Protein AF-0000000073454567 (afdb_homodimer)

Structure (mmCIF, N/CA/C/O backbone):
data_AF-0000000073454567-model_v1
#
loop_
_entity.id
_entity.type
_entity.pdbx_description
1 polymer KLLA0A03399p
#
loop_
_atom_site.group_PDB
_atom_site.id
_atom_site.type_symbol
_atom_site.label_atom_id
_atom_site.label_alt_id
_atom_site.label_comp_id
_atom_site.label_asym_id
_atom_site.label_entity_id
_atom_site.label_seq_id
_atom_site.pdbx_PDB_ins_code
_atom_site.Cartn_x
_atom_site.Cartn_y
_atom_site.Cartn_z
_atom_site.occupancy
_atom_site.B_iso_or_equiv
_atom_site.auth_seq_id
_atom_site.auth_comp_id
_atom_site.auth_asym_id
_atom_site.auth_atom_id
_atom_site.pdbx_PDB_model_num
ATOM 1 N N . MET A 1 1 ? 55.312 -44.562 -22.438 1 25.16 1 MET A N 1
ATOM 2 C CA . MET A 1 1 ? 54.781 -45.375 -21.344 1 25.16 1 MET A CA 1
ATOM 3 C C . MET A 1 1 ? 53.375 -44.906 -20.938 1 25.16 1 MET A C 1
ATOM 5 O O . MET A 1 1 ? 52.719 -45.562 -20.141 1 25.16 1 MET A O 1
ATOM 9 N N . GLY A 1 2 ? 53.156 -43.531 -21.141 1 28.42 2 GLY A N 1
ATOM 10 C CA . GLY A 1 2 ? 52.062 -42.75 -20.641 1 28.42 2 GLY A CA 1
ATOM 11 C C . GLY A 1 2 ? 50.719 -43.156 -21.25 1 28.42 2 GLY A C 1
ATOM 12 O O . GLY A 1 2 ? 49.656 -42.719 -20.781 1 28.42 2 GLY A O 1
ATOM 13 N N . THR A 1 3 ? 50.688 -43.844 -22.375 1 37.31 3 THR A N 1
ATOM 14 C CA . THR A 1 3 ? 49.625 -44.312 -23.266 1 37.31 3 THR A CA 1
ATOM 15 C C . THR A 1 3 ? 48.875 -45.5 -22.656 1 37.31 3 THR A C 1
ATOM 17 O O . THR A 1 3 ? 47.656 -45.625 -22.797 1 37.31 3 THR A O 1
ATOM 20 N N . ASN A 1 4 ? 49.625 -46.344 -21.984 1 39.38 4 ASN A N 1
ATOM 21 C CA . ASN A 1 4 ? 49.156 -47.656 -21.562 1 39.38 4 ASN A CA 1
ATOM 22 C C . ASN A 1 4 ? 48.188 -47.562 -20.375 1 39.38 4 ASN A C 1
ATOM 24 O O . ASN A 1 4 ? 47.25 -48.344 -20.25 1 39.38 4 ASN A O 1
ATOM 28 N N . ALA A 1 5 ? 48.5 -46.594 -19.5 1 36.59 5 ALA A N 1
ATOM 29 C CA . ALA A 1 5 ? 47.75 -46.5 -18.266 1 36.59 5 ALA A CA 1
ATOM 30 C C . ALA A 1 5 ? 46.312 -46 -18.531 1 36.59 5 ALA A C 1
ATOM 32 O O . ALA A 1 5 ? 45.375 -46.469 -17.938 1 36.59 5 ALA A O 1
ATOM 33 N N . THR A 1 6 ? 46.281 -45.219 -19.547 1 39.22 6 THR A N 1
ATOM 34 C CA . THR A 1 6 ? 44.969 -44.688 -19.984 1 39.22 6 THR A CA 1
ATOM 35 C C . THR A 1 6 ? 44.094 -45.812 -20.531 1 39.22 6 THR A C 1
ATOM 37 O O . THR A 1 6 ? 42.875 -45.844 -20.266 1 39.22 6 THR A O 1
ATOM 40 N N . LEU A 1 7 ? 44.719 -46.812 -21.141 1 42.38 7 LEU A N 1
ATOM 41 C CA . LEU A 1 7 ? 44 -47.906 -21.781 1 42.38 7 LEU A CA 1
ATOM 42 C C . LEU A 1 7 ? 43.438 -48.844 -20.719 1 42.38 7 LEU A C 1
ATOM 44 O O . LEU A 1 7 ? 42.281 -49.312 -20.844 1 42.38 7 LEU A O 1
ATOM 48 N N . LYS A 1 8 ? 44.219 -49.031 -19.672 1 42.22 8 LYS A N 1
ATOM 49 C CA . LYS A 1 8 ? 43.781 -50 -18.656 1 42.22 8 LYS A CA 1
ATOM 50 C C . LYS A 1 8 ? 42.625 -49.438 -17.859 1 42.22 8 LYS A C 1
ATOM 52 O O . LYS A 1 8 ? 41.688 -50.188 -17.516 1 42.22 8 LYS A O 1
ATOM 57 N N . GLU A 1 9 ? 42.781 -48.156 -17.734 1 39.66 9 GLU A N 1
ATOM 58 C CA . GLU A 1 9 ? 41.719 -47.531 -16.969 1 39.66 9 GLU A CA 1
ATOM 59 C C . GLU A 1 9 ? 40.406 -47.5 -17.766 1 39.66 9 GLU A C 1
ATOM 61 O O . GLU A 1 9 ? 39.344 -47.781 -17.219 1 39.66 9 GLU A O 1
ATOM 66 N N . LEU A 1 10 ? 40.531 -47.5 -19.047 1 43.06 10 LEU A N 1
ATOM 67 C CA . LEU A 1 10 ? 39.406 -47.562 -19.953 1 43.06 10 LEU A CA 1
ATOM 68 C C . LEU A 1 10 ? 38.812 -48.969 -19.984 1 43.06 10 LEU A C 1
ATOM 70 O O . LEU A 1 10 ? 37.594 -49.156 -20.016 1 43.06 10 LEU A O 1
ATOM 74 N N . GLU A 1 11 ? 39.656 -50 -19.844 1 47.84 11 GLU A N 1
ATOM 75 C CA . GLU A 1 11 ? 39.219 -51.406 -19.875 1 47.84 11 GLU A CA 1
ATOM 76 C C . GLU A 1 11 ? 38.375 -51.75 -18.641 1 47.84 11 GLU A C 1
ATOM 78 O O . GLU A 1 11 ? 37.344 -52.406 -18.734 1 47.84 11 GLU A O 1
ATOM 83 N N . LYS A 1 12 ? 38.906 -51.188 -17.531 1 43.94 12 LYS A N 1
ATOM 84 C CA . LYS A 1 12 ? 38.188 -51.438 -16.297 1 43.94 12 LYS A CA 1
ATOM 85 C C . LYS A 1 12 ? 36.844 -50.75 -16.312 1 43.94 12 LYS A C 1
ATOM 87 O O . LYS A 1 12 ? 35.844 -51.312 -15.859 1 43.94 12 LYS A O 1
ATOM 92 N N . GLU A 1 13 ? 36.875 -49.688 -16.938 1 41.12 13 GLU A N 1
ATOM 93 C CA . GLU A 1 13 ? 35.656 -48.906 -17.062 1 41.12 13 GLU A CA 1
ATOM 94 C C . GLU A 1 13 ? 34.625 -49.625 -17.953 1 41.12 13 GLU A C 1
ATOM 96 O O . GLU A 1 13 ? 33.469 -49.688 -17.625 1 41.12 13 GLU A O 1
ATOM 101 N N . VAL A 1 14 ? 35.062 -50.281 -19.016 1 44.72 14 VAL A N 1
ATOM 102 C CA . VAL A 1 14 ? 34.219 -51.031 -19.922 1 44.72 14 VAL A CA 1
ATOM 103 C C . VAL A 1 14 ? 33.656 -52.25 -19.203 1 44.72 14 VAL A C 1
ATOM 105 O O . VAL A 1 14 ? 32.469 -52.562 -19.328 1 44.72 14 VAL A O 1
ATOM 108 N N . GLU A 1 15 ? 34.469 -52.906 -18.375 1 42.09 15 GLU A N 1
ATOM 109 C CA . GLU A 1 15 ? 33.969 -54.094 -17.672 1 42.09 15 GLU A CA 1
ATOM 110 C C . GLU A 1 15 ? 32.875 -53.719 -16.672 1 42.09 15 GLU A C 1
ATOM 112 O O . GLU A 1 15 ? 31.875 -54.438 -16.578 1 42.09 15 GLU A O 1
ATOM 117 N N . TYR A 1 16 ? 33.062 -52.625 -16.047 1 37.62 16 TYR A N 1
ATOM 118 C CA . TYR A 1 16 ? 32.094 -52.219 -15.055 1 37.62 16 TYR A CA 1
ATOM 119 C C . TYR A 1 16 ? 30.75 -51.906 -15.727 1 37.62 16 TYR A C 1
ATOM 121 O O . TYR A 1 16 ? 29.719 -52.469 -15.328 1 37.62 16 TYR A O 1
ATOM 129 N N . TRP A 1 17 ? 30.75 -51.25 -16.859 1 40.72 17 TRP A N 1
ATOM 130 C CA . TRP A 1 17 ? 29.5 -50.906 -17.547 1 40.72 17 TRP A CA 1
ATOM 131 C C . TRP A 1 17 ? 28.875 -52.125 -18.172 1 40.72 17 TRP A C 1
ATOM 133 O O . TRP A 1 17 ? 27.641 -52.281 -18.172 1 40.72 17 TRP A O 1
ATOM 143 N N . ARG A 1 18 ? 29.625 -53 -18.578 1 38.25 18 ARG A N 1
ATOM 144 C CA . ARG A 1 18 ? 29.141 -54.281 -19.109 1 38.25 18 ARG A CA 1
ATOM 145 C C . ARG A 1 18 ? 28.391 -55.062 -18.047 1 38.25 18 ARG A C 1
ATOM 147 O O . ARG A 1 18 ? 27.312 -55.594 -18.297 1 38.25 18 ARG A O 1
ATOM 154 N N . ASN A 1 19 ? 28.938 -55.031 -16.922 1 36.62 19 ASN A N 1
ATOM 155 C CA . ASN A 1 19 ? 28.234 -55.812 -15.906 1 36.62 19 ASN A CA 1
ATOM 156 C C . ASN A 1 19 ? 26.906 -55.156 -15.531 1 36.62 19 ASN A C 1
ATOM 158 O O . ASN A 1 19 ? 25.891 -55.844 -15.344 1 36.62 19 ASN A O 1
ATOM 162 N N . LEU A 1 20 ? 27.016 -53.875 -15.43 1 37.53 20 LEU A N 1
ATOM 163 C CA . LEU A 1 20 ? 25.781 -53.156 -15.086 1 37.53 20 LEU A CA 1
ATOM 164 C C . LEU A 1 20 ? 24.734 -53.344 -16.172 1 37.53 20 LEU A C 1
ATOM 166 O O . LEU A 1 20 ? 23.547 -53.562 -15.875 1 37.53 20 LEU A O 1
ATOM 170 N N . ALA A 1 21 ? 25.156 -53.219 -17.422 1 32.41 21 ALA A N 1
ATOM 171 C CA . ALA A 1 21 ? 24.266 -53.469 -18.547 1 32.41 21 ALA A CA 1
ATOM 172 C C . ALA A 1 21 ? 23.75 -54.906 -18.547 1 32.41 21 ALA A C 1
ATOM 174 O O . ALA A 1 21 ? 22.625 -55.188 -18.984 1 32.41 21 ALA A O 1
ATOM 175 N N . LEU A 1 22 ? 24.641 -55.781 -18.219 1 33.44 22 LEU A N 1
ATOM 176 C CA . LEU A 1 22 ? 24.25 -57.188 -18.281 1 33.44 22 LEU A CA 1
ATOM 177 C C . LEU A 1 22 ? 23.297 -57.531 -17.141 1 33.44 22 LEU A C 1
ATOM 179 O O . LEU A 1 22 ? 22.844 -58.688 -17.047 1 33.44 22 LEU A O 1
ATOM 183 N N . GLY A 1 23 ? 22.297 -56.812 -16.766 1 31.05 23 GLY A N 1
ATOM 184 C CA . GLY A 1 23 ? 21.125 -57.031 -15.945 1 31.05 23 GLY A CA 1
ATOM 185 C C . GLY A 1 23 ? 21.375 -58.031 -14.82 1 31.05 23 GLY A C 1
ATOM 186 O O . GLY A 1 23 ? 20.453 -58.75 -14.391 1 31.05 23 GLY A O 1
ATOM 187 N N . ILE A 1 24 ? 22.406 -58.375 -14.516 1 30.14 24 ILE A N 1
ATOM 188 C CA . ILE A 1 24 ? 22.438 -59.438 -13.516 1 30.14 24 ILE A CA 1
ATOM 189 C C . ILE A 1 24 ? 21.719 -59 -12.25 1 30.14 24 ILE A C 1
ATOM 191 O O . ILE A 1 24 ? 22.266 -58.188 -11.477 1 30.14 24 ILE A O 1
ATOM 195 N N . GLU A 1 25 ? 20.375 -58.562 -12.406 1 29.84 25 GLU A N 1
ATOM 196 C CA . GLU A 1 25 ? 19.359 -58.406 -11.375 1 29.84 25 GLU A CA 1
ATOM 197 C C . GLU A 1 25 ? 19.219 -59.656 -10.523 1 29.84 25 GLU A C 1
ATOM 199 O O . GLU A 1 25 ? 19.016 -60.75 -11.055 1 29.84 25 GLU A O 1
ATOM 204 N N . PRO A 1 26 ? 19.906 -59.906 -9.484 1 26.77 26 PRO A N 1
ATOM 205 C CA . PRO A 1 26 ? 19.266 -61.062 -8.852 1 26.77 26 PRO A CA 1
ATOM 206 C C . PRO A 1 26 ? 17.766 -60.844 -8.641 1 26.77 26 PRO A C 1
ATOM 208 O O . PRO A 1 26 ? 17.312 -59.719 -8.539 1 26.77 26 PRO A O 1
ATOM 211 N N . GLU A 1 27 ? 16.812 -61.719 -8.969 1 28.06 27 GLU A N 1
ATOM 212 C CA . GLU A 1 27 ? 15.367 -61.906 -8.891 1 28.06 27 GLU A CA 1
ATOM 213 C C . GLU A 1 27 ? 14.852 -61.594 -7.488 1 28.06 27 GLU A C 1
ATOM 215 O O . GLU A 1 27 ? 14.867 -62.469 -6.613 1 28.06 27 GLU A O 1
ATOM 220 N N . GLN A 1 28 ? 15.352 -60.594 -6.711 1 27.02 28 GLN A N 1
ATOM 221 C CA . GLN A 1 28 ? 14.742 -60.656 -5.391 1 27.02 28 GLN A CA 1
ATOM 222 C C . GLN A 1 28 ? 13.242 -60.406 -5.465 1 27.02 28 GLN A C 1
ATOM 224 O O . GL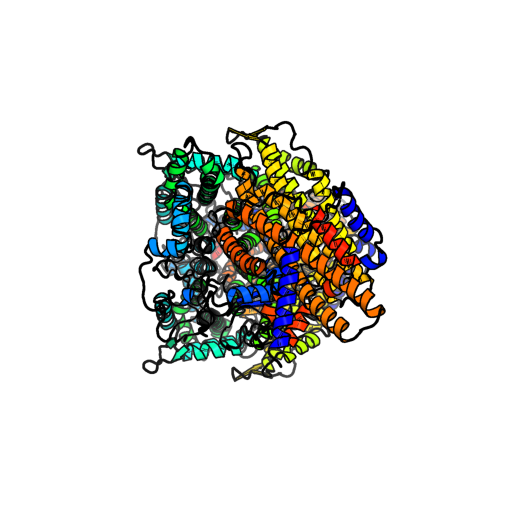N A 1 28 ? 12.773 -59.75 -6.398 1 27.02 28 GLN A O 1
ATOM 229 N N . ASP A 1 29 ? 12.414 -61.094 -4.547 1 26.06 29 ASP A N 1
ATOM 230 C CA . ASP A 1 29 ? 10.992 -61.312 -4.301 1 26.06 29 ASP A CA 1
ATOM 231 C C . ASP A 1 29 ? 10.25 -59.969 -4.203 1 26.06 29 ASP A C 1
ATOM 233 O O . ASP A 1 29 ? 10.852 -58.938 -3.885 1 26.06 29 ASP A O 1
ATOM 237 N N . PRO A 1 30 ? 8.914 -59.938 -4.547 1 27.61 30 PRO A N 1
ATOM 238 C CA . PRO A 1 30 ? 7.863 -58.938 -4.668 1 27.61 30 PRO A CA 1
ATOM 239 C C . PRO A 1 30 ? 7.715 -58.094 -3.414 1 27.61 30 PRO A C 1
ATOM 241 O O . PRO A 1 30 ? 7.562 -58.625 -2.312 1 27.61 30 PRO A O 1
ATOM 244 N N . VAL A 1 31 ? 8.398 -56.969 -3.336 1 28.8 31 VAL A N 1
ATOM 245 C CA . VAL A 1 31 ? 8.438 -56 -2.248 1 28.8 31 VAL A CA 1
ATOM 246 C C . VAL A 1 31 ? 7.012 -55.656 -1.802 1 28.8 31 VAL A C 1
ATOM 248 O O . VAL A 1 31 ? 6.195 -55.219 -2.605 1 28.8 31 VAL A O 1
ATOM 251 N N . SER A 1 32 ? 6.531 -56.312 -0.725 1 27.83 32 SER A N 1
ATOM 252 C CA . SER A 1 32 ? 5.289 -56.188 0.027 1 27.83 32 SER A CA 1
ATOM 253 C C . SER A 1 32 ? 4.926 -54.719 0.209 1 27.83 32 SER A C 1
ATOM 255 O O . SER A 1 32 ? 5.75 -53.812 -0.027 1 27.83 32 SER A O 1
ATOM 257 N N . ASN A 1 33 ? 3.867 -54.438 1.12 1 30.48 33 ASN A N 1
ATOM 258 C CA . ASN A 1 33 ? 2.932 -53.344 1.397 1 30.48 33 ASN A CA 1
ATOM 259 C C . ASN A 1 33 ? 3.65 -52.125 1.938 1 30.48 33 ASN A C 1
ATOM 261 O O . ASN A 1 33 ? 3.773 -51.938 3.152 1 30.48 33 ASN A O 1
ATOM 265 N N . VAL A 1 34 ? 4.504 -51.594 1.343 1 30.73 34 VAL A N 1
ATOM 266 C CA . VAL A 1 34 ? 5.547 -50.594 1.573 1 30.73 34 VAL A CA 1
ATOM 267 C C . VAL A 1 34 ? 4.914 -49.25 1.955 1 30.73 34 VAL A C 1
ATOM 269 O O . VAL A 1 34 ? 5.578 -48.375 2.518 1 30.73 34 VAL A O 1
ATOM 272 N N . SER A 1 35 ? 3.705 -49.062 1.564 1 34.19 35 SER A N 1
ATOM 273 C CA . SER A 1 35 ? 3.137 -47.75 1.808 1 34.19 35 SER A CA 1
ATOM 274 C C . SER A 1 35 ? 2.955 -47.5 3.301 1 34.19 35 SER A C 1
ATOM 276 O O . SER A 1 35 ? 3.191 -46.375 3.777 1 34.19 35 SER A O 1
ATOM 278 N N . THR A 1 36 ? 2.455 -48.5 4.086 1 34.78 36 THR A N 1
ATOM 279 C CA . THR A 1 36 ? 2.176 -48.375 5.512 1 34.78 36 THR A CA 1
ATOM 280 C C . THR A 1 36 ? 3.469 -48.188 6.301 1 34.78 36 THR A C 1
ATOM 282 O O . THR A 1 36 ? 3.457 -47.625 7.398 1 34.78 36 THR A O 1
ATOM 285 N N . THR A 1 37 ? 4.547 -48.75 5.84 1 32.75 37 THR A N 1
ATOM 286 C CA . THR A 1 37 ? 5.793 -48.781 6.598 1 32.75 37 THR A CA 1
ATOM 287 C C . THR A 1 37 ? 6.473 -47.406 6.582 1 32.75 37 THR A C 1
ATOM 289 O O . THR A 1 37 ? 7.203 -47.062 7.512 1 32.75 37 THR A O 1
ATOM 292 N N . ILE A 1 38 ? 6.426 -46.719 5.551 1 35.09 38 ILE A N 1
ATOM 293 C CA . ILE A 1 38 ? 7.094 -45.406 5.41 1 35.09 38 ILE A CA 1
ATOM 294 C C . ILE A 1 38 ? 6.449 -44.406 6.34 1 35.09 38 ILE A C 1
ATOM 296 O O . ILE A 1 38 ? 7.145 -43.625 6.992 1 35.09 38 ILE A O 1
ATOM 300 N N . ARG A 1 39 ? 5.105 -44.281 6.348 1 39.91 39 ARG A N 1
ATOM 301 C CA . ARG A 1 39 ? 4.406 -43.406 7.293 1 39.91 39 ARG A CA 1
ATOM 302 C C . ARG A 1 39 ? 4.793 -43.75 8.734 1 39.91 39 ARG A C 1
ATOM 304 O O . ARG A 1 39 ? 4.895 -42.875 9.578 1 39.91 39 ARG A O 1
ATOM 311 N N . THR A 1 40 ? 5.129 -44.969 8.953 1 41.34 40 THR A N 1
ATOM 312 C CA . THR A 1 40 ? 5.512 -45.438 10.289 1 41.34 40 THR A CA 1
ATOM 313 C C . THR A 1 40 ? 6.926 -44.969 10.633 1 41.34 40 THR A C 1
ATOM 315 O O . THR A 1 40 ? 7.219 -44.656 11.789 1 41.34 40 THR A O 1
ATOM 318 N N . SER A 1 41 ? 7.852 -45 9.711 1 41.12 41 SER A N 1
ATOM 319 C CA . SER A 1 41 ? 9.227 -44.625 10.023 1 41.12 41 SER A CA 1
ATOM 320 C C . SER A 1 41 ? 9.352 -43.125 10.242 1 41.12 41 SER A C 1
ATOM 322 O O . SER A 1 41 ? 10.086 -42.688 11.125 1 41.12 41 SER A O 1
ATOM 324 N N . VAL A 1 42 ? 8.867 -42.25 9.398 1 46.31 42 VAL A N 1
ATOM 325 C CA . VAL A 1 42 ? 8.773 -40.844 9.68 1 46.31 42 VAL A CA 1
ATOM 326 C C . VAL A 1 42 ? 8.133 -40.625 11.055 1 46.31 42 VAL A C 1
ATOM 328 O O . VAL A 1 42 ? 8.586 -39.781 11.828 1 46.31 42 VAL A O 1
ATOM 331 N N . ALA A 1 43 ? 7.145 -41.469 11.32 1 44.41 43 ALA A N 1
ATOM 332 C CA . ALA A 1 43 ? 6.484 -41.469 12.617 1 44.41 43 ALA A CA 1
ATOM 333 C C . ALA A 1 43 ? 7.465 -41.844 13.727 1 44.41 43 ALA A C 1
ATOM 335 O O . ALA A 1 43 ? 7.379 -41.344 14.844 1 44.41 43 ALA A O 1
ATOM 336 N N . ARG A 1 44 ? 8.281 -42.812 13.492 1 45.62 44 ARG A N 1
ATOM 337 C CA . ARG A 1 44 ? 9.242 -43.219 14.5 1 45.62 44 ARG A CA 1
ATOM 338 C C . ARG A 1 44 ? 10.227 -42.094 14.828 1 45.62 44 ARG A C 1
ATOM 340 O O . ARG A 1 44 ? 10.539 -41.875 15.992 1 45.62 44 ARG A O 1
ATOM 347 N N . LEU A 1 45 ? 10.828 -41.531 13.812 1 47.47 45 LEU A N 1
ATOM 348 C CA . LEU A 1 45 ? 11.742 -40.438 14.078 1 47.47 45 LEU A CA 1
ATOM 349 C C . LEU A 1 45 ? 11.016 -39.25 14.711 1 47.47 45 LEU A C 1
ATOM 351 O O . LEU A 1 45 ? 11.578 -38.531 15.547 1 47.47 45 LEU A O 1
ATOM 355 N N . SER A 1 46 ? 9.758 -39.062 14.297 1 49.34 46 SER A N 1
ATOM 356 C CA . SER A 1 46 ? 8.914 -38 14.875 1 49.34 46 SER A CA 1
ATOM 357 C C . SER A 1 46 ? 8.5 -38.375 16.297 1 49.34 46 SER A C 1
ATOM 359 O O . SER A 1 46 ? 8.117 -37.5 17.078 1 49.34 46 SER A O 1
ATOM 361 N N . ALA A 1 47 ? 8.297 -39.688 16.609 1 48.31 47 ALA A N 1
ATOM 362 C CA . ALA A 1 47 ? 7.801 -40.188 17.891 1 48.31 47 ALA A CA 1
ATOM 363 C C . ALA A 1 47 ? 8.758 -39.844 19.031 1 48.31 47 ALA A C 1
ATOM 365 O O . ALA A 1 47 ? 8.344 -39.75 20.188 1 48.31 47 ALA A O 1
ATOM 366 N N . THR A 1 48 ? 10.055 -39.875 18.766 1 51.94 48 THR A N 1
ATOM 367 C CA . THR A 1 48 ? 10.906 -39.594 19.922 1 51.94 48 THR A CA 1
ATOM 368 C C . THR A 1 48 ? 11.109 -38.094 20.078 1 51.94 48 THR A C 1
ATOM 370 O O . THR A 1 48 ? 12.219 -37.562 19.906 1 51.94 48 THR A O 1
ATOM 373 N N . LYS A 1 49 ? 10 -37.438 19.969 1 58.84 49 LYS A N 1
ATOM 374 C CA . LYS A 1 49 ? 10.07 -35.969 20.031 1 58.84 49 LYS A CA 1
ATOM 375 C C . LYS A 1 49 ? 10.359 -35.5 21.453 1 58.84 49 LYS A C 1
ATOM 377 O O . LYS A 1 49 ? 9.625 -35.844 22.391 1 58.84 49 LYS A O 1
ATOM 382 N N . ASP A 1 50 ? 11.555 -35.188 21.641 1 67.25 50 ASP A N 1
ATOM 383 C CA . ASP A 1 50 ? 11.883 -34.438 22.859 1 67.25 50 ASP A CA 1
ATOM 384 C C . ASP A 1 50 ? 11.258 -33.031 22.844 1 67.25 50 ASP A C 1
ATOM 386 O O . ASP A 1 50 ? 11.844 -32.094 22.328 1 67.25 50 ASP A O 1
ATOM 390 N N . LEU A 1 51 ? 10.031 -33.062 23.312 1 69.5 51 LEU A N 1
ATOM 391 C CA . LEU A 1 51 ? 9.211 -31.859 23.281 1 69.5 51 LEU A CA 1
ATOM 392 C C . LEU A 1 51 ? 9.93 -30.688 23.938 1 69.5 51 LEU A C 1
ATOM 394 O O . LEU A 1 51 ? 9.781 -29.531 23.516 1 69.5 51 LEU A O 1
ATOM 398 N N . ALA A 1 52 ? 10.672 -31 24.859 1 69.5 52 ALA A N 1
ATOM 399 C CA . ALA A 1 52 ? 11.375 -29.938 25.578 1 69.5 52 ALA A CA 1
ATOM 400 C C . ALA A 1 52 ? 12.406 -29.266 24.688 1 69.5 52 ALA A C 1
ATOM 402 O O . ALA A 1 52 ? 12.547 -28.047 24.719 1 69.5 52 ALA A O 1
ATOM 403 N N . LYS A 1 53 ? 13.016 -30.062 23.875 1 79.06 53 LYS A N 1
ATOM 404 C CA . LYS A 1 53 ? 14.047 -29.5 23.016 1 79.06 53 LYS A CA 1
ATOM 405 C C . LYS A 1 53 ? 13.43 -28.734 21.844 1 79.06 53 LYS A C 1
ATOM 407 O O . LYS A 1 53 ? 13.922 -27.672 21.469 1 79.06 53 LYS A O 1
ATOM 412 N N . THR A 1 54 ? 12.367 -29.312 21.438 1 85.88 54 THR A N 1
ATOM 413 C CA . THR A 1 54 ? 11.734 -28.672 20.281 1 85.88 54 THR A CA 1
ATOM 414 C C . THR A 1 54 ? 11.102 -27.344 20.688 1 85.88 54 THR A C 1
ATOM 416 O O . THR A 1 54 ? 11.07 -26.406 19.891 1 85.88 54 THR A O 1
ATOM 419 N N . ASP A 1 55 ? 10.656 -27.234 21.922 1 86.81 55 ASP A N 1
ATOM 420 C CA . ASP A 1 55 ? 10.07 -25.984 22.406 1 86.81 55 ASP A CA 1
ATOM 421 C C . ASP A 1 55 ? 11.156 -24.938 22.656 1 86.81 55 ASP A C 1
ATOM 423 O O . ASP A 1 55 ? 10.867 -23.734 22.688 1 86.81 55 ASP A O 1
ATOM 427 N N . GLY A 1 56 ? 12.32 -25.406 22.812 1 85.69 56 GLY A N 1
ATOM 428 C CA . GLY A 1 56 ? 13.422 -24.5 23.078 1 85.69 56 GLY A CA 1
ATOM 429 C C . GLY A 1 56 ? 13.984 -23.859 21.828 1 85.69 56 GLY A C 1
ATOM 430 O O . GLY A 1 56 ? 14.648 -22.828 21.891 1 85.69 56 GLY A O 1
ATOM 431 N N . ILE A 1 57 ? 13.703 -24.484 20.688 1 90.81 57 ILE A N 1
ATOM 432 C CA . ILE A 1 57 ? 14.227 -23.969 19.438 1 90.81 57 ILE A CA 1
ATOM 433 C C . ILE A 1 57 ? 13.266 -22.922 18.859 1 90.81 57 ILE A C 1
ATOM 435 O O . ILE A 1 57 ? 12.125 -23.234 18.531 1 90.81 57 ILE A O 1
ATOM 439 N N . ARG A 1 58 ? 13.727 -21.672 18.859 1 91.81 58 ARG A N 1
ATOM 440 C CA . ARG A 1 58 ? 12.938 -20.578 18.297 1 91.81 58 ARG A CA 1
ATOM 441 C C . ARG A 1 58 ? 13.359 -20.297 16.859 1 91.81 58 ARG A C 1
ATOM 443 O O . ARG A 1 58 ? 14.547 -20.188 16.562 1 91.81 58 ARG A O 1
ATOM 450 N N . LEU A 1 59 ? 12.352 -20.266 16.031 1 93.81 59 LEU A N 1
ATOM 451 C CA . LEU A 1 59 ? 12.625 -20.109 14.609 1 93.81 59 LEU A CA 1
ATOM 452 C C . LEU A 1 59 ? 12.125 -18.766 14.109 1 93.81 59 LEU A C 1
ATOM 454 O O . LEU A 1 59 ? 11.047 -18.312 14.492 1 93.81 59 LEU A O 1
ATOM 458 N N . ASN A 1 60 ? 12.914 -18.016 13.344 1 92.06 60 ASN A N 1
ATOM 459 C CA . ASN A 1 60 ? 12.617 -16.797 12.586 1 92.06 60 ASN A CA 1
ATOM 460 C C . ASN A 1 60 ? 13.359 -16.781 11.258 1 92.06 60 ASN A C 1
ATOM 462 O O . ASN A 1 60 ? 14.531 -16.375 11.203 1 92.06 60 ASN A O 1
ATOM 466 N N . PHE A 1 61 ? 12.664 -17.094 10.25 1 90.12 61 PHE A N 1
ATOM 467 C CA . PHE A 1 61 ? 13.32 -17.25 8.953 1 90.12 61 PHE A CA 1
ATOM 468 C C . PHE A 1 61 ? 13.609 -15.898 8.32 1 90.12 61 PHE A C 1
ATOM 470 O O . PHE A 1 61 ? 14.461 -15.797 7.43 1 90.12 61 PHE A O 1
ATOM 477 N N . TYR A 1 62 ? 12.867 -14.898 8.766 1 83.69 62 TYR A N 1
ATOM 478 C CA . TYR A 1 62 ? 13.141 -13.547 8.281 1 83.69 62 TYR A CA 1
ATOM 479 C C . TYR A 1 62 ? 14.523 -13.078 8.727 1 83.69 62 TYR A C 1
ATOM 481 O O . TYR A 1 62 ? 15.25 -12.461 7.949 1 83.69 62 TYR A O 1
ATOM 489 N N . GLU A 1 63 ? 14.898 -13.344 9.867 1 82.94 63 GLU A N 1
ATOM 490 C CA . GLU A 1 63 ? 16.188 -12.953 10.43 1 82.94 63 GLU A CA 1
ATOM 491 C C . GLU A 1 63 ? 17.297 -13.891 9.969 1 82.94 63 GLU A C 1
ATOM 493 O O . GLU A 1 63 ? 18.422 -13.445 9.688 1 82.94 63 GLU A O 1
ATOM 498 N N . SER A 1 64 ? 16.984 -15.125 9.836 1 82 64 SER A N 1
ATOM 499 C CA . SER A 1 64 ? 18 -16.141 9.594 1 82 64 SER A CA 1
ATOM 500 C C . SER A 1 64 ? 18.406 -16.188 8.125 1 82 64 SER A C 1
ATOM 502 O O . SER A 1 64 ? 19.547 -16.531 7.801 1 82 64 SER A O 1
ATOM 504 N N . PHE A 1 65 ? 17.438 -15.812 7.316 1 82.25 65 PHE A N 1
ATOM 505 C CA . PHE A 1 65 ? 17.719 -16.062 5.906 1 82.25 65 PHE A CA 1
ATOM 506 C C . PHE A 1 65 ? 17.484 -14.797 5.082 1 82.25 65 PHE A C 1
ATOM 508 O O . PHE A 1 65 ? 16.719 -14.812 4.125 1 82.25 65 PHE A O 1
ATOM 515 N N . PRO A 1 66 ? 18.219 -13.758 5.445 1 80.94 66 PRO A N 1
ATOM 516 C CA . PRO A 1 66 ? 18.094 -12.57 4.59 1 80.94 66 PRO A CA 1
ATOM 517 C C . PRO A 1 66 ? 18.812 -12.734 3.252 1 80.94 66 PRO A C 1
ATOM 519 O O . PRO A 1 66 ? 19.906 -13.289 3.199 1 80.94 66 PRO A O 1
ATOM 522 N N . HIS A 1 67 ? 18.141 -12.352 2.182 1 78.19 67 HIS A N 1
ATOM 523 C CA . HIS A 1 67 ? 18.766 -12.477 0.87 1 78.19 67 HIS A CA 1
ATOM 524 C C . HIS A 1 67 ? 18.375 -11.312 -0.037 1 78.19 67 HIS A C 1
ATOM 526 O O . HIS A 1 67 ? 17.234 -11.211 -0.475 1 78.19 67 HIS A O 1
ATOM 532 N N . LEU A 1 68 ? 19.453 -10.492 -0.348 1 78.19 68 LEU A N 1
ATOM 533 C CA . LEU A 1 68 ? 19.25 -9.367 -1.254 1 78.19 68 LEU A CA 1
ATOM 534 C C . LEU A 1 68 ? 19.844 -9.664 -2.629 1 78.19 68 LEU A C 1
ATOM 536 O O . LEU A 1 68 ? 21.047 -9.945 -2.75 1 78.19 68 LEU A O 1
ATOM 540 N N . VAL A 1 69 ? 19 -9.75 -3.615 1 74.06 69 VAL A N 1
ATOM 541 C CA . VAL A 1 69 ? 19.438 -9.977 -4.988 1 74.06 69 VAL A CA 1
ATOM 542 C C . VAL A 1 69 ? 19.656 -8.633 -5.684 1 74.06 69 VAL A C 1
ATOM 544 O O . VAL A 1 69 ? 18.828 -7.723 -5.566 1 74.06 69 VAL A O 1
ATOM 547 N N . THR A 1 70 ? 20.859 -8.406 -6.203 1 69.75 70 THR A N 1
ATOM 548 C CA . THR A 1 70 ? 21.172 -7.168 -6.914 1 69.75 70 THR A CA 1
ATOM 549 C C . THR A 1 70 ? 21.406 -7.441 -8.398 1 69.75 70 THR A C 1
ATOM 551 O O . THR A 1 70 ? 22.109 -8.383 -8.766 1 69.75 70 THR A O 1
ATOM 554 N N . LYS A 1 71 ? 20.609 -6.914 -9.219 1 60.03 71 LYS A N 1
ATOM 555 C CA . LYS A 1 71 ? 20.812 -6.973 -10.664 1 60.03 71 LYS A CA 1
ATOM 556 C C . LYS A 1 71 ? 20.922 -5.574 -11.266 1 60.03 71 LYS A C 1
ATOM 558 O O . LYS A 1 71 ? 19.922 -4.867 -11.391 1 60.03 71 LYS A O 1
ATOM 563 N N . GLY A 1 72 ? 22.031 -5.297 -11.742 1 58.72 72 GLY A N 1
ATOM 564 C CA . GLY A 1 72 ? 22.203 -3.934 -12.211 1 58.72 72 GLY A CA 1
ATOM 565 C C . GLY A 1 72 ? 21.875 -2.891 -11.164 1 58.72 72 GLY A C 1
ATOM 566 O O . GLY A 1 72 ? 22.453 -2.887 -10.078 1 58.72 72 GLY A O 1
ATOM 567 N N . ILE A 1 73 ? 20.781 -2.287 -11.508 1 61.28 73 ILE A N 1
ATOM 568 C CA . ILE A 1 73 ? 20.406 -1.21 -10.594 1 61.28 73 ILE A CA 1
ATOM 569 C C . ILE A 1 73 ? 19.25 -1.667 -9.703 1 61.28 73 ILE A C 1
ATOM 571 O O . ILE A 1 73 ? 18.906 -0.989 -8.734 1 61.28 73 ILE A O 1
ATOM 575 N N . ILE A 1 74 ? 18.859 -2.908 -10.016 1 65.31 74 ILE A N 1
ATOM 576 C CA . ILE A 1 74 ? 17.672 -3.383 -9.297 1 65.31 74 ILE A CA 1
ATOM 577 C C . ILE A 1 74 ? 18.094 -4.207 -8.086 1 65.31 74 ILE A C 1
ATOM 579 O O . ILE A 1 74 ? 19.031 -5 -8.164 1 65.31 74 ILE A O 1
ATOM 583 N N . ARG A 1 75 ? 17.531 -3.859 -7.023 1 75.06 75 ARG A N 1
ATOM 584 C CA . ARG A 1 75 ? 17.734 -4.637 -5.805 1 75.06 75 ARG A CA 1
ATOM 585 C C . ARG A 1 75 ? 16.406 -5.145 -5.258 1 75.06 75 ARG A C 1
ATOM 587 O O . ARG A 1 75 ? 15.398 -4.43 -5.297 1 75.06 75 ARG A O 1
ATOM 594 N N . GLU A 1 76 ? 16.406 -6.457 -4.844 1 76.5 76 GLU A N 1
ATOM 595 C CA . GLU A 1 76 ? 15.18 -7.043 -4.305 1 76.5 76 GLU A CA 1
ATOM 596 C C . GLU A 1 76 ? 15.477 -7.98 -3.141 1 76.5 76 GLU A C 1
ATOM 598 O O . GLU A 1 76 ? 16.375 -8.82 -3.23 1 76.5 76 GLU A O 1
ATOM 603 N N . ASP A 1 77 ? 14.734 -7.707 -2.076 1 79.25 77 ASP A N 1
ATOM 604 C CA . ASP A 1 77 ? 14.773 -8.641 -0.953 1 79.25 77 ASP A CA 1
ATOM 605 C C . ASP A 1 77 ? 13.812 -9.812 -1.178 1 79.25 77 ASP A C 1
ATOM 607 O O . ASP A 1 77 ? 12.602 -9.617 -1.271 1 79.25 77 ASP A O 1
ATOM 611 N N . ILE A 1 78 ? 14.352 -10.992 -1.259 1 79.38 78 ILE A N 1
ATOM 612 C CA . ILE A 1 78 ? 13.539 -12.164 -1.546 1 79.38 78 ILE A CA 1
ATOM 613 C C . ILE A 1 78 ? 13.086 -12.812 -0.239 1 79.38 78 ILE A C 1
ATOM 615 O O . ILE A 1 78 ? 13.914 -13.133 0.62 1 79.38 78 ILE A O 1
ATOM 619 N N . GLY A 1 79 ? 11.766 -13.031 -0.112 1 80.44 79 GLY A N 1
ATOM 620 C CA . GLY A 1 79 ? 11.242 -13.719 1.057 1 80.44 79 GLY A CA 1
ATOM 621 C C . GLY A 1 79 ? 11.523 -15.211 1.052 1 80.44 79 GLY A C 1
ATOM 622 O O . GLY A 1 79 ? 11.562 -15.836 -0.01 1 80.44 79 GLY A O 1
ATOM 623 N N . PRO A 1 80 ? 11.633 -15.789 2.154 1 85.06 80 PRO A N 1
ATOM 624 C CA . PRO A 1 80 ? 11.992 -17.203 2.256 1 85.06 80 PRO A CA 1
ATOM 625 C C . PRO A 1 80 ? 10.938 -18.125 1.647 1 85.06 80 PRO A C 1
ATOM 627 O O . PRO A 1 80 ? 11.25 -19.25 1.237 1 85.06 80 PRO A O 1
ATOM 630 N N . PHE A 1 81 ? 9.711 -17.719 1.56 1 87.75 81 PHE A N 1
ATOM 631 C CA . PHE A 1 81 ? 8.648 -18.578 1.042 1 87.75 81 PHE A CA 1
ATOM 632 C C . PHE A 1 81 ? 8.523 -18.438 -0.469 1 87.75 81 PHE A C 1
ATOM 634 O O . PHE A 1 81 ? 7.77 -19.172 -1.11 1 87.75 81 PHE A O 1
ATOM 641 N N . ALA A 1 82 ? 9.312 -17.547 -1.027 1 83.94 82 ALA A N 1
ATOM 642 C CA . ALA A 1 82 ? 9.25 -17.344 -2.473 1 83.94 82 ALA A CA 1
ATOM 643 C C . ALA A 1 82 ? 10 -18.438 -3.219 1 83.94 82 ALA A C 1
ATOM 645 O O . ALA A 1 82 ? 10.984 -18.984 -2.707 1 83.94 82 ALA A O 1
ATOM 646 N N . VAL A 1 83 ? 9.562 -18.719 -4.414 1 83.31 83 VAL A N 1
ATOM 647 C CA . VAL A 1 83 ? 10.219 -19.734 -5.234 1 83.31 83 VAL A CA 1
ATOM 648 C C . VAL A 1 83 ? 11.648 -19.281 -5.562 1 83.31 83 VAL A C 1
ATOM 650 O O . VAL A 1 83 ? 12.562 -20.109 -5.629 1 83.31 83 VAL A O 1
ATOM 653 N N . ASN A 1 84 ? 11.844 -18.016 -5.609 1 77.62 84 ASN A N 1
ATOM 654 C CA . ASN A 1 84 ? 13.148 -17.453 -5.945 1 77.62 84 ASN A CA 1
ATOM 655 C C . ASN A 1 84 ? 14.164 -17.688 -4.828 1 77.62 84 ASN A C 1
ATOM 657 O O . ASN A 1 84 ? 15.375 -17.656 -5.059 1 77.62 84 ASN A O 1
ATOM 661 N N . TYR A 1 85 ? 13.672 -17.969 -3.732 1 82.94 85 TYR A N 1
ATOM 662 C CA . TYR A 1 85 ? 14.578 -18.234 -2.623 1 82.94 85 TYR A CA 1
ATOM 663 C C . TYR A 1 85 ? 15.266 -19.578 -2.791 1 82.94 85 TYR A C 1
ATOM 665 O O . TYR A 1 85 ? 16.359 -19.797 -2.27 1 82.94 85 TYR A O 1
ATOM 673 N N . MET A 1 86 ? 14.617 -20.406 -3.492 1 80.56 86 MET A N 1
ATOM 674 C CA . MET A 1 86 ? 15.234 -21.703 -3.781 1 80.56 86 MET A CA 1
ATOM 675 C C . MET A 1 86 ? 16.266 -21.578 -4.891 1 80.56 86 MET A C 1
ATOM 677 O O . MET A 1 86 ? 17.266 -22.297 -4.906 1 80.56 86 MET A O 1
ATOM 681 N N . LEU A 1 87 ? 16.094 -20.641 -5.66 1 76.38 87 LEU A N 1
ATOM 682 C CA . LEU A 1 87 ? 16.922 -20.5 -6.855 1 76.38 87 LEU A CA 1
ATOM 683 C C . LEU A 1 87 ? 18.234 -19.812 -6.527 1 76.38 87 LEU A C 1
ATOM 685 O O . LEU A 1 87 ? 19.297 -20.203 -7.031 1 76.38 87 LEU A O 1
ATOM 689 N N . PHE A 1 88 ? 18.203 -18.922 -5.586 1 73.88 88 PHE A N 1
ATOM 690 C CA . PHE A 1 88 ? 19.375 -18.047 -5.52 1 73.88 88 PHE A CA 1
ATOM 691 C C . PHE A 1 88 ? 20.25 -18.391 -4.316 1 73.88 88 PHE A C 1
ATOM 693 O O . PHE A 1 88 ? 21.469 -18.5 -4.438 1 73.88 88 PHE A O 1
ATOM 700 N N . PRO A 1 89 ? 19.656 -18.625 -3.25 1 74.38 89 PRO A N 1
ATOM 701 C CA . PRO A 1 89 ? 20.516 -18.828 -2.084 1 74.38 89 PRO A CA 1
ATOM 702 C C . PRO A 1 89 ? 21.188 -20.203 -2.068 1 74.38 89 PRO A C 1
ATOM 704 O O . PRO A 1 89 ? 22.25 -20.375 -1.479 1 74.38 89 PRO A O 1
ATOM 707 N N . ASP A 1 90 ? 20.609 -21.156 -2.709 1 81 90 ASP A N 1
ATOM 708 C CA . ASP A 1 90 ? 21.203 -22.5 -2.713 1 81 90 ASP A CA 1
ATOM 709 C C . ASP A 1 90 ? 22.359 -22.578 -3.717 1 81 90 ASP A C 1
ATOM 711 O O . ASP A 1 90 ? 22.156 -22.344 -4.91 1 81 90 ASP A O 1
ATOM 715 N N . PRO A 1 91 ? 23.484 -22.922 -3.221 1 81.75 91 PRO A N 1
ATOM 716 C CA . PRO A 1 91 ? 24.641 -22.891 -4.109 1 81.75 91 PRO A CA 1
ATOM 717 C C . PRO A 1 91 ? 24.578 -23.953 -5.207 1 81.75 91 PRO A C 1
ATOM 719 O O . PRO A 1 91 ? 25.125 -23.75 -6.297 1 81.75 91 PRO A O 1
ATOM 722 N N . TYR A 1 92 ? 23.938 -25.078 -5 1 86.25 92 TYR A N 1
ATOM 723 C CA . TYR A 1 92 ? 23.875 -26.125 -6.004 1 86.25 92 TYR A CA 1
ATOM 724 C C . TYR A 1 92 ? 23.047 -25.688 -7.211 1 86.25 92 TYR A C 1
ATOM 726 O O . TYR A 1 92 ? 23.484 -25.812 -8.352 1 86.25 92 TYR A O 1
ATOM 734 N N . ILE A 1 93 ? 21.938 -25.125 -6.879 1 83.94 93 ILE A N 1
ATOM 735 C CA . ILE A 1 93 ? 21.062 -24.703 -7.965 1 83.94 93 ILE A CA 1
ATOM 736 C C . ILE A 1 93 ? 21.641 -23.469 -8.648 1 83.94 93 ILE A C 1
ATOM 738 O O . ILE A 1 93 ? 21.562 -23.328 -9.867 1 83.94 93 ILE A O 1
ATOM 742 N N . SER A 1 94 ? 22.172 -22.641 -7.867 1 75.69 94 SER A N 1
ATOM 743 C CA . SER A 1 94 ? 22.719 -21.406 -8.422 1 75.69 94 SER A CA 1
ATOM 744 C C . SER A 1 94 ? 23.859 -21.688 -9.383 1 75.69 94 SER A C 1
ATOM 746 O O . SER A 1 94 ? 23.922 -21.125 -10.477 1 75.69 94 SER A O 1
ATOM 748 N N . ILE A 1 95 ? 24.734 -22.625 -9.008 1 76 95 ILE A N 1
ATOM 749 C CA . ILE A 1 95 ? 25.875 -22.953 -9.844 1 76 95 ILE A CA 1
ATOM 750 C C . ILE A 1 95 ? 25.422 -23.766 -11.055 1 76 95 ILE A C 1
ATOM 752 O O . ILE A 1 95 ? 25.969 -23.625 -12.148 1 76 95 ILE A O 1
ATOM 756 N N . PHE A 1 96 ? 24.5 -24.578 -10.805 1 79.69 96 PHE A N 1
ATOM 757 C CA . PHE A 1 96 ? 23.984 -25.422 -11.875 1 79.69 96 PHE A CA 1
ATOM 758 C C . PHE A 1 96 ? 23.312 -24.578 -12.961 1 79.69 96 PHE A C 1
ATOM 760 O O . PHE A 1 96 ? 23.562 -24.781 -14.148 1 79.69 96 PHE A O 1
ATOM 767 N N . ILE A 1 97 ? 22.516 -23.641 -12.531 1 71.56 97 ILE A N 1
ATOM 768 C CA . ILE A 1 97 ? 21.812 -22.781 -13.492 1 71.56 97 ILE A CA 1
ATOM 769 C C . ILE A 1 97 ? 22.828 -21.938 -14.258 1 71.56 97 ILE A C 1
ATOM 771 O O . ILE A 1 97 ? 22.688 -21.75 -15.469 1 71.56 97 ILE A O 1
ATOM 775 N N . LYS A 1 98 ? 23.781 -21.547 -13.594 1 66.88 98 LYS A N 1
ATOM 776 C CA . LYS A 1 98 ? 24.828 -20.797 -14.273 1 66.88 98 LYS A CA 1
ATOM 777 C C . LYS A 1 98 ? 25.578 -21.672 -15.273 1 66.88 98 LYS A C 1
ATOM 779 O O . LYS A 1 98 ? 25.922 -21.219 -16.359 1 66.88 98 LYS A O 1
ATOM 784 N N . PHE A 1 99 ? 25.859 -22.844 -14.789 1 69.75 99 PHE A N 1
ATOM 785 C CA . PHE A 1 99 ? 26.531 -23.812 -15.641 1 69.75 99 PHE A CA 1
ATOM 786 C C . PHE A 1 99 ? 25.719 -24.109 -16.891 1 69.75 99 PHE A C 1
ATOM 788 O O . PHE A 1 99 ? 26.25 -24.141 -18 1 69.75 99 PHE A O 1
ATOM 795 N N . VAL A 1 100 ? 24.516 -24.281 -16.672 1 64.12 100 VAL A N 1
ATOM 796 C CA . VAL A 1 100 ? 23.609 -24.625 -17.766 1 64.12 100 VAL A CA 1
ATOM 797 C C . VAL A 1 100 ? 23.516 -23.453 -18.75 1 64.12 100 VAL A C 1
ATOM 799 O O . VAL A 1 100 ? 23.5 -23.656 -19.969 1 64.12 100 VAL A O 1
ATOM 802 N N . PHE A 1 101 ? 23.672 -22.297 -18.203 1 54.34 101 PHE A N 1
ATOM 803 C CA . PHE A 1 101 ? 23.453 -21.156 -19.078 1 54.34 101 PHE A CA 1
ATOM 804 C C . PHE A 1 101 ? 24.766 -20.641 -19.641 1 54.34 101 PHE A C 1
ATOM 806 O O . PHE A 1 101 ? 24.781 -19.891 -20.625 1 54.34 101 PHE A O 1
ATOM 813 N N . GLN A 1 102 ? 25.953 -20.969 -19.016 1 50.06 102 GLN A N 1
ATOM 814 C CA . GLN A 1 102 ? 27.234 -20.531 -19.531 1 50.06 102 GLN A CA 1
ATOM 815 C C . GLN A 1 102 ? 27.812 -21.547 -20.5 1 50.06 102 GLN A C 1
ATOM 817 O O . GLN A 1 102 ? 28.766 -21.25 -21.234 1 50.06 102 GLN A O 1
ATOM 822 N N . THR A 1 103 ? 27.672 -22.828 -20.359 1 43.91 103 THR A N 1
ATOM 823 C CA . THR A 1 103 ? 28.203 -23.844 -21.281 1 43.91 103 THR A CA 1
ATOM 824 C C . THR A 1 103 ? 27.844 -23.5 -22.719 1 43.91 103 THR A C 1
ATOM 826 O O . THR A 1 103 ? 26.812 -22.891 -22.984 1 43.91 103 THR A O 1
ATOM 829 N N . PRO A 1 104 ? 28.844 -23.484 -23.734 1 36.78 104 PRO A N 1
ATOM 830 C CA . PRO A 1 104 ? 28.781 -23.125 -25.156 1 36.78 104 PRO A CA 1
ATOM 831 C C . PRO A 1 104 ? 27.469 -23.516 -25.812 1 36.78 104 PRO A C 1
ATOM 833 O O . PRO A 1 104 ? 27.328 -23.469 -27.031 1 36.78 104 PRO A O 1
ATOM 836 N N . TYR A 1 105 ? 26.781 -24.109 -25.328 1 35.25 105 TYR A N 1
ATOM 837 C CA . TYR A 1 105 ? 25.453 -24.141 -25.938 1 35.25 105 TYR A CA 1
ATOM 838 C C . TYR A 1 105 ? 24.938 -22.734 -26.203 1 35.25 105 TYR A C 1
ATOM 840 O O . TYR A 1 105 ? 23.828 -22.547 -26.688 1 35.25 105 TYR A O 1
ATOM 848 N N . ARG A 1 106 ? 25.734 -21.797 -25.938 1 37.06 106 ARG A N 1
ATOM 849 C CA . ARG A 1 106 ? 25.688 -20.344 -25.906 1 37.06 106 ARG A CA 1
ATOM 850 C C . ARG A 1 106 ? 25.703 -19.766 -27.312 1 37.06 106 ARG A C 1
ATOM 852 O O . ARG A 1 106 ? 25.109 -18.703 -27.562 1 37.06 106 ARG A O 1
ATOM 859 N N . LYS A 1 107 ? 26.625 -20.297 -28.109 1 33.12 107 LYS A N 1
ATOM 860 C CA . LYS A 1 107 ? 26.906 -19.734 -29.422 1 33.12 107 LYS A CA 1
ATOM 861 C C . LYS A 1 107 ? 25.625 -19.609 -30.25 1 33.12 107 LYS A C 1
ATOM 863 O O . LYS A 1 107 ? 25.453 -18.625 -30.969 1 33.12 107 LYS A O 1
ATOM 868 N N . THR A 1 108 ? 25.031 -20.656 -30.359 1 30.89 108 THR A N 1
ATOM 869 C CA . THR A 1 108 ? 23.828 -20.688 -31.188 1 30.89 108 THR A CA 1
ATOM 870 C C . THR A 1 108 ? 22.75 -19.781 -30.625 1 30.89 108 THR A C 1
ATOM 872 O O . THR A 1 108 ? 22.016 -19.141 -31.375 1 30.89 108 THR A O 1
ATOM 875 N N . LEU A 1 109 ? 22.734 -19.719 -29.375 1 32.78 109 LEU A N 1
ATOM 876 C CA . LEU A 1 109 ? 21.734 -18.828 -28.812 1 32.78 109 LEU A CA 1
ATOM 877 C C . LEU A 1 109 ? 22.188 -17.375 -28.891 1 32.78 109 LEU A C 1
ATOM 879 O O . LEU A 1 109 ? 21.375 -16.469 -29.094 1 32.78 109 LEU A O 1
ATOM 883 N N . ASN A 1 110 ? 23.453 -17.047 -28.938 1 31.14 110 ASN A N 1
ATOM 884 C CA . ASN A 1 110 ? 24.062 -15.742 -29.094 1 31.14 110 ASN A CA 1
ATOM 885 C C . ASN A 1 110 ? 24.016 -15.273 -30.547 1 31.14 110 ASN A C 1
ATOM 887 O O . ASN A 1 110 ? 23.844 -14.086 -30.812 1 31.14 110 ASN A O 1
ATOM 891 N N . THR A 1 111 ? 24.531 -15.969 -31.656 1 30.47 111 THR A N 1
ATOM 892 C CA . THR A 1 111 ? 24.438 -15.594 -33.062 1 30.47 111 THR A CA 1
ATOM 893 C C . THR A 1 111 ? 23.016 -15.141 -33.406 1 30.47 111 THR A C 1
ATOM 895 O O . THR A 1 111 ? 22.812 -14.406 -34.375 1 30.47 111 THR A O 1
ATOM 898 N N . TYR A 1 112 ? 22.078 -15.75 -32.906 1 29.06 112 TYR A N 1
ATOM 899 C CA . TYR A 1 112 ? 20.688 -15.391 -33.156 1 29.06 112 TYR A CA 1
ATOM 900 C C . TYR A 1 112 ? 20.297 -14.148 -32.375 1 29.06 112 TYR A C 1
ATOM 902 O O . TYR A 1 112 ? 19.25 -13.547 -32.625 1 29.06 112 TYR A O 1
ATOM 910 N N . LEU A 1 113 ? 21 -13.828 -31.391 1 30.56 113 LEU A N 1
ATOM 911 C CA . LEU A 1 113 ? 20.812 -12.578 -30.656 1 30.56 113 LEU A CA 1
ATOM 912 C C . LEU A 1 113 ? 21.484 -11.422 -31.375 1 30.56 113 LEU A C 1
ATOM 914 O O . LEU A 1 113 ? 22.688 -11.469 -31.641 1 30.56 113 LEU A O 1
ATOM 918 N N . GLY A 1 114 ? 20.891 -10.938 -32.438 1 26.55 114 GLY A N 1
ATOM 919 C CA . GLY A 1 114 ? 21.375 -9.852 -33.281 1 26.55 114 GLY A CA 1
ATOM 920 C C . GLY A 1 114 ? 22.188 -8.82 -32.5 1 26.55 114 GLY A C 1
ATOM 921 O O . GLY A 1 114 ? 22.109 -8.758 -31.281 1 26.55 114 GLY A O 1
ATOM 922 N N . THR A 1 115 ? 23.172 -8.5 -33.031 1 26.34 115 THR A N 1
ATOM 923 C CA . THR A 1 115 ? 23.703 -7.168 -32.781 1 26.34 115 THR A CA 1
ATOM 924 C C . THR A 1 115 ? 22.594 -6.129 -32.719 1 26.34 115 THR A C 1
ATOM 926 O O . THR A 1 115 ? 21.625 -6.215 -33.5 1 26.34 115 THR A O 1
ATOM 929 N N . PRO A 1 116 ? 22.312 -5.367 -31.641 1 27.86 116 PRO A N 1
ATOM 930 C CA . PRO A 1 116 ? 21.328 -4.281 -31.672 1 27.86 116 PRO A CA 1
ATOM 931 C C . PRO A 1 116 ? 21.219 -3.641 -33.062 1 27.86 116 PRO A C 1
ATOM 933 O O . PRO A 1 116 ? 20.391 -2.748 -33.25 1 27.86 116 PRO A O 1
ATOM 936 N N . ASP A 1 117 ? 22.125 -3.613 -34.062 1 26 117 ASP A N 1
ATOM 937 C CA . ASP A 1 117 ? 22 -2.766 -35.25 1 26 117 ASP A CA 1
ATOM 938 C C . ASP A 1 117 ? 20.891 -3.275 -36.156 1 26 117 ASP A C 1
ATOM 940 O O . ASP A 1 117 ? 20.266 -2.496 -36.906 1 26 117 ASP A O 1
ATOM 944 N N . SER A 1 118 ? 20.906 -4.496 -36.844 1 25.89 118 SER A N 1
ATOM 945 C CA . SER A 1 118 ? 20.188 -4.742 -38.062 1 25.89 118 SER A CA 1
ATOM 946 C C . SER A 1 118 ? 18.766 -5.215 -37.812 1 25.89 118 SER A C 1
ATOM 948 O O . SER A 1 118 ? 18.547 -6.148 -37.031 1 25.89 118 SER A O 1
ATOM 950 N N . TYR A 1 119 ? 17.562 -4.527 -38.125 1 27.09 119 TYR A N 1
ATOM 951 C CA . TYR A 1 119 ? 16.141 -4.648 -38.438 1 27.09 119 TYR A CA 1
ATOM 952 C C . TYR A 1 119 ? 15.844 -5.969 -39.156 1 27.09 119 TYR A C 1
ATOM 954 O O . TYR A 1 119 ? 15.75 -6.016 -40.375 1 27.09 119 TYR A O 1
ATOM 962 N N . GLN A 1 120 ? 16.516 -7.039 -39.156 1 28.77 120 GLN A N 1
ATOM 963 C CA . GLN A 1 120 ? 16.141 -8.078 -40.125 1 28.77 120 GLN A CA 1
ATOM 964 C C . GLN A 1 120 ? 14.758 -8.633 -39.812 1 28.77 120 GLN A C 1
ATOM 966 O O . GLN A 1 120 ? 14.398 -8.828 -38.656 1 28.77 120 GLN A O 1
ATOM 971 N N . GLU A 1 121 ? 13.789 -8.805 -40.875 1 30.31 121 GLU A N 1
ATOM 972 C CA . GLU A 1 121 ? 12.477 -9.359 -41.156 1 30.31 121 GLU A CA 1
ATOM 973 C C . GLU A 1 121 ? 12.344 -10.781 -40.594 1 30.31 121 GLU A C 1
ATOM 975 O O . GLU A 1 121 ? 13.148 -11.656 -40.938 1 30.31 121 GLU A O 1
ATOM 980 N N . PHE A 1 122 ? 11.828 -10.953 -39.469 1 30.78 122 PHE A N 1
ATOM 981 C CA . PHE A 1 122 ? 11.508 -12.242 -38.875 1 30.78 122 PHE A CA 1
ATOM 982 C C . PHE A 1 122 ? 10.648 -13.086 -39.812 1 30.78 122 PHE A C 1
ATOM 984 O O . PHE A 1 122 ? 9.508 -12.727 -40.094 1 30.78 122 PHE A O 1
ATOM 991 N N . ASN A 1 123 ? 11.125 -13.883 -40.75 1 32.25 123 ASN A N 1
ATOM 992 C CA . ASN A 1 123 ? 10.297 -14.852 -41.438 1 32.25 123 ASN A CA 1
ATOM 993 C C . ASN A 1 123 ? 9.898 -16.016 -40.531 1 32.25 123 ASN A C 1
ATOM 995 O O . ASN A 1 123 ? 10.664 -16.422 -39.656 1 32.25 123 ASN A O 1
ATOM 999 N N . VAL A 1 124 ? 8.68 -16.453 -40.531 1 36.56 124 VAL A N 1
ATOM 1000 C CA . VAL A 1 124 ? 7.98 -17.562 -39.875 1 36.56 124 VAL A CA 1
ATOM 1001 C C . VAL A 1 124 ? 8.906 -18.766 -39.781 1 36.56 124 VAL A C 1
ATOM 1003 O O . VAL A 1 124 ? 8.961 -19.438 -38.75 1 36.56 124 VAL A O 1
ATOM 1006 N N . SER A 1 125 ? 9.656 -18.938 -40.75 1 36.25 125 SER A N 1
ATOM 1007 C CA . SER A 1 125 ? 10.453 -20.156 -40.844 1 36.25 125 SER A CA 1
ATOM 1008 C C . SER A 1 125 ? 11.578 -20.156 -39.812 1 36.25 125 SER A C 1
ATOM 1010 O O . SER A 1 125 ? 11.922 -21.219 -39.281 1 36.25 125 SER A O 1
ATOM 1012 N N . SER A 1 126 ? 12.062 -19 -39.406 1 38.69 126 SER A N 1
ATOM 1013 C CA . SER A 1 126 ? 13.203 -18.906 -38.5 1 38.69 126 SER A CA 1
ATOM 1014 C C . SER A 1 126 ? 12.797 -19.125 -37.062 1 38.69 126 SER A C 1
ATOM 1016 O O . SER A 1 126 ? 13.523 -19.766 -36.281 1 38.69 126 SER A O 1
ATOM 1018 N N . ILE A 1 127 ? 11.594 -18.688 -36.688 1 41.38 127 ILE A N 1
ATOM 1019 C CA . ILE A 1 127 ? 11.031 -18.953 -35.375 1 41.38 127 ILE A CA 1
ATOM 1020 C C . ILE A 1 127 ? 10.812 -20.453 -35.188 1 41.38 127 ILE A C 1
ATOM 1022 O O . ILE A 1 127 ? 11.094 -21 -34.125 1 41.38 127 ILE A O 1
ATOM 1026 N N . LEU A 1 128 ? 10.242 -21.062 -36.281 1 42.34 128 LEU A N 1
ATOM 1027 C CA . LEU A 1 128 ? 10.047 -22.5 -36.219 1 42.34 128 LEU A CA 1
ATOM 1028 C C . LEU A 1 128 ? 11.367 -23.219 -35.969 1 42.34 128 LEU A C 1
ATOM 1030 O O . LEU A 1 128 ? 11.406 -24.25 -35.312 1 42.34 128 LEU A O 1
ATOM 1034 N N . LYS A 1 129 ? 12.367 -22.703 -36.438 1 40.03 129 LYS A N 1
ATOM 1035 C CA . LYS A 1 129 ? 13.68 -23.328 -36.25 1 40.03 129 LYS A CA 1
ATOM 1036 C C . LYS A 1 129 ? 14.141 -23.172 -34.812 1 40.03 129 LYS A C 1
ATOM 1038 O O . LYS A 1 129 ? 14.75 -24.094 -34.25 1 40.03 129 LYS A O 1
ATOM 1043 N N . ILE A 1 130 ? 13.828 -22.031 -34.406 1 39.19 130 ILE A N 1
ATOM 1044 C CA . ILE A 1 130 ? 14.133 -21.734 -33.031 1 39.19 130 ILE A CA 1
ATOM 1045 C C . ILE A 1 130 ? 13.336 -22.656 -32.094 1 39.19 130 ILE A C 1
ATOM 1047 O O . ILE A 1 130 ? 13.852 -23.141 -31.094 1 39.19 130 ILE A O 1
ATOM 1051 N N . LEU A 1 131 ? 12.008 -22.516 -32.469 1 42.56 131 LEU A N 1
ATOM 1052 C CA . LEU A 1 131 ? 11.156 -23.531 -31.859 1 42.56 131 LEU A CA 1
ATOM 1053 C C . LEU A 1 131 ? 11.531 -24.922 -32.344 1 42.56 131 LEU A C 1
ATOM 1055 O O . LEU A 1 131 ? 11.43 -25.203 -33.562 1 42.56 131 LEU A O 1
ATOM 1059 N N . LYS A 1 132 ? 12.797 -25.203 -32.438 1 40.88 132 LYS A N 1
ATOM 1060 C CA . LYS A 1 132 ? 13.305 -26.438 -33.031 1 40.88 132 LYS A CA 1
ATOM 1061 C C . LYS A 1 132 ? 12.195 -27.469 -33.219 1 40.88 132 LYS A C 1
ATOM 1063 O O . LYS A 1 132 ? 12.352 -28.641 -32.875 1 40.88 132 LYS A O 1
ATOM 1068 N N . LEU A 1 133 ? 11.039 -27.109 -33.312 1 42.47 133 LEU A N 1
ATOM 1069 C CA . LEU A 1 133 ? 10.164 -28.172 -33.812 1 42.47 133 LEU A CA 1
ATOM 1070 C C . LEU A 1 133 ? 10.672 -28.719 -35.125 1 42.47 133 LEU A C 1
ATOM 1072 O O . LEU A 1 133 ? 10.992 -27.953 -36.031 1 42.47 133 LEU A O 1
ATOM 1076 N N . ASN A 1 134 ? 11.508 -29.828 -34.969 1 39.78 134 ASN A N 1
ATOM 1077 C CA . ASN A 1 134 ? 11.758 -30.531 -36.25 1 39.78 134 ASN A CA 1
ATOM 1078 C C . ASN A 1 134 ? 10.672 -30.25 -37.25 1 39.78 134 ASN A C 1
ATOM 1080 O O . ASN A 1 134 ? 9.484 -30.469 -37 1 39.78 134 ASN A O 1
ATOM 1084 N N . PRO A 1 135 ? 11.125 -29.344 -38.125 1 44.5 135 PRO A N 1
ATOM 1085 C CA . PRO A 1 135 ? 10.086 -29.188 -39.125 1 44.5 135 PRO A CA 1
ATOM 1086 C C . PRO A 1 135 ? 9.312 -30.469 -39.406 1 44.5 135 PRO A C 1
ATOM 1088 O O . PRO A 1 135 ? 8.102 -30.438 -39.625 1 44.5 135 PRO A O 1
ATOM 1091 N N . SER A 1 136 ? 10.172 -31.469 -39.312 1 46.09 136 SER A N 1
ATOM 1092 C CA . SER A 1 136 ? 9.492 -32.75 -39.531 1 46.09 136 SER A CA 1
ATOM 1093 C C . SER A 1 136 ? 8.516 -33.031 -38.375 1 46.09 136 SER A C 1
ATOM 1095 O O . SER A 1 136 ? 7.422 -33.562 -38.625 1 46.09 136 SER A O 1
ATOM 1097 N N . ALA A 1 137 ? 9.055 -32.625 -37.125 1 46.72 137 ALA A N 1
ATOM 1098 C CA . ALA A 1 137 ? 8.164 -32.875 -36 1 46.72 137 ALA A CA 1
ATOM 1099 C C . ALA A 1 137 ? 6.953 -31.953 -36.031 1 46.72 137 ALA A C 1
ATOM 1101 O O . ALA A 1 137 ? 5.836 -32.375 -35.719 1 46.72 137 ALA A O 1
ATOM 1102 N N . PHE A 1 138 ? 7.301 -30.75 -36.469 1 57.53 138 PHE A N 1
ATOM 1103 C CA . PHE A 1 138 ? 6.188 -29.812 -36.594 1 57.53 138 PHE A CA 1
ATOM 1104 C C . PHE A 1 138 ? 5.18 -30.328 -37.625 1 57.53 138 PHE A C 1
ATOM 1106 O O . PHE A 1 138 ? 3.969 -30.203 -37.438 1 57.53 138 PHE A O 1
ATOM 1113 N N . GLU A 1 139 ? 5.832 -30.938 -38.75 1 54.59 139 GLU A N 1
ATOM 1114 C CA . GLU A 1 139 ? 4.957 -31.422 -39.812 1 54.59 139 GLU A CA 1
ATOM 1115 C C . GLU A 1 139 ? 4.145 -32.625 -39.344 1 54.59 139 GLU A C 1
ATOM 1117 O O . GLU A 1 139 ? 3.041 -32.844 -39.844 1 54.59 139 GLU A O 1
ATOM 1122 N N . LYS A 1 140 ? 4.766 -33.219 -38.25 1 50.72 140 LYS A N 1
ATOM 1123 C CA . LYS A 1 140 ? 4.09 -34.406 -37.75 1 50.72 140 LYS A CA 1
ATOM 1124 C C . LYS A 1 140 ? 3.039 -34.062 -36.719 1 50.72 140 LYS A C 1
ATOM 1126 O O . LYS A 1 140 ? 2.289 -34.938 -36.25 1 50.72 140 LYS A O 1
ATOM 1131 N N . LEU A 1 141 ? 3.111 -32.844 -36.375 1 58.97 141 LEU A N 1
ATOM 1132 C CA . LEU A 1 141 ? 2.113 -32.438 -35.375 1 58.97 141 LEU A CA 1
ATOM 1133 C C . LEU A 1 141 ? 0.714 -32.469 -36 1 58.97 141 LEU A C 1
ATOM 1135 O O . LEU A 1 141 ? 0.553 -32.25 -37.188 1 58.97 141 LEU A O 1
ATOM 1139 N N . ASN A 1 142 ? -0.106 -32.875 -35.188 1 59.06 142 ASN A N 1
ATOM 1140 C CA . ASN A 1 142 ? -1.485 -32.719 -35.656 1 59.06 142 ASN A CA 1
ATOM 1141 C C . ASN A 1 142 ? -1.805 -31.297 -36.031 1 59.06 142 ASN A C 1
ATOM 1143 O O . ASN A 1 142 ? -1.199 -30.359 -35.531 1 59.06 142 ASN A O 1
ATOM 1147 N N . PRO A 1 143 ? -2.461 -31.172 -37.094 1 60.38 143 PRO A N 1
ATOM 1148 C CA . PRO A 1 143 ? -2.758 -29.844 -37.656 1 60.38 143 PRO A CA 1
ATOM 1149 C C . PRO A 1 143 ? -3.225 -28.859 -36.594 1 60.38 143 PRO A C 1
ATOM 1151 O O . PRO A 1 143 ? -2.889 -27.672 -36.656 1 60.38 143 PRO A O 1
ATOM 1154 N N . LEU A 1 144 ? -3.848 -29.391 -35.688 1 60.25 144 LEU A N 1
ATOM 1155 C CA . LEU A 1 144 ? -4.352 -28.5 -34.656 1 60.25 144 LEU A CA 1
ATOM 1156 C C . LEU A 1 144 ? -3.213 -27.984 -33.781 1 60.25 144 LEU A C 1
ATOM 1158 O O . LEU A 1 144 ? -3.182 -26.797 -33.438 1 60.25 144 LEU A O 1
ATOM 1162 N N . LYS A 1 145 ? -2.361 -28.859 -33.469 1 61.47 145 LYS A N 1
ATOM 1163 C CA . LYS A 1 145 ? -1.188 -28.469 -32.688 1 61.47 145 LYS A CA 1
ATOM 1164 C C . LYS A 1 145 ? -0.298 -27.516 -33.5 1 61.47 145 LYS A C 1
ATOM 1166 O O . LYS A 1 145 ? 0.288 -26.594 -32.906 1 61.47 145 LYS A O 1
ATOM 1171 N N . LYS A 1 146 ? -0.44 -27.875 -34.719 1 64.94 146 LYS A N 1
ATOM 1172 C CA . LYS A 1 146 ? 0.345 -27 -35.594 1 64.94 146 LYS A CA 1
ATOM 1173 C C . LYS A 1 146 ? -0.173 -25.562 -35.531 1 64.94 146 LYS A C 1
ATOM 1175 O O . LYS A 1 146 ? 0.612 -24.609 -35.469 1 64.94 146 LYS A O 1
ATOM 1180 N N . LYS A 1 147 ? -1.396 -25.547 -35.469 1 66 147 LYS A N 1
ATOM 1181 C CA . LYS A 1 147 ? -1.995 -24.219 -35.438 1 66 147 LYS A CA 1
ATOM 1182 C C . LYS A 1 147 ? -1.702 -23.531 -34.094 1 66 147 LYS A C 1
ATOM 1184 O O . LYS A 1 147 ? -1.414 -22.344 -34.062 1 66 147 LYS A O 1
ATOM 1189 N N . LYS A 1 148 ? -1.713 -24.312 -33.094 1 65.38 148 LYS A N 1
ATOM 1190 C CA . LYS A 1 148 ? -1.462 -23.766 -31.781 1 65.38 148 LYS A CA 1
ATOM 1191 C C . LYS A 1 148 ? -0.024 -23.266 -31.641 1 65.38 148 LYS A C 1
ATOM 1193 O O . LYS A 1 148 ? 0.219 -22.172 -31.125 1 65.38 148 LYS A O 1
ATOM 1198 N N . VAL A 1 149 ? 0.762 -24.125 -32.125 1 64.12 149 VAL A N 1
ATOM 1199 C CA . VAL A 1 149 ? 2.178 -23.781 -32.031 1 64.12 149 VAL A CA 1
ATOM 1200 C C . VAL A 1 149 ? 2.463 -22.547 -32.906 1 64.12 149 VAL A C 1
ATOM 1202 O O . VAL A 1 149 ? 3.217 -21.656 -32.5 1 64.12 149 VAL A O 1
ATOM 1205 N N . SER A 1 150 ? 1.699 -22.562 -33.969 1 62.84 150 SER A N 1
ATOM 1206 C CA . SER A 1 150 ? 1.891 -21.406 -34.844 1 62.84 150 SER A CA 1
ATOM 1207 C C . SER A 1 150 ? 1.374 -20.125 -34.219 1 62.84 150 SER A C 1
ATOM 1209 O O . SER A 1 150 ? 2.02 -19.078 -34.281 1 62.84 150 SER A O 1
ATOM 1211 N N . ALA A 1 151 ? 0.271 -20.312 -33.531 1 62.53 151 ALA A N 1
ATOM 1212 C CA . ALA A 1 151 ? -0.301 -19.156 -32.844 1 62.53 151 ALA A CA 1
ATOM 1213 C C . ALA A 1 151 ? 0.604 -18.703 -31.703 1 62.53 151 ALA A C 1
ATOM 1215 O O . ALA A 1 151 ? 0.758 -17.5 -31.469 1 62.53 151 ALA A O 1
ATOM 1216 N N . PHE A 1 152 ? 1.128 -19.625 -31.031 1 62.38 152 PHE A N 1
ATOM 1217 C CA . PHE A 1 152 ? 2.021 -19.328 -29.922 1 62.38 152 PHE A CA 1
ATOM 1218 C C . PHE A 1 152 ? 3.283 -18.625 -30.422 1 62.38 152 PHE A C 1
ATOM 1220 O O . PHE A 1 152 ? 3.762 -17.672 -29.797 1 62.38 152 PHE A O 1
ATOM 1227 N N . ILE A 1 153 ? 3.715 -19.062 -31.531 1 61 153 ILE A N 1
ATOM 1228 C CA . ILE A 1 153 ? 4.906 -18.469 -32.125 1 61 153 ILE A CA 1
ATOM 1229 C C . ILE A 1 153 ? 4.609 -17.031 -32.531 1 61 153 ILE A C 1
ATOM 1231 O O . ILE A 1 153 ? 5.438 -16.125 -32.344 1 61 153 ILE A O 1
ATOM 1235 N N . GLU A 1 154 ? 3.416 -16.859 -32.969 1 58.38 154 GLU A N 1
ATOM 1236 C CA . GLU A 1 154 ? 3.008 -15.5 -33.312 1 58.38 154 GLU A CA 1
ATOM 1237 C C . GLU A 1 154 ? 2.936 -14.602 -32.094 1 58.38 154 GLU A C 1
ATOM 1239 O O . GLU A 1 154 ? 3.279 -13.422 -32.156 1 58.38 154 GLU A O 1
ATOM 1244 N N . GLN A 1 155 ? 2.57 -15.234 -31.078 1 60.06 155 GLN A N 1
ATOM 1245 C CA . GLN A 1 155 ? 2.504 -14.492 -29.812 1 60.06 155 GLN A CA 1
ATOM 1246 C C . GLN A 1 155 ? 3.895 -14.062 -29.359 1 60.06 155 GLN A C 1
ATOM 1248 O O . GLN A 1 155 ? 4.082 -12.93 -28.906 1 60.06 155 GLN A O 1
ATOM 1253 N N . ILE A 1 156 ? 4.793 -14.875 -29.438 1 55.81 156 ILE A N 1
ATOM 1254 C CA . ILE A 1 156 ? 6.168 -14.594 -29.047 1 55.81 156 ILE A CA 1
ATOM 1255 C C . ILE A 1 156 ? 6.75 -13.508 -29.953 1 55.81 156 ILE A C 1
ATOM 1257 O O . ILE A 1 156 ? 7.438 -12.602 -29.469 1 55.81 156 ILE A O 1
ATOM 1261 N N . LEU A 1 157 ? 6.344 -13.523 -31.234 1 52.84 157 LEU A N 1
ATOM 1262 C CA . LEU A 1 157 ? 6.832 -12.562 -32.219 1 52.84 157 LEU A CA 1
ATOM 1263 C C . LEU A 1 157 ? 6.234 -11.18 -31.953 1 52.84 157 LEU A C 1
ATOM 1265 O O . LEU A 1 157 ? 6.926 -10.164 -32.094 1 52.84 157 LEU A O 1
ATOM 1269 N N . ALA A 1 158 ? 5.012 -11.188 -31.672 1 50.53 158 ALA A N 1
ATOM 1270 C CA . ALA A 1 158 ? 4.328 -9.93 -31.391 1 50.53 158 ALA A CA 1
ATOM 1271 C C . ALA A 1 158 ? 4.934 -9.234 -30.172 1 50.53 158 ALA A C 1
ATOM 1273 O O . ALA A 1 158 ? 4.969 -8.008 -30.109 1 50.53 158 ALA A O 1
ATOM 1274 N N . GLN A 1 159 ? 5.309 -9.93 -29.219 1 45.06 159 GLN A N 1
ATOM 1275 C CA . GLN A 1 159 ? 5.918 -9.359 -28.016 1 45.06 159 GLN A CA 1
ATOM 1276 C C . GLN A 1 159 ? 7.258 -8.703 -28.328 1 45.06 159 GLN A C 1
ATOM 1278 O O . GLN A 1 159 ? 7.664 -7.75 -27.672 1 45.06 159 GLN A O 1
ATOM 1283 N N . ASN A 1 160 ? 8.008 -9.227 -29.234 1 39.69 160 ASN A N 1
ATOM 1284 C CA . ASN A 1 160 ? 9.32 -8.711 -29.594 1 39.69 160 ASN A CA 1
ATOM 1285 C C . ASN A 1 160 ? 9.211 -7.562 -30.594 1 39.69 160 ASN A C 1
ATOM 1287 O O . ASN A 1 160 ? 10.227 -6.996 -31.016 1 39.69 160 ASN A O 1
ATOM 1291 N N . GLN A 1 161 ? 8.172 -7.297 -31.281 1 37.94 161 GLN A N 1
ATOM 1292 C CA . GLN A 1 161 ? 8.07 -6.07 -32.062 1 37.94 161 GLN A CA 1
ATOM 1293 C C . GLN A 1 161 ? 8.172 -4.836 -31.172 1 37.94 161 GLN A C 1
ATOM 1295 O O . GLN A 1 161 ? 7.688 -4.84 -30.047 1 37.94 161 GLN A O 1
ATOM 1300 N N . PRO A 1 162 ? 9.273 -3.945 -31.484 1 34.97 162 PRO A N 1
ATOM 1301 C CA . PRO A 1 162 ? 9.531 -2.77 -30.641 1 34.97 162 PRO A CA 1
ATOM 1302 C C . PRO A 1 162 ? 8.273 -2.238 -29.969 1 34.97 162 PRO A C 1
ATOM 1304 O O . PRO A 1 162 ? 8.336 -1.784 -28.812 1 34.97 162 PRO A O 1
ATOM 1307 N N . ALA A 1 163 ? 7.523 -1.449 -30.719 1 32.25 163 ALA A N 1
ATOM 1308 C CA . ALA A 1 163 ? 6.629 -0.434 -30.172 1 32.25 163 ALA A CA 1
ATOM 1309 C C . ALA A 1 163 ? 5.668 -1.042 -29.156 1 32.25 163 ALA A C 1
ATOM 1311 O O . ALA A 1 163 ? 4.855 -0.331 -28.547 1 32.25 163 ALA A O 1
ATOM 1312 N N . SER A 1 164 ? 5.113 -2.211 -29.438 1 31.69 164 SER A N 1
ATOM 1313 C CA . SER A 1 164 ? 3.814 -2.512 -28.844 1 31.69 164 SER A CA 1
ATOM 1314 C C . SER A 1 164 ? 3.939 -2.797 -27.344 1 31.69 164 SER A C 1
ATOM 1316 O O . SER A 1 164 ? 4.902 -3.428 -26.906 1 31.69 164 SER A O 1
ATOM 1318 N N . GLU A 1 165 ? 3.262 -2.064 -26.5 1 36.25 165 GLU A N 1
ATOM 1319 C CA . GLU A 1 165 ? 2.922 -1.796 -25.109 1 36.25 165 GLU A CA 1
ATOM 1320 C C . GLU A 1 165 ? 2.775 -3.092 -24.312 1 36.25 165 GLU A C 1
ATOM 1322 O O . GLU A 1 165 ? 1.904 -3.912 -24.609 1 36.25 165 GLU A O 1
ATOM 1327 N N . ASN A 1 166 ? 3.662 -3.746 -24.156 1 35.56 166 ASN A N 1
ATOM 1328 C CA . ASN A 1 166 ? 3.529 -4.965 -23.375 1 35.56 166 ASN A CA 1
ATOM 1329 C C . ASN A 1 166 ? 2.459 -4.816 -22.297 1 35.56 166 ASN A C 1
ATOM 1331 O O . ASN A 1 166 ? 2.453 -3.836 -21.547 1 35.56 166 ASN A O 1
ATOM 1335 N N . SER A 1 167 ? 1.542 -5.621 -22.469 1 39.09 167 SER A N 1
ATOM 1336 C CA . SER A 1 167 ? 0.142 -5.555 -22.047 1 39.09 167 SER A CA 1
ATOM 1337 C C . SER A 1 167 ? 0.014 -5.441 -20.547 1 39.09 167 SER A C 1
ATOM 1339 O O . SER A 1 167 ? -0.744 -4.609 -20.031 1 39.09 167 SER A O 1
ATOM 1341 N N . ASN A 1 168 ? 0.638 -6.488 -19.953 1 41.19 168 ASN A N 1
ATOM 1342 C CA . ASN A 1 168 ? 0.198 -6.637 -18.578 1 41.19 168 ASN A CA 1
ATOM 1343 C C . ASN A 1 168 ? 0.712 -5.496 -17.703 1 41.19 168 ASN A C 1
ATOM 1345 O O . ASN A 1 168 ? -0.038 -4.934 -16.891 1 41.19 168 ASN A O 1
ATOM 1349 N N . SER A 1 169 ? 2.094 -5.453 -17.719 1 41.84 169 SER A N 1
ATOM 1350 C CA . SER A 1 169 ? 2.668 -4.332 -16.984 1 41.84 169 SER A CA 1
ATOM 1351 C C . SER A 1 169 ? 2.09 -3.004 -17.453 1 41.84 169 SER A C 1
ATOM 1353 O O . SER A 1 169 ? 1.928 -2.072 -16.672 1 41.84 169 SER A O 1
ATOM 1355 N N . GLU A 1 170 ? 1.574 -3.248 -18.688 1 43.72 170 GLU A N 1
ATOM 1356 C CA . GLU A 1 170 ? 0.938 -2.121 -19.359 1 43.72 170 GLU A CA 1
ATOM 1357 C C . GLU A 1 170 ? -0.418 -1.799 -18.75 1 43.72 170 GLU A C 1
ATOM 1359 O O . GLU A 1 170 ? -0.787 -0.629 -18.609 1 43.72 170 GLU A O 1
ATOM 1364 N N . LEU A 1 171 ? -0.871 -3.033 -18.453 1 46.41 171 LEU A N 1
ATOM 1365 C CA . LEU A 1 171 ? -2.203 -2.82 -17.906 1 46.41 171 LEU A CA 1
ATOM 1366 C C . LEU A 1 171 ? -2.137 -1.989 -16.625 1 46.41 171 LEU A C 1
ATOM 1368 O O . LEU A 1 171 ? -2.92 -1.055 -16.453 1 46.41 171 LEU A O 1
ATOM 1372 N N . PHE A 1 172 ? -1.218 -2.557 -15.75 1 47.84 172 PHE A N 1
ATOM 1373 C CA . PHE A 1 172 ? -1.106 -1.831 -14.492 1 47.84 172 PHE A CA 1
ATOM 1374 C C . PHE A 1 172 ? -0.61 -0.41 -14.727 1 47.84 172 PHE A C 1
ATOM 1376 O O . PHE A 1 172 ? -1.154 0.544 -14.172 1 47.84 172 PHE A O 1
ATOM 1383 N N . LEU A 1 173 ? 0.185 -0.408 -15.641 1 47.12 173 LEU A N 1
ATOM 1384 C CA . LEU A 1 173 ? 0.708 0.911 -15.977 1 47.12 173 LEU A CA 1
ATOM 1385 C C . LEU A 1 173 ? -0.372 1.773 -16.625 1 47.12 173 LEU A C 1
ATOM 1387 O O . LEU A 1 173 ? -0.49 2.961 -16.312 1 47.12 173 LEU A O 1
ATOM 1391 N N . ALA A 1 174 ? -1.185 1.072 -17.422 1 46.62 174 ALA A N 1
ATOM 1392 C CA . ALA A 1 174 ? -2.316 1.759 -18.047 1 46.62 174 ALA A CA 1
ATOM 1393 C C . ALA A 1 174 ? -3.312 2.232 -16.984 1 46.62 174 ALA A C 1
ATOM 1395 O O . ALA A 1 174 ? -3.793 3.367 -17.047 1 46.62 174 ALA A O 1
ATOM 1396 N N . THR A 1 175 ? -3.512 1.345 -16.125 1 49.19 175 THR A N 1
ATOM 1397 C CA . THR A 1 175 ? -4.457 1.68 -15.07 1 49.19 175 THR A CA 1
ATOM 1398 C C . THR A 1 175 ? -3.934 2.842 -14.227 1 49.19 175 THR A C 1
ATOM 1400 O O . THR A 1 175 ? -4.676 3.781 -13.93 1 49.19 175 THR A O 1
ATOM 1403 N N . LEU A 1 176 ? -2.701 2.697 -13.977 1 48.31 176 LEU A N 1
ATOM 1404 C CA . LEU A 1 176 ? -2.104 3.764 -13.18 1 48.31 176 LEU A CA 1
ATOM 1405 C C . LEU A 1 176 ? -2.1 5.078 -13.953 1 48.31 176 LEU A C 1
ATOM 1407 O O . LEU A 1 176 ? -2.371 6.137 -13.383 1 48.31 176 LEU A O 1
ATOM 1411 N N . ASN A 1 177 ? -2.031 4.809 -15.25 1 44.97 177 ASN A N 1
ATOM 1412 C CA . ASN A 1 177 ? -2.012 5.949 -16.172 1 44.97 177 ASN A CA 1
ATOM 1413 C C . ASN A 1 177 ? -3.344 6.695 -16.156 1 44.97 177 ASN A C 1
ATOM 1415 O O . ASN A 1 177 ? -3.369 7.93 -16.188 1 44.97 177 ASN A O 1
ATOM 1419 N N . THR A 1 178 ? -4.293 5.996 -16.203 1 46.22 178 THR A N 1
ATOM 1420 C CA . THR A 1 178 ? -5.645 6.551 -16.266 1 46.22 178 THR A CA 1
ATOM 1421 C C . THR A 1 178 ? -6.004 7.23 -14.945 1 46.22 178 THR A C 1
ATOM 1423 O O . THR A 1 178 ? -6.77 8.203 -14.93 1 46.22 178 THR A O 1
ATOM 1426 N N . MET A 1 179 ? -5.539 6.73 -13.984 1 46.56 179 MET A N 1
ATOM 1427 C CA . MET A 1 179 ? -5.871 7.277 -12.672 1 46.56 179 MET A CA 1
ATOM 1428 C C . MET A 1 179 ? -5.242 8.656 -12.477 1 46.56 179 MET A C 1
ATOM 1430 O O . MET A 1 179 ? -5.773 9.484 -11.734 1 46.56 179 MET A O 1
ATOM 1434 N N . THR A 1 180 ? -4.078 8.914 -13.156 1 41.78 180 THR A N 1
ATOM 1435 C CA . THR A 1 180 ? -3.258 10.102 -12.922 1 41.78 180 THR A CA 1
ATOM 1436 C C . THR A 1 180 ? -3.785 11.289 -13.719 1 41.78 180 THR A C 1
ATOM 1438 O O . THR A 1 180 ? -3.439 12.438 -13.438 1 41.78 180 THR A O 1
ATOM 1441 N N . ALA A 1 181 ? -4.469 11.086 -14.914 1 40.56 181 ALA A N 1
ATOM 1442 C CA . ALA A 1 181 ? -5.102 12.141 -15.703 1 40.56 181 ALA A CA 1
ATOM 1443 C C . ALA A 1 181 ? -6.621 12.086 -15.578 1 40.56 181 ALA A C 1
ATOM 1445 O O . ALA A 1 181 ? -7.316 11.789 -16.562 1 40.56 181 ALA A O 1
ATOM 1446 N N . PRO A 1 182 ? -6.973 12.406 -14.336 1 45.56 182 PRO A N 1
ATOM 1447 C CA . PRO A 1 182 ? -8.422 12.234 -14.273 1 45.56 182 PRO A CA 1
ATOM 1448 C C . PRO A 1 182 ? -9.18 13.352 -15 1 45.56 182 PRO A C 1
ATOM 1450 O O . PRO A 1 182 ? -8.75 14.508 -14.977 1 45.56 182 PRO A O 1
ATOM 1453 N N . ARG A 1 183 ? -9.695 13.07 -16.156 1 52.09 183 ARG A N 1
ATOM 1454 C CA . ARG A 1 183 ? -10.727 13.938 -16.703 1 52.09 183 ARG A CA 1
ATOM 1455 C C . ARG A 1 183 ? -12.023 13.82 -15.914 1 52.09 183 ARG A C 1
ATOM 1457 O O . ARG A 1 183 ? -12.469 12.719 -15.594 1 52.09 183 ARG A O 1
ATOM 1464 N N . PHE A 1 184 ? -12.172 14.922 -15.227 1 53.34 184 PHE A N 1
ATOM 1465 C CA . PHE A 1 184 ? -13.328 14.82 -14.344 1 53.34 184 PHE A CA 1
ATOM 1466 C C . PHE A 1 184 ? -14.625 14.969 -15.133 1 53.34 184 PHE A C 1
ATOM 1468 O O . PHE A 1 184 ? -14.695 15.766 -16.078 1 53.34 184 PHE A O 1
ATOM 1475 N N . ILE A 1 185 ? -15.281 13.938 -14.945 1 69 185 ILE A N 1
ATOM 1476 C CA . ILE A 1 185 ? -16.609 13.969 -15.539 1 69 185 ILE A CA 1
ATOM 1477 C C . ILE A 1 185 ? -17.641 14.312 -14.477 1 69 185 ILE A C 1
ATOM 1479 O O . ILE A 1 185 ? -17.375 14.164 -13.273 1 69 185 ILE A O 1
ATOM 1483 N N . GLU A 1 186 ? -18.672 14.883 -14.93 1 69.94 186 GLU A N 1
ATOM 1484 C CA . GLU A 1 186 ? -19.781 15.234 -14.047 1 69.94 186 GLU A CA 1
ATOM 1485 C C . GLU A 1 186 ? -20.469 13.984 -13.508 1 69.94 186 GLU A C 1
ATOM 1487 O O . GLU A 1 186 ? -20.453 12.93 -14.156 1 69.94 186 GLU A O 1
ATOM 1492 N N . ASP A 1 187 ? -20.953 14.062 -12.352 1 73.81 187 ASP A N 1
ATOM 1493 C CA . ASP A 1 187 ? -21.734 12.969 -11.789 1 73.81 187 ASP A CA 1
ATOM 1494 C C . ASP A 1 187 ? -23.234 13.219 -11.992 1 73.81 187 ASP A C 1
ATOM 1496 O O . ASP A 1 187 ? -24.047 12.289 -11.891 1 73.81 187 ASP A O 1
ATOM 1500 N N . LYS A 1 188 ? -23.562 14.516 -12.164 1 75.31 188 LYS A N 1
ATOM 1501 C CA . LYS A 1 188 ? -24.938 14.922 -12.43 1 75.31 188 LYS A CA 1
ATOM 1502 C C . LYS A 1 188 ? -25 15.953 -13.555 1 75.31 188 LYS A C 1
ATOM 1504 O O . LYS A 1 188 ? -24.109 16.797 -13.672 1 75.31 188 LYS A O 1
ATOM 1509 N N . CYS A 1 189 ? -25.875 15.648 -14.461 1 73.25 189 CYS A N 1
ATOM 1510 C CA . CYS A 1 189 ? -26.062 16.625 -15.531 1 73.25 189 CYS A CA 1
ATOM 1511 C C . CYS A 1 189 ? -27.531 16.75 -15.906 1 73.25 189 CYS A C 1
ATOM 1513 O O . CYS A 1 189 ? -28.359 15.914 -15.492 1 73.25 189 CYS A O 1
ATOM 1515 N N . LEU A 1 190 ? -27.828 17.953 -16.453 1 71.12 190 LEU A N 1
ATOM 1516 C CA . LEU A 1 190 ? -29.172 18.094 -17 1 71.12 190 LEU A CA 1
ATOM 1517 C C . LEU A 1 190 ? -29.344 17.219 -18.25 1 71.12 190 LEU A C 1
ATOM 1519 O O . LEU A 1 190 ? -28.359 16.922 -18.938 1 71.12 190 LEU A O 1
ATOM 1523 N N . TYR A 1 191 ? -30.531 16.766 -18.391 1 67.25 191 TYR A N 1
ATOM 1524 C CA . TYR A 1 191 ? -30.812 15.844 -19.484 1 67.25 191 TYR A CA 1
ATOM 1525 C C . TYR A 1 191 ? -30.297 16.391 -20.812 1 67.25 191 TYR A C 1
ATOM 1527 O O . TYR A 1 191 ? -30.625 17.516 -21.188 1 67.25 191 TYR A O 1
ATOM 1535 N N . GLY A 1 192 ? -29.516 15.688 -21.359 1 63.53 192 GLY A N 1
ATOM 1536 C CA . GLY A 1 192 ? -29.016 16.016 -22.688 1 63.53 192 GLY A CA 1
ATOM 1537 C C . GLY A 1 192 ? -27.812 16.938 -22.656 1 63.53 192 GLY A C 1
ATOM 1538 O O . GLY A 1 192 ? -27.266 17.266 -23.719 1 63.53 192 GLY A O 1
ATOM 1539 N N . GLN A 1 193 ? -27.359 17.297 -21.484 1 77.31 193 GLN A N 1
ATOM 1540 C CA . GLN A 1 193 ? -26.266 18.266 -21.406 1 77.31 193 GLN A CA 1
ATOM 1541 C C . GLN A 1 193 ? -24.984 17.625 -20.859 1 77.31 193 GLN A C 1
ATOM 1543 O O . GLN A 1 193 ? -24.391 18.125 -19.922 1 77.31 193 GLN A O 1
ATOM 1548 N N . TYR A 1 194 ? -24.641 16.562 -21.594 1 81.5 194 TYR A N 1
ATOM 1549 C CA . TYR A 1 194 ? -23.375 15.93 -21.203 1 81.5 194 TYR A CA 1
ATOM 1550 C C . TYR A 1 194 ? -22.188 16.781 -21.609 1 81.5 194 TYR A C 1
ATOM 1552 O O . TYR A 1 194 ? -22.219 17.453 -22.656 1 81.5 194 TYR A O 1
ATOM 1560 N N . SER A 1 195 ? -21.188 16.781 -20.812 1 75.69 195 SER A N 1
ATOM 1561 C CA . SER A 1 195 ? -19.938 17.422 -21.172 1 75.69 195 SER A CA 1
ATOM 1562 C C . SER A 1 195 ? -19.312 16.797 -22.406 1 75.69 195 SER A C 1
ATOM 1564 O O . SER A 1 195 ? -19.562 15.617 -22.703 1 75.69 195 SER A O 1
ATOM 1566 N N . PRO A 1 196 ? -18.5 17.5 -23.188 1 75.12 196 PRO A N 1
ATOM 1567 C CA . PRO A 1 196 ? -17.859 16.953 -24.391 1 75.12 196 PRO A CA 1
ATOM 1568 C C . PRO A 1 196 ? -16.984 15.734 -24.078 1 75.12 196 PRO A C 1
ATOM 1570 O O . PRO A 1 196 ? -16.891 14.812 -24.891 1 75.12 196 PRO A O 1
ATOM 1573 N N . ILE A 1 197 ? -16.391 15.766 -22.953 1 75.62 197 ILE A N 1
ATOM 1574 C CA . ILE A 1 197 ? -15.539 14.648 -22.578 1 75.62 197 ILE A CA 1
ATOM 1575 C C . ILE A 1 197 ? -16.391 13.391 -22.375 1 75.62 197 ILE A C 1
ATOM 1577 O O . ILE A 1 197 ? -16.031 12.305 -22.828 1 75.62 197 ILE A O 1
ATOM 1581 N N . LEU A 1 198 ? -17.5 13.586 -21.734 1 83.5 198 LEU A N 1
ATOM 1582 C CA . LEU A 1 198 ? -18.391 12.445 -21.5 1 83.5 198 LEU A CA 1
ATOM 1583 C C . LEU A 1 198 ? -18.953 11.922 -22.812 1 83.5 198 LEU A C 1
ATOM 1585 O O . LEU A 1 198 ? -19.062 10.711 -23.016 1 83.5 198 LEU A O 1
ATOM 1589 N N . LEU A 1 199 ? -19.203 12.852 -23.719 1 86.06 199 LEU A N 1
ATOM 1590 C CA . LEU A 1 199 ? -19.734 12.445 -25.016 1 86.06 199 LEU A CA 1
ATOM 1591 C C . LEU A 1 199 ? -18.703 11.656 -25.812 1 86.06 199 LEU A C 1
ATOM 1593 O O . LEU A 1 199 ? -19.031 10.68 -26.469 1 86.06 199 LEU A O 1
ATOM 1597 N N . ALA A 1 200 ? -17.5 12.078 -25.688 1 84 200 ALA A N 1
ATOM 1598 C CA . ALA A 1 200 ? -16.422 11.375 -26.375 1 84 200 ALA A CA 1
ATOM 1599 C C . ALA A 1 200 ? -16.266 9.961 -25.844 1 84 200 ALA A C 1
ATOM 1601 O O . ALA A 1 200 ? -16.047 9.016 -26.609 1 84 200 ALA A O 1
ATOM 1602 N N . TYR A 1 201 ? -16.406 9.828 -24.594 1 85 201 TYR A N 1
ATOM 1603 C CA . TYR A 1 201 ? -16.25 8.508 -24 1 85 201 TYR A CA 1
ATOM 1604 C C . TYR A 1 201 ? -17.438 7.621 -24.312 1 85 201 TYR A C 1
ATOM 1606 O O . TYR A 1 201 ? -17.297 6.414 -24.516 1 85 201 TYR A O 1
ATOM 1614 N N . ILE A 1 202 ? -18.578 8.242 -24.297 1 90.5 202 ILE A N 1
ATOM 1615 C CA . ILE A 1 202 ? -19.766 7.48 -24.688 1 90.5 202 ILE A CA 1
ATOM 1616 C C . ILE A 1 202 ? -19.594 6.945 -26.109 1 90.5 202 ILE A C 1
ATOM 1618 O O . ILE A 1 202 ? -19.875 5.777 -26.375 1 90.5 202 ILE A O 1
ATOM 1622 N N . GLY A 1 203 ? -19.062 7.777 -26.938 1 89.62 203 GLY A N 1
ATOM 1623 C CA . GLY A 1 203 ? -18.797 7.348 -28.297 1 89.62 203 GLY A CA 1
ATOM 1624 C C . GLY A 1 203 ? -17.781 6.227 -28.391 1 89.62 203 GLY A C 1
ATOM 1625 O O . GLY A 1 203 ? -17.969 5.273 -29.141 1 89.62 203 GLY A O 1
ATOM 1626 N N . ARG A 1 204 ? -16.797 6.285 -27.656 1 88.44 204 ARG A N 1
ATOM 1627 C CA . ARG A 1 204 ? -15.75 5.27 -27.656 1 88.44 204 ARG A CA 1
ATOM 1628 C C . ARG A 1 204 ? -16.266 3.941 -27.125 1 88.44 204 ARG A C 1
ATOM 1630 O O . ARG A 1 204 ? -15.953 2.881 -27.672 1 88.44 204 ARG A O 1
ATOM 1637 N N . ILE A 1 205 ? -17.016 3.959 -26.047 1 92.94 205 ILE A N 1
ATOM 1638 C CA . ILE A 1 205 ? -17.594 2.754 -25.453 1 92.94 205 ILE A CA 1
ATOM 1639 C C . ILE A 1 205 ? -18.484 2.055 -26.484 1 92.94 205 ILE A C 1
ATOM 1641 O O . ILE A 1 205 ? -18.406 0.834 -26.641 1 92.94 205 ILE A O 1
ATOM 1645 N N . GLN A 1 206 ? -19.219 2.867 -27.203 1 93.5 206 GLN A N 1
ATOM 1646 C CA . GLN A 1 206 ? -20.141 2.328 -28.188 1 93.5 206 GLN A CA 1
ATOM 1647 C C . GLN A 1 206 ? -19.391 1.683 -29.344 1 93.5 206 GLN A C 1
ATOM 1649 O O . GLN A 1 206 ? -19.859 0.708 -29.938 1 93.5 206 GLN A O 1
ATOM 1654 N N . ASN A 1 207 ? -18.219 2.172 -29.531 1 88.62 207 ASN A N 1
ATOM 1655 C CA . ASN A 1 207 ? -17.422 1.639 -30.625 1 88.62 207 ASN A CA 1
ATOM 1656 C C . ASN A 1 207 ? -16.609 0.422 -30.188 1 88.62 207 ASN A C 1
ATOM 1658 O O . ASN A 1 207 ? -16.297 -0.444 -31.016 1 88.62 207 ASN A O 1
ATOM 1662 N N . ASP A 1 208 ? -16.188 0.375 -28.984 1 89.06 208 ASP A N 1
ATOM 1663 C CA . ASP A 1 208 ? -15.281 -0.664 -28.5 1 89.06 208 ASP A CA 1
ATOM 1664 C C . ASP A 1 208 ? -16.047 -1.937 -28.141 1 89.06 208 ASP A C 1
ATOM 1666 O O . ASP A 1 208 ? -15.57 -3.045 -28.391 1 89.06 208 ASP A O 1
ATOM 1670 N N . LEU A 1 209 ? -17.203 -1.794 -27.547 1 93.31 209 LEU A N 1
ATOM 1671 C CA . LEU A 1 209 ? -17.906 -2.957 -27.031 1 93.31 209 LEU A CA 1
ATOM 1672 C C . LEU A 1 209 ? -18.625 -3.697 -28.156 1 93.31 209 LEU A C 1
ATOM 1674 O O . LEU A 1 209 ? -19.109 -3.078 -29.109 1 93.31 209 LEU A O 1
ATOM 1678 N N . PRO A 1 210 ? -18.609 -4.953 -28.078 1 93.94 210 PRO A N 1
ATOM 1679 C CA . PRO A 1 210 ? -19.328 -5.738 -29.078 1 93.94 210 PRO A CA 1
ATOM 1680 C C . PRO A 1 210 ? -20.844 -5.594 -28.969 1 93.94 210 PRO A C 1
ATOM 1682 O O . PRO A 1 210 ? -21.328 -4.793 -28.156 1 93.94 210 PRO A O 1
ATOM 1685 N N . SER A 1 211 ? -21.562 -6.418 -29.844 1 93.88 211 SER A N 1
ATOM 1686 C CA . SER A 1 211 ? -23.016 -6.391 -29.844 1 93.88 211 SER A CA 1
ATOM 1687 C C . SER A 1 211 ? -23.562 -6.863 -28.5 1 93.88 211 SER A C 1
ATOM 1689 O O . SER A 1 211 ? -22.891 -7.582 -27.766 1 93.88 211 SER A O 1
ATOM 1691 N N . LEU A 1 212 ? -24.75 -6.441 -28.156 1 94.94 212 LEU A N 1
ATOM 1692 C CA . LEU A 1 212 ? -25.344 -6.746 -26.844 1 94.94 212 LEU A CA 1
ATOM 1693 C C . LEU A 1 212 ? -25.484 -8.258 -26.656 1 94.94 212 LEU A C 1
ATOM 1695 O O . LEU A 1 212 ? -25.219 -8.773 -25.578 1 94.94 212 LEU A O 1
ATOM 1699 N N . PRO A 1 213 ? -25.859 -9 -27.688 1 94 213 PRO A N 1
ATOM 1700 C CA . PRO A 1 213 ? -25.922 -10.453 -27.484 1 94 213 PRO A CA 1
ATOM 1701 C C . PRO A 1 213 ? -24.562 -11.062 -27.172 1 94 213 PRO A C 1
ATOM 1703 O O . PRO A 1 213 ? -24.469 -11.984 -26.359 1 94 213 PRO A O 1
ATOM 1706 N N . ASN A 1 214 ? -23.562 -10.562 -27.812 1 95 214 ASN A N 1
ATOM 1707 C CA . ASN A 1 214 ? -22.219 -11.055 -27.531 1 95 214 ASN A CA 1
ATOM 1708 C C . ASN A 1 214 ? -21.781 -10.695 -26.109 1 95 214 ASN A C 1
ATOM 1710 O O . ASN A 1 214 ? -21.125 -11.492 -25.438 1 95 214 ASN A O 1
ATOM 1714 N N . ILE A 1 215 ? -22.141 -9.516 -25.672 1 95.94 215 ILE A N 1
ATOM 1715 C CA . ILE A 1 215 ? -21.828 -9.109 -24.297 1 95.94 215 ILE A CA 1
ATOM 1716 C C . ILE A 1 215 ? -22.516 -10.039 -23.312 1 95.94 215 ILE A C 1
ATOM 1718 O O . ILE A 1 215 ? -21.906 -10.484 -22.344 1 95.94 215 ILE A O 1
ATOM 1722 N N . ARG A 1 216 ? -23.719 -10.344 -23.609 1 95.44 216 ARG A N 1
ATOM 1723 C CA . ARG A 1 216 ? -24.5 -11.188 -22.703 1 95.44 216 ARG A CA 1
ATOM 1724 C C . ARG A 1 216 ? -23.922 -12.602 -22.641 1 95.44 216 ARG A C 1
ATOM 1726 O O . ARG A 1 216 ? -23.875 -13.211 -21.578 1 95.44 216 ARG A O 1
ATOM 1733 N N . LEU A 1 217 ? -23.516 -13.055 -23.75 1 94.62 217 LEU A N 1
ATOM 1734 C CA . LEU A 1 217 ? -22.922 -14.383 -23.781 1 94.62 217 LEU A CA 1
ATOM 1735 C C . LEU A 1 217 ? -21.625 -14.422 -22.953 1 94.62 217 LEU A C 1
ATOM 1737 O O . LEU A 1 217 ? -21.391 -15.375 -22.219 1 94.62 217 LEU A O 1
ATOM 1741 N N . LEU A 1 218 ? -20.828 -13.461 -23.125 1 94.69 218 LEU A N 1
ATOM 1742 C CA . LEU A 1 218 ? -19.578 -13.391 -22.375 1 94.69 218 LEU A CA 1
ATOM 1743 C C . LEU A 1 218 ? -19.844 -13.164 -20.891 1 94.69 218 LEU A C 1
ATOM 1745 O O . LEU A 1 218 ? -19.141 -13.727 -20.047 1 94.69 218 LEU A O 1
ATOM 1749 N N . LEU A 1 219 ? -20.812 -12.375 -20.594 1 95.75 219 LEU A N 1
ATOM 1750 C CA . LEU A 1 219 ? -21.188 -12.133 -19.203 1 95.75 219 LEU A CA 1
ATOM 1751 C C . LEU A 1 219 ? -21.688 -13.414 -18.547 1 95.75 219 LEU A C 1
ATOM 1753 O O . LEU A 1 219 ? -21.344 -13.711 -17.406 1 95.75 219 LEU A O 1
ATOM 1757 N N . ASP A 1 220 ? -22.453 -14.141 -19.266 1 93.12 220 ASP A N 1
ATOM 1758 C CA . ASP A 1 220 ? -22.969 -15.406 -18.75 1 93.12 220 ASP A CA 1
ATOM 1759 C C . ASP A 1 220 ? -21.828 -16.391 -18.469 1 93.12 220 ASP A C 1
ATOM 1761 O O . ASP A 1 220 ? -21.859 -17.109 -17.484 1 93.12 220 ASP A O 1
ATOM 1765 N N . ASN A 1 221 ? -20.922 -16.375 -19.375 1 90.38 221 ASN A N 1
ATOM 1766 C CA . ASN A 1 221 ? -19.766 -17.234 -19.141 1 90.38 221 ASN A CA 1
ATOM 1767 C C . ASN A 1 221 ? -19.031 -16.844 -17.859 1 90.38 221 ASN A C 1
ATOM 1769 O O . ASN A 1 221 ? -18.594 -17.719 -17.094 1 90.38 221 ASN A O 1
ATOM 1773 N N . PHE A 1 222 ? -18.891 -15.648 -17.609 1 93.12 222 PHE A N 1
ATOM 1774 C CA . PHE A 1 222 ? -18.25 -15.172 -16.391 1 93.12 222 PHE A CA 1
ATOM 1775 C C . PHE A 1 222 ? -19.047 -15.586 -15.164 1 93.12 222 PHE A C 1
ATOM 1777 O O . PHE A 1 222 ? -18.484 -16.094 -14.195 1 93.12 222 PHE A O 1
ATOM 1784 N N . TYR A 1 223 ? -20.359 -15.352 -15.258 1 93.31 223 TYR A N 1
ATOM 1785 C CA . TYR A 1 223 ? -21.219 -15.672 -14.133 1 93.31 223 TYR A CA 1
ATOM 1786 C C . TYR A 1 223 ? -21.172 -17.156 -13.82 1 93.31 223 TYR A C 1
ATOM 1788 O O . TYR A 1 223 ? -21.203 -17.562 -12.656 1 93.31 223 TYR A O 1
ATOM 1796 N N . HIS A 1 224 ? -21.016 -17.906 -14.82 1 88.69 224 HIS A N 1
ATOM 1797 C CA . HIS A 1 224 ? -21.172 -19.344 -14.664 1 88.69 224 HIS A CA 1
ATOM 1798 C C . HIS A 1 224 ? -19.875 -20 -14.188 1 88.69 224 HIS A C 1
ATOM 1800 O O . HIS A 1 224 ? -19.906 -20.984 -13.445 1 88.69 224 HIS A O 1
ATOM 1806 N N . HIS A 1 225 ? -18.781 -19.344 -14.586 1 85.25 225 HIS A N 1
ATOM 1807 C CA . HIS A 1 225 ? -17.562 -20.125 -14.43 1 85.25 225 HIS A CA 1
ATOM 1808 C C . HIS A 1 225 ? -16.531 -19.391 -13.578 1 85.25 225 HIS A C 1
ATOM 1810 O O . HIS A 1 225 ? -15.656 -20 -12.969 1 85.25 225 HIS A O 1
ATOM 1816 N N . ILE A 1 226 ? -16.547 -18.156 -13.586 1 89 226 ILE A N 1
ATOM 1817 C CA . ILE A 1 226 ? -15.508 -17.406 -12.898 1 89 226 ILE A CA 1
ATOM 1818 C C . ILE A 1 226 ? -16.062 -16.844 -11.594 1 89 226 ILE A C 1
ATOM 1820 O O . ILE A 1 226 ? -15.414 -16.938 -10.547 1 89 226 ILE A O 1
ATOM 1824 N N . TYR A 1 227 ? -17.234 -16.391 -11.594 1 92.38 227 TYR A N 1
ATOM 1825 C CA . TYR A 1 227 ? -17.844 -15.727 -10.453 1 92.38 227 TYR A CA 1
ATOM 1826 C C . TYR A 1 227 ? -17.922 -16.656 -9.25 1 92.38 227 TYR A C 1
ATOM 1828 O O . TYR A 1 227 ? -17.688 -16.25 -8.117 1 92.38 227 TYR A O 1
ATOM 1836 N N . PRO A 1 228 ? -18.234 -17.891 -9.445 1 90.81 228 PRO A N 1
ATOM 1837 C CA . PRO A 1 228 ? -18.359 -18.766 -8.273 1 90.81 228 PRO A CA 1
ATOM 1838 C C . PRO A 1 228 ? -17.047 -18.922 -7.508 1 90.81 228 PRO A C 1
ATOM 1840 O O . PRO A 1 228 ? -17.062 -19.172 -6.301 1 90.81 228 PRO A O 1
ATOM 1843 N N . ILE A 1 229 ? -16 -18.719 -8.234 1 90 229 ILE A N 1
ATOM 1844 C CA . ILE A 1 229 ? -14.688 -18.891 -7.605 1 90 229 ILE A CA 1
ATOM 1845 C C . ILE A 1 229 ? -14.188 -17.531 -7.102 1 90 229 ILE A C 1
ATOM 1847 O O . ILE A 1 229 ? -13.438 -17.469 -6.125 1 90 229 ILE A O 1
ATOM 1851 N N . TRP A 1 230 ? -14.68 -16.531 -7.809 1 91.19 230 TRP A N 1
ATOM 1852 C CA . TRP A 1 230 ? -14.234 -15.188 -7.477 1 91.19 230 TRP A CA 1
ATOM 1853 C C . TRP A 1 230 ? -15.414 -14.227 -7.406 1 91.19 230 TRP A C 1
ATOM 1855 O O . TRP A 1 230 ? -15.562 -13.352 -8.266 1 91.19 230 TRP A O 1
ATOM 1865 N N . PRO A 1 231 ? -16.062 -14.336 -6.301 1 93.94 231 PRO A N 1
ATOM 1866 C CA . PRO A 1 231 ? -17.281 -13.531 -6.203 1 93.94 231 PRO A CA 1
ATOM 1867 C C . PRO A 1 231 ? -17.016 -12.102 -5.742 1 93.94 231 PRO A C 1
ATOM 1869 O O . PRO A 1 231 ? -17.531 -11.672 -4.703 1 93.94 231 PRO A O 1
ATOM 1872 N N . CYS A 1 232 ? -16.422 -11.25 -6.523 1 95.44 232 CYS A N 1
ATOM 1873 C CA . CYS A 1 232 ? -16.016 -9.922 -6.074 1 95.44 232 CYS A CA 1
ATOM 1874 C C . CYS A 1 232 ? -16.969 -8.852 -6.602 1 95.44 232 CYS A C 1
ATOM 1876 O O . CYS A 1 232 ? -16.688 -7.656 -6.504 1 95.44 232 CYS A O 1
ATOM 1878 N N . ILE A 1 233 ? -18.109 -9.266 -7.219 1 96.38 233 ILE A N 1
ATOM 1879 C CA . ILE A 1 233 ? -19.094 -8.297 -7.668 1 96.38 233 ILE A CA 1
ATOM 1880 C C . ILE A 1 233 ? -20.469 -8.672 -7.105 1 96.38 233 ILE A C 1
ATOM 1882 O O . ILE A 1 233 ? -20.719 -9.836 -6.797 1 96.38 233 ILE A O 1
ATOM 1886 N N . ASP A 1 234 ? -21.25 -7.668 -6.895 1 94.56 234 ASP A N 1
ATOM 1887 C CA . ASP A 1 234 ? -22.672 -7.91 -6.633 1 94.56 234 ASP A CA 1
ATOM 1888 C C . ASP A 1 234 ? -23.469 -7.977 -7.93 1 94.56 234 ASP A C 1
ATOM 1890 O O . ASP A 1 234 ? -23.703 -6.949 -8.578 1 94.56 234 ASP A O 1
ATOM 1894 N N . ILE A 1 235 ? -23.938 -9.156 -8.219 1 95.38 235 ILE A N 1
ATOM 1895 C CA . ILE A 1 235 ? -24.547 -9.414 -9.523 1 95.38 235 ILE A CA 1
ATOM 1896 C C . ILE A 1 235 ? -25.797 -8.57 -9.68 1 95.38 235 ILE A C 1
ATOM 1898 O O . ILE A 1 235 ? -26.062 -8.016 -10.758 1 95.38 235 ILE A O 1
ATOM 1902 N N . ASP A 1 236 ? -26.562 -8.398 -8.648 1 93.25 236 ASP A N 1
ATOM 1903 C CA . ASP A 1 236 ? -27.812 -7.652 -8.734 1 93.25 236 ASP A CA 1
ATOM 1904 C C . ASP A 1 236 ? -27.562 -6.18 -9.047 1 93.25 236 ASP A C 1
ATOM 1906 O O . ASP A 1 236 ? -28.156 -5.625 -9.977 1 93.25 236 ASP A O 1
ATOM 1910 N N . LEU A 1 237 ? -26.703 -5.602 -8.297 1 93.19 237 LEU A N 1
ATOM 1911 C CA . LEU A 1 237 ? -26.391 -4.191 -8.492 1 93.19 237 LEU A CA 1
ATOM 1912 C C . LEU A 1 237 ? -25.75 -3.965 -9.859 1 93.19 237 LEU A C 1
ATOM 1914 O O . LEU A 1 237 ? -26.062 -2.977 -10.531 1 93.19 237 LEU A O 1
ATOM 1918 N N . PHE A 1 238 ? -24.922 -4.859 -10.25 1 95.81 238 PHE A N 1
ATOM 1919 C CA . PHE A 1 238 ? -24.203 -4.742 -11.516 1 95.81 238 PHE A CA 1
ATOM 1920 C C . PHE A 1 238 ? -25.172 -4.859 -12.695 1 95.81 238 PHE A C 1
ATOM 1922 O O . PHE A 1 238 ? -25.109 -4.059 -13.633 1 95.81 238 PHE A O 1
ATOM 1929 N N . GLU A 1 239 ? -26.047 -5.836 -12.648 1 95.25 239 GLU A N 1
ATOM 1930 C CA . GLU A 1 239 ? -27.016 -6.043 -13.727 1 95.25 239 GLU A CA 1
ATOM 1931 C C . GLU A 1 239 ? -28 -4.879 -13.812 1 95.25 239 GLU A C 1
ATOM 1933 O O . GLU A 1 239 ? -28.406 -4.488 -14.906 1 95.25 239 GLU A O 1
ATOM 1938 N N . GLU A 1 240 ? -28.391 -4.398 -12.688 1 94 240 GLU A N 1
ATOM 1939 C CA . GLU A 1 240 ? -29.281 -3.242 -12.672 1 94 240 GLU A CA 1
ATOM 1940 C C . GLU A 1 240 ? -28.641 -2.043 -13.359 1 94 240 GLU A C 1
ATOM 1942 O O . GLU A 1 240 ? -29.297 -1.368 -14.164 1 94 240 GLU A O 1
ATOM 1947 N N . ASN A 1 241 ? -27.438 -1.827 -13.055 1 93.88 241 ASN A N 1
ATOM 1948 C CA . ASN A 1 241 ? -26.719 -0.713 -13.656 1 93.88 241 ASN A CA 1
ATOM 1949 C C . ASN A 1 241 ? -26.516 -0.919 -15.156 1 93.88 241 ASN A C 1
ATOM 1951 O O . ASN A 1 241 ? -26.688 0.015 -15.945 1 93.88 241 ASN A O 1
ATOM 1955 N N . LEU A 1 242 ? -26.109 -2.109 -15.539 1 95.62 242 LEU A N 1
ATOM 1956 C CA . LEU A 1 242 ? -25.859 -2.398 -16.953 1 95.62 242 LEU A CA 1
ATOM 1957 C C . LEU A 1 242 ? -27.141 -2.24 -17.766 1 95.62 242 LEU A C 1
ATOM 1959 O O . LEU A 1 242 ? -27.109 -1.684 -18.859 1 95.62 242 LEU A O 1
ATOM 1963 N N . ASN A 1 243 ? -28.234 -2.693 -17.203 1 94.06 243 ASN A N 1
ATOM 1964 C CA . ASN A 1 243 ? -29.516 -2.627 -17.906 1 94.06 243 ASN A CA 1
ATOM 1965 C C . ASN A 1 243 ? -29.984 -1.188 -18.062 1 94.06 243 ASN A C 1
ATOM 1967 O O . ASN A 1 243 ? -30.703 -0.867 -19.016 1 94.06 243 ASN A O 1
ATOM 1971 N N . GLU A 1 244 ? -29.594 -0.427 -17.141 1 94.56 244 GLU A N 1
ATOM 1972 C CA . GLU A 1 244 ? -29.984 0.98 -17.203 1 94.56 244 GLU A CA 1
ATOM 1973 C C . GLU A 1 244 ? -29.156 1.731 -18.25 1 94.56 244 GLU A C 1
ATOM 1975 O O . GLU A 1 244 ? -29.641 2.668 -18.875 1 94.56 244 GLU A O 1
ATOM 1980 N N . VAL A 1 245 ? -27.953 1.38 -18.516 1 95.5 245 VAL A N 1
ATOM 1981 C CA . VAL A 1 245 ? -27 2.219 -19.25 1 95.5 245 VAL A CA 1
ATOM 1982 C C . VAL A 1 245 ? -26.859 1.705 -20.672 1 95.5 245 VAL A C 1
ATOM 1984 O O . VAL A 1 245 ? -26.688 2.492 -21.609 1 95.5 245 VAL A O 1
ATOM 1987 N N . ILE A 1 246 ? -26.828 0.382 -20.891 1 96 246 ILE A N 1
ATOM 1988 C CA . ILE A 1 246 ? -26.547 -0.194 -22.188 1 96 246 ILE A CA 1
ATOM 1989 C C . ILE A 1 246 ? -27.828 -0.74 -22.812 1 96 246 ILE A C 1
ATOM 1991 O O . ILE A 1 246 ? -28.516 -1.552 -22.203 1 96 246 ILE A O 1
ATOM 1995 N N . HIS A 1 247 ? -28.047 -0.338 -24.062 1 93.94 247 HIS A N 1
ATOM 1996 C CA . HIS A 1 247 ? -29.219 -0.782 -24.812 1 93.94 247 HIS A CA 1
ATOM 1997 C C . HIS A 1 247 ? -28.859 -1.158 -26.234 1 93.94 247 HIS A C 1
ATOM 1999 O O . HIS A 1 247 ? -27.828 -0.728 -26.75 1 93.94 247 HIS A O 1
ATOM 2005 N N . MET A 1 248 ? -29.672 -1.989 -26.734 1 92.69 248 MET A N 1
ATOM 2006 C CA . MET A 1 248 ? -29.516 -2.354 -28.141 1 92.69 248 MET A CA 1
ATOM 2007 C C . MET A 1 248 ? -29.984 -1.231 -29.047 1 92.69 248 MET A C 1
ATOM 2009 O O . MET A 1 248 ? -31.016 -0.607 -28.781 1 92.69 248 MET A O 1
ATOM 2013 N N . ASP A 1 249 ? -29.141 -0.968 -30 1 88.88 249 ASP A N 1
ATOM 2014 C CA . ASP A 1 249 ? -29.562 0.023 -30.984 1 88.88 249 ASP A CA 1
ATOM 2015 C C . ASP A 1 249 ? -30.719 -0.503 -31.844 1 88.88 249 ASP A C 1
ATOM 2017 O O . ASP A 1 249 ? -30.609 -1.558 -32.469 1 88.88 249 ASP A O 1
ATOM 2021 N N . SER A 1 250 ? -31.828 0.171 -31.938 1 86.19 250 SER A N 1
ATOM 2022 C CA . SER A 1 250 ? -33.031 -0.252 -32.656 1 86.19 250 SER A CA 1
ATOM 2023 C C . SER A 1 250 ? -32.75 -0.305 -34.156 1 86.19 250 SER A C 1
ATOM 2025 O O . SER A 1 250 ? -33.344 -1.112 -34.875 1 86.19 250 SER A O 1
ATOM 2027 N N . HIS A 1 251 ? -31.797 0.471 -34.656 1 88.62 251 HIS A N 1
ATOM 2028 C CA . HIS A 1 251 ? -31.531 0.56 -36.094 1 88.62 251 HIS A CA 1
ATOM 2029 C C . HIS A 1 251 ? -30.469 -0.448 -36.5 1 88.62 251 HIS A C 1
ATOM 2031 O O . HIS A 1 251 ? -30.406 -0.846 -37.688 1 88.62 251 HIS A O 1
ATOM 2037 N N . ASN A 1 252 ? -29.531 -0.715 -35.625 1 89.38 252 ASN A N 1
ATOM 2038 C CA . ASN A 1 252 ? -28.453 -1.651 -35.906 1 89.38 252 ASN A CA 1
ATOM 2039 C C . ASN A 1 252 ? -28.172 -2.57 -34.719 1 89.38 252 ASN A C 1
ATOM 2041 O O . ASN A 1 252 ? -27.359 -2.24 -33.844 1 89.38 252 ASN A O 1
ATOM 2045 N N . PRO A 1 253 ? -28.656 -3.734 -34.844 1 85.94 253 PRO A N 1
ATOM 2046 C CA . PRO A 1 253 ? -28.531 -4.66 -33.688 1 85.94 253 PRO A CA 1
ATOM 2047 C C . PRO A 1 253 ? -27.078 -5.027 -33.406 1 85.94 253 PRO A C 1
ATOM 2049 O O . PRO A 1 253 ? -26.781 -5.566 -32.344 1 85.94 253 PRO A O 1
ATOM 2052 N N . GLU A 1 254 ? -26.203 -4.734 -34.281 1 87.44 254 GLU A N 1
ATOM 2053 C CA . GLU A 1 254 ? -24.797 -5.066 -34.062 1 87.44 254 GLU A CA 1
ATOM 2054 C C . GLU A 1 254 ? -24.109 -3.998 -33.219 1 87.44 254 GLU A C 1
ATOM 2056 O O . GLU A 1 254 ? -23 -4.215 -32.719 1 87.44 254 GLU A O 1
ATOM 2061 N N . ARG A 1 255 ? -24.891 -2.967 -32.969 1 90.81 255 ARG A N 1
ATOM 2062 C CA . ARG A 1 255 ? -24.297 -1.869 -32.219 1 90.81 255 ARG A CA 1
ATOM 2063 C C . ARG A 1 255 ? -25.031 -1.648 -30.906 1 90.81 255 ARG A C 1
ATOM 2065 O O . ARG A 1 255 ? -26.172 -2.107 -30.734 1 90.81 255 ARG A O 1
ATOM 2072 N N . ILE A 1 256 ? -24.328 -1.021 -29.938 1 94.12 256 ILE A N 1
ATOM 2073 C CA . ILE A 1 256 ? -24.938 -0.734 -28.641 1 94.12 256 ILE A CA 1
ATOM 2074 C C . ILE A 1 256 ? -25.062 0.776 -28.453 1 94.12 256 ILE A C 1
ATOM 2076 O O . ILE A 1 256 ? -24.344 1.55 -29.078 1 94.12 256 ILE A O 1
ATOM 2080 N N . ILE A 1 257 ? -26.047 1.158 -27.703 1 93.5 257 ILE A N 1
ATOM 2081 C CA . ILE A 1 257 ? -26.234 2.545 -27.297 1 93.5 257 ILE A CA 1
ATOM 2082 C C . ILE A 1 257 ? -26 2.676 -25.781 1 93.5 257 ILE A C 1
ATOM 2084 O O . ILE A 1 257 ? -26.531 1.882 -25 1 93.5 257 ILE A O 1
ATOM 2088 N N . VAL A 1 258 ? -25.188 3.607 -25.453 1 94.06 258 VAL A N 1
ATOM 2089 C CA . VAL A 1 258 ? -24.859 3.854 -24.047 1 94.06 258 VAL A CA 1
ATOM 2090 C C . VAL A 1 258 ? -25.516 5.152 -23.594 1 94.06 258 VAL A C 1
ATOM 2092 O O . VAL A 1 258 ? -25.281 6.215 -24.156 1 94.06 258 VAL A O 1
ATOM 2095 N N . ASN A 1 259 ? -26.375 5.008 -22.562 1 91.62 259 ASN A N 1
ATOM 2096 C CA . ASN A 1 259 ? -27.047 6.16 -21.969 1 91.62 259 ASN A CA 1
ATOM 2097 C C . ASN A 1 259 ? -26.891 6.188 -20.453 1 91.62 259 ASN A C 1
ATOM 2099 O O . ASN A 1 259 ? -27.688 5.598 -19.719 1 91.62 259 ASN A O 1
ATOM 2103 N N . PRO A 1 260 ? -26 7.016 -19.984 1 90.44 260 PRO A N 1
ATOM 2104 C CA . PRO A 1 260 ? -25.75 7.051 -18.547 1 90.44 260 PRO A CA 1
ATOM 2105 C C . PRO A 1 260 ? -26.828 7.812 -17.781 1 90.44 260 PRO A C 1
ATOM 2107 O O . PRO A 1 260 ? -26.891 7.738 -16.547 1 90.44 260 PRO A O 1
ATOM 2110 N N . GLY A 1 261 ? -27.719 8.43 -18.484 1 88.38 261 GLY A N 1
ATOM 2111 C CA . GLY A 1 261 ? -28.75 9.195 -17.781 1 88.38 261 GLY A CA 1
ATOM 2112 C C . GLY A 1 261 ? -28.219 10.492 -17.188 1 88.38 261 GLY A C 1
ATOM 2113 O O . GLY A 1 261 ? -27.281 11.078 -17.719 1 88.38 261 GLY A O 1
ATOM 2114 N N . THR A 1 262 ? -28.844 10.969 -16 1 84.38 262 THR A N 1
ATOM 2115 C CA . THR A 1 262 ? -28.5 12.297 -15.508 1 84.38 262 THR A CA 1
ATOM 2116 C C . THR A 1 262 ? -27.906 12.219 -14.102 1 84.38 262 THR A C 1
ATOM 2118 O O . THR A 1 262 ? -27.344 13.195 -13.602 1 84.38 262 THR A O 1
ATOM 2121 N N . THR A 1 263 ? -28.078 11.039 -13.531 1 81.69 263 THR A N 1
ATOM 2122 C CA . THR A 1 263 ? -27.594 10.93 -12.156 1 81.69 263 THR A CA 1
ATOM 2123 C C . THR A 1 263 ? -26.641 9.758 -12.016 1 81.69 263 THR A C 1
ATOM 2125 O O . THR A 1 263 ? -26.688 8.797 -12.797 1 81.69 263 THR A O 1
ATOM 2128 N N . ASN A 1 264 ? -25.734 9.836 -11.078 1 81.44 264 ASN A N 1
ATOM 2129 C CA . ASN A 1 264 ? -24.781 8.773 -10.742 1 81.44 264 ASN A CA 1
ATOM 2130 C C . ASN A 1 264 ? -24.016 8.305 -11.969 1 81.44 264 ASN A C 1
ATOM 2132 O O . ASN A 1 264 ? -23.875 7.105 -12.203 1 81.44 264 ASN A O 1
ATOM 2136 N N . ILE A 1 265 ? -23.625 9.227 -12.719 1 85.06 265 ILE A N 1
ATOM 2137 C CA . ILE A 1 265 ? -22.984 8.93 -13.992 1 85.06 265 ILE A CA 1
ATOM 2138 C C . ILE A 1 265 ? -21.641 8.25 -13.75 1 85.06 265 ILE A C 1
ATOM 2140 O O . ILE A 1 265 ? -21.281 7.297 -14.453 1 85.06 265 ILE A O 1
ATOM 2144 N N . LYS A 1 266 ? -20.969 8.672 -12.703 1 80.75 266 LYS A N 1
ATOM 2145 C CA . LYS A 1 266 ? -19.641 8.117 -12.406 1 80.75 266 LYS A CA 1
ATOM 2146 C C . LYS A 1 266 ? -19.75 6.641 -12.023 1 80.75 266 LYS A C 1
ATOM 2148 O O . LYS A 1 266 ? -18.969 5.816 -12.5 1 80.75 266 LYS A O 1
ATOM 2153 N N . MET A 1 267 ? -20.734 6.332 -11.211 1 86.06 267 MET A N 1
ATOM 2154 C CA . MET A 1 267 ? -20.922 4.945 -10.789 1 86.06 267 MET A CA 1
ATOM 2155 C C . MET A 1 267 ? -21.281 4.062 -11.984 1 86.06 267 MET A C 1
ATOM 2157 O O . MET A 1 267 ? -20.812 2.926 -12.078 1 86.06 267 MET A O 1
ATOM 2161 N N . LYS A 1 268 ? -22 4.617 -12.812 1 91.38 268 LYS A N 1
ATOM 2162 C CA . LYS A 1 268 ? -22.406 3.875 -14 1 91.38 268 LYS A CA 1
ATOM 2163 C C . LYS A 1 268 ? -21.219 3.631 -14.93 1 91.38 268 LYS A C 1
ATOM 2165 O O . LYS A 1 268 ? -21.078 2.543 -15.5 1 91.38 268 LYS A O 1
ATOM 2170 N N . LEU A 1 269 ? -20.375 4.551 -15.023 1 88.62 269 LEU A N 1
ATOM 2171 C CA . LEU A 1 269 ? -19.203 4.398 -15.867 1 88.62 269 LEU A CA 1
ATOM 2172 C C . LEU A 1 269 ? -18.203 3.422 -15.25 1 88.62 269 LEU A C 1
ATOM 2174 O O . LEU A 1 269 ? -17.516 2.693 -15.961 1 88.62 269 LEU A O 1
ATOM 2178 N N . VAL A 1 270 ? -18.125 3.424 -13.898 1 89.25 270 VAL A N 1
ATOM 2179 C CA . VAL A 1 270 ? -17.25 2.453 -13.234 1 89.25 270 VAL A CA 1
ATOM 2180 C C . VAL A 1 270 ? -17.75 1.038 -13.531 1 89.25 270 VAL A C 1
ATOM 2182 O O . VAL A 1 270 ? -16.953 0.131 -13.766 1 89.25 270 VAL A O 1
ATOM 2185 N N . ASN A 1 271 ? -18.969 0.866 -13.555 1 93.62 271 ASN A N 1
ATOM 2186 C CA . ASN A 1 271 ? -19.516 -0.451 -13.844 1 93.62 271 ASN A CA 1
ATOM 2187 C C . ASN A 1 271 ? -19.25 -0.868 -15.281 1 93.62 271 ASN A C 1
ATOM 2189 O O . ASN A 1 271 ? -19.062 -2.053 -15.57 1 93.62 271 ASN A O 1
ATOM 2193 N N . ILE A 1 272 ? -19.219 0.115 -16.141 1 94.56 272 ILE A N 1
ATOM 2194 C CA . ILE A 1 272 ? -18.844 -0.198 -17.516 1 94.56 272 ILE A CA 1
ATOM 2195 C C . ILE A 1 272 ? -17.375 -0.621 -17.562 1 94.56 272 ILE A C 1
ATOM 2197 O O . ILE A 1 272 ? -17 -1.526 -18.312 1 94.56 272 ILE A O 1
ATOM 2201 N N . SER A 1 273 ? -16.594 0.062 -16.828 1 90.94 273 SER A N 1
ATOM 2202 C CA . SER A 1 273 ? -15.195 -0.326 -16.75 1 90.94 273 SER A CA 1
ATOM 2203 C C . SER A 1 273 ? -15.047 -1.75 -16.219 1 90.94 273 SER A C 1
ATOM 2205 O O . SER A 1 273 ? -14.195 -2.506 -16.688 1 90.94 273 SER A O 1
ATOM 2207 N N . ILE A 1 274 ? -15.797 -2.105 -15.219 1 95.44 274 ILE A N 1
ATOM 2208 C CA . ILE A 1 274 ? -15.82 -3.461 -14.68 1 95.44 274 ILE A CA 1
ATOM 2209 C C . ILE A 1 274 ? -16.234 -4.445 -15.773 1 95.44 274 ILE A C 1
ATOM 2211 O O . ILE A 1 274 ? -15.664 -5.535 -15.883 1 95.44 274 ILE A O 1
ATOM 2215 N N . LEU A 1 275 ? -17.188 -4.004 -16.562 1 97.25 275 LEU A N 1
ATOM 2216 C CA . LEU A 1 275 ? -17.625 -4.852 -17.672 1 97.25 275 LEU A CA 1
ATOM 2217 C C . LEU A 1 275 ? -16.453 -5.172 -18.594 1 97.25 275 LEU A C 1
ATOM 2219 O O . LEU A 1 275 ? -16.297 -6.316 -19.031 1 97.25 275 LEU A O 1
ATOM 2223 N N . TYR A 1 276 ? -15.656 -4.223 -18.875 1 93.25 276 TYR A N 1
ATOM 2224 C CA . TYR A 1 276 ? -14.492 -4.441 -19.734 1 93.25 276 TYR A CA 1
ATOM 2225 C C . TYR A 1 276 ? -13.609 -5.555 -19.172 1 93.25 276 TYR A C 1
ATOM 2227 O O . TYR A 1 276 ? -13.164 -6.434 -19.906 1 93.25 276 TYR A O 1
ATOM 2235 N N . LEU A 1 277 ? -13.383 -5.527 -17.891 1 92 277 LEU A N 1
ATOM 2236 C CA . LEU A 1 277 ? -12.516 -6.52 -17.266 1 92 277 LEU A CA 1
ATOM 2237 C C . LEU A 1 277 ? -13.18 -7.891 -17.266 1 92 277 LEU A C 1
ATOM 2239 O O . LEU A 1 277 ? -12.508 -8.914 -17.438 1 92 277 LEU A O 1
ATOM 2243 N N . ILE A 1 278 ? -14.461 -7.871 -17.016 1 96.12 278 ILE A N 1
ATOM 2244 C CA . ILE A 1 278 ? -15.211 -9.125 -17.016 1 96.12 278 ILE A CA 1
ATOM 2245 C C . ILE A 1 278 ? -15.141 -9.766 -18.406 1 96.12 278 ILE A C 1
ATOM 2247 O O . ILE A 1 278 ? -14.969 -10.977 -18.516 1 96.12 278 ILE A O 1
ATOM 2251 N N . LEU A 1 279 ? -15.281 -8.93 -19.406 1 95.75 279 LEU A N 1
ATOM 2252 C CA . LEU A 1 279 ? -15.195 -9.453 -20.766 1 95.75 279 LEU A CA 1
ATOM 2253 C C . LEU A 1 279 ? -13.805 -10.031 -21.031 1 95.75 279 LEU A C 1
ATOM 2255 O O . LEU A 1 279 ? -13.68 -11.086 -21.656 1 95.75 279 LEU A O 1
ATOM 2259 N N . GLN A 1 280 ? -12.82 -9.406 -20.547 1 89 280 GLN A N 1
ATOM 2260 C CA . GLN A 1 280 ? -11.461 -9.906 -20.703 1 89 280 GLN A CA 1
ATOM 2261 C C . GLN A 1 280 ? -11.297 -11.273 -20.031 1 89 280 GLN A C 1
ATOM 2263 O O . GLN A 1 280 ? -10.719 -12.188 -20.625 1 89 280 GLN A O 1
ATOM 2268 N N . LEU A 1 281 ? -11.766 -11.414 -18.844 1 88.5 281 LEU A N 1
ATOM 2269 C CA . LEU A 1 281 ? -11.68 -12.672 -18.094 1 88.5 281 LEU A CA 1
ATOM 2270 C C . LEU A 1 281 ? -12.461 -13.773 -18.797 1 88.5 281 LEU A C 1
ATOM 2272 O O . LEU A 1 281 ? -12.008 -14.922 -18.859 1 88.5 281 LEU A O 1
ATOM 2276 N N . SER A 1 282 ? -13.586 -13.367 -19.297 1 90.31 282 SER A N 1
ATOM 2277 C CA . SER A 1 282 ? -14.438 -14.336 -19.969 1 90.31 282 SER A CA 1
ATOM 2278 C C . SER A 1 282 ? -13.781 -14.844 -21.25 1 90.31 282 SER A C 1
ATOM 2280 O O . SER A 1 282 ? -13.82 -16.047 -21.547 1 90.31 282 SER A O 1
ATOM 2282 N N . ILE A 1 283 ? -13.258 -13.961 -22 1 87.56 283 ILE A N 1
ATOM 2283 C CA . ILE A 1 283 ? -12.586 -14.344 -23.234 1 87.56 283 ILE A CA 1
ATOM 2284 C C . ILE A 1 283 ? -11.398 -15.242 -22.906 1 87.56 283 ILE A C 1
ATOM 2286 O O . ILE A 1 283 ? -11.188 -16.266 -23.578 1 87.56 283 ILE A O 1
ATOM 2290 N N . SER A 1 284 ? -10.664 -14.906 -21.922 1 80.38 284 SER A N 1
ATOM 2291 C CA . SER A 1 284 ? -9.516 -15.719 -21.5 1 80.38 284 SER A CA 1
ATOM 2292 C C . SER A 1 284 ? -9.953 -17.109 -21.078 1 80.38 284 SER A C 1
ATOM 2294 O O . SER A 1 284 ? -9.273 -18.094 -21.375 1 80.38 284 SER A O 1
ATOM 2296 N N . HIS A 1 285 ? -10.992 -17.219 -20.391 1 82.69 285 HIS A N 1
ATOM 2297 C CA . HIS A 1 285 ? -11.508 -18.516 -19.953 1 82.69 285 HIS A CA 1
ATOM 2298 C C . HIS A 1 285 ? -11.938 -19.375 -21.141 1 82.69 285 HIS A C 1
ATOM 2300 O O . HIS A 1 285 ? -11.656 -20.562 -21.188 1 82.69 285 HIS A O 1
ATOM 2306 N N . TRP A 1 286 ? -12.609 -18.703 -22.078 1 82.56 286 TRP A N 1
ATOM 2307 C CA . TRP A 1 286 ? -13.031 -19.406 -23.281 1 82.56 286 TRP A CA 1
ATOM 2308 C C . TRP A 1 286 ? -11.828 -19.953 -24.047 1 82.56 286 TRP A C 1
ATOM 2310 O O . TRP A 1 286 ? -11.867 -21.078 -24.562 1 82.56 286 TRP A O 1
ATOM 2320 N N . LYS A 1 287 ? -10.922 -19.188 -24.109 1 76.88 287 LYS A N 1
ATOM 2321 C CA . LYS A 1 287 ? -9.719 -19.609 -24.812 1 76.88 287 LYS A CA 1
ATOM 2322 C C . LYS A 1 287 ? -9.078 -20.812 -24.141 1 76.88 287 LYS A C 1
ATOM 2324 O O . LYS A 1 287 ? -8.625 -21.75 -24.812 1 76.88 287 LYS A O 1
ATOM 2329 N N . LEU A 1 288 ? -9.07 -20.797 -22.875 1 74.69 288 LEU A N 1
ATOM 2330 C CA . LEU A 1 288 ? -8.492 -21.891 -22.109 1 74.69 288 LEU A CA 1
ATOM 2331 C C . LEU A 1 288 ? -9.305 -23.172 -22.297 1 74.69 288 LEU A C 1
ATOM 2333 O O . LEU A 1 288 ? -8.742 -24.266 -22.391 1 74.69 288 LEU A O 1
ATOM 2337 N N . ARG A 1 289 ? -10.531 -22.984 -22.391 1 74 289 ARG A N 1
ATOM 2338 C CA . ARG A 1 289 ? -11.422 -24.141 -22.516 1 74 289 ARG A CA 1
ATOM 2339 C C . ARG A 1 289 ? -11.375 -24.734 -23.906 1 74 289 ARG A C 1
ATOM 2341 O O . ARG A 1 289 ? -11.352 -25.953 -24.078 1 74 289 ARG A O 1
ATOM 2348 N N . LEU A 1 290 ? -11.352 -23.891 -24.875 1 74.75 290 LEU A N 1
ATOM 2349 C CA . LEU A 1 290 ? -11.562 -24.344 -26.25 1 74.75 290 LEU A CA 1
ATOM 2350 C C . LEU A 1 290 ? -10.234 -24.703 -26.906 1 74.75 290 LEU A C 1
ATOM 2352 O O . LEU A 1 290 ? -10.203 -25.484 -27.859 1 74.75 290 LEU A O 1
ATOM 2356 N N . PHE A 1 291 ? -9.25 -24.156 -26.406 1 66 291 PHE A N 1
ATOM 2357 C CA . PHE A 1 291 ? -7.992 -24.344 -27.125 1 66 291 PHE A CA 1
ATOM 2358 C C . PHE A 1 291 ? -7.035 -25.219 -26.328 1 66 291 PHE A C 1
ATOM 2360 O O . PHE A 1 291 ? -5.844 -25.297 -26.625 1 66 291 PHE A O 1
ATOM 2367 N N . ASP A 1 292 ? -7.613 -25.797 -25.266 1 63.47 292 ASP A N 1
ATOM 2368 C CA . ASP A 1 292 ? -6.84 -26.812 -24.562 1 63.47 292 ASP A CA 1
ATOM 2369 C C . ASP A 1 292 ? -6.551 -28.016 -25.469 1 63.47 292 ASP A C 1
ATOM 2371 O O . ASP A 1 292 ? -7.422 -28.453 -26.219 1 63.47 292 ASP A O 1
ATOM 2375 N N . GLN A 1 293 ? -5.324 -28.438 -25.5 1 59.5 293 GLN A N 1
ATOM 2376 C CA . GLN A 1 293 ? -4.875 -29.469 -26.438 1 59.5 293 GLN A CA 1
ATOM 2377 C C . GLN A 1 293 ? -5.742 -30.719 -26.344 1 59.5 293 GLN A C 1
ATOM 2379 O O . GLN A 1 293 ? -6.145 -31.281 -27.359 1 59.5 293 GLN A O 1
ATOM 2384 N N . ARG A 1 294 ? -5.922 -31.141 -25.203 1 61.12 294 ARG A N 1
ATOM 2385 C CA . ARG A 1 294 ? -6.656 -32.406 -25.031 1 61.12 294 ARG A CA 1
ATOM 2386 C C . ARG A 1 294 ? -8.102 -32.25 -25.484 1 61.12 294 ARG A C 1
ATOM 2388 O O . ARG A 1 294 ? -8.672 -33.156 -26.078 1 61.12 294 ARG A O 1
ATOM 2395 N N . ALA A 1 295 ? -8.602 -31.094 -25.172 1 61.91 295 ALA A N 1
ATOM 2396 C CA . ALA A 1 295 ? -9.969 -30.828 -25.625 1 61.91 295 ALA A CA 1
ATOM 2397 C C . ALA A 1 295 ? -10.047 -30.812 -27.141 1 61.91 295 ALA A C 1
ATOM 2399 O O . ALA A 1 295 ? -11.016 -31.312 -27.734 1 61.91 295 ALA A O 1
ATOM 2400 N N . MET A 1 296 ? -9.141 -30.266 -27.734 1 64.44 296 MET A N 1
ATOM 2401 C CA . MET A 1 296 ? -9.117 -30.172 -29.188 1 64.44 296 MET A CA 1
ATOM 2402 C C . MET A 1 296 ? -8.953 -31.547 -29.828 1 64.44 296 MET A C 1
ATOM 2404 O O . MET A 1 296 ? -9.531 -31.828 -30.875 1 64.44 296 MET A O 1
ATOM 2408 N N . GLU A 1 297 ? -8.156 -32.375 -29.125 1 63.22 297 GLU A N 1
ATOM 2409 C CA . GLU A 1 297 ? -7.926 -33.719 -29.641 1 63.22 297 GLU A CA 1
ATOM 2410 C C . GLU A 1 297 ? -9.195 -34.562 -29.562 1 63.22 297 GLU A C 1
ATOM 2412 O O . GLU A 1 297 ? -9.445 -35.406 -30.422 1 63.22 297 GLU A O 1
ATOM 2417 N N . GLN A 1 298 ? -9.859 -34.312 -28.547 1 63.44 298 GLN A N 1
ATOM 2418 C CA . GLN A 1 298 ? -11.055 -35.125 -28.312 1 63.44 298 GLN A CA 1
ATOM 2419 C C . GLN A 1 298 ? -12.219 -34.656 -29.188 1 63.44 298 GLN A C 1
ATOM 2421 O O . GLN A 1 298 ? -13.18 -35.375 -29.406 1 63.44 298 GLN A O 1
ATOM 2426 N N . ASP A 1 299 ? -12.039 -33.375 -29.656 1 68.75 299 ASP A N 1
ATOM 2427 C CA . ASP A 1 299 ? -13.125 -32.812 -30.453 1 68.75 299 ASP A CA 1
ATOM 2428 C C . ASP A 1 299 ? -13.047 -33.281 -31.906 1 68.75 299 ASP A C 1
ATOM 2430 O O . ASP A 1 299 ? -12.922 -32.5 -32.844 1 68.75 299 ASP A O 1
ATOM 2434 N N . VAL A 1 300 ? -13.148 -34.656 -32.094 1 65.44 300 VAL A N 1
ATOM 2435 C CA . VAL A 1 300 ? -13.039 -35.312 -33.375 1 65.44 300 VAL A CA 1
ATOM 2436 C C . VAL A 1 300 ? -14.188 -34.875 -34.281 1 65.44 300 VAL A C 1
ATOM 2438 O O . VAL A 1 300 ? -14.016 -34.75 -35.5 1 65.44 300 VAL A O 1
ATOM 2441 N N . GLN A 1 301 ? -15.273 -34.656 -33.688 1 70.38 301 GLN A N 1
ATOM 2442 C CA . GLN A 1 301 ? -16.469 -34.312 -34.438 1 70.38 301 GLN A CA 1
ATOM 2443 C C . GLN A 1 301 ? -16.516 -32.812 -34.75 1 70.38 301 GLN A C 1
ATOM 2445 O O . GLN A 1 301 ? -17.453 -32.312 -35.375 1 70.38 301 GLN A O 1
ATOM 2450 N N . HIS A 1 302 ? -15.5 -32.031 -34.438 1 75.06 302 HIS A N 1
ATOM 2451 C CA . HIS A 1 302 ? -15.383 -30.594 -34.688 1 75.06 302 HIS A CA 1
ATOM 2452 C C . HIS A 1 302 ? -16.594 -29.828 -34.156 1 75.06 302 HIS A C 1
ATOM 2454 O O . HIS A 1 302 ? -17.141 -28.969 -34.875 1 75.06 302 HIS A O 1
ATOM 2460 N N . LYS A 1 303 ? -17.078 -30.281 -33.031 1 76 303 LYS A N 1
ATOM 2461 C CA . LYS A 1 303 ? -18.266 -29.703 -32.406 1 76 303 LYS A CA 1
ATOM 2462 C C . LYS A 1 303 ? -18.016 -28.25 -32 1 76 303 LYS A C 1
ATOM 2464 O O . LYS A 1 303 ? -18.953 -27.453 -31.969 1 76 303 LYS A O 1
ATOM 2469 N N . TYR A 1 304 ? -16.828 -27.875 -31.75 1 80 304 TYR A N 1
ATOM 2470 C CA . TYR A 1 304 ? -16.547 -26.594 -31.125 1 80 304 TYR A CA 1
ATOM 2471 C C . TYR A 1 304 ? -15.859 -25.656 -32.125 1 80 304 TYR A C 1
ATOM 2473 O O . TYR A 1 304 ? -15.32 -24.609 -31.719 1 80 304 TYR A O 1
ATOM 2481 N N . ASP A 1 305 ? -15.82 -25.953 -33.375 1 80.62 305 ASP A N 1
ATOM 2482 C CA . ASP A 1 305 ? -15.172 -25.109 -34.375 1 80.62 305 ASP A CA 1
ATOM 2483 C C . ASP A 1 305 ? -15.852 -23.734 -34.469 1 80.62 305 ASP A C 1
ATOM 2485 O O . ASP A 1 305 ? -15.188 -22.719 -34.594 1 80.62 305 ASP A O 1
ATOM 2489 N N . GLY A 1 306 ? -17.141 -23.828 -34.406 1 82.56 306 GLY A N 1
ATOM 2490 C CA . GLY A 1 306 ? -17.875 -22.578 -34.438 1 82.56 306 GLY A CA 1
ATOM 2491 C C . GLY A 1 306 ? -17.531 -21.672 -33.25 1 82.56 306 GLY A C 1
ATOM 2492 O O . GLY A 1 306 ? -17.344 -20.469 -33.438 1 82.56 306 GLY A O 1
ATOM 2493 N N . ASP A 1 307 ? -17.484 -22.297 -32.094 1 85.69 307 ASP A N 1
ATOM 2494 C CA . ASP A 1 307 ? -17.156 -21.547 -30.891 1 85.69 307 ASP A CA 1
ATOM 2495 C C . ASP A 1 307 ? -15.742 -20.984 -30.953 1 85.69 307 ASP A C 1
ATOM 2497 O O . ASP A 1 307 ? -15.484 -19.875 -30.516 1 85.69 307 ASP A O 1
ATOM 2501 N N . ARG A 1 308 ? -14.898 -21.781 -31.516 1 83.94 308 ARG A N 1
ATOM 2502 C CA . ARG A 1 308 ? -13.508 -21.344 -31.641 1 83.94 308 ARG A CA 1
ATOM 2503 C C . ARG A 1 308 ? -13.398 -20.156 -32.594 1 83.94 308 ARG A C 1
ATOM 2505 O O . ARG A 1 308 ? -12.688 -19.188 -32.312 1 83.94 308 ARG A O 1
ATOM 2512 N N . ALA A 1 309 ? -14.086 -20.234 -33.625 1 85.69 309 ALA A N 1
ATOM 2513 C CA . ALA A 1 309 ? -14.086 -19.125 -34.594 1 85.69 309 ALA A CA 1
ATOM 2514 C C . ALA A 1 309 ? -14.695 -17.859 -33.969 1 85.69 309 ALA A C 1
ATOM 2516 O O . ALA A 1 309 ? -14.234 -16.75 -34.219 1 85.69 309 ALA A O 1
ATOM 2517 N N . TRP A 1 310 ? -15.641 -18.109 -33.188 1 90.81 310 TRP A N 1
ATOM 2518 C CA . TRP A 1 310 ? -16.328 -17 -32.531 1 90.81 310 TRP A CA 1
ATOM 2519 C C . TRP A 1 310 ? -15.383 -16.281 -31.562 1 90.81 310 TRP A C 1
ATOM 2521 O O . TRP A 1 310 ? -15.305 -15.055 -31.562 1 90.81 310 TRP A O 1
ATOM 2531 N N . ILE A 1 311 ? -14.703 -17 -30.797 1 88.12 311 ILE A N 1
ATOM 2532 C CA . ILE A 1 311 ? -13.805 -16.422 -29.797 1 88.12 311 ILE A CA 1
ATOM 2533 C C . ILE A 1 311 ? -12.625 -15.734 -30.5 1 88.12 311 ILE A C 1
ATOM 2535 O O . ILE A 1 311 ? -12.141 -14.703 -30.031 1 88.12 311 ILE A O 1
ATOM 2539 N N . GLU A 1 312 ? -12.203 -16.312 -31.578 1 84.5 312 GLU A N 1
ATOM 2540 C CA . GLU A 1 312 ? -11.102 -15.711 -32.344 1 84.5 312 GLU A CA 1
ATOM 2541 C C . GLU A 1 312 ? -11.5 -14.367 -32.938 1 84.5 312 GLU A C 1
ATOM 2543 O O . GLU A 1 312 ? -10.648 -13.508 -33.156 1 84.5 312 GLU A O 1
ATOM 2548 N N . GLY A 1 313 ? -12.727 -14.203 -33.062 1 84.56 313 GLY A N 1
ATOM 2549 C CA . GLY A 1 313 ? -13.234 -12.953 -33.594 1 84.56 313 GLY A CA 1
ATOM 2550 C C . GLY A 1 313 ? -13.055 -11.789 -32.625 1 84.56 313 GLY A C 1
ATOM 2551 O O . GLY A 1 313 ? -13.086 -10.625 -33.062 1 84.56 313 GLY A O 1
ATOM 2552 N N . PHE A 1 314 ? -12.773 -12.133 -31.391 1 89.88 314 PHE A N 1
ATOM 2553 C CA . PHE A 1 314 ? -12.617 -11.086 -30.375 1 89.88 314 PHE A CA 1
ATOM 2554 C C . PHE A 1 314 ? -11.148 -10.758 -30.156 1 89.88 314 PHE A C 1
ATOM 2556 O O . PHE A 1 314 ? -10.805 -10.047 -29.219 1 89.88 314 PHE A O 1
ATOM 2563 N N . ALA A 1 315 ? -10.273 -11.188 -30.984 1 77.62 315 ALA A N 1
ATOM 2564 C CA . ALA A 1 315 ? -8.836 -11.039 -30.781 1 77.62 315 ALA A CA 1
ATOM 2565 C C . ALA A 1 315 ? -8.445 -9.562 -30.703 1 77.62 315 ALA A C 1
ATOM 2567 O O . ALA A 1 315 ? -7.648 -9.18 -29.844 1 77.62 315 ALA A O 1
ATOM 2568 N N . GLU A 1 316 ? -8.977 -8.773 -31.5 1 77.62 316 GLU A N 1
ATOM 2569 C CA . GLU A 1 316 ? -8.648 -7.352 -31.484 1 77.62 316 GLU A CA 1
ATOM 2570 C C . GLU A 1 316 ? -9.234 -6.66 -30.266 1 77.62 316 GLU A C 1
ATOM 2572 O O . GLU A 1 316 ? -8.609 -5.758 -29.703 1 77.62 316 GLU A O 1
ATOM 2577 N N . LEU A 1 317 ? -10.375 -7.043 -29.906 1 84.56 317 LEU A N 1
ATOM 2578 C CA . LEU A 1 317 ? -11.031 -6.484 -28.734 1 84.56 317 LEU A CA 1
ATOM 2579 C C . LEU A 1 317 ? -10.258 -6.816 -27.469 1 84.56 317 LEU A C 1
ATOM 2581 O O . LEU A 1 317 ? -10.094 -5.965 -26.594 1 84.56 317 LEU A O 1
ATOM 2585 N N . GLU A 1 318 ? -9.891 -8.031 -27.406 1 81 318 GLU A N 1
ATOM 2586 C CA . GLU A 1 318 ? -9.195 -8.523 -26.219 1 81 318 GLU A CA 1
ATOM 2587 C C . GLU A 1 318 ? -7.98 -7.66 -25.906 1 81 318 GLU A C 1
ATOM 2589 O O . GLU A 1 318 ? -7.695 -7.395 -24.734 1 81 318 GLU A O 1
ATOM 2594 N N . LYS A 1 319 ? -7.406 -7.125 -26.844 1 69.81 319 LYS A N 1
ATOM 2595 C CA . LYS A 1 319 ? -6.191 -6.336 -26.672 1 69.81 319 LYS A CA 1
ATOM 2596 C C . LYS A 1 319 ? -6.504 -4.969 -26.078 1 69.81 319 LYS A C 1
ATOM 2598 O O . LYS A 1 319 ? -5.656 -4.367 -25.406 1 69.81 319 LYS A O 1
ATOM 2603 N N . LYS A 1 320 ? -7.66 -4.582 -26.203 1 75.12 320 LYS A N 1
ATOM 2604 C CA . LYS A 1 320 ? -8.008 -3.213 -25.828 1 75.12 320 LYS A CA 1
ATOM 2605 C C . LYS A 1 320 ? -8.789 -3.188 -24.516 1 75.12 320 LYS A C 1
ATOM 2607 O O . LYS A 1 320 ? -8.883 -2.148 -23.859 1 75.12 320 LYS A O 1
ATOM 2612 N N . LEU A 1 321 ? -9.328 -4.254 -24.141 1 83 321 LEU A N 1
ATOM 2613 C CA . LEU A 1 321 ? -10.297 -4.297 -23.062 1 83 321 LEU A CA 1
ATOM 2614 C C . LEU A 1 321 ? -9.672 -3.785 -21.766 1 83 321 LEU A C 1
ATOM 2616 O O . LEU A 1 321 ? -10.25 -2.922 -21.094 1 83 321 LEU A O 1
ATOM 2620 N N . THR A 1 322 ? -8.547 -4.238 -21.406 1 77.06 322 THR A N 1
ATOM 2621 C CA . THR A 1 322 ? -7.934 -3.85 -20.141 1 77.06 322 THR A CA 1
ATOM 2622 C C . THR A 1 322 ? -7.496 -2.389 -20.172 1 77.06 322 THR A C 1
ATOM 2624 O O . THR A 1 322 ? -7.629 -1.672 -19.188 1 77.06 322 THR A O 1
ATOM 2627 N N . SER A 1 323 ? -7.008 -1.949 -21.312 1 74.12 323 SER A N 1
ATOM 2628 C CA . SER A 1 323 ? -6.578 -0.561 -21.438 1 74.12 323 SER A CA 1
ATOM 2629 C C . SER A 1 323 ? -7.77 0.391 -21.422 1 74.12 323 SER A C 1
ATOM 2631 O O . SER A 1 323 ? -7.695 1.468 -20.812 1 74.12 323 SER A O 1
ATOM 2633 N N . SER A 1 324 ? -8.805 -0.039 -22.031 1 79.94 324 SER A N 1
ATOM 2634 C CA . SER A 1 324 ? -10.008 0.783 -22.031 1 79.94 324 SER A CA 1
ATOM 2635 C C . SER A 1 324 ? -10.609 0.878 -20.641 1 79.94 324 SER A C 1
ATOM 2637 O O . SER A 1 324 ? -11.109 1.933 -20.234 1 79.94 324 SER A O 1
ATOM 2639 N N . ALA A 1 325 ? -10.578 -0.242 -19.969 1 84.44 325 ALA A N 1
ATOM 2640 C CA . ALA A 1 325 ? -11.07 -0.242 -18.594 1 84.44 325 ALA A CA 1
ATOM 2641 C C . ALA A 1 325 ? -10.266 0.716 -17.719 1 84.44 325 ALA A C 1
ATOM 2643 O O . ALA A 1 325 ? -10.836 1.48 -16.938 1 84.44 325 ALA A O 1
ATOM 2644 N N . ALA A 1 326 ? -9 0.681 -17.875 1 73.88 326 ALA A N 1
ATOM 2645 C CA . ALA A 1 326 ? -8.117 1.522 -17.062 1 73.88 326 ALA A CA 1
ATOM 2646 C C . ALA A 1 326 ? -8.312 2.998 -17.406 1 73.88 326 ALA A C 1
ATOM 2648 O O . ALA A 1 326 ? -8.266 3.855 -16.516 1 73.88 326 ALA A O 1
ATOM 2649 N N . GLU A 1 327 ? -8.555 3.273 -18.625 1 71.88 327 GLU A N 1
ATOM 2650 C CA . GLU A 1 327 ? -8.781 4.652 -19.047 1 71.88 327 GLU A CA 1
ATOM 2651 C C . GLU A 1 327 ? -10.078 5.203 -18.453 1 71.88 327 GLU A C 1
ATOM 2653 O O . GLU A 1 327 ? -10.133 6.367 -18.047 1 71.88 327 GLU A O 1
ATOM 2658 N N . LEU A 1 328 ? -11.016 4.418 -18.516 1 77.56 328 LEU A N 1
ATOM 2659 C CA . LEU A 1 328 ? -12.312 4.863 -18.016 1 77.56 328 LEU A CA 1
ATOM 2660 C C . LEU A 1 328 ? -12.266 5.121 -16.516 1 77.56 328 LEU A C 1
ATOM 2662 O O . LEU A 1 328 ? -12.859 6.086 -16.031 1 77.56 328 LEU A O 1
ATOM 2666 N N . VAL A 1 329 ? -11.594 4.316 -15.758 1 74 329 VAL A N 1
ATOM 2667 C CA . VAL A 1 329 ? -11.547 4.477 -14.312 1 74 329 VAL A CA 1
ATOM 2668 C C . VAL A 1 329 ? -10.68 5.684 -13.953 1 74 329 VAL A C 1
ATOM 2670 O O . VAL A 1 329 ? -10.914 6.352 -12.945 1 74 329 VAL A O 1
ATOM 2673 N N . SER A 1 330 ? -9.805 5.973 -14.781 1 62.59 330 SER A N 1
ATOM 2674 C CA . SER A 1 330 ? -8.914 7.102 -14.531 1 62.59 330 SER A CA 1
ATOM 2675 C C . SER A 1 330 ? -9.656 8.43 -14.609 1 62.59 330 SER A C 1
ATOM 2677 O O . SER A 1 330 ? -9.297 9.391 -13.938 1 62.59 330 SER A O 1
ATOM 2679 N N . ILE A 1 331 ? -10.594 8.484 -15.531 1 63.28 331 ILE A N 1
ATOM 2680 C CA . ILE A 1 331 ? -11.359 9.711 -15.711 1 63.28 331 ILE A CA 1
ATOM 2681 C C . ILE A 1 331 ? -12.258 9.938 -14.492 1 63.28 331 ILE A C 1
ATOM 2683 O O . ILE A 1 331 ? -12.641 11.07 -14.195 1 63.28 331 ILE A O 1
ATOM 2687 N N . LEU A 1 332 ? -12.523 8.914 -13.727 1 63.78 332 LEU A N 1
ATOM 2688 C CA . LEU A 1 332 ? -13.422 8.969 -12.586 1 63.78 332 LEU A CA 1
ATOM 2689 C C . LEU A 1 332 ? -12.656 9.266 -11.297 1 63.78 332 LEU A C 1
ATOM 2691 O O . LEU A 1 332 ? -13.25 9.695 -10.305 1 63.78 332 LEU A O 1
ATOM 2695 N N . ASN A 1 333 ? -11.352 9.531 -11.172 1 59.09 333 ASN A N 1
ATOM 2696 C CA . ASN A 1 333 ? -10.469 9.695 -10.023 1 59.09 333 ASN A CA 1
ATOM 2697 C C . ASN A 1 333 ? -10.781 8.672 -8.93 1 59.09 333 ASN A C 1
ATOM 2699 O O . ASN A 1 333 ? -11.594 8.93 -8.047 1 59.09 333 ASN A O 1
ATOM 2703 N N . ILE A 1 334 ? -10.234 7.648 -8.961 1 61.81 334 ILE A N 1
ATOM 2704 C CA . ILE A 1 334 ? -10.539 6.469 -8.156 1 61.81 334 ILE A CA 1
ATOM 2705 C C . ILE A 1 334 ? -10.219 6.75 -6.691 1 61.81 334 ILE A C 1
ATOM 2707 O O . ILE A 1 334 ? -10.898 6.242 -5.793 1 61.81 334 ILE A O 1
ATOM 2711 N N . TYR A 1 335 ? -9.305 7.59 -6.355 1 60.69 335 TYR A N 1
ATOM 2712 C CA . TYR A 1 335 ? -8.938 7.789 -4.957 1 60.69 335 TYR A CA 1
ATOM 2713 C C . TYR A 1 335 ? -9.789 8.883 -4.32 1 60.69 335 TYR A C 1
ATOM 2715 O O . TYR A 1 335 ? -9.859 8.984 -3.094 1 60.69 335 TYR A O 1
ATOM 2723 N N . GLN A 1 336 ? -10.477 9.57 -5.242 1 59.34 336 GLN A N 1
ATOM 2724 C CA . GLN A 1 336 ? -11.406 10.562 -4.699 1 59.34 336 GLN A CA 1
ATOM 2725 C C . GLN A 1 336 ? -12.82 9.992 -4.602 1 59.34 336 GLN A C 1
ATOM 2727 O O . GLN A 1 336 ? -13.641 10.492 -3.826 1 59.34 336 GLN A O 1
ATOM 2732 N N . SER A 1 337 ? -13 9 -5.535 1 64.19 337 SER A N 1
ATOM 2733 C CA . SER A 1 337 ? -14.312 8.367 -5.555 1 64.19 337 SER A CA 1
ATOM 2734 C C . SER A 1 337 ? -14.234 6.922 -5.07 1 64.19 337 SER A C 1
ATOM 2736 O O . SER A 1 337 ? -14.477 5.988 -5.84 1 64.19 337 SER A O 1
ATOM 2738 N N . ARG A 1 338 ? -14.102 6.781 -3.811 1 77.19 338 ARG A N 1
ATOM 2739 C CA . ARG A 1 338 ? -13.945 5.445 -3.24 1 77.19 338 ARG A CA 1
ATOM 2740 C C . ARG A 1 338 ? -15.297 4.754 -3.1 1 77.19 338 ARG A C 1
ATOM 2742 O O . ARG A 1 338 ? -16.172 5.223 -2.363 1 77.19 338 ARG A O 1
ATOM 2749 N N . THR A 1 339 ? -15.414 3.799 -3.906 1 85.88 339 THR A N 1
ATOM 2750 C CA . THR A 1 339 ? -16.641 3.012 -3.865 1 85.88 339 THR A CA 1
ATOM 2751 C C . THR A 1 339 ? -16.328 1.52 -3.854 1 85.88 339 THR A C 1
ATOM 2753 O O . THR A 1 339 ? -15.195 1.115 -4.133 1 85.88 339 THR A O 1
ATOM 2756 N N . GLU A 1 340 ? -17.266 0.746 -3.506 1 91.81 340 GLU A N 1
ATOM 2757 C CA . GLU A 1 340 ? -17.125 -0.707 -3.539 1 91.81 340 GLU A CA 1
ATOM 2758 C C . GLU A 1 340 ? -16.812 -1.198 -4.949 1 91.81 340 GLU A C 1
ATOM 2760 O O . GLU A 1 340 ? -16.016 -2.121 -5.121 1 91.81 340 GLU A O 1
ATOM 2765 N N . GLU A 1 341 ? -17.328 -0.503 -5.93 1 92.19 341 GLU A N 1
ATOM 2766 C CA . GLU A 1 341 ? -17.125 -0.891 -7.32 1 92.19 341 GLU A CA 1
ATOM 2767 C C . GLU A 1 341 ? -15.672 -0.679 -7.75 1 92.19 341 GLU A C 1
ATOM 2769 O O . GLU A 1 341 ? -15.125 -1.462 -8.531 1 92.19 341 GLU A O 1
ATOM 2774 N N . VAL A 1 342 ? -15.109 0.318 -7.242 1 88.62 342 VAL A N 1
ATOM 2775 C CA . VAL A 1 342 ? -13.711 0.583 -7.566 1 88.62 342 VAL A CA 1
ATOM 2776 C C . VAL A 1 342 ? -12.828 -0.528 -7.004 1 88.62 342 VAL A C 1
ATOM 2778 O O . VAL A 1 342 ? -11.852 -0.937 -7.637 1 88.62 342 VAL A O 1
ATOM 2781 N N . ILE A 1 343 ? -13.18 -1.006 -5.848 1 92.31 343 ILE A N 1
ATOM 2782 C CA . ILE A 1 343 ? -12.438 -2.105 -5.254 1 92.31 343 ILE A CA 1
ATOM 2783 C C . ILE A 1 343 ? -12.625 -3.373 -6.086 1 92.31 343 ILE A C 1
ATOM 2785 O O . ILE A 1 343 ? -11.664 -4.105 -6.344 1 92.31 343 ILE A O 1
ATOM 2789 N N . SER A 1 344 ? -13.836 -3.592 -6.504 1 95.19 344 SER A N 1
ATOM 2790 C CA . SER A 1 344 ? -14.102 -4.727 -7.379 1 95.19 344 SER A CA 1
ATOM 2791 C C . SER A 1 344 ? -13.266 -4.652 -8.648 1 95.19 344 SER A C 1
ATOM 2793 O O . SER A 1 344 ? -12.758 -5.672 -9.125 1 95.19 344 SER A O 1
ATOM 2795 N N . TRP A 1 345 ? -13.203 -3.449 -9.141 1 91.38 345 TRP A N 1
ATOM 2796 C CA . TRP A 1 345 ? -12.398 -3.234 -10.344 1 91.38 345 TRP A CA 1
ATOM 2797 C C . TRP A 1 345 ? -10.953 -3.662 -10.117 1 91.38 345 TRP A C 1
ATOM 2799 O O . TRP A 1 345 ? -10.367 -4.352 -10.953 1 91.38 345 TRP A O 1
ATOM 2809 N N . HIS A 1 346 ? -10.383 -3.305 -9.016 1 87.94 346 HIS A N 1
ATOM 2810 C CA . HIS A 1 346 ? -9.008 -3.662 -8.703 1 87.94 346 HIS A CA 1
ATOM 2811 C C . HIS A 1 346 ? -8.859 -5.168 -8.508 1 87.94 346 HIS A C 1
ATOM 2813 O O . HIS A 1 346 ? -7.848 -5.754 -8.906 1 87.94 346 HIS A O 1
ATOM 2819 N N . MET A 1 347 ? -9.805 -5.797 -7.918 1 93.75 347 MET A N 1
ATOM 2820 C CA . MET A 1 347 ? -9.758 -7.234 -7.668 1 93.75 347 MET A CA 1
ATOM 2821 C C . MET A 1 347 ? -9.812 -8.016 -8.977 1 93.75 347 MET A C 1
ATOM 2823 O O . MET A 1 347 ? -9.141 -9.039 -9.125 1 93.75 347 MET A O 1
ATOM 2827 N N . LEU 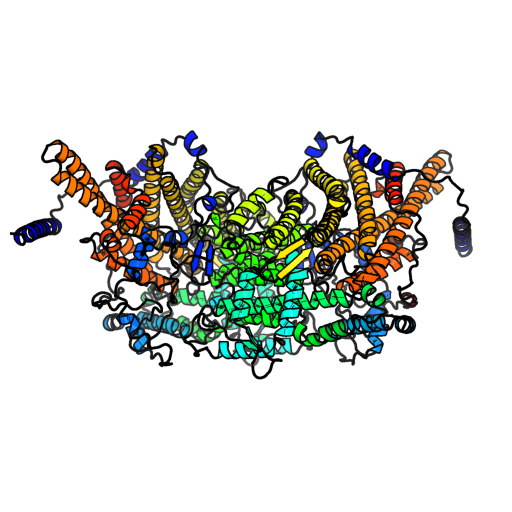A 1 348 ? -10.609 -7.516 -9.812 1 92.12 348 LEU A N 1
ATOM 2828 C CA . LEU A 1 348 ? -10.688 -8.164 -11.117 1 92.12 348 LEU A CA 1
ATOM 2829 C C . LEU A 1 348 ? -9.391 -7.992 -11.891 1 92.12 348 LEU A C 1
ATOM 2831 O O . LEU A 1 348 ? -8.938 -8.922 -12.57 1 92.12 348 LEU A O 1
ATOM 2835 N N . LEU A 1 349 ? -8.852 -6.844 -11.805 1 85.94 349 LEU A N 1
ATOM 2836 C CA . LEU A 1 349 ? -7.559 -6.617 -12.438 1 85.94 349 LEU A CA 1
ATOM 2837 C C . LEU A 1 349 ? -6.496 -7.539 -11.852 1 85.94 349 LEU A C 1
ATOM 2839 O O . LEU A 1 349 ? -5.672 -8.086 -12.594 1 85.94 349 LEU A O 1
ATOM 2843 N N . TRP A 1 350 ? -6.492 -7.656 -10.578 1 86 350 TRP A N 1
ATOM 2844 C CA . TRP A 1 350 ? -5.574 -8.578 -9.914 1 86 350 TRP A CA 1
ATOM 2845 C C . TRP A 1 350 ? -5.754 -10 -10.445 1 86 350 TRP A C 1
ATOM 2847 O O . TRP A 1 350 ? -4.773 -10.711 -10.68 1 86 350 TRP A O 1
ATOM 2857 N N . ASN A 1 351 ? -6.988 -10.367 -10.555 1 86.75 351 ASN A N 1
ATOM 2858 C CA . ASN A 1 351 ? -7.285 -11.711 -11.039 1 86.75 351 ASN A CA 1
ATOM 2859 C C . ASN A 1 351 ? -6.711 -11.93 -12.438 1 86.75 351 ASN A C 1
ATOM 2861 O O . ASN A 1 351 ? -6.219 -13.023 -12.742 1 86.75 351 ASN A O 1
ATOM 2865 N N . ILE A 1 352 ? -6.812 -10.953 -13.227 1 81.56 352 ILE A N 1
ATOM 2866 C CA . ILE A 1 352 ? -6.281 -11.039 -14.586 1 81.56 352 ILE A CA 1
ATOM 2867 C C . ILE A 1 352 ? -4.762 -11.172 -14.539 1 81.56 352 ILE A C 1
ATOM 2869 O O . ILE A 1 352 ? -4.184 -12.031 -15.211 1 81.56 352 ILE A O 1
ATOM 2873 N N . LEU A 1 353 ? -4.156 -10.422 -13.68 1 75.25 353 LEU A N 1
ATOM 2874 C CA . LEU A 1 353 ? -2.699 -10.391 -13.633 1 75.25 353 LEU A CA 1
ATOM 2875 C C . LEU A 1 353 ? -2.154 -11.617 -12.906 1 75.25 353 LEU A C 1
ATOM 2877 O O . LEU A 1 353 ? -1.099 -12.141 -13.273 1 75.25 353 LEU A O 1
ATOM 2881 N N . ALA A 1 354 ? -2.859 -12.016 -11.914 1 73 354 ALA A N 1
ATOM 2882 C CA . ALA A 1 354 ? -2.385 -13.125 -11.086 1 73 354 ALA A CA 1
ATOM 2883 C C . ALA A 1 354 ? -2.639 -14.469 -11.766 1 73 354 ALA A C 1
ATOM 2885 O O . ALA A 1 354 ? -1.875 -15.414 -11.578 1 73 354 ALA A O 1
ATOM 2886 N N . HIS A 1 355 ? -3.682 -14.547 -12.516 1 68.75 355 HIS A N 1
ATOM 2887 C CA . HIS A 1 355 ? -4.09 -15.883 -12.945 1 68.75 355 HIS A CA 1
ATOM 2888 C C . HIS A 1 355 ? -3.941 -16.047 -14.453 1 68.75 355 HIS A C 1
ATOM 2890 O O . HIS A 1 355 ? -4.023 -17.156 -14.969 1 68.75 355 HIS A O 1
ATOM 2896 N N . GLN A 1 356 ? -3.799 -14.938 -15.023 1 61.94 356 GLN A N 1
ATOM 2897 C CA . GLN A 1 356 ? -3.543 -15.117 -16.453 1 61.94 356 GLN A CA 1
ATOM 2898 C C . GLN A 1 356 ? -2.141 -15.664 -16.688 1 61.94 356 GLN A C 1
ATOM 2900 O O . GLN A 1 356 ? -1.147 -14.984 -16.406 1 61.94 356 GLN A O 1
ATOM 2905 N N . PRO A 1 357 ? -2.076 -16.812 -17.062 1 58.19 357 PRO A N 1
ATOM 2906 C CA . PRO A 1 357 ? -0.801 -17.531 -17.156 1 58.19 357 PRO A CA 1
ATOM 2907 C C . PRO A 1 357 ? 0.204 -16.828 -18.062 1 58.19 357 PRO A C 1
ATOM 2909 O O . PRO A 1 357 ? 1.415 -16.969 -17.875 1 58.19 357 PRO A O 1
ATOM 2912 N N . ASP A 1 358 ? -0.381 -16.062 -19.016 1 55.59 358 ASP A N 1
ATOM 2913 C CA . ASP A 1 358 ? 0.546 -15.43 -19.938 1 55.59 358 ASP A CA 1
ATOM 2914 C C . ASP A 1 358 ? 1.257 -14.25 -19.281 1 55.59 358 ASP A C 1
ATOM 2916 O O . ASP A 1 358 ? 2.322 -13.828 -19.734 1 55.59 358 ASP A O 1
ATOM 2920 N N . LEU A 1 359 ? 0.6 -13.883 -18.219 1 55.78 359 LEU A N 1
ATOM 2921 C CA . LEU A 1 359 ? 1.109 -12.664 -17.609 1 55.78 359 LEU A CA 1
ATOM 2922 C C . LEU A 1 359 ? 1.949 -12.984 -16.375 1 55.78 359 LEU A C 1
ATOM 2924 O O . LEU A 1 359 ? 2.697 -12.141 -15.883 1 55.78 359 LEU A O 1
ATOM 2928 N N . CYS A 1 360 ? 1.841 -14.141 -15.977 1 52.09 360 CYS A N 1
ATOM 2929 C CA . CYS A 1 360 ? 2.479 -14.492 -14.719 1 52.09 360 CYS A CA 1
ATOM 2930 C C . CYS A 1 360 ? 3.906 -14.977 -14.945 1 52.09 360 CYS A C 1
ATOM 2932 O O . CYS A 1 360 ? 4.195 -15.625 -15.953 1 52.09 360 CYS A O 1
ATOM 2934 N N . SER A 1 361 ? 4.883 -14.281 -14.367 1 50.5 361 SER A N 1
ATOM 2935 C CA . SER A 1 361 ? 6.254 -14.773 -14.414 1 50.5 361 SER A CA 1
ATOM 2936 C C . SER A 1 361 ? 6.477 -15.883 -13.383 1 50.5 361 SER A C 1
ATOM 2938 O O . SER A 1 361 ? 5.867 -15.867 -12.305 1 50.5 361 SER A O 1
ATOM 2940 N N . ILE A 1 362 ? 6.836 -16.969 -13.859 1 48.81 362 ILE A N 1
ATOM 2941 C CA . ILE A 1 362 ? 7.125 -18.109 -12.977 1 48.81 362 ILE A CA 1
ATOM 2942 C C . ILE A 1 362 ? 7.93 -17.625 -11.773 1 48.81 362 ILE A C 1
ATOM 2944 O O . ILE A 1 362 ? 7.754 -18.141 -10.664 1 48.81 362 ILE A O 1
ATOM 2948 N N . PHE A 1 363 ? 8.758 -16.656 -11.938 1 47.28 363 PHE A N 1
ATOM 2949 C CA . PHE A 1 363 ? 9.703 -16.328 -10.867 1 47.28 363 PHE A CA 1
ATOM 2950 C C . PHE A 1 363 ? 9.328 -15.023 -10.188 1 47.28 363 PHE A C 1
ATOM 2952 O O . PHE A 1 363 ? 9.719 -14.781 -9.039 1 47.28 363 PHE A O 1
ATOM 2959 N N . TYR A 1 364 ? 8.891 -14.062 -10.914 1 50.19 364 TYR A N 1
ATOM 2960 C CA . TYR A 1 364 ? 8.664 -12.781 -10.25 1 50.19 364 TYR A CA 1
ATOM 2961 C C . TYR A 1 364 ? 7.379 -12.125 -10.742 1 50.19 364 TYR A C 1
ATOM 2963 O O . TYR A 1 364 ? 7.273 -11.766 -11.922 1 50.19 364 TYR A O 1
ATOM 2971 N N . ASP A 1 365 ? 6.348 -12.344 -10.062 1 55.06 365 ASP A N 1
ATOM 2972 C CA . ASP A 1 365 ? 5.125 -11.695 -10.531 1 55.06 365 ASP A CA 1
ATOM 2973 C C . ASP A 1 365 ? 4.91 -10.359 -9.836 1 55.06 365 ASP A C 1
ATOM 2975 O O . ASP A 1 365 ? 4.125 -10.258 -8.891 1 55.06 365 ASP A O 1
ATOM 2979 N N . SER A 1 366 ? 5.719 -9.234 -10.094 1 56.41 366 SER A N 1
ATOM 2980 C CA . SER A 1 366 ? 5.699 -7.93 -9.445 1 56.41 366 SER A CA 1
ATOM 2981 C C . SER A 1 366 ? 4.445 -7.148 -9.812 1 56.41 366 SER A C 1
ATOM 2983 O O . SER A 1 366 ? 4.012 -6.273 -9.062 1 56.41 366 SER A O 1
ATOM 2985 N N . THR A 1 367 ? 3.818 -7.543 -10.812 1 62.12 367 THR A N 1
ATOM 2986 C CA . THR A 1 367 ? 2.719 -6.719 -11.305 1 62.12 367 THR A CA 1
ATOM 2987 C C . THR A 1 367 ? 1.512 -6.82 -10.383 1 62.12 367 THR A C 1
ATOM 2989 O O . THR A 1 367 ? 0.831 -5.824 -10.125 1 62.12 367 THR A O 1
ATOM 2992 N N . SER A 1 368 ? 1.329 -7.938 -9.844 1 72.56 368 SER A N 1
ATOM 2993 C CA . SER A 1 368 ? 0.188 -8.078 -8.945 1 72.56 368 SER A CA 1
ATOM 2994 C C . SER A 1 368 ? 0.387 -7.277 -7.66 1 72.56 368 SER A C 1
ATOM 2996 O O . SER A 1 368 ? -0.582 -6.812 -7.059 1 72.56 368 SER A O 1
ATOM 2998 N N . GLU A 1 369 ? 1.609 -7.012 -7.418 1 70.81 369 GLU A N 1
ATOM 2999 C CA . GLU A 1 369 ? 1.917 -6.262 -6.203 1 70.81 369 GLU A CA 1
ATOM 3000 C C . GLU A 1 369 ? 1.517 -4.797 -6.344 1 70.81 369 GLU A C 1
ATOM 3002 O O . GLU A 1 369 ? 1.06 -4.176 -5.379 1 70.81 369 GLU A O 1
ATOM 3007 N N . GLY A 1 370 ? 1.771 -4.34 -7.473 1 70.56 370 GLY A N 1
ATOM 3008 C CA . GLY A 1 370 ? 1.366 -2.967 -7.723 1 70.56 370 GLY A CA 1
ATOM 3009 C C . GLY A 1 370 ? -0.123 -2.74 -7.539 1 70.56 370 GLY A C 1
ATOM 3010 O O . GLY A 1 370 ? -0.538 -1.719 -6.984 1 70.56 370 GLY A O 1
ATOM 3011 N N . VAL A 1 371 ? -0.92 -3.713 -7.922 1 77.5 371 VAL A N 1
ATOM 3012 C CA . VAL A 1 371 ? -2.369 -3.592 -7.809 1 77.5 371 VAL A CA 1
ATOM 3013 C C . VAL A 1 371 ? -2.783 -3.66 -6.34 1 77.5 371 VAL A C 1
ATOM 3015 O O . VAL A 1 371 ? -3.674 -2.928 -5.906 1 77.5 371 VAL A O 1
ATOM 3018 N N . ILE A 1 372 ? -2.117 -4.504 -5.617 1 80.19 372 ILE A N 1
ATOM 3019 C CA . ILE A 1 372 ? -2.438 -4.637 -4.199 1 80.19 372 ILE A CA 1
ATOM 3020 C C . ILE A 1 372 ? -2.078 -3.348 -3.467 1 80.19 372 ILE A C 1
ATOM 3022 O O . ILE A 1 372 ? -2.811 -2.906 -2.576 1 80.19 372 ILE A O 1
ATOM 3026 N N . GLY A 1 373 ? -0.971 -2.777 -3.82 1 75.06 373 GLY A N 1
ATOM 3027 C CA . GLY A 1 373 ? -0.562 -1.512 -3.232 1 75.06 373 GLY A CA 1
ATOM 3028 C C . GLY A 1 373 ? -1.541 -0.385 -3.5 1 75.06 373 GLY A C 1
ATOM 3029 O O . GLY A 1 373 ? -1.765 0.469 -2.639 1 75.06 373 GLY A O 1
ATOM 3030 N N . MET A 1 374 ? -2.176 -0.406 -4.625 1 74.81 374 MET A N 1
ATOM 3031 C CA . MET A 1 374 ? -3.162 0.609 -4.984 1 74.81 374 MET A CA 1
ATOM 3032 C C . MET A 1 374 ? -4.492 0.353 -4.281 1 74.81 374 MET A C 1
ATOM 3034 O O . MET A 1 374 ? -5.203 1.294 -3.928 1 74.81 374 MET A O 1
ATOM 3038 N N . MET A 1 375 ? -4.797 -0.876 -4.164 1 82.31 375 MET A N 1
ATOM 3039 C CA . MET A 1 375 ? -6.086 -1.27 -3.598 1 82.31 375 MET A CA 1
ATOM 3040 C C . MET A 1 375 ? -6.074 -1.129 -2.08 1 82.31 375 MET A C 1
ATOM 3042 O O . MET A 1 375 ? -7.098 -0.804 -1.477 1 82.31 375 MET A O 1
ATOM 3046 N N . GLY A 1 376 ? -4.949 -1.302 -1.452 1 81.25 376 GLY A N 1
ATOM 3047 C CA . GLY A 1 376 ? -4.836 -1.346 -0.004 1 81.25 376 GLY A CA 1
ATOM 3048 C C . GLY A 1 376 ? -5.395 -0.112 0.678 1 81.25 376 GLY A C 1
ATOM 3049 O O . GLY A 1 376 ? -6.305 -0.213 1.505 1 81.25 376 GLY A O 1
ATOM 3050 N N . PRO A 1 377 ? -4.922 1.08 0.315 1 76.44 377 PRO A N 1
ATOM 3051 C CA . PRO A 1 377 ? -5.438 2.303 0.936 1 76.44 377 PRO A CA 1
ATOM 3052 C C . PRO A 1 377 ? -6.938 2.492 0.714 1 76.44 377 PRO A C 1
ATOM 3054 O O . PRO A 1 377 ? -7.633 2.998 1.596 1 76.44 377 PRO A O 1
ATOM 3057 N N . LEU A 1 378 ? -7.48 2.059 -0.442 1 81.31 378 LEU A N 1
ATOM 3058 C CA . LEU A 1 378 ? -8.906 2.199 -0.739 1 81.31 378 LEU A CA 1
ATOM 3059 C C . LEU A 1 378 ? -9.734 1.299 0.166 1 81.31 378 LEU A C 1
ATOM 3061 O O . LEU A 1 378 ? -10.797 1.705 0.643 1 81.31 378 LEU A O 1
ATOM 3065 N N . VAL A 1 379 ? -9.219 0.127 0.367 1 88.31 379 VAL A N 1
ATOM 3066 C CA . VAL A 1 379 ? -9.914 -0.842 1.211 1 88.31 379 VAL A CA 1
ATOM 3067 C C . VAL A 1 379 ? -9.969 -0.328 2.648 1 88.31 379 VAL A C 1
ATOM 3069 O O . VAL A 1 379 ? -11.008 -0.411 3.303 1 88.31 379 VAL A O 1
ATOM 3072 N N . SER A 1 380 ? -8.938 0.245 3.076 1 79.44 380 SER A N 1
ATOM 3073 C CA . SER A 1 380 ? -8.875 0.773 4.434 1 79.44 380 SER A CA 1
ATOM 3074 C C . SER A 1 380 ? -9.758 2.008 4.59 1 79.44 380 SER A C 1
ATOM 3076 O O . SER A 1 380 ? -10.43 2.172 5.609 1 79.44 380 SER A O 1
ATOM 3078 N N . ASP A 1 381 ? -9.742 2.791 3.604 1 77.19 381 ASP A N 1
ATOM 3079 C CA . ASP A 1 381 ? -10.531 4.023 3.648 1 77.19 381 ASP A CA 1
ATOM 3080 C C . ASP A 1 381 ? -12.023 3.717 3.664 1 77.19 381 ASP A C 1
ATOM 3082 O O . ASP A 1 381 ? -12.812 4.457 4.262 1 77.19 381 ASP A O 1
ATOM 3086 N N . LEU A 1 382 ? -12.406 2.66 3.012 1 85.56 382 LEU A N 1
ATOM 3087 C CA . LEU A 1 382 ? -13.812 2.275 2.967 1 85.56 382 LEU A CA 1
ATOM 3088 C C . LEU A 1 382 ? -14.227 1.556 4.246 1 85.56 382 LEU A C 1
ATOM 3090 O O . LEU A 1 382 ? -15.414 1.366 4.504 1 85.56 382 LEU A O 1
ATOM 3094 N N . GLY A 1 383 ? -13.258 1.149 5 1 84.31 383 GLY A N 1
ATOM 3095 C CA . GLY A 1 383 ? -13.547 0.441 6.238 1 84.31 383 GLY A CA 1
ATOM 3096 C C . GLY A 1 383 ? -14.07 -0.966 6.012 1 84.31 383 GLY A C 1
ATOM 3097 O O . GLY A 1 383 ? -14.969 -1.421 6.723 1 84.31 383 GLY A O 1
ATOM 3098 N N . LEU A 1 384 ? -13.523 -1.624 5.016 1 89.44 384 LEU A N 1
ATOM 3099 C CA . LEU A 1 384 ? -14.023 -2.953 4.684 1 89.44 384 LEU A CA 1
ATOM 3100 C C . LEU A 1 384 ? -13.664 -3.957 5.773 1 89.44 384 LEU A C 1
ATOM 3102 O O . LEU A 1 384 ? -14.281 -5.02 5.871 1 89.44 384 LEU A O 1
ATOM 3106 N N . ASP A 1 385 ? -12.727 -3.684 6.512 1 86.31 385 ASP A N 1
ATOM 3107 C CA . ASP A 1 385 ? -12.297 -4.609 7.555 1 86.31 385 ASP A CA 1
ATOM 3108 C C . ASP A 1 385 ? -13.281 -4.609 8.727 1 86.31 385 ASP A C 1
ATOM 3110 O O . ASP A 1 385 ? -13.195 -5.469 9.609 1 86.31 385 ASP A O 1
ATOM 3114 N N . ARG A 1 386 ? -14.164 -3.637 8.664 1 86.88 386 ARG A N 1
ATOM 3115 C CA . ARG A 1 386 ? -15.227 -3.605 9.664 1 86.88 386 ARG A CA 1
ATOM 3116 C C . ARG A 1 386 ? -16.531 -4.16 9.094 1 86.88 386 ARG A C 1
ATOM 3118 O O . ARG A 1 386 ? -16.875 -3.893 7.941 1 86.88 386 ARG A O 1
ATOM 3125 N N . ASP A 1 387 ? -17.094 -4.922 9.945 1 87.38 387 ASP A N 1
ATOM 3126 C CA . ASP A 1 387 ? -18.406 -5.371 9.492 1 87.38 387 ASP A CA 1
ATOM 3127 C C . ASP A 1 387 ? -19.391 -4.199 9.367 1 87.38 387 ASP A C 1
ATOM 3129 O O . ASP A 1 387 ? -19.438 -3.332 10.242 1 87.38 387 ASP A O 1
ATOM 3133 N N . PRO A 1 388 ? -20.109 -4.109 8.297 1 86.44 388 PRO A N 1
ATOM 3134 C CA . PRO A 1 388 ? -21 -2.977 8.062 1 86.44 388 PRO A CA 1
ATOM 3135 C C . PRO A 1 388 ? -22.031 -2.785 9.18 1 86.44 388 PRO A C 1
ATOM 3137 O O . PRO A 1 388 ? -22.516 -1.675 9.383 1 86.44 388 PRO A O 1
ATOM 3140 N N . SER A 1 389 ? -22.328 -3.812 9.898 1 83 389 SER A N 1
ATOM 3141 C CA . SER A 1 389 ? -23.297 -3.721 10.984 1 83 389 SER A CA 1
ATOM 3142 C C . SER A 1 389 ? -22.75 -2.881 12.141 1 83 389 SER A C 1
ATOM 3144 O O . SER A 1 389 ? -23.516 -2.412 12.984 1 83 389 SER A O 1
ATOM 3146 N N . GLN A 1 390 ? -21.531 -2.656 12.125 1 80.12 390 GLN A N 1
ATOM 3147 C CA . GLN A 1 390 ? -20.906 -1.914 13.219 1 80.12 390 GLN A CA 1
ATOM 3148 C C . GLN A 1 390 ? -21.047 -0.409 13 1 80.12 390 GLN A C 1
ATOM 3150 O O . GLN A 1 390 ? -20.859 0.374 13.938 1 80.12 390 GLN A O 1
ATOM 3155 N N . PHE A 1 391 ? -21.312 -0.086 11.719 1 77.44 391 PHE A N 1
ATOM 3156 C CA . PHE A 1 391 ? -21.453 1.335 11.422 1 77.44 391 PHE A CA 1
ATOM 3157 C C . PHE A 1 391 ? -22.859 1.823 11.758 1 77.44 391 PHE A C 1
ATOM 3159 O O . PHE A 1 391 ? -23.828 1.064 11.656 1 77.44 391 PHE A O 1
ATOM 3166 N N . LEU A 1 392 ? -22.859 3.072 12.195 1 69.56 392 LEU A N 1
ATOM 3167 C CA . LEU A 1 392 ? -24.156 3.682 12.414 1 69.56 392 LEU A CA 1
ATOM 3168 C C . LEU A 1 392 ? -24.906 3.857 11.094 1 69.56 392 LEU A C 1
ATOM 3170 O O . LEU A 1 392 ? -24.312 4.266 10.094 1 69.56 392 LEU A O 1
ATOM 3174 N N . GLU A 1 393 ? -26.094 3.209 11.086 1 65.81 393 GLU A N 1
ATOM 3175 C CA . GLU A 1 393 ? -26.859 3.268 9.852 1 65.81 393 GLU A CA 1
ATOM 3176 C C . GLU A 1 393 ? -27.406 4.672 9.602 1 65.81 393 GLU A C 1
ATOM 3178 O O . GLU A 1 393 ? -28.031 5.262 10.484 1 65.81 393 GLU A O 1
ATOM 3183 N N . PRO A 1 394 ? -26.859 5.102 8.469 1 60.09 394 PRO A N 1
ATOM 3184 C CA . PRO A 1 394 ? -27.422 6.418 8.156 1 60.09 394 PRO A CA 1
ATOM 3185 C C . PRO A 1 394 ? -28.938 6.391 8.008 1 60.09 394 PRO A C 1
ATOM 3187 O O . PRO A 1 394 ? -29.516 5.355 7.652 1 60.09 394 PRO A O 1
ATOM 3190 N N . THR A 1 395 ? -29.594 7.281 8.578 1 56.16 395 THR A N 1
ATOM 3191 C CA . THR A 1 395 ? -31.047 7.344 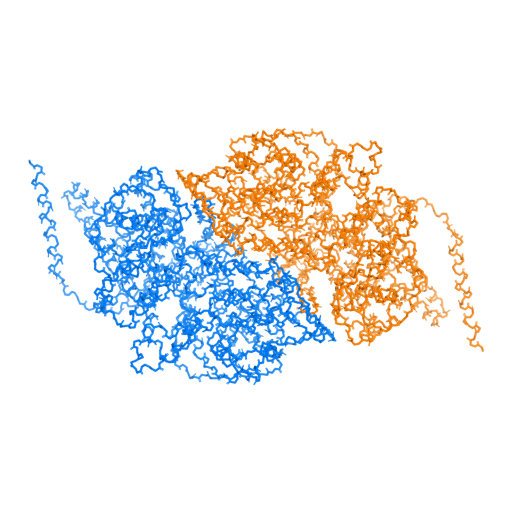8.5 1 56.16 395 THR A CA 1
ATOM 3192 C C . THR A 1 395 ? -31.5 8.312 7.406 1 56.16 395 THR A C 1
ATOM 3194 O O . THR A 1 395 ? -30.703 9.109 6.918 1 56.16 395 THR A O 1
ATOM 3197 N N . GLY A 1 396 ? -32.562 8.094 6.758 1 50.62 396 GLY A N 1
ATOM 3198 C CA . GLY A 1 396 ? -33.188 8.977 5.785 1 50.62 396 GLY A CA 1
ATOM 3199 C C . GLY A 1 396 ? -32.594 8.836 4.391 1 50.62 396 GLY A C 1
ATOM 3200 O O . GLY A 1 396 ? -32.438 7.719 3.889 1 50.62 396 GLY A O 1
ATOM 3201 N N . ASN A 1 397 ? -32.281 9.898 3.686 1 47.66 397 ASN A N 1
ATOM 3202 C CA . ASN A 1 397 ? -31.828 9.953 2.295 1 47.66 397 ASN A CA 1
ATOM 3203 C C . ASN A 1 397 ? -30.391 9.477 2.146 1 47.66 397 ASN A C 1
ATOM 3205 O O . ASN A 1 397 ? -29.906 9.297 1.029 1 47.66 397 ASN A O 1
ATOM 3209 N N . MET A 1 398 ? -29.844 9.195 3.305 1 53.16 398 MET A N 1
ATOM 3210 C CA . MET A 1 398 ? -28.453 8.758 3.246 1 53.16 398 MET A CA 1
ATOM 3211 C C . MET A 1 398 ? -28.344 7.246 3.398 1 53.16 398 MET A C 1
ATOM 3213 O O . MET A 1 398 ? -27.25 6.699 3.48 1 53.16 398 MET A O 1
ATOM 3217 N N . ARG A 1 399 ? -29.609 6.762 3.396 1 62.47 399 ARG A N 1
ATOM 3218 C CA . ARG A 1 399 ? -29.641 5.312 3.545 1 62.47 399 ARG A CA 1
ATOM 3219 C C . ARG A 1 399 ? -28.906 4.629 2.396 1 62.47 399 ARG A C 1
ATOM 3221 O O . ARG A 1 399 ? -29.094 4.988 1.231 1 62.47 399 ARG A O 1
ATOM 3228 N N . ILE A 1 400 ? -28.062 3.918 2.797 1 71.5 400 ILE A N 1
ATOM 3229 C CA . ILE A 1 400 ? -27.312 3.113 1.841 1 71.5 400 ILE A CA 1
ATOM 3230 C C . ILE A 1 400 ? -28.094 1.848 1.502 1 71.5 400 ILE A C 1
ATOM 3232 O O . ILE A 1 400 ? -28.734 1.256 2.371 1 71.5 400 ILE A O 1
ATOM 3236 N N . ASP A 1 401 ? -28.219 1.627 0.184 1 78.44 401 ASP A N 1
ATOM 3237 C CA . ASP A 1 401 ? -28.812 0.365 -0.253 1 78.44 401 ASP A CA 1
ATOM 3238 C C . ASP A 1 401 ? -28.266 -0.804 0.572 1 78.44 401 ASP A C 1
ATOM 3240 O O . ASP A 1 401 ? -27.062 -0.987 0.686 1 78.44 401 ASP A O 1
ATOM 3244 N N . PRO A 1 402 ? -29.188 -1.455 1.264 1 81.75 402 PRO A N 1
ATOM 3245 C CA . PRO A 1 402 ? -28.766 -2.547 2.141 1 81.75 402 PRO A CA 1
ATOM 3246 C C . PRO A 1 402 ? -27.906 -3.58 1.418 1 81.75 402 PRO A C 1
ATOM 3248 O O . PRO A 1 402 ? -27.125 -4.297 2.057 1 81.75 402 PRO A O 1
ATOM 3251 N N . ARG A 1 403 ? -27.984 -3.676 0.167 1 89.5 403 ARG A N 1
ATOM 3252 C CA . ARG A 1 403 ? -27.203 -4.637 -0.604 1 89.5 403 ARG A CA 1
ATOM 3253 C C . ARG A 1 403 ? -25.719 -4.355 -0.479 1 89.5 403 ARG A C 1
ATOM 3255 O O . ARG A 1 403 ? -24.891 -5.258 -0.632 1 89.5 403 ARG A O 1
ATOM 3262 N N . TYR A 1 404 ? -25.422 -3.141 -0.195 1 90.06 404 TYR A N 1
ATOM 3263 C CA . TYR A 1 404 ? -24.016 -2.76 -0.095 1 90.06 404 TYR A CA 1
ATOM 3264 C C . TYR A 1 404 ? -23.391 -3.334 1.166 1 90.06 404 TYR A C 1
ATOM 3266 O O . TYR A 1 404 ? -22.156 -3.475 1.246 1 90.06 404 TYR A O 1
ATOM 3274 N N . LYS A 1 405 ? -24.219 -3.658 2.139 1 90.94 405 LYS A N 1
ATOM 3275 C CA . LYS A 1 405 ? -23.672 -4.293 3.334 1 90.94 405 LYS A CA 1
ATOM 3276 C C . LYS A 1 405 ? -23.031 -5.641 2.998 1 90.94 405 LYS A C 1
ATOM 3278 O O . LYS A 1 405 ? -21.859 -5.879 3.32 1 90.94 405 LYS A O 1
ATOM 3283 N N . ASN A 1 406 ? -23.781 -6.441 2.293 1 93.38 406 ASN A N 1
ATOM 3284 C CA . ASN A 1 406 ? -23.266 -7.746 1.908 1 93.38 406 ASN A CA 1
ATOM 3285 C C . ASN A 1 406 ? -22.188 -7.625 0.83 1 93.38 406 ASN A C 1
ATOM 3287 O O . ASN A 1 406 ? -21.266 -8.445 0.766 1 93.38 406 ASN A O 1
ATOM 3291 N N . TYR A 1 407 ? -22.328 -6.621 -0.027 1 94.69 407 TYR A N 1
ATOM 3292 C CA . TYR A 1 407 ? -21.281 -6.359 -1.013 1 94.69 407 TYR A CA 1
ATOM 3293 C C . TYR A 1 407 ? -19.953 -6.098 -0.335 1 94.69 407 TYR A C 1
ATOM 3295 O O . TYR A 1 407 ? -18.922 -6.641 -0.749 1 94.69 407 TYR A O 1
ATOM 3303 N N . ARG A 1 408 ? -20 -5.359 0.757 1 93.88 408 ARG A N 1
ATOM 3304 C CA . ARG A 1 408 ? -18.797 -5.047 1.522 1 93.88 408 ARG A CA 1
ATOM 3305 C C . ARG A 1 408 ? -18.219 -6.301 2.178 1 93.88 408 ARG A C 1
ATOM 3307 O O . ARG A 1 408 ? -17 -6.5 2.191 1 93.88 408 ARG A O 1
ATOM 3314 N N . ARG A 1 409 ? -19.109 -7.078 2.689 1 95.12 409 ARG A N 1
ATOM 3315 C CA . ARG A 1 409 ? -18.656 -8.328 3.301 1 95.12 409 ARG A CA 1
ATOM 3316 C C . ARG A 1 409 ? -17.938 -9.211 2.283 1 95.12 409 ARG A C 1
ATOM 3318 O O . ARG A 1 409 ? -16.891 -9.773 2.572 1 95.12 409 ARG A O 1
ATOM 3325 N N . ARG A 1 410 ? -18.469 -9.312 1.147 1 95.94 410 ARG A N 1
ATOM 3326 C CA . ARG A 1 410 ? -17.891 -10.125 0.087 1 95.94 410 ARG A CA 1
ATOM 3327 C C . ARG A 1 410 ? -16.516 -9.586 -0.335 1 95.94 410 ARG A C 1
ATOM 3329 O O . ARG A 1 410 ? -15.578 -10.352 -0.54 1 95.94 410 ARG A O 1
ATOM 3336 N N . LEU A 1 411 ? -16.484 -8.297 -0.48 1 96.38 411 LEU A N 1
ATOM 3337 C CA . LEU A 1 411 ? -15.234 -7.68 -0.905 1 96.38 411 LEU A CA 1
ATOM 3338 C C . LEU A 1 411 ? -14.141 -7.902 0.131 1 96.38 411 LEU A C 1
ATOM 3340 O O . LEU A 1 411 ? -12.977 -8.117 -0.224 1 96.38 411 LEU A O 1
ATOM 3344 N N . TRP A 1 412 ? -14.523 -7.828 1.373 1 95.56 412 TRP A N 1
ATOM 3345 C CA . TRP A 1 412 ? -13.523 -8.062 2.412 1 95.56 412 TRP A CA 1
ATOM 3346 C C . TRP A 1 412 ? -13.023 -9.5 2.367 1 95.56 412 TRP A C 1
ATOM 3348 O O . TRP A 1 412 ? -11.82 -9.75 2.514 1 95.56 412 TRP A O 1
ATOM 3358 N N . LEU A 1 413 ? -13.906 -10.438 2.135 1 96.25 413 LEU A N 1
ATOM 3359 C CA . LEU A 1 413 ? -13.5 -11.828 1.991 1 96.25 413 LEU A CA 1
ATOM 3360 C C . LEU A 1 413 ? -12.523 -12 0.83 1 96.25 413 LEU A C 1
ATOM 3362 O O . LEU A 1 413 ? -11.508 -12.68 0.962 1 96.25 413 LEU A O 1
ATOM 3366 N N . CYS A 1 414 ? -12.844 -11.391 -0.237 1 96.44 414 CYS A N 1
ATOM 3367 C CA . CYS A 1 414 ? -12.016 -11.492 -1.432 1 96.44 414 CYS A CA 1
ATOM 3368 C C . CYS A 1 414 ? -10.641 -10.875 -1.194 1 96.44 414 CYS A C 1
ATOM 3370 O O . CYS A 1 414 ? -9.625 -11.43 -1.615 1 96.44 414 CYS A O 1
ATOM 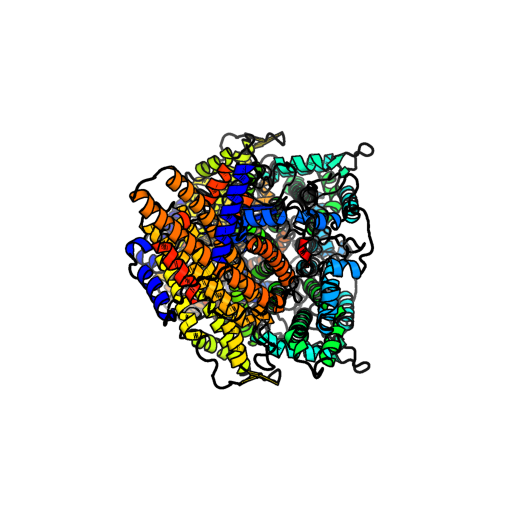3372 N N . TYR A 1 415 ? -10.609 -9.734 -0.538 1 94.94 415 TYR A N 1
ATOM 3373 C CA . TYR A 1 415 ? -9.344 -9.07 -0.258 1 94.94 415 TYR A CA 1
ATOM 3374 C C . TYR A 1 415 ? -8.469 -9.93 0.651 1 94.94 415 TYR A C 1
ATOM 3376 O O . TYR A 1 415 ? -7.25 -10.016 0.456 1 94.94 415 TYR A O 1
ATOM 3384 N N . CYS A 1 416 ? -9.109 -10.508 1.646 1 94.31 416 CYS A N 1
ATOM 3385 C CA . CYS A 1 416 ? -8.383 -11.391 2.553 1 94.31 416 CYS A CA 1
ATOM 3386 C C . CYS A 1 416 ? -7.801 -12.578 1.805 1 94.31 416 CYS A C 1
ATOM 3388 O O . CYS A 1 416 ? -6.676 -13 2.078 1 94.31 416 CYS A O 1
ATOM 3390 N N . LEU A 1 417 ? -8.539 -13.094 0.885 1 94.56 417 LEU A N 1
ATOM 3391 C CA . LEU A 1 417 ? -8.031 -14.219 0.107 1 94.56 417 LEU A CA 1
ATOM 3392 C C . LEU A 1 417 ? -6.859 -13.789 -0.77 1 94.56 417 LEU A C 1
ATOM 3394 O O . LEU A 1 417 ? -5.883 -14.523 -0.916 1 94.56 417 LEU A O 1
ATOM 3398 N N . ILE A 1 418 ? -6.945 -12.617 -1.376 1 92.12 418 ILE A N 1
ATOM 3399 C CA . ILE A 1 418 ? -5.859 -12.086 -2.189 1 92.12 418 ILE A CA 1
ATOM 3400 C C . ILE A 1 418 ? -4.594 -11.961 -1.344 1 92.12 418 ILE A C 1
ATOM 3402 O O . ILE A 1 418 ? -3.512 -12.367 -1.769 1 92.12 418 ILE A O 1
ATOM 3406 N N . SER A 1 419 ? -4.785 -11.398 -0.198 1 90.31 419 SER A N 1
ATOM 3407 C CA . SER A 1 419 ? -3.654 -11.227 0.707 1 90.31 419 SER A CA 1
ATOM 3408 C C . SER A 1 419 ? -3.016 -12.562 1.058 1 90.31 419 SER A C 1
ATOM 3410 O O . SER A 1 419 ? -1.794 -12.711 0.993 1 90.31 419 SER A O 1
ATOM 3412 N N . ARG A 1 420 ? -3.801 -13.516 1.338 1 91.62 420 ARG A N 1
ATOM 3413 C CA . ARG A 1 420 ? -3.293 -14.828 1.711 1 91.62 420 ARG A CA 1
ATOM 3414 C C . ARG A 1 420 ? -2.641 -15.523 0.52 1 91.62 420 ARG A C 1
ATOM 3416 O O . ARG A 1 420 ? -1.637 -16.219 0.674 1 91.62 420 ARG A O 1
ATOM 3423 N N . PHE A 1 421 ? -3.242 -15.375 -0.61 1 89.31 421 PHE A N 1
ATOM 3424 C CA . PHE A 1 421 ? -2.676 -15.961 -1.818 1 89.31 421 PHE A CA 1
ATOM 3425 C C . PHE A 1 421 ? -1.279 -15.414 -2.084 1 89.31 421 PHE A C 1
ATOM 3427 O O . PHE A 1 421 ? -0.356 -16.172 -2.389 1 89.31 421 PHE A O 1
ATOM 3434 N N . GLU A 1 422 ? -1.091 -14.18 -1.926 1 86.44 422 GLU A N 1
ATOM 3435 C CA . GLU A 1 422 ? 0.188 -13.531 -2.201 1 86.44 422 GLU A CA 1
ATOM 3436 C C . GLU A 1 422 ? 1.247 -13.945 -1.184 1 86.44 422 GLU A C 1
ATOM 3438 O O . GLU A 1 422 ? 2.414 -14.133 -1.534 1 86.44 422 GLU A O 1
ATOM 3443 N N . ILE A 1 423 ? 0.837 -14.117 0.036 1 87.31 423 ILE A N 1
ATOM 3444 C CA . ILE A 1 423 ? 1.792 -14.375 1.107 1 87.31 423 ILE A CA 1
ATOM 3445 C C . ILE A 1 423 ? 2.1 -15.867 1.172 1 87.31 423 ILE A C 1
ATOM 3447 O O . ILE A 1 423 ? 3.266 -16.266 1.187 1 87.31 423 ILE A O 1
ATOM 3451 N N . THR A 1 424 ? 1.039 -16.656 1.12 1 87.75 424 THR A N 1
ATOM 3452 C CA . THR A 1 424 ? 1.193 -18.094 1.373 1 87.75 424 THR A CA 1
ATOM 3453 C C . THR A 1 424 ? 1.588 -18.828 0.095 1 87.75 424 THR A C 1
ATOM 3455 O O . THR A 1 424 ? 2.398 -19.75 0.132 1 87.75 424 THR A O 1
ATOM 3458 N N . VAL A 1 425 ? 1.014 -18.406 -0.958 1 86.31 425 VAL A N 1
ATOM 3459 C CA . VAL A 1 425 ? 1.212 -19.172 -2.189 1 86.31 425 VAL A CA 1
ATOM 3460 C C . VAL A 1 425 ? 2.393 -18.594 -2.967 1 86.31 425 VAL A C 1
ATOM 3462 O O . VAL A 1 425 ? 3.32 -19.312 -3.332 1 86.31 425 VAL A O 1
ATOM 3465 N N . LYS A 1 426 ? 2.473 -17.312 -3.131 1 82.12 426 LYS A N 1
ATOM 3466 C CA . LYS A 1 426 ? 3.514 -16.703 -3.945 1 82.12 426 LYS A CA 1
ATOM 3467 C C . LYS A 1 426 ? 4.762 -16.406 -3.115 1 82.12 426 LYS A C 1
ATOM 3469 O O . LYS A 1 426 ? 5.848 -16.219 -3.664 1 82.12 426 LYS A O 1
ATOM 3474 N N . GLY A 1 427 ? 4.555 -16.266 -1.741 1 81.62 427 GLY A N 1
ATOM 3475 C CA . GLY A 1 427 ? 5.707 -16.141 -0.862 1 81.62 427 GLY A CA 1
ATOM 3476 C C . GLY A 1 427 ? 6.102 -14.703 -0.601 1 81.62 427 GLY A C 1
ATOM 3477 O O . GLY A 1 427 ? 7.254 -14.422 -0.265 1 81.62 427 GLY A O 1
ATOM 3478 N N . ARG A 1 428 ? 5.199 -13.828 -0.713 1 79.06 428 ARG A N 1
ATOM 3479 C CA . ARG A 1 428 ? 5.484 -12.445 -0.353 1 79.06 428 ARG A CA 1
ATOM 3480 C C . ARG A 1 428 ? 5.594 -12.281 1.159 1 79.06 428 ARG A C 1
ATOM 3482 O O . ARG A 1 428 ? 4.949 -13.016 1.915 1 79.06 428 ARG A O 1
ATOM 3489 N N . THR A 1 429 ? 6.371 -11.297 1.616 1 75.56 429 THR A N 1
ATOM 3490 C CA . THR A 1 429 ? 6.508 -11.07 3.051 1 75.56 429 THR A CA 1
ATOM 3491 C C . THR A 1 429 ? 5.254 -10.406 3.615 1 75.56 429 THR A C 1
ATOM 3493 O O . THR A 1 429 ? 4.676 -9.523 2.982 1 75.56 429 THR A O 1
ATOM 3496 N N . PRO A 1 430 ? 4.797 -10.867 4.75 1 70 430 PRO A N 1
ATOM 3497 C CA . PRO A 1 430 ? 3.543 -10.391 5.328 1 70 430 PRO A CA 1
ATOM 3498 C C . PRO A 1 430 ? 3.637 -8.945 5.816 1 70 430 PRO A C 1
ATOM 3500 O O . PRO A 1 430 ? 2.621 -8.336 6.168 1 70 430 PRO A O 1
ATOM 3503 N N . GLN A 1 431 ? 4.656 -8.328 5.898 1 63 431 GLN A N 1
ATOM 3504 C CA . GLN A 1 431 ? 4.711 -6.969 6.426 1 63 431 GLN A CA 1
ATOM 3505 C C . GLN A 1 431 ? 3.736 -6.055 5.691 1 63 431 GLN A C 1
ATOM 3507 O O . GLN A 1 431 ? 3.051 -5.238 6.316 1 63 431 GLN A O 1
ATOM 3512 N N . LYS A 1 432 ? 3.662 -6.141 4.344 1 55.19 432 LYS A N 1
ATOM 3513 C CA . LYS A 1 432 ? 3.08 -5.121 3.479 1 55.19 432 LYS A CA 1
ATOM 3514 C C . LYS A 1 432 ? 1.62 -5.438 3.162 1 55.19 432 LYS A C 1
ATOM 3516 O O . LYS A 1 432 ? 0.852 -4.543 2.795 1 55.19 432 LYS A O 1
ATOM 3521 N N . SER A 1 433 ? 1.29 -6.684 3.348 1 57.88 433 SER A N 1
ATOM 3522 C CA . SER A 1 433 ? 0.07 -7.074 2.646 1 57.88 433 SER A CA 1
ATOM 3523 C C . SER A 1 433 ? -0.892 -7.805 3.574 1 57.88 433 SER A C 1
ATOM 3525 O O . SER A 1 433 ? -1.817 -8.477 3.115 1 57.88 433 SER A O 1
ATOM 3527 N N . THR A 1 434 ? -0.694 -7.48 4.711 1 68.12 434 THR A N 1
ATOM 3528 C CA . THR A 1 434 ? -1.487 -8.43 5.488 1 68.12 434 THR A CA 1
ATOM 3529 C C . THR A 1 434 ? -2.836 -7.82 5.867 1 68.12 434 THR A C 1
ATOM 3531 O O . THR A 1 434 ? -2.895 -6.773 6.512 1 68.12 434 THR A O 1
ATOM 3534 N N . ALA A 1 435 ? -3.775 -8.414 5.207 1 78.25 435 ALA A N 1
ATOM 3535 C CA . ALA A 1 435 ? -5.145 -8.133 5.637 1 78.25 435 ALA A CA 1
ATOM 3536 C C . ALA A 1 435 ? -5.453 -8.828 6.961 1 78.25 435 ALA A C 1
ATOM 3538 O O . ALA A 1 435 ? -5 -9.945 7.207 1 78.25 435 ALA A O 1
ATOM 3539 N N . ASN A 1 436 ? -6.145 -8.133 7.812 1 79.62 436 ASN A N 1
ATOM 3540 C CA . ASN A 1 436 ? -6.562 -8.727 9.078 1 79.62 436 ASN A CA 1
ATOM 3541 C C . ASN A 1 436 ? -7.723 -9.703 8.891 1 79.62 436 ASN A C 1
ATOM 3543 O O . ASN A 1 436 ? -8.883 -9.344 9.109 1 79.62 436 ASN A O 1
ATOM 3547 N N . VAL A 1 437 ? -7.438 -10.914 8.578 1 88.25 437 VAL A N 1
ATOM 3548 C CA . VAL A 1 437 ? -8.438 -11.938 8.297 1 88.25 437 VAL A CA 1
ATOM 3549 C C . VAL A 1 437 ? -9.281 -12.195 9.547 1 88.25 437 VAL A C 1
ATOM 3551 O O . VAL A 1 437 ? -10.438 -12.617 9.445 1 88.25 437 VAL A O 1
ATOM 3554 N N . GLN A 1 438 ? -8.766 -11.883 10.664 1 85.25 438 GLN A N 1
ATOM 3555 C CA . GLN A 1 438 ? -9.453 -12.156 11.922 1 85.25 438 GLN A CA 1
ATOM 3556 C C . GLN A 1 438 ? -10.633 -11.203 12.117 1 85.25 438 GLN A C 1
ATOM 3558 O O . GLN A 1 438 ? -11.5 -11.445 12.961 1 85.25 438 GLN A O 1
ATOM 3563 N N . ALA A 1 439 ? -10.672 -10.227 11.336 1 85.62 439 ALA A N 1
ATOM 3564 C CA . ALA A 1 439 ? -11.781 -9.273 11.398 1 85.62 439 ALA A CA 1
ATOM 3565 C C . ALA A 1 439 ? -13.062 -9.891 10.852 1 85.62 439 ALA A C 1
ATOM 3567 O O . ALA A 1 439 ? -14.156 -9.367 11.086 1 85.62 439 ALA A O 1
ATOM 3568 N N . ILE A 1 440 ? -13.008 -10.992 10.133 1 92 440 ILE A N 1
ATOM 3569 C CA . ILE A 1 440 ? -14.18 -11.695 9.625 1 92 440 ILE A CA 1
ATOM 3570 C C . ILE A 1 440 ? -14.859 -12.461 10.758 1 92 440 ILE A C 1
ATOM 3572 O O . ILE A 1 440 ? -14.258 -13.344 11.367 1 92 440 ILE A O 1
ATOM 3576 N N . PRO A 1 441 ? -16.047 -12.141 10.953 1 89.75 441 PRO A N 1
ATOM 3577 C CA . PRO A 1 441 ? -16.719 -12.812 12.062 1 89.75 441 PRO A CA 1
ATOM 3578 C C . PRO A 1 441 ? -16.703 -14.336 11.93 1 89.75 441 PRO A C 1
ATOM 3580 O O . PRO A 1 441 ? -17.078 -14.875 10.875 1 89.75 441 PRO A O 1
ATOM 3583 N N . GLY A 1 442 ? -16.172 -14.992 12.938 1 91.31 442 GLY A N 1
ATOM 3584 C CA . GLY A 1 442 ? -16.25 -16.438 13.047 1 91.31 442 GLY A CA 1
ATOM 3585 C C . GLY A 1 442 ? -15.164 -17.156 12.258 1 91.31 442 GLY A C 1
ATOM 3586 O O . GLY A 1 442 ? -15.109 -18.391 12.25 1 91.31 442 GLY A O 1
ATOM 3587 N N . ILE A 1 443 ? -14.258 -16.547 11.594 1 93.44 443 ILE A N 1
ATOM 3588 C CA . ILE A 1 443 ? -13.352 -17.141 10.625 1 93.44 443 ILE A CA 1
ATOM 3589 C C . ILE A 1 443 ? -12.383 -18.094 11.336 1 93.44 443 ILE A C 1
ATOM 3591 O O . ILE A 1 443 ? -11.898 -19.047 10.742 1 93.44 443 ILE A O 1
ATOM 3595 N N . MET A 1 444 ? -12.086 -17.859 12.617 1 90 444 MET A N 1
ATOM 3596 C CA . MET A 1 444 ? -11.109 -18.672 13.336 1 90 444 MET A CA 1
ATOM 3597 C C . MET A 1 444 ? -11.766 -19.938 13.898 1 90 444 MET A C 1
ATOM 3599 O O . MET A 1 444 ? -11.078 -20.875 14.289 1 90 444 MET A O 1
ATOM 3603 N N . ASP A 1 445 ? -13.102 -19.875 13.898 1 91.38 445 ASP A N 1
ATOM 3604 C CA . ASP A 1 445 ? -13.844 -21.047 14.336 1 91.38 445 ASP A CA 1
ATOM 3605 C C . ASP A 1 445 ? -14.141 -21.984 13.164 1 91.38 445 ASP A C 1
ATOM 3607 O O . ASP A 1 445 ? -15.062 -21.734 12.383 1 91.38 445 ASP A O 1
ATOM 3611 N N . GLN A 1 446 ? -13.539 -23.078 13.047 1 85.19 446 GLN A N 1
ATOM 3612 C CA . GLN A 1 446 ? -13.617 -23.984 11.906 1 85.19 446 GLN A CA 1
ATOM 3613 C C . GLN A 1 446 ? -14.969 -24.703 11.867 1 85.19 446 GLN A C 1
ATOM 3615 O O . GLN A 1 446 ? -15.461 -25.047 10.797 1 85.19 446 GLN A O 1
ATOM 3620 N N . LYS A 1 447 ? -15.516 -24.781 13.008 1 86.19 447 LYS A N 1
ATOM 3621 C CA . LYS A 1 447 ? -16.734 -25.594 13.07 1 86.19 447 LYS A CA 1
ATOM 3622 C C . LYS A 1 447 ? -17.969 -24.719 12.898 1 86.19 447 LYS A C 1
ATOM 3624 O O . LYS A 1 447 ? -18.844 -25.016 12.07 1 86.19 447 LYS A O 1
ATOM 3629 N N . ASN A 1 448 ? -18.016 -23.609 13.586 1 90.19 448 ASN A N 1
ATOM 3630 C CA . ASN A 1 448 ? -19.25 -22.828 13.609 1 90.19 448 ASN A CA 1
ATOM 3631 C C . ASN A 1 448 ? -19.062 -21.469 12.961 1 90.19 448 ASN A C 1
ATOM 3633 O O . ASN A 1 448 ? -20 -20.656 12.945 1 90.19 448 ASN A O 1
ATOM 3637 N N . GLY A 1 449 ? -17.953 -21.297 12.445 1 93.44 449 GLY A N 1
ATOM 3638 C CA . GLY A 1 449 ? -17.672 -19.969 11.922 1 93.44 449 GLY A CA 1
ATOM 3639 C C . GLY A 1 449 ? -18.594 -19.562 10.797 1 93.44 449 GLY A C 1
ATOM 3640 O O . GLY A 1 449 ? -19.094 -18.438 10.766 1 93.44 449 GLY A O 1
ATOM 3641 N N . TRP A 1 450 ? -18.969 -20.5 9.891 1 94.81 450 TRP A N 1
ATOM 3642 C CA . TRP A 1 450 ? -19.828 -20.188 8.75 1 94.81 450 TRP A CA 1
ATOM 3643 C C . TRP A 1 450 ? -21.25 -19.891 9.203 1 94.81 450 TRP A C 1
ATOM 3645 O O . TRP A 1 450 ? -21.906 -19 8.648 1 94.81 450 TRP A O 1
ATOM 3655 N N . GLU A 1 451 ? -21.703 -20.531 10.156 1 94.5 451 GLU A N 1
ATOM 3656 C CA . GLU A 1 451 ? -23.062 -20.297 10.641 1 94.5 451 GLU A CA 1
ATOM 3657 C C . GLU A 1 451 ? -23.219 -18.875 11.188 1 94.5 451 GLU A C 1
ATOM 3659 O O . GLU A 1 451 ? -24.219 -18.219 10.93 1 94.5 451 GLU A O 1
ATOM 3664 N N . GLU A 1 452 ? -22.234 -18.531 11.859 1 93.25 452 GLU A N 1
ATOM 3665 C CA . GLU A 1 452 ? -22.266 -17.172 12.391 1 93.25 452 GLU A CA 1
ATOM 3666 C C . GLU A 1 452 ? -22.25 -16.141 11.266 1 93.25 452 GLU A C 1
ATOM 3668 O O . GLU A 1 452 ? -23.047 -15.195 11.266 1 93.25 452 GLU A O 1
ATOM 3673 N N . TYR A 1 453 ? -21.375 -16.359 10.375 1 94.56 453 TYR A N 1
ATOM 3674 C CA . TYR A 1 453 ? -21.219 -15.414 9.273 1 94.56 453 TYR A CA 1
ATOM 3675 C C . TYR A 1 453 ? -22.453 -15.422 8.367 1 94.56 453 TYR A C 1
ATOM 3677 O O . TYR A 1 453 ? -22.891 -14.367 7.902 1 94.56 453 TYR A O 1
ATOM 3685 N N . SER A 1 454 ? -23.016 -16.609 8.109 1 94.62 454 SER A N 1
ATOM 3686 C CA . SER A 1 454 ? -24.188 -16.734 7.242 1 94.62 454 SER A CA 1
ATOM 3687 C C . SER A 1 454 ? -25.406 -16.047 7.855 1 94.62 454 SER A C 1
ATOM 3689 O O . SER A 1 454 ? -26.25 -15.516 7.137 1 94.62 454 SER A O 1
ATOM 3691 N N . CYS A 1 455 ? -25.453 -16.031 9.133 1 93.44 455 CYS A N 1
ATOM 3692 C CA . CYS A 1 455 ? -26.562 -15.359 9.805 1 93.44 455 CYS A CA 1
ATOM 3693 C C . CYS A 1 455 ? -26.484 -13.852 9.594 1 93.44 455 CYS A C 1
ATOM 3695 O O . CYS A 1 455 ? -27.516 -13.211 9.344 1 93.44 455 CYS A O 1
ATOM 3697 N N . LEU A 1 456 ? -25.359 -13.383 9.727 1 92.06 456 LEU A N 1
ATOM 3698 C CA . LEU A 1 456 ? -25.156 -11.953 9.5 1 92.06 456 LEU A CA 1
ATOM 3699 C C . LEU A 1 456 ? -25.469 -11.586 8.047 1 92.06 456 LEU A C 1
ATOM 3701 O O . LEU A 1 456 ? -26.078 -10.555 7.785 1 92.06 456 LEU A O 1
ATOM 3705 N N . TYR A 1 457 ? -25.062 -12.453 7.156 1 93.88 457 TYR A N 1
ATOM 3706 C CA . TYR A 1 457 ? -25.266 -12.227 5.73 1 93.88 457 TYR A CA 1
ATOM 3707 C C . TYR A 1 457 ? -26.75 -12.281 5.375 1 93.88 457 TYR A C 1
ATOM 3709 O O . TYR A 1 457 ? -27.25 -11.43 4.629 1 93.88 457 TYR A O 1
ATOM 3717 N N . LYS A 1 458 ? -27.484 -13.211 5.938 1 93.69 458 LYS A N 1
ATOM 3718 C CA . LYS A 1 458 ? -28.906 -13.406 5.664 1 93.69 458 LYS A CA 1
ATOM 3719 C C . LYS A 1 458 ? -29.734 -12.234 6.188 1 93.69 458 LYS A C 1
ATOM 3721 O O . LYS A 1 458 ? -30.719 -11.836 5.562 1 93.69 458 LYS A O 1
ATOM 3726 N N . LYS A 1 459 ? -29.312 -11.695 7.227 1 90.19 459 LYS A N 1
ATOM 3727 C CA . LYS A 1 459 ? -30.031 -10.586 7.844 1 90.19 459 LYS A CA 1
ATOM 3728 C C . LYS A 1 459 ? -30.094 -9.375 6.91 1 90.19 459 LYS A C 1
ATOM 3730 O O . LYS A 1 459 ? -31.062 -8.633 6.91 1 90.19 459 LYS A O 1
ATOM 3735 N N . ASP A 1 460 ? -29.109 -9.266 6.078 1 90.12 460 ASP A N 1
ATOM 3736 C CA . ASP A 1 460 ? -29.016 -8.062 5.258 1 90.12 460 ASP A CA 1
ATOM 3737 C C . ASP A 1 460 ? -29.312 -8.367 3.793 1 90.12 460 ASP A C 1
ATOM 3739 O O . ASP A 1 460 ? -29.031 -7.547 2.914 1 90.12 460 ASP A O 1
ATOM 3743 N N . MET A 1 461 ? -29.781 -9.578 3.561 1 90.69 461 MET A N 1
ATOM 3744 C CA . MET A 1 461 ? -30.172 -9.914 2.195 1 90.69 461 MET A CA 1
ATOM 3745 C C . MET A 1 461 ? -31.562 -9.375 1.883 1 90.69 461 MET A C 1
ATOM 3747 O O . MET A 1 461 ? -32.5 -9.531 2.684 1 90.69 461 MET A O 1
ATOM 3751 N N . LEU A 1 462 ? -31.703 -8.68 0.792 1 85.56 462 LEU A N 1
ATOM 3752 C CA . LEU A 1 462 ? -33 -8.172 0.382 1 85.56 462 LEU A CA 1
ATOM 3753 C C . LEU A 1 462 ? -33.906 -9.312 -0.116 1 85.56 462 LEU A C 1
ATOM 3755 O O . LEU A 1 462 ? -35.062 -9.398 0.259 1 85.56 462 LEU A O 1
ATOM 3759 N N . LYS A 1 463 ? -33.281 -10.062 -1.044 1 85.38 463 LYS A N 1
ATOM 3760 C CA . LYS A 1 463 ? -33.969 -11.234 -1.592 1 85.38 463 LYS A CA 1
ATOM 3761 C C . LYS A 1 463 ? -33.188 -12.508 -1.301 1 85.38 463 LYS A C 1
ATOM 3763 O O . LYS A 1 463 ? -31.953 -12.523 -1.386 1 85.38 463 LYS A O 1
ATOM 3768 N N . GLN A 1 464 ? -34 -13.391 -0.904 1 84.31 464 GLN A N 1
ATOM 3769 C CA . GLN A 1 464 ? -33.344 -14.664 -0.63 1 84.31 464 GLN A CA 1
ATOM 3770 C C . GLN A 1 464 ? -32.75 -15.258 -1.901 1 84.31 464 GLN A C 1
ATOM 3772 O O . GLN A 1 464 ? -33.406 -15.336 -2.932 1 84.31 464 GLN A O 1
ATOM 3777 N N . ASN A 1 465 ? -31.484 -15.492 -1.894 1 90.25 465 ASN A N 1
ATOM 3778 C CA . ASN A 1 465 ? -30.734 -16.109 -2.982 1 90.25 465 ASN A CA 1
ATOM 3779 C C . ASN A 1 465 ? -29.859 -17.266 -2.479 1 90.25 465 ASN A C 1
ATOM 3781 O O . ASN A 1 465 ? -28.75 -17.031 -1.989 1 90.25 465 ASN A O 1
ATOM 3785 N N . GLU A 1 466 ? -30.344 -18.391 -2.738 1 88.38 466 GLU A N 1
ATOM 3786 C CA . GLU A 1 466 ? -29.672 -19.594 -2.217 1 88.38 466 GLU A CA 1
ATOM 3787 C C . GLU A 1 466 ? -28.297 -19.766 -2.836 1 88.38 466 GLU A C 1
ATOM 3789 O O . GLU A 1 466 ? -27.344 -20.141 -2.148 1 88.38 466 GLU A O 1
ATOM 3794 N N . ALA A 1 467 ? -28.188 -19.578 -4.125 1 93 467 ALA A N 1
ATOM 3795 C CA . ALA A 1 467 ? -26.922 -19.766 -4.816 1 93 467 ALA A CA 1
ATOM 3796 C C . ALA A 1 467 ? -25.844 -18.828 -4.262 1 93 467 ALA A C 1
ATOM 3798 O O . ALA A 1 467 ? -24.688 -19.219 -4.105 1 93 467 ALA A O 1
ATOM 3799 N N . GLU A 1 468 ? -26.234 -17.656 -3.969 1 92.38 468 GLU A N 1
ATOM 3800 C CA . GLU A 1 468 ? -25.297 -16.688 -3.432 1 92.38 468 GLU A CA 1
ATOM 3801 C C . GLU A 1 468 ? -24.75 -17.125 -2.074 1 92.38 468 GLU A C 1
ATOM 3803 O O . GLU A 1 468 ? -23.547 -17.062 -1.825 1 92.38 468 GLU A O 1
ATOM 3808 N N . LEU A 1 469 ? -25.625 -17.594 -1.264 1 93.44 469 LEU A N 1
ATOM 3809 C CA . LEU A 1 469 ? -25.234 -18.016 0.076 1 93.44 469 LEU A CA 1
ATOM 3810 C C . LEU A 1 469 ? -24.359 -19.266 0.018 1 93.44 469 LEU A C 1
ATOM 3812 O O . LEU A 1 469 ? -23.359 -19.359 0.735 1 93.44 469 LEU A O 1
ATOM 3816 N N . GLU A 1 470 ? -24.75 -20.156 -0.805 1 94 470 GLU A N 1
ATOM 3817 C CA . GLU A 1 470 ? -24 -21.406 -0.899 1 94 470 GLU A CA 1
ATOM 3818 C C . GLU A 1 470 ? -22.609 -21.188 -1.504 1 94 470 GLU A C 1
ATOM 3820 O O . GLU A 1 470 ? -21.625 -21.75 -1.045 1 94 470 GLU A O 1
ATOM 3825 N N . LEU A 1 471 ? -22.562 -20.438 -2.535 1 94.19 471 LEU A N 1
ATOM 3826 C CA . LEU A 1 471 ? -21.281 -20.109 -3.146 1 94.19 471 LEU A CA 1
ATOM 3827 C C . LEU A 1 471 ? -20.375 -19.391 -2.16 1 94.19 471 LEU A C 1
ATOM 3829 O O . LEU A 1 471 ? -19.172 -19.672 -2.088 1 94.19 471 LEU A O 1
ATOM 3833 N N . LEU A 1 472 ? -20.953 -18.5 -1.42 1 95.5 472 LEU A N 1
ATOM 3834 C CA . LEU A 1 472 ? -20.188 -17.766 -0.416 1 95.5 472 LEU A CA 1
ATOM 3835 C C . LEU A 1 472 ? -19.672 -18.703 0.674 1 95.5 472 LEU A C 1
ATOM 3837 O O . LEU A 1 472 ? -18.578 -18.516 1.201 1 95.5 472 LEU A O 1
ATOM 3841 N N . GLY A 1 473 ? -20.547 -19.609 1.007 1 94.94 473 GLY A N 1
ATOM 3842 C CA . GLY A 1 473 ? -20.125 -20.594 1.997 1 94.94 473 GLY A CA 1
ATOM 3843 C C . GLY A 1 473 ? -18.906 -21.391 1.579 1 94.94 473 GLY A C 1
ATOM 3844 O O . GLY A 1 473 ? -18 -21.609 2.389 1 94.94 473 GLY A O 1
ATOM 3845 N N . LEU A 1 474 ? -18.859 -21.781 0.341 1 93.44 474 LEU A N 1
ATOM 3846 C CA . LEU A 1 474 ? -17.703 -22.5 -0.182 1 93.44 474 LEU A CA 1
ATOM 3847 C C . LEU A 1 474 ? -16.469 -21.609 -0.194 1 93.44 474 LEU A C 1
ATOM 3849 O O . LEU A 1 474 ? -15.367 -22.047 0.158 1 93.44 474 LEU A O 1
ATOM 3853 N N . PHE A 1 475 ? -16.688 -20.422 -0.556 1 95.44 475 PHE A N 1
ATOM 3854 C CA . PHE A 1 475 ? -15.602 -19.453 -0.584 1 95.44 475 PHE A CA 1
ATOM 3855 C C . PHE A 1 475 ? -15.062 -19.203 0.82 1 95.44 475 PHE A C 1
ATOM 3857 O O . PHE A 1 475 ? -13.852 -19.156 1.029 1 95.44 475 PHE A O 1
ATOM 3864 N N . TYR A 1 476 ? -15.961 -19.016 1.74 1 96.56 476 TYR A N 1
ATOM 3865 C CA . TYR A 1 476 ? -15.617 -18.797 3.143 1 96.56 476 TYR A CA 1
ATOM 3866 C C . TYR A 1 476 ? -14.805 -19.969 3.689 1 96.56 476 TYR A C 1
ATOM 3868 O O . TYR A 1 476 ? -13.805 -19.766 4.383 1 96.56 476 TYR A O 1
ATOM 3876 N N . ARG A 1 477 ? -15.148 -21.094 3.373 1 93.75 477 ARG A N 1
ATOM 3877 C CA . ARG A 1 477 ? -14.445 -22.281 3.861 1 93.75 477 ARG A CA 1
ATOM 3878 C C . ARG A 1 477 ? -13.047 -22.375 3.258 1 93.75 477 ARG A C 1
ATOM 3880 O O . ARG A 1 477 ? -12.117 -22.828 3.912 1 93.75 477 ARG A O 1
ATOM 3887 N N . HIS A 1 478 ? -12.984 -22.016 2.025 1 93.81 478 HIS A N 1
ATOM 3888 C CA . HIS A 1 478 ? -11.656 -21.969 1.413 1 93.81 478 HIS A CA 1
ATOM 3889 C C . HIS A 1 478 ? -10.758 -20.969 2.127 1 93.81 478 HIS A C 1
ATOM 3891 O O . HIS A 1 478 ? -9.578 -21.25 2.367 1 93.81 478 HIS A O 1
ATOM 3897 N N . LEU A 1 479 ? -11.305 -19.859 2.436 1 95.44 479 LEU A N 1
ATOM 3898 C CA . LEU A 1 479 ? -10.539 -18.859 3.172 1 95.44 479 LEU A CA 1
ATOM 3899 C C . LEU A 1 479 ? -10.18 -19.359 4.566 1 95.44 479 LEU A C 1
ATOM 3901 O O . LEU A 1 479 ? -9.102 -19.078 5.082 1 95.44 479 LEU A O 1
ATOM 3905 N N . GLN A 1 480 ? -11.094 -20.016 5.152 1 93.5 480 GLN A N 1
ATOM 3906 C CA . GLN A 1 480 ? -10.828 -20.609 6.457 1 93.5 480 GLN A CA 1
ATOM 3907 C C . GLN A 1 480 ? -9.641 -21.562 6.395 1 93.5 480 GLN A C 1
ATOM 3909 O O . GLN A 1 480 ? -8.828 -21.609 7.324 1 93.5 480 GLN A O 1
ATOM 3914 N N . PHE A 1 481 ? -9.555 -22.266 5.312 1 92.81 481 PHE A N 1
ATOM 3915 C CA . PHE A 1 481 ? -8.391 -23.125 5.102 1 92.81 481 PHE A CA 1
ATOM 3916 C C . PHE A 1 481 ? -7.113 -22.297 5.043 1 92.81 481 PHE A C 1
ATOM 3918 O O . PHE A 1 481 ? -6.102 -22.656 5.645 1 92.81 481 PHE A O 1
ATOM 3925 N N . MET A 1 482 ? -7.191 -21.234 4.391 1 93.75 482 MET A N 1
ATOM 3926 C CA . MET A 1 482 ? -6.008 -20.391 4.234 1 93.75 482 MET A CA 1
ATOM 3927 C C . MET A 1 482 ? -5.566 -19.812 5.578 1 93.75 482 MET A C 1
ATOM 3929 O O . MET A 1 482 ? -4.398 -19.469 5.754 1 93.75 482 MET A O 1
ATOM 3933 N N . THR A 1 483 ? -6.48 -19.688 6.531 1 91.94 483 THR A N 1
ATOM 3934 C CA . THR A 1 483 ? -6.152 -19.109 7.836 1 91.94 483 THR A CA 1
ATOM 3935 C C . THR A 1 483 ? -5.312 -20.094 8.648 1 91.94 483 THR A C 1
ATOM 3937 O O . THR A 1 483 ? -4.684 -19.703 9.641 1 91.94 483 THR A O 1
ATOM 3940 N N . LEU A 1 484 ? -5.242 -21.297 8.227 1 91.38 484 LEU A N 1
ATOM 3941 C CA . LEU A 1 484 ? -4.418 -22.281 8.922 1 91.38 484 LEU A CA 1
ATOM 3942 C C . LEU A 1 484 ? -2.941 -21.906 8.844 1 91.38 484 LEU A C 1
ATOM 3944 O O . LEU A 1 484 ? -2.145 -22.312 9.688 1 91.38 484 LEU A O 1
ATOM 3948 N N . PHE A 1 485 ? -2.619 -21.125 7.875 1 92.56 485 PHE A N 1
ATOM 3949 C CA . PHE A 1 485 ? -1.225 -20.781 7.637 1 92.56 485 PHE A CA 1
ATOM 3950 C C . PHE A 1 485 ? -0.846 -19.516 8.391 1 92.56 485 PHE A C 1
ATOM 3952 O O . PHE A 1 485 ? 0.323 -19.125 8.414 1 92.56 485 PHE A O 1
ATOM 3959 N N . LEU A 1 486 ? -1.713 -18.859 9.117 1 89.81 486 LEU A N 1
ATOM 3960 C CA . LEU A 1 486 ? -1.512 -17.562 9.742 1 89.81 486 LEU A CA 1
ATOM 3961 C C . LEU A 1 486 ? -0.351 -17.594 10.727 1 89.81 486 LEU A C 1
ATOM 3963 O O . LEU A 1 486 ? 0.451 -16.672 10.797 1 89.81 486 LEU A O 1
ATOM 3967 N N . PRO A 1 487 ? -0.201 -18.656 11.469 1 90.81 487 PRO A N 1
ATOM 3968 C CA . PRO A 1 487 ? 0.922 -18.656 12.406 1 90.81 487 PRO A CA 1
ATOM 3969 C C . PRO A 1 487 ? 2.277 -18.562 11.711 1 90.81 487 PRO A C 1
ATOM 3971 O O . PRO A 1 487 ? 3.223 -18 12.273 1 90.81 487 PRO A O 1
ATOM 3974 N N . TYR A 1 488 ? 2.408 -19.078 10.531 1 92.38 488 TYR A N 1
ATOM 3975 C CA . TYR A 1 488 ? 3.67 -19.047 9.797 1 92.38 488 TYR A CA 1
ATOM 3976 C C . TYR A 1 488 ? 4.055 -17.625 9.438 1 92.38 488 TYR A C 1
ATOM 3978 O O . TYR A 1 488 ? 5.211 -17.344 9.102 1 92.38 488 TYR A O 1
ATOM 3986 N N . ASP A 1 489 ? 3.127 -16.734 9.484 1 88.94 489 ASP A N 1
ATOM 3987 C CA . ASP A 1 489 ? 3.443 -15.336 9.203 1 88.94 489 ASP A CA 1
ATOM 3988 C C . ASP A 1 489 ? 4.48 -14.797 10.188 1 88.94 489 ASP A C 1
ATOM 3990 O O . ASP A 1 489 ? 5.285 -13.93 9.836 1 88.94 489 ASP A O 1
ATOM 3994 N N . LYS A 1 490 ? 4.484 -15.281 11.367 1 88.94 490 LYS A N 1
ATOM 3995 C CA . LYS A 1 490 ? 5.414 -14.836 12.398 1 88.94 490 LYS A CA 1
ATOM 3996 C C . LYS A 1 490 ? 6.852 -15.195 12.039 1 88.94 490 LYS A C 1
ATOM 3998 O O . LYS A 1 490 ? 7.793 -14.562 12.516 1 88.94 490 LYS A O 1
ATOM 4003 N N . LEU A 1 491 ? 7.008 -16.203 11.148 1 91.38 491 LEU A N 1
ATOM 4004 C CA . LEU A 1 491 ? 8.336 -16.641 10.75 1 91.38 491 LEU A CA 1
ATOM 4005 C C . LEU A 1 491 ? 8.922 -15.719 9.688 1 91.38 491 LEU A C 1
ATOM 4007 O O . LEU A 1 491 ? 10.133 -15.719 9.461 1 91.38 491 LEU A O 1
ATOM 4011 N N . LEU A 1 492 ? 7.992 -14.945 9.125 1 86.94 492 LEU A N 1
ATOM 4012 C CA . LEU A 1 492 ? 8.398 -14.312 7.875 1 86.94 492 LEU A CA 1
ATOM 4013 C C . LEU A 1 492 ? 8.219 -12.797 7.957 1 86.94 492 LEU A C 1
ATOM 4015 O O . LEU A 1 492 ? 8.656 -12.07 7.062 1 86.94 492 LEU A O 1
ATOM 4019 N N . LYS A 1 493 ? 7.664 -12.25 8.977 1 76.5 493 LYS A N 1
ATOM 4020 C CA . LYS A 1 493 ? 7.188 -10.875 9.016 1 76.5 493 LYS A CA 1
ATOM 4021 C C . LYS A 1 493 ? 8.289 -9.922 9.461 1 76.5 493 LYS A C 1
ATOM 4023 O O . LYS A 1 493 ? 8.531 -8.898 8.82 1 76.5 493 LYS A O 1
ATOM 4028 N N . ASP A 1 494 ? 8.805 -10.164 10.633 1 73.88 494 ASP A N 1
ATOM 4029 C CA . ASP A 1 494 ? 9.797 -9.258 11.211 1 73.88 494 ASP A CA 1
ATOM 4030 C C . ASP A 1 494 ? 10.766 -10.008 12.117 1 73.88 494 ASP A C 1
ATOM 4032 O O . ASP A 1 494 ? 10.727 -11.234 12.203 1 73.88 494 ASP A O 1
ATOM 4036 N N . ASN A 1 495 ? 11.625 -9.211 12.641 1 74.06 495 ASN A N 1
ATOM 4037 C CA . ASN A 1 495 ? 12.641 -9.789 13.508 1 74.06 495 ASN A CA 1
ATOM 4038 C C . ASN A 1 495 ? 12.148 -9.914 14.945 1 74.06 495 ASN A C 1
ATOM 4040 O O . ASN A 1 495 ? 12.875 -10.391 15.82 1 74.06 495 ASN A O 1
ATOM 4044 N N . LEU A 1 496 ? 10.867 -9.609 15.148 1 75.12 496 LEU A N 1
ATOM 4045 C CA . LEU A 1 496 ? 10.406 -9.523 16.531 1 75.12 496 LEU A CA 1
ATOM 4046 C C . LEU A 1 496 ? 9.633 -10.781 16.922 1 75.12 496 LEU A C 1
ATOM 4048 O O . LEU A 1 496 ? 9.492 -11.078 18.109 1 75.12 496 LEU A O 1
ATOM 4052 N N . ASN A 1 497 ? 9.141 -11.43 15.898 1 82.62 497 ASN A N 1
ATOM 4053 C CA . ASN A 1 497 ? 8.281 -12.578 16.188 1 82.62 497 ASN A CA 1
ATOM 4054 C C . ASN A 1 497 ? 8.953 -13.891 15.805 1 82.62 497 ASN A C 1
ATOM 4056 O O . ASN A 1 497 ? 9.797 -13.93 14.906 1 82.62 497 ASN A O 1
ATOM 4060 N N . SER A 1 498 ? 8.766 -14.867 16.594 1 91.19 498 SER A N 1
ATOM 4061 C CA . SER A 1 498 ? 9.297 -16.203 16.328 1 91.19 498 SER A CA 1
ATOM 4062 C C . SER A 1 498 ? 8.312 -17.281 16.75 1 91.19 498 SER A C 1
ATOM 4064 O O . SER A 1 498 ? 7.328 -17 17.438 1 91.19 498 SER A O 1
ATOM 4066 N N . LEU A 1 499 ? 8.445 -18.438 16.203 1 94.44 499 LEU A N 1
ATOM 4067 C CA . LEU A 1 499 ? 7.699 -19.625 16.594 1 94.44 499 LEU A CA 1
ATOM 4068 C C . LEU A 1 499 ? 8.641 -20.719 17.094 1 94.44 499 LEU A C 1
ATOM 4070 O O . LEU A 1 499 ? 9.797 -20.797 16.672 1 94.44 499 LEU A O 1
ATOM 4074 N N . THR A 1 500 ? 8.086 -21.406 18.016 1 94.19 500 THR A N 1
ATOM 4075 C CA . THR A 1 500 ? 8.852 -22.578 18.438 1 94.19 500 THR A CA 1
ATOM 4076 C C . THR A 1 500 ? 8.742 -23.688 17.391 1 94.19 500 THR A C 1
ATOM 4078 O O . THR A 1 500 ? 7.82 -23.703 16.578 1 94.19 500 THR A O 1
ATOM 4081 N N . LEU A 1 501 ? 9.727 -24.594 17.312 1 93.81 501 LEU A N 1
ATOM 4082 C CA . LEU A 1 501 ? 9.688 -25.719 16.391 1 93.81 501 LEU A CA 1
ATOM 4083 C C . LEU A 1 501 ? 8.422 -26.547 16.609 1 93.81 501 LEU A C 1
ATOM 4085 O O . LEU A 1 501 ? 7.84 -27.062 15.648 1 93.81 501 LEU A O 1
ATOM 4089 N N . THR A 1 502 ? 7.977 -26.562 17.828 1 92.56 502 THR A N 1
ATOM 4090 C CA . THR A 1 502 ? 6.762 -27.297 18.156 1 92.56 502 THR A CA 1
ATOM 4091 C C . THR A 1 502 ? 5.547 -26.672 17.469 1 92.56 502 THR A C 1
ATOM 4093 O O . THR A 1 502 ? 4.695 -27.375 16.922 1 92.56 502 THR A O 1
ATOM 4096 N N . GLU A 1 503 ? 5.516 -25.391 17.562 1 93.5 503 GLU A N 1
ATOM 4097 C CA . GLU A 1 503 ? 4.398 -24.688 16.922 1 93.5 503 GLU A CA 1
ATOM 4098 C C . GLU A 1 503 ? 4.41 -24.875 15.414 1 93.5 503 GLU A C 1
ATOM 4100 O O . GLU A 1 503 ? 3.357 -25.016 14.789 1 93.5 503 GLU A O 1
ATOM 4105 N N . VAL A 1 504 ? 5.598 -24.844 14.812 1 94.69 504 VAL A N 1
ATOM 4106 C CA . VAL A 1 504 ? 5.734 -25.031 13.375 1 94.69 504 VAL A CA 1
ATOM 4107 C C . VAL A 1 504 ? 5.277 -26.422 12.977 1 94.69 504 VAL A C 1
ATOM 4109 O O . VAL A 1 504 ? 4.562 -26.594 11.984 1 94.69 504 VAL A O 1
ATOM 4112 N N . GLU A 1 505 ? 5.582 -27.391 13.766 1 92.5 505 GLU A N 1
ATOM 4113 C CA . GLU A 1 505 ? 5.215 -28.781 13.484 1 92.5 505 GLU A CA 1
ATOM 4114 C C . GLU A 1 505 ? 3.717 -29 13.672 1 92.5 505 GLU A C 1
ATOM 4116 O O . GLU A 1 505 ? 3.107 -29.797 12.961 1 92.5 505 GLU A O 1
ATOM 4121 N N . GLN A 1 506 ? 3.209 -28.25 14.602 1 90.94 506 GLN A N 1
ATOM 4122 C CA . GLN A 1 506 ? 1.771 -28.375 14.812 1 90.94 506 GLN A CA 1
ATOM 4123 C C . GLN A 1 506 ? 0.994 -27.938 13.578 1 90.94 506 GLN A C 1
ATOM 4125 O O . GLN A 1 506 ? 0.009 -28.562 13.195 1 90.94 506 GLN A O 1
ATOM 4130 N N . VAL A 1 507 ? 1.419 -26.922 12.992 1 92.69 507 VAL A N 1
ATOM 4131 C CA . VAL A 1 507 ? 0.762 -26.453 11.781 1 92.69 507 VAL A CA 1
ATOM 4132 C C . VAL A 1 507 ? 0.998 -27.438 10.641 1 92.69 507 VAL A C 1
ATOM 4134 O O . VAL A 1 507 ? 0.078 -27.75 9.883 1 92.69 507 VAL A O 1
ATOM 4137 N N . TYR A 1 508 ? 2.217 -27.938 10.523 1 93.44 508 TYR A N 1
ATOM 4138 C CA . TYR A 1 508 ? 2.568 -28.906 9.492 1 93.44 508 TYR A CA 1
ATOM 4139 C C . TYR A 1 508 ? 1.694 -30.156 9.594 1 93.44 508 TYR A C 1
ATOM 4141 O O . TYR A 1 508 ? 1.135 -30.609 8.594 1 93.44 508 TYR A O 1
ATOM 4149 N N . GLU A 1 509 ? 1.521 -30.609 10.781 1 87.75 509 GLU A N 1
ATOM 4150 C CA . GLU A 1 509 ? 0.714 -31.797 11.008 1 87.75 509 GLU A CA 1
ATOM 4151 C C . GLU A 1 509 ? -0.771 -31.516 10.805 1 87.75 509 GLU A C 1
ATOM 4153 O O . GLU A 1 509 ? -1.517 -32.375 10.344 1 87.75 509 GLU A O 1
ATOM 4158 N N . GLY A 1 510 ? -1.076 -30.344 11.219 1 86.25 510 GLY A N 1
ATOM 4159 C CA . GLY A 1 510 ? -2.457 -29.953 10.977 1 86.25 510 GLY A CA 1
ATOM 4160 C C . GLY A 1 510 ? -2.83 -29.938 9.508 1 86.25 510 GLY A C 1
ATOM 4161 O O . GLY A 1 510 ? -3.943 -30.328 9.148 1 86.25 510 GLY A O 1
ATOM 4162 N N . LEU A 1 511 ? -1.94 -29.609 8.648 1 87.88 511 LEU A N 1
ATOM 4163 C CA . LEU A 1 511 ? -2.17 -29.609 7.207 1 87.88 511 LEU A CA 1
ATOM 4164 C C . LEU A 1 511 ? -2.289 -31.031 6.676 1 87.88 511 LEU A C 1
ATOM 4166 O O . LEU A 1 511 ? -3.111 -31.312 5.801 1 87.88 511 LEU A O 1
ATOM 4170 N N . GLU A 1 512 ? -1.549 -31.859 7.227 1 82.5 512 GLU A N 1
ATOM 4171 C CA . GLU A 1 512 ? -1.594 -33.281 6.82 1 82.5 512 GLU A CA 1
ATOM 4172 C C . GLU A 1 512 ? -2.934 -33.906 7.18 1 82.5 512 GLU A C 1
ATOM 4174 O O . GLU A 1 512 ? -3.518 -34.625 6.375 1 82.5 512 GLU A O 1
ATOM 4179 N N . ARG A 1 513 ? -3.352 -33.531 8.305 1 81.75 513 ARG A N 1
ATOM 4180 C CA . ARG A 1 513 ? -4.641 -34.062 8.75 1 81.75 513 ARG A CA 1
ATOM 4181 C C . ARG A 1 513 ? -5.777 -33.531 7.895 1 81.75 513 ARG A C 1
ATOM 4183 O O . ARG A 1 513 ? -6.738 -34.219 7.598 1 81.75 513 ARG A O 1
ATOM 4190 N N . TYR A 1 514 ? -5.586 -32.312 7.582 1 82.69 514 TYR A N 1
ATOM 4191 C CA . TYR A 1 514 ? -6.609 -31.688 6.754 1 82.69 514 TYR A CA 1
ATOM 4192 C C . TYR A 1 514 ? -6.676 -32.344 5.379 1 82.69 514 TYR A C 1
ATOM 4194 O O . TYR A 1 514 ? -7.762 -32.562 4.844 1 82.69 514 TYR A O 1
ATOM 4202 N N . LEU A 1 515 ? -5.59 -32.656 4.742 1 79.75 515 LEU A N 1
ATOM 4203 C CA . LEU A 1 515 ? -5.52 -33.25 3.416 1 79.75 515 LEU A CA 1
ATOM 4204 C C . LEU A 1 515 ? -6.051 -34.688 3.441 1 79.75 515 LEU A C 1
ATOM 4206 O O . LEU A 1 515 ? -6.695 -35.125 2.488 1 79.75 515 LEU A O 1
ATOM 4210 N N . GLU A 1 516 ? -5.801 -35.312 4.527 1 73.69 516 GLU A N 1
ATOM 4211 C CA . GLU A 1 516 ? -6.25 -36.719 4.633 1 73.69 516 GLU A CA 1
ATOM 4212 C C . GLU A 1 516 ? -7.762 -36.781 4.84 1 73.69 516 GLU A C 1
ATOM 4214 O O . GLU A 1 516 ? -8.438 -37.594 4.23 1 73.69 516 GLU A O 1
ATOM 4219 N N . LYS A 1 517 ? -8.25 -35.969 5.738 1 62.44 517 LYS A N 1
ATOM 4220 C CA . LYS A 1 517 ? -9.672 -36.031 6.09 1 62.44 517 LYS A CA 1
ATOM 4221 C C . LYS A 1 517 ? -10.531 -35.406 4.996 1 62.44 517 LYS A C 1
ATOM 4223 O O . LYS A 1 517 ? -11.508 -36 4.551 1 62.44 517 LYS A O 1
ATOM 4228 N N . ASP A 1 518 ? -10.32 -34.219 4.777 1 56.44 518 ASP A N 1
ATOM 4229 C CA . ASP A 1 518 ? -11.289 -33.406 4.059 1 56.44 518 ASP A CA 1
ATOM 4230 C C . ASP A 1 518 ? -11.125 -33.562 2.549 1 56.44 518 ASP A C 1
ATOM 4232 O O . ASP A 1 518 ? -12.102 -33.438 1.801 1 56.44 518 ASP A O 1
ATOM 4236 N N . VAL A 1 519 ? -9.93 -33.781 2.064 1 55.81 519 VAL A N 1
ATOM 4237 C CA . VAL A 1 519 ? -9.781 -33.656 0.616 1 55.81 519 VAL A CA 1
ATOM 4238 C C . VAL A 1 519 ? -9.852 -35.062 -0.012 1 55.81 519 VAL A C 1
ATOM 4240 O O . VAL A 1 519 ? -10.398 -35.219 -1.104 1 55.81 519 VAL A O 1
ATOM 4243 N N . ASN A 1 520 ? -9.156 -36.125 0.554 1 49.5 520 ASN A N 1
ATOM 4244 C CA . ASN A 1 520 ? -9.18 -37.438 -0.082 1 49.5 520 ASN A CA 1
ATOM 4245 C C . ASN A 1 520 ? -10.555 -38.094 0.017 1 49.5 520 ASN A C 1
ATOM 4247 O O . ASN A 1 520 ? -10.797 -39.125 -0.585 1 49.5 520 ASN A O 1
ATOM 4251 N N . GLY A 1 521 ? -11.469 -37.562 0.789 1 44.5 521 GLY A N 1
ATOM 4252 C CA . GLY A 1 521 ? -12.781 -38.219 0.787 1 44.5 521 GLY A CA 1
ATOM 4253 C C . GLY A 1 521 ? -13.539 -38 -0.513 1 44.5 521 GLY A C 1
ATOM 4254 O O . GLY A 1 521 ? -13.289 -37.031 -1.241 1 44.5 521 GLY A O 1
ATOM 4255 N N . THR A 1 522 ? -14.141 -39.156 -0.989 1 42.75 522 THR A N 1
ATOM 4256 C CA . THR A 1 522 ? -14.836 -39.531 -2.219 1 42.75 522 THR A CA 1
ATOM 4257 C C . THR A 1 522 ? -15.852 -38.438 -2.592 1 42.75 522 THR A C 1
ATOM 4259 O O . THR A 1 522 ? -16.672 -38.062 -1.768 1 42.75 522 THR A O 1
ATOM 4262 N N . PHE A 1 523 ? -15.586 -37.625 -3.568 1 45.44 523 PHE A N 1
ATOM 4263 C CA . PHE A 1 523 ? -16.375 -36.75 -4.418 1 45.44 523 PHE A CA 1
ATOM 4264 C C . PHE A 1 523 ? -17.781 -37.312 -4.617 1 45.44 523 PHE A C 1
ATOM 4266 O O . PHE A 1 523 ? -18.453 -36.969 -5.598 1 45.44 523 PHE A O 1
ATOM 4273 N N . THR A 1 524 ? -18.016 -38.469 -4.09 1 45.91 524 THR A N 1
ATOM 4274 C CA . THR A 1 524 ? -19.25 -39.062 -4.57 1 45.91 524 THR A CA 1
ATOM 4275 C C . THR A 1 524 ? -20.453 -38.344 -3.971 1 45.91 524 THR A C 1
ATOM 4277 O O . THR A 1 524 ? -21.312 -38.969 -3.346 1 45.91 524 THR A O 1
ATOM 4280 N N . HIS A 1 525 ? -20.312 -37.125 -3.617 1 51.88 525 HIS A N 1
ATOM 4281 C CA . HIS A 1 525 ? -21.547 -36.656 -2.998 1 51.88 525 HIS A CA 1
ATOM 4282 C C . HIS A 1 525 ? -22.609 -36.406 -4.047 1 51.88 525 HIS A C 1
ATOM 4284 O O . HIS A 1 525 ? -22.312 -36.219 -5.227 1 51.88 525 HIS A O 1
ATOM 4290 N N . SER A 1 526 ? -23.875 -36.656 -3.695 1 60.41 526 SER A N 1
ATOM 4291 C CA . SER A 1 526 ? -25.047 -36.281 -4.488 1 60.41 526 SER A CA 1
ATOM 4292 C C . SER A 1 526 ? -24.953 -34.875 -5 1 60.41 526 SER A C 1
ATOM 4294 O O . SER A 1 526 ? -24.484 -33.969 -4.281 1 60.41 526 SER A O 1
ATOM 4296 N N . GLN A 1 527 ? -25.156 -34.656 -6.273 1 72.75 527 GLN A N 1
ATOM 4297 C CA . GLN A 1 527 ? -25.109 -33.375 -6.945 1 72.75 527 GLN A CA 1
ATOM 4298 C C . GLN A 1 527 ? -26.078 -32.375 -6.305 1 72.75 527 GLN A C 1
ATOM 4300 O O . GLN A 1 527 ? -27.266 -32.688 -6.137 1 72.75 527 GLN A O 1
ATOM 4305 N N . LYS A 1 528 ? -25.547 -31.375 -5.637 1 84.19 528 LYS A N 1
ATOM 4306 C CA . LYS A 1 528 ? -26.375 -30.297 -5.102 1 84.19 528 LYS A CA 1
ATOM 4307 C C . LYS A 1 528 ? -26.391 -29.094 -6.043 1 84.19 528 LYS A C 1
ATOM 4309 O O . LYS A 1 528 ? -25.328 -28.641 -6.492 1 84.19 528 LYS A O 1
ATOM 4314 N N . TRP A 1 529 ? -27.609 -28.703 -6.383 1 89.88 529 TRP A N 1
ATOM 4315 C CA . TRP A 1 529 ? -27.781 -27.578 -7.289 1 89.88 529 TRP A CA 1
ATOM 4316 C C . TRP A 1 529 ? -28.422 -26.391 -6.57 1 89.88 529 TRP A C 1
ATOM 4318 O O . TRP A 1 529 ? -29.266 -26.578 -5.691 1 89.88 529 TRP A O 1
ATOM 4328 N N . ALA A 1 530 ? -27.938 -25.234 -6.801 1 91.94 530 ALA A N 1
ATOM 4329 C CA . ALA A 1 530 ? -28.516 -24.016 -6.273 1 91.94 530 ALA A CA 1
ATOM 4330 C C . ALA A 1 530 ? -28.766 -23 -7.391 1 91.94 530 ALA A C 1
ATOM 4332 O O . ALA A 1 530 ? -27.875 -22.75 -8.211 1 91.94 530 ALA A O 1
ATOM 4333 N N . ARG A 1 531 ? -29.953 -22.422 -7.379 1 91.94 531 ARG A N 1
ATOM 4334 C CA . ARG A 1 531 ? -30.359 -21.531 -8.453 1 91.94 531 ARG A CA 1
ATOM 4335 C C . ARG A 1 531 ? -30.172 -20.078 -8.055 1 91.94 531 ARG A C 1
ATOM 4337 O O . ARG A 1 531 ? -30.469 -19.688 -6.93 1 91.94 531 ARG A O 1
ATOM 4344 N N . HIS A 1 532 ? -29.547 -19.297 -8.922 1 91.19 532 HIS A N 1
ATOM 4345 C CA . HIS A 1 532 ? -29.453 -17.844 -8.758 1 91.19 532 HIS A CA 1
ATOM 4346 C C . HIS A 1 532 ? -30.625 -17.141 -9.43 1 91.19 532 HIS A C 1
ATOM 4348 O O . HIS A 1 532 ? -30.766 -17.188 -10.656 1 91.19 532 HIS A O 1
ATOM 4354 N N . SER A 1 533 ? -31.328 -16.375 -8.781 1 86.81 533 SER A N 1
ATOM 4355 C CA . SER A 1 533 ? -32.594 -15.82 -9.25 1 86.81 533 SER A CA 1
ATOM 4356 C C . SER A 1 533 ? -32.375 -14.719 -10.281 1 86.81 533 SER A C 1
ATOM 4358 O O . SER A 1 533 ? -33.125 -14.602 -11.242 1 86.81 533 SER A O 1
ATOM 4360 N N . THR A 1 534 ? -31.344 -13.93 -10.125 1 87.12 534 THR A N 1
ATOM 4361 C CA . THR A 1 534 ? -31.156 -12.773 -11 1 87.12 534 THR A CA 1
ATOM 4362 C C . THR A 1 534 ? -30.688 -13.219 -12.383 1 87.12 534 THR A C 1
ATOM 4364 O O . THR A 1 534 ? -31.125 -12.68 -13.398 1 87.12 534 THR A O 1
ATOM 4367 N N . ILE A 1 535 ? -29.812 -14.195 -12.477 1 90.81 535 ILE A N 1
ATOM 4368 C CA . ILE A 1 535 ? -29.25 -14.609 -13.758 1 90.81 535 ILE A CA 1
ATOM 4369 C C . ILE A 1 535 ? -29.938 -15.883 -14.234 1 90.81 535 ILE A C 1
ATOM 4371 O O . ILE A 1 535 ? -29.688 -16.359 -15.344 1 90.81 535 ILE A O 1
ATOM 4375 N N . ASP A 1 536 ? -30.812 -16.453 -13.562 1 88.25 536 ASP A N 1
ATOM 4376 C CA . ASP A 1 536 ? -31.578 -17.641 -13.906 1 88.25 536 ASP A CA 1
ATOM 4377 C C . ASP A 1 536 ? -30.672 -18.781 -14.312 1 88.25 536 ASP A C 1
ATOM 4379 O O . ASP A 1 536 ? -30.812 -19.344 -15.398 1 88.25 536 ASP A O 1
ATOM 4383 N N . TYR A 1 537 ? -29.766 -19.047 -13.477 1 91 537 TYR A N 1
ATOM 4384 C CA . TYR A 1 537 ? -28.797 -20.109 -13.688 1 91 537 TYR A CA 1
ATOM 4385 C C . TYR A 1 537 ? -28.641 -20.953 -12.43 1 91 537 TYR A C 1
ATOM 4387 O O . TYR A 1 537 ? -28.672 -20.438 -11.312 1 91 537 TYR A O 1
ATOM 4395 N N . SER A 1 538 ? -28.469 -22.266 -12.617 1 90.31 538 SER A N 1
ATOM 4396 C CA . SER A 1 538 ? -28.266 -23.188 -11.508 1 90.31 538 SER A CA 1
ATOM 4397 C C . SER A 1 538 ? -26.828 -23.688 -11.461 1 90.31 538 SER A C 1
ATOM 4399 O O . SER A 1 538 ? -26.328 -24.266 -12.43 1 90.31 538 SER A O 1
ATOM 4401 N N . TYR A 1 539 ? -26.234 -23.453 -10.32 1 89.38 539 TYR A N 1
ATOM 4402 C CA . TYR A 1 539 ? -24.859 -23.859 -10.125 1 89.38 539 TYR A CA 1
ATOM 4403 C C . TYR A 1 539 ? -24.766 -25.281 -9.562 1 89.38 539 TYR A C 1
ATOM 4405 O O . TYR A 1 539 ? -25.562 -25.656 -8.695 1 89.38 539 TYR A O 1
ATOM 4413 N N . ASN A 1 540 ? -23.891 -26.047 -10.102 1 86.12 540 ASN A N 1
ATOM 4414 C CA . ASN A 1 540 ? -23.5 -27.297 -9.445 1 86.12 540 ASN A CA 1
ATOM 4415 C C . ASN A 1 540 ? -22.484 -27.062 -8.336 1 86.12 540 ASN A C 1
ATOM 4417 O O . ASN A 1 540 ? -21.281 -26.922 -8.609 1 86.12 540 ASN A O 1
ATOM 4421 N N . LEU A 1 541 ? -22.875 -27.125 -7.129 1 87.25 541 LEU A N 1
ATOM 4422 C CA . LEU A 1 541 ? -22.047 -26.75 -5.992 1 87.25 541 LEU A CA 1
ATOM 4423 C C . LEU A 1 541 ? -20.906 -27.75 -5.797 1 87.25 541 LEU A C 1
ATOM 4425 O O . LEU A 1 541 ? -19.844 -27.406 -5.285 1 87.25 541 LEU A O 1
ATOM 4429 N N . ASN A 1 542 ? -21.141 -28.953 -6.207 1 82.88 542 ASN A N 1
ATOM 4430 C CA . ASN A 1 542 ? -20.078 -29.953 -6.074 1 82.88 542 ASN A CA 1
ATOM 4431 C C . ASN A 1 542 ? -18.906 -29.656 -6.996 1 82.88 542 ASN A C 1
ATOM 4433 O O . ASN A 1 542 ? -17.75 -29.906 -6.633 1 82.88 542 ASN A O 1
ATOM 4437 N N . ASP A 1 543 ? -19.266 -29.172 -8.094 1 81.25 543 ASP A N 1
ATOM 4438 C CA . ASP A 1 543 ? -18.203 -28.812 -9.031 1 81.25 543 ASP A CA 1
ATOM 4439 C C . ASP A 1 543 ? -17.359 -27.656 -8.484 1 81.25 543 ASP A C 1
ATOM 4441 O O . ASP A 1 543 ? -16.125 -27.688 -8.602 1 81.25 543 ASP A O 1
ATOM 4445 N N . VAL A 1 544 ? -17.984 -26.734 -7.941 1 85.56 544 VAL A N 1
ATOM 4446 C CA . VAL A 1 544 ? -17.281 -25.578 -7.379 1 85.56 544 VAL A CA 1
ATOM 4447 C C . VAL A 1 544 ? -16.438 -26.031 -6.188 1 85.56 544 VAL A C 1
ATOM 4449 O O . VAL A 1 544 ? -15.281 -25.609 -6.043 1 85.56 544 VAL A O 1
ATOM 4452 N N . ASP A 1 545 ? -16.969 -26.859 -5.391 1 86.25 545 ASP A N 1
ATOM 4453 C CA . ASP A 1 545 ? -16.25 -27.375 -4.227 1 86.25 545 ASP A CA 1
ATOM 4454 C C . ASP A 1 545 ? -15.023 -28.172 -4.645 1 86.25 545 ASP A C 1
ATOM 4456 O O . ASP A 1 545 ? -13.992 -28.125 -3.971 1 86.25 545 ASP A O 1
ATOM 4460 N N . ASN A 1 546 ? -15.156 -28.891 -5.691 1 82.88 546 ASN A N 1
ATOM 4461 C CA . ASN A 1 546 ? -14.031 -29.672 -6.195 1 82.88 546 ASN A CA 1
ATOM 4462 C C . ASN A 1 546 ? -12.875 -28.781 -6.629 1 82.88 546 ASN A C 1
ATOM 4464 O O . ASN A 1 546 ? -11.711 -29.141 -6.453 1 82.88 546 ASN A O 1
ATOM 4468 N N . VAL A 1 547 ? -13.242 -27.719 -7.246 1 84.12 547 VAL A N 1
ATOM 4469 C CA . VAL A 1 547 ? -12.203 -26.781 -7.668 1 84.12 547 VAL A CA 1
ATOM 4470 C C . VAL A 1 547 ? -11.461 -26.25 -6.441 1 84.12 547 VAL A C 1
ATOM 4472 O O . VAL A 1 547 ? -10.234 -26.172 -6.434 1 84.12 547 VAL A O 1
ATOM 4475 N N . PHE A 1 548 ? -12.195 -25.922 -5.379 1 87.81 548 PHE A N 1
ATOM 4476 C CA . PHE A 1 548 ? -11.57 -25.406 -4.168 1 87.81 548 PHE A CA 1
ATOM 4477 C C . PHE A 1 548 ? -10.75 -26.484 -3.48 1 87.81 548 PHE A C 1
ATOM 4479 O O . PHE A 1 548 ? -9.695 -26.203 -2.916 1 87.81 548 PHE A O 1
ATOM 4486 N N . ASN A 1 549 ? -11.211 -27.641 -3.562 1 85.81 549 ASN A N 1
ATOM 4487 C CA . ASN A 1 549 ? -10.469 -28.734 -2.957 1 85.81 549 ASN A CA 1
ATOM 4488 C C . ASN A 1 549 ? -9.156 -29 -3.688 1 85.81 549 ASN A C 1
ATOM 4490 O O . ASN A 1 549 ? -8.141 -29.312 -3.059 1 85.81 549 ASN A O 1
ATOM 4494 N N . MET A 1 550 ? -9.219 -28.953 -4.988 1 85.69 550 MET A N 1
ATOM 4495 C CA . MET A 1 550 ? -7.988 -29.094 -5.754 1 85.69 550 MET A CA 1
ATOM 4496 C C . MET A 1 550 ? -7 -27.984 -5.395 1 85.69 550 MET A C 1
ATOM 4498 O O . MET A 1 550 ? -5.805 -28.234 -5.254 1 85.69 550 MET A O 1
ATOM 4502 N N . ALA A 1 551 ? -7.535 -26.828 -5.305 1 88.5 551 ALA A N 1
ATOM 4503 C CA . ALA A 1 551 ? -6.684 -25.688 -4.934 1 88.5 551 ALA A CA 1
ATOM 4504 C C . ALA A 1 551 ? -6.062 -25.906 -3.559 1 88.5 551 ALA A C 1
ATOM 4506 O O . ALA A 1 551 ? -4.875 -25.641 -3.359 1 88.5 551 ALA A O 1
ATOM 4507 N N . LYS A 1 552 ? -6.891 -26.391 -2.617 1 90.94 552 LYS A N 1
ATOM 4508 C CA . LYS A 1 552 ? -6.41 -26.641 -1.262 1 90.94 552 LYS A CA 1
ATOM 4509 C C . LYS A 1 552 ? -5.285 -27.672 -1.261 1 90.94 552 LYS A C 1
ATOM 4511 O O . LYS A 1 552 ? -4.289 -27.5 -0.552 1 90.94 552 LYS A O 1
ATOM 4516 N N . GLN A 1 553 ? -5.375 -28.641 -2.08 1 89.5 553 GLN A N 1
ATOM 4517 C CA . GLN A 1 553 ? -4.355 -29.688 -2.176 1 89.5 553 GLN A CA 1
ATOM 4518 C C . GLN A 1 553 ? -3.047 -29.125 -2.725 1 89.5 553 GLN A C 1
ATOM 4520 O O . GLN A 1 553 ? -1.972 -29.391 -2.188 1 89.5 553 GLN A O 1
ATOM 4525 N N . LEU A 1 554 ? -3.219 -28.422 -3.725 1 91.44 554 LEU A N 1
ATOM 4526 C CA . LEU A 1 554 ? -2.031 -27.859 -4.352 1 91.44 554 LEU A CA 1
ATOM 4527 C C . LEU A 1 554 ? -1.317 -26.891 -3.402 1 91.44 554 LEU A C 1
ATOM 4529 O O . LEU A 1 554 ? -0.092 -26.938 -3.275 1 91.44 554 LEU A O 1
ATOM 4533 N N . ILE A 1 555 ? -2.049 -26.109 -2.67 1 93.81 555 ILE A N 1
ATOM 4534 C CA . ILE A 1 555 ? -1.479 -25.109 -1.771 1 93.81 555 ILE A CA 1
ATOM 4535 C C . ILE A 1 555 ? -0.83 -25.797 -0.575 1 93.81 555 ILE A C 1
ATOM 4537 O O . ILE A 1 555 ? 0.302 -25.484 -0.204 1 93.81 555 ILE A O 1
ATOM 4541 N N . ALA A 1 556 ? -1.536 -26.719 0.023 1 93.31 556 ALA A N 1
ATOM 4542 C CA . ALA A 1 556 ? -1.026 -27.406 1.203 1 93.31 556 ALA A CA 1
ATOM 4543 C C . ALA A 1 556 ? 0.288 -28.125 0.896 1 93.31 556 ALA A C 1
ATOM 4545 O O . ALA A 1 556 ? 1.233 -28.062 1.686 1 93.31 556 ALA A O 1
ATOM 4546 N N . ARG A 1 557 ? 0.368 -28.734 -0.21 1 92.88 557 ARG A N 1
ATOM 4547 C CA . ARG A 1 557 ? 1.575 -29.469 -0.593 1 92.88 557 ARG A CA 1
ATOM 4548 C C . ARG A 1 557 ? 2.732 -28.5 -0.85 1 92.88 557 ARG A C 1
ATOM 4550 O O . ARG A 1 557 ? 3.881 -28.812 -0.516 1 92.88 557 ARG A O 1
ATOM 4557 N N . SER A 1 558 ? 2.412 -27.422 -1.468 1 93.75 558 SER A N 1
ATOM 4558 C CA . SER A 1 558 ? 3.436 -26.406 -1.737 1 93.75 558 SER A CA 1
ATOM 4559 C C . SER A 1 558 ? 4.016 -25.844 -0.442 1 93.75 558 SER A C 1
ATOM 4561 O O . SER A 1 558 ? 5.234 -25.734 -0.305 1 93.75 558 SER A O 1
ATOM 4563 N N . VAL A 1 559 ? 3.186 -25.578 0.517 1 94.31 559 VAL A N 1
ATOM 4564 C CA . VAL A 1 559 ? 3.615 -24.969 1.771 1 94.31 559 VAL A CA 1
ATOM 4565 C C . VAL A 1 559 ? 4.383 -26 2.605 1 94.31 559 VAL A C 1
ATOM 4567 O O . VAL A 1 559 ? 5.402 -25.672 3.217 1 94.31 559 VAL A O 1
ATOM 4570 N N . ARG A 1 560 ? 3.918 -27.188 2.594 1 93.94 560 ARG A N 1
ATOM 4571 C CA . ARG A 1 560 ? 4.602 -28.25 3.342 1 93.94 560 ARG A CA 1
ATOM 4572 C C . ARG A 1 560 ? 6.023 -28.453 2.83 1 93.94 560 ARG A C 1
ATOM 4574 O O . ARG A 1 560 ? 6.965 -28.531 3.617 1 93.94 560 ARG A O 1
ATOM 4581 N N . LEU A 1 561 ? 6.145 -28.469 1.565 1 95.12 561 LEU A N 1
ATOM 4582 C CA . LEU A 1 561 ? 7.465 -28.641 0.971 1 95.12 561 LEU A CA 1
ATOM 4583 C C . LEU A 1 561 ? 8.375 -27.469 1.309 1 95.12 561 LEU A C 1
ATOM 4585 O O . LEU A 1 561 ? 9.539 -27.656 1.655 1 95.12 561 LEU A O 1
ATOM 4589 N N . THR A 1 562 ? 7.879 -26.297 1.263 1 94.19 562 THR A N 1
ATOM 4590 C CA . THR A 1 562 ? 8.656 -25.094 1.508 1 94.19 562 THR A CA 1
ATOM 4591 C C . THR A 1 562 ? 9.133 -25.047 2.957 1 94.19 562 THR A C 1
ATOM 4593 O O . THR A 1 562 ? 10.297 -24.719 3.225 1 94.19 562 THR A O 1
ATOM 4596 N N . ILE A 1 563 ? 8.25 -25.422 3.857 1 94.25 563 ILE A N 1
ATOM 4597 C CA . ILE A 1 563 ? 8.602 -25.359 5.273 1 94.25 563 ILE A CA 1
ATOM 4598 C C . ILE A 1 563 ? 9.688 -26.391 5.57 1 94.25 563 ILE A C 1
ATOM 4600 O O . ILE A 1 563 ? 10.617 -26.125 6.332 1 94.25 563 ILE A O 1
ATOM 4604 N N . CYS A 1 564 ? 9.602 -27.516 4.98 1 94.12 564 CYS A N 1
ATOM 4605 C CA . CYS A 1 564 ? 10.617 -28.531 5.191 1 94.12 564 CYS A CA 1
ATOM 4606 C C . CYS A 1 564 ? 11.961 -28.094 4.633 1 94.12 564 CYS A C 1
ATOM 4608 O O . CYS A 1 564 ? 13 -28.281 5.281 1 94.12 564 CYS A O 1
ATOM 4610 N N . ASP A 1 565 ? 11.938 -27.484 3.514 1 93.06 565 ASP A N 1
ATOM 4611 C CA . ASP A 1 565 ? 13.172 -27 2.914 1 93.06 565 ASP A CA 1
ATOM 4612 C C . ASP A 1 565 ? 13.836 -25.953 3.803 1 93.06 565 ASP A C 1
ATOM 4614 O O . ASP A 1 565 ? 15.062 -25.938 3.955 1 93.06 565 ASP A O 1
ATOM 4618 N N . LEU A 1 566 ? 13.078 -25.125 4.383 1 93.12 566 LEU A N 1
ATOM 4619 C CA . LEU A 1 566 ? 13.617 -24.062 5.234 1 93.12 566 LEU A CA 1
ATOM 4620 C C . LEU A 1 566 ? 14.148 -24.641 6.539 1 93.12 566 LEU A C 1
ATOM 4622 O O . LEU A 1 566 ? 15.164 -24.172 7.062 1 93.12 566 LEU A O 1
ATOM 4626 N N . LEU A 1 567 ? 13.453 -25.672 7.023 1 93.12 567 LEU A N 1
ATOM 4627 C CA . LEU A 1 567 ? 13.922 -26.312 8.25 1 93.12 567 LEU A CA 1
ATOM 4628 C C . LEU A 1 567 ? 15.227 -27.062 8.016 1 93.12 567 LEU A C 1
ATOM 4630 O O . LEU A 1 567 ? 16.109 -27.078 8.875 1 93.12 567 LEU A O 1
ATOM 4634 N N . ILE A 1 568 ? 15.359 -27.672 6.855 1 91.94 568 ILE A N 1
ATOM 4635 C CA . ILE A 1 568 ? 16.609 -28.344 6.504 1 91.94 568 ILE A CA 1
ATOM 4636 C C . ILE A 1 568 ? 17.75 -27.312 6.496 1 91.94 568 ILE A C 1
ATOM 4638 O O . ILE A 1 568 ? 18.812 -27.562 7.062 1 91.94 568 ILE A O 1
ATOM 4642 N N . ARG A 1 569 ? 17.5 -26.203 5.914 1 89 569 ARG A N 1
ATOM 4643 C CA . ARG A 1 569 ? 18.516 -25.156 5.844 1 89 569 ARG A CA 1
ATOM 4644 C C . ARG A 1 569 ? 18.859 -24.641 7.23 1 89 569 ARG A C 1
ATOM 4646 O O . ARG A 1 569 ? 20.016 -24.312 7.512 1 89 569 ARG A O 1
ATOM 4653 N N . PHE A 1 570 ? 17.844 -24.5 7.984 1 90.5 570 PHE A N 1
ATOM 4654 C CA . PHE A 1 570 ? 18.047 -24.016 9.344 1 90.5 570 PHE A CA 1
ATOM 4655 C C . PHE A 1 570 ? 18.953 -24.953 10.133 1 90.5 570 PHE A C 1
ATOM 4657 O O . PHE A 1 570 ? 19.938 -24.516 10.742 1 90.5 570 PHE A O 1
ATOM 4664 N N . PHE A 1 571 ? 18.734 -26.219 10.133 1 88.38 571 PHE A N 1
ATOM 4665 C CA . PHE A 1 571 ? 19.5 -27.188 10.914 1 88.38 571 PHE A CA 1
ATOM 4666 C C . PHE A 1 571 ? 20.875 -27.406 10.289 1 88.38 571 PHE A C 1
ATOM 4668 O O . PHE A 1 571 ? 21.844 -27.672 10.992 1 88.38 571 PHE A O 1
ATOM 4675 N N . ASN A 1 572 ? 20.906 -27.234 8.992 1 85.56 572 ASN A N 1
ATOM 4676 C CA . ASN A 1 572 ? 22.203 -27.312 8.336 1 85.56 572 ASN A CA 1
ATOM 4677 C C . ASN A 1 572 ? 23.109 -26.156 8.727 1 85.56 572 ASN A C 1
ATOM 4679 O O . ASN A 1 572 ? 24.328 -26.312 8.789 1 85.56 572 ASN A O 1
ATOM 4683 N N . SER A 1 573 ? 22.578 -24.984 8.875 1 81.75 573 SER A N 1
ATOM 4684 C CA . SER A 1 573 ? 23.359 -23.812 9.227 1 81.75 573 SER A CA 1
ATOM 4685 C C . SER A 1 573 ? 23.922 -23.922 10.641 1 81.75 573 SER A C 1
ATOM 4687 O O . SER A 1 573 ? 24.938 -23.297 10.961 1 81.75 573 SER A O 1
ATOM 4689 N N . ARG A 1 574 ? 23.297 -24.625 11.516 1 77.44 574 ARG A N 1
ATOM 4690 C CA . ARG A 1 574 ? 23.781 -24.812 12.883 1 77.44 574 ARG A CA 1
ATOM 4691 C C . ARG A 1 574 ? 24.906 -25.859 12.93 1 77.44 574 ARG A C 1
ATOM 4693 O O . ARG A 1 574 ? 25.453 -26.141 13.992 1 77.44 574 ARG A O 1
ATOM 4700 N N . LYS A 1 575 ? 25.5 -26.031 11.758 1 63.94 575 LYS A N 1
ATOM 4701 C CA . LYS A 1 575 ? 26.609 -26.969 11.617 1 63.94 575 LYS A CA 1
ATOM 4702 C C . LYS A 1 575 ? 26.328 -28.266 12.375 1 63.94 575 LYS A C 1
ATOM 4704 O O . LYS A 1 575 ? 26.344 -28.281 13.609 1 63.94 575 LYS A O 1
ATOM 4709 N N . VAL A 1 576 ? 25.547 -29.094 12.031 1 63.41 576 VAL A N 1
ATOM 4710 C CA . VAL A 1 576 ? 25.078 -30.375 12.547 1 63.41 576 VAL A CA 1
ATOM 4711 C C . VAL A 1 576 ? 26.125 -30.969 13.484 1 63.41 576 VAL A C 1
ATOM 4713 O O . VAL A 1 576 ? 26.859 -31.891 13.109 1 63.41 576 VAL A O 1
ATOM 4716 N N . HIS A 1 577 ? 26.469 -30.141 14.477 1 59.94 577 HIS A N 1
ATOM 4717 C CA . HIS A 1 577 ? 27.484 -30.672 15.383 1 59.94 577 HIS A CA 1
ATOM 4718 C C . HIS A 1 577 ? 26.859 -31.562 16.453 1 59.94 577 HIS A C 1
ATOM 4720 O O . HIS A 1 577 ? 27.531 -32.406 17.016 1 59.94 577 HIS A O 1
ATOM 4726 N N . ASN A 1 578 ? 25.656 -31.391 16.609 1 70.56 578 ASN A N 1
ATOM 4727 C CA . ASN A 1 578 ? 25.016 -32.156 17.656 1 70.56 578 ASN A CA 1
ATOM 4728 C C . ASN A 1 578 ? 24.109 -33.25 17.078 1 70.56 578 ASN A C 1
ATOM 4730 O O . ASN A 1 578 ? 23.594 -33.094 15.977 1 70.56 578 ASN A O 1
ATOM 4734 N N . SER A 1 579 ? 24.062 -34.344 17.766 1 76.06 579 SER A N 1
ATOM 4735 C CA . SER A 1 579 ? 23.281 -35.5 17.328 1 76.06 579 SER A CA 1
ATOM 4736 C C . SER A 1 579 ? 21.828 -35.125 17.109 1 76.06 579 SER A C 1
ATOM 4738 O O . SER A 1 579 ? 21.188 -35.625 16.188 1 76.06 579 SER A O 1
ATOM 4740 N N . PHE A 1 580 ? 21.344 -34.219 17.844 1 79.19 580 PHE A N 1
ATOM 4741 C CA . PHE A 1 580 ? 19.953 -33.812 17.719 1 79.19 580 PHE A CA 1
ATOM 4742 C C . PHE A 1 580 ? 19.719 -33.094 16.406 1 79.19 580 PHE A C 1
ATOM 4744 O O . PHE A 1 580 ? 18.75 -33.344 15.695 1 79.19 580 PHE A O 1
ATOM 4751 N N . ASP A 1 581 ? 20.609 -32.219 16.141 1 81.94 581 ASP A N 1
ATOM 4752 C CA . ASP A 1 581 ? 20.484 -31.438 14.922 1 81.94 581 ASP A CA 1
ATOM 4753 C C . ASP A 1 581 ? 20.594 -32.312 13.68 1 81.94 581 ASP A C 1
ATOM 4755 O O . ASP A 1 581 ? 19.906 -32.062 12.672 1 81.94 581 ASP A O 1
ATOM 4759 N N . MET A 1 582 ? 21.312 -33.344 13.805 1 82.88 582 MET A N 1
ATOM 4760 C CA . MET A 1 582 ? 21.469 -34.281 12.68 1 82.88 582 MET A CA 1
ATOM 4761 C C . MET A 1 582 ? 20.219 -35.094 12.477 1 82.88 582 MET A C 1
ATOM 4763 O O . MET A 1 582 ? 19.797 -35.344 11.344 1 82.88 582 MET A O 1
ATOM 4767 N N . GLU A 1 583 ? 19.656 -35.5 13.555 1 83.06 583 GLU A N 1
ATOM 4768 C CA . GLU A 1 583 ? 18.438 -36.281 13.477 1 83.06 583 GLU A CA 1
ATOM 4769 C C . GLU A 1 583 ? 17.281 -35.438 12.914 1 83.06 583 GLU A C 1
ATOM 4771 O O . GLU A 1 583 ? 16.484 -35.938 12.125 1 83.06 583 GLU A O 1
ATOM 4776 N N . GLN A 1 584 ? 17.297 -34.156 13.367 1 86.25 584 GLN A N 1
ATOM 4777 C CA . GLN A 1 584 ? 16.25 -33.281 12.852 1 86.25 584 GLN A CA 1
ATOM 4778 C C . GLN A 1 584 ? 16.453 -33 11.367 1 86.25 584 GLN A C 1
ATOM 4780 O O . GLN A 1 584 ? 15.484 -32.969 10.602 1 86.25 584 GLN A O 1
ATOM 4785 N N . SER A 1 585 ? 17.656 -32.844 10.977 1 88.06 585 SER A N 1
ATOM 4786 C CA . SER A 1 585 ? 17.953 -32.625 9.57 1 88.06 585 SER A CA 1
ATOM 4787 C C . SER A 1 585 ? 17.516 -33.812 8.719 1 88.06 585 SER A C 1
ATOM 4789 O O . SER A 1 585 ? 16.922 -33.625 7.648 1 88.06 585 SER A O 1
ATOM 4791 N N . LEU A 1 586 ? 17.812 -35 9.227 1 87.44 586 LEU A N 1
ATOM 4792 C CA . LEU A 1 586 ? 17.422 -36.219 8.508 1 87.44 586 LEU A CA 1
ATOM 4793 C C . LEU A 1 586 ? 15.898 -36.312 8.438 1 87.44 586 LEU A C 1
ATOM 4795 O O . LEU A 1 586 ? 15.352 -36.719 7.402 1 87.44 586 LEU A O 1
ATOM 4799 N N . LEU A 1 587 ? 15.25 -36 9.523 1 88.25 587 LEU A N 1
ATOM 4800 C CA . LEU A 1 587 ? 13.797 -36.062 9.578 1 88.25 587 LEU A CA 1
ATOM 4801 C C . LEU A 1 587 ? 13.172 -35.156 8.531 1 88.25 587 LEU A C 1
ATOM 4803 O O . LEU A 1 587 ? 12.273 -35.562 7.789 1 88.25 587 LEU A O 1
ATOM 4807 N N . TYR A 1 588 ? 13.641 -33.969 8.469 1 92.5 588 TYR A N 1
ATOM 4808 C CA . TYR A 1 588 ? 13.039 -33 7.551 1 92.5 588 TYR A CA 1
ATOM 4809 C C . TYR A 1 588 ? 13.445 -33.281 6.109 1 92.5 588 TYR A C 1
ATOM 4811 O O . TYR A 1 588 ? 12.688 -33 5.176 1 92.5 588 TYR A O 1
ATOM 4819 N N . CYS A 1 589 ? 14.562 -33.875 5.859 1 92.31 589 CYS A N 1
ATOM 4820 C CA . CYS A 1 589 ? 14.906 -34.344 4.52 1 92.31 589 CYS A CA 1
ATOM 4821 C C . CYS A 1 589 ? 13.953 -35.438 4.055 1 92.31 589 CYS A C 1
ATOM 4823 O O . CYS A 1 589 ? 13.523 -35.438 2.9 1 92.31 589 CYS A O 1
ATOM 4825 N N . GLN A 1 590 ? 13.695 -36.281 4.996 1 89.88 590 GLN A N 1
ATOM 4826 C CA . GLN A 1 590 ? 12.75 -37.344 4.68 1 89.88 590 GLN A CA 1
ATOM 4827 C C . GLN A 1 590 ? 11.367 -36.781 4.375 1 89.88 590 GLN A C 1
ATOM 4829 O O . GLN A 1 590 ? 10.734 -37.188 3.395 1 89.88 590 GLN A O 1
ATOM 4834 N N . LYS A 1 591 ? 10.953 -35.875 5.223 1 90.88 591 LYS A N 1
ATOM 4835 C CA . LYS A 1 591 ? 9.648 -35.25 5.016 1 90.88 591 LYS A CA 1
ATOM 4836 C C . LYS A 1 591 ? 9.609 -34.5 3.691 1 90.88 591 LYS A C 1
ATOM 4838 O O . LYS A 1 591 ? 8.609 -34.531 2.975 1 90.88 591 LYS A O 1
ATOM 4843 N N . ALA A 1 592 ? 10.664 -33.781 3.385 1 94.56 592 ALA A N 1
ATOM 4844 C CA . ALA A 1 592 ? 10.719 -33 2.15 1 94.56 592 ALA A CA 1
ATOM 4845 C C . ALA A 1 592 ? 10.648 -33.906 0.925 1 94.56 592 ALA A C 1
ATOM 4847 O O . ALA A 1 592 ? 9.969 -33.594 -0.051 1 94.56 592 ALA A O 1
ATOM 4848 N N . LEU A 1 593 ? 11.344 -35 0.985 1 93.56 593 LEU A N 1
ATOM 4849 C CA . LEU A 1 593 ? 11.328 -35.938 -0.129 1 93.56 593 LEU A CA 1
ATOM 4850 C C . LEU A 1 593 ? 9.945 -36.562 -0.288 1 93.56 593 LEU A C 1
ATOM 4852 O O . LEU A 1 593 ? 9.461 -36.75 -1.409 1 93.56 593 LEU A O 1
ATOM 4856 N N . ALA A 1 594 ? 9.375 -36.906 0.818 1 89.88 594 ALA A N 1
ATOM 4857 C CA . ALA A 1 594 ? 8.031 -37.469 0.777 1 89.88 594 ALA A CA 1
ATOM 4858 C C . ALA A 1 594 ? 7.031 -36.469 0.19 1 89.88 594 ALA A C 1
ATOM 4860 O O . ALA A 1 594 ? 6.242 -36.844 -0.693 1 89.88 594 ALA A O 1
ATOM 4861 N N . ASP A 1 595 ? 7.082 -35.312 0.704 1 92.31 595 ASP A N 1
ATOM 4862 C CA . ASP A 1 595 ? 6.18 -34.281 0.224 1 92.31 595 ASP A CA 1
ATOM 4863 C C . ASP A 1 595 ? 6.426 -33.969 -1.253 1 92.31 595 ASP A C 1
ATOM 4865 O O . ASP A 1 595 ? 5.48 -33.688 -2.002 1 92.31 595 ASP A O 1
ATOM 4869 N N . ASN A 1 596 ? 7.641 -33.938 -1.628 1 95.44 596 ASN A N 1
ATOM 4870 C CA . ASN A 1 596 ? 7.984 -33.688 -3.023 1 95.44 596 ASN A CA 1
ATOM 4871 C C . ASN A 1 596 ? 7.449 -34.781 -3.941 1 95.44 596 ASN A C 1
ATOM 4873 O O . ASN A 1 596 ? 6.852 -34.5 -4.98 1 95.44 596 ASN A O 1
ATOM 4877 N N . CYS A 1 597 ? 7.688 -36 -3.578 1 92.62 597 CYS A N 1
ATOM 4878 C CA . CYS A 1 597 ? 7.215 -37.125 -4.387 1 92.62 597 CYS A CA 1
ATOM 4879 C C . CYS A 1 597 ? 5.691 -37.156 -4.449 1 92.62 597 CYS A C 1
ATOM 4881 O O . CYS A 1 597 ? 5.113 -37.375 -5.512 1 92.62 597 CYS A O 1
ATOM 4883 N N . GLU A 1 598 ? 5.07 -36.875 -3.334 1 88.38 598 GLU A N 1
ATOM 4884 C CA . G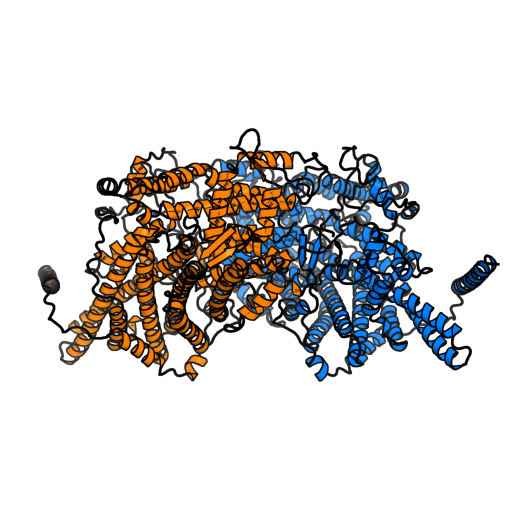LU A 1 598 ? 3.611 -36.781 -3.314 1 88.38 598 GLU A CA 1
ATOM 4885 C C . GLU A 1 598 ? 3.115 -35.625 -4.191 1 88.38 598 GLU A C 1
ATOM 4887 O O . GLU A 1 598 ? 2.104 -35.781 -4.883 1 88.38 598 GLU A O 1
ATOM 4892 N N . GLY A 1 599 ? 3.809 -34.562 -4.035 1 92.88 599 GLY A N 1
ATOM 4893 C CA . GLY A 1 599 ? 3.453 -33.406 -4.863 1 92.88 599 GLY A CA 1
ATOM 4894 C C . GLY A 1 599 ? 3.574 -33.688 -6.352 1 92.88 599 GLY A C 1
ATOM 4895 O O . GLY A 1 599 ? 2.688 -33.344 -7.129 1 92.88 599 GLY A O 1
ATOM 4896 N N . ILE A 1 600 ? 4.578 -34.375 -6.754 1 94.38 600 ILE A N 1
ATOM 4897 C CA . ILE A 1 600 ? 4.793 -34.719 -8.148 1 94.38 600 ILE A CA 1
ATOM 4898 C C . ILE A 1 600 ? 3.699 -35.688 -8.602 1 94.38 600 ILE A C 1
ATOM 4900 O O . ILE A 1 600 ? 3.125 -35.531 -9.68 1 94.38 600 ILE A O 1
ATOM 4904 N N . GLY A 1 601 ? 3.432 -36.688 -7.762 1 87.62 601 GLY A N 1
ATOM 4905 C CA . GLY A 1 601 ? 2.355 -37.625 -8.094 1 87.62 601 GLY A CA 1
ATOM 4906 C C . GLY A 1 601 ? 1.021 -36.938 -8.297 1 87.62 601 GLY A C 1
ATOM 4907 O O . GLY A 1 601 ? 0.286 -37.25 -9.234 1 87.62 601 GLY A O 1
ATOM 4908 N N . TYR A 1 602 ? 0.747 -36.031 -7.48 1 88.69 602 TYR A N 1
ATOM 4909 C CA . TYR A 1 602 ? -0.511 -35.281 -7.59 1 88.69 602 TYR A CA 1
ATOM 4910 C C . TYR A 1 602 ? -0.537 -34.438 -8.852 1 88.69 602 TYR A C 1
ATOM 4912 O O . TYR A 1 602 ? -1.563 -34.344 -9.523 1 88.69 602 TYR A O 1
ATOM 4920 N N . LEU A 1 603 ? 0.557 -33.75 -9.156 1 90.75 603 LEU A N 1
ATOM 4921 C CA . LEU A 1 603 ? 0.639 -32.906 -10.336 1 90.75 603 LEU A CA 1
ATOM 4922 C C . LEU A 1 603 ? 0.463 -33.719 -11.609 1 90.75 603 LEU A C 1
ATOM 4924 O O . LEU A 1 603 ? -0.193 -33.25 -12.555 1 90.75 603 LEU A O 1
ATOM 4928 N N . ILE A 1 604 ? 1.038 -34.844 -11.648 1 87.5 604 ILE A N 1
ATOM 4929 C CA . ILE A 1 604 ? 0.91 -35.688 -12.828 1 87.5 604 ILE A CA 1
ATOM 4930 C C . ILE A 1 604 ? -0.556 -36.062 -13.039 1 87.5 604 ILE A C 1
ATOM 4932 O O . ILE A 1 604 ? -1.061 -36.031 -14.164 1 87.5 604 ILE A O 1
ATOM 4936 N N . LYS A 1 605 ? -1.228 -36.344 -11.961 1 80.81 605 LYS A N 1
ATOM 4937 C CA . LYS A 1 605 ? -2.652 -36.656 -12.047 1 80.81 605 LYS A CA 1
ATOM 4938 C C . LYS A 1 605 ? -3.455 -35.406 -12.438 1 80.81 605 LYS A C 1
ATOM 4940 O O . LYS A 1 605 ? -4.426 -35.5 -13.188 1 80.81 605 LYS A O 1
ATOM 4945 N N . TYR A 1 606 ? -3.033 -34.312 -11.898 1 82.31 606 TYR A N 1
ATOM 4946 C CA . TYR A 1 606 ? -3.711 -33.062 -12.18 1 82.31 606 TYR A CA 1
ATOM 4947 C C . TYR A 1 606 ? -3.613 -32.688 -13.656 1 82.31 606 TYR A C 1
ATOM 4949 O O . TYR A 1 606 ? -4.605 -32.312 -14.273 1 82.31 606 TYR A O 1
ATOM 4957 N N . PHE A 1 607 ? -2.475 -32.844 -14.258 1 79.44 607 PHE A N 1
ATOM 4958 C CA . PHE A 1 607 ? -2.275 -32.438 -15.648 1 79.44 607 PHE A CA 1
ATOM 4959 C C . PHE A 1 607 ? -2.889 -33.469 -16.594 1 79.44 607 PHE A C 1
ATOM 4961 O O . PHE A 1 607 ? -3.137 -33.188 -17.766 1 79.44 607 PHE A O 1
ATOM 4968 N N . ALA A 1 608 ? -3.123 -34.688 -16.078 1 71.06 608 ALA A N 1
ATOM 4969 C CA . ALA A 1 608 ? -3.73 -35.719 -16.906 1 71.06 608 ALA A CA 1
ATOM 4970 C C . ALA A 1 608 ? -5.25 -35.594 -16.922 1 71.06 608 ALA A C 1
ATOM 4972 O O . ALA A 1 608 ? -5.93 -36.25 -17.703 1 71.06 608 ALA A O 1
ATOM 4973 N N . LEU A 1 609 ? -5.672 -34.875 -16.031 1 63.88 609 LEU A N 1
ATOM 4974 C CA . LEU A 1 609 ? -7.117 -34.719 -15.914 1 63.88 609 LEU A CA 1
ATOM 4975 C C . LEU A 1 609 ? -7.707 -34.125 -17.188 1 63.88 609 LEU A C 1
ATOM 4977 O O . LEU A 1 609 ? -7.188 -33.156 -17.734 1 63.88 609 LEU A O 1
ATOM 4981 N N . VAL A 1 610 ? -8.492 -35.156 -17.938 1 55.06 610 VAL A N 1
ATOM 4982 C CA . VAL A 1 610 ? -9.234 -34.719 -19.109 1 55.06 610 VAL A CA 1
ATOM 4983 C C . VAL A 1 610 ? -10.492 -33.969 -18.672 1 55.06 610 VAL A C 1
ATOM 4985 O O . VAL A 1 610 ? -11.266 -34.469 -17.844 1 55.06 610 VAL A O 1
ATOM 4988 N N . TYR A 1 611 ? -10.383 -32.812 -18.688 1 49.16 611 TYR A N 1
ATOM 4989 C CA . TYR A 1 611 ? -11.539 -32.031 -18.266 1 49.16 611 TYR A CA 1
ATOM 4990 C C . TYR A 1 611 ? -12.75 -32.312 -19.141 1 49.16 611 TYR A C 1
ATOM 4992 O O . TYR A 1 611 ? -12.703 -32.188 -20.359 1 49.16 611 TYR A O 1
ATOM 5000 N N . ASN A 1 612 ? -13.492 -33.5 -18.75 1 44.5 612 ASN A N 1
ATOM 5001 C CA . ASN A 1 612 ? -14.781 -33.719 -19.391 1 44.5 612 ASN A CA 1
ATOM 5002 C C . ASN A 1 612 ? -15.695 -32.5 -19.234 1 44.5 612 ASN A C 1
ATOM 5004 O O . ASN A 1 612 ? -15.383 -31.578 -18.5 1 44.5 612 ASN A O 1
ATOM 5008 N N . GLU A 1 613 ? -16.734 -32.594 -20.031 1 45.16 613 GLU A N 1
ATOM 5009 C CA . GLU A 1 613 ? -17.734 -31.547 -20.016 1 45.16 613 GLU A CA 1
ATOM 5010 C C . GLU A 1 613 ? -18.031 -31.078 -18.594 1 45.16 613 GLU A C 1
ATOM 5012 O O . GLU A 1 613 ? -18.281 -29.906 -18.359 1 45.16 613 GLU A O 1
ATOM 5017 N N . ASN A 1 614 ? -18.016 -32.094 -17.656 1 40.44 614 ASN A N 1
ATOM 5018 C CA . ASN A 1 614 ? -18.438 -31.797 -16.297 1 40.44 614 ASN A CA 1
ATOM 5019 C C . ASN A 1 614 ? -17.297 -31.203 -15.469 1 40.44 614 ASN A C 1
ATOM 5021 O O . ASN A 1 614 ? -17.531 -30.453 -14.523 1 40.44 614 ASN A O 1
ATOM 5025 N N . ILE A 1 615 ? -16.297 -32.094 -15.242 1 45.84 615 ILE A N 1
ATOM 5026 C CA . ILE A 1 615 ? -15.172 -31.625 -14.43 1 45.84 615 ILE A CA 1
ATOM 5027 C C . ILE A 1 615 ? -14.625 -30.328 -15.008 1 45.84 615 ILE A C 1
ATOM 5029 O O . ILE A 1 615 ? -13.836 -30.344 -15.953 1 45.84 615 ILE A O 1
ATOM 5033 N N . ARG A 1 616 ? -15.453 -29.719 -15.469 1 44.62 616 ARG A N 1
ATOM 5034 C CA . ARG A 1 616 ? -15.938 -28.609 -16.281 1 44.62 616 ARG A CA 1
ATOM 5035 C C . ARG A 1 616 ? -14.977 -27.438 -16.234 1 44.62 616 ARG A C 1
ATOM 5037 O O . ARG A 1 616 ? -14.148 -27.344 -15.32 1 44.62 616 ARG A O 1
ATOM 5044 N N . THR A 1 617 ? -15.203 -26.438 -17.109 1 49.78 617 THR A N 1
ATOM 5045 C CA . THR A 1 617 ? -14.773 -25.125 -17.594 1 49.78 617 THR A CA 1
ATOM 5046 C C . THR A 1 617 ? -14.289 -24.266 -16.422 1 49.78 617 THR A C 1
ATOM 5048 O O . THR A 1 617 ? -13.703 -23.203 -16.641 1 49.78 617 THR A O 1
ATOM 5051 N N . THR A 1 618 ? -14.859 -24.5 -15.281 1 55.09 618 THR A N 1
ATOM 5052 C CA . THR A 1 618 ? -14.812 -23.297 -14.469 1 55.09 618 THR A CA 1
ATOM 5053 C C . THR A 1 618 ? -13.406 -23.078 -13.898 1 55.09 618 THR A C 1
ATOM 5055 O O . THR A 1 618 ? -12.93 -21.938 -13.812 1 55.09 618 THR A O 1
ATOM 5058 N N . GLY A 1 619 ? -12.703 -24.312 -13.203 1 62.75 619 GLY A N 1
ATOM 5059 C CA . GLY A 1 619 ? -11.789 -23.891 -12.156 1 62.75 619 GLY A CA 1
ATOM 5060 C C . GLY A 1 619 ? -10.328 -23.922 -12.586 1 62.75 619 GLY A C 1
ATOM 5061 O O . GLY A 1 619 ? -9.43 -23.703 -11.773 1 62.75 619 GLY A O 1
ATOM 5062 N N . LYS A 1 620 ? -10.102 -24.203 -14 1 67.12 620 LYS A N 1
ATOM 5063 C CA . LYS A 1 620 ? -8.703 -24.312 -14.406 1 67.12 620 LYS A CA 1
ATOM 5064 C C . LYS A 1 620 ? -8.023 -22.938 -14.359 1 67.12 620 LYS A C 1
ATOM 5066 O O . LYS A 1 620 ? -6.844 -22.844 -14.016 1 67.12 620 LYS A O 1
ATOM 5071 N N . PHE A 1 621 ? -8.883 -22.125 -14.648 1 69.62 621 PHE A N 1
ATOM 5072 C CA . PHE A 1 621 ? -8.336 -20.781 -14.633 1 69.62 621 PHE A CA 1
ATOM 5073 C C . PHE A 1 621 ? -7.77 -20.438 -13.258 1 69.62 621 PHE A C 1
ATOM 5075 O O . PHE A 1 621 ? -6.688 -19.859 -13.156 1 69.62 621 PHE A O 1
ATOM 5082 N N . PHE A 1 622 ? -8.336 -20.953 -12.32 1 75.62 622 PHE A N 1
ATOM 5083 C CA . PHE A 1 622 ? -7.961 -20.625 -10.953 1 75.62 622 PHE A CA 1
ATOM 5084 C C . PHE A 1 622 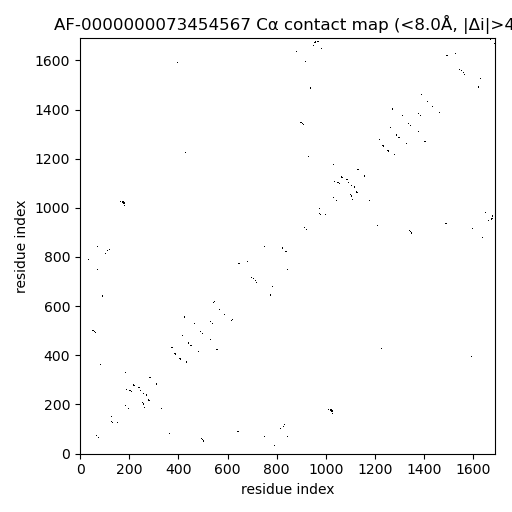? -6.855 -21.562 -10.469 1 75.62 622 PHE A C 1
ATOM 5086 O O . PHE A 1 622 ? -5.887 -21.109 -9.844 1 75.62 622 PHE A O 1
ATOM 5093 N N . THR A 1 623 ? -6.863 -22.766 -10.82 1 80.81 623 THR A N 1
ATOM 5094 C CA . THR A 1 623 ? -5.973 -23.766 -10.242 1 80.81 623 THR A CA 1
ATOM 5095 C C . THR A 1 623 ? -4.672 -23.859 -11.031 1 80.81 623 THR A C 1
ATOM 5097 O O . THR A 1 623 ? -3.652 -24.312 -10.508 1 80.81 623 THR A O 1
ATOM 5100 N N . ASN A 1 624 ? -4.664 -23.438 -12.219 1 78.62 624 ASN A N 1
ATOM 5101 C CA . ASN A 1 624 ? -3.467 -23.547 -13.047 1 78.62 624 ASN A CA 1
ATOM 5102 C C . ASN A 1 624 ? -2.309 -22.734 -12.477 1 78.62 624 ASN A C 1
ATOM 5104 O O . ASN A 1 624 ? -1.161 -23.188 -12.5 1 78.62 624 ASN A O 1
ATOM 5108 N N . ARG A 1 625 ? -2.658 -21.641 -12 1 80.62 625 ARG A N 1
ATOM 5109 C CA . ARG A 1 625 ? -1.592 -20.812 -11.438 1 80.62 625 ARG A CA 1
ATOM 5110 C C . ARG A 1 625 ? -0.987 -21.484 -10.203 1 80.62 625 ARG A C 1
ATOM 5112 O O . ARG A 1 625 ? 0.232 -21.469 -10.023 1 80.62 625 ARG A O 1
ATOM 5119 N N . ILE A 1 626 ? -1.792 -22.031 -9.406 1 85.88 626 ILE A N 1
ATOM 5120 C CA . ILE A 1 626 ? -1.326 -22.672 -8.188 1 85.88 626 ILE A CA 1
ATOM 5121 C C . ILE A 1 626 ? -0.508 -23.906 -8.539 1 85.88 626 ILE A C 1
ATOM 5123 O O . ILE A 1 626 ? 0.516 -24.188 -7.914 1 85.88 626 ILE A O 1
ATOM 5127 N N . SER A 1 627 ? -0.968 -24.547 -9.602 1 86.5 627 SER A N 1
ATOM 5128 C CA . SER A 1 627 ? -0.244 -25.734 -10.031 1 86.5 627 SER A CA 1
ATOM 5129 C C . SER A 1 627 ? 1.138 -25.375 -10.57 1 86.5 627 SER A C 1
ATOM 5131 O O . SER A 1 627 ? 2.094 -26.141 -10.391 1 86.5 627 SER A O 1
ATOM 5133 N N . GLN A 1 628 ? 1.243 -24.281 -11.156 1 84.94 628 GLN A N 1
ATOM 5134 C CA . GLN A 1 628 ? 2.535 -23.859 -11.688 1 84.94 628 GLN A CA 1
ATOM 5135 C C . GLN A 1 628 ? 3.518 -23.547 -10.555 1 84.94 628 GLN A C 1
ATOM 5137 O O . GLN A 1 628 ? 4.715 -23.812 -10.68 1 84.94 628 GLN A O 1
ATOM 5142 N N . ILE A 1 629 ? 3.031 -23.016 -9.531 1 86.62 629 ILE A N 1
ATOM 5143 C CA . ILE A 1 629 ? 3.896 -22.703 -8.398 1 86.62 629 ILE A CA 1
ATOM 5144 C C . ILE A 1 629 ? 4.391 -23.984 -7.75 1 86.62 629 ILE A C 1
ATOM 5146 O O . ILE A 1 629 ? 5.582 -24.125 -7.461 1 86.62 629 ILE A O 1
ATOM 5150 N N . LEU A 1 630 ? 3.471 -24.906 -7.523 1 91.5 630 LEU A N 1
ATOM 5151 C CA . LEU A 1 630 ? 3.887 -26.188 -6.977 1 91.5 630 LEU A CA 1
ATOM 5152 C C . LEU A 1 630 ? 4.84 -26.906 -7.926 1 91.5 630 LEU A C 1
ATOM 5154 O O . LEU A 1 630 ? 5.797 -27.547 -7.488 1 91.5 630 LEU A O 1
ATOM 5158 N N . LEU A 1 631 ? 4.562 -26.781 -9.234 1 91.25 631 LEU A N 1
ATOM 5159 C CA . LEU A 1 631 ? 5.414 -27.391 -10.242 1 91.25 631 LEU A CA 1
ATOM 5160 C C . LEU A 1 631 ? 6.844 -26.875 -10.141 1 91.25 631 LEU A C 1
ATOM 5162 O O . LEU A 1 631 ? 7.797 -27.656 -10.148 1 91.25 631 LEU A O 1
ATOM 5166 N N . SER A 1 632 ? 6.973 -25.625 -10.008 1 87.88 632 SER A N 1
ATOM 5167 C CA . SER A 1 632 ? 8.297 -25.031 -9.898 1 87.88 632 SER A CA 1
ATOM 5168 C C . SER A 1 632 ? 9.008 -25.484 -8.625 1 87.88 632 SER A C 1
ATOM 5170 O O . SER A 1 632 ? 10.203 -25.781 -8.648 1 87.88 632 SER A O 1
ATOM 5172 N N . ARG A 1 633 ? 8.32 -25.609 -7.57 1 91.94 633 ARG A N 1
ATOM 5173 C CA . ARG A 1 633 ? 8.914 -26.016 -6.301 1 91.94 633 ARG A CA 1
ATOM 5174 C C . ARG A 1 633 ? 9.352 -27.469 -6.344 1 91.94 633 ARG A C 1
ATOM 5176 O O . ARG A 1 633 ? 10.445 -27.812 -5.887 1 91.94 633 ARG A O 1
ATOM 5183 N N . CYS A 1 634 ? 8.508 -28.25 -6.91 1 94.12 634 CYS A N 1
ATOM 5184 C CA . CYS A 1 634 ? 8.836 -29.672 -7.008 1 94.12 634 CYS A CA 1
ATOM 5185 C C . CYS A 1 634 ? 10.031 -29.906 -7.926 1 94.12 634 CYS A C 1
ATOM 5187 O O . CYS A 1 634 ? 10.93 -30.672 -7.598 1 94.12 634 CYS A O 1
ATOM 5189 N N . THR A 1 635 ? 10.07 -29.188 -9.008 1 92.25 635 THR A N 1
ATOM 5190 C CA . THR A 1 635 ? 11.156 -29.344 -9.969 1 92.25 635 THR A CA 1
ATOM 5191 C C . THR A 1 635 ? 12.484 -28.875 -9.375 1 92.25 635 THR A C 1
ATOM 5193 O O . THR A 1 635 ? 13.508 -29.547 -9.516 1 92.25 635 THR A O 1
ATOM 5196 N N . LEU A 1 636 ? 12.445 -27.797 -8.719 1 90.94 636 LEU A N 1
ATOM 5197 C CA . LEU A 1 636 ? 13.672 -27.25 -8.141 1 90.94 636 LEU A CA 1
ATOM 5198 C C . LEU A 1 636 ? 14.172 -28.125 -6.996 1 90.94 636 LEU A C 1
ATOM 5200 O O . LEU A 1 636 ? 15.375 -28.359 -6.875 1 90.94 636 LEU A O 1
ATOM 5204 N N . HIS A 1 637 ? 13.242 -28.594 -6.199 1 94.06 637 HIS A N 1
ATOM 5205 C CA . HIS A 1 637 ? 13.641 -29.438 -5.09 1 94.06 637 HIS A CA 1
ATOM 5206 C C . HIS A 1 637 ? 14.234 -30.75 -5.594 1 94.06 637 HIS A C 1
ATOM 5208 O O . HIS A 1 637 ? 15.234 -31.234 -5.055 1 94.06 637 HIS A O 1
ATOM 5214 N N . THR A 1 638 ? 13.625 -31.312 -6.594 1 94.38 638 THR A N 1
ATOM 5215 C CA . THR A 1 638 ? 14.117 -32.562 -7.156 1 94.38 638 THR A CA 1
ATOM 5216 C C . THR A 1 638 ? 15.492 -32.375 -7.793 1 94.38 638 THR A C 1
ATOM 5218 O O . THR A 1 638 ? 16.391 -33.188 -7.582 1 94.38 638 THR A O 1
ATOM 5221 N N . THR A 1 639 ? 15.633 -31.312 -8.508 1 91.88 639 THR A N 1
ATOM 5222 C CA . THR A 1 639 ? 16.922 -31 -9.125 1 91.88 639 THR A CA 1
ATOM 5223 C C . THR A 1 639 ? 18 -30.781 -8.07 1 91.88 639 THR A C 1
ATOM 5225 O O . THR A 1 639 ? 19.109 -31.281 -8.195 1 91.88 639 THR A O 1
ATOM 5228 N N . LEU A 1 640 ? 17.641 -30.141 -7.066 1 92.75 640 LEU A N 1
ATOM 5229 C CA . LEU A 1 640 ? 18.562 -29.859 -5.969 1 92.75 640 LEU A CA 1
ATOM 5230 C C . LEU A 1 640 ? 19.016 -31.141 -5.289 1 92.75 640 LEU A C 1
ATOM 5232 O O . LEU A 1 640 ? 20.203 -31.312 -5.008 1 92.75 640 LEU A O 1
ATOM 5236 N N . THR A 1 641 ? 18.078 -31.969 -5.027 1 93.44 641 THR A N 1
ATOM 5237 C CA . THR A 1 641 ? 18.391 -33.219 -4.375 1 93.44 641 THR A CA 1
ATOM 5238 C C . THR A 1 641 ? 19.281 -34.094 -5.27 1 93.44 641 THR A C 1
ATOM 5240 O O . THR A 1 641 ? 20.219 -34.75 -4.797 1 93.44 641 THR A O 1
ATOM 5243 N N . ILE A 1 642 ? 19 -34.062 -6.551 1 91.56 642 ILE A N 1
ATOM 5244 C CA . ILE A 1 642 ? 19.812 -34.812 -7.504 1 91.56 642 ILE A CA 1
ATOM 5245 C C . ILE A 1 642 ? 21.234 -34.281 -7.516 1 91.56 642 ILE A C 1
ATOM 5247 O O . ILE A 1 642 ? 22.188 -35.062 -7.508 1 91.56 642 ILE A O 1
ATOM 5251 N N . LEU A 1 643 ? 21.391 -33.031 -7.492 1 90.19 643 LEU A N 1
ATOM 5252 C CA . LEU A 1 643 ? 22.719 -32.406 -7.523 1 90.19 643 LEU A CA 1
ATOM 5253 C C . LEU A 1 643 ? 23.484 -32.719 -6.242 1 90.19 643 LEU A C 1
ATOM 5255 O O . LEU A 1 643 ? 24.688 -32.969 -6.281 1 90.19 643 LEU A O 1
ATOM 5259 N N . ARG A 1 644 ? 22.812 -32.719 -5.168 1 91.94 644 ARG A N 1
ATOM 5260 C CA . ARG A 1 644 ? 23.453 -33.031 -3.895 1 91.94 644 ARG A CA 1
ATOM 5261 C C . ARG A 1 644 ? 23.891 -34.469 -3.834 1 91.94 644 ARG A C 1
ATOM 5263 O O . ARG A 1 644 ? 24.969 -34.781 -3.336 1 91.94 644 ARG A O 1
ATOM 5270 N N . VAL A 1 645 ? 23 -35.281 -4.285 1 90 645 VAL A N 1
ATOM 5271 C CA . VAL A 1 645 ? 23.312 -36.688 -4.309 1 90 645 VAL A CA 1
ATOM 5272 C C . VAL A 1 645 ? 24.469 -36.969 -5.281 1 90 645 VAL A C 1
ATOM 5274 O O . VAL A 1 645 ? 25.328 -37.781 -5.016 1 90 645 VAL A O 1
ATOM 5277 N N . ASP A 1 646 ? 24.469 -36.25 -6.391 1 86.38 646 ASP A N 1
ATOM 5278 C CA . ASP A 1 646 ? 25.562 -36.375 -7.355 1 86.38 646 ASP A CA 1
ATOM 5279 C C . ASP A 1 646 ? 26.891 -35.938 -6.742 1 86.38 646 ASP A C 1
ATOM 5281 O O . ASP A 1 646 ? 27.922 -36.531 -7.016 1 86.38 646 ASP A O 1
ATOM 5285 N N . HIS A 1 647 ? 26.828 -34.969 -6.008 1 87.12 647 HIS A N 1
ATOM 5286 C CA . HIS A 1 647 ? 28.016 -34.5 -5.297 1 87.12 647 HIS A CA 1
ATOM 5287 C C . HIS A 1 647 ? 28.516 -35.562 -4.309 1 87.12 647 HIS A C 1
ATOM 5289 O O . HIS A 1 647 ? 29.719 -35.812 -4.203 1 87.12 647 HIS A O 1
ATOM 5295 N N . MET A 1 648 ? 27.578 -36.156 -3.643 1 84.88 648 MET A N 1
ATOM 5296 C CA . MET A 1 648 ? 27.922 -37.219 -2.691 1 84.88 648 MET A CA 1
ATOM 5297 C C . MET A 1 648 ? 28.562 -38.406 -3.404 1 84.88 648 MET A C 1
ATOM 5299 O O . MET A 1 648 ? 29.453 -39.062 -2.859 1 84.88 648 MET A O 1
ATOM 5303 N N . LEU A 1 649 ? 28.125 -38.625 -4.566 1 81.88 649 LEU A N 1
ATO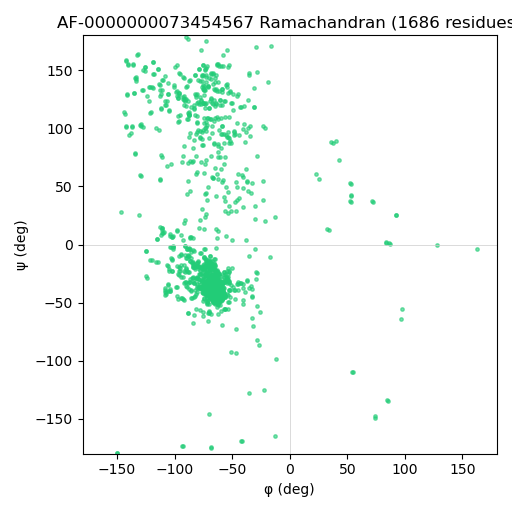M 5304 C CA . LEU A 1 649 ? 28.688 -39.719 -5.359 1 81.88 649 LEU A CA 1
ATOM 5305 C C . LEU A 1 649 ? 30.125 -39.438 -5.727 1 81.88 649 LEU A C 1
ATOM 5307 O O . LEU A 1 649 ? 30.984 -40.312 -5.66 1 81.88 649 LEU A O 1
ATOM 5311 N N . GLY A 1 650 ? 30.391 -38.188 -6.039 1 76.69 650 GLY A N 1
ATOM 5312 C CA . GLY A 1 650 ? 31.75 -37.812 -6.32 1 76.69 650 GLY A CA 1
ATOM 5313 C C . GLY A 1 650 ? 32.656 -37.875 -5.105 1 76.69 650 GLY A C 1
ATOM 5314 O O . GLY A 1 650 ? 33.812 -38.344 -5.199 1 76.69 650 GLY A O 1
ATOM 5315 N N . LEU A 1 651 ? 32.156 -37.562 -4.004 1 78.31 651 LEU A N 1
ATOM 5316 C CA . LEU A 1 651 ? 32.938 -37.594 -2.766 1 78.31 651 LEU A CA 1
ATOM 5317 C C . LEU A 1 651 ? 33.188 -39 -2.305 1 78.31 651 LEU A C 1
ATOM 5319 O O . LEU A 1 651 ? 34.281 -39.344 -1.833 1 78.31 651 LEU A O 1
ATOM 5323 N N . SER A 1 652 ? 32.188 -39.781 -2.395 1 75.5 652 SER A N 1
ATOM 5324 C CA . SER A 1 652 ? 32.344 -41.188 -1.986 1 75.5 652 SER A CA 1
ATOM 5325 C C . SER A 1 652 ? 33.344 -41.906 -2.867 1 75.5 652 SER A C 1
ATOM 5327 O O . SER A 1 652 ? 34.062 -42.781 -2.391 1 75.5 652 SER A O 1
ATOM 5329 N N . LYS A 1 653 ? 33.375 -41.531 -4.094 1 72 653 LYS A N 1
ATOM 5330 C CA . LYS A 1 653 ? 34.375 -42.156 -4.992 1 72 653 LYS A CA 1
ATOM 5331 C C . LYS A 1 653 ? 35.781 -41.75 -4.613 1 72 653 LYS A C 1
ATOM 5333 O O . LYS A 1 653 ? 36.688 -42.562 -4.629 1 72 653 LYS A O 1
ATOM 5338 N N . ARG A 1 654 ? 35.906 -40.625 -4.184 1 71.69 654 ARG A N 1
ATOM 5339 C CA . ARG A 1 654 ? 37.219 -40.125 -3.746 1 71.69 654 ARG A CA 1
ATOM 5340 C C . ARG A 1 654 ? 37.625 -40.812 -2.449 1 71.69 654 ARG A C 1
ATOM 5342 O O . ARG A 1 654 ? 38.812 -41.188 -2.289 1 71.69 654 ARG A O 1
ATOM 5349 N N . ARG A 1 655 ? 36.719 -41 -1.658 1 71.62 655 ARG A N 1
ATOM 5350 C CA . ARG A 1 655 ? 37 -41.656 -0.391 1 71.62 655 ARG A CA 1
ATOM 5351 C C . ARG A 1 655 ? 37.344 -43.125 -0.606 1 71.62 655 ARG A C 1
ATOM 5353 O O . ARG A 1 655 ? 38.219 -43.688 0.061 1 71.62 655 ARG A O 1
ATOM 5360 N N . SER A 1 656 ? 36.625 -43.719 -1.458 1 68.31 656 SER A N 1
ATOM 5361 C CA . SER A 1 656 ? 36.906 -45.125 -1.769 1 68.31 656 SER A CA 1
ATOM 5362 C C . SER A 1 656 ? 38.281 -45.281 -2.383 1 68.31 656 SER A C 1
ATOM 5364 O O . SER A 1 656 ? 39 -46.219 -2.045 1 68.31 656 SER A O 1
ATOM 5366 N N . ASN A 1 657 ? 38.688 -44.312 -3.203 1 63.88 657 ASN A N 1
ATOM 5367 C CA . ASN A 1 657 ? 40 -44.375 -3.822 1 63.88 657 ASN A CA 1
ATOM 5368 C C . ASN A 1 657 ? 41.125 -44.156 -2.795 1 63.88 657 ASN A C 1
ATOM 5370 O O . ASN A 1 657 ? 42.156 -44.812 -2.852 1 63.88 657 ASN A O 1
ATOM 5374 N N . GLN A 1 658 ? 40.844 -43.375 -1.901 1 65.12 658 GLN A N 1
ATOM 5375 C CA . GLN A 1 658 ? 41.844 -43.094 -0.862 1 65.12 658 GLN A CA 1
ATOM 5376 C C . GLN A 1 658 ? 41.969 -44.281 0.092 1 65.12 658 GLN A C 1
ATOM 5378 O O . GLN A 1 658 ? 43.094 -44.656 0.472 1 65.12 658 GLN A O 1
ATOM 5383 N N . GLU A 1 659 ? 40.875 -44.844 0.448 1 62.31 659 GLU A N 1
ATOM 5384 C CA . GLU A 1 659 ? 40.906 -45.969 1.373 1 62.31 659 GLU A CA 1
ATOM 5385 C C . GLU A 1 659 ? 41.531 -47.219 0.718 1 62.31 659 GLU A C 1
ATOM 5387 O O . GLU A 1 659 ? 42.219 -47.969 1.373 1 62.31 659 GLU A O 1
ATOM 5392 N N . SER A 1 660 ? 41.219 -47.375 -0.543 1 60.34 660 SER A N 1
ATOM 5393 C CA . SER A 1 660 ? 41.781 -48.5 -1.268 1 60.34 660 SER A CA 1
ATOM 5394 C C . SER A 1 660 ? 43.312 -48.375 -1.389 1 60.34 660 SER A C 1
ATOM 5396 O O . SER A 1 660 ? 44.031 -49.375 -1.396 1 60.34 660 SER A O 1
ATOM 5398 N N . PHE A 1 661 ? 43.656 -47.125 -1.408 1 53.28 661 PHE A N 1
ATOM 5399 C CA . PHE A 1 661 ? 45.094 -46.875 -1.534 1 53.28 661 PHE A CA 1
ATOM 5400 C C . PHE A 1 661 ? 45.781 -47.062 -0.192 1 53.28 661 PHE A C 1
ATOM 5402 O O . PHE A 1 661 ? 46.906 -47.594 -0.132 1 53.28 661 PHE A O 1
ATOM 5409 N N . LEU A 1 662 ? 45.062 -46.625 0.867 1 51.5 662 LEU A N 1
ATOM 5410 C CA . LEU A 1 662 ? 45.719 -46.562 2.168 1 51.5 662 LEU A CA 1
ATOM 5411 C C . LEU A 1 662 ? 45.688 -47.938 2.865 1 51.5 662 LEU A C 1
ATOM 5413 O O . LEU A 1 662 ? 46.562 -48.25 3.646 1 51.5 662 LEU A O 1
ATOM 5417 N N . TYR A 1 663 ? 44.5 -48.594 2.84 1 53.06 663 TYR A N 1
ATOM 5418 C CA . TYR A 1 663 ? 44.406 -49.75 3.73 1 53.06 663 TYR A CA 1
ATOM 5419 C C . TYR A 1 663 ? 44.281 -51.031 2.939 1 53.06 663 TYR A C 1
ATOM 5421 O O . TYR A 1 663 ? 43.469 -51.125 2.025 1 53.06 663 TYR A O 1
ATOM 5429 N N . GLU A 1 664 ? 45.375 -51.781 2.73 1 51.88 664 GLU A N 1
ATOM 5430 C CA . GLU A 1 664 ? 45.375 -53.125 2.143 1 51.88 664 GLU A CA 1
ATOM 5431 C C . GLU A 1 664 ? 44.656 -54.125 3.035 1 51.88 664 GLU A C 1
ATOM 5433 O O . GLU A 1 664 ? 44.438 -55.25 2.641 1 51.88 664 GLU A O 1
ATOM 5438 N N . ASP A 1 665 ? 44.406 -53.875 4.391 1 50.44 665 ASP A N 1
ATOM 5439 C CA . ASP A 1 665 ? 44 -54.906 5.34 1 50.44 665 ASP A CA 1
ATOM 5440 C C . ASP A 1 665 ? 42.469 -55.031 5.41 1 50.44 665 ASP A C 1
ATOM 5442 O O . ASP A 1 665 ? 41.75 -54.219 4.82 1 50.44 665 ASP A O 1
ATOM 5446 N N . GLN A 1 666 ? 41.969 -56 6.258 1 51.91 666 GLN A N 1
ATOM 5447 C CA . GLN A 1 666 ? 40.594 -56.5 6.469 1 51.91 666 GLN A CA 1
ATOM 5448 C C . GLN A 1 666 ? 39.688 -55.375 6.898 1 51.91 666 GLN A C 1
ATOM 5450 O O . GLN A 1 666 ? 38.5 -55.344 6.543 1 51.91 666 GLN A O 1
ATOM 5455 N N . SER A 1 667 ? 40.188 -54.469 7.762 1 51.97 667 SER A N 1
ATOM 5456 C CA . SER A 1 667 ? 39.375 -53.344 8.266 1 51.97 667 SER A CA 1
ATOM 5457 C C . SER A 1 667 ? 39.031 -52.375 7.145 1 51.97 667 SER A C 1
ATOM 5459 O O . SER A 1 667 ? 37.938 -51.781 7.156 1 51.97 667 SER A O 1
ATOM 5461 N N . ALA A 1 668 ? 39.875 -52.375 6.211 1 56.78 668 ALA A N 1
ATOM 5462 C CA . ALA A 1 668 ? 39.688 -51.531 5.035 1 56.78 668 ALA A CA 1
ATOM 5463 C C . ALA A 1 668 ? 38.5 -52.031 4.203 1 56.78 668 ALA A C 1
ATOM 5465 O O . ALA A 1 668 ? 37.75 -51.219 3.639 1 56.78 668 ALA A O 1
ATOM 5466 N N . PHE A 1 669 ? 38.312 -53.375 4.391 1 60.12 669 PHE A N 1
ATOM 5467 C CA . PHE A 1 669 ? 37.281 -53.969 3.58 1 60.12 669 PHE A CA 1
ATOM 5468 C C . PHE A 1 669 ? 35.906 -53.594 4.105 1 60.12 669 PHE A C 1
ATOM 5470 O O . PHE A 1 669 ? 34.969 -53.344 3.326 1 60.12 669 PHE A O 1
ATOM 5477 N N . SER A 1 670 ? 35.719 -53.531 5.512 1 64.44 670 SER A N 1
ATOM 5478 C CA . SER A 1 670 ? 34.406 -53.188 6.078 1 64.44 670 SER A CA 1
ATOM 5479 C C . SER A 1 670 ? 34.031 -51.75 5.781 1 64.44 670 SER A C 1
ATOM 5481 O O . SER A 1 670 ? 32.875 -51.469 5.492 1 64.44 670 SER A O 1
ATOM 5483 N N . ARG A 1 671 ? 35.062 -50.906 5.742 1 72.56 671 ARG A N 1
ATOM 5484 C CA . ARG A 1 671 ? 34.781 -49.5 5.461 1 72.56 671 ARG A CA 1
ATOM 5485 C C . ARG A 1 671 ? 34.469 -49.281 3.986 1 72.56 671 ARG A C 1
ATOM 5487 O O . ARG A 1 671 ? 33.594 -48.5 3.646 1 72.56 671 ARG A O 1
ATOM 5494 N N . LEU A 1 672 ? 35.156 -50.062 3.271 1 72.69 672 LEU A N 1
ATOM 5495 C CA . LEU A 1 672 ? 34.938 -49.969 1.832 1 72.69 672 LEU A CA 1
ATOM 5496 C C . LEU A 1 672 ? 33.562 -50.5 1.459 1 72.69 672 LEU A C 1
ATOM 5498 O O . LEU A 1 672 ? 32.906 -50 0.545 1 72.69 672 LEU A O 1
ATOM 5502 N N . SER A 1 673 ? 33.125 -51.531 2.262 1 75.75 673 SER A N 1
ATOM 5503 C CA . SER A 1 673 ? 31.797 -52.062 2.008 1 75.75 673 SER A CA 1
ATOM 5504 C C . SER A 1 673 ? 30.703 -51.062 2.373 1 75.75 673 SER A C 1
ATOM 5506 O O . SER A 1 673 ? 29.703 -50.938 1.675 1 75.75 673 SER A O 1
ATOM 5508 N N . GLY A 1 674 ? 30.984 -50.281 3.428 1 77.94 674 GLY A N 1
ATOM 5509 C CA . GLY A 1 674 ? 30.031 -49.25 3.824 1 77.94 674 GLY A CA 1
ATOM 5510 C C . GLY A 1 674 ? 29.953 -48.125 2.83 1 77.94 674 GLY A C 1
ATOM 5511 O O . GLY A 1 674 ? 28.859 -47.625 2.533 1 77.94 674 GLY A O 1
ATOM 5512 N N . ILE A 1 675 ? 31.031 -47.719 2.287 1 77.94 675 ILE A N 1
ATOM 5513 C CA . ILE A 1 675 ? 31.094 -46.625 1.312 1 77.94 675 ILE A CA 1
ATOM 5514 C C . ILE A 1 675 ? 30.422 -47.062 0.01 1 77.94 675 ILE A C 1
ATOM 5516 O O . ILE A 1 675 ? 29.719 -46.281 -0.625 1 77.94 675 ILE A O 1
ATOM 5520 N N . ASN A 1 676 ? 30.609 -48.344 -0.317 1 76.5 676 ASN A N 1
ATOM 5521 C CA . ASN A 1 676 ? 30.016 -48.844 -1.55 1 76.5 676 ASN A CA 1
ATOM 5522 C C . ASN A 1 676 ? 28.5 -48.969 -1.432 1 76.5 676 ASN A C 1
ATOM 5524 O O . ASN A 1 676 ? 27.766 -48.75 -2.404 1 76.5 676 ASN A O 1
ATOM 5528 N N . GLU A 1 677 ? 28.047 -49.375 -0.275 1 81.56 677 GLU A N 1
ATOM 5529 C CA . GLU A 1 677 ? 26.609 -49.438 -0.06 1 81.56 677 GLU A CA 1
ATOM 5530 C C . GLU A 1 677 ? 25.969 -48.031 -0.146 1 81.56 677 GLU A C 1
ATOM 5532 O O . GLU A 1 677 ? 24.906 -47.875 -0.735 1 81.56 677 GLU A O 1
ATOM 5537 N N . GLN A 1 678 ? 26.609 -47.125 0.428 1 82.94 678 GLN A N 1
ATOM 5538 C CA . GLN A 1 678 ? 26.125 -45.75 0.365 1 82.94 678 GLN A CA 1
ATOM 5539 C C . GLN A 1 678 ? 26.094 -45.25 -1.074 1 82.94 678 GLN A C 1
ATOM 5541 O O . GLN A 1 678 ? 25.172 -44.531 -1.472 1 82.94 678 GLN A O 1
ATOM 5546 N N . ARG A 1 679 ? 27.047 -45.562 -1.795 1 82 679 ARG A N 1
ATOM 5547 C CA . ARG A 1 679 ? 27.109 -45.156 -3.193 1 82 679 ARG A CA 1
ATOM 5548 C C . ARG A 1 679 ? 25.969 -45.75 -4.004 1 82 679 ARG A C 1
ATOM 5550 O O . ARG A 1 679 ? 25.359 -45.062 -4.824 1 82 679 ARG A O 1
ATOM 5557 N N . GLN A 1 680 ? 25.688 -47 -3.74 1 81.31 680 GLN A N 1
ATOM 5558 C CA . GLN A 1 680 ? 24.609 -47.656 -4.461 1 81.31 680 GLN A CA 1
ATOM 5559 C C . GLN A 1 680 ? 23.266 -47 -4.125 1 81.31 680 GLN A C 1
ATOM 5561 O O . GLN A 1 680 ? 22.406 -46.844 -5 1 81.31 680 GLN A O 1
ATOM 5566 N N . GLN A 1 681 ? 23.125 -46.75 -2.902 1 85.31 681 GLN A N 1
ATOM 5567 C CA . GLN A 1 681 ? 21.891 -46.062 -2.48 1 85.31 681 GLN A CA 1
ATOM 5568 C C . GLN A 1 681 ? 21.75 -44.719 -3.145 1 85.31 681 GLN A C 1
ATOM 5570 O O . GLN A 1 681 ? 20.656 -44.344 -3.594 1 85.31 681 GLN A O 1
ATOM 5575 N N . CYS A 1 682 ? 22.781 -43.906 -3.236 1 87 682 CYS A N 1
ATOM 5576 C CA . CYS A 1 682 ? 22.766 -42.594 -3.867 1 87 682 CYS A CA 1
ATOM 5577 C C . CYS A 1 682 ? 22.438 -42.719 -5.352 1 87 682 CYS A C 1
ATOM 5579 O O . CYS A 1 682 ? 21.672 -41.906 -5.879 1 87 682 CYS A O 1
ATOM 5581 N N . VAL A 1 683 ? 22.969 -43.719 -5.992 1 82.44 683 VAL A N 1
ATOM 5582 C CA . VAL A 1 683 ? 22.703 -43.906 -7.414 1 82.44 683 VAL A CA 1
ATOM 5583 C C . VAL A 1 683 ? 21.219 -44.219 -7.621 1 82.44 683 VAL A C 1
ATOM 5585 O O . VAL A 1 683 ? 20.594 -43.688 -8.547 1 82.44 683 VAL A O 1
ATOM 5588 N N . ARG A 1 684 ? 20.688 -45.031 -6.75 1 83.06 684 ARG A N 1
ATOM 5589 C CA . ARG A 1 684 ? 19.281 -45.406 -6.871 1 83.06 684 ARG A CA 1
ATOM 5590 C C . ARG A 1 684 ? 18.375 -44.188 -6.621 1 83.06 684 ARG A C 1
ATOM 5592 O O . ARG A 1 684 ? 17.375 -44 -7.316 1 83.06 684 ARG A O 1
ATOM 5599 N N . ILE A 1 685 ? 18.719 -43.438 -5.629 1 89.38 685 ILE A N 1
ATOM 5600 C CA . ILE A 1 685 ? 17.953 -42.25 -5.336 1 89.38 685 ILE A CA 1
ATOM 5601 C C . ILE A 1 685 ? 18 -41.281 -6.535 1 89.38 685 ILE A C 1
ATOM 5603 O O . ILE A 1 685 ? 16.969 -40.75 -6.945 1 89.38 685 ILE A O 1
ATOM 5607 N N . ARG A 1 686 ? 19.156 -41.062 -7.07 1 88.19 686 ARG A N 1
ATOM 5608 C CA . ARG A 1 686 ? 19.328 -40.188 -8.211 1 88.19 686 ARG A CA 1
ATOM 5609 C C . ARG A 1 686 ? 18.5 -40.656 -9.406 1 88.19 686 ARG A C 1
ATOM 5611 O O . ARG A 1 686 ? 17.812 -39.844 -10.039 1 88.19 686 ARG A O 1
ATOM 5618 N N . MET A 1 687 ? 18.531 -41.938 -9.695 1 82.69 687 MET A N 1
ATOM 5619 C CA . MET A 1 687 ? 17.828 -42.5 -10.852 1 82.69 687 MET A CA 1
ATOM 5620 C C . MET A 1 687 ? 16.312 -42.375 -10.68 1 82.69 687 MET A C 1
ATOM 5622 O O . MET A 1 687 ? 15.602 -42 -11.625 1 82.69 687 MET A O 1
ATOM 5626 N N . GLN A 1 688 ? 15.898 -42.688 -9.547 1 86.38 688 GLN A N 1
ATOM 5627 C CA . GLN A 1 688 ? 14.461 -42.625 -9.297 1 86.38 688 GLN A CA 1
ATOM 5628 C C . GLN A 1 688 ? 13.953 -41.188 -9.352 1 86.38 688 GLN A C 1
ATOM 5630 O O . GLN A 1 688 ? 12.898 -40.938 -9.938 1 86.38 688 GLN A O 1
ATOM 5635 N N . LEU A 1 689 ? 14.734 -40.312 -8.711 1 91.44 689 LEU A N 1
ATOM 5636 C CA . LEU A 1 689 ? 14.344 -38.906 -8.727 1 91.44 689 LEU A CA 1
ATOM 5637 C C . LEU A 1 689 ? 14.375 -38.375 -10.148 1 91.44 689 LEU A C 1
ATOM 5639 O O . LEU A 1 689 ? 13.523 -37.562 -10.523 1 91.44 689 LEU A O 1
ATOM 5643 N N . PHE A 1 690 ? 15.273 -38.75 -10.922 1 88.25 690 PHE A N 1
ATOM 5644 C CA . PHE A 1 690 ? 15.359 -38.281 -12.305 1 88.25 690 PHE A CA 1
ATOM 5645 C C . PHE A 1 690 ? 14.172 -38.781 -13.117 1 88.25 690 PHE A C 1
ATOM 5647 O O . PHE A 1 690 ? 13.625 -38.062 -13.938 1 88.25 690 PHE A O 1
ATOM 5654 N N . SER A 1 691 ? 13.812 -40 -12.891 1 84.06 691 SER A N 1
ATOM 5655 C CA . SER A 1 691 ? 12.648 -40.562 -13.578 1 84.06 691 SER A CA 1
ATOM 5656 C C . SER A 1 691 ? 11.383 -39.781 -13.219 1 84.06 691 SER A C 1
ATOM 5658 O O . SER A 1 691 ? 10.547 -39.5 -14.086 1 84.06 691 SER A O 1
ATOM 5660 N N . LEU A 1 692 ? 11.289 -39.531 -11.977 1 89.56 692 LEU A N 1
ATOM 5661 C CA . LEU A 1 692 ? 10.148 -38.75 -11.531 1 89.56 692 LEU A CA 1
ATOM 5662 C C . LEU A 1 692 ? 10.141 -37.375 -12.18 1 89.56 692 LEU A C 1
ATOM 5664 O O . LEU A 1 692 ? 9.094 -36.875 -12.578 1 89.56 692 LEU A O 1
ATOM 5668 N N . LEU A 1 693 ? 11.266 -36.75 -12.234 1 91.12 693 LEU A N 1
ATOM 5669 C CA . LEU A 1 693 ? 11.398 -35.438 -12.836 1 91.12 693 LEU A CA 1
ATOM 5670 C C . LEU A 1 693 ? 11.047 -35.469 -14.32 1 91.12 693 LEU A C 1
ATOM 5672 O O . LEU A 1 693 ? 10.367 -34.562 -14.828 1 91.12 693 LEU A O 1
ATOM 5676 N N . GLU A 1 694 ? 11.445 -36.469 -14.961 1 85 694 GLU A N 1
ATOM 5677 C CA . GLU A 1 694 ? 11.148 -36.625 -16.375 1 85 694 GLU A CA 1
ATOM 5678 C C . GLU A 1 694 ? 9.648 -36.812 -16.609 1 85 694 GLU A C 1
ATOM 5680 O O . GLU A 1 694 ? 9.094 -36.219 -17.547 1 85 694 GLU A O 1
ATOM 5685 N N . ASN A 1 695 ? 9.055 -37.562 -15.812 1 84.81 695 ASN A N 1
ATOM 5686 C CA . ASN A 1 695 ? 7.613 -37.781 -15.914 1 84.81 695 ASN A CA 1
ATOM 5687 C C . ASN A 1 695 ? 6.852 -36.469 -15.656 1 84.81 695 ASN A C 1
ATOM 5689 O O . ASN A 1 695 ? 5.863 -36.188 -16.328 1 84.81 695 ASN A O 1
ATOM 5693 N N . LEU A 1 696 ? 7.32 -35.812 -14.664 1 91.06 696 LEU A N 1
ATOM 5694 C CA . LEU A 1 696 ? 6.68 -34.562 -14.328 1 91.06 696 LEU A CA 1
ATOM 5695 C C . LEU A 1 696 ? 6.816 -33.562 -15.477 1 91.06 696 LEU A C 1
ATOM 5697 O O . LEU A 1 696 ? 5.855 -32.875 -15.828 1 91.06 696 LEU A O 1
ATOM 5701 N N . CYS A 1 697 ? 7.961 -33.438 -16.031 1 85.38 697 CYS A N 1
ATOM 5702 C CA . CYS A 1 697 ? 8.211 -32.5 -17.125 1 85.38 697 CYS A CA 1
ATOM 5703 C C . CYS A 1 697 ? 7.387 -32.875 -18.359 1 85.38 697 CYS A C 1
ATOM 5705 O O . CYS A 1 697 ? 6.867 -32 -19.047 1 85.38 697 CYS A O 1
ATOM 5707 N N . SER A 1 698 ? 7.262 -34.156 -18.578 1 80.69 698 SER A N 1
ATOM 5708 C CA . SER A 1 698 ? 6.461 -34.625 -19.719 1 80.69 698 SER A CA 1
ATOM 5709 C C . SER A 1 698 ? 4.984 -34.281 -19.516 1 80.69 698 SER A C 1
ATOM 5711 O O . SER A 1 698 ? 4.336 -33.75 -20.422 1 80.69 698 SER A O 1
ATOM 5713 N N . ALA A 1 699 ? 4.52 -34.562 -18.375 1 81.62 699 ALA A N 1
ATOM 5714 C CA . ALA A 1 699 ? 3.113 -34.312 -18.078 1 81.62 699 ALA A CA 1
ATOM 5715 C C . ALA A 1 699 ? 2.811 -32.812 -18.109 1 81.62 699 ALA A C 1
ATOM 5717 O O . ALA A 1 699 ? 1.771 -32.375 -18.625 1 81.62 699 ALA A O 1
ATOM 5718 N N . SER A 1 700 ? 3.646 -32.031 -17.547 1 84.56 700 SER A N 1
ATOM 5719 C CA . SER A 1 700 ? 3.422 -30.594 -17.5 1 84.56 700 SER A CA 1
ATOM 5720 C C . SER A 1 700 ? 3.553 -29.953 -18.891 1 84.56 700 SER A C 1
ATOM 5722 O O . SER A 1 700 ? 2.84 -29 -19.203 1 84.56 700 SER A O 1
ATOM 5724 N N . SER A 1 701 ? 4.457 -30.406 -19.641 1 75.31 701 SER A N 1
ATOM 5725 C CA . SER A 1 701 ? 4.688 -29.859 -20.969 1 75.31 701 SER A CA 1
ATOM 5726 C C . SER A 1 701 ? 3.471 -30.062 -21.875 1 75.31 701 SER A C 1
ATOM 5728 O O . SER A 1 701 ? 3.18 -29.219 -22.719 1 75.31 701 SER A O 1
ATOM 5730 N N . GLU A 1 702 ? 2.838 -31.109 -21.719 1 70.06 702 GLU A N 1
ATOM 5731 C CA . GLU A 1 702 ? 1.655 -31.391 -22.531 1 70.06 702 GLU A CA 1
ATOM 5732 C C . GLU A 1 702 ? 0.551 -30.375 -22.266 1 70.06 702 GLU A C 1
ATOM 5734 O O . GLU A 1 702 ? -0.185 -29.984 -23.172 1 70.06 702 GLU A O 1
ATOM 5739 N N . GLU A 1 703 ? 0.567 -29.922 -21.109 1 72.06 703 GLU A N 1
ATOM 5740 C CA . GLU A 1 703 ? -0.523 -29.031 -20.734 1 72.06 703 GLU A CA 1
ATOM 5741 C C . GLU A 1 703 ? -0.099 -27.562 -20.828 1 72.06 703 GLU A C 1
ATOM 5743 O O . GLU A 1 703 ? -0.915 -26.703 -21.156 1 72.06 703 GLU A O 1
ATOM 5748 N N . LEU A 1 704 ? 1.113 -27.219 -20.5 1 75.31 704 LEU A N 1
ATOM 5749 C CA . LEU A 1 704 ? 1.461 -25.828 -20.266 1 75.31 704 LEU A CA 1
ATOM 5750 C C . LEU A 1 704 ? 2.334 -25.281 -21.391 1 75.31 704 LEU A C 1
ATOM 5752 O O . LEU A 1 704 ? 2.295 -24.094 -21.688 1 75.31 704 LEU A O 1
ATOM 5756 N N . ARG A 1 705 ? 3.264 -25.938 -22.016 1 70.06 705 ARG A N 1
ATOM 5757 C CA . ARG A 1 705 ? 4.363 -25.516 -22.859 1 70.06 705 ARG A CA 1
ATOM 5758 C C . ARG A 1 705 ? 3.865 -24.594 -23.984 1 70.06 705 ARG A C 1
ATOM 5760 O O . ARG A 1 705 ? 4.449 -23.547 -24.234 1 70.06 705 ARG A O 1
ATOM 5767 N N . TYR A 1 706 ? 2.703 -24.953 -24.688 1 64.12 706 TYR A N 1
ATOM 5768 C CA . TYR A 1 706 ? 2.299 -24.141 -25.844 1 64.12 706 TYR A CA 1
ATOM 5769 C C . TYR A 1 706 ? 0.998 -23.406 -25.562 1 64.12 706 TYR A C 1
ATOM 5771 O O . TYR A 1 706 ? 0.338 -22.922 -26.484 1 64.12 706 TYR A O 1
ATOM 5779 N N . ASN A 1 707 ? 0.738 -23.422 -24.281 1 65.56 707 ASN A N 1
ATOM 5780 C CA . ASN A 1 707 ? -0.468 -22.688 -23.906 1 65.56 707 ASN A CA 1
ATOM 5781 C C . ASN A 1 707 ? -0.134 -21.359 -23.234 1 65.56 707 ASN A C 1
ATOM 5783 O O . ASN A 1 707 ? -0.883 -20.391 -23.359 1 65.56 707 ASN A O 1
ATOM 5787 N N . TYR A 1 708 ? 0.898 -21.469 -22.562 1 67 708 TYR A N 1
ATOM 5788 C CA . TYR A 1 708 ? 1.265 -20.281 -21.781 1 67 708 TYR A CA 1
ATOM 5789 C C . TYR A 1 708 ? 2.746 -19.969 -21.953 1 67 708 TYR A C 1
ATOM 5791 O O . TYR A 1 708 ? 3.58 -20.875 -22.016 1 67 708 TYR A O 1
ATOM 5799 N N . ILE A 1 709 ? 3.076 -18.719 -21.984 1 63.81 709 ILE A N 1
ATOM 5800 C CA . ILE A 1 709 ? 4.469 -18.297 -22.109 1 63.81 709 ILE A CA 1
ATOM 5801 C C . ILE A 1 709 ? 5.262 -18.766 -20.891 1 63.81 709 ILE A C 1
ATOM 5803 O O . ILE A 1 709 ? 6.414 -19.188 -21.016 1 63.81 709 ILE A O 1
ATOM 5807 N N . SER A 1 710 ? 4.59 -18.688 -19.766 1 67.75 710 SER A N 1
ATOM 5808 C CA . SER A 1 710 ? 5.254 -19.156 -18.547 1 67.75 710 SER A CA 1
ATOM 5809 C C . SER A 1 710 ? 5.523 -20.656 -18.609 1 67.75 710 SER A C 1
ATOM 5811 O O . SER A 1 710 ? 6.582 -21.109 -18.172 1 67.75 710 SER A O 1
ATOM 5813 N N . GLY A 1 711 ? 4.551 -21.359 -19.141 1 70 711 GLY A N 1
ATOM 5814 C CA . GLY A 1 711 ? 4.742 -22.781 -19.312 1 70 711 GLY A CA 1
ATOM 5815 C C . GLY A 1 711 ? 5.84 -23.125 -20.312 1 70 711 GLY A C 1
ATOM 5816 O O . GLY A 1 711 ? 6.598 -24.078 -20.094 1 70 711 GLY A O 1
ATOM 5817 N N . PHE A 1 712 ? 5.941 -22.25 -21.266 1 67.94 712 PHE A N 1
ATOM 5818 C CA . PHE A 1 712 ? 6.969 -22.469 -22.266 1 67.94 712 PHE A CA 1
ATOM 5819 C C . PHE A 1 712 ? 8.352 -22.188 -21.703 1 67.94 712 PHE A C 1
ATOM 5821 O O . PHE A 1 712 ? 9.289 -22.953 -21.922 1 67.94 712 PHE A O 1
ATOM 5828 N N . ARG A 1 713 ? 8.477 -21.172 -20.984 1 66 713 ARG A N 1
ATOM 5829 C CA . ARG A 1 713 ? 9.75 -20.828 -20.359 1 66 713 ARG A CA 1
ATOM 5830 C C . ARG A 1 713 ? 10.188 -21.906 -19.375 1 66 713 ARG A C 1
ATOM 5832 O O . ARG A 1 713 ? 11.359 -22.281 -19.328 1 66 713 ARG A O 1
ATOM 5839 N N . TYR A 1 714 ? 9.258 -22.344 -18.656 1 72.5 714 TYR A N 1
ATOM 5840 C CA . TYR A 1 714 ? 9.523 -23.422 -17.703 1 72.5 714 TYR A CA 1
ATOM 5841 C C . TYR A 1 714 ? 9.992 -24.688 -18.422 1 72.5 714 TYR A C 1
ATOM 5843 O O . TYR A 1 714 ? 10.961 -25.328 -18.016 1 72.5 714 TYR A O 1
ATOM 5851 N N . ALA A 1 715 ? 9.32 -24.953 -19.5 1 70.56 715 ALA A N 1
ATOM 5852 C CA . ALA A 1 715 ? 9.664 -26.172 -20.25 1 70.56 715 ALA A CA 1
ATOM 5853 C C . ALA A 1 715 ? 11.055 -26.047 -20.875 1 70.56 715 ALA A C 1
ATOM 5855 O O . ALA A 1 715 ? 11.805 -27.031 -20.891 1 70.56 715 ALA A O 1
ATOM 5856 N N . LEU A 1 716 ? 11.359 -24.906 -21.219 1 65.69 716 LEU A N 1
ATOM 5857 C CA . LEU A 1 716 ? 12.68 -24.703 -21.812 1 65.69 716 LEU A CA 1
ATOM 5858 C C . LEU A 1 716 ? 13.773 -24.859 -20.766 1 65.69 716 LEU A C 1
ATOM 5860 O O . LEU A 1 716 ? 14.789 -25.516 -21.031 1 65.69 716 LEU A O 1
ATOM 5864 N N . LEU A 1 717 ? 13.547 -24.344 -19.641 1 68.75 717 LEU A N 1
ATOM 5865 C CA . LEU A 1 717 ? 14.523 -24.453 -18.562 1 68.75 717 LEU A CA 1
ATOM 5866 C C . LEU A 1 717 ? 14.68 -25.891 -18.125 1 68.75 717 LEU A C 1
ATOM 5868 O O . LEU A 1 717 ? 15.797 -26.344 -17.859 1 68.75 717 LEU A O 1
ATOM 5872 N N . THR A 1 718 ? 13.617 -26.562 -18.047 1 74.56 718 THR A N 1
ATOM 5873 C CA . THR A 1 718 ? 13.656 -27.938 -17.578 1 74.56 718 THR A CA 1
ATOM 5874 C C . THR A 1 718 ? 14.266 -28.859 -18.641 1 74.56 718 THR A C 1
ATOM 5876 O O . THR A 1 718 ? 14.945 -29.828 -18.312 1 74.56 718 THR A O 1
ATOM 5879 N N . ASP A 1 719 ? 14 -28.469 -19.891 1 68.62 719 ASP A N 1
ATOM 5880 C CA . ASP A 1 719 ? 14.617 -29.25 -20.953 1 68.62 719 ASP A CA 1
ATOM 5881 C C . ASP A 1 719 ? 16.141 -29.125 -20.906 1 68.62 719 ASP A C 1
ATOM 5883 O O . ASP A 1 719 ? 16.859 -30.125 -21.062 1 68.62 719 ASP A O 1
ATOM 5887 N N . CYS A 1 720 ? 16.578 -27.984 -20.672 1 66.12 720 CYS A N 1
ATOM 5888 C CA . CYS A 1 720 ? 18.016 -27.75 -20.594 1 66.12 720 CYS A CA 1
ATOM 5889 C C . CYS A 1 720 ? 18.609 -28.438 -19.359 1 66.12 720 CYS A C 1
ATOM 5891 O O . CYS A 1 720 ? 19.672 -29.062 -19.438 1 66.12 720 CYS A O 1
ATOM 5893 N N . ALA A 1 721 ? 17.922 -28.375 -18.312 1 73.12 721 ALA A N 1
ATOM 5894 C CA . ALA A 1 721 ? 18.406 -28.984 -17.078 1 73.12 721 ALA A CA 1
ATOM 5895 C C . ALA A 1 721 ? 18.438 -30.5 -17.203 1 73.12 721 ALA A C 1
ATOM 5897 O O . ALA A 1 721 ? 19.406 -31.141 -16.766 1 73.12 721 ALA A O 1
ATOM 5898 N N . MET A 1 722 ? 17.438 -31 -17.875 1 74.5 722 MET A N 1
ATOM 5899 C CA . MET A 1 722 ? 17.328 -32.438 -18.016 1 74.5 722 MET A CA 1
ATOM 5900 C C . MET A 1 722 ? 18.453 -33 -18.891 1 74.5 722 MET A C 1
ATOM 5902 O O . MET A 1 722 ? 18.938 -34.094 -18.656 1 74.5 722 MET A O 1
ATOM 5906 N N . HIS A 1 723 ? 18.797 -32.188 -19.781 1 68.88 723 HIS A N 1
ATOM 5907 C CA . HIS A 1 723 ? 19.875 -32.594 -20.656 1 68.88 723 HIS A CA 1
ATOM 5908 C C . HIS A 1 723 ? 21.172 -32.812 -19.891 1 68.88 723 HIS A C 1
ATOM 5910 O O . HIS A 1 723 ? 21.891 -33.781 -20.125 1 68.88 723 HIS A O 1
ATOM 5916 N N . PHE A 1 724 ? 21.438 -32 -19 1 72.88 724 PHE A N 1
ATOM 5917 C CA . PHE A 1 724 ? 22.688 -32.094 -18.219 1 72.88 724 PHE A CA 1
ATOM 5918 C C . PHE A 1 724 ? 22.547 -33.125 -17.109 1 72.88 724 PHE A C 1
ATOM 5920 O O . PHE A 1 724 ? 23.516 -33.812 -16.766 1 72.88 724 PHE A O 1
ATOM 5927 N N . LEU A 1 725 ? 21.328 -33.25 -16.688 1 79.81 725 LEU A N 1
ATOM 5928 C CA . LEU A 1 725 ? 21.125 -34.188 -15.594 1 79.81 725 LEU A CA 1
ATOM 5929 C C . LEU A 1 725 ? 21.156 -35.625 -16.094 1 79.81 725 LEU A C 1
ATOM 5931 O O . LEU A 1 725 ? 21.516 -36.562 -15.359 1 79.81 725 LEU A O 1
ATOM 5935 N N . LYS A 1 726 ? 20.594 -35.719 -17.422 1 70.12 726 LYS A N 1
ATOM 5936 C CA . LYS A 1 726 ? 20.531 -37.062 -18 1 70.12 726 LYS A CA 1
ATOM 5937 C C . LYS A 1 726 ? 21.922 -37.594 -18.359 1 70.12 726 LYS A C 1
ATOM 5939 O O . LYS A 1 726 ? 22.203 -38.781 -18.219 1 70.12 726 LYS A O 1
ATOM 5944 N N . GLN A 1 727 ? 22.562 -36.688 -19.266 1 54.69 727 GLN A N 1
ATOM 5945 C CA . GLN A 1 727 ? 23.844 -37.156 -19.797 1 54.69 727 GLN A CA 1
ATOM 5946 C C . GLN A 1 727 ? 24.672 -37.844 -18.719 1 54.69 727 GLN A C 1
ATOM 5948 O O . GLN A 1 727 ? 25.375 -38.812 -18.984 1 54.69 727 GLN A O 1
ATOM 5953 N N . ASN A 1 728 ? 24.844 -37.125 -17.531 1 47.5 728 ASN A N 1
ATOM 5954 C CA . ASN A 1 728 ? 26.062 -37.469 -16.828 1 47.5 728 ASN A CA 1
ATOM 5955 C C . ASN A 1 728 ? 25.828 -38.594 -15.828 1 47.5 728 ASN A C 1
ATOM 5957 O O . ASN A 1 728 ? 26 -38.406 -14.625 1 47.5 728 ASN A O 1
ATOM 5961 N N . GLY A 1 729 ? 24.875 -39.344 -15.938 1 43.25 729 GLY A N 1
ATOM 5962 C CA . GLY A 1 729 ? 25.031 -40.5 -15.07 1 43.25 729 GLY A CA 1
ATOM 5963 C C . GLY A 1 729 ? 26.453 -41.031 -15.039 1 43.25 729 GLY A C 1
ATOM 5964 O O . GLY A 1 729 ? 26.812 -41.781 -14.117 1 43.25 729 GLY A O 1
ATOM 5965 N N . LYS A 1 730 ? 27.234 -40.969 -16.156 1 41.56 730 LYS A N 1
ATOM 5966 C CA . LYS A 1 730 ? 28.594 -41.469 -16.281 1 41.56 730 LYS A CA 1
ATOM 5967 C C . LYS A 1 730 ? 29.594 -40.469 -15.742 1 41.56 730 LYS A C 1
ATOM 5969 O O . LYS A 1 730 ? 30.766 -40.812 -15.508 1 41.56 730 LYS A O 1
ATOM 5974 N N . ARG A 1 731 ? 29.219 -39.094 -15.633 1 51.53 731 ARG A N 1
ATOM 5975 C CA . ARG A 1 731 ? 30.094 -38 -15.219 1 51.53 731 ARG A CA 1
ATOM 5976 C C . ARG A 1 731 ? 29.531 -37.281 -14.008 1 51.53 731 ARG A C 1
ATOM 5978 O O . ARG A 1 731 ? 28.312 -37.219 -13.82 1 51.53 731 ARG A O 1
ATOM 5985 N N . PHE A 1 732 ? 30.391 -37.312 -13.086 1 62 732 PHE A N 1
ATOM 5986 C CA . PHE A 1 732 ? 30.047 -36.5 -11.914 1 62 732 PHE A CA 1
ATOM 5987 C C . PHE A 1 732 ? 29.781 -35.062 -12.312 1 62 732 PHE A C 1
ATOM 5989 O O . PHE A 1 732 ? 30.719 -34.281 -12.562 1 62 732 PHE A O 1
ATOM 5996 N N . LEU A 1 733 ? 28.516 -34.844 -12.516 1 72.31 733 LEU A N 1
ATOM 5997 C CA . LEU A 1 733 ? 28.094 -33.531 -12.984 1 72.31 733 LEU A CA 1
ATOM 5998 C C . LEU A 1 733 ? 28.656 -32.438 -12.094 1 72.31 733 LEU A C 1
ATOM 6000 O O . LEU A 1 733 ? 29.203 -31.438 -12.594 1 72.31 733 LEU A O 1
ATOM 6004 N N . MET A 1 734 ? 28.641 -32.75 -10.836 1 78.56 734 MET A N 1
ATOM 6005 C CA . MET A 1 734 ? 29.078 -31.688 -9.922 1 78.56 734 MET A CA 1
ATOM 6006 C C . MET A 1 734 ? 30.594 -31.484 -10.016 1 78.56 734 MET A C 1
ATOM 6008 O O . MET A 1 734 ? 31.094 -30.375 -9.836 1 78.56 734 MET A O 1
ATOM 6012 N N . ARG A 1 735 ? 31.219 -32.5 -10.281 1 70.31 735 ARG A N 1
ATOM 6013 C CA . ARG A 1 735 ? 32.656 -32.375 -10.508 1 70.31 735 ARG A CA 1
ATOM 6014 C C . ARG A 1 735 ? 32.938 -31.547 -11.758 1 70.31 735 ARG A C 1
ATOM 6016 O O . ARG A 1 735 ? 33.844 -30.688 -11.758 1 70.31 735 ARG A O 1
ATOM 6023 N N . ASP A 1 736 ? 32.188 -31.797 -12.797 1 68.56 736 ASP A N 1
ATOM 6024 C CA . ASP A 1 736 ? 32.344 -31.047 -14.039 1 68.56 736 ASP A CA 1
ATOM 6025 C C . ASP A 1 736 ? 32.062 -29.562 -13.828 1 68.56 736 ASP A C 1
ATOM 6027 O O . ASP A 1 736 ? 32.719 -28.688 -14.391 1 68.56 736 ASP A O 1
ATOM 6031 N N . ILE A 1 737 ? 31.109 -29.391 -13.047 1 74.94 737 ILE A N 1
ATOM 6032 C CA . ILE A 1 737 ? 30.703 -28.031 -12.766 1 74.94 737 ILE A CA 1
ATOM 6033 C C . ILE A 1 737 ? 31.797 -27.312 -11.977 1 74.94 737 ILE A C 1
ATOM 6035 O O . ILE A 1 737 ? 32.125 -26.156 -12.25 1 74.94 737 ILE A O 1
ATOM 6039 N N . LEU A 1 738 ? 32.312 -28.016 -11.055 1 70.94 738 LEU A N 1
ATOM 6040 C CA . LEU A 1 738 ? 33.344 -27.422 -10.203 1 70.94 738 LEU A CA 1
ATOM 6041 C C . LEU A 1 738 ? 34.625 -27.172 -11 1 70.94 738 LEU A C 1
ATOM 6043 O O . LEU A 1 738 ? 35.375 -26.234 -10.711 1 70.94 738 LEU A O 1
ATOM 6047 N N . MET A 1 739 ? 34.875 -28.016 -11.977 1 61.69 739 MET A N 1
ATOM 6048 C CA . MET A 1 739 ? 36.125 -27.906 -12.75 1 61.69 739 MET A CA 1
ATOM 6049 C C . MET A 1 739 ? 35.938 -26.922 -13.906 1 61.69 739 MET A C 1
ATOM 6051 O O . MET A 1 739 ? 36.938 -26.5 -14.508 1 61.69 739 MET A O 1
ATOM 6055 N N . SER A 1 740 ? 34.688 -26.625 -14.148 1 59.06 740 SER A N 1
ATOM 6056 C CA . SER A 1 740 ? 34.438 -25.734 -15.273 1 59.06 740 SER A CA 1
ATOM 6057 C C . SER A 1 740 ? 34.844 -24.297 -14.945 1 59.06 740 SER A C 1
ATOM 6059 O O . SER A 1 740 ? 34.656 -23.844 -13.812 1 59.06 740 SER A O 1
ATOM 6061 N N . ASN A 1 741 ? 36 -23.719 -15.477 1 47.12 741 ASN A N 1
ATOM 6062 C CA . ASN A 1 741 ? 36.406 -22.328 -15.352 1 47.12 741 ASN A CA 1
ATOM 6063 C C . ASN A 1 741 ? 35.312 -21.359 -15.812 1 47.12 741 ASN A C 1
ATOM 6065 O O . ASN A 1 741 ? 35.5 -20.672 -16.812 1 47.12 741 ASN A O 1
ATOM 6069 N N . ILE A 1 742 ? 34.281 -21.5 -15.5 1 43.12 742 ILE A N 1
ATOM 6070 C CA . ILE A 1 742 ? 33.094 -20.703 -15.852 1 43.12 742 ILE A CA 1
ATOM 6071 C C . ILE A 1 742 ? 33.156 -19.359 -15.125 1 43.12 742 ILE A C 1
ATOM 6073 O O . ILE A 1 742 ? 33.25 -19.328 -13.891 1 43.12 742 ILE A O 1
ATOM 6077 N N . GLY A 1 743 ? 34.094 -18.203 -15.453 1 43.66 743 GLY A N 1
ATOM 6078 C CA . GLY A 1 743 ? 34.062 -16.828 -15.016 1 43.66 743 GLY A CA 1
ATOM 6079 C C . GLY A 1 743 ? 35.375 -16.109 -15.227 1 43.66 743 GLY A C 1
ATOM 6080 O O . GLY A 1 743 ? 35.594 -15.023 -14.68 1 43.66 743 GLY A O 1
ATOM 6081 N N . THR A 1 744 ? 36.469 -16.797 -15.711 1 39.09 744 THR A N 1
ATOM 6082 C CA . THR A 1 744 ? 37.656 -15.938 -15.68 1 39.09 744 THR A CA 1
ATOM 6083 C C . THR A 1 744 ? 37.375 -14.648 -16.469 1 39.09 744 THR A C 1
ATOM 6085 O O . THR A 1 744 ? 38.25 -13.766 -16.5 1 39.09 744 THR A O 1
ATOM 6088 N N . ASN A 1 745 ? 36.5 -14.672 -17.375 1 35.53 745 ASN A N 1
ATOM 6089 C CA . ASN A 1 745 ? 36.5 -13.383 -18.047 1 35.53 745 ASN A CA 1
ATOM 6090 C C . ASN A 1 745 ? 35.656 -12.359 -17.281 1 35.53 745 ASN A C 1
ATOM 6092 O O . ASN A 1 745 ? 34.594 -12.672 -16.781 1 35.53 745 ASN A O 1
ATOM 6096 N N . GLU A 1 746 ? 36.281 -11.188 -16.812 1 37 746 GLU A N 1
ATOM 6097 C CA . GLU A 1 746 ? 36 -9.969 -16.062 1 37 746 GLU A CA 1
ATOM 6098 C C . GLU A 1 746 ? 34.562 -9.484 -16.297 1 37 746 GLU A C 1
ATOM 6100 O O . GLU A 1 746 ? 33.969 -8.82 -15.445 1 37 746 GLU A O 1
ATOM 6105 N N . ASP A 1 747 ? 34 -9.422 -17.5 1 33.62 747 ASP A N 1
ATOM 6106 C CA . ASP A 1 747 ? 33 -8.469 -17.938 1 33.62 747 ASP A CA 1
ATOM 6107 C C . ASP A 1 747 ? 31.578 -8.969 -17.609 1 33.62 747 ASP A C 1
ATOM 6109 O O . ASP A 1 747 ? 30.594 -8.391 -18.047 1 33.62 747 ASP A O 1
ATOM 6113 N N . SER A 1 748 ? 31.359 -10.18 -17.188 1 33.62 748 SER A N 1
ATOM 6114 C CA . SER A 1 748 ? 29.953 -10.539 -17.172 1 33.62 748 SER A CA 1
ATOM 6115 C C . SER A 1 748 ? 29.281 -10.07 -15.891 1 33.62 748 SER A C 1
ATOM 6117 O O . SER A 1 748 ? 29.484 -10.648 -14.82 1 33.62 748 SER A O 1
ATOM 6119 N N . ALA A 1 749 ? 28.828 -8.914 -15.656 1 34.44 749 ALA A N 1
ATOM 6120 C CA . ALA A 1 749 ? 28.141 -8.242 -14.555 1 34.44 749 ALA A CA 1
ATOM 6121 C C . ALA A 1 749 ? 26.859 -8.984 -14.18 1 34.44 749 ALA A C 1
ATOM 6123 O O . ALA A 1 749 ? 25.797 -8.695 -14.734 1 34.44 749 ALA A O 1
ATOM 6124 N N . GLY A 1 750 ? 26.766 -10.289 -14.195 1 33.94 750 GLY A N 1
ATOM 6125 C CA . GLY A 1 750 ? 25.469 -10.914 -13.984 1 33.94 750 GLY A CA 1
ATOM 6126 C C . GLY A 1 750 ? 25 -10.82 -12.547 1 33.94 750 GLY A C 1
ATOM 6127 O O . GLY A 1 750 ? 25.641 -10.195 -11.711 1 33.94 750 GLY A O 1
ATOM 6128 N N . PHE A 1 751 ? 23.672 -11.312 -12.234 1 33.09 751 PHE A N 1
ATOM 6129 C CA . PHE A 1 751 ? 22.828 -11.164 -11.062 1 33.09 751 PHE A CA 1
ATOM 6130 C C . PHE A 1 751 ? 23.5 -11.734 -9.828 1 33.09 751 PHE A C 1
ATOM 6132 O O . PHE A 1 751 ? 22.938 -11.703 -8.727 1 33.09 751 PHE A O 1
ATOM 6139 N N . MET A 1 752 ? 24.359 -12.867 -9.969 1 38.91 752 MET A N 1
ATOM 6140 C CA . MET A 1 752 ? 24.516 -13.664 -8.766 1 38.91 752 MET A CA 1
ATOM 6141 C C . MET A 1 752 ? 25.484 -12.984 -7.789 1 38.91 752 MET A C 1
ATOM 6143 O O . MET A 1 752 ? 26.469 -12.391 -8.203 1 38.91 752 MET A O 1
ATOM 6147 N N . GLU A 1 753 ? 24.906 -12.891 -6.652 1 39.72 753 GLU A N 1
ATOM 6148 C CA . GLU A 1 753 ? 25.656 -12.484 -5.469 1 39.72 753 GLU A CA 1
ATOM 6149 C C . GLU A 1 753 ? 27.109 -12.961 -5.543 1 39.72 753 GLU A C 1
ATOM 6151 O O . GLU A 1 753 ? 28.031 -12.234 -5.16 1 39.72 753 GLU A O 1
ATOM 6156 N N . THR A 1 754 ? 27.25 -14.43 -5.395 1 40.5 754 THR A N 1
ATOM 6157 C CA . THR A 1 754 ? 28.516 -15 -4.93 1 40.5 754 THR A CA 1
ATOM 6158 C C . THR A 1 754 ? 29.469 -15.219 -6.098 1 40.5 754 THR A C 1
ATOM 6160 O O . THR A 1 754 ? 29.078 -15.781 -7.129 1 40.5 754 THR A O 1
ATOM 6163 N N . SER A 1 755 ? 30.234 -14.289 -6.211 1 46.5 755 SER A N 1
ATOM 6164 C CA . SER A 1 755 ? 31.422 -14.492 -7.039 1 46.5 755 SER A CA 1
ATOM 6165 C C . SER A 1 755 ? 31.922 -15.922 -6.941 1 46.5 755 SER A C 1
ATOM 6167 O O . SER A 1 755 ? 33.062 -16.156 -6.527 1 46.5 755 SER A O 1
ATOM 6169 N N . PHE A 1 756 ? 30.922 -16.812 -7.02 1 53.19 756 PHE A N 1
ATOM 6170 C CA . PHE A 1 756 ? 31.344 -18.203 -6.934 1 53.19 756 PHE A CA 1
ATOM 6171 C C . PHE A 1 756 ? 32.375 -18.531 -8.008 1 53.19 756 PHE A C 1
ATOM 6173 O O . PHE A 1 756 ? 33.281 -19.344 -7.793 1 53.19 756 PHE A O 1
ATOM 6180 N N . HIS A 1 757 ? 32.125 -17.734 -9.094 1 51.25 757 HIS A N 1
ATOM 6181 C CA . HIS A 1 757 ? 33.031 -18.062 -10.195 1 51.25 757 HIS A CA 1
ATOM 6182 C C . HIS A 1 757 ? 34.438 -17.562 -9.922 1 51.25 757 HIS A C 1
ATOM 6184 O O . HIS A 1 757 ? 35.406 -18.031 -10.523 1 51.25 757 HIS A O 1
ATOM 6190 N N . LEU A 1 758 ? 34.406 -16.594 -8.953 1 54.22 758 LEU A N 1
ATOM 6191 C CA . LEU A 1 758 ? 35.719 -16.047 -8.625 1 54.22 758 LEU A CA 1
ATOM 6192 C C . LEU A 1 758 ? 36.375 -16.891 -7.543 1 54.22 758 LEU A C 1
ATOM 6194 O O . LEU A 1 758 ? 37.562 -16.703 -7.273 1 54.22 758 LEU A O 1
ATOM 6198 N N . LEU A 1 759 ? 35.625 -17.812 -7.156 1 61.97 759 LEU A N 1
ATOM 6199 C CA . LEU A 1 759 ? 36.156 -18.625 -6.066 1 61.97 759 LEU A CA 1
ATOM 6200 C C . LEU A 1 759 ? 37 -19.766 -6.609 1 61.97 759 LEU A C 1
ATOM 6202 O O . LEU A 1 759 ? 36.812 -20.219 -7.734 1 61.97 759 LEU A O 1
ATOM 6206 N N . SER A 1 760 ? 38.031 -19.984 -5.922 1 61.62 760 SER A N 1
ATOM 6207 C CA . SER A 1 760 ? 38.844 -21.141 -6.246 1 61.62 760 SER A CA 1
ATOM 6208 C C . SER A 1 760 ? 38.031 -22.422 -6.168 1 61.62 760 SER A C 1
ATOM 6210 O O . SER A 1 760 ? 36.969 -22.453 -5.566 1 61.62 760 SER A O 1
ATOM 6212 N N . SER A 1 761 ? 38.438 -23.375 -6.891 1 66.5 761 SER A N 1
ATOM 6213 C CA . SER A 1 761 ? 37.781 -24.672 -6.875 1 66.5 761 SER A CA 1
ATOM 6214 C C . SER A 1 761 ? 37.656 -25.203 -5.457 1 66.5 761 SER A C 1
ATOM 6216 O O . SER A 1 761 ? 36.656 -25.844 -5.113 1 66.5 761 SER A O 1
ATOM 6218 N N . GLU A 1 762 ? 38.594 -24.859 -4.656 1 67.44 762 GLU A N 1
ATOM 6219 C CA . GLU A 1 762 ? 38.594 -25.328 -3.275 1 67.44 762 GLU A CA 1
ATOM 6220 C C . GLU A 1 762 ? 37.531 -24.578 -2.457 1 67.44 762 GLU A C 1
ATOM 6222 O O . GLU A 1 762 ? 36.844 -25.172 -1.634 1 67.44 762 GLU A O 1
ATOM 6227 N N . GLU A 1 763 ? 37.469 -23.391 -2.785 1 69.69 763 GLU A N 1
ATOM 6228 C CA . GLU A 1 763 ? 36.469 -22.594 -2.066 1 69.69 763 GLU A CA 1
ATOM 6229 C C . GLU A 1 763 ? 35.062 -22.984 -2.467 1 69.69 763 GLU A C 1
ATOM 6231 O O . GLU A 1 763 ? 34.156 -23.047 -1.617 1 69.69 763 GLU A O 1
ATOM 6236 N N . LYS A 1 764 ? 34.969 -23.297 -3.713 1 72.81 764 LYS A N 1
ATOM 6237 C CA . LYS A 1 764 ? 33.656 -23.734 -4.211 1 72.81 764 LYS A CA 1
ATOM 6238 C C . LYS A 1 764 ? 33.25 -25.047 -3.57 1 72.81 764 LYS A C 1
ATOM 6240 O O . LYS A 1 764 ? 32.094 -25.234 -3.18 1 72.81 764 LYS A O 1
ATOM 6245 N N . GLU A 1 765 ? 34.219 -25.844 -3.469 1 75.94 765 GLU A N 1
ATOM 6246 C CA . GLU A 1 765 ? 33.938 -27.156 -2.887 1 75.94 765 GLU A CA 1
ATOM 6247 C C . GLU A 1 765 ? 33.562 -27.031 -1.41 1 75.94 765 GLU A C 1
ATOM 6249 O O . GLU A 1 765 ? 32.688 -27.75 -0.921 1 75.94 765 GLU A O 1
ATOM 6254 N N . ASN A 1 766 ? 34.156 -26.109 -0.781 1 75.38 766 ASN A N 1
ATOM 6255 C CA . ASN A 1 766 ? 33.875 -25.922 0.633 1 75.38 766 ASN A CA 1
ATOM 6256 C C . ASN A 1 766 ? 32.469 -25.375 0.836 1 75.38 766 ASN A C 1
ATOM 6258 O O . ASN A 1 766 ? 31.766 -25.75 1.79 1 75.38 766 ASN A O 1
ATOM 6262 N N . ILE A 1 767 ? 32.094 -24.578 -0.074 1 77.31 767 ILE A N 1
ATOM 6263 C CA . ILE A 1 767 ? 30.75 -24.016 0.008 1 77.31 767 ILE A CA 1
ATOM 6264 C C . ILE A 1 767 ? 29.703 -25.094 -0.245 1 77.31 767 ILE A C 1
ATOM 6266 O O . ILE A 1 767 ? 28.688 -25.172 0.45 1 77.31 767 ILE A O 1
ATOM 6270 N N . LEU A 1 768 ? 30.016 -25.922 -1.191 1 82.62 768 LEU A N 1
ATOM 6271 C CA . LEU A 1 768 ? 29.094 -26.984 -1.534 1 82.62 768 LEU A CA 1
ATOM 6272 C C . LEU A 1 768 ? 29.016 -28.016 -0.41 1 82.62 768 LEU A C 1
ATOM 6274 O O . LEU A 1 768 ? 27.922 -28.5 -0.077 1 82.62 768 LEU A O 1
ATOM 6278 N N . LEU A 1 769 ? 30.172 -28.25 0.177 1 82.25 769 LEU A N 1
ATOM 6279 C CA . LEU A 1 769 ? 30.203 -29.219 1.261 1 82.25 769 LEU A CA 1
ATOM 6280 C C . LEU A 1 769 ? 29.422 -28.719 2.471 1 82.25 769 LEU A C 1
ATOM 6282 O O . LEU A 1 769 ? 28.703 -29.484 3.121 1 82.25 769 LEU A O 1
ATOM 6286 N N . SER A 1 770 ? 29.516 -27.469 2.684 1 79.38 770 SER A N 1
ATOM 6287 C CA . SER A 1 770 ? 28.812 -26.891 3.826 1 79.38 770 SER A CA 1
ATOM 6288 C C . SER A 1 770 ? 27.312 -26.844 3.598 1 79.38 770 SER A C 1
ATOM 6290 O O . SER A 1 770 ? 26.531 -26.891 4.551 1 79.38 770 SER A O 1
ATOM 6292 N N . ALA A 1 771 ? 26.938 -26.859 2.352 1 83.5 771 ALA A N 1
ATOM 6293 C CA . ALA A 1 771 ? 25.531 -26.734 2.018 1 83.5 771 ALA A CA 1
ATOM 6294 C C . ALA A 1 771 ? 24.891 -28.109 1.842 1 83.5 771 ALA A C 1
ATOM 6296 O O . ALA A 1 771 ? 23.656 -28.219 1.712 1 83.5 771 ALA A O 1
ATOM 6297 N N . ASN A 1 772 ? 25.656 -29.156 1.829 1 87.06 772 ASN A N 1
ATOM 6298 C CA . ASN A 1 772 ? 25.141 -30.5 1.604 1 87.06 772 ASN A CA 1
ATOM 6299 C C . ASN A 1 772 ? 24.891 -31.234 2.918 1 87.06 772 ASN A C 1
ATOM 6301 O O . ASN A 1 772 ? 25.828 -31.781 3.506 1 87.06 772 ASN A O 1
ATOM 6305 N N . GLU A 1 773 ? 23.719 -31.375 3.264 1 86.06 773 GLU A N 1
ATOM 6306 C CA . GLU A 1 773 ? 23.375 -32.031 4.52 1 86.06 773 GLU A CA 1
ATOM 6307 C C . GLU A 1 773 ? 23.625 -33.531 4.434 1 86.06 773 GLU A C 1
ATOM 6309 O O . GLU A 1 773 ? 23.828 -34.188 5.457 1 86.06 773 GLU A O 1
ATOM 6314 N N . PHE A 1 774 ? 23.734 -34.062 3.277 1 87.62 774 PHE A N 1
ATOM 6315 C CA . PHE A 1 774 ? 23.844 -35.5 3.076 1 87.62 774 PHE A CA 1
ATOM 6316 C C . PHE A 1 774 ? 25.203 -36 3.516 1 87.62 774 PHE A C 1
ATOM 6318 O O . PHE A 1 774 ? 25.375 -37.188 3.785 1 87.62 774 PHE A O 1
ATOM 6325 N N . VAL A 1 775 ? 26.156 -35.062 3.619 1 83.69 775 VAL A N 1
ATOM 6326 C CA . VAL A 1 775 ? 27.516 -35.469 4 1 83.69 775 VAL A CA 1
ATOM 6327 C C . VAL A 1 775 ? 27.531 -35.969 5.434 1 83.69 775 VAL A C 1
ATOM 6329 O O . VAL A 1 775 ? 28.391 -36.781 5.809 1 83.69 775 VAL A O 1
ATOM 6332 N N . HIS A 1 776 ? 26.516 -35.688 6.09 1 80.75 776 HIS A N 1
ATOM 6333 C CA . HIS A 1 776 ? 26.5 -36.031 7.508 1 80.75 776 HIS A CA 1
ATOM 6334 C C . HIS A 1 776 ? 25.688 -37.312 7.754 1 80.75 776 HIS A C 1
ATOM 6336 O O . HIS A 1 776 ? 25.656 -37.812 8.875 1 80.75 776 HIS A O 1
ATOM 6342 N N . PHE A 1 777 ? 25.109 -37.812 6.707 1 85.62 777 PHE A N 1
ATOM 6343 C CA . PHE A 1 777 ? 24.25 -38.969 6.898 1 85.62 777 PHE A CA 1
ATOM 6344 C C . PHE A 1 777 ? 25.031 -40.25 6.711 1 85.62 777 PHE A C 1
ATOM 6346 O O . PHE A 1 777 ? 25.922 -40.344 5.855 1 85.62 777 PHE A O 1
ATOM 6353 N N . ASP A 1 778 ? 24.688 -41.25 7.512 1 79.5 778 ASP A N 1
ATOM 6354 C CA . ASP A 1 778 ? 25.312 -42.562 7.387 1 79.5 778 ASP A CA 1
ATOM 6355 C C . ASP A 1 778 ? 24.484 -43.469 6.48 1 79.5 778 ASP A C 1
ATOM 6357 O O . ASP A 1 778 ? 23.516 -43.031 5.852 1 79.5 778 ASP A O 1
ATOM 6361 N N . GLU A 1 779 ? 24.891 -44.719 6.422 1 81.25 779 GLU A N 1
ATOM 6362 C CA . GLU A 1 779 ? 24.234 -45.688 5.547 1 81.25 779 GLU A CA 1
ATOM 6363 C C . GLU A 1 779 ? 22.766 -45.875 5.949 1 81.25 779 GLU A C 1
ATOM 6365 O O . GLU A 1 779 ? 21.906 -46.031 5.09 1 81.25 779 GLU A O 1
ATOM 6370 N N . ALA A 1 780 ? 22.562 -45.812 7.168 1 81.12 780 ALA A N 1
ATOM 6371 C CA . ALA A 1 780 ? 21.203 -46 7.656 1 81.12 780 ALA A CA 1
ATOM 6372 C C . ALA A 1 780 ? 20.328 -44.812 7.25 1 81.12 780 ALA A C 1
ATOM 6374 O O . ALA A 1 780 ? 19.156 -44.969 6.926 1 81.12 780 ALA A O 1
ATOM 6375 N N . GLY A 1 781 ? 20.906 -43.656 7.305 1 85.69 781 GLY A N 1
ATOM 6376 C CA . GLY A 1 781 ? 20.188 -42.469 6.875 1 85.69 781 GLY A CA 1
ATOM 6377 C C . GLY A 1 781 ? 19.812 -42.5 5.402 1 85.69 781 GLY A C 1
ATOM 6378 O O . GLY A 1 781 ? 18.688 -42.156 5.039 1 85.69 781 GLY A O 1
ATOM 6379 N N . PHE A 1 782 ? 20.672 -42.938 4.594 1 87.56 782 PHE A N 1
ATOM 6380 C CA . PHE A 1 782 ? 20.422 -43 3.158 1 87.56 782 PHE A CA 1
ATOM 6381 C C . PHE A 1 782 ? 19.406 -44.094 2.836 1 87.56 782 PHE A C 1
ATOM 6383 O O . PHE A 1 782 ? 18.609 -43.969 1.907 1 87.56 782 PHE A O 1
ATOM 6390 N N . ARG A 1 783 ? 19.484 -45.125 3.594 1 86.12 783 ARG A N 1
ATOM 6391 C CA . ARG A 1 783 ? 18.5 -46.156 3.398 1 86.12 783 ARG A CA 1
ATOM 6392 C C . ARG A 1 783 ? 17.078 -45.656 3.676 1 86.12 783 ARG A C 1
ATOM 6394 O O . ARG A 1 783 ? 16.156 -45.969 2.939 1 86.12 783 ARG A O 1
ATOM 6401 N N . LEU A 1 784 ? 17 -44.875 4.625 1 86 784 LEU A N 1
ATOM 6402 C CA . LEU A 1 784 ? 15.711 -44.281 4.961 1 86 784 LEU A CA 1
ATOM 6403 C C . LEU A 1 784 ? 15.227 -43.375 3.834 1 86 784 LEU A C 1
ATOM 6405 O O . LEU A 1 784 ? 14.039 -43.375 3.504 1 86 784 LEU A O 1
ATOM 6409 N N . LEU A 1 785 ? 16.109 -42.562 3.307 1 90.38 785 LEU A N 1
ATOM 6410 C CA . LEU A 1 785 ? 15.75 -41.688 2.215 1 90.38 785 LEU A CA 1
ATOM 6411 C C . LEU A 1 785 ? 15.367 -42.469 0.967 1 90.38 785 LEU A C 1
ATOM 6413 O O . LEU A 1 785 ? 14.406 -42.094 0.274 1 90.38 785 LEU A O 1
ATOM 6417 N N . LEU A 1 786 ? 16.078 -43.531 0.699 1 88.25 786 LEU A N 1
ATOM 6418 C CA . LEU A 1 786 ? 15.781 -44.375 -0.448 1 88.25 786 LEU A CA 1
ATOM 6419 C C . LEU A 1 786 ? 14.422 -45.062 -0.294 1 88.25 786 LEU A C 1
ATOM 6421 O O . LEU A 1 786 ? 13.633 -45.094 -1.245 1 88.25 786 LEU A O 1
ATOM 6425 N N . ASP A 1 787 ? 14.156 -45.5 0.846 1 84.06 787 ASP A N 1
ATOM 6426 C CA . ASP A 1 787 ? 12.875 -46.156 1.11 1 84.06 787 ASP A CA 1
ATOM 6427 C C . ASP A 1 787 ? 11.719 -45.156 0.935 1 84.06 787 ASP A C 1
ATOM 6429 O O . ASP A 1 787 ? 10.641 -45.531 0.466 1 84.06 787 ASP A O 1
ATOM 6433 N N . THR A 1 788 ? 11.992 -43.938 1.279 1 86.56 788 THR A N 1
ATOM 6434 C CA . THR A 1 788 ? 10.984 -42.906 1.114 1 86.56 788 THR A CA 1
ATOM 6435 C C . THR A 1 788 ? 10.688 -42.656 -0.364 1 86.56 788 THR A C 1
ATOM 6437 O O . THR A 1 788 ? 9.523 -42.594 -0.768 1 86.56 788 THR A O 1
ATOM 6440 N N . VAL A 1 789 ? 11.688 -42.594 -1.164 1 88.44 789 VAL A N 1
ATOM 6441 C CA . VAL A 1 789 ? 11.508 -42.312 -2.59 1 88.44 789 VAL A CA 1
ATOM 6442 C C . VAL A 1 789 ? 10.859 -43.531 -3.256 1 88.44 789 VAL A C 1
ATOM 6444 O O . VAL A 1 789 ? 10 -43.406 -4.121 1 88.44 789 VAL A O 1
ATOM 6447 N N . ASN A 1 790 ? 11.164 -44.719 -2.812 1 80.75 790 ASN A N 1
ATOM 6448 C CA . ASN A 1 790 ? 10.656 -45.969 -3.385 1 80.75 790 ASN A CA 1
ATOM 6449 C C . ASN A 1 790 ? 9.156 -46.125 -3.15 1 80.75 790 ASN A C 1
ATOM 6451 O O . ASN A 1 790 ? 8.461 -46.75 -3.943 1 80.75 790 ASN A O 1
ATOM 6455 N N . THR A 1 791 ? 8.711 -45.562 -2.186 1 78.69 791 THR A N 1
ATOM 6456 C CA . THR A 1 791 ? 7.285 -45.656 -1.865 1 78.69 791 THR A CA 1
ATOM 6457 C C . THR A 1 791 ? 6.445 -44.938 -2.938 1 78.69 791 THR A C 1
ATOM 6459 O O . THR A 1 791 ? 5.301 -45.344 -3.178 1 78.69 791 THR A O 1
ATOM 6462 N N . PHE A 1 792 ? 6.988 -44.031 -3.533 1 76.25 792 PHE A N 1
ATOM 6463 C CA . PHE A 1 792 ? 6.199 -43.219 -4.461 1 76.25 792 PHE A CA 1
ATOM 6464 C C . PHE A 1 792 ? 6.527 -43.594 -5.902 1 76.25 792 PHE A C 1
ATOM 6466 O O . PHE A 1 792 ? 5.816 -43.188 -6.824 1 76.25 792 PHE A O 1
ATOM 6473 N N . CYS A 1 793 ? 7.605 -44.156 -6.305 1 66.5 793 CYS A N 1
ATOM 6474 C CA . CYS A 1 793 ? 7.996 -44.531 -7.664 1 66.5 793 CYS A CA 1
ATOM 6475 C C . CYS A 1 793 ? 7.48 -45.906 -8.023 1 66.5 793 CYS A C 1
ATOM 6477 O O . CYS A 1 793 ? 7.836 -46.906 -7.383 1 66.5 793 CYS A O 1
ATOM 6479 N N . THR A 1 794 ? 6.094 -46.125 -8.258 1 54.03 794 THR A N 1
ATOM 6480 C CA . THR A 1 794 ? 5.633 -47.438 -8.75 1 54.03 794 THR A CA 1
ATOM 6481 C C . THR A 1 794 ? 6.23 -47.719 -10.125 1 54.03 794 THR A C 1
ATOM 6483 O O . THR A 1 794 ? 6.527 -46.812 -10.891 1 54.03 794 THR A O 1
ATOM 6486 N N . ASN A 1 795 ? 6.676 -49.031 -10.406 1 39.88 795 ASN A N 1
ATOM 6487 C CA . ASN A 1 795 ? 7.207 -49.562 -11.656 1 39.88 795 ASN A CA 1
ATOM 6488 C C . ASN A 1 795 ? 6.348 -49.156 -12.844 1 39.88 795 ASN A C 1
ATOM 6490 O O . ASN A 1 795 ? 5.508 -49.938 -13.305 1 39.88 795 ASN A O 1
ATOM 6494 N N . SER A 1 796 ? 5.699 -48.125 -12.852 1 36.91 796 SER A N 1
ATOM 6495 C CA . SER A 1 796 ? 4.871 -47.875 -14.023 1 36.91 796 SER A CA 1
ATOM 6496 C C . SER A 1 796 ? 5.699 -47.938 -15.305 1 36.91 796 SER A C 1
ATOM 6498 O O . SER A 1 796 ? 6.914 -47.75 -15.273 1 36.91 796 SER A O 1
ATOM 6500 N N . GLY A 1 797 ? 5.125 -48.594 -16.406 1 34.72 797 GLY A N 1
ATOM 6501 C CA . GLY A 1 797 ? 5.598 -48.719 -17.781 1 34.72 797 GLY A CA 1
ATOM 6502 C C . GLY A 1 797 ? 6.316 -47.469 -18.281 1 34.72 797 GLY A C 1
ATOM 6503 O O . GLY A 1 797 ? 6.223 -46.406 -17.656 1 34.72 797 GLY A O 1
ATOM 6504 N N . SER A 1 798 ? 7.293 -47.719 -19.141 1 31.39 798 SER A N 1
ATOM 6505 C CA . SER A 1 798 ? 8.133 -46.719 -19.797 1 31.39 798 SER A CA 1
ATOM 6506 C C . SER A 1 798 ? 7.328 -45.469 -20.172 1 31.39 798 SER A C 1
ATOM 6508 O O . SER A 1 798 ? 6.262 -45.594 -20.781 1 31.39 798 SER A O 1
ATOM 6510 N N . PRO A 1 799 ? 7.383 -44.531 -19.391 1 33.81 799 PRO A N 1
ATOM 6511 C CA . PRO A 1 799 ? 6.668 -43.344 -19.891 1 33.81 799 PRO A CA 1
ATOM 6512 C C . PRO A 1 799 ? 6.754 -43.188 -21.406 1 33.81 799 PRO A C 1
ATOM 6514 O O . PRO A 1 799 ? 7.816 -43.406 -22 1 33.81 799 PRO A O 1
ATOM 6517 N N . ASN A 1 800 ? 5.816 -43.688 -22.172 1 27.34 800 ASN A N 1
ATOM 6518 C CA . ASN A 1 800 ? 5.836 -43.344 -23.578 1 27.34 800 ASN A CA 1
ATOM 6519 C C . ASN A 1 800 ? 6.277 -41.906 -23.812 1 27.34 800 ASN A C 1
ATOM 6521 O O . ASN A 1 800 ? 5.492 -40.969 -23.609 1 27.34 800 ASN A O 1
ATOM 6525 N N . ASN A 1 801 ? 7.352 -41.625 -23.312 1 30 801 ASN A N 1
ATOM 6526 C CA . ASN A 1 801 ? 7.984 -40.344 -23.609 1 30 801 ASN A CA 1
ATOM 6527 C C . ASN A 1 801 ? 7.75 -39.938 -25.062 1 30 801 ASN A C 1
ATOM 6529 O O . ASN A 1 801 ? 8.414 -40.438 -25.969 1 30 801 ASN A O 1
ATOM 6533 N N . ARG A 1 802 ? 6.629 -39.906 -25.438 1 31.84 802 ARG A N 1
ATOM 6534 C CA . ARG A 1 802 ? 6.566 -39.281 -26.75 1 31.84 802 ARG A CA 1
ATOM 6535 C C . ARG A 1 802 ? 7.535 -38.094 -26.844 1 31.84 802 ARG A C 1
ATOM 6537 O O . ARG A 1 802 ? 7.531 -37.219 -26 1 31.84 802 ARG A O 1
ATOM 6544 N N . ASN A 1 803 ? 8.766 -38.375 -27.234 1 29.11 803 ASN A N 1
ATOM 6545 C CA . ASN A 1 803 ? 9.953 -37.594 -27.562 1 29.11 803 ASN A CA 1
ATOM 6546 C C . ASN A 1 803 ? 9.602 -36.156 -27.984 1 29.11 803 ASN A C 1
ATOM 6548 O O . ASN A 1 803 ? 9.438 -35.875 -29.172 1 29.11 803 ASN A O 1
ATOM 6552 N N . THR A 1 804 ? 8.742 -35.75 -27.344 1 27.95 804 THR A N 1
ATOM 6553 C CA . THR A 1 804 ? 8.523 -34.406 -27.875 1 27.95 804 THR A CA 1
ATOM 6554 C C . THR A 1 804 ? 9.742 -33.531 -27.641 1 27.95 804 THR A C 1
ATOM 6556 O O . THR A 1 804 ? 9.664 -32.312 -27.766 1 27.95 804 THR A O 1
ATOM 6559 N N . MET A 1 805 ? 10.789 -34.125 -26.938 1 29.11 805 MET A N 1
ATOM 6560 C CA . MET A 1 805 ? 12.008 -33.344 -26.906 1 29.11 805 MET A CA 1
ATOM 6561 C C . MET A 1 805 ? 12.609 -33.188 -28.297 1 29.11 805 MET A C 1
ATOM 6563 O O . MET A 1 805 ? 12.68 -34.156 -29.047 1 29.11 805 MET A O 1
ATOM 6567 N N . PRO A 1 806 ? 12.742 -32.094 -28.766 1 27.42 806 PRO A N 1
ATOM 6568 C CA . PRO A 1 806 ? 13.414 -32.062 -30.062 1 27.42 806 PRO A CA 1
ATOM 6569 C C . PRO A 1 806 ? 14.766 -32.781 -30.047 1 27.42 806 PRO A C 1
ATOM 6571 O O . PRO A 1 806 ? 15.555 -32.562 -29.125 1 27.42 806 PRO A O 1
ATOM 6574 N N . GLU A 1 807 ? 14.992 -34.062 -30.438 1 27.67 807 GLU A N 1
ATOM 6575 C CA . GLU A 1 807 ? 16.234 -34.812 -30.562 1 27.67 807 GLU A CA 1
ATOM 6576 C C . GLU A 1 807 ? 17.422 -33.906 -30.797 1 27.67 807 GLU A C 1
ATOM 6578 O O . GLU A 1 807 ? 18.516 -34.156 -30.281 1 27.67 807 GLU A O 1
ATOM 6583 N N . GLN A 1 808 ? 17.344 -33.125 -31.891 1 26.67 808 GLN A N 1
ATOM 6584 C CA . GLN A 1 808 ? 18.484 -32.438 -32.469 1 26.67 808 GLN A CA 1
ATOM 6585 C C . GLN A 1 808 ? 18.891 -31.234 -31.609 1 26.67 808 GLN A C 1
ATOM 6587 O O . GLN A 1 808 ? 19.688 -30.391 -32.062 1 26.67 808 GLN A O 1
ATOM 6592 N N . LEU A 1 809 ? 18.422 -31.172 -30.531 1 28.17 809 LEU A N 1
ATOM 6593 C CA . LEU A 1 809 ? 18.891 -30.031 -29.766 1 28.17 809 LEU A CA 1
ATOM 6594 C C . LEU A 1 809 ? 20.406 -30.062 -29.594 1 28.17 809 LEU A C 1
ATOM 6596 O O . LEU A 1 809 ? 21.062 -29.016 -29.516 1 28.17 809 LEU A O 1
ATOM 6600 N N . PHE A 1 810 ? 21.094 -31.297 -29.562 1 27.86 810 PHE A N 1
ATOM 6601 C CA . PHE A 1 810 ? 22.484 -31.344 -29.125 1 27.86 810 PHE A CA 1
ATOM 6602 C C . PHE A 1 810 ? 23.422 -31.203 -30.312 1 27.86 810 PHE A C 1
ATOM 6604 O O . PHE A 1 810 ? 24.641 -31.328 -30.172 1 27.86 810 PHE A O 1
ATOM 6611 N N . GLY A 1 811 ? 23.016 -31.391 -31.531 1 25.52 811 GLY A N 1
ATOM 6612 C CA . GLY A 1 811 ? 24.094 -31.203 -32.5 1 25.52 811 GLY A CA 1
ATOM 6613 C C . GLY A 1 811 ? 24.641 -29.797 -32.5 1 25.52 811 GLY A C 1
ATOM 6614 O O . GLY A 1 811 ? 25.219 -29.344 -33.5 1 25.52 811 GLY A O 1
ATOM 6615 N N . TYR A 1 812 ? 24.219 -29.078 -31.469 1 25.39 812 TYR A N 1
ATOM 6616 C CA . TYR A 1 812 ? 24.641 -27.688 -31.438 1 25.39 812 TYR A CA 1
ATOM 6617 C C . TYR A 1 812 ? 26.109 -27.578 -31 1 25.39 812 TYR A C 1
ATOM 6619 O O . TYR A 1 812 ? 26.531 -28.219 -30.047 1 25.39 812 TYR A O 1
ATOM 6627 N N . THR A 1 813 ? 27.031 -27.594 -32 1 22.02 813 THR A N 1
ATOM 6628 C CA . THR A 1 813 ? 28.453 -27.359 -31.797 1 22.02 813 THR A CA 1
ATOM 6629 C C . THR A 1 813 ? 28.688 -26 -31.172 1 22.02 813 THR A C 1
ATOM 6631 O O . THR A 1 813 ? 28.156 -24.984 -31.641 1 22.02 813 THR A O 1
ATOM 6634 N N . ALA A 1 814 ? 28.953 -25.953 -29.906 1 23.55 814 ALA A N 1
ATOM 6635 C CA . ALA A 1 814 ? 29.234 -24.891 -28.938 1 23.55 814 ALA A CA 1
ATOM 6636 C C . ALA A 1 814 ? 30.484 -24.109 -29.328 1 23.55 814 ALA A C 1
ATOM 6638 O O . ALA A 1 814 ? 31.562 -24.703 -29.5 1 23.55 814 ALA A O 1
ATOM 6639 N N . THR A 1 815 ? 30.531 -23.188 -30.344 1 22.36 815 THR A N 1
ATOM 6640 C CA . THR A 1 815 ? 31.75 -22.406 -30.359 1 22.36 815 THR A CA 1
ATOM 6641 C C . THR A 1 815 ? 31.75 -21.375 -29.234 1 22.36 815 THR A C 1
ATOM 6643 O O . THR A 1 815 ? 30.703 -20.812 -28.906 1 22.36 815 THR A O 1
ATOM 6646 N N . SER A 1 816 ? 32.688 -21.297 -28.25 1 22.58 816 SER A N 1
ATOM 6647 C CA . SER A 1 816 ? 33.125 -20.625 -27.047 1 22.58 816 SER A CA 1
ATOM 6648 C C . SER A 1 816 ? 33.156 -19.109 -27.234 1 22.58 816 SER A C 1
ATOM 6650 O O . SER A 1 816 ? 33.781 -18.391 -26.453 1 22.58 816 SER A O 1
ATOM 6652 N N . SER A 1 817 ? 32.375 -18.328 -28.062 1 22.97 817 SER A N 1
ATOM 6653 C CA . SER A 1 817 ? 32.844 -16.953 -27.984 1 22.97 817 SER A CA 1
ATOM 6654 C C . SER A 1 817 ? 32.375 -16.297 -26.688 1 22.97 817 SER A C 1
ATOM 6656 O O . SER A 1 817 ? 31.344 -16.656 -26.141 1 22.97 817 SER A O 1
ATOM 6658 N N . ASN A 1 818 ? 33.156 -15.523 -25.875 1 22.72 818 ASN A N 1
ATOM 6659 C CA . ASN A 1 818 ? 33.375 -14.844 -24.609 1 22.72 818 ASN A CA 1
ATOM 6660 C C . ASN A 1 818 ? 32.219 -13.914 -24.25 1 22.72 818 ASN A C 1
ATOM 6662 O O . ASN A 1 818 ? 32.312 -13.109 -23.328 1 22.72 818 ASN A O 1
ATOM 6666 N N . VAL A 1 819 ? 31.359 -13.328 -25.188 1 22.95 819 VAL A N 1
ATOM 6667 C CA . VAL A 1 819 ? 30.547 -12.133 -24.938 1 22.95 819 VAL A CA 1
ATOM 6668 C C . VAL A 1 819 ? 29.375 -12.484 -24.031 1 22.95 819 VAL A C 1
ATOM 6670 O O . VAL A 1 819 ? 28.734 -13.523 -24.203 1 22.95 819 VAL A O 1
ATOM 6673 N N . LEU A 1 820 ? 29.281 -11.781 -22.797 1 24.53 820 LEU A N 1
ATOM 6674 C CA . LEU A 1 820 ? 28.344 -11.68 -21.688 1 24.53 820 LEU A CA 1
ATOM 6675 C C . LEU A 1 820 ? 26.906 -11.672 -22.188 1 24.53 820 LEU A C 1
ATOM 6677 O O . LEU A 1 820 ? 26.562 -10.875 -23.062 1 24.53 820 LEU A O 1
ATOM 6681 N N . ILE A 1 821 ? 26.203 -12.633 -22.109 1 26.22 821 ILE A N 1
ATOM 6682 C CA . ILE A 1 821 ? 25.016 -13.086 -22.844 1 26.22 821 ILE A CA 1
ATOM 6683 C C . ILE A 1 821 ? 23.828 -12.203 -22.484 1 26.22 821 ILE A C 1
ATOM 6685 O O . ILE A 1 821 ? 23.266 -12.312 -21.391 1 26.22 821 ILE A O 1
ATOM 6689 N N . ASN A 1 822 ? 23.938 -10.734 -22.531 1 25.39 822 ASN A N 1
ATOM 6690 C CA . ASN A 1 822 ? 22.922 -9.734 -22.203 1 25.39 822 ASN A CA 1
ATOM 6691 C C . ASN A 1 822 ? 21.578 -10.078 -22.844 1 25.39 822 ASN A C 1
ATOM 6693 O O . ASN A 1 822 ? 20.547 -10.055 -22.172 1 25.39 822 ASN A O 1
ATOM 6697 N N . GLN A 1 823 ? 21.5 -9.508 -23.922 1 26.23 823 GLN A N 1
ATOM 6698 C CA . GLN A 1 823 ? 20.328 -9.461 -24.797 1 26.23 823 GLN A CA 1
ATOM 6699 C C . GLN A 1 823 ? 20.156 -10.781 -25.547 1 26.23 823 GLN A C 1
ATOM 6701 O O . GLN A 1 823 ? 21.125 -11.367 -26.016 1 26.23 823 GLN A O 1
ATOM 6706 N N . PHE A 1 824 ? 19.375 -11.578 -25.062 1 27.98 824 PHE A N 1
ATOM 6707 C CA . PHE A 1 824 ? 19.109 -12.812 -25.781 1 27.98 824 PHE A CA 1
ATOM 6708 C C . PHE A 1 824 ? 18.469 -12.516 -27.141 1 27.98 824 PHE A C 1
ATOM 6710 O O . PHE A 1 824 ? 17.484 -11.773 -27.219 1 27.98 824 PHE A O 1
ATOM 6717 N N . SER A 1 825 ? 19.312 -12.078 -27.984 1 27.94 825 SER A N 1
ATOM 6718 C CA . SER A 1 825 ? 18.781 -11.852 -29.312 1 27.94 825 SER A CA 1
ATOM 6719 C C . SER A 1 825 ? 18.641 -13.156 -30.094 1 27.94 825 SER A C 1
ATOM 6721 O O . SER A 1 825 ? 19.578 -13.961 -30.125 1 27.94 825 SER A O 1
ATOM 6723 N N . VAL A 1 826 ? 17.672 -13.797 -30.109 1 28.61 826 VAL A N 1
ATOM 6724 C CA . VAL A 1 826 ? 17.422 -14.969 -30.938 1 28.61 826 VAL A CA 1
ATOM 6725 C C . VAL A 1 826 ? 17.328 -14.555 -32.406 1 28.61 826 VAL A C 1
ATOM 6727 O O . VAL A 1 826 ? 16.641 -13.594 -32.75 1 28.61 826 VAL A O 1
ATOM 6730 N N . ASP A 1 827 ? 18.422 -14.672 -33.125 1 27.47 827 ASP A N 1
ATOM 6731 C CA . ASP A 1 827 ? 18.453 -14.531 -34.594 1 27.47 827 ASP A CA 1
ATOM 6732 C C . ASP A 1 827 ? 17.719 -15.688 -35.25 1 27.47 827 ASP A C 1
ATOM 6734 O O . ASP A 1 827 ? 18.203 -16.828 -35.219 1 27.47 827 ASP A O 1
ATOM 6738 N N . LEU A 1 828 ? 16.453 -15.711 -35.25 1 28.27 828 LEU A N 1
ATOM 6739 C CA . LEU A 1 828 ? 15.656 -16.672 -36 1 28.27 828 LEU A CA 1
ATOM 6740 C C . LEU A 1 828 ? 15.383 -16.156 -37.406 1 28.27 828 LEU A C 1
ATOM 6742 O O . LEU A 1 828 ? 14.75 -15.117 -37.562 1 28.27 828 LEU A O 1
ATOM 6746 N N . ALA A 1 829 ? 15.836 -17.094 -38.5 1 30.14 829 ALA A N 1
ATOM 6747 C CA . ALA A 1 829 ? 15.75 -17.062 -39.938 1 30.14 829 ALA A CA 1
ATOM 6748 C C . ALA A 1 829 ? 15.641 -15.625 -40.469 1 30.14 829 ALA A C 1
ATOM 6750 O O . ALA A 1 829 ? 14.68 -15.273 -41.125 1 30.14 829 ALA A O 1
ATOM 6751 N N . GLY A 1 830 ? 16.453 -14.797 -40.219 1 29.08 830 GLY A N 1
ATOM 6752 C CA . GLY A 1 830 ? 16.609 -13.414 -40.625 1 29.08 830 GLY A CA 1
ATOM 6753 C C . GLY A 1 830 ? 16.078 -12.414 -39.625 1 29.08 830 GLY A C 1
ATOM 6754 O O . GLY A 1 830 ? 16.172 -11.203 -39.844 1 29.08 830 GLY A O 1
ATOM 6755 N N . LEU A 1 831 ? 14.766 -12.758 -39.406 1 26.8 831 LEU A N 1
ATOM 6756 C CA . LEU A 1 831 ? 14.203 -11.828 -38.406 1 26.8 831 LEU A CA 1
ATOM 6757 C C . LEU A 1 831 ? 14.836 -12.039 -37.031 1 26.8 831 LEU A C 1
ATOM 6759 O O . LEU A 1 831 ? 15.008 -13.18 -36.594 1 26.8 831 LEU A O 1
ATOM 6763 N N . SER A 1 832 ? 15.68 -11.203 -36.75 1 28.23 832 SER A N 1
ATOM 6764 C CA . SER A 1 832 ? 16.375 -11.188 -35.469 1 28.23 832 SER A CA 1
ATOM 6765 C C . SER A 1 832 ? 15.422 -10.906 -34.312 1 28.23 832 SER A C 1
ATOM 6767 O O . SER A 1 832 ? 14.656 -9.945 -34.375 1 28.23 832 SER A O 1
ATOM 6769 N N . ALA A 1 833 ? 14.547 -11.883 -34.156 1 28.05 833 ALA A N 1
ATOM 6770 C CA . ALA A 1 833 ? 13.742 -11.555 -32.969 1 28.05 833 ALA A CA 1
ATOM 6771 C C . ALA A 1 833 ? 14.57 -11.641 -31.703 1 28.05 833 ALA A C 1
ATOM 6773 O O . ALA A 1 833 ? 15.375 -12.562 -31.531 1 28.05 833 ALA A O 1
ATOM 6774 N N . ASN A 1 834 ? 14.82 -10.617 -31.219 1 27.61 834 ASN A N 1
ATOM 6775 C CA . ASN A 1 834 ? 15.523 -10.484 -29.953 1 27.61 834 ASN A CA 1
ATOM 6776 C C . ASN A 1 834 ? 14.594 -10.766 -28.766 1 27.61 834 ASN A C 1
ATOM 6778 O O . ASN A 1 834 ? 13.484 -10.234 -28.703 1 27.61 834 ASN A O 1
ATOM 6782 N N . PHE A 1 835 ? 14.312 -11.977 -28.703 1 27.22 835 PHE A N 1
ATOM 6783 C CA . PHE A 1 835 ? 13.633 -12.156 -27.422 1 27.22 835 PHE A CA 1
ATOM 6784 C C . PHE A 1 835 ? 14.523 -11.727 -26.266 1 27.22 835 PHE A C 1
ATOM 6786 O O . PHE A 1 835 ? 15.719 -12.023 -26.25 1 27.22 835 PHE A O 1
ATOM 6793 N N . ASP A 1 836 ? 14.266 -10.742 -25.875 1 26.92 836 ASP A N 1
ATOM 6794 C CA . ASP A 1 836 ? 14.961 -10.375 -24.641 1 26.92 836 ASP A CA 1
ATOM 6795 C C . ASP A 1 836 ? 14.594 -11.312 -23.5 1 26.92 836 ASP A C 1
ATOM 6797 O O . ASP A 1 836 ? 13.406 -11.516 -23.219 1 26.92 836 ASP A O 1
ATOM 6801 N N . PHE A 1 837 ? 14.875 -12.523 -23.672 1 27.22 837 PHE A N 1
ATOM 6802 C CA . PHE A 1 837 ? 14.836 -12.969 -22.281 1 27.22 837 PHE A CA 1
ATOM 6803 C C . PHE A 1 837 ? 15.57 -11.977 -21.391 1 27.22 837 PHE A C 1
ATOM 6805 O O . PHE A 1 837 ? 16.766 -11.719 -21.578 1 27.22 837 PHE A O 1
ATOM 6812 N N . VAL A 1 838 ? 15.062 -10.898 -21.438 1 25.89 838 VAL A N 1
ATOM 6813 C CA . VAL A 1 838 ? 15.781 -9.914 -20.625 1 25.89 838 VAL A CA 1
ATOM 6814 C C . VAL A 1 838 ? 16.203 -10.547 -19.297 1 25.89 838 VAL A C 1
ATOM 6816 O O . VAL A 1 838 ? 15.359 -10.914 -18.484 1 25.89 838 VAL A O 1
ATOM 6819 N N . PHE A 1 839 ? 16.984 -11.57 -19.469 1 24.08 839 PHE A N 1
ATOM 6820 C CA . PHE A 1 839 ? 17.891 -11.547 -18.328 1 24.08 839 PHE A CA 1
ATOM 6821 C C . PHE A 1 839 ? 18.625 -10.219 -18.25 1 24.08 839 PHE A C 1
ATOM 6823 O O . PHE A 1 839 ? 19.625 -10.016 -18.953 1 24.08 839 PHE A O 1
ATOM 6830 N N . ASP A 1 840 ? 18.047 -9.117 -18.734 1 24.08 840 ASP A N 1
ATOM 6831 C CA . ASP A 1 840 ? 18.734 -7.902 -19.156 1 24.08 840 ASP A CA 1
ATOM 6832 C C . ASP A 1 840 ? 20.141 -7.824 -18.578 1 24.08 840 ASP A C 1
ATOM 6834 O O . ASP A 1 840 ? 20.438 -8.477 -17.578 1 24.08 840 ASP A O 1
ATOM 6838 N N . GLY A 1 841 ? 21.156 -7.367 -19.359 1 26.36 841 GLY A N 1
ATOM 6839 C CA . GLY A 1 841 ? 22.422 -7.117 -18.672 1 26.36 841 GLY A CA 1
ATOM 6840 C C . GLY A 1 841 ? 22.297 -7.129 -17.156 1 26.36 841 GLY A C 1
ATOM 6841 O O . GLY A 1 841 ? 22.984 -7.895 -16.484 1 26.36 841 GLY A O 1
ATOM 6842 N N . GLY A 1 842 ? 22.203 -5.98 -16.594 1 24.56 842 GLY A N 1
ATOM 6843 C CA . GLY A 1 842 ? 22.312 -6.16 -15.164 1 24.56 842 GLY A CA 1
ATOM 6844 C C . GLY A 1 842 ? 21.25 -7.086 -14.602 1 24.56 842 GLY A C 1
ATOM 6845 O O . GLY A 1 842 ? 21.516 -7.875 -13.695 1 24.56 842 GLY A O 1
ATOM 6846 N N . ASN A 1 843 ? 19.797 -6.684 -14.562 1 21.91 843 ASN A N 1
ATOM 6847 C CA . ASN A 1 843 ? 18.969 -7.328 -13.547 1 21.91 843 ASN A CA 1
ATOM 6848 C C . ASN A 1 843 ? 18.469 -8.695 -14.016 1 21.91 843 ASN A C 1
ATOM 6850 O O . ASN A 1 843 ? 17.859 -8.805 -15.078 1 21.91 843 ASN A O 1
ATOM 6854 N N . LEU A 1 844 ? 19.125 -9.844 -13.82 1 21.84 844 LEU A N 1
ATOM 6855 C CA . LEU A 1 844 ? 18.922 -11.289 -13.906 1 21.84 844 LEU A CA 1
ATOM 6856 C C . LEU A 1 844 ? 17.453 -11.648 -13.664 1 21.84 844 LEU A C 1
ATOM 6858 O O . LEU A 1 844 ? 16.969 -12.672 -14.156 1 21.84 844 LEU A O 1
ATOM 6862 N N . PRO A 1 845 ? 16.188 -11.891 -13.625 1 22.95 845 PRO A N 1
ATOM 6863 C CA . PRO A 1 845 ? 15.828 -13.312 -13.727 1 22.95 845 PRO A CA 1
ATOM 6864 C C . PRO A 1 845 ? 15.938 -13.844 -15.156 1 22.95 845 PRO A C 1
ATOM 6866 O O . PRO A 1 845 ? 15.773 -13.086 -16.109 1 22.95 845 PRO A O 1
ATOM 6869 N N . MET B 1 1 ? -55.406 42.188 27.938 1 25.44 1 MET B N 1
ATOM 6870 C CA . MET B 1 1 ? -54.562 42 29.141 1 25.44 1 MET B CA 1
ATOM 6871 C C . MET B 1 1 ? -53.219 41.438 28.766 1 25.44 1 MET B C 1
ATOM 6873 O O . MET B 1 1 ? -52.312 41.344 29.609 1 25.44 1 MET B O 1
ATOM 6877 N N . GLY B 1 2 ? -53.219 40.625 27.594 1 28.95 2 GLY B N 1
ATOM 6878 C CA . GLY B 1 2 ? -52.156 39.75 27.156 1 28.95 2 GLY B CA 1
ATOM 6879 C C . GLY B 1 2 ? -50.906 40.5 26.719 1 28.95 2 GLY B C 1
ATOM 6880 O O . GLY B 1 2 ? -49.844 39.906 26.516 1 28.95 2 GLY B O 1
ATOM 6881 N N . THR B 1 3 ? -51 41.812 26.422 1 38.03 3 THR B N 1
ATOM 6882 C CA . THR B 1 3 ? -50.031 42.812 25.906 1 38.03 3 THR B CA 1
ATOM 6883 C C . THR B 1 3 ? -49.062 43.25 27 1 38.03 3 THR B C 1
ATOM 6885 O O . THR B 1 3 ? -47.875 43.469 26.719 1 38.03 3 THR B O 1
ATOM 6888 N N . ASN B 1 4 ? -49.562 43.344 28.219 1 39.81 4 ASN B N 1
ATOM 6889 C CA . ASN B 1 4 ? -48.844 43.969 29.328 1 39.81 4 ASN B CA 1
ATOM 6890 C C . ASN B 1 4 ? -47.719 43.062 29.844 1 39.81 4 ASN B C 1
ATOM 6892 O O . ASN B 1 4 ? -46.688 43.562 30.297 1 39.81 4 ASN B O 1
ATOM 6896 N N . ALA B 1 5 ? -48 41.75 29.859 1 37.84 5 ALA B N 1
ATOM 6897 C CA . ALA B 1 5 ? -47.031 40.812 30.453 1 37.84 5 ALA B CA 1
ATOM 6898 C C . ALA B 1 5 ? -45.781 40.719 29.625 1 37.84 5 ALA B C 1
ATOM 6900 O O . ALA B 1 5 ? -44.656 40.656 30.156 1 37.84 5 ALA B O 1
ATOM 6901 N N . THR B 1 6 ? -46 40.906 28.359 1 39.44 6 THR B N 1
ATOM 6902 C CA . THR B 1 6 ? -44.875 40.844 27.422 1 39.44 6 THR B CA 1
ATOM 6903 C C . THR B 1 6 ? -43.969 42.062 27.625 1 39.44 6 THR B C 1
ATOM 6905 O O . THR B 1 6 ? -42.75 41.938 27.562 1 39.44 6 THR B O 1
ATOM 6908 N N . LEU B 1 7 ? -44.531 43.188 28.016 1 42.84 7 LEU B N 1
ATOM 6909 C CA . LEU B 1 7 ? -43.812 44.438 28.188 1 42.84 7 LEU B CA 1
ATOM 6910 C C . LEU B 1 7 ? -42.938 44.375 29.453 1 42.84 7 LEU B C 1
ATOM 6912 O O . LEU B 1 7 ? -41.812 44.812 29.438 1 42.84 7 LEU B O 1
ATOM 6916 N N . LYS B 1 8 ? -43.5 43.75 30.484 1 42.25 8 LYS B N 1
ATOM 6917 C CA . LYS B 1 8 ? -42.781 43.75 31.75 1 42.25 8 LYS B CA 1
ATOM 6918 C C . LYS B 1 8 ? -41.562 42.812 31.672 1 42.25 8 LYS B C 1
ATOM 6920 O O . LYS B 1 8 ? -40.5 43.125 32.219 1 42.25 8 LYS B O 1
ATOM 6925 N N . GLU B 1 9 ? -41.875 41.781 30.906 1 39.69 9 GLU B N 1
ATOM 6926 C CA . GLU B 1 9 ? -40.75 40.844 30.75 1 39.69 9 GLU B CA 1
ATOM 6927 C C . GLU B 1 9 ? -39.625 41.469 29.938 1 39.69 9 GLU B C 1
ATOM 6929 O O . GLU B 1 9 ? -38.469 41.281 30.266 1 39.69 9 GLU B O 1
ATOM 6934 N N . LEU B 1 10 ? -39.969 42.344 29.062 1 43.31 10 LEU B N 1
ATOM 6935 C CA . LEU B 1 10 ? -39 43.062 28.25 1 43.31 10 LEU B CA 1
ATOM 6936 C C . LEU B 1 10 ? -38.25 44.125 29.078 1 43.31 10 LEU B C 1
ATOM 6938 O O . LEU B 1 10 ? -37.031 44.281 28.922 1 43.31 10 LEU B O 1
ATOM 6942 N N . GLU B 1 11 ? -38.938 44.719 30.078 1 48.25 11 GLU B N 1
ATOM 6943 C CA . GLU B 1 11 ? -38.344 45.719 30.922 1 48.25 11 GLU B CA 1
ATOM 6944 C C . GLU B 1 11 ? -37.281 45.125 31.859 1 48.25 11 GLU B C 1
ATOM 6946 O O . GLU B 1 11 ? -36.188 45.688 32.031 1 48.25 11 GLU B O 1
ATOM 6951 N N . LYS B 1 12 ? -37.688 43.938 32.344 1 43.97 12 LYS B N 1
ATOM 6952 C CA . LYS B 1 12 ? -36.75 43.281 33.219 1 43.97 12 LYS B CA 1
ATOM 6953 C C . LYS B 1 12 ? -35.5 42.844 32.438 1 43.97 12 LYS B C 1
ATOM 6955 O O . LYS B 1 12 ? -34.375 42.938 32.969 1 43.97 12 LYS B O 1
ATOM 6960 N N . GLU B 1 13 ? -35.781 42.531 31.297 1 41.66 13 GLU B N 1
ATOM 6961 C CA . GLU B 1 13 ? -34.688 42.125 30.422 1 41.66 13 GLU B CA 1
ATOM 6962 C C . GLU B 1 13 ? -33.75 43.312 30.109 1 41.66 13 GLU B C 1
ATOM 6964 O O . GLU B 1 13 ? -32.531 43.188 30.156 1 41.66 13 GLU B O 1
ATOM 6969 N N . VAL B 1 14 ? -34.281 44.5 29.938 1 44.75 14 VAL B N 1
ATOM 6970 C CA . VAL B 1 14 ? -33.531 45.719 29.688 1 44.75 14 VAL B CA 1
ATOM 6971 C C . VAL B 1 14 ? -32.719 46.094 30.922 1 44.75 14 VAL B C 1
ATOM 6973 O O . VAL B 1 14 ? -31.547 46.469 30.812 1 44.75 14 VAL B O 1
ATOM 6976 N N . GLU B 1 15 ? -33.312 45.969 32.125 1 43.84 15 GLU B N 1
ATOM 6977 C CA . GLU B 1 15 ? -32.625 46.312 33.344 1 43.84 15 GLU B CA 1
ATOM 6978 C C . GLU B 1 15 ? -31.406 45.438 33.562 1 43.84 15 GLU B C 1
ATOM 6980 O O . GLU B 1 15 ? -30.344 45.906 33.969 1 43.84 15 GLU B O 1
ATOM 6985 N N . TYR B 1 16 ? -31.625 44.188 33.281 1 37.34 16 TYR B N 1
ATOM 6986 C CA . TYR B 1 16 ? -30.531 43.25 33.469 1 37.34 16 TYR B CA 1
ATOM 6987 C C . TYR B 1 16 ? -29.344 43.562 32.562 1 37.34 16 TYR B C 1
ATOM 6989 O O . TYR B 1 16 ? -28.219 43.719 33.062 1 37.34 16 TYR B O 1
ATOM 6997 N N . TRP B 1 17 ? -29.609 43.906 31.344 1 40.72 17 TRP B N 1
ATOM 6998 C CA . TRP B 1 17 ? -28.531 44.219 30.406 1 40.72 17 TRP B CA 1
ATOM 6999 C C . TRP B 1 17 ? -27.891 45.562 30.75 1 40.72 17 TRP B C 1
ATOM 7001 O O . TRP B 1 17 ? -26.672 45.719 30.641 1 40.72 17 TRP B O 1
ATOM 7011 N N . ARG B 1 18 ? -28.609 46.438 31.25 1 38.84 18 ARG B N 1
ATOM 7012 C CA . ARG B 1 18 ? -28.094 47.719 31.688 1 38.84 18 ARG B CA 1
ATOM 7013 C C . ARG B 1 18 ? -27.109 47.562 32.844 1 38.84 18 ARG B C 1
ATOM 7015 O O . ARG B 1 18 ? -26.031 48.156 32.844 1 38.84 18 ARG B O 1
ATOM 7022 N N . ASN B 1 19 ? -27.469 46.719 33.688 1 36.44 19 ASN B N 1
ATOM 7023 C CA . ASN B 1 19 ? -26.547 46.562 34.812 1 36.44 19 ASN B CA 1
ATOM 7024 C C . ASN B 1 19 ? -25.234 45.906 34.375 1 36.44 19 ASN B C 1
ATOM 7026 O O . ASN B 1 19 ? -24.172 46.281 34.844 1 36.44 19 ASN B O 1
ATOM 7030 N N . LEU B 1 20 ? -25.422 44.938 33.562 1 37.5 20 LEU B N 1
ATOM 7031 C CA . LEU B 1 20 ? -24.234 44.25 33.094 1 37.5 20 LEU B CA 1
ATOM 7032 C C . LEU B 1 20 ? -23.344 45.188 32.312 1 37.5 20 LEU B C 1
ATOM 7034 O O . LEU B 1 20 ? -22.109 45.188 32.469 1 37.5 20 LEU B O 1
ATOM 7038 N N . ALA B 1 21 ? -23.969 46.031 31.484 1 32.38 21 ALA B N 1
ATOM 7039 C CA . ALA B 1 21 ? -23.219 47.062 30.734 1 32.38 21 ALA B CA 1
ATOM 7040 C C . ALA B 1 21 ? -22.578 48.062 31.688 1 32.38 21 ALA B C 1
ATOM 7042 O O . ALA B 1 21 ? -21.5 48.562 31.406 1 32.38 21 ALA B O 1
ATOM 7043 N N . LEU B 1 22 ? -23.312 48.406 32.688 1 33.75 22 LEU B N 1
ATOM 7044 C CA . LEU B 1 22 ? -22.797 49.438 33.562 1 33.75 22 LEU B CA 1
ATOM 7045 C C . LEU B 1 22 ? -21.672 48.906 34.438 1 33.75 22 LEU B C 1
ATOM 7047 O O . LEU B 1 22 ? -21.094 49.625 35.25 1 33.75 22 LEU B O 1
ATOM 7051 N N . GLY B 1 23 ? -20.688 48.125 34.031 1 31.06 23 GLY B N 1
ATOM 7052 C CA . GLY B 1 23 ? -19.406 47.719 34.562 1 31.06 23 GLY B CA 1
ATOM 7053 C C . GLY B 1 23 ? -19.422 47.594 36.094 1 31.06 23 GLY B C 1
ATOM 7054 O O . GLY B 1 23 ? -18.406 47.781 36.75 1 31.06 23 GLY B O 1
ATOM 7055 N N . ILE B 1 24 ? -20.391 47.594 36.719 1 30.16 24 ILE B N 1
ATOM 7056 C CA . ILE B 1 24 ? -20.203 47.594 38.156 1 30.16 24 ILE B CA 1
ATOM 7057 C C . ILE B 1 24 ? -19.422 46.375 38.594 1 30.16 24 ILE B C 1
ATOM 7059 O O . ILE B 1 24 ? -19.953 45.25 38.594 1 30.16 24 ILE B O 1
ATOM 7063 N N . GLU B 1 25 ? -18.047 46.281 38.125 1 29.98 25 GLU B N 1
ATOM 7064 C CA . GLU B 1 25 ? -16.953 45.406 38.531 1 29.98 25 GLU B CA 1
ATOM 7065 C C . GLU B 1 25 ? -16.781 45.469 40.062 1 29.98 25 GLU B C 1
ATOM 7067 O O . GLU B 1 25 ? -16.609 46.531 40.625 1 29.98 25 GLU B O 1
ATOM 7072 N N . PRO B 1 26 ? -17.359 44.75 40.906 1 26.7 26 PRO B N 1
ATOM 7073 C CA . PRO B 1 26 ? -16.672 44.969 42.188 1 26.7 26 PRO B CA 1
ATOM 7074 C C . PRO B 1 26 ? -15.164 44.75 42.094 1 26.7 26 PRO B C 1
ATOM 7076 O O . PRO B 1 26 ? -14.711 44 41.219 1 26.7 26 PRO B O 1
ATOM 7079 N N . GLU B 1 27 ? -14.258 45.594 42.531 1 28.02 27 GLU B N 1
ATOM 7080 C CA . GLU B 1 27 ? -12.805 45.719 42.656 1 28.02 27 GLU B CA 1
ATOM 7081 C C . GLU B 1 27 ? -12.188 44.438 43.219 1 28.02 27 GLU B C 1
ATOM 7083 O O . GLU B 1 27 ? -12.148 44.25 44.438 1 28.02 27 GLU B O 1
ATOM 7088 N N . GLN B 1 28 ? -12.625 43.188 42.875 1 27.16 28 GLN B N 1
ATOM 7089 C CA . GLN B 1 28 ? -11.938 42.188 43.688 1 27.16 28 GLN B CA 1
ATOM 7090 C C . GLN B 1 28 ? -10.438 42.188 43.375 1 27.16 28 GLN B C 1
ATOM 7092 O O . GLN B 1 28 ? -10.023 42.562 42.281 1 27.16 28 GLN B O 1
ATOM 7097 N N . ASP B 1 29 ? -9.57 41.969 44.469 1 26.28 29 ASP B N 1
ATOM 7098 C CA . ASP B 1 29 ? -8.125 42 44.688 1 26.28 29 ASP B CA 1
ATOM 7099 C C . ASP B 1 29 ? -7.398 41.125 43.688 1 26.28 29 ASP B C 1
ATOM 7101 O O . ASP B 1 29 ? -7.988 40.188 43.125 1 26.28 29 ASP B O 1
ATOM 7105 N N . PRO B 1 30 ? -6.094 41.406 43.375 1 27.31 30 PRO B N 1
ATOM 7106 C CA . PRO B 1 30 ? -5.082 40.906 42.438 1 27.31 30 PRO B CA 1
ATOM 7107 C C . PRO B 1 30 ? -4.875 39.406 42.531 1 27.31 30 PRO B C 1
ATOM 7109 O O . PRO B 1 30 ? -4.645 38.875 43.625 1 27.31 30 PRO B O 1
ATOM 7112 N N . VAL B 1 31 ? -5.555 38.625 41.75 1 28.61 31 VAL B N 1
ATOM 7113 C CA . VAL B 1 31 ? -5.562 37.188 41.656 1 28.61 31 VAL B CA 1
ATOM 7114 C C . VAL B 1 31 ? -4.129 36.656 41.594 1 28.61 31 VAL B C 1
ATOM 7116 O O . VAL B 1 31 ? -3.385 37 40.656 1 28.61 31 VAL B O 1
ATOM 7119 N N . SER B 1 32 ? -3.547 36.281 42.75 1 27.23 32 SER B N 1
ATOM 7120 C CA . SER B 1 32 ? -2.258 35.656 43 1 27.23 32 SER B CA 1
ATOM 7121 C C . SER B 1 32 ? -1.975 34.531 41.969 1 27.23 32 SER B C 1
ATOM 7123 O O . SER B 1 32 ? -2.867 34.125 41.219 1 27.23 32 SER B O 1
ATOM 7125 N N . ASN B 1 33 ? -0.852 33.688 42.25 1 30.06 33 ASN B N 1
ATOM 7126 C CA . ASN B 1 33 ? 0.027 32.781 41.5 1 30.06 33 ASN B CA 1
ATOM 7127 C C . ASN B 1 33 ? -0.719 31.547 41 1 30.06 33 ASN B C 1
ATOM 7129 O O . ASN B 1 33 ? -0.729 30.516 41.688 1 30.06 33 ASN B O 1
ATOM 7133 N N . VAL B 1 34 ? -1.666 31.609 40.312 1 30.75 34 VAL B N 1
ATOM 7134 C CA . VAL B 1 34 ? -2.729 30.75 39.812 1 30.75 34 VAL B CA 1
ATOM 7135 C C . VAL B 1 34 ? -2.125 29.609 39 1 30.75 34 VAL B C 1
ATOM 7137 O O . VAL B 1 34 ? -2.777 28.594 38.75 1 30.75 34 VAL B O 1
ATOM 7140 N N . SER B 1 35 ? -0.98 29.828 38.469 1 34.06 35 SER B N 1
ATOM 7141 C CA . SER B 1 35 ? -0.444 28.797 37.594 1 34.06 35 SER B CA 1
ATOM 7142 C C . SER B 1 35 ? -0.139 27.516 38.344 1 34.06 35 SER B C 1
ATOM 7144 O O . SER B 1 35 ? -0.375 26.406 37.844 1 34.06 35 SER B O 1
ATOM 7146 N N . THR B 1 36 ? 0.446 27.609 39.594 1 34.56 36 THR B N 1
ATOM 7147 C CA . THR B 1 36 ? 0.848 26.453 40.375 1 34.56 36 THR B CA 1
ATOM 7148 C C . THR B 1 36 ? -0.374 25.688 40.875 1 34.56 36 THR B C 1
ATOM 7150 O O . THR B 1 36 ? -0.286 24.484 41.188 1 34.56 36 THR B O 1
ATOM 7153 N N . THR B 1 37 ? -1.446 26.328 41.094 1 32.41 37 THR B N 1
ATOM 7154 C CA . THR B 1 37 ? -2.609 25.719 41.75 1 32.41 37 THR B CA 1
ATOM 7155 C C . THR B 1 37 ? -3.338 24.797 40.781 1 32.41 37 THR B C 1
ATOM 7157 O O . THR B 1 37 ? -3.996 23.844 41.188 1 32.41 37 THR B O 1
ATOM 7160 N N . ILE B 1 38 ? -3.432 25.125 39.562 1 35.25 38 ILE B N 1
ATOM 7161 C CA . ILE B 1 38 ? -4.168 24.359 38.562 1 35.25 38 ILE B CA 1
ATOM 7162 C C . ILE B 1 38 ? -3.482 23.016 38.344 1 35.25 38 ILE B C 1
ATOM 7164 O O . ILE B 1 38 ? -4.148 21.984 38.219 1 35.25 38 ILE B O 1
ATOM 7168 N N . ARG B 1 39 ? -2.158 22.984 38.125 1 40.72 39 ARG B N 1
ATOM 7169 C CA . ARG B 1 39 ? -1.411 21.734 38.031 1 40.72 39 ARG B CA 1
ATOM 7170 C C . ARG B 1 39 ? -1.641 20.859 39.25 1 40.72 39 ARG B C 1
ATOM 7172 O O . ARG B 1 39 ? -1.672 19.625 39.125 1 40.72 39 ARG B O 1
ATOM 7179 N N . THR B 1 40 ? -1.918 21.469 40.344 1 40.88 40 THR B N 1
ATOM 7180 C CA . THR B 1 40 ? -2.152 20.734 41.562 1 40.88 40 THR B CA 1
ATOM 7181 C C . THR B 1 40 ? -3.541 20.109 41.594 1 40.88 40 THR B C 1
ATOM 7183 O O . THR B 1 40 ? -3.73 19.016 42.125 1 40.88 40 THR B O 1
ATOM 7186 N N . SER B 1 41 ? -4.551 20.766 41.094 1 41.31 41 SER B N 1
ATOM 7187 C CA . SER B 1 41 ? -5.902 20.219 41.125 1 41.31 41 SER B CA 1
ATOM 7188 C C . SER B 1 41 ? -6.066 19.062 40.156 1 41.31 41 SER B C 1
ATOM 7190 O O . SER B 1 41 ? -6.711 18.062 40.469 1 41.31 41 SER B O 1
ATOM 7192 N N . VAL B 1 42 ? -5.684 19.172 38.906 1 46.44 42 VAL B N 1
ATOM 7193 C CA . VAL B 1 42 ? -5.629 18.031 38 1 46.44 42 VAL B CA 1
ATOM 7194 C C . VAL B 1 42 ? -4.875 16.875 38.656 1 46.44 42 VAL B C 1
ATOM 7196 O O . VAL B 1 42 ? -5.289 15.719 38.562 1 46.44 42 VAL B O 1
ATOM 7199 N N . ALA B 1 43 ? -3.844 17.281 39.406 1 44.78 43 ALA B N 1
ATOM 7200 C CA . ALA B 1 43 ? -3.061 16.312 40.156 1 44.78 43 ALA B CA 1
ATOM 7201 C C . ALA B 1 43 ? -3.91 15.672 41.25 1 44.78 43 ALA B C 1
ATOM 7203 O O . ALA B 1 43 ? -3.74 14.492 41.562 1 44.78 43 ALA B O 1
ATOM 7204 N N . ARG B 1 44 ? -4.707 16.422 41.875 1 45.81 44 ARG B N 1
ATOM 7205 C CA . ARG B 1 44 ? -5.551 15.883 42.938 1 45.81 44 ARG B CA 1
ATOM 7206 C C . ARG B 1 44 ? -6.539 14.859 42.406 1 45.81 44 ARG B C 1
ATOM 7208 O O . ARG B 1 44 ? -6.742 13.797 43 1 45.81 44 ARG B O 1
ATOM 7215 N N . LEU B 1 45 ? -7.25 15.227 41.344 1 47.62 45 LEU B N 1
ATOM 7216 C CA . LEU B 1 45 ? -8.18 14.258 40.781 1 47.62 45 LEU B CA 1
ATOM 7217 C C . LEU B 1 45 ? -7.43 13.055 40.219 1 47.62 45 LEU B C 1
ATOM 7219 O O . LEU B 1 45 ? -7.93 11.93 40.25 1 47.62 45 LEU B O 1
ATOM 7223 N N . SER B 1 46 ? -6.23 13.312 39.719 1 50.16 46 SER B N 1
ATOM 7224 C CA . SER B 1 46 ? -5.379 12.242 39.188 1 50.16 46 SER B CA 1
ATOM 7225 C C . SER B 1 46 ? -4.809 11.406 40.344 1 50.16 46 SER B C 1
ATOM 7227 O O . SER B 1 46 ? -4.41 10.258 40.125 1 50.16 46 SER B O 1
ATOM 7229 N N . ALA B 1 47 ? -4.527 12.055 41.531 1 48.88 47 ALA B N 1
ATOM 7230 C CA . ALA B 1 47 ? -3.881 11.438 42.688 1 48.88 47 ALA B CA 1
ATOM 7231 C C . ALA B 1 47 ? -4.738 10.312 43.281 1 48.88 47 ALA B C 1
ATOM 7233 O O . ALA B 1 47 ? -4.219 9.383 43.875 1 48.88 47 ALA B O 1
ATOM 7234 N N . THR B 1 48 ? -6.062 10.453 43.219 1 52.25 48 THR B N 1
ATOM 7235 C CA . THR B 1 48 ? -6.828 9.367 43.844 1 52.25 48 THR B CA 1
ATOM 7236 C C . THR B 1 48 ? -7.094 8.258 42.812 1 52.25 48 THR B C 1
ATOM 7238 O O . THR B 1 48 ? -8.25 7.938 42.531 1 52.25 48 THR B O 1
ATOM 7241 N N . LYS B 1 49 ? -6.035 7.98 42.094 1 59.16 49 LYS B N 1
ATOM 7242 C CA . LYS B 1 49 ? -6.188 6.992 41.031 1 59.16 49 LYS B CA 1
ATOM 7243 C C . LYS B 1 49 ? -6.34 5.586 41.625 1 59.16 49 LYS B C 1
ATOM 7245 O O . LYS B 1 49 ? -5.5 5.137 42.406 1 59.16 49 LYS B O 1
ATOM 7250 N N . ASP B 1 50 ? -7.516 5.164 41.625 1 67.69 50 ASP B N 1
ATOM 7251 C CA . ASP B 1 50 ? -7.754 3.746 41.875 1 67.69 50 ASP B CA 1
ATOM 7252 C C . ASP B 1 50 ? -7.195 2.883 40.75 1 67.69 50 ASP B C 1
ATOM 7254 O O . ASP B 1 50 ? -7.879 2.643 39.75 1 67.69 50 ASP B O 1
ATOM 7258 N N . LEU B 1 51 ? -5.945 2.57 40.938 1 71.12 51 LEU B N 1
ATOM 7259 C CA . LEU B 1 51 ? -5.176 1.856 39.938 1 71.12 51 LEU B CA 1
ATOM 7260 C C . LEU B 1 51 ? -5.883 0.57 39.5 1 71.12 51 LEU B C 1
ATOM 7262 O O . LEU B 1 51 ? -5.832 0.174 38.344 1 71.12 51 LEU B O 1
ATOM 7266 N N . ALA B 1 52 ? -6.527 0.065 40.438 1 70.56 52 ALA B N 1
ATOM 7267 C CA . ALA B 1 52 ? -7.203 -1.197 40.156 1 70.56 52 ALA B CA 1
ATOM 7268 C C . ALA B 1 52 ? -8.344 -0.992 39.156 1 70.56 52 ALA B C 1
ATOM 7270 O O . ALA B 1 52 ? -8.539 -1.804 38.25 1 70.56 52 ALA B O 1
ATOM 7271 N N . LYS B 1 53 ? -8.992 0.108 39.312 1 79.75 53 LYS B N 1
ATOM 7272 C CA . LYS B 1 53 ? -10.133 0.361 38.438 1 79.75 53 LYS B CA 1
ATOM 7273 C C . LYS B 1 53 ? -9.664 0.788 37.031 1 79.75 53 LYS B C 1
ATOM 7275 O O . LYS B 1 53 ? -10.242 0.384 36.031 1 79.75 53 LYS B O 1
ATOM 7280 N N . THR B 1 54 ? -8.625 1.532 37.125 1 86.19 54 THR B N 1
ATOM 7281 C CA . THR B 1 54 ? -8.133 2.029 35.844 1 86.19 54 THR B CA 1
ATOM 7282 C C . THR B 1 54 ? -7.523 0.896 35.031 1 86.19 54 THR B C 1
ATOM 7284 O O . THR B 1 54 ? -7.613 0.898 33.781 1 86.19 54 THR B O 1
ATOM 7287 N N . ASP B 1 55 ? -6.973 -0.105 35.688 1 87.12 55 ASP B N 1
ATOM 7288 C CA . ASP B 1 55 ? -6.402 -1.254 35 1 87.12 55 ASP B CA 1
ATOM 7289 C C . ASP B 1 55 ? -7.5 -2.17 34.469 1 87.12 55 ASP B C 1
ATOM 7291 O O . ASP B 1 55 ? -7.27 -2.945 33.531 1 87.12 55 ASP B O 1
ATOM 7295 N N . GLY B 1 56 ? -8.617 -2.045 35.031 1 86.12 56 GLY B N 1
ATOM 7296 C CA . GLY B 1 56 ? -9.727 -2.885 34.625 1 86.12 56 GLY B CA 1
ATOM 7297 C C . GLY B 1 56 ? -10.445 -2.359 33.375 1 86.12 56 GLY B C 1
ATOM 7298 O O . GLY B 1 56 ? -11.148 -3.105 32.719 1 86.12 56 GLY B O 1
ATOM 7299 N N . ILE B 1 57 ? -10.234 -1.07 33.094 1 90.94 57 ILE B N 1
ATOM 7300 C CA . ILE B 1 57 ? -10.898 -0.472 31.953 1 90.94 57 ILE B CA 1
ATOM 7301 C C . ILE B 1 57 ? -10.039 -0.666 30.703 1 90.94 57 ILE B C 1
ATOM 7303 O O . ILE B 1 57 ? -8.922 -0.16 30.625 1 90.94 57 ILE B O 1
ATOM 7307 N N . ARG B 1 58 ? -10.562 -1.465 29.781 1 91.94 58 ARG B N 1
ATOM 7308 C CA . ARG B 1 58 ? -9.891 -1.704 28.516 1 91.94 58 ARG B CA 1
ATOM 7309 C C . ARG B 1 58 ? -10.453 -0.813 27.406 1 91.94 58 ARG B C 1
ATOM 7311 O O . ARG B 1 58 ? -11.672 -0.709 27.266 1 91.94 58 ARG B O 1
ATOM 7318 N N . LEU B 1 59 ? -9.539 -0.147 26.781 1 93.88 59 LEU B N 1
ATOM 7319 C CA . LEU B 1 59 ? -9.953 0.829 25.781 1 93.88 59 LEU B CA 1
ATOM 7320 C C . LEU B 1 59 ? -9.57 0.36 24.375 1 93.88 59 LEU B C 1
ATOM 7322 O O . LEU B 1 59 ? -8.477 -0.179 24.172 1 93.88 59 LEU B O 1
ATOM 7326 N N . ASN B 1 60 ? -10.469 0.424 23.391 1 92 60 ASN B N 1
ATOM 7327 C CA . ASN B 1 60 ? -10.297 0.238 21.953 1 92 60 ASN B CA 1
ATOM 7328 C C . ASN B 1 60 ? -11.172 1.199 21.156 1 92 60 ASN B C 1
ATOM 7330 O O . ASN B 1 60 ? -12.352 0.933 20.938 1 92 60 ASN B O 1
ATOM 7334 N N . PHE B 1 61 ? -10.57 2.201 20.672 1 90.06 61 PHE B N 1
ATOM 7335 C CA . PHE B 1 61 ? -11.336 3.266 20.047 1 90.06 61 PHE B CA 1
ATOM 7336 C C . PHE B 1 61 ? -11.758 2.861 18.625 1 90.06 61 PHE B C 1
ATOM 7338 O O . PHE B 1 61 ? -12.695 3.436 18.062 1 90.06 61 PHE B O 1
ATOM 7345 N N . TYR B 1 62 ? -11.023 1.91 18.094 1 83.31 62 TYR B N 1
ATOM 7346 C CA . TYR B 1 62 ? -11.414 1.395 16.781 1 83.31 62 TYR B CA 1
ATOM 7347 C C . TYR B 1 62 ? -12.766 0.698 16.844 1 83.31 62 TYR B C 1
ATOM 7349 O O . TYR B 1 62 ? -13.594 0.854 15.945 1 83.31 62 TYR B O 1
ATOM 7357 N N . GLU B 1 63 ? -13.008 -0.021 17.812 1 82.56 63 GLU B N 1
ATOM 7358 C CA . GLU B 1 63 ? -14.25 -0.756 18.016 1 82.56 63 GLU B CA 1
ATOM 7359 C C . GLU B 1 63 ? -15.359 0.157 18.531 1 82.56 63 GLU B C 1
ATOM 7361 O O . GLU B 1 63 ? -16.516 0.038 18.125 1 82.56 63 GLU B O 1
ATOM 7366 N N . SER B 1 64 ? -14.992 1.071 19.359 1 81.69 64 SER B N 1
ATOM 7367 C CA . SER B 1 64 ? -15.977 1.873 20.078 1 81.69 64 SER B CA 1
ATOM 7368 C C . SER B 1 64 ? -16.516 2.998 19.203 1 81.69 64 SER B C 1
ATOM 7370 O O . SER B 1 64 ? -17.656 3.441 19.391 1 81.69 64 SER B O 1
ATOM 7372 N N . PHE B 1 65 ? -15.664 3.404 18.281 1 81.31 65 PHE B N 1
ATOM 7373 C CA . PHE B 1 65 ? -16.078 4.621 17.594 1 81.31 65 PHE B CA 1
ATOM 7374 C C . PHE B 1 65 ? -15.984 4.438 16.078 1 81.31 65 PHE B C 1
ATOM 7376 O O . PHE B 1 65 ? -15.305 5.211 15.391 1 81.31 65 PHE B O 1
ATOM 7383 N N . PRO B 1 66 ? -16.719 3.467 15.594 1 79.38 66 PRO B N 1
ATOM 7384 C CA . PRO B 1 66 ? -16.75 3.355 14.133 1 79.38 66 PRO B CA 1
ATOM 7385 C C . PRO B 1 66 ? -17.594 4.445 13.477 1 79.38 66 PRO B C 1
ATOM 7387 O O . PRO B 1 66 ? -18.672 4.77 13.961 1 79.38 66 PRO B O 1
ATOM 7390 N N . HIS B 1 67 ? -17.047 5.07 12.445 1 77.81 67 HIS B N 1
ATOM 7391 C CA . HIS B 1 67 ? -17.797 6.129 11.773 1 77.81 67 HIS B CA 1
ATOM 7392 C C . HIS B 1 67 ? -17.562 6.098 10.266 1 77.81 67 HIS B C 1
ATOM 7394 O O . HIS B 1 67 ? -16.469 6.438 9.797 1 77.81 67 HIS B O 1
ATOM 7400 N N . LEU B 1 68 ? -18.688 5.742 9.539 1 77.69 68 LEU B N 1
ATOM 7401 C CA . LEU B 1 68 ? -18.625 5.723 8.086 1 77.69 68 LEU B CA 1
ATOM 7402 C C . LEU B 1 68 ? -19.344 6.941 7.5 1 77.69 68 LEU B C 1
ATOM 7404 O O . LEU B 1 68 ? -20.531 7.156 7.754 1 77.69 68 LEU B O 1
ATOM 7408 N N . VAL B 1 69 ? -18.578 7.785 6.848 1 73.62 69 VAL B N 1
ATOM 7409 C CA . VAL B 1 69 ? -19.156 8.961 6.195 1 73.62 69 VAL B CA 1
ATOM 7410 C C . VAL B 1 69 ? -19.484 8.641 4.738 1 73.62 69 VAL B C 1
ATOM 7412 O O . VAL B 1 69 ? -18.688 8 4.043 1 73.62 69 VAL B O 1
ATOM 7415 N N . THR B 1 70 ? -20.719 8.852 4.328 1 68.88 70 THR B N 1
ATOM 7416 C CA . THR B 1 70 ? -21.156 8.609 2.955 1 68.88 70 THR B CA 1
ATOM 7417 C C . THR B 1 70 ? -21.5 9.914 2.25 1 68.88 70 THR B C 1
ATOM 7419 O O . THR B 1 70 ? -22.188 10.773 2.812 1 68.88 70 THR B O 1
ATOM 7422 N N . LYS B 1 71 ? -20.812 10.234 1.236 1 60 71 LYS B N 1
ATOM 7423 C CA . LYS B 1 71 ? -21.141 11.375 0.382 1 60 71 LYS B CA 1
ATOM 7424 C C . LYS B 1 71 ? -21.375 10.938 -1.058 1 60 71 LYS B C 1
ATOM 7426 O O . LYS B 1 71 ? -20.422 10.617 -1.781 1 60 71 LYS B O 1
ATOM 7431 N N . GLY B 1 72 ? -22.562 11.078 -1.473 1 57.91 72 GLY B N 1
ATOM 7432 C CA . GLY B 1 72 ? -22.844 10.562 -2.801 1 57.91 72 GLY B CA 1
ATOM 7433 C C . GLY B 1 72 ? -22.469 9.102 -2.965 1 57.91 72 GLY B C 1
ATOM 7434 O O . GLY B 1 72 ? -22.953 8.242 -2.227 1 57.91 72 GLY B O 1
ATOM 7435 N N . ILE B 1 73 ? -21.453 9.023 -3.748 1 60.72 73 ILE B N 1
ATOM 7436 C CA . ILE B 1 73 ? -21.047 7.652 -4.035 1 60.72 73 ILE B CA 1
ATOM 7437 C C . ILE B 1 73 ? -19.797 7.301 -3.221 1 60.72 73 ILE B C 1
ATOM 7439 O O . ILE B 1 73 ? -19.406 6.133 -3.143 1 60.72 73 ILE B O 1
ATOM 7443 N N . ILE B 1 74 ? -19.359 8.344 -2.48 1 65 74 ILE B N 1
ATOM 7444 C CA . ILE B 1 74 ? -18.109 8.148 -1.777 1 65 74 ILE B CA 1
ATOM 7445 C C . ILE B 1 74 ? -18.375 7.719 -0.338 1 65 74 ILE B C 1
ATOM 7447 O O . ILE B 1 74 ? -19.281 8.242 0.312 1 65 74 ILE B O 1
ATOM 7451 N N . ARG B 1 75 ? -17.734 6.711 0.027 1 74.81 75 ARG B N 1
ATOM 7452 C CA . ARG B 1 75 ? -17.781 6.266 1.417 1 74.81 75 ARG B CA 1
ATOM 7453 C C . ARG B 1 75 ? -16.375 6.23 2.023 1 74.81 75 ARG B C 1
ATOM 7455 O O . ARG B 1 75 ? -15.414 5.855 1.354 1 74.81 75 ARG B O 1
ATOM 7462 N N . GLU B 1 76 ? -16.266 6.758 3.303 1 75.81 76 GLU B N 1
ATOM 7463 C CA . GLU B 1 76 ? -14.977 6.781 3.973 1 75.81 76 GLU B CA 1
ATOM 7464 C C . GLU B 1 76 ? -15.117 6.473 5.461 1 75.81 76 GLU B C 1
ATOM 7466 O O . GLU B 1 76 ? -15.977 7.039 6.137 1 75.81 76 GLU B O 1
ATOM 7471 N N . ASP B 1 77 ? -14.289 5.512 5.855 1 78.94 77 ASP B N 1
ATOM 7472 C CA . ASP B 1 77 ? -14.172 5.246 7.285 1 78.94 77 ASP B CA 1
ATOM 7473 C C . ASP B 1 77 ? -13.195 6.215 7.941 1 78.94 77 ASP B C 1
ATOM 7475 O O . ASP B 1 77 ? -12.008 6.227 7.613 1 78.94 77 ASP B O 1
ATOM 7479 N N . ILE B 1 78 ? -13.68 7.012 8.844 1 79 78 ILE B N 1
ATOM 7480 C CA . ILE B 1 78 ? -12.852 8.023 9.484 1 79 78 ILE B CA 1
ATOM 7481 C C . ILE B 1 78 ? -12.242 7.453 10.766 1 79 78 ILE B C 1
ATOM 7483 O O . ILE B 1 78 ? -12.953 6.941 11.625 1 79 78 ILE B O 1
ATOM 7487 N N . GLY B 1 79 ? -10.914 7.562 10.898 1 80.25 79 GLY B N 1
ATOM 7488 C CA . GLY B 1 79 ? -10.234 7.133 12.109 1 80.25 79 GLY B CA 1
ATOM 7489 C C . GLY B 1 79 ? -10.445 8.078 13.281 1 80.25 79 GLY B C 1
ATOM 7490 O O . GLY B 1 79 ? -10.562 9.289 13.094 1 80.25 79 GLY B O 1
ATOM 7491 N N . PRO B 1 80 ? -10.422 7.605 14.422 1 85.12 80 PRO B N 1
ATOM 7492 C CA . PRO B 1 80 ? -10.703 8.422 15.609 1 85.12 80 PRO B CA 1
ATOM 7493 C C . PRO B 1 80 ? -9.672 9.523 15.82 1 85.12 80 PRO B C 1
ATOM 7495 O O . PRO B 1 80 ? -9.977 10.547 16.438 1 85.12 80 PRO B O 1
ATOM 7498 N N . PHE B 1 81 ? -8.477 9.375 15.328 1 87.69 81 PHE B N 1
ATOM 7499 C CA . PHE B 1 81 ? -7.434 10.367 15.555 1 87.69 81 PHE B CA 1
ATOM 7500 C C . PHE B 1 81 ? -7.461 11.438 14.469 1 87.69 81 PHE B C 1
ATOM 7502 O O . PHE B 1 81 ? -6.746 12.438 14.555 1 87.69 81 PHE B O 1
ATOM 7509 N N . ALA B 1 82 ? -8.336 11.258 13.508 1 83.81 82 ALA B N 1
ATOM 7510 C CA . ALA B 1 82 ? -8.422 12.234 12.422 1 83.81 82 ALA B CA 1
ATOM 7511 C C . ALA B 1 82 ? -9.195 13.469 12.867 1 83.81 82 ALA B C 1
ATOM 7513 O O . ALA B 1 82 ? -10.102 13.383 13.703 1 83.81 82 ALA B O 1
ATOM 7514 N N . VAL B 1 83 ? -8.867 14.602 12.281 1 83.25 83 VAL B N 1
ATOM 7515 C CA . VAL B 1 83 ? -9.555 15.844 12.594 1 83.25 83 VAL B CA 1
ATOM 7516 C C . VAL B 1 83 ? -11.023 15.742 12.18 1 83.25 83 VAL B C 1
ATOM 7518 O O . VAL B 1 83 ? -11.906 16.281 12.859 1 83.25 83 VAL B O 1
ATOM 7521 N N . ASN B 1 84 ? -11.281 14.953 11.203 1 77.12 84 ASN B N 1
ATOM 7522 C CA . ASN B 1 84 ? -12.641 14.789 10.695 1 77.12 84 ASN B CA 1
ATOM 7523 C C . ASN B 1 84 ? -13.531 14.055 11.688 1 77.12 84 ASN B C 1
ATOM 7525 O O . ASN B 1 84 ? -14.758 14.148 11.625 1 77.12 84 ASN B O 1
ATOM 7529 N N . TYR B 1 85 ? -12.938 13.414 12.547 1 82.69 85 TYR B N 1
ATOM 7530 C CA . TYR B 1 85 ? -13.719 12.695 13.547 1 82.69 85 TYR B CA 1
ATOM 7531 C C . TYR B 1 85 ? -14.359 13.672 14.531 1 82.69 85 TYR B C 1
ATOM 7533 O O . TYR B 1 85 ? -15.398 13.367 15.125 1 82.69 85 TYR B O 1
ATOM 7541 N N . MET B 1 86 ? -13.734 14.773 14.656 1 80.19 86 MET B N 1
ATOM 7542 C CA . MET B 1 86 ? -14.32 15.805 15.508 1 80.19 86 MET B CA 1
ATOM 7543 C C . MET B 1 86 ? -15.461 16.531 14.797 1 80.19 86 MET B C 1
ATOM 7545 O O . MET B 1 86 ? -16.422 16.953 15.43 1 80.19 86 MET B O 1
ATOM 7549 N N . LEU B 1 87 ? -15.375 16.5 13.578 1 75.62 87 LEU B N 1
ATOM 7550 C CA . LEU B 1 87 ? -16.312 17.281 12.773 1 75.62 87 LEU B CA 1
ATOM 7551 C C . LEU B 1 87 ? -17.625 16.531 12.586 1 75.62 87 LEU B C 1
ATOM 7553 O O . LEU B 1 87 ? -18.703 17.125 12.664 1 75.62 87 LEU B O 1
ATOM 7557 N N . PHE B 1 88 ? -17.547 15.234 12.516 1 73.56 88 PHE B N 1
ATOM 7558 C CA . PHE B 1 88 ? -18.734 14.57 12 1 73.56 88 PHE B CA 1
ATOM 7559 C C . PHE B 1 88 ? -19.469 13.828 13.117 1 73.56 88 PHE B C 1
ATOM 7561 O O . PHE B 1 88 ? -20.688 13.938 13.25 1 73.56 88 PHE B O 1
ATOM 7568 N N . PRO B 1 89 ? -18.766 13.18 13.914 1 73.44 89 PRO B N 1
ATOM 7569 C CA . PRO B 1 89 ? -19.5 12.375 14.898 1 73.44 89 PRO B CA 1
ATOM 7570 C C . PRO B 1 89 ? -20.094 13.219 16.016 1 73.44 89 PRO B C 1
ATOM 7572 O O . PRO B 1 89 ? -21.094 12.828 16.625 1 73.44 89 PRO B O 1
ATOM 7575 N N . ASP B 1 90 ? -19.562 14.359 16.281 1 80.5 90 ASP B N 1
ATOM 7576 C CA . ASP B 1 90 ? -20.094 15.188 17.359 1 80.5 90 ASP B CA 1
ATOM 7577 C C . ASP B 1 90 ? -21.328 15.953 16.906 1 80.5 90 ASP B C 1
ATOM 7579 O O . ASP B 1 90 ? -21.266 16.719 15.938 1 80.5 90 ASP B O 1
ATOM 7583 N N . PRO B 1 91 ? -22.391 15.734 17.578 1 81.25 91 PRO B N 1
ATOM 7584 C CA . PRO B 1 91 ? -23.625 16.344 17.109 1 81.25 91 PRO B CA 1
ATOM 7585 C C . PRO B 1 91 ? -23.625 17.875 17.219 1 81.25 91 PRO B C 1
ATOM 7587 O O . PRO B 1 91 ? -24.281 18.547 16.422 1 81.25 91 PRO B O 1
ATOM 7590 N N . TYR B 1 92 ? -22.922 18.469 18.156 1 85.94 92 TYR B N 1
ATOM 7591 C CA . TYR B 1 92 ? -22.906 19.922 18.312 1 85.94 92 TYR B CA 1
ATOM 7592 C C . TYR B 1 92 ? -22.234 20.594 17.125 1 85.94 92 TYR B C 1
ATOM 7594 O O . TYR B 1 92 ? -22.781 21.531 16.547 1 85.94 92 TYR B O 1
ATOM 7602 N N . ILE B 1 93 ? -21.125 20.031 16.797 1 83.94 93 ILE B N 1
ATOM 7603 C CA . ILE B 1 93 ? -20.375 20.625 15.695 1 83.94 93 ILE B CA 1
ATOM 7604 C C . ILE B 1 93 ? -21.078 20.328 14.375 1 83.94 93 ILE B C 1
ATOM 7606 O O . ILE B 1 93 ? -21.141 21.188 13.492 1 83.94 93 ILE B O 1
ATOM 7610 N N . SER B 1 94 ? -21.578 19.188 14.289 1 75.19 94 SER B N 1
ATOM 7611 C CA . SER B 1 94 ? -22.234 18.797 13.039 1 75.19 94 SER B CA 1
ATOM 7612 C C . SER B 1 94 ? -23.453 19.656 12.758 1 75.19 94 SER B C 1
ATOM 7614 O O . SER B 1 94 ? -23.641 20.125 11.641 1 75.19 94 SER B O 1
ATOM 7616 N N . ILE B 1 95 ? -24.234 19.922 13.797 1 75.75 95 ILE B N 1
ATOM 7617 C CA . ILE B 1 95 ? -25.438 20.719 13.641 1 75.75 95 ILE B CA 1
ATOM 7618 C C . ILE B 1 95 ? -25.078 22.188 13.453 1 75.75 95 ILE B C 1
ATOM 7620 O O . ILE B 1 95 ? -25.734 22.906 12.695 1 75.75 95 ILE B O 1
ATOM 7624 N N . PHE B 1 96 ? -24.078 22.562 14.148 1 79.56 96 PHE B N 1
ATOM 7625 C CA . PHE B 1 96 ? -23.641 23.953 14.062 1 79.56 96 PHE B CA 1
ATOM 7626 C C . PHE B 1 96 ? -23.141 24.281 12.664 1 79.56 96 PHE B C 1
ATOM 7628 O O . PHE B 1 96 ? -23.484 25.312 12.094 1 79.56 96 PHE B O 1
ATOM 7635 N N . ILE B 1 97 ? -22.328 23.391 12.125 1 71.44 97 ILE B N 1
ATOM 7636 C CA . ILE B 1 97 ? -21.781 23.609 10.797 1 71.44 97 ILE B CA 1
ATOM 7637 C C . ILE B 1 97 ? -22.891 23.625 9.766 1 71.44 97 ILE B C 1
ATOM 7639 O O . ILE B 1 97 ? -22.891 24.422 8.836 1 71.44 97 ILE B O 1
ATOM 7643 N N . LYS B 1 98 ? -23.797 22.812 9.977 1 66.94 98 LYS B N 1
ATOM 7644 C CA . LYS B 1 98 ? -24.938 22.797 9.078 1 66.94 98 LYS B CA 1
ATOM 7645 C C . LYS B 1 98 ? -25.75 24.094 9.195 1 66.94 98 LYS B C 1
ATOM 7647 O O . LYS B 1 98 ? -26.203 24.641 8.195 1 66.94 98 LYS B O 1
ATOM 7652 N N . PHE B 1 99 ? -25.906 24.469 10.414 1 69.75 99 PHE B N 1
ATOM 7653 C CA . PHE B 1 99 ? -26.625 25.703 10.688 1 69.75 99 PHE B CA 1
ATOM 7654 C C . PHE B 1 99 ? -25.922 26.891 10.047 1 69.75 99 PHE B C 1
ATOM 7656 O O . PHE B 1 99 ? -26.562 27.75 9.43 1 69.75 99 PHE B O 1
ATOM 7663 N N . VAL B 1 100 ? -24.719 26.906 10.195 1 64.06 100 VAL B N 1
ATOM 7664 C CA . VAL B 1 100 ? -23.922 28.016 9.688 1 64.06 100 VAL B CA 1
ATOM 7665 C C . VAL B 1 100 ? -23.969 28.031 8.164 1 64.06 100 VAL B C 1
ATOM 7667 O O . VAL B 1 100 ? -24.078 29.094 7.551 1 64.06 100 VAL B O 1
ATOM 7670 N N . PHE B 1 101 ? -24.125 26.906 7.617 1 53.53 101 PHE B N 1
ATOM 7671 C CA . PHE B 1 101 ? -24.047 26.859 6.164 1 53.53 101 PHE B CA 1
ATOM 7672 C C . PHE B 1 101 ? -25.438 26.875 5.543 1 53.53 101 PHE B C 1
ATOM 7674 O O . PHE B 1 101 ? -25.594 27.172 4.355 1 53.53 101 PHE B O 1
ATOM 7681 N N . GLN B 1 102 ? -26.516 26.562 6.273 1 49.41 102 GLN B N 1
ATOM 7682 C CA . GLN B 1 102 ? -27.875 26.625 5.75 1 49.41 102 GLN B CA 1
ATOM 7683 C C . GLN B 1 102 ? -28.5 28 5.973 1 49.41 102 GLN B C 1
ATOM 7685 O O . GLN B 1 102 ? -29.531 28.328 5.379 1 49.41 102 GLN B O 1
ATOM 7690 N N . THR B 1 103 ? -28.25 28.766 6.965 1 43.5 103 THR B N 1
ATOM 7691 C CA . THR B 1 103 ? -28.812 30.094 7.203 1 43.5 103 THR B CA 1
ATOM 7692 C C . THR B 1 103 ? -28.641 30.984 5.973 1 43.5 103 THR B C 1
ATOM 7694 O O . THR B 1 103 ? -27.672 30.828 5.219 1 43.5 103 THR B O 1
ATOM 7697 N N . PRO B 1 104 ? -29.719 31.75 5.402 1 37.09 104 PRO B N 1
ATOM 7698 C CA . PRO B 1 104 ? -29.891 32.594 4.211 1 37.09 104 PRO B CA 1
ATOM 7699 C C . PRO B 1 104 ? -28.641 33.438 3.898 1 37.09 104 PRO B C 1
ATOM 7701 O O . PRO B 1 104 ? -28.734 34.406 3.162 1 37.09 104 PRO B O 1
ATOM 7704 N N . TYR B 1 105 ? -27.781 33.406 4.383 1 35.09 105 TYR B N 1
ATOM 7705 C CA . TYR B 1 105 ? -26.641 34.031 3.703 1 35.09 105 TYR B CA 1
ATOM 7706 C C . TYR B 1 105 ? -26.453 33.438 2.311 1 35.09 105 TYR B C 1
ATOM 7708 O O . TYR B 1 105 ? -25.516 33.812 1.596 1 35.09 105 TYR B O 1
ATOM 7716 N N . ARG B 1 106 ? -27.375 32.594 1.843 1 35.94 106 ARG B N 1
ATOM 7717 C CA . ARG B 1 106 ? -27.5 31.719 0.684 1 35.94 106 ARG B CA 1
ATOM 7718 C C . ARG B 1 106 ? -27.953 32.5 -0.545 1 35.94 106 ARG B C 1
ATOM 7720 O O . ARG B 1 106 ? -27.609 32.156 -1.674 1 35.94 106 ARG B O 1
ATOM 7727 N N . LYS B 1 107 ? -28.922 33.438 -0.471 1 32.44 107 LYS B N 1
ATOM 7728 C CA . LYS B 1 107 ? -29.594 34.062 -1.612 1 32.44 107 LYS B CA 1
ATOM 7729 C C . LYS B 1 107 ? -28.562 34.719 -2.533 1 32.44 107 LYS B C 1
ATOM 7731 O O . LYS B 1 107 ? -28.719 34.688 -3.758 1 32.44 107 LYS B O 1
ATOM 7736 N N . THR B 1 108 ? -27.828 35.531 -2.023 1 30.83 108 THR B N 1
ATOM 7737 C CA . THR B 1 108 ? -26.891 36.281 -2.848 1 30.83 108 THR B CA 1
ATOM 7738 C C . THR B 1 108 ? -25.875 35.344 -3.49 1 30.83 108 THR B C 1
ATOM 7740 O O . THR B 1 108 ? -25.359 35.625 -4.574 1 30.83 108 THR B O 1
ATOM 7743 N N . LEU B 1 109 ? -25.672 34.25 -2.932 1 31.8 109 LEU B N 1
ATOM 7744 C CA . LEU B 1 109 ? -24.688 33.344 -3.518 1 31.8 109 LEU B CA 1
ATOM 7745 C C . LEU B 1 109 ? -25.312 32.531 -4.645 1 31.8 109 LEU B C 1
ATOM 7747 O O . LEU B 1 109 ? -24.641 32.188 -5.613 1 31.8 109 LEU B O 1
ATOM 7751 N N . ASN B 1 110 ? -26.641 32.406 -4.754 1 30.08 110 ASN B N 1
ATOM 7752 C CA . ASN B 1 110 ? -27.375 31.688 -5.793 1 30.08 110 ASN B CA 1
ATOM 7753 C C . ASN B 1 110 ? -27.516 32.531 -7.059 1 30.08 110 ASN B C 1
ATOM 7755 O O . ASN B 1 110 ? -27.484 32 -8.172 1 30.08 110 ASN B O 1
ATOM 7759 N N . THR B 1 111 ? -28.047 33.75 -7.156 1 29.77 111 THR B N 1
ATOM 7760 C CA . THR B 1 111 ? -28.219 34.562 -8.352 1 29.77 111 THR B CA 1
ATOM 7761 C C . THR B 1 111 ? -26.938 34.594 -9.18 1 29.77 111 THR B C 1
ATOM 7763 O O . THR B 1 111 ? -26.969 34.844 -10.383 1 29.77 111 THR B O 1
ATOM 7766 N N . TYR B 1 112 ? -25.891 34.656 -8.57 1 28.36 112 TYR B N 1
ATOM 7767 C CA . TYR B 1 112 ? -24.656 34.75 -9.352 1 28.36 112 TYR B CA 1
ATOM 7768 C C . TYR B 1 112 ? -24.266 33.375 -9.891 1 28.36 112 TYR B C 1
ATOM 7770 O O . TYR B 1 112 ? -23.359 33.25 -10.727 1 28.36 112 TYR B O 1
ATOM 7778 N N . LEU B 1 113 ? -24.781 32.312 -9.336 1 30.38 113 LEU B N 1
ATOM 7779 C CA . LEU B 1 113 ? -24.578 30.984 -9.938 1 30.38 113 LEU B CA 1
ATOM 7780 C C . LEU B 1 113 ? -25.422 30.828 -11.195 1 30.38 113 LEU B C 1
ATOM 7782 O O . LEU B 1 113 ? -26.641 30.922 -11.141 1 30.38 113 LEU B O 1
ATOM 7786 N N . GLY B 1 114 ? -25.078 31.547 -12.242 1 26.72 114 GLY B N 1
ATOM 7787 C CA . GLY B 1 114 ? -25.781 31.328 -13.492 1 26.72 114 GLY B CA 1
ATOM 7788 C C . GLY B 1 114 ? -26.312 29.922 -13.648 1 26.72 114 GLY B C 1
ATOM 7789 O O . GLY B 1 114 ? -25.938 29.016 -12.898 1 26.72 114 GLY B O 1
ATOM 7790 N N . THR B 1 115 ? -27.281 29.828 -14.258 1 26.09 115 THR B N 1
ATOM 7791 C CA . THR B 1 115 ? -27.688 28.594 -14.93 1 26.09 115 THR B CA 1
ATOM 7792 C C . THR B 1 115 ? -26.484 27.859 -15.492 1 26.09 115 THR B C 1
ATOM 7794 O O . THR B 1 115 ? -25.5 28.484 -15.906 1 26.09 115 THR B O 1
ATOM 7797 N N . PRO B 1 116 ? -26.219 26.547 -15.164 1 28.84 116 PRO B N 1
ATOM 7798 C CA . PRO B 1 116 ? -25.156 25.75 -15.781 1 28.84 116 PRO B CA 1
ATOM 7799 C C . PRO B 1 116 ? -24.844 26.188 -17.203 1 28.84 116 PRO B C 1
ATOM 7801 O O . PRO B 1 116 ? -23.953 25.625 -17.844 1 28.84 116 PRO B O 1
ATOM 7804 N N . ASP B 1 117 ? -25.688 26.844 -18.047 1 26.61 117 ASP B N 1
ATOM 7805 C CA . ASP B 1 117 ? -25.531 27.062 -19.484 1 26.61 117 ASP B CA 1
ATOM 7806 C C . ASP B 1 117 ? -24.406 28.062 -19.766 1 26.61 117 ASP B C 1
ATOM 7808 O O . ASP B 1 117 ? -23.828 28.062 -20.859 1 26.61 117 ASP B O 1
ATOM 7812 N N . SER B 1 118 ? -24.375 29.359 -19.281 1 26.09 118 SER B N 1
ATOM 7813 C CA . SER B 1 118 ? -23.562 30.406 -19.906 1 26.09 118 SER B CA 1
ATOM 7814 C C . SER B 1 118 ? -22.156 30.422 -19.359 1 26.09 118 SER B C 1
ATOM 7816 O O . SER B 1 118 ? -21.953 30.453 -18.141 1 26.09 118 SER B O 1
ATOM 7818 N N . TYR B 1 119 ? -21 30.078 -20.094 1 27.3 119 TYR B N 1
ATOM 7819 C CA . TYR B 1 119 ? -19.562 30.328 -20.172 1 27.3 119 TYR B CA 1
ATOM 7820 C C . TYR B 1 119 ? -19.203 31.719 -19.688 1 27.3 119 TYR B C 1
ATOM 7822 O O . TYR B 1 119 ? -19.141 32.656 -20.469 1 27.3 119 TYR B O 1
ATOM 7830 N N . GLN B 1 120 ? -19.781 32.375 -18.781 1 28.81 120 GLN B N 1
ATOM 7831 C CA . GLN B 1 120 ? -19.406 33.781 -18.609 1 28.81 120 GLN B CA 1
ATOM 7832 C C . GLN B 1 120 ? -17.953 33.906 -18.141 1 28.81 120 GLN B C 1
ATOM 7834 O O . GLN B 1 120 ? -17.516 33.156 -17.266 1 28.81 120 GLN B O 1
ATOM 7839 N N . GLU B 1 121 ? -17.047 34.688 -18.875 1 30.97 121 GLU B N 1
ATOM 7840 C CA . GLU B 1 121 ? -15.711 35.25 -18.75 1 30.97 121 GLU B CA 1
ATOM 7841 C C . GLU B 1 121 ? -15.5 35.875 -17.359 1 30.97 121 GLU B C 1
ATOM 7843 O O . GLU B 1 121 ? -16.25 36.781 -16.969 1 30.97 121 GLU B O 1
ATOM 7848 N N . PHE B 1 122 ? -14.977 35.188 -16.453 1 30.42 122 PHE B N 1
ATOM 7849 C CA . PHE B 1 122 ? -14.633 35.688 -15.117 1 30.42 122 PHE B CA 1
ATOM 7850 C C . PHE B 1 122 ? -13.68 36.875 -15.203 1 30.42 122 PHE B C 1
ATOM 7852 O O . PHE B 1 122 ? -12.555 36.75 -15.688 1 30.42 122 PHE B O 1
ATOM 7859 N N . ASN B 1 123 ? -14.078 38.156 -15.336 1 32.28 123 ASN B N 1
ATOM 7860 C CA . ASN B 1 123 ? -13.219 39.344 -15.188 1 32.28 123 ASN B CA 1
ATOM 7861 C C . ASN B 1 123 ? -12.742 39.5 -13.742 1 32.28 123 ASN B C 1
ATOM 7863 O O . ASN B 1 123 ? -13.461 39.156 -12.805 1 32.28 123 ASN B O 1
ATOM 7867 N N . VAL B 1 124 ? -11.492 39.844 -13.469 1 36.09 124 VAL B N 1
ATOM 7868 C CA . VAL B 1 124 ? -10.727 40.125 -12.266 1 36.09 124 VAL B CA 1
ATOM 7869 C C . VAL B 1 124 ? -11.586 40.906 -11.266 1 36.09 124 VAL B C 1
ATOM 7871 O O . VAL B 1 124 ? -11.578 40.594 -10.07 1 36.09 124 VAL B O 1
ATOM 7874 N N . SER B 1 125 ? -12.297 41.781 -11.758 1 35.19 125 SER B N 1
ATOM 7875 C CA . SER B 1 125 ? -13.055 42.719 -10.906 1 35.19 125 SER B CA 1
ATOM 7876 C C . SER B 1 125 ? -14.164 41.969 -10.156 1 35.19 125 SER B C 1
ATOM 7878 O O . SER B 1 125 ? -14.469 42.312 -9.008 1 35.19 125 SER B O 1
ATOM 7880 N N . SER B 1 126 ? -14.672 40.938 -10.711 1 37.28 126 SER B N 1
ATOM 7881 C CA . SER B 1 126 ? -15.812 40.219 -10.164 1 37.28 126 SER B CA 1
ATOM 7882 C C . SER B 1 126 ? -15.391 39.281 -9.031 1 37.28 126 SER B C 1
ATOM 7884 O O . SER B 1 126 ? -16.109 39.156 -8.039 1 37.28 126 SER B O 1
ATOM 7886 N N . ILE B 1 127 ? -14.156 38.812 -9.094 1 39.56 127 ILE B N 1
ATOM 7887 C CA . ILE B 1 127 ? -13.57 37.969 -8.055 1 39.56 127 ILE B CA 1
ATOM 7888 C C . ILE B 1 127 ? -13.273 38.812 -6.812 1 39.56 127 ILE B C 1
ATOM 7890 O O . ILE B 1 127 ? -13.492 38.344 -5.684 1 39.56 127 ILE B O 1
ATOM 7894 N N . LEU B 1 128 ? -12.719 40.094 -7.098 1 41.56 128 LEU B N 1
ATOM 7895 C CA . LEU B 1 128 ? -12.445 41 -5.996 1 41.56 128 LEU B CA 1
ATOM 7896 C C . LEU B 1 128 ? -13.711 41.281 -5.195 1 41.56 128 LEU B C 1
ATOM 7898 O O . LEU B 1 128 ? -13.656 41.438 -3.975 1 41.56 128 LEU B O 1
ATOM 7902 N N . LYS B 1 129 ? -14.734 41.312 -5.734 1 39.09 129 LYS B N 1
ATOM 7903 C CA . LYS B 1 129 ? -16.016 41.562 -5.078 1 39.09 129 LYS B CA 1
ATOM 7904 C C . LYS B 1 129 ? -16.438 40.406 -4.215 1 39.09 129 LYS B C 1
ATOM 7906 O O . LYS B 1 129 ? -17.031 40.594 -3.15 1 39.09 129 LYS B O 1
ATOM 7911 N N . ILE B 1 130 ? -16.078 39.312 -4.789 1 38.06 130 ILE B N 1
ATOM 7912 C CA . ILE B 1 130 ? -16.391 38.031 -4.152 1 38.06 130 ILE B CA 1
ATOM 7913 C C . ILE B 1 130 ? -15.594 37.906 -2.855 1 38.06 130 ILE B C 1
ATOM 7915 O O . ILE B 1 130 ? -16.094 37.375 -1.868 1 38.06 130 ILE B O 1
ATOM 7919 N N . LEU B 1 131 ? -14.266 38.219 -3.076 1 41.88 131 LEU B N 1
ATOM 7920 C CA . LEU B 1 131 ? -13.375 38.375 -1.927 1 41.88 131 LEU B CA 1
ATOM 7921 C C . LEU B 1 131 ? -13.766 39.594 -1.092 1 41.88 131 LEU B C 1
ATOM 7923 O O . LEU B 1 131 ? -13.727 40.719 -1.58 1 41.88 131 LEU B O 1
ATOM 7927 N N . LYS B 1 132 ? -14.945 39.75 -0.564 1 41.44 132 LYS B N 1
ATOM 7928 C CA . LYS B 1 132 ? -15.469 40.906 0.187 1 41.44 132 LYS B CA 1
ATOM 7929 C C . LYS B 1 132 ? -14.344 41.75 0.756 1 41.44 132 LYS B C 1
ATOM 7931 O O . LYS B 1 132 ? -14.156 41.812 1.974 1 41.44 132 LYS B O 1
ATOM 7936 N N . LEU B 1 133 ? -13.18 41.688 0.292 1 41.28 133 LEU B N 1
ATOM 7937 C CA . LEU B 1 133 ? -12.312 42.75 0.817 1 41.28 133 LEU B CA 1
ATOM 7938 C C . LEU B 1 133 ? -12.875 44.125 0.495 1 41.28 133 LEU B C 1
ATOM 7940 O O . LEU B 1 133 ? -13.359 44.375 -0.613 1 41.28 133 LEU B O 1
ATOM 7944 N N . ASN B 1 134 ? -13.641 44.719 1.482 1 39.34 134 ASN B N 1
ATOM 7945 C CA . ASN B 1 134 ? -13.977 46.125 1.285 1 39.34 134 ASN B CA 1
ATOM 7946 C C . ASN B 1 134 ? -13.008 46.812 0.327 1 39.34 134 ASN B C 1
ATOM 7948 O O . ASN B 1 134 ? -11.797 46.812 0.556 1 39.34 134 ASN B O 1
ATOM 7952 N N . PRO B 1 135 ? -13.531 46.906 -0.86 1 43.5 135 PRO B N 1
ATOM 7953 C CA . PRO B 1 135 ? -12.617 47.656 -1.738 1 43.5 135 PRO B CA 1
ATOM 7954 C C . PRO B 1 135 ? -11.828 48.719 -0.999 1 43.5 135 PRO B C 1
ATOM 7956 O O . PRO B 1 135 ? -10.648 48.938 -1.281 1 43.5 135 PRO B O 1
ATOM 7959 N N . SER B 1 136 ? -12.625 49.281 -0.092 1 45.56 136 SER B N 1
ATOM 7960 C CA . SER B 1 136 ? -11.914 50.281 0.683 1 45.56 136 SER B CA 1
ATOM 7961 C C . SER B 1 136 ? -10.805 49.656 1.525 1 45.56 136 SER B C 1
ATOM 7963 O O . SER B 1 136 ? -9.727 50.25 1.665 1 45.56 136 SER B O 1
ATOM 7965 N N . ALA B 1 137 ? -11.219 48.375 2.002 1 46.12 137 ALA B N 1
ATOM 7966 C CA . ALA B 1 137 ? -10.195 47.75 2.82 1 46.12 137 ALA B CA 1
ATOM 7967 C C . ALA B 1 137 ? -9.023 47.25 1.966 1 46.12 137 ALA B C 1
ATOM 7969 O O . ALA B 1 137 ? -7.867 47.344 2.379 1 46.12 137 ALA B O 1
ATOM 7970 N N . PHE B 1 138 ? -9.453 46.781 0.784 1 56.81 138 PHE B N 1
ATOM 7971 C CA . PHE B 1 138 ? -8.391 46.344 -0.125 1 56.81 138 PHE B CA 1
ATOM 7972 C C . PHE B 1 138 ? -7.492 47.531 -0.499 1 56.81 138 PHE B C 1
ATOM 7974 O O . PHE B 1 138 ? -6.273 47.375 -0.583 1 56.81 138 PHE B O 1
ATOM 7981 N N . GLU B 1 139 ? -8.242 48.719 -0.672 1 53.72 139 GLU B N 1
ATOM 7982 C CA . GLU B 1 139 ? -7.477 49.875 -1.067 1 53.72 139 GLU B CA 1
ATOM 7983 C C . GLU B 1 139 ? -6.574 50.344 0.066 1 53.72 139 GLU B C 1
ATOM 7985 O O . GLU B 1 139 ? -5.523 50.938 -0.18 1 53.72 139 GLU B O 1
ATOM 7990 N N . LYS B 1 140 ? -7.051 49.844 1.263 1 50.25 140 LYS B N 1
ATOM 7991 C CA . LYS B 1 140 ? -6.277 50.281 2.42 1 50.25 140 LYS B CA 1
ATOM 7992 C C . LYS B 1 140 ? -5.121 49.344 2.701 1 50.25 140 LYS B C 1
ATOM 7994 O O . LYS B 1 140 ? -4.273 49.625 3.553 1 50.25 140 LYS B O 1
ATOM 7999 N N . LEU B 1 141 ? -5.184 48.281 1.977 1 59.59 141 LEU B N 1
ATOM 8000 C CA . LEU B 1 141 ? -4.098 47.344 2.191 1 59.59 141 LEU B CA 1
ATOM 8001 C C . LEU B 1 141 ? -2.781 47.875 1.647 1 59.59 141 LEU B C 1
ATOM 8003 O O . LEU B 1 141 ? -2.777 48.688 0.705 1 59.59 141 LEU B O 1
ATOM 8007 N N . ASN B 1 142 ? -1.852 47.562 2.352 1 58.81 142 ASN B N 1
ATOM 8008 C CA . ASN B 1 142 ? -0.539 47.875 1.809 1 58.81 142 ASN B CA 1
ATOM 8009 C C . ASN B 1 142 ? -0.338 47.281 0.421 1 58.81 142 ASN B C 1
ATOM 8011 O O . ASN B 1 142 ? -0.921 46.25 0.099 1 58.81 142 ASN B O 1
ATOM 8015 N N . PRO B 1 143 ? 0.192 48.062 -0.449 1 60.28 143 PRO B N 1
ATOM 8016 C CA . PRO B 1 143 ? 0.36 47.625 -1.843 1 60.28 143 PRO B CA 1
ATOM 8017 C C . PRO B 1 143 ? 0.905 46.219 -1.972 1 60.28 143 PRO B C 1
ATOM 8019 O O . PRO B 1 143 ? 0.504 45.469 -2.875 1 60.28 143 PRO B O 1
ATOM 8022 N N . LEU B 1 144 ? 1.678 45.938 -1.086 1 60.78 144 LEU B N 1
ATOM 8023 C CA . LEU B 1 144 ? 2.256 44.594 -1.164 1 60.78 144 LEU B CA 1
ATOM 8024 C C . LEU B 1 144 ? 1.209 43.531 -0.855 1 60.78 144 LEU B C 1
ATOM 8026 O O . LEU B 1 144 ? 1.161 42.5 -1.518 1 60.78 144 LEU B O 1
ATOM 8030 N N . LYS B 1 145 ? 0.447 43.812 0.112 1 61.31 145 LYS B N 1
ATOM 8031 C CA . LYS B 1 145 ? -0.637 42.875 0.446 1 61.31 145 LYS B CA 1
ATOM 8032 C C . LYS B 1 145 ? -1.664 42.812 -0.68 1 61.31 145 LYS B C 1
ATOM 8034 O O . LYS B 1 145 ? -2.221 41.75 -0.954 1 61.31 145 LYS B O 1
ATOM 8039 N N . LYS B 1 146 ? -1.675 44 -1.225 1 63.91 146 LYS B N 1
ATOM 8040 C CA . LYS B 1 146 ? -2.605 44.031 -2.35 1 63.91 146 LYS B CA 1
ATOM 8041 C C . LYS B 1 146 ? -2.154 43.062 -3.459 1 63.91 146 LYS B C 1
ATOM 8043 O O . LYS B 1 146 ? -2.973 42.375 -4.047 1 63.91 146 LYS B O 1
ATOM 8048 N N . LYS B 1 147 ? -0.956 43.094 -3.609 1 65.06 147 LYS B N 1
ATOM 8049 C CA . LYS B 1 147 ? -0.421 42.219 -4.656 1 65.06 147 LYS B CA 1
ATOM 8050 C C . LYS B 1 147 ? -0.587 40.75 -4.285 1 65.06 147 LYS B C 1
ATOM 8052 O O . LYS B 1 147 ? -0.926 39.938 -5.137 1 65.06 147 LYS B O 1
ATOM 8057 N N . LYS B 1 148 ? -0.414 40.531 -3.064 1 65.31 148 LYS B N 1
ATOM 8058 C CA . LYS B 1 148 ? -0.53 39.156 -2.604 1 65.31 148 LYS B CA 1
ATOM 8059 C C . LYS B 1 148 ? -1.966 38.656 -2.727 1 65.31 148 LYS B C 1
ATOM 8061 O O . LYS B 1 148 ? -2.201 37.531 -3.188 1 65.31 148 LYS B O 1
ATOM 8066 N N . VAL B 1 149 ? -2.756 39.531 -2.285 1 63.06 149 VAL B N 1
ATOM 8067 C CA . VAL B 1 149 ? -4.168 39.156 -2.328 1 63.06 149 VAL B CA 1
ATOM 8068 C C . VAL B 1 149 ? -4.617 39 -3.779 1 63.06 149 VAL B C 1
ATOM 8070 O O . VAL B 1 149 ? -5.355 38.062 -4.105 1 63.06 149 VAL B O 1
ATOM 8073 N N . SER B 1 150 ? -4.004 39.875 -4.559 1 62.44 150 SER B N 1
ATOM 8074 C CA . SER B 1 150 ? -4.363 39.781 -5.969 1 62.44 150 SER B CA 1
ATOM 8075 C C . SER B 1 150 ? -3.838 38.469 -6.586 1 62.44 150 SER B C 1
ATOM 8077 O O . SER B 1 150 ? -4.543 37.812 -7.355 1 62.44 150 SER B O 1
ATOM 8079 N N . ALA B 1 151 ? -2.668 38.125 -6.133 1 62.47 151 ALA B N 1
ATOM 8080 C CA . ALA B 1 151 ? -2.076 36.906 -6.633 1 62.47 151 ALA B CA 1
ATOM 8081 C C . ALA B 1 151 ? -2.854 35.688 -6.145 1 62.47 151 ALA B C 1
ATOM 8083 O O . ALA B 1 151 ? -3.037 34.719 -6.887 1 62.47 151 ALA B O 1
ATOM 8084 N N . PHE B 1 152 ? -3.238 35.781 -4.957 1 61.81 152 PHE B N 1
ATOM 8085 C CA . PHE B 1 152 ? -3.998 34.688 -4.371 1 61.81 152 PHE B CA 1
ATOM 8086 C C . PHE B 1 152 ? -5.348 34.531 -5.059 1 61.81 152 PHE B C 1
ATOM 8088 O O . PHE B 1 152 ? -5.797 33.406 -5.32 1 61.81 152 PHE B O 1
ATOM 8095 N N . ILE B 1 153 ? -5.891 35.625 -5.348 1 60 153 ILE B N 1
ATOM 8096 C CA . ILE B 1 153 ? -7.184 35.594 -6.023 1 60 153 ILE B CA 1
ATOM 8097 C C . ILE B 1 153 ? -7.027 35.031 -7.426 1 60 153 ILE B C 1
ATOM 8099 O O . ILE B 1 153 ? -7.871 34.25 -7.875 1 60 153 ILE B O 1
ATOM 8103 N N . GLU B 1 154 ? -5.918 35.312 -7.992 1 58.38 154 GLU B N 1
ATOM 8104 C CA . GLU B 1 154 ? -5.637 34.75 -9.305 1 58.38 154 GLU B CA 1
ATOM 8105 C C . GLU B 1 154 ? -5.465 33.25 -9.219 1 58.38 154 GLU B C 1
ATOM 8107 O O . GLU B 1 154 ? -5.883 32.5 -10.125 1 58.38 154 GLU B O 1
ATOM 8112 N N . GLN B 1 155 ? -4.93 32.906 -8.141 1 59.5 155 GLN B N 1
ATOM 8113 C CA . GLN B 1 155 ? -4.758 31.469 -7.926 1 59.5 155 GLN B CA 1
ATOM 8114 C C . GLN B 1 155 ? -6.105 30.766 -7.797 1 59.5 155 GLN B C 1
ATOM 8116 O O . GLN B 1 155 ? -6.301 29.672 -8.344 1 59.5 155 GLN B O 1
ATOM 8121 N N . ILE B 1 156 ? -6.965 31.312 -7.09 1 54.84 156 ILE B N 1
ATOM 8122 C CA . ILE B 1 156 ? -8.297 30.75 -6.895 1 54.84 156 ILE B CA 1
ATOM 8123 C C . ILE B 1 156 ? -9.031 30.703 -8.227 1 54.84 156 ILE B C 1
ATOM 8125 O O . ILE B 1 156 ? -9.711 29.703 -8.531 1 54.84 156 ILE B O 1
ATOM 8129 N N . LEU B 1 157 ? -8.836 31.688 -9.07 1 51.94 157 LEU B N 1
ATOM 8130 C CA . LEU B 1 157 ? -9.492 31.766 -10.367 1 51.94 157 LEU B CA 1
ATOM 8131 C C . LEU B 1 157 ? -8.938 30.719 -11.32 1 51.94 157 LEU B C 1
ATOM 8133 O O . LEU B 1 157 ? -9.688 30.109 -12.094 1 51.94 157 LEU B O 1
ATOM 8137 N N . ALA B 1 158 ? -7.711 30.578 -11.266 1 49.88 158 ALA B N 1
ATOM 8138 C CA . ALA B 1 158 ? -7.066 29.578 -12.125 1 49.88 158 ALA B CA 1
ATOM 8139 C C . ALA B 1 158 ? -7.559 28.172 -11.797 1 49.88 158 ALA B C 1
ATOM 8141 O O . ALA B 1 158 ? -7.645 27.312 -12.68 1 49.88 158 ALA B O 1
ATOM 8142 N N . GLN B 1 159 ? -7.785 27.891 -10.594 1 44.31 159 GLN B N 1
ATOM 8143 C CA . GLN B 1 159 ? -8.273 26.578 -10.18 1 44.31 159 GLN B CA 1
ATOM 8144 C C . GLN B 1 159 ? -9.672 26.328 -10.727 1 44.31 159 GLN B C 1
ATOM 8146 O O . GLN B 1 159 ? -10.047 25.172 -10.969 1 44.31 159 GLN B O 1
ATOM 8151 N N . ASN B 1 160 ? -10.523 27.297 -10.773 1 39.5 160 ASN B N 1
ATOM 8152 C CA . ASN B 1 160 ? -11.898 27.156 -11.234 1 39.5 160 ASN B CA 1
ATOM 8153 C C . ASN B 1 160 ? -11.984 27.172 -12.758 1 39.5 160 ASN B C 1
ATOM 8155 O O . ASN B 1 160 ? -13.07 27.062 -13.328 1 39.5 160 ASN B O 1
ATOM 8159 N N . GLN B 1 161 ? -11.094 27.609 -13.508 1 37.78 161 GLN B N 1
ATOM 8160 C CA . GLN B 1 161 ? -11.172 27.406 -14.945 1 37.78 161 GLN B CA 1
ATOM 8161 C C . GLN B 1 161 ? -11.227 25.922 -15.297 1 37.78 161 GLN B C 1
ATOM 8163 O O . GLN B 1 161 ? -10.602 25.094 -14.625 1 37.78 161 GLN B O 1
ATOM 8168 N N . PRO B 1 162 ? -12.398 25.516 -16.016 1 34.69 162 PRO B N 1
ATOM 8169 C CA . PRO B 1 162 ? -12.625 24.109 -16.328 1 34.69 162 PRO B CA 1
ATOM 8170 C C . PRO B 1 162 ? -11.328 23.297 -16.422 1 34.69 162 PRO B C 1
ATOM 8172 O O . PRO B 1 162 ? -11.281 22.156 -15.992 1 34.69 162 PRO B O 1
ATOM 8175 N N . ALA B 1 163 ? -10.75 23.328 -17.641 1 32.28 163 ALA B N 1
ATOM 8176 C CA . ALA B 1 163 ? -9.844 22.297 -18.141 1 32.28 163 ALA B CA 1
ATOM 8177 C C . ALA B 1 163 ? -8.703 22.047 -17.156 1 32.28 163 ALA B C 1
ATOM 8179 O O . ALA B 1 163 ? -7.824 21.219 -17.406 1 32.28 163 ALA B O 1
ATOM 8180 N N . SER B 1 164 ? -8.172 23.078 -16.531 1 31.64 164 SER B N 1
ATOM 8181 C CA . SER B 1 164 ? -6.789 22.969 -16.078 1 31.64 164 SER B CA 1
ATOM 8182 C C . SER B 1 164 ? -6.672 22 -14.906 1 31.64 164 SER B C 1
ATOM 8184 O O . SER B 1 164 ? -7.598 21.875 -14.109 1 31.64 164 SER B O 1
ATOM 8186 N N . GLU B 1 165 ? -5.656 21.125 -14.93 1 35.22 165 GLU B N 1
ATOM 8187 C CA . GLU B 1 165 ? -5 19.984 -14.297 1 35.22 165 GLU B CA 1
ATOM 8188 C C . GLU B 1 165 ? -4.867 20.188 -12.789 1 35.22 165 GLU B C 1
ATOM 8190 O O . GLU B 1 165 ? -4.117 21.047 -12.344 1 35.22 165 GLU B O 1
ATOM 8195 N N . ASN B 1 166 ? -5.754 20.422 -12.18 1 34.5 166 ASN B N 1
ATOM 8196 C CA . ASN B 1 166 ? -5.555 20.594 -10.75 1 34.5 166 ASN B CA 1
ATOM 8197 C C . ASN B 1 166 ? -4.402 19.719 -10.242 1 34.5 166 ASN B C 1
ATOM 8199 O O . ASN B 1 166 ? -4.336 18.531 -10.547 1 34.5 166 ASN B O 1
ATOM 8203 N N . SER B 1 167 ? -3.502 20.406 -9.773 1 38.38 167 SER B N 1
ATOM 8204 C CA . SER B 1 167 ? -2.068 20.156 -9.695 1 38.38 167 SER B CA 1
ATOM 8205 C C . SER B 1 167 ? -1.77 18.922 -8.852 1 38.38 167 SER B C 1
ATOM 8207 O O . SER B 1 167 ? -1.001 18.047 -9.273 1 38.38 167 SER B O 1
ATOM 8209 N N . ASN B 1 168 ? -2.246 19.109 -7.613 1 40.03 168 ASN B N 1
ATOM 8210 C CA . ASN B 1 168 ? -1.627 18.156 -6.695 1 40.03 168 ASN B CA 1
ATOM 8211 C C . ASN B 1 168 ? -2.082 16.734 -6.977 1 40.03 168 ASN B C 1
ATOM 8213 O O . ASN B 1 168 ? -1.265 15.805 -7.004 1 40.03 168 ASN B O 1
ATOM 8217 N N . SER B 1 169 ? -3.443 16.641 -6.844 1 40.88 169 SER B N 1
ATOM 8218 C CA . SER B 1 169 ? -3.982 15.336 -7.18 1 40.88 169 SER B CA 1
ATOM 8219 C C . SER B 1 169 ? -3.553 14.898 -8.578 1 40.88 169 SER B C 1
ATOM 8221 O O . SER B 1 169 ? -3.328 13.719 -8.828 1 40.88 169 SER B O 1
ATOM 8223 N N . GLU B 1 170 ? -3.25 16.031 -9.242 1 41.78 170 GLU B N 1
ATOM 8224 C CA . GLU B 1 170 ? -2.766 15.891 -10.609 1 41.78 170 GLU B CA 1
ATOM 8225 C C . GLU B 1 170 ? -1.34 15.352 -10.641 1 41.78 170 GLU B C 1
ATOM 8227 O O . GLU B 1 170 ? -0.996 14.539 -11.5 1 41.78 170 GLU B O 1
ATOM 8232 N N . LEU B 1 171 ? -0.78 16 -9.602 1 44.12 171 LEU B N 1
ATOM 8233 C CA . LEU B 1 171 ? 0.611 15.562 -9.555 1 44.12 171 LEU B CA 1
ATOM 8234 C C . LEU B 1 171 ? 0.701 14.055 -9.344 1 44.12 171 LEU B C 1
ATOM 8236 O O . LEU B 1 171 ? 1.484 13.383 -10.016 1 44.12 171 LEU B O 1
ATOM 8240 N N . PHE B 1 172 ? -0.073 13.688 -8.242 1 45.84 172 PHE B N 1
ATOM 8241 C CA . PHE B 1 172 ? -0.03 12.258 -7.965 1 45.84 172 PHE B CA 1
ATOM 8242 C C . PHE B 1 172 ? -0.586 11.461 -9.141 1 45.84 172 PHE B C 1
ATOM 8244 O O . PHE B 1 172 ? 0.014 10.469 -9.562 1 45.84 172 PHE B O 1
ATOM 8251 N N . LEU B 1 173 ? -1.533 12.055 -9.633 1 45.69 173 LEU B N 1
ATOM 8252 C CA . LEU B 1 173 ? -2.135 11.406 -10.789 1 45.69 173 LEU B CA 1
ATOM 8253 C C . LEU B 1 173 ? -1.189 11.438 -11.992 1 45.69 173 LEU B C 1
ATOM 8255 O O . LEU B 1 173 ? -1.054 10.445 -12.711 1 45.69 173 LEU B O 1
ATOM 8259 N N . ALA B 1 174 ? -0.482 12.57 -12.07 1 44.62 174 ALA B N 1
ATOM 8260 C CA . ALA B 1 174 ? 0.535 12.711 -13.109 1 44.62 174 ALA B CA 1
ATOM 8261 C C . ALA B 1 174 ? 1.665 11.703 -12.914 1 44.62 174 ALA B C 1
ATOM 8263 O O . ALA B 1 174 ? 2.111 11.07 -13.867 1 44.62 174 ALA B O 1
ATOM 8264 N N . THR B 1 175 ? 2.002 11.664 -11.695 1 45.88 175 THR B N 1
ATOM 8265 C CA . THR B 1 175 ? 3.088 10.742 -11.375 1 45.88 175 THR B CA 1
ATOM 8266 C C . THR B 1 175 ? 2.674 9.297 -11.656 1 45.88 175 THR B C 1
ATOM 8268 O O . THR B 1 175 ? 3.434 8.539 -12.258 1 45.88 175 THR B O 1
ATOM 8271 N N . LEU B 1 176 ? 1.499 9.07 -11.242 1 46.69 176 LEU B N 1
ATOM 8272 C CA . LEU B 1 176 ? 1.004 7.719 -11.469 1 46.69 176 LEU B CA 1
ATOM 8273 C C . LEU B 1 176 ? 0.856 7.438 -12.961 1 46.69 176 LEU B C 1
ATOM 8275 O O . LEU B 1 176 ? 1.18 6.344 -13.422 1 46.69 176 LEU B O 1
ATOM 8279 N N . ASN B 1 177 ? 0.59 8.547 -13.617 1 43.19 177 ASN B N 1
ATOM 8280 C CA . ASN B 1 177 ? 0.411 8.508 -15.062 1 43.19 177 ASN B CA 1
ATOM 8281 C C . ASN B 1 177 ? 1.706 8.133 -15.773 1 43.19 177 ASN B C 1
ATOM 8283 O O . ASN B 1 177 ? 1.69 7.355 -16.734 1 43.19 177 ASN B O 1
ATOM 8287 N N . THR B 1 178 ? 2.68 8.734 -15.406 1 42.88 178 THR B N 1
ATOM 8288 C CA . THR B 1 178 ? 3.986 8.539 -16.016 1 42.88 178 THR B CA 1
ATOM 8289 C C . THR B 1 178 ? 4.512 7.133 -15.742 1 42.88 178 THR B C 1
ATOM 8291 O O . THR B 1 178 ? 5.262 6.57 -16.547 1 42.88 178 THR B O 1
ATOM 8294 N N . MET B 1 179 ? 4.145 6.652 -14.688 1 44.47 179 MET B N 1
ATOM 8295 C CA . MET B 1 179 ? 4.648 5.34 -14.305 1 44.47 179 MET B CA 1
ATOM 8296 C C . MET B 1 179 ? 3.998 4.242 -15.141 1 44.47 179 MET B C 1
ATOM 8298 O O . MET B 1 179 ? 4.59 3.18 -15.352 1 44.47 179 MET B O 1
ATOM 8302 N N . THR B 1 180 ? 2.711 4.465 -15.688 1 40.34 180 THR B N 1
ATOM 8303 C CA . THR B 1 180 ? 1.873 3.445 -16.312 1 40.34 180 THR B CA 1
ATOM 8304 C C . THR B 1 180 ? 2.25 3.262 -17.781 1 40.34 180 THR B C 1
ATOM 8306 O O . THR B 1 180 ? 1.858 2.277 -18.406 1 40.34 180 THR B O 1
ATOM 8309 N N . ALA B 1 181 ? 2.793 4.301 -18.531 1 39.56 181 ALA B N 1
ATOM 8310 C CA . ALA B 1 181 ? 3.273 4.195 -19.906 1 39.56 181 ALA B CA 1
ATOM 8311 C C . ALA B 1 181 ? 4.797 4.141 -19.953 1 39.56 181 ALA B C 1
ATOM 8313 O O . ALA B 1 181 ? 5.441 5.082 -20.422 1 39.56 181 ALA B O 1
ATOM 8314 N N . PRO B 1 182 ? 5.164 3.002 -19.453 1 45.03 182 PRO B N 1
ATOM 8315 C CA . PRO B 1 182 ? 6.625 3.074 -19.438 1 45.03 182 PRO B CA 1
ATOM 8316 C C . PRO B 1 182 ? 7.246 2.949 -20.828 1 45.03 182 PRO B C 1
ATOM 8318 O O . PRO B 1 182 ? 6.754 2.184 -21.656 1 45.03 182 PRO B O 1
ATOM 8321 N N . ARG B 1 183 ? 7.578 4.008 -21.453 1 50.81 183 ARG B N 1
ATOM 8322 C CA . ARG B 1 183 ? 8.523 3.902 -22.562 1 50.81 183 ARG B CA 1
ATOM 8323 C C . ARG B 1 183 ? 9.898 3.469 -22.062 1 50.81 183 ARG B C 1
ATOM 8325 O O . ARG B 1 183 ? 10.406 4.008 -21.078 1 50.81 183 ARG B O 1
ATOM 8332 N N . PHE B 1 184 ? 10.047 2.223 -22.422 1 54.81 184 PHE B N 1
ATOM 8333 C CA . PHE B 1 184 ? 11.297 1.729 -21.844 1 54.81 184 PHE B CA 1
ATOM 8334 C C . PHE B 1 184 ? 12.492 2.242 -22.641 1 54.81 184 PHE B C 1
ATOM 8336 O O . PHE B 1 184 ? 12.422 2.393 -23.859 1 54.81 184 PHE B O 1
ATOM 8343 N N . ILE B 1 185 ? 13.211 2.822 -21.844 1 68.81 185 ILE B N 1
ATOM 8344 C CA . ILE B 1 185 ? 14.461 3.297 -22.422 1 68.81 185 ILE B CA 1
ATOM 8345 C C . ILE B 1 185 ? 15.586 2.311 -22.109 1 68.81 185 ILE B C 1
ATOM 8347 O O . ILE B 1 185 ? 15.453 1.48 -21.203 1 68.81 185 ILE B O 1
ATOM 8351 N N . GLU B 1 186 ? 16.516 2.338 -22.938 1 70.44 186 GLU B N 1
ATOM 8352 C CA . GLU B 1 186 ? 17.688 1.497 -22.75 1 70.44 186 GLU B CA 1
ATOM 8353 C C . GLU B 1 186 ? 18.484 1.928 -21.531 1 70.44 186 GLU B C 1
ATOM 8355 O O . GLU B 1 186 ? 18.453 3.098 -21.141 1 70.44 186 GLU B O 1
ATOM 8360 N N . ASP B 1 187 ? 19.062 1.019 -20.891 1 74.38 187 ASP B N 1
ATOM 8361 C CA . ASP B 1 187 ? 19.953 1.331 -19.766 1 74.38 187 ASP B CA 1
ATOM 8362 C C . ASP B 1 187 ? 21.422 1.396 -20.234 1 74.38 187 ASP B C 1
ATOM 8364 O O . ASP B 1 187 ? 22.266 1.946 -19.531 1 74.38 187 ASP B O 1
ATOM 8368 N N . LYS B 1 188 ? 21.656 0.716 -21.359 1 76.5 188 LYS B N 1
ATOM 8369 C CA . LYS B 1 188 ? 22.969 0.724 -21.984 1 76.5 188 LYS B CA 1
ATOM 8370 C C . LYS B 1 188 ? 22.875 0.926 -23.5 1 76.5 188 LYS B C 1
ATOM 8372 O O . LYS B 1 188 ? 21.953 0.424 -24.125 1 76.5 188 LYS B O 1
ATOM 8377 N N . CYS B 1 189 ? 23.656 1.858 -23.938 1 74 189 CYS B N 1
ATOM 8378 C CA . CYS B 1 189 ? 23.688 2.055 -25.375 1 74 189 CYS B CA 1
ATOM 8379 C C . CYS B 1 189 ? 25.109 2.34 -25.859 1 74 189 CYS B C 1
ATOM 8381 O O . CYS B 1 189 ? 26 2.602 -25.047 1 74 189 CYS B O 1
ATOM 8383 N N . LEU B 1 190 ? 25.281 2.006 -27.156 1 72.25 190 LEU B N 1
ATOM 8384 C CA . LEU B 1 190 ? 26.547 2.404 -27.75 1 72.25 190 LEU B CA 1
ATOM 8385 C C . LEU B 1 190 ? 26.641 3.92 -27.891 1 72.25 190 LEU B C 1
ATOM 8387 O O . LEU B 1 190 ? 25.609 4.594 -28 1 72.25 190 LEU B O 1
ATOM 8391 N N . TYR B 1 191 ? 27.828 4.359 -27.75 1 67.88 191 TYR B N 1
ATOM 8392 C CA . TYR B 1 191 ? 28.047 5.801 -27.75 1 67.88 191 TYR B CA 1
ATOM 8393 C C . TYR B 1 191 ? 27.375 6.445 -28.969 1 67.88 191 TYR B C 1
ATOM 8395 O O . TYR B 1 191 ? 27.609 6.035 -30.109 1 67.88 191 TYR B O 1
ATOM 8403 N N . GLY B 1 192 ? 26.562 7.293 -28.703 1 63.97 192 GLY B N 1
ATOM 8404 C CA . GLY B 1 192 ? 25.922 8.078 -29.75 1 63.97 192 GLY B CA 1
ATOM 8405 C C . GLY B 1 192 ? 24.688 7.41 -30.312 1 63.97 192 GLY B C 1
ATOM 8406 O O . GLY B 1 192 ? 24.016 7.98 -31.172 1 63.97 192 GLY B O 1
ATOM 8407 N N . GLN B 1 193 ? 24.344 6.25 -29.797 1 77.75 193 GLN B N 1
ATOM 8408 C CA . GLN B 1 193 ? 23.219 5.527 -30.391 1 77.75 193 GLN B CA 1
ATOM 8409 C C . GLN B 1 193 ? 22.031 5.453 -29.422 1 77.75 193 GLN B C 1
ATOM 8411 O O . GLN B 1 193 ? 21.516 4.371 -29.156 1 77.75 193 GLN B O 1
ATOM 8416 N N . TYR B 1 194 ? 21.656 6.672 -29.031 1 81.62 194 TYR B N 1
ATOM 8417 C CA . TYR B 1 194 ? 20.469 6.711 -28.172 1 81.62 194 TYR B CA 1
ATOM 8418 C C . TYR B 1 194 ? 19.219 6.414 -28.969 1 81.62 194 TYR B C 1
ATOM 8420 O O . TYR B 1 194 ? 19.109 6.773 -30.156 1 81.62 194 TYR B O 1
ATOM 8428 N N . SER B 1 195 ? 18.312 5.766 -28.344 1 77.12 195 SER B N 1
ATOM 8429 C CA . SER B 1 195 ? 17 5.559 -28.953 1 77.12 195 SER B CA 1
ATOM 8430 C C . SER B 1 195 ? 16.281 6.887 -29.188 1 77.12 195 SER B C 1
ATOM 8432 O O . SER B 1 195 ? 16.547 7.875 -28.516 1 77.12 195 SER B O 1
ATOM 8434 N N . PRO B 1 196 ? 15.359 6.992 -30.156 1 75.38 196 PRO B N 1
ATOM 8435 C CA . PRO B 1 196 ? 14.633 8.227 -30.438 1 75.38 196 PRO B CA 1
ATOM 8436 C C . PRO B 1 196 ? 13.844 8.734 -29.234 1 75.38 196 PRO B C 1
ATOM 8438 O O . PRO B 1 196 ? 13.719 9.945 -29.031 1 75.38 196 PRO B O 1
ATOM 8441 N N . ILE B 1 197 ? 13.367 7.812 -28.484 1 75.69 197 ILE B N 1
ATOM 8442 C CA . ILE B 1 197 ? 12.609 8.203 -27.297 1 75.69 197 ILE B CA 1
ATOM 8443 C C . ILE B 1 197 ? 13.539 8.891 -26.297 1 75.69 197 ILE B C 1
ATOM 8445 O O . ILE B 1 197 ? 13.18 9.922 -25.719 1 75.69 197 ILE B O 1
ATOM 8449 N N . LEU B 1 198 ? 14.703 8.328 -26.141 1 83.56 198 LEU B N 1
ATOM 8450 C CA . LEU B 1 198 ? 15.656 8.93 -25.219 1 83.56 198 LEU B CA 1
ATOM 8451 C C . LEU B 1 198 ? 16.109 10.297 -25.703 1 83.56 198 LEU B C 1
ATOM 8453 O O . LEU B 1 198 ? 16.25 11.227 -24.906 1 83.56 198 LEU B O 1
ATOM 8457 N N . LEU B 1 199 ? 16.234 10.406 -27.016 1 86.12 199 LEU B N 1
ATOM 8458 C CA . LEU B 1 199 ? 16.656 11.68 -27.578 1 86.12 199 LEU B CA 1
ATOM 8459 C C . LEU B 1 199 ? 15.57 12.742 -27.391 1 86.12 199 LEU B C 1
ATOM 8461 O O . LEU B 1 199 ? 15.883 13.898 -27.094 1 86.12 199 LEU B O 1
ATOM 8465 N N . ALA B 1 200 ? 14.375 12.312 -27.516 1 84.44 200 ALA B N 1
ATOM 8466 C CA . ALA B 1 200 ? 13.266 13.242 -27.312 1 84.44 200 ALA B CA 1
ATOM 8467 C C . ALA B 1 200 ? 13.227 13.742 -25.875 1 84.44 200 ALA B C 1
ATOM 8469 O O . ALA B 1 200 ? 12.977 14.922 -25.641 1 84.44 200 ALA B O 1
ATOM 8470 N N . TYR B 1 201 ? 13.492 12.891 -24.984 1 84.69 201 TYR B N 1
ATOM 8471 C CA . TYR B 1 201 ? 13.453 13.273 -23.578 1 84.69 201 TYR B CA 1
ATOM 8472 C C . TYR B 1 201 ? 14.656 14.141 -23.219 1 84.69 201 TYR B C 1
ATOM 8474 O O . TYR B 1 201 ? 14.539 15.062 -22.406 1 84.69 201 TYR B O 1
ATOM 8482 N N . ILE B 1 202 ? 15.758 13.781 -23.797 1 90.38 202 ILE B N 1
ATOM 8483 C CA . ILE B 1 202 ? 16.922 14.625 -23.578 1 90.38 202 ILE B CA 1
ATOM 8484 C C . ILE B 1 202 ? 16.641 16.047 -24.062 1 90.38 202 ILE B C 1
ATOM 8486 O O . ILE B 1 202 ? 16.969 17.016 -23.375 1 90.38 202 ILE B O 1
ATOM 8490 N N . GLY B 1 203 ? 16 16.109 -25.172 1 89.5 203 GLY B N 1
ATOM 8491 C CA . GLY B 1 203 ? 15.617 17.422 -25.688 1 89.5 203 GLY B CA 1
ATOM 8492 C C . GLY B 1 203 ? 14.648 18.156 -24.781 1 89.5 203 GLY B C 1
ATOM 8493 O O . GLY B 1 203 ? 14.797 19.359 -24.562 1 89.5 203 GLY B O 1
ATOM 8494 N N . ARG B 1 204 ? 13.742 17.516 -24.266 1 88.25 204 ARG B N 1
ATOM 8495 C CA . ARG B 1 204 ? 12.742 18.125 -23.391 1 88.25 204 ARG B CA 1
ATOM 8496 C C . ARG B 1 204 ? 13.383 18.594 -22.078 1 88.25 204 ARG B C 1
ATOM 8498 O O . ARG B 1 204 ? 13.062 19.672 -21.578 1 88.25 204 ARG B O 1
ATOM 8505 N N . ILE B 1 205 ? 14.242 17.781 -21.5 1 93 205 ILE B N 1
ATOM 8506 C CA . ILE B 1 205 ? 14.938 18.141 -20.266 1 93 205 ILE B CA 1
ATOM 8507 C C . ILE B 1 205 ? 15.75 19.422 -20.469 1 93 205 ILE B C 1
ATOM 8509 O O . ILE B 1 205 ? 15.727 20.312 -19.625 1 93 205 ILE B O 1
ATOM 8513 N N . GLN B 1 206 ? 16.375 19.469 -21.625 1 93.62 206 GLN B N 1
ATOM 8514 C CA . GLN B 1 206 ? 17.219 20.625 -21.938 1 93.62 206 GLN B CA 1
ATOM 8515 C C . GLN B 1 206 ? 16.375 21.891 -22.109 1 93.62 206 GLN B C 1
ATOM 8517 O O . GLN B 1 206 ? 16.828 22.984 -21.781 1 93.62 206 GLN B O 1
ATOM 8522 N N . ASN B 1 207 ? 15.156 21.656 -22.469 1 88.5 207 ASN B N 1
ATOM 8523 C CA . ASN B 1 207 ? 14.281 22.797 -22.672 1 88.5 207 ASN B CA 1
ATOM 8524 C C . ASN B 1 207 ? 13.578 23.219 -21.391 1 88.5 207 ASN B C 1
ATOM 8526 O O . ASN B 1 207 ? 13.227 24.375 -21.219 1 88.5 207 ASN B O 1
ATOM 8530 N N . ASP B 1 208 ? 13.273 22.297 -20.547 1 89.19 208 ASP B N 1
ATOM 8531 C CA . ASP B 1 208 ? 12.484 22.547 -19.344 1 89.19 208 ASP B CA 1
ATOM 8532 C C . ASP B 1 208 ? 13.344 23.141 -18.234 1 89.19 208 ASP B C 1
ATOM 8534 O O . ASP B 1 208 ? 12.898 24.016 -17.484 1 89.19 208 ASP B O 1
ATOM 8538 N N . LEU B 1 209 ? 14.539 22.641 -18.078 1 93.44 209 LEU B N 1
ATOM 8539 C CA . LEU B 1 209 ? 15.359 23.031 -16.938 1 93.44 209 LEU B CA 1
ATOM 8540 C C . LEU B 1 209 ? 15.992 24.406 -17.156 1 93.44 209 LEU B C 1
ATOM 8542 O O . LEU B 1 209 ? 16.344 24.75 -18.281 1 93.44 209 LEU B O 1
ATOM 8546 N N . PRO B 1 210 ? 16.031 25.156 -16.141 1 93.88 210 PRO B N 1
ATOM 8547 C CA . PRO B 1 210 ? 16.688 26.469 -16.266 1 93.88 210 PRO B CA 1
ATOM 8548 C C . PRO B 1 210 ? 18.188 26.359 -16.453 1 93.88 210 PRO B C 1
ATOM 8550 O O . PRO B 1 210 ? 18.719 25.25 -16.594 1 93.88 210 PRO B O 1
ATOM 8553 N N . SER B 1 211 ? 18.859 27.594 -16.453 1 94 211 SER B N 1
ATOM 8554 C CA . SER B 1 211 ? 20.312 27.641 -16.609 1 94 211 SER B CA 1
ATOM 8555 C C . SER B 1 211 ? 21.016 26.938 -15.461 1 94 211 SER B C 1
ATOM 8557 O O . SER B 1 211 ? 20.453 26.797 -14.375 1 94 211 SER B O 1
ATOM 8559 N N . LEU B 1 212 ? 22.203 26.469 -15.68 1 95.06 212 LEU B N 1
ATOM 8560 C CA . LEU B 1 212 ? 22.938 25.703 -14.688 1 95.06 212 LEU B CA 1
ATOM 8561 C C . LEU B 1 212 ? 23.172 26.531 -13.43 1 95.06 212 LEU B C 1
ATOM 8563 O O . LEU B 1 212 ? 23.031 26.016 -12.312 1 95.06 212 LEU B O 1
ATOM 8567 N N . PRO B 1 213 ? 23.484 27.797 -13.539 1 94.06 213 PRO B N 1
ATOM 8568 C CA . PRO B 1 213 ? 23.641 28.594 -12.312 1 94.06 213 PRO B CA 1
ATOM 8569 C C . PRO B 1 213 ? 22.344 28.672 -11.508 1 94.06 213 PRO B C 1
ATOM 8571 O O . PRO B 1 213 ? 22.375 28.641 -10.273 1 94.06 213 PRO B O 1
ATOM 8574 N N . ASN B 1 214 ? 21.25 28.812 -12.203 1 95.12 214 ASN B N 1
ATOM 8575 C CA . ASN B 1 214 ? 19.969 28.844 -11.5 1 95.12 214 ASN B CA 1
ATOM 8576 C C . ASN B 1 214 ? 19.672 27.5 -10.828 1 95.12 214 ASN B C 1
ATOM 8578 O O . ASN B 1 214 ? 19.125 27.469 -9.719 1 95.12 214 ASN B O 1
ATOM 8582 N N . ILE B 1 215 ? 20 26.422 -11.477 1 96.06 215 ILE B N 1
ATOM 8583 C CA . ILE B 1 215 ? 19.812 25.094 -10.883 1 96.06 215 ILE B CA 1
ATOM 8584 C C . ILE B 1 215 ? 20.641 24.984 -9.609 1 96.06 215 ILE B C 1
ATOM 8586 O O . ILE B 1 215 ? 20.172 24.484 -8.586 1 96.06 215 ILE B O 1
ATOM 8590 N N . ARG B 1 216 ? 21.828 25.453 -9.695 1 95.56 216 ARG B N 1
ATOM 8591 C CA . ARG B 1 216 ? 22.734 25.344 -8.547 1 95.56 216 ARG B CA 1
ATOM 8592 C C . ARG B 1 216 ? 22.234 26.188 -7.379 1 95.56 216 ARG B C 1
ATOM 8594 O O . ARG B 1 216 ? 22.312 25.75 -6.223 1 95.56 216 ARG B O 1
ATOM 8601 N N . LEU B 1 217 ? 21.734 27.297 -7.691 1 94.88 217 LEU B N 1
ATOM 8602 C CA . LEU B 1 217 ? 21.203 28.156 -6.633 1 94.88 217 LEU B CA 1
ATOM 8603 C C . LEU B 1 217 ? 20.016 27.484 -5.957 1 94.88 217 LEU B C 1
ATOM 8605 O O . LEU B 1 217 ? 19.891 27.516 -4.73 1 94.88 217 LEU B O 1
ATOM 8609 N N . LEU B 1 218 ? 19.156 26.969 -6.715 1 95 218 LEU B N 1
ATOM 8610 C CA . LEU B 1 218 ? 17.984 26.281 -6.18 1 95 218 LEU B CA 1
ATOM 8611 C C . LEU B 1 218 ? 18.375 25.016 -5.426 1 95 218 LEU B C 1
ATOM 8613 O O . LEU B 1 218 ? 17.797 24.703 -4.383 1 95 218 LEU B O 1
ATOM 8617 N N . LEU B 1 219 ? 19.344 24.328 -5.938 1 96 219 LEU B N 1
ATOM 8618 C CA . LEU B 1 219 ? 19.844 23.125 -5.273 1 96 219 LEU B CA 1
ATOM 8619 C C . LEU B 1 219 ? 20.469 23.469 -3.924 1 96 219 LEU B C 1
ATOM 8621 O O . LEU B 1 219 ? 20.25 22.766 -2.936 1 96 219 LEU B O 1
ATOM 8625 N N . ASP B 1 220 ? 21.188 24.531 -3.9 1 93.62 220 ASP B N 1
ATOM 8626 C CA . ASP B 1 220 ? 21.812 24.984 -2.656 1 93.62 220 ASP B CA 1
ATOM 8627 C C . ASP B 1 220 ? 20.75 25.344 -1.615 1 93.62 220 ASP B C 1
ATOM 8629 O O . ASP B 1 220 ? 20.922 25.047 -0.43 1 93.62 220 ASP B O 1
ATOM 8633 N N . ASN B 1 221 ? 19.75 25.984 -2.104 1 90.94 221 ASN B N 1
ATOM 8634 C CA . ASN B 1 221 ? 18.656 26.297 -1.191 1 90.94 221 ASN B CA 1
ATOM 8635 C C . ASN B 1 221 ? 18.047 25.031 -0.59 1 90.94 221 ASN B C 1
ATOM 8637 O O . ASN B 1 221 ? 17.734 25 0.6 1 90.94 221 ASN B O 1
ATOM 8641 N N . PHE B 1 222 ? 17.891 24.062 -1.324 1 93.44 222 PHE B N 1
ATOM 8642 C CA . PHE B 1 222 ? 17.359 22.797 -0.844 1 93.44 222 PHE B CA 1
ATOM 8643 C C . PHE B 1 222 ? 18.297 22.156 0.177 1 93.44 222 PHE B C 1
ATOM 8645 O O . PHE B 1 222 ? 17.859 21.719 1.241 1 93.44 222 PHE B O 1
ATOM 8652 N N . TYR B 1 223 ? 19.562 22.141 -0.217 1 93.69 223 TYR B N 1
ATOM 8653 C CA . TYR B 1 223 ? 20.547 21.531 0.662 1 93.69 223 TYR B CA 1
ATOM 8654 C C . TYR B 1 223 ? 20.609 22.25 2.006 1 93.69 223 TYR B C 1
ATOM 8656 O O . TYR B 1 223 ? 20.766 21.609 3.051 1 93.69 223 TYR B O 1
ATOM 8664 N N . HIS B 1 224 ? 20.375 23.484 1.968 1 89.38 224 HIS B N 1
ATOM 8665 C CA . HIS B 1 224 ? 20.625 24.312 3.154 1 89.38 224 HIS B CA 1
ATOM 8666 C C . HIS B 1 224 ? 19.406 24.297 4.082 1 89.38 224 HIS B C 1
ATOM 8668 O O . HIS B 1 224 ? 19.547 24.344 5.305 1 89.38 224 HIS B O 1
ATOM 8674 N N . HIS B 1 225 ? 18.234 24.125 3.438 1 85.88 225 HIS B N 1
ATOM 8675 C CA . HIS B 1 225 ? 17.078 24.453 4.262 1 85.88 225 HIS B CA 1
ATOM 8676 C C . HIS B 1 225 ? 16.109 23.281 4.332 1 85.88 225 HIS B C 1
ATOM 8678 O O . HIS B 1 225 ? 15.312 23.188 5.27 1 85.88 225 HIS B O 1
ATOM 8684 N N . ILE B 1 226 ? 16.094 22.484 3.395 1 89.38 226 ILE B N 1
ATOM 8685 C CA . ILE B 1 226 ? 15.094 21.422 3.359 1 89.38 226 ILE B CA 1
ATOM 8686 C C . ILE B 1 226 ? 15.742 20.094 3.697 1 89.38 226 ILE B C 1
ATOM 8688 O O . ILE B 1 226 ? 15.219 19.312 4.504 1 89.38 226 ILE B O 1
ATOM 8692 N N . TYR B 1 227 ? 16.891 19.859 3.229 1 92.75 227 TYR B N 1
ATOM 8693 C CA . TYR B 1 227 ? 17.594 18.578 3.383 1 92.75 227 TYR B CA 1
ATOM 8694 C C . TYR B 1 227 ? 17.828 18.266 4.855 1 92.75 227 TYR B C 1
ATOM 8696 O O . TYR B 1 227 ? 17.703 17.125 5.277 1 92.75 227 TYR B O 1
ATOM 8704 N N . PRO B 1 228 ? 18.188 19.219 5.645 1 91.25 228 PRO B N 1
ATOM 8705 C CA . PRO B 1 228 ? 18.469 18.891 7.043 1 91.25 228 PRO B CA 1
ATOM 8706 C C . PRO B 1 228 ? 17.25 18.344 7.781 1 91.25 228 PRO B C 1
ATOM 8708 O O . PRO B 1 228 ? 17.391 17.578 8.742 1 91.25 228 PRO B O 1
ATOM 8711 N N . ILE B 1 229 ? 16.125 18.734 7.281 1 90.19 229 ILE B N 1
ATOM 8712 C CA . ILE B 1 229 ? 14.898 18.297 7.941 1 90.19 229 ILE B CA 1
ATOM 8713 C C . ILE B 1 229 ? 14.391 17.016 7.285 1 90.19 229 ILE B C 1
ATOM 8715 O O . ILE B 1 229 ? 13.742 16.188 7.934 1 90.19 229 ILE B O 1
ATOM 8719 N N . TRP B 1 230 ? 14.758 16.938 6.02 1 91.44 230 TRP B N 1
ATOM 8720 C CA . TRP B 1 230 ? 14.281 15.789 5.246 1 91.44 230 TRP B CA 1
ATOM 8721 C C . TRP B 1 230 ? 15.414 15.172 4.434 1 91.44 230 TRP B C 1
ATOM 8723 O O . TRP B 1 230 ? 15.43 15.273 3.205 1 91.44 230 TRP B O 1
ATOM 8733 N N . PRO B 1 231 ? 16.188 14.43 5.16 1 94.06 231 PRO B N 1
ATOM 8734 C CA . PRO B 1 231 ? 17.359 13.891 4.48 1 94.06 231 PRO B CA 1
ATOM 8735 C C . PRO B 1 231 ? 17.078 12.609 3.715 1 94.06 231 PRO B C 1
ATOM 8737 O O . PRO B 1 231 ? 17.672 11.562 4.008 1 94.06 231 PRO B O 1
ATOM 8740 N N . CYS B 1 232 ? 16.375 12.617 2.617 1 95.56 232 CYS B N 1
ATOM 8741 C CA . CYS B 1 232 ? 15.961 11.398 1.932 1 95.56 232 CYS B CA 1
ATOM 8742 C C . CYS B 1 232 ? 16.812 11.156 0.688 1 95.56 232 CYS B C 1
ATOM 8744 O O . CYS B 1 232 ? 16.484 10.297 -0.133 1 95.56 232 CYS B O 1
ATOM 8746 N N . ILE B 1 233 ? 17.875 11.961 0.496 1 96.44 233 ILE B N 1
ATOM 8747 C CA . ILE B 1 233 ? 18.781 11.734 -0.63 1 96.44 233 ILE B CA 1
ATOM 8748 C C . ILE B 1 233 ? 20.219 11.609 -0.129 1 96.44 233 ILE B C 1
ATOM 8750 O O . ILE B 1 233 ? 20.562 12.141 0.933 1 96.44 233 ILE B O 1
ATOM 8754 N N . ASP B 1 234 ? 20.953 10.852 -0.837 1 94.56 234 ASP B N 1
ATOM 8755 C CA . ASP B 1 234 ? 22.406 10.875 -0.628 1 94.56 234 ASP B CA 1
ATOM 8756 C C . ASP B 1 234 ? 23.062 11.953 -1.487 1 94.56 234 ASP B C 1
ATOM 8758 O O . ASP B 1 234 ? 23.172 11.805 -2.707 1 94.56 234 ASP B O 1
ATOM 8762 N N . ILE B 1 235 ? 23.547 12.953 -0.817 1 95.44 235 ILE B N 1
ATOM 8763 C CA . ILE B 1 235 ? 24.031 14.141 -1.507 1 95.44 235 ILE B CA 1
ATOM 8764 C C . ILE B 1 235 ? 25.234 13.781 -2.383 1 95.44 235 ILE B C 1
ATOM 8766 O O . ILE B 1 235 ? 25.344 14.258 -3.516 1 95.44 235 ILE B O 1
ATOM 8770 N N . ASP B 1 236 ? 26.094 12.914 -1.923 1 93.44 236 ASP B N 1
ATOM 8771 C CA . ASP B 1 236 ? 27.297 12.555 -2.674 1 93.44 236 ASP B CA 1
ATOM 8772 C C . ASP B 1 236 ? 26.938 11.844 -3.975 1 93.44 236 ASP B C 1
ATOM 8774 O O . ASP B 1 236 ? 27.406 12.227 -5.047 1 93.44 236 ASP B O 1
ATOM 8778 N N . LEU B 1 237 ? 26.141 10.852 -3.871 1 93.25 237 LEU B N 1
ATOM 8779 C CA . LEU B 1 237 ? 25.734 10.078 -5.043 1 93.25 237 LEU B CA 1
ATOM 8780 C C . LEU B 1 237 ? 24.953 10.945 -6.023 1 93.25 237 LEU B C 1
ATOM 8782 O O . LEU B 1 237 ? 25.141 10.844 -7.238 1 93.25 237 LEU B O 1
ATOM 8786 N N . PHE B 1 238 ? 24.125 11.797 -5.5 1 95.88 238 PHE B N 1
ATOM 8787 C CA . PHE B 1 238 ? 23.281 12.656 -6.316 1 95.88 238 PHE B CA 1
ATOM 8788 C C . PHE B 1 238 ? 24.125 13.672 -7.074 1 95.88 238 PHE B C 1
ATOM 8790 O O . PHE B 1 238 ? 23.938 13.867 -8.281 1 95.88 238 PHE B O 1
ATOM 8797 N N . GLU B 1 239 ? 25.047 14.312 -6.379 1 95.31 239 GLU B N 1
ATOM 8798 C CA . GLU B 1 239 ? 25.906 15.312 -7.004 1 95.31 239 GLU B CA 1
ATOM 8799 C C . GLU B 1 239 ? 26.812 14.68 -8.047 1 95.31 239 GLU B C 1
ATOM 8801 O O . GLU B 1 239 ? 27.094 15.281 -9.086 1 95.31 239 GLU B O 1
ATOM 8806 N N . GLU B 1 240 ? 27.312 13.523 -7.746 1 94.06 240 GLU B N 1
ATOM 8807 C CA . GLU B 1 240 ? 28.141 12.812 -8.711 1 94.06 240 GLU B CA 1
ATOM 8808 C C . GLU B 1 240 ? 27.391 12.539 -10 1 94.06 240 GLU B C 1
ATOM 8810 O O . GLU B 1 240 ? 27.906 12.75 -11.094 1 94.06 240 GLU B O 1
ATOM 8815 N N . ASN B 1 241 ? 26.203 12.102 -9.844 1 94 241 ASN B N 1
ATOM 8816 C CA . ASN B 1 241 ? 25.375 11.812 -11.008 1 94 241 ASN B CA 1
ATOM 8817 C C . ASN B 1 241 ? 25.031 13.078 -11.789 1 94 241 ASN B C 1
ATOM 8819 O O . ASN B 1 241 ? 25.078 13.078 -13.016 1 94 241 ASN B O 1
ATOM 8823 N N . LEU B 1 242 ? 24.641 14.125 -11.078 1 95.75 242 LEU B N 1
ATOM 8824 C CA . LEU B 1 242 ? 24.266 15.375 -11.734 1 95.75 242 LEU B CA 1
ATOM 8825 C C . LEU B 1 242 ? 25.438 15.961 -12.508 1 95.75 242 LEU B C 1
ATOM 8827 O O . LEU B 1 242 ? 25.281 16.438 -13.633 1 95.75 242 LEU B O 1
ATOM 8831 N N . ASN B 1 243 ? 26.625 15.883 -11.906 1 94.12 243 ASN B N 1
ATOM 8832 C CA . ASN B 1 243 ? 27.812 16.438 -12.531 1 94.12 243 ASN B CA 1
ATOM 8833 C C . ASN B 1 243 ? 28.219 15.656 -13.781 1 94.12 243 ASN B C 1
ATOM 8835 O O . ASN B 1 243 ? 28.812 16.203 -14.703 1 94.12 243 ASN B O 1
ATOM 8839 N N . GLU B 1 244 ? 27.875 14.438 -13.742 1 94.62 244 GLU B N 1
ATOM 8840 C CA . GLU B 1 244 ? 28.188 13.594 -14.891 1 94.62 244 GLU B CA 1
ATOM 8841 C C . GLU B 1 244 ? 27.234 13.867 -16.047 1 94.62 244 GLU B C 1
ATOM 8843 O O . GLU B 1 244 ? 27.609 13.773 -17.219 1 94.62 244 GLU B O 1
ATOM 8848 N N . VAL B 1 245 ? 26.016 14.227 -15.828 1 95.5 245 VAL B N 1
ATOM 8849 C CA . VAL B 1 245 ? 24.969 14.195 -16.844 1 95.5 245 VAL B CA 1
ATOM 8850 C C . VAL B 1 245 ? 24.688 15.609 -17.344 1 95.5 245 VAL B C 1
ATOM 8852 O O . VAL B 1 245 ? 24.375 15.805 -18.516 1 95.5 245 VAL B O 1
ATOM 8855 N N . ILE B 1 246 ? 24.703 16.625 -16.469 1 96 246 ILE B N 1
ATOM 8856 C CA . ILE B 1 246 ? 24.297 17.969 -16.828 1 96 246 ILE B CA 1
ATOM 8857 C C . ILE B 1 246 ? 25.531 18.875 -16.953 1 96 246 ILE B C 1
ATOM 8859 O O . ILE B 1 246 ? 26.328 18.953 -16.016 1 96 246 ILE B O 1
ATOM 8863 N N . HIS B 1 247 ? 25.625 19.578 -18.062 1 94 247 HIS B N 1
ATOM 8864 C CA . HIS B 1 247 ? 26.734 20.484 -18.328 1 94 247 HIS B CA 1
ATOM 8865 C C . HIS B 1 247 ? 26.234 21.797 -18.906 1 94 247 HIS B C 1
ATOM 8867 O O . HIS B 1 247 ? 25.125 21.859 -19.469 1 94 247 HIS B O 1
ATOM 8873 N N . MET B 1 248 ? 27.031 22.766 -18.688 1 92.44 248 MET B N 1
ATOM 8874 C CA . MET B 1 248 ? 26.734 24.062 -19.281 1 92.44 248 MET B CA 1
ATOM 8875 C C . MET B 1 248 ? 27.062 24.062 -20.766 1 92.44 248 MET B C 1
ATOM 8877 O O . MET B 1 248 ? 28.094 23.5 -21.188 1 92.44 248 MET B O 1
ATOM 8881 N N . ASP B 1 249 ? 26.125 24.578 -21.484 1 88.81 249 ASP B N 1
ATOM 8882 C CA . ASP B 1 249 ? 26.391 24.703 -22.922 1 88.81 249 ASP B CA 1
ATOM 8883 C C . ASP B 1 249 ? 27.469 25.75 -23.172 1 88.81 249 ASP B C 1
ATOM 8885 O O . ASP B 1 249 ? 27.328 26.906 -22.766 1 88.81 249 ASP B O 1
ATOM 8889 N N . SER B 1 250 ? 28.516 25.453 -23.859 1 86.06 250 SER B N 1
ATOM 8890 C CA . SER B 1 250 ? 29.641 26.344 -24.125 1 86.06 250 SER B CA 1
ATOM 8891 C C . SER B 1 250 ? 29.219 27.516 -25.016 1 86.06 250 SER B C 1
ATOM 8893 O O . SER B 1 250 ? 29.766 28.609 -24.922 1 86.06 250 SER B O 1
ATOM 8895 N N . HIS B 1 251 ? 28.172 27.328 -25.844 1 88.69 251 HIS B N 1
ATOM 8896 C CA . HIS B 1 251 ? 27.75 28.359 -26.781 1 88.69 251 HIS B CA 1
ATOM 8897 C C . HIS B 1 251 ? 26.703 29.281 -26.172 1 88.69 251 HIS B C 1
ATOM 8899 O O . HIS B 1 251 ? 26.562 30.422 -26.594 1 88.69 251 HIS B O 1
ATOM 8905 N N . ASN B 1 252 ? 25.891 28.719 -25.312 1 89.25 252 ASN B N 1
ATOM 8906 C CA . ASN B 1 252 ? 24.828 29.484 -24.672 1 89.25 252 ASN B CA 1
ATOM 8907 C C . ASN B 1 252 ? 24.719 29.156 -23.188 1 89.25 252 ASN B C 1
ATOM 8909 O O . ASN B 1 252 ? 24 28.234 -22.797 1 89.25 252 ASN B O 1
ATOM 8913 N N . PRO B 1 253 ? 25.25 30.031 -22.422 1 85.69 253 PRO B N 1
ATOM 8914 C CA . PRO B 1 253 ? 25.297 29.75 -20.969 1 85.69 253 PRO B CA 1
ATOM 8915 C C . PRO B 1 253 ? 23.906 29.688 -20.359 1 85.69 253 PRO B C 1
ATOM 8917 O O . PRO B 1 253 ? 23.75 29.203 -19.234 1 85.69 253 PRO B O 1
ATOM 8920 N N . GLU B 1 254 ? 22.922 30.109 -21.047 1 87.44 254 GLU B N 1
ATOM 8921 C CA . GLU B 1 254 ? 21.562 30.078 -20.5 1 87.44 254 GLU B CA 1
ATOM 8922 C C . GLU B 1 254 ? 20.906 28.719 -20.703 1 87.44 254 GLU B C 1
ATOM 8924 O O . GLU B 1 254 ? 19.875 28.422 -20.109 1 87.44 254 GLU B O 1
ATOM 8929 N N . ARG B 1 255 ? 21.688 27.922 -21.406 1 90.62 255 ARG B N 1
ATOM 8930 C CA . ARG B 1 255 ? 21.125 26.609 -21.719 1 90.62 255 ARG B CA 1
ATOM 8931 C C . ARG B 1 255 ? 21.969 25.484 -21.109 1 90.62 255 ARG B C 1
ATOM 8933 O O . ARG B 1 255 ? 23.141 25.703 -20.766 1 90.62 255 ARG B O 1
ATOM 8940 N N . ILE B 1 256 ? 21.344 24.297 -20.906 1 94.19 256 ILE B N 1
ATOM 8941 C CA . ILE B 1 256 ? 22.062 23.156 -20.359 1 94.19 256 ILE B CA 1
ATOM 8942 C C . ILE B 1 256 ? 22.141 22.047 -21.406 1 94.19 256 ILE B C 1
ATOM 8944 O O . ILE B 1 256 ? 21.312 21.984 -22.312 1 94.19 256 ILE B O 1
ATOM 8948 N N . ILE B 1 257 ? 23.172 21.281 -21.312 1 93.44 257 ILE B N 1
ATOM 8949 C CA . ILE B 1 257 ? 23.344 20.094 -22.125 1 93.44 257 ILE B CA 1
ATOM 8950 C C . ILE B 1 257 ? 23.266 18.844 -21.25 1 93.44 257 ILE B C 1
ATOM 8952 O O . ILE B 1 257 ? 23.891 18.781 -20.188 1 93.44 257 ILE B O 1
ATOM 8956 N N . VAL B 1 258 ? 22.422 17.938 -21.656 1 94.12 258 VAL B N 1
ATOM 8957 C CA . VAL B 1 258 ? 22.234 16.703 -20.922 1 94.12 258 VAL B CA 1
ATOM 8958 C C . VAL B 1 258 ? 22.875 15.547 -21.703 1 94.12 258 VAL B C 1
ATOM 8960 O O . VAL B 1 258 ? 22.516 15.281 -22.844 1 94.12 258 VAL B O 1
ATOM 8963 N N . ASN B 1 259 ? 23.859 14.906 -21.016 1 91.69 259 ASN B N 1
ATOM 8964 C CA . ASN B 1 259 ? 24.531 13.75 -21.594 1 91.69 259 ASN B CA 1
ATOM 8965 C C . ASN B 1 259 ? 24.516 12.562 -20.641 1 91.69 259 ASN B C 1
ATOM 8967 O O . ASN B 1 259 ? 25.406 12.422 -19.797 1 91.69 259 ASN B O 1
ATOM 8971 N N . PRO B 1 260 ? 23.625 11.625 -20.875 1 90.56 260 PRO B N 1
ATOM 8972 C CA . PRO B 1 260 ? 23.516 10.492 -19.953 1 90.56 260 PRO B CA 1
ATOM 8973 C C . PRO B 1 260 ? 24.641 9.461 -20.156 1 90.56 260 PRO B C 1
ATOM 8975 O O . PRO B 1 260 ? 24.812 8.57 -19.328 1 90.56 260 PRO B O 1
ATOM 8978 N N . GLY B 1 261 ? 25.422 9.641 -21.172 1 88.44 261 GLY B N 1
ATOM 8979 C CA . GLY B 1 261 ? 26.484 8.672 -21.422 1 88.44 261 GLY B CA 1
ATOM 8980 C C . GLY B 1 261 ? 25.969 7.359 -21.984 1 88.44 261 GLY B C 1
ATOM 8981 O O . GLY B 1 261 ? 24.938 7.336 -22.672 1 88.44 261 GLY B O 1
ATOM 8982 N N . THR B 1 262 ? 26.672 6.172 -21.625 1 84.69 262 THR B N 1
ATOM 8983 C CA . THR B 1 262 ? 26.312 4.922 -22.297 1 84.69 262 THR B CA 1
ATOM 8984 C C . THR B 1 262 ? 25.875 3.873 -21.281 1 84.69 262 THR B C 1
ATOM 8986 O O . THR B 1 262 ? 25.344 2.83 -21.641 1 84.69 262 THR B O 1
ATOM 8989 N N . THR B 1 263 ? 26.172 4.203 -20.031 1 82.06 263 THR B N 1
ATOM 8990 C CA . THR B 1 263 ? 25.844 3.201 -19.031 1 82.06 263 THR B CA 1
ATOM 8991 C C . THR B 1 263 ? 24.953 3.803 -17.938 1 82.06 263 THR B C 1
ATOM 8993 O O . THR B 1 263 ? 24.969 5.016 -17.719 1 82.06 263 THR B O 1
ATOM 8996 N N . ASN B 1 264 ? 24.156 2.988 -17.312 1 81.69 264 ASN B N 1
ATOM 8997 C CA . ASN B 1 264 ? 23.297 3.367 -16.203 1 81.69 264 ASN B CA 1
ATOM 8998 C C . ASN B 1 264 ? 22.422 4.57 -16.547 1 81.69 264 ASN B C 1
ATOM 9000 O O . ASN B 1 264 ? 22.328 5.516 -15.766 1 81.69 264 ASN B O 1
ATOM 9004 N N . ILE B 1 265 ? 21.938 4.527 -17.703 1 85.25 265 ILE B N 1
ATOM 9005 C CA . ILE B 1 265 ? 21.188 5.66 -18.219 1 85.25 265 ILE B CA 1
ATOM 9006 C C . ILE B 1 265 ? 19.906 5.852 -17.406 1 85.25 265 ILE B C 1
ATOM 9008 O O . ILE B 1 265 ? 19.516 6.98 -17.094 1 85.25 265 ILE B O 1
ATOM 9012 N N . LYS B 1 266 ? 19.312 4.742 -17 1 80.94 266 LYS B N 1
ATOM 9013 C CA . LYS B 1 266 ? 18.062 4.816 -16.25 1 80.94 266 LYS B CA 1
ATOM 9014 C C . LYS B 1 266 ? 18.266 5.477 -14.891 1 80.94 266 LYS B C 1
ATOM 9016 O O . LYS B 1 266 ? 17.469 6.332 -14.484 1 80.94 266 LYS B O 1
ATOM 9021 N N . MET B 1 267 ? 19.344 5.109 -14.227 1 86.19 267 MET B N 1
ATOM 9022 C CA . MET B 1 267 ? 19.641 5.691 -12.922 1 86.19 267 MET B CA 1
ATOM 9023 C C . MET B 1 267 ? 19.922 7.188 -13.047 1 86.19 267 MET B C 1
ATOM 9025 O O . MET B 1 267 ? 19.5 7.969 -12.188 1 86.19 267 MET B O 1
ATOM 9029 N N . LYS B 1 268 ? 20.516 7.496 -14.086 1 91.38 268 LYS B N 1
ATOM 9030 C CA . LYS B 1 268 ? 20.828 8.906 -14.32 1 91.38 268 LYS B CA 1
ATOM 9031 C C . LYS B 1 268 ? 19.562 9.711 -14.602 1 91.38 268 LYS B C 1
ATOM 9033 O O . LYS B 1 268 ? 19.422 10.836 -14.125 1 91.38 268 LYS B O 1
ATOM 9038 N N . LEU B 1 269 ? 18.688 9.141 -15.273 1 88.5 269 LEU B N 1
ATOM 9039 C CA . LEU B 1 269 ? 17.438 9.828 -15.57 1 88.5 269 LEU B CA 1
ATOM 9040 C C . LEU B 1 269 ? 16.562 9.93 -14.328 1 88.5 269 LEU B C 1
ATOM 9042 O O . LEU B 1 269 ? 15.828 10.906 -14.156 1 88.5 269 LEU B O 1
ATOM 9046 N N . VAL B 1 270 ? 16.609 8.898 -13.469 1 89.19 270 VAL B N 1
ATOM 9047 C CA . VAL B 1 270 ? 15.867 8.977 -12.211 1 89.19 270 VAL B CA 1
ATOM 9048 C C . VAL B 1 270 ? 16.391 10.141 -11.367 1 89.19 270 VAL B C 1
ATOM 9050 O O . VAL B 1 270 ? 15.617 10.859 -10.742 1 89.19 270 VAL B O 1
ATOM 9053 N N . ASN B 1 271 ? 17.609 10.32 -11.367 1 93.56 271 ASN B N 1
ATOM 9054 C CA . ASN B 1 271 ? 18.188 11.414 -10.609 1 93.56 271 ASN B CA 1
ATOM 9055 C C . ASN B 1 271 ? 17.797 12.773 -11.18 1 93.56 271 ASN B C 1
ATOM 9057 O O . ASN B 1 271 ? 17.641 13.742 -10.438 1 93.56 271 ASN B O 1
ATOM 9061 N N . ILE B 1 272 ? 17.625 12.805 -12.484 1 94.62 272 ILE B N 1
ATOM 9062 C CA . ILE B 1 272 ? 17.125 14.031 -13.078 1 94.62 272 ILE B CA 1
ATOM 9063 C C . ILE B 1 272 ? 15.68 14.266 -12.633 1 94.62 272 ILE B C 1
ATOM 9065 O O . ILE B 1 272 ? 15.281 15.406 -12.383 1 94.62 272 ILE B O 1
ATOM 9069 N N . SER B 1 273 ? 14.961 13.227 -12.617 1 90.81 273 SER B N 1
ATOM 9070 C CA . SER B 1 273 ? 13.594 13.336 -12.117 1 90.81 273 SER B CA 1
ATOM 9071 C C . SER B 1 273 ? 13.57 13.844 -10.68 1 90.81 273 SER B C 1
ATOM 9073 O O . SER B 1 273 ? 12.711 14.648 -10.312 1 90.81 273 SER B O 1
ATOM 9075 N N . ILE B 1 274 ? 14.438 13.352 -9.852 1 95.44 274 ILE B N 1
ATOM 9076 C CA . ILE B 1 274 ? 14.57 13.812 -8.469 1 95.44 274 ILE B CA 1
ATOM 9077 C C . ILE B 1 274 ? 14.914 15.297 -8.461 1 95.44 274 ILE B C 1
ATOM 9079 O O . ILE B 1 274 ? 14.391 16.047 -7.637 1 95.44 274 ILE B O 1
ATOM 9083 N N . LEU B 1 275 ? 15.766 15.664 -9.398 1 97.31 275 LEU B N 1
ATOM 9084 C CA . LEU B 1 275 ? 16.125 17.078 -9.5 1 97.31 275 LEU B CA 1
ATOM 9085 C C . LEU B 1 275 ? 14.891 17.938 -9.734 1 97.31 275 LEU B C 1
ATOM 9087 O O . LEU B 1 275 ? 14.742 19 -9.117 1 97.31 275 LEU B O 1
ATOM 9091 N N . TYR B 1 276 ? 14.016 17.484 -10.555 1 93.31 276 TYR B N 1
ATOM 9092 C CA . TYR B 1 276 ? 12.781 18.219 -10.812 1 93.31 276 TYR B CA 1
ATOM 9093 C C . TYR B 1 276 ? 12.016 18.469 -9.516 1 93.31 276 TYR B C 1
ATOM 9095 O O . TYR B 1 276 ? 11.539 19.578 -9.273 1 93.31 276 TYR B O 1
ATOM 9103 N N . LEU B 1 277 ? 11.922 17.469 -8.703 1 92.12 277 LEU B N 1
ATOM 9104 C CA . LEU B 1 277 ? 11.172 17.578 -7.457 1 92.12 277 LEU B CA 1
ATOM 9105 C C . LEU B 1 277 ? 11.891 18.5 -6.469 1 92.12 277 LEU B C 1
ATOM 9107 O O . LEU B 1 277 ? 11.258 19.25 -5.734 1 92.12 277 LEU B O 1
ATOM 9111 N N . ILE B 1 278 ? 13.188 18.344 -6.457 1 96.19 278 ILE B N 1
ATOM 9112 C CA . ILE B 1 278 ? 13.992 19.188 -5.574 1 96.19 278 ILE B CA 1
ATOM 9113 C C . ILE B 1 278 ? 13.812 20.656 -5.965 1 96.19 278 ILE B C 1
ATOM 9115 O O . ILE B 1 278 ? 13.688 21.531 -5.094 1 96.19 278 ILE B O 1
ATOM 9119 N N . LEU B 1 279 ? 13.82 20.906 -7.258 1 95.94 279 LEU B N 1
ATOM 9120 C CA . LEU B 1 279 ? 13.617 22.266 -7.711 1 95.94 279 LEU B CA 1
ATOM 9121 C C . LEU B 1 279 ? 12.234 22.781 -7.301 1 95.94 279 LEU B C 1
ATOM 9123 O O . LEU B 1 279 ? 12.094 23.938 -6.887 1 95.94 279 LEU B O 1
ATOM 9127 N N . GLN B 1 280 ? 11.273 21.953 -7.375 1 89.25 280 GLN B N 1
ATOM 9128 C CA . GLN B 1 280 ? 9.922 22.328 -6.953 1 89.25 280 GLN B CA 1
ATOM 9129 C C . GLN B 1 280 ? 9.891 22.688 -5.473 1 89.25 280 GLN B C 1
ATOM 9131 O O . GLN B 1 280 ? 9.297 23.703 -5.086 1 89.25 280 GLN B O 1
ATOM 9136 N N . LEU B 1 281 ? 10.492 21.891 -4.641 1 89 281 LEU B N 1
ATOM 9137 C CA . LEU B 1 281 ? 10.539 22.141 -3.203 1 89 281 LEU B CA 1
ATOM 9138 C C . LEU B 1 281 ? 11.297 23.422 -2.887 1 89 281 LEU B C 1
ATOM 9140 O O . LEU B 1 281 ? 10.883 24.188 -2.012 1 89 281 LEU B O 1
ATOM 9144 N N . SER B 1 282 ? 12.344 23.578 -3.627 1 90.81 282 SER B N 1
ATOM 9145 C CA . SER B 1 282 ? 13.164 24.766 -3.408 1 90.81 282 SER B CA 1
ATOM 9146 C C . SER B 1 282 ? 12.406 26.047 -3.77 1 90.81 282 SER B C 1
ATOM 9148 O O . SER B 1 282 ? 12.469 27.031 -3.043 1 90.81 282 SER B O 1
ATOM 9150 N N . ILE B 1 283 ? 11.766 26.031 -4.867 1 88.06 283 ILE B N 1
ATOM 9151 C CA . ILE B 1 283 ? 10.984 27.188 -5.293 1 88.06 283 ILE B CA 1
ATOM 9152 C C . ILE B 1 283 ? 9.883 27.453 -4.281 1 88.06 283 ILE B C 1
ATOM 9154 O O . ILE B 1 283 ? 9.648 28.609 -3.904 1 88.06 283 ILE B O 1
ATOM 9158 N N . SER B 1 284 ? 9.242 26.453 -3.824 1 80.88 284 SER B N 1
ATOM 9159 C CA . SER B 1 284 ? 8.188 26.594 -2.83 1 80.88 284 SER B CA 1
ATOM 9160 C C . SER B 1 284 ? 8.727 27.203 -1.538 1 80.88 284 SER B C 1
ATOM 9162 O O . SER B 1 284 ? 8.062 28.031 -0.906 1 80.88 284 SER B O 1
ATOM 9164 N N . HIS B 1 285 ? 9.836 26.797 -1.131 1 83.5 285 HIS B N 1
ATOM 9165 C CA . HIS B 1 285 ? 10.445 27.312 0.081 1 83.5 285 HIS B CA 1
ATOM 9166 C C . HIS B 1 285 ? 10.797 28.797 -0.076 1 83.5 285 HIS B C 1
ATOM 9168 O O . HIS B 1 285 ? 10.57 29.594 0.839 1 83.5 285 HIS B O 1
ATOM 9174 N N . TRP B 1 286 ? 11.344 29.109 -1.251 1 83.12 286 TRP B N 1
ATOM 9175 C CA . TRP B 1 286 ? 11.672 30.5 -1.525 1 83.12 286 TRP B CA 1
ATOM 9176 C C . TRP B 1 286 ? 10.422 31.391 -1.475 1 83.12 286 TRP B C 1
ATOM 9178 O O . TRP B 1 286 ? 10.469 32.5 -0.964 1 83.12 286 TRP B O 1
ATOM 9188 N N . LYS B 1 287 ? 9.461 30.891 -1.982 1 77.25 287 LYS B N 1
ATOM 9189 C CA . LYS B 1 287 ? 8.211 31.641 -1.985 1 77.25 287 LYS B CA 1
ATOM 9190 C C . LYS B 1 287 ? 7.703 31.875 -0.564 1 77.25 287 LYS B C 1
ATOM 9192 O O . LYS B 1 287 ? 7.23 32.969 -0.234 1 77.25 287 LYS B O 1
ATOM 9197 N N . LEU B 1 288 ? 7.82 30.875 0.219 1 75.19 288 LEU B N 1
ATOM 9198 C CA . LEU B 1 288 ? 7.383 30.984 1.606 1 75.19 288 LEU B CA 1
ATOM 9199 C C . LEU B 1 288 ? 8.234 32 2.367 1 75.19 288 LEU B C 1
ATOM 9201 O O . LEU B 1 288 ? 7.719 32.75 3.203 1 75.19 288 LEU B O 1
ATOM 9205 N N . ARG B 1 289 ? 9.43 32 2.031 1 74.62 289 ARG B N 1
ATOM 9206 C CA . ARG B 1 289 ? 10.359 32.875 2.732 1 74.62 289 ARG B CA 1
ATOM 9207 C C . ARG B 1 289 ? 10.18 34.344 2.299 1 74.62 289 ARG B C 1
ATOM 9209 O O . ARG B 1 289 ? 10.188 35.25 3.131 1 74.62 289 ARG B O 1
ATOM 9216 N N . LEU B 1 290 ? 10.008 34.531 1.054 1 75.25 290 LEU B N 1
ATOM 9217 C CA . LEU B 1 290 ? 10.086 35.875 0.506 1 75.25 290 LEU B CA 1
ATOM 9218 C C . LEU B 1 290 ? 8.711 36.531 0.469 1 75.25 290 LEU B C 1
ATOM 9220 O O . LEU B 1 290 ? 8.602 37.781 0.462 1 75.25 290 LEU B O 1
ATOM 9224 N N . PHE B 1 291 ? 7.758 35.75 0.472 1 66.56 291 PHE B N 1
ATOM 9225 C CA . PHE B 1 291 ? 6.438 36.344 0.276 1 66.56 291 PHE B CA 1
ATOM 9226 C C . PHE B 1 291 ? 5.602 36.25 1.545 1 66.56 291 PHE B C 1
ATOM 9228 O O . PHE B 1 291 ? 4.391 36.469 1.516 1 66.56 291 PHE B O 1
ATOM 9235 N N . ASP B 1 292 ? 6.289 35.812 2.604 1 64.12 292 ASP B N 1
ATOM 9236 C CA . ASP B 1 292 ? 5.621 35.875 3.9 1 64.12 292 ASP B CA 1
ATOM 9237 C C . ASP B 1 292 ? 5.273 37.312 4.27 1 64.12 292 ASP B C 1
ATOM 9239 O O . ASP B 1 292 ? 6.07 38.25 4.039 1 64.12 292 ASP B O 1
ATOM 9243 N N . GLN B 1 293 ? 4.078 37.562 4.688 1 60.22 293 GLN B N 1
ATOM 9244 C CA . GLN B 1 293 ? 3.568 38.906 4.93 1 60.22 293 GLN B CA 1
ATOM 9245 C C . GLN B 1 293 ? 4.492 39.688 5.863 1 60.22 293 GLN B C 1
ATOM 9247 O O . GLN B 1 293 ? 4.801 40.844 5.609 1 60.22 293 GLN B O 1
ATOM 9252 N N . ARG B 1 294 ? 4.812 39.094 6.891 1 61.69 294 ARG B N 1
ATOM 9253 C CA . ARG B 1 294 ? 5.617 39.812 7.883 1 61.69 294 ARG B CA 1
ATOM 9254 C C . ARG B 1 294 ? 6.996 40.156 7.332 1 61.69 294 ARG B C 1
ATOM 9256 O O . ARG B 1 294 ? 7.539 41.219 7.609 1 61.69 294 ARG B O 1
ATOM 9263 N N . ALA B 1 295 ? 7.484 39.188 6.602 1 62.38 295 ALA B N 1
ATOM 9264 C CA . ALA B 1 295 ? 8.781 39.438 5.969 1 62.38 295 ALA B CA 1
ATOM 9265 C C . ALA B 1 295 ? 8.695 40.594 4.988 1 62.38 295 ALA B C 1
ATOM 9267 O O . ALA B 1 295 ? 9.609 41.438 4.906 1 62.38 295 ALA B O 1
ATOM 9268 N N . MET B 1 296 ? 7.695 40.656 4.285 1 65.19 296 MET B N 1
ATOM 9269 C CA . MET B 1 296 ? 7.508 41.719 3.293 1 65.19 296 MET B CA 1
ATOM 9270 C C . MET B 1 296 ? 7.336 43.094 3.969 1 65.19 296 MET B C 1
ATOM 9272 O O . MET B 1 296 ? 7.805 44.094 3.457 1 65.19 296 MET B O 1
ATOM 9276 N N . GLU B 1 297 ? 6.645 43.031 5.105 1 63.41 297 GLU B N 1
ATOM 9277 C CA . GLU B 1 297 ? 6.414 44.25 5.84 1 63.41 297 GLU B CA 1
ATOM 9278 C C . GLU B 1 297 ? 7.711 44.812 6.422 1 63.41 297 GLU B C 1
ATOM 9280 O O . GLU B 1 297 ? 7.902 46.031 6.496 1 63.41 297 GLU B O 1
ATOM 9285 N N . GLN B 1 298 ? 8.484 43.938 6.801 1 63.88 298 GLN B N 1
ATOM 9286 C CA . GLN B 1 298 ? 9.719 44.344 7.457 1 63.88 298 GLN B CA 1
ATOM 9287 C C . GLN B 1 298 ? 10.773 44.75 6.438 1 63.88 298 GLN B C 1
ATOM 9289 O O . GLN B 1 298 ? 11.734 45.438 6.781 1 63.88 298 GLN B O 1
ATOM 9294 N N . ASP B 1 299 ? 10.5 44.281 5.164 1 69.31 299 ASP B N 1
ATOM 9295 C CA . ASP B 1 299 ? 11.477 44.625 4.125 1 69.31 299 ASP B CA 1
ATOM 9296 C C . ASP B 1 299 ? 11.273 46.031 3.598 1 69.31 299 ASP B C 1
ATOM 9298 O O . ASP B 1 299 ? 11.008 46.219 2.41 1 69.31 299 ASP B O 1
ATOM 9302 N N . VAL B 1 300 ? 11.438 47.062 4.527 1 66.12 300 VAL B N 1
ATOM 9303 C CA . VAL B 1 300 ? 11.219 48.469 4.23 1 66.12 300 VAL B CA 1
ATOM 9304 C C . VAL B 1 300 ? 12.242 48.938 3.203 1 66.12 300 VAL B C 1
ATOM 9306 O O . VAL B 1 300 ? 11.938 49.781 2.35 1 66.12 300 VAL B O 1
ATOM 9309 N N . GLN B 1 301 ? 13.367 48.375 3.279 1 71.31 301 GLN B N 1
ATOM 9310 C CA . GLN B 1 301 ? 14.445 48.812 2.404 1 71.31 301 GLN B CA 1
ATOM 9311 C C . GLN B 1 301 ? 14.398 48.094 1.063 1 71.31 301 GLN B C 1
ATOM 9313 O O . GLN B 1 301 ? 15.25 48.312 0.201 1 71.31 301 GLN B O 1
ATOM 9318 N N . HIS B 1 302 ? 13.406 47.281 0.77 1 76.31 302 HIS B N 1
ATOM 9319 C CA . HIS B 1 302 ? 13.203 46.562 -0.485 1 76.31 302 HIS B CA 1
ATOM 9320 C C . HIS B 1 302 ? 14.438 45.75 -0.86 1 76.31 302 HIS B C 1
ATOM 9322 O O . HIS B 1 302 ? 14.875 45.781 -2.014 1 76.31 302 HIS B O 1
ATOM 9328 N N . LYS B 1 303 ? 15.062 45.219 0.165 1 76.75 303 LYS B N 1
ATOM 9329 C CA . LYS B 1 303 ? 16.281 44.438 -0.001 1 76.75 303 LYS B CA 1
ATOM 9330 C C . LYS B 1 303 ? 16.031 43.188 -0.833 1 76.75 303 LYS B C 1
ATOM 9332 O O . LYS B 1 303 ? 16.938 42.688 -1.525 1 76.75 303 LYS B O 1
ATOM 9337 N N . TYR B 1 304 ? 14.859 42.656 -0.834 1 80.44 304 TYR B N 1
ATOM 9338 C CA . TYR B 1 304 ? 14.609 41.344 -1.407 1 80.44 304 TYR B CA 1
ATOM 9339 C C . TYR B 1 304 ? 13.773 41.438 -2.68 1 80.44 304 TYR B C 1
ATOM 9341 O O . TYR B 1 304 ? 13.25 40.438 -3.17 1 80.44 304 TYR B O 1
ATOM 9349 N N . ASP B 1 305 ? 13.617 42.594 -3.258 1 81.25 305 ASP B N 1
ATOM 9350 C CA . ASP B 1 305 ? 12.836 42.781 -4.477 1 81.25 305 ASP B CA 1
ATOM 9351 C C . ASP B 1 305 ? 13.445 42 -5.641 1 81.25 305 ASP B C 1
ATOM 9353 O O . ASP B 1 305 ? 12.727 41.406 -6.449 1 81.25 305 ASP B O 1
ATOM 9357 N N . GLY B 1 306 ? 14.742 42.094 -5.66 1 83.75 306 GLY B N 1
ATOM 9358 C CA . GLY B 1 306 ? 15.414 41.344 -6.703 1 83.75 306 GLY B CA 1
ATOM 9359 C C . GLY B 1 306 ? 15.172 39.844 -6.605 1 83.75 306 GLY B C 1
ATOM 9360 O O . GLY B 1 306 ? 14.914 39.188 -7.617 1 83.75 306 GLY B O 1
ATOM 9361 N N . ASP B 1 307 ? 15.266 39.344 -5.395 1 86.06 307 ASP B N 1
ATOM 9362 C CA . ASP B 1 307 ? 15.039 37.938 -5.16 1 86.06 307 ASP B CA 1
ATOM 9363 C C . ASP B 1 307 ? 13.594 37.562 -5.484 1 86.06 307 ASP B C 1
ATOM 9365 O O . ASP B 1 307 ? 13.336 36.469 -6.031 1 86.06 307 ASP B O 1
ATOM 9369 N N . ARG B 1 308 ? 12.734 38.438 -5.145 1 84.5 308 ARG B N 1
ATOM 9370 C CA . ARG B 1 308 ? 11.328 38.188 -5.422 1 84.5 308 ARG B CA 1
ATOM 9371 C C . ARG B 1 308 ? 11.062 38.125 -6.922 1 84.5 308 ARG B C 1
ATOM 9373 O O . ARG B 1 308 ? 10.344 37.25 -7.402 1 84.5 308 ARG B O 1
ATOM 9380 N N . ALA B 1 309 ? 11.633 39 -7.609 1 86.06 309 ALA B N 1
ATOM 9381 C CA . ALA B 1 309 ? 11.484 39.031 -9.062 1 86.06 309 ALA B CA 1
ATOM 9382 C C . ALA B 1 309 ? 12.102 37.781 -9.688 1 86.06 309 ALA B C 1
ATOM 9384 O O . ALA B 1 309 ? 11.578 37.219 -10.656 1 86.06 309 ALA B O 1
ATOM 9385 N N . TRP B 1 310 ? 13.156 37.375 -9.094 1 91.12 310 TRP B N 1
ATOM 9386 C CA . TRP B 1 310 ? 13.852 36.188 -9.578 1 91.12 310 TRP B CA 1
ATOM 9387 C C . TRP B 1 310 ? 12.992 34.938 -9.422 1 91.12 310 TRP B C 1
ATOM 9389 O O . TRP B 1 310 ? 12.852 34.156 -10.359 1 91.12 310 TRP B O 1
ATOM 9399 N N . ILE B 1 311 ? 12.422 34.781 -8.312 1 88.5 311 ILE B N 1
ATOM 9400 C CA . ILE B 1 311 ? 11.609 33.594 -8.031 1 88.5 311 ILE B CA 1
ATOM 9401 C C . ILE B 1 311 ? 10.336 33.625 -8.875 1 88.5 311 ILE B C 1
ATOM 9403 O O . ILE B 1 311 ? 9.852 32.594 -9.32 1 88.5 311 ILE B O 1
ATOM 9407 N N . GLU B 1 312 ? 9.82 34.812 -9.102 1 84.5 312 GLU B N 1
ATOM 9408 C CA . GLU B 1 312 ? 8.625 34.938 -9.922 1 84.5 312 GLU B CA 1
ATOM 9409 C C . GLU B 1 312 ? 8.898 34.562 -11.375 1 84.5 312 GLU B C 1
ATOM 9411 O O . GLU B 1 312 ? 7.996 34.125 -12.094 1 84.5 312 GLU B O 1
ATOM 9416 N N . GLY B 1 313 ? 10.094 34.625 -11.695 1 85.25 313 GLY B N 1
ATOM 9417 C CA . GLY B 1 313 ? 10.492 34.219 -13.039 1 85.25 313 GLY B CA 1
ATOM 9418 C C . GLY B 1 313 ? 10.352 32.75 -13.305 1 85.25 313 GLY B C 1
ATOM 9419 O O . GLY B 1 313 ? 10.297 32.312 -14.453 1 85.25 313 GLY B O 1
ATOM 9420 N N . PHE B 1 314 ? 10.219 31.984 -12.203 1 90.19 314 PHE B N 1
ATOM 9421 C CA . PHE B 1 314 ? 10.125 30.547 -12.344 1 90.19 314 PHE B CA 1
ATOM 9422 C C . PHE B 1 314 ? 8.672 30.078 -12.312 1 90.19 314 PHE B C 1
ATOM 9424 O O . PHE B 1 314 ? 8.391 28.891 -12.219 1 90.19 314 PHE B O 1
ATOM 9431 N N . ALA B 1 315 ? 7.738 30.953 -12.406 1 78.25 315 ALA B N 1
ATOM 9432 C CA . ALA B 1 315 ? 6.32 30.625 -12.25 1 78.25 315 ALA B CA 1
ATOM 9433 C C . ALA B 1 315 ? 5.875 29.594 -13.281 1 78.25 315 ALA B C 1
ATOM 9435 O O . ALA B 1 315 ? 5.145 28.656 -12.953 1 78.25 315 ALA B O 1
ATOM 9436 N N . GLU B 1 316 ? 6.281 29.719 -14.453 1 77.94 316 GLU B N 1
ATOM 9437 C CA . GLU B 1 316 ? 5.891 28.781 -15.5 1 77.94 316 GLU B CA 1
ATOM 9438 C C . GLU B 1 316 ? 6.562 27.422 -15.305 1 77.94 316 GLU B C 1
ATOM 9440 O O . GLU B 1 316 ? 5.957 26.375 -15.562 1 77.94 316 GLU B O 1
ATOM 9445 N N . LEU B 1 317 ? 7.754 27.453 -14.898 1 84.88 317 LEU B N 1
ATOM 9446 C CA . LEU B 1 317 ? 8.5 26.234 -14.648 1 84.88 317 LEU B CA 1
ATOM 9447 C C . LEU B 1 317 ? 7.879 25.438 -13.5 1 84.88 317 LEU B C 1
ATOM 9449 O O . LEU B 1 317 ? 7.77 24.219 -13.57 1 84.88 317 LEU B O 1
ATOM 9453 N N . GLU B 1 318 ? 7.578 26.156 -12.5 1 81.31 318 GLU B N 1
ATOM 9454 C CA . GLU B 1 318 ? 7.027 25.547 -11.297 1 81.31 318 GLU B CA 1
ATOM 9455 C C . GLU B 1 318 ? 5.812 24.688 -11.625 1 81.31 318 GLU B C 1
ATOM 9457 O O . GLU B 1 318 ? 5.645 23.609 -11.055 1 81.31 318 GLU B O 1
ATOM 9462 N N . LYS B 1 319 ? 5.121 25.031 -12.578 1 70 319 LYS B N 1
ATOM 9463 C CA . LYS B 1 319 ? 3.896 24.328 -12.945 1 70 319 LYS B CA 1
ATOM 9464 C C . LYS B 1 319 ? 4.207 23.016 -13.641 1 70 319 LYS B C 1
ATOM 9466 O O . LYS B 1 319 ? 3.408 22.078 -13.594 1 70 319 LYS B O 1
ATOM 9471 N N . LYS B 1 320 ? 5.328 22.906 -14.133 1 75.12 320 LYS B N 1
ATOM 9472 C CA . LYS B 1 320 ? 5.652 21.766 -14.977 1 75.12 320 LYS B CA 1
ATOM 9473 C C . LYS B 1 320 ? 6.566 20.781 -14.242 1 75.12 320 LYS B C 1
ATOM 9475 O O . LYS B 1 320 ? 6.676 19.609 -14.625 1 75.12 320 LYS B O 1
ATOM 9480 N N . LEU B 1 321 ? 7.176 21.203 -13.234 1 83 321 LEU B N 1
ATOM 9481 C CA . LEU B 1 321 ? 8.258 20.453 -12.609 1 83 321 LEU B CA 1
ATOM 9482 C C . LEU B 1 321 ? 7.754 19.109 -12.109 1 83 321 LEU B C 1
ATOM 9484 O O . LEU B 1 321 ? 8.352 18.062 -12.398 1 83 321 LEU B O 1
ATOM 9488 N N . THR B 1 322 ? 6.688 19.062 -11.422 1 76.88 322 THR B N 1
ATOM 9489 C CA . THR B 1 322 ? 6.195 17.812 -10.852 1 76.88 322 THR B CA 1
ATOM 9490 C C . THR B 1 322 ? 5.691 16.875 -11.945 1 76.88 322 THR B C 1
ATOM 9492 O O . THR B 1 322 ? 5.898 15.672 -11.875 1 76.88 322 THR B O 1
ATOM 9495 N N . SER B 1 323 ? 5.07 17.453 -12.953 1 73.69 323 SER B N 1
ATOM 9496 C CA . SER B 1 323 ? 4.566 16.641 -14.055 1 73.69 323 SER B CA 1
ATOM 9497 C C . SER B 1 323 ? 5.711 16.062 -14.883 1 73.69 323 SER B C 1
ATOM 9499 O O . SER B 1 323 ? 5.652 14.914 -15.32 1 73.69 323 SER B O 1
ATOM 9501 N N . SER B 1 324 ? 6.688 16.875 -15.07 1 79.44 324 SER B N 1
ATOM 9502 C CA . SER B 1 324 ? 7.848 16.406 -15.82 1 79.44 324 SER B CA 1
ATOM 9503 C C . SER B 1 324 ? 8.586 15.297 -15.062 1 79.44 324 SER B C 1
ATOM 9505 O O . SER B 1 324 ? 9.078 14.344 -15.664 1 79.44 324 SER B O 1
ATOM 9507 N N . ALA B 1 325 ? 8.68 15.5 -13.758 1 84.38 325 ALA B N 1
ATOM 9508 C CA . ALA B 1 325 ? 9.312 14.477 -12.938 1 84.38 325 ALA B CA 1
ATOM 9509 C C . ALA B 1 325 ? 8.555 13.156 -13.031 1 84.38 325 ALA B C 1
ATOM 9511 O O . ALA B 1 325 ? 9.164 12.094 -13.172 1 84.38 325 ALA B O 1
ATOM 9512 N N . ALA B 1 326 ? 7.305 13.227 -12.984 1 73.06 326 ALA B N 1
ATOM 9513 C CA . ALA B 1 326 ? 6.473 12.031 -13.023 1 73.06 326 ALA B CA 1
ATOM 9514 C C . ALA B 1 326 ? 6.562 11.344 -14.391 1 73.06 326 ALA B C 1
ATOM 9516 O O . ALA B 1 326 ? 6.566 10.117 -14.477 1 73.06 326 ALA B O 1
ATOM 9517 N N . GLU B 1 327 ? 6.676 12.125 -15.406 1 71.25 327 GLU B N 1
ATOM 9518 C CA . GLU B 1 327 ? 6.793 11.57 -16.75 1 71.25 327 GLU B CA 1
ATOM 9519 C C . GLU B 1 327 ? 8.117 10.836 -16.922 1 71.25 327 GLU B C 1
ATOM 9521 O O . GLU B 1 327 ? 8.164 9.781 -17.578 1 71.25 327 GLU B O 1
ATOM 9526 N N . LEU B 1 328 ? 9.055 11.414 -16.453 1 77.12 328 LEU B N 1
ATOM 9527 C CA . LEU B 1 328 ? 10.375 10.812 -16.609 1 77.12 328 LEU B CA 1
ATOM 9528 C C . LEU B 1 328 ? 10.469 9.5 -15.836 1 77.12 328 LEU B C 1
ATOM 9530 O O . LEU B 1 328 ? 11.07 8.531 -16.312 1 77.12 328 LEU B O 1
ATOM 9534 N N . VAL B 1 329 ? 9.898 9.406 -14.688 1 73.19 329 VAL B N 1
ATOM 9535 C CA . VAL B 1 329 ? 9.992 8.195 -13.875 1 73.19 329 VAL B CA 1
ATOM 9536 C C . VAL B 1 329 ? 9.117 7.102 -14.484 1 73.19 329 VAL B C 1
ATOM 9538 O O . VAL B 1 329 ? 9.422 5.914 -14.359 1 73.19 329 VAL B O 1
ATOM 9541 N N . SER B 1 330 ? 8.141 7.512 -15.141 1 62.25 330 SER B N 1
ATOM 9542 C CA . SER B 1 330 ? 7.234 6.543 -15.742 1 62.25 330 SER B CA 1
ATOM 9543 C C . SER B 1 330 ? 7.91 5.785 -16.875 1 62.25 330 SER B C 1
ATOM 9545 O O . SER B 1 330 ? 7.559 4.637 -17.156 1 62.25 330 SER B O 1
ATOM 9547 N N . ILE B 1 331 ? 8.758 6.488 -17.594 1 62.91 331 ILE B N 1
ATOM 9548 C CA . ILE B 1 331 ? 9.438 5.855 -18.719 1 62.91 331 ILE B CA 1
ATOM 9549 C C . ILE B 1 331 ? 10.445 4.832 -18.203 1 62.91 331 ILE B C 1
ATOM 9551 O O . ILE B 1 331 ? 10.836 3.914 -18.922 1 62.91 331 ILE B O 1
ATOM 9555 N N . LEU B 1 332 ? 10.797 4.906 -16.938 1 63.16 332 LEU B N 1
ATOM 9556 C CA . LEU B 1 332 ? 11.812 4.043 -16.344 1 63.16 332 LEU B CA 1
ATOM 9557 C C . LEU B 1 332 ? 11.172 2.826 -15.688 1 63.16 332 LEU B C 1
ATOM 9559 O O . LEU B 1 332 ? 11.844 1.828 -15.43 1 63.16 332 LEU B O 1
ATOM 9563 N N . ASN B 1 333 ? 9.898 2.461 -15.766 1 59.34 333 ASN B N 1
ATOM 9564 C CA . ASN B 1 333 ? 9.133 1.424 -15.078 1 59.34 333 ASN B CA 1
ATOM 9565 C C . ASN B 1 333 ? 9.57 1.282 -13.625 1 59.34 333 ASN B C 1
ATOM 9567 O O . ASN B 1 333 ? 10.438 0.463 -13.305 1 59.34 333 ASN B O 1
ATOM 9571 N N . ILE B 1 334 ? 9.102 1.934 -12.812 1 61.69 334 ILE B N 1
ATOM 9572 C CA . ILE B 1 334 ? 9.523 2.109 -11.422 1 61.69 334 ILE B CA 1
ATOM 9573 C C . ILE B 1 334 ? 9.336 0.803 -10.656 1 61.69 334 ILE B C 1
ATOM 9575 O O . ILE B 1 334 ? 10.133 0.477 -9.773 1 61.69 334 ILE B O 1
ATOM 9579 N N . TYR B 1 335 ? 8.43 -0.03 -10.969 1 60.72 335 TYR B N 1
ATOM 9580 C CA . TYR B 1 335 ? 8.188 -1.229 -10.18 1 60.72 335 TYR B CA 1
ATOM 9581 C C . TYR B 1 335 ? 9.039 -2.391 -10.68 1 60.72 335 TYR B C 1
ATOM 9583 O O . TYR B 1 335 ? 9.227 -3.383 -9.969 1 60.72 335 TYR B O 1
ATOM 9591 N N . GLN B 1 336 ? 9.602 -2.1 -11.859 1 59.56 336 GLN B N 1
ATOM 9592 C CA . GLN B 1 336 ? 10.531 -3.117 -12.344 1 59.56 336 GLN B CA 1
ATOM 9593 C C . GLN B 1 336 ? 11.977 -2.756 -12 1 59.56 336 GLN B C 1
ATOM 9595 O O . GLN B 1 336 ? 12.844 -3.627 -11.953 1 59.56 336 GLN B O 1
ATOM 9600 N N . SER B 1 337 ? 12.109 -1.386 -11.852 1 64.56 337 SER B N 1
ATOM 9601 C CA . SER B 1 337 ? 13.445 -0.896 -11.516 1 64.56 337 SER B CA 1
ATOM 9602 C C . SER B 1 337 ? 13.484 -0.322 -10.102 1 64.56 337 SER B C 1
ATOM 9604 O O . SER B 1 337 ? 13.672 0.883 -9.922 1 64.56 337 SER B O 1
ATOM 9606 N N . ARG B 1 338 ? 13.516 -1.185 -9.18 1 77.5 338 ARG B N 1
ATOM 9607 C CA . ARG B 1 338 ? 13.477 -0.758 -7.781 1 77.5 338 ARG B CA 1
ATOM 9608 C C . ARG B 1 338 ? 14.867 -0.344 -7.305 1 77.5 338 ARG B C 1
ATOM 9610 O O . ARG B 1 338 ? 15.789 -1.157 -7.293 1 77.5 338 ARG B O 1
ATOM 9617 N N . THR B 1 339 ? 14.938 0.896 -7.094 1 86.12 339 THR B N 1
ATOM 9618 C CA . THR B 1 339 ? 16.188 1.436 -6.594 1 86.12 339 THR B CA 1
ATOM 9619 C C . THR B 1 339 ? 15.953 2.371 -5.414 1 86.12 339 THR B C 1
ATOM 9621 O O . THR B 1 339 ? 14.812 2.787 -5.168 1 86.12 339 THR B O 1
ATOM 9624 N N . GLU B 1 340 ? 16.953 2.639 -4.703 1 91.88 340 GLU B N 1
ATOM 9625 C CA . GLU B 1 340 ? 16.891 3.592 -3.6 1 91.88 340 GLU B CA 1
ATOM 9626 C C . GLU B 1 340 ? 16.453 4.969 -4.09 1 91.88 340 GLU B C 1
ATOM 9628 O O . GLU B 1 340 ? 15.68 5.66 -3.416 1 91.88 340 GLU B O 1
ATOM 9633 N N . GLU B 1 341 ? 16.828 5.301 -5.297 1 92.19 341 GLU B N 1
ATOM 9634 C CA . GLU B 1 341 ? 16.5 6.605 -5.867 1 92.19 341 GLU B CA 1
ATOM 9635 C C . GLU B 1 341 ? 15.008 6.727 -6.152 1 92.19 341 GLU B C 1
ATOM 9637 O O . GLU B 1 341 ? 14.43 7.805 -6 1 92.19 341 GLU B O 1
ATOM 9642 N N . VAL B 1 342 ? 14.453 5.664 -6.539 1 88.56 342 VAL B N 1
ATOM 9643 C CA . VAL B 1 342 ? 13.023 5.68 -6.805 1 88.56 342 VAL B CA 1
ATOM 9644 C C . VAL B 1 342 ? 12.258 5.926 -5.508 1 88.56 342 VAL B C 1
ATOM 9646 O O . VAL B 1 342 ? 11.242 6.625 -5.5 1 88.56 342 VAL B O 1
ATOM 9649 N N . ILE B 1 343 ? 12.742 5.363 -4.449 1 92.44 343 ILE B N 1
ATOM 9650 C CA . ILE B 1 343 ? 12.109 5.582 -3.15 1 92.44 343 ILE B CA 1
ATOM 9651 C C . ILE B 1 343 ? 12.281 7.043 -2.734 1 92.44 343 ILE B C 1
ATOM 9653 O O . ILE B 1 343 ? 11.336 7.664 -2.24 1 92.44 343 ILE B O 1
ATOM 9657 N N . SER B 1 344 ? 13.453 7.559 -2.951 1 95.19 344 SER B N 1
ATOM 9658 C CA . SER B 1 344 ? 13.68 8.969 -2.67 1 95.19 344 SER B CA 1
ATOM 9659 C C . SER B 1 344 ? 12.719 9.859 -3.453 1 95.19 344 SER B C 1
ATOM 9661 O O . SER B 1 344 ? 12.219 10.859 -2.932 1 95.19 344 SER B O 1
ATOM 9663 N N . TRP B 1 345 ? 12.547 9.453 -4.684 1 91.25 345 TRP B N 1
ATOM 9664 C CA . TRP B 1 345 ? 11.625 10.195 -5.535 1 91.25 345 TRP B CA 1
ATOM 9665 C C . TRP B 1 345 ? 10.234 10.234 -4.922 1 91.25 345 TRP B C 1
ATOM 9667 O O . TRP B 1 345 ? 9.594 11.289 -4.871 1 91.25 345 TRP B O 1
ATOM 9677 N N . HIS B 1 346 ? 9.758 9.133 -4.434 1 87.75 346 HIS B N 1
ATOM 9678 C CA . HIS B 1 346 ? 8.438 9.055 -3.818 1 87.75 346 HIS B CA 1
ATOM 9679 C C . HIS B 1 346 ? 8.375 9.875 -2.531 1 87.75 346 HIS B C 1
ATOM 9681 O O . HIS B 1 346 ? 7.359 10.5 -2.236 1 87.75 346 HIS B O 1
ATOM 9687 N N . MET B 1 347 ? 9.406 9.875 -1.768 1 93.69 347 MET B N 1
ATOM 9688 C CA . MET B 1 347 ? 9.445 10.602 -0.505 1 93.69 347 MET B CA 1
ATOM 9689 C C . MET B 1 347 ? 9.406 12.109 -0.747 1 93.69 347 MET B C 1
ATOM 9691 O O . MET B 1 347 ? 8.766 12.844 0.002 1 93.69 347 MET B O 1
ATOM 9695 N N . LEU B 1 348 ? 10.102 12.469 -1.749 1 92.12 348 LEU B N 1
ATOM 9696 C CA . LEU B 1 348 ? 10.078 13.891 -2.094 1 92.12 348 LEU B CA 1
ATOM 9697 C C . LEU B 1 348 ? 8.695 14.305 -2.588 1 92.12 348 LEU B C 1
ATOM 9699 O O . LEU B 1 348 ? 8.219 15.391 -2.262 1 92.12 348 LEU B O 1
ATOM 9703 N N . LEU B 1 349 ? 8.125 13.461 -3.354 1 85.5 349 LEU B N 1
ATOM 9704 C CA . LEU B 1 349 ? 6.762 13.734 -3.805 1 85.5 349 LEU B CA 1
ATOM 9705 C C . LEU B 1 349 ? 5.809 13.836 -2.621 1 85.5 349 LEU B C 1
ATOM 9707 O O . LEU B 1 349 ? 4.938 14.711 -2.59 1 85.5 349 LEU B O 1
ATOM 9711 N N . TRP B 1 350 ? 5.941 12.93 -1.719 1 85.94 350 TRP B N 1
ATOM 9712 C CA . TRP B 1 350 ? 5.137 12.977 -0.503 1 85.94 350 TRP B CA 1
ATOM 9713 C C . TRP B 1 350 ? 5.328 14.305 0.226 1 85.94 350 TRP B C 1
ATOM 9715 O O . TRP B 1 350 ? 4.363 14.891 0.723 1 85.94 350 TRP B O 1
ATOM 9725 N N . ASN B 1 351 ? 6.566 14.688 0.314 1 86.75 351 ASN B N 1
ATOM 9726 C CA . ASN B 1 351 ? 6.871 15.945 0.995 1 86.75 351 ASN B CA 1
ATOM 9727 C C . ASN B 1 351 ? 6.176 17.125 0.331 1 86.75 351 ASN B C 1
ATOM 9729 O O . ASN B 1 351 ? 5.699 18.031 1.015 1 86.75 351 ASN B O 1
ATOM 9733 N N . ILE B 1 352 ? 6.145 17.109 -0.931 1 81.5 352 ILE B N 1
ATOM 9734 C CA . ILE B 1 352 ? 5.484 18.172 -1.676 1 81.5 352 ILE B CA 1
ATOM 9735 C C . ILE B 1 352 ? 3.984 18.141 -1.395 1 81.5 352 ILE B C 1
ATOM 9737 O O . ILE B 1 352 ? 3.383 19.188 -1.107 1 81.5 352 ILE B O 1
ATOM 9741 N N . LEU B 1 353 ? 3.439 16.984 -1.361 1 74.44 353 LEU B N 1
ATOM 9742 C CA . LEU B 1 353 ? 1.994 16.859 -1.213 1 74.44 353 LEU B CA 1
ATOM 9743 C C . LEU B 1 353 ? 1.575 17.078 0.237 1 74.44 353 LEU B C 1
ATOM 9745 O O . LEU B 1 353 ? 0.511 17.641 0.504 1 74.44 353 LEU B O 1
ATOM 9749 N N . ALA B 1 354 ? 2.391 16.594 1.125 1 72.44 354 ALA B N 1
ATOM 9750 C CA . ALA B 1 354 ? 2.047 16.656 2.543 1 72.44 354 ALA B CA 1
ATOM 9751 C C . ALA B 1 354 ? 2.307 18.047 3.111 1 72.44 354 ALA B C 1
ATOM 9753 O O . ALA B 1 354 ? 1.619 18.484 4.039 1 72.44 354 ALA B O 1
ATOM 9754 N N . HIS B 1 355 ? 3.27 18.734 2.566 1 68.69 355 HIS B N 1
ATOM 9755 C CA . HIS B 1 355 ? 3.701 19.938 3.273 1 68.69 355 HIS B CA 1
ATOM 9756 C C . HIS B 1 355 ? 3.426 21.188 2.447 1 68.69 355 HIS B C 1
ATOM 9758 O O . HIS B 1 355 ? 3.514 22.312 2.961 1 68.69 355 HIS B O 1
ATOM 9764 N N . GLN B 1 356 ? 3.176 20.906 1.236 1 62.12 356 GLN B N 1
ATOM 9765 C CA . GLN B 1 356 ? 2.803 22.109 0.484 1 62.12 356 GLN B CA 1
ATOM 9766 C C . GLN B 1 356 ? 1.421 22.609 0.893 1 62.12 356 GLN B C 1
ATOM 9768 O O . GLN B 1 356 ? 0.421 21.906 0.692 1 62.12 356 GLN B O 1
ATOM 9773 N N . PRO B 1 357 ? 1.423 23.641 1.535 1 58 357 PRO B N 1
ATOM 9774 C CA . PRO B 1 357 ? 0.19 24.141 2.145 1 58 357 PRO B CA 1
ATOM 9775 C C . PRO B 1 357 ? -0.943 24.297 1.136 1 58 357 PRO B C 1
ATOM 9777 O O . PRO B 1 357 ? -2.117 24.172 1.493 1 58 357 PRO B O 1
ATOM 9780 N N . ASP B 1 358 ? -0.527 24.562 -0.122 1 55.69 358 ASP B N 1
ATOM 9781 C CA . ASP B 1 358 ? -1.581 24.797 -1.104 1 55.69 358 ASP B CA 1
ATOM 9782 C C . ASP B 1 358 ? -2.268 23.484 -1.502 1 55.69 358 ASP B C 1
ATOM 9784 O O . ASP B 1 358 ? -3.383 23.5 -2.029 1 55.69 358 ASP B O 1
ATOM 9788 N N . LEU B 1 359 ? -1.531 22.469 -1.143 1 55.62 359 LEU B N 1
ATOM 9789 C CA . LEU B 1 359 ? -2.029 21.188 -1.601 1 55.62 359 LEU B CA 1
ATOM 9790 C C . LEU B 1 359 ? -2.713 20.422 -0.464 1 55.62 359 LEU B C 1
ATOM 9792 O O . LEU B 1 359 ? -3.428 19.453 -0.702 1 55.62 359 LEU B O 1
ATOM 9796 N N . CYS B 1 360 ? -2.535 20.891 0.661 1 52.06 360 CYS B N 1
ATOM 9797 C CA . CYS B 1 360 ? -3.014 20.141 1.818 1 52.06 360 CYS B CA 1
ATOM 9798 C C . CYS B 1 360 ? -4.422 20.562 2.205 1 52.06 360 CYS B C 1
ATOM 9800 O O . CYS B 1 360 ? -4.781 21.734 2.051 1 52.06 360 CYS B O 1
ATOM 9802 N N . SER B 1 361 ? -5.363 19.625 2.176 1 50.62 361 SER B N 1
ATOM 9803 C CA . SER B 1 361 ? -6.695 19.938 2.691 1 50.62 361 SER B CA 1
ATOM 9804 C C . SER B 1 361 ? -6.711 19.922 4.219 1 50.62 361 SER B C 1
ATOM 9806 O O . SER B 1 361 ? -5.973 19.156 4.848 1 50.62 361 SER B O 1
ATOM 9808 N N . ILE B 1 362 ? -7.105 21 4.738 1 49.84 362 ILE B N 1
ATOM 9809 C CA . ILE B 1 362 ? -7.199 21.109 6.191 1 49.84 362 ILE B CA 1
ATOM 9810 C C . ILE B 1 362 ? -7.879 19.875 6.766 1 49.84 362 ILE B C 1
ATOM 9812 O O . ILE B 1 362 ? -7.523 19.406 7.855 1 49.84 362 ILE B O 1
ATOM 9816 N N . PHE B 1 363 ? -8.82 19.297 6.047 1 47.53 363 PHE B N 1
ATOM 9817 C CA . PHE B 1 363 ? -9.617 18.234 6.664 1 47.53 363 PHE B CA 1
ATOM 9818 C C . PHE B 1 363 ? -9.234 16.875 6.109 1 47.53 363 PHE B C 1
ATOM 9820 O O . PHE B 1 363 ? -9.43 15.852 6.77 1 47.53 363 PHE B O 1
ATOM 9827 N N . TYR B 1 364 ? -9.008 16.75 4.84 1 50.62 364 TYR B N 1
ATOM 9828 C CA . TYR B 1 364 ? -8.758 15.406 4.32 1 50.62 364 TYR B CA 1
ATOM 9829 C C . TYR B 1 364 ? -7.617 15.414 3.305 1 50.62 364 TYR B C 1
ATOM 9831 O O . TYR B 1 364 ? -7.715 16.078 2.266 1 50.62 364 TYR B O 1
ATOM 9839 N N . ASP B 1 365 ? -6.461 15.117 3.727 1 53.56 365 ASP B N 1
ATOM 9840 C CA . ASP B 1 365 ? -5.391 15.086 2.734 1 53.56 365 ASP B CA 1
ATOM 9841 C C . ASP B 1 365 ? -5.215 13.688 2.16 1 53.56 365 ASP B C 1
ATOM 9843 O O . ASP B 1 365 ? -4.488 12.867 2.723 1 53.56 365 ASP B O 1
ATOM 9847 N N . SER B 1 366 ? -6.09 13.133 1.224 1 54.97 366 SER B N 1
ATOM 9848 C CA . SER B 1 366 ? -6.066 11.781 0.671 1 54.97 366 SER B CA 1
ATOM 9849 C C . SER B 1 366 ? -4.914 11.609 -0.313 1 54.97 366 SER B C 1
ATOM 9851 O O . SER B 1 366 ? -4.457 10.492 -0.554 1 54.97 366 SER B O 1
ATOM 9853 N N . THR B 1 367 ? -4.363 12.648 -0.739 1 60.97 367 THR B N 1
ATOM 9854 C CA . THR B 1 367 ? -3.404 12.531 -1.833 1 60.97 367 THR B CA 1
ATOM 9855 C C . THR B 1 367 ? -2.094 11.93 -1.34 1 60.97 367 THR B C 1
ATOM 9857 O O . THR B 1 367 ? -1.468 11.125 -2.039 1 60.97 367 THR B O 1
ATOM 9860 N N . SER B 1 368 ? -1.762 12.242 -0.189 1 70.94 368 SER B N 1
ATOM 9861 C CA . SER B 1 368 ? -0.51 11.695 0.327 1 70.94 368 SER B CA 1
ATOM 9862 C C . SER B 1 368 ? -0.612 10.188 0.556 1 70.94 368 SER B C 1
ATOM 9864 O O . SER B 1 368 ? 0.39 9.477 0.486 1 70.94 368 SER B O 1
ATOM 9866 N N . GLU B 1 369 ? -1.798 9.75 0.63 1 69.81 369 GLU B N 1
ATOM 9867 C CA . GLU B 1 369 ? -2.008 8.328 0.88 1 69.81 369 GLU B CA 1
ATOM 9868 C C . GLU B 1 369 ? -1.7 7.496 -0.362 1 69.81 369 GLU B C 1
ATOM 9870 O O . GLU B 1 369 ? -1.182 6.383 -0.258 1 69.81 369 GLU B O 1
ATOM 9875 N N . GLY B 1 370 ? -2.074 8.047 -1.416 1 70.25 370 GLY B N 1
ATOM 9876 C CA . GLY B 1 370 ? -1.769 7.352 -2.656 1 70.25 370 GLY B CA 1
ATOM 9877 C C . GLY B 1 370 ? -0.282 7.129 -2.865 1 70.25 370 GLY B C 1
ATOM 9878 O O . GLY B 1 370 ? 0.134 6.066 -3.332 1 70.25 370 GLY B O 1
ATOM 9879 N N . VAL B 1 371 ? 0.517 8.094 -2.447 1 77.31 371 VAL B N 1
ATOM 9880 C CA . VAL B 1 371 ? 1.964 7.988 -2.613 1 77.31 371 VAL B CA 1
ATOM 9881 C C . VAL B 1 371 ? 2.52 6.934 -1.661 1 77.31 371 VAL B C 1
ATOM 9883 O O . VAL B 1 371 ? 3.41 6.164 -2.029 1 77.31 371 VAL B O 1
ATOM 9886 N N . ILE B 1 372 ? 1.97 6.902 -0.494 1 80.12 372 ILE B N 1
ATOM 9887 C CA . ILE B 1 372 ? 2.434 5.926 0.485 1 80.12 372 ILE B CA 1
ATOM 9888 C C . ILE B 1 372 ? 2.086 4.516 0.013 1 80.12 372 ILE B C 1
ATOM 9890 O O . ILE B 1 372 ? 2.879 3.586 0.173 1 80.12 372 ILE B O 1
ATOM 9894 N N . GLY B 1 373 ? 0.92 4.383 -0.543 1 75.06 373 GLY B N 1
ATOM 9895 C CA . GLY B 1 373 ? 0.512 3.098 -1.09 1 75.06 373 GLY B CA 1
ATOM 9896 C C . GLY B 1 373 ? 1.408 2.615 -2.215 1 75.06 373 GLY B C 1
ATOM 9897 O O . GLY B 1 373 ? 1.677 1.419 -2.332 1 75.06 373 GLY B O 1
ATOM 9898 N N . MET B 1 374 ? 1.918 3.51 -2.986 1 74.69 374 MET B N 1
ATOM 9899 C CA . MET B 1 374 ? 2.812 3.172 -4.09 1 74.69 374 MET B CA 1
ATOM 9900 C C . MET B 1 374 ? 4.219 2.865 -3.578 1 74.69 374 MET B C 1
ATOM 9902 O O . MET B 1 374 ? 4.918 2.02 -4.137 1 74.69 374 MET B O 1
ATOM 9906 N N . MET B 1 375 ? 4.598 3.572 -2.611 1 82.5 375 MET B N 1
ATOM 9907 C CA . MET B 1 375 ? 5.949 3.455 -2.076 1 82.5 375 MET B CA 1
ATOM 9908 C C . MET B 1 375 ? 6.09 2.201 -1.219 1 82.5 375 MET B C 1
ATOM 9910 O O . MET B 1 375 ? 7.156 1.587 -1.179 1 82.5 375 MET B O 1
ATOM 9914 N N . GLY B 1 376 ? 5.031 1.772 -0.584 1 81.12 376 GLY B N 1
ATOM 9915 C CA . GLY B 1 376 ? 5.062 0.685 0.381 1 81.12 376 GLY B CA 1
ATOM 9916 C C . GLY B 1 376 ? 5.637 -0.6 -0.185 1 81.12 376 GLY B C 1
ATOM 9917 O O . GLY B 1 376 ? 6.625 -1.125 0.329 1 81.12 376 GLY B O 1
ATOM 9918 N N . PRO B 1 377 ? 5.082 -1.112 -1.283 1 76.25 377 PRO B N 1
ATOM 9919 C CA . PRO B 1 377 ? 5.602 -2.348 -1.873 1 76.25 377 PRO B CA 1
ATOM 9920 C C . PRO B 1 377 ? 7.062 -2.227 -2.305 1 76.25 377 PRO B C 1
ATOM 9922 O O . PRO B 1 377 ? 7.82 -3.193 -2.203 1 76.25 377 PRO B O 1
ATOM 9925 N N . LEU B 1 378 ? 7.488 -1.031 -2.758 1 81.38 378 LEU B N 1
ATOM 9926 C CA . LEU B 1 378 ? 8.867 -0.824 -3.193 1 81.38 378 LEU B CA 1
ATOM 9927 C C . LEU B 1 378 ? 9.828 -0.898 -2.012 1 81.38 378 LEU B C 1
ATOM 9929 O O . LEU B 1 378 ? 10.914 -1.474 -2.125 1 81.38 378 LEU B O 1
ATOM 9933 N N . VAL B 1 379 ? 9.391 -0.327 -0.934 1 88.56 379 VAL B N 1
ATOM 9934 C CA . VAL B 1 379 ? 10.203 -0.318 0.275 1 88.56 379 VAL B CA 1
ATOM 9935 C C . VAL B 1 379 ? 10.383 -1.744 0.791 1 88.56 379 VAL B C 1
ATOM 9937 O O . VAL B 1 379 ? 11.484 -2.143 1.168 1 88.56 379 VAL B O 1
ATOM 9940 N N . SER B 1 380 ? 9.375 -2.484 0.724 1 79.94 380 SER B N 1
ATOM 9941 C CA . SER B 1 380 ? 9.422 -3.867 1.189 1 79.94 380 SER B CA 1
ATOM 9942 C C . SER B 1 380 ? 10.258 -4.738 0.257 1 79.94 380 SER B C 1
ATOM 9944 O O . SER B 1 380 ? 11.023 -5.59 0.713 1 79.94 380 SER B O 1
ATOM 9946 N N . ASP B 1 381 ? 10.117 -4.496 -0.968 1 77.44 381 ASP B N 1
ATOM 9947 C CA . ASP B 1 381 ? 10.844 -5.281 -1.956 1 77.44 381 ASP B CA 1
ATOM 9948 C C . ASP B 1 381 ? 12.344 -5.023 -1.865 1 77.44 381 ASP B C 1
ATOM 9950 O O . ASP B 1 381 ? 13.156 -5.918 -2.127 1 77.44 381 ASP B O 1
ATOM 9954 N N . LEU B 1 382 ? 12.703 -3.812 -1.517 1 85.81 382 LEU B N 1
ATOM 9955 C CA . LEU B 1 382 ? 14.117 -3.459 -1.392 1 85.81 382 LEU B CA 1
ATOM 9956 C C . LEU B 1 382 ? 14.68 -3.955 -0.066 1 85.81 382 LEU B C 1
ATOM 9958 O O . LEU B 1 382 ? 15.898 -3.971 0.124 1 85.81 382 LEU B O 1
ATOM 9962 N N . GLY B 1 383 ? 13.812 -4.309 0.827 1 84.75 383 GLY B N 1
ATOM 9963 C CA . GLY B 1 383 ? 14.258 -4.785 2.129 1 84.75 383 GLY B CA 1
ATOM 9964 C C . GLY B 1 383 ? 14.82 -3.684 3.008 1 84.75 383 GLY B C 1
ATOM 9965 O O . GLY B 1 383 ? 15.805 -3.891 3.715 1 84.75 383 GLY B O 1
ATOM 9966 N N . LEU B 1 384 ? 14.219 -2.523 2.92 1 89.62 384 LEU B N 1
ATOM 9967 C CA . LEU B 1 384 ? 14.742 -1.39 3.672 1 89.62 384 LEU B CA 1
ATOM 9968 C C . LEU B 1 384 ? 14.547 -1.591 5.172 1 89.62 384 LEU B C 1
ATOM 9970 O O . LEU B 1 384 ? 15.227 -0.955 5.98 1 89.62 384 LEU B O 1
ATOM 9974 N N . ASP B 1 385 ? 13.672 -2.391 5.531 1 86.62 385 ASP B N 1
ATOM 9975 C CA . ASP B 1 385 ? 13.398 -2.613 6.949 1 86.62 385 ASP B CA 1
ATOM 9976 C C . ASP B 1 385 ? 14.5 -3.459 7.594 1 86.62 385 ASP B C 1
ATOM 9978 O O . ASP B 1 385 ? 14.555 -3.584 8.82 1 86.62 385 ASP B O 1
ATOM 9982 N N . ARG B 1 386 ? 15.32 -3.99 6.723 1 87.12 386 ARG B N 1
ATOM 9983 C CA . ARG B 1 386 ? 16.484 -4.723 7.223 1 87.12 386 ARG B CA 1
ATOM 9984 C C . ARG B 1 386 ? 17.75 -3.869 7.152 1 87.12 386 ARG B C 1
ATOM 9986 O O . ARG B 1 386 ? 17.953 -3.148 6.172 1 87.12 386 ARG B O 1
ATOM 9993 N N . ASP B 1 387 ? 18.406 -3.99 8.227 1 87.69 387 ASP B N 1
ATOM 9994 C CA . ASP B 1 387 ? 19.688 -3.291 8.148 1 87.69 387 ASP B CA 1
ATOM 9995 C C . ASP B 1 387 ? 20.578 -3.908 7.078 1 87.69 387 ASP B C 1
ATOM 9997 O O . ASP B 1 387 ? 20.688 -5.133 6.973 1 87.69 387 ASP B O 1
ATOM 10001 N N . PRO B 1 388 ? 21.203 -3.115 6.246 1 86.62 388 PRO B N 1
ATOM 10002 C CA . PRO B 1 388 ? 22.016 -3.623 5.141 1 86.62 388 PRO B CA 1
ATOM 10003 C C . PRO B 1 388 ? 23.125 -4.551 5.605 1 86.62 388 PRO B C 1
ATOM 10005 O O . PRO B 1 388 ? 23.594 -5.402 4.844 1 86.62 388 PRO B O 1
ATOM 10008 N N . SER B 1 389 ? 23.547 -4.43 6.84 1 83.25 389 SER B N 1
ATOM 10009 C CA . SER B 1 389 ? 24.609 -5.273 7.367 1 83.25 389 SER B CA 1
ATOM 10010 C C . SER B 1 389 ? 24.156 -6.719 7.52 1 83.25 389 SER B C 1
ATOM 10012 O O . SER B 1 389 ? 24.984 -7.629 7.629 1 83.25 389 SER B O 1
ATOM 10014 N N . GLN B 1 390 ? 22.938 -6.91 7.453 1 80.88 390 GLN B N 1
ATOM 10015 C CA . GLN B 1 390 ? 22.391 -8.25 7.641 1 80.88 390 GLN B CA 1
ATOM 10016 C C . GLN B 1 390 ? 22.438 -9.047 6.344 1 80.88 390 GLN B C 1
ATOM 10018 O O . GLN B 1 390 ? 22.328 -10.281 6.363 1 80.88 390 GLN B O 1
ATOM 10023 N N . PHE B 1 391 ? 22.562 -8.281 5.242 1 77.88 391 PHE B N 1
ATOM 10024 C CA . PHE B 1 391 ? 22.625 -8.969 3.957 1 77.88 391 PHE B CA 1
ATOM 10025 C C . PHE B 1 391 ? 24.031 -9.461 3.662 1 77.88 391 PHE B C 1
ATOM 10027 O O . PHE B 1 391 ? 25.016 -8.844 4.078 1 77.88 391 PHE B O 1
ATOM 10034 N N . LEU B 1 392 ? 24 -10.602 2.99 1 70.44 392 LEU B N 1
ATOM 10035 C CA . LEU B 1 392 ? 25.312 -11.086 2.535 1 70.44 392 LEU B CA 1
ATOM 10036 C C . LEU B 1 392 ? 25.891 -10.164 1.473 1 70.44 392 LEU B C 1
ATOM 10038 O O . LEU B 1 392 ? 25.172 -9.711 0.573 1 70.44 392 LEU B O 1
ATOM 10042 N N . GLU B 1 393 ? 27.094 -9.664 1.839 1 66.56 393 GLU B N 1
ATOM 10043 C CA . GLU B 1 393 ? 27.734 -8.719 0.923 1 66.56 393 GLU B CA 1
ATOM 10044 C C . GLU B 1 393 ? 28.203 -9.422 -0.346 1 66.56 393 GLU B C 1
ATOM 10046 O O . GLU B 1 393 ? 28.922 -10.422 -0.277 1 66.56 393 GLU B O 1
ATOM 10051 N N . PRO B 1 394 ? 27.531 -8.875 -1.359 1 60.75 394 PRO B N 1
ATOM 10052 C CA . PRO B 1 394 ? 28.031 -9.461 -2.607 1 60.75 394 PRO B CA 1
ATOM 10053 C C . PRO B 1 394 ? 29.516 -9.234 -2.816 1 60.75 394 PRO B C 1
ATOM 10055 O O . PRO B 1 394 ? 30.078 -8.258 -2.314 1 60.75 394 PRO B O 1
ATOM 10058 N N . THR B 1 395 ? 30.203 -10.203 -3.178 1 56.31 395 THR B N 1
ATOM 10059 C CA . THR B 1 395 ? 31.641 -10.094 -3.402 1 56.31 395 THR B CA 1
ATOM 10060 C C . THR B 1 395 ? 31.953 -9.844 -4.879 1 56.31 395 THR B C 1
ATOM 10062 O O . THR B 1 395 ? 31.078 -10.039 -5.734 1 56.31 395 THR B O 1
ATOM 10065 N N . GLY B 1 396 ? 32.938 -9.148 -5.234 1 51.19 396 GLY B N 1
ATOM 10066 C CA . GLY B 1 396 ? 33.438 -8.93 -6.582 1 51.19 396 GLY B CA 1
ATOM 10067 C C . GLY B 1 396 ? 32.719 -7.797 -7.301 1 51.19 396 GLY B C 1
ATOM 10068 O O . GLY B 1 396 ? 32.562 -6.715 -6.738 1 51.19 396 GLY B O 1
ATOM 10069 N N . ASN B 1 397 ? 32.312 -7.949 -8.539 1 48.22 397 ASN B N 1
ATOM 10070 C CA . ASN B 1 397 ? 31.75 -6.941 -9.422 1 48.22 397 ASN B CA 1
ATOM 10071 C C . ASN B 1 397 ? 30.312 -6.602 -9.031 1 48.22 397 ASN B C 1
ATOM 10073 O O . ASN B 1 397 ? 29.719 -5.652 -9.555 1 48.22 397 ASN B O 1
ATOM 10077 N N . MET B 1 398 ? 29.875 -7.352 -8.047 1 53.91 398 MET B N 1
ATOM 10078 C CA . MET B 1 398 ? 28.5 -7.102 -7.641 1 53.91 398 MET B CA 1
ATOM 10079 C C . MET B 1 398 ? 28.453 -6.273 -6.363 1 53.91 398 MET B C 1
ATOM 10081 O O . MET B 1 398 ? 27.375 -6.062 -5.793 1 53.91 398 MET B O 1
ATOM 10085 N N . ARG B 1 399 ? 29.734 -5.902 -6.094 1 62.78 399 ARG B N 1
ATOM 10086 C CA . ARG B 1 399 ? 29.812 -5.098 -4.879 1 62.78 399 ARG B CA 1
ATOM 10087 C C . ARG B 1 399 ? 28.984 -3.816 -5.012 1 62.78 399 ARG B C 1
ATOM 10089 O O . ARG B 1 399 ? 29.062 -3.129 -6.035 1 62.78 399 ARG B O 1
ATOM 10096 N N . ILE B 1 400 ? 28.203 -3.723 -4.148 1 71.5 400 ILE B N 1
ATOM 10097 C CA . ILE B 1 400 ? 27.375 -2.516 -4.074 1 71.5 400 ILE B CA 1
ATOM 10098 C C . ILE B 1 400 ? 28.172 -1.396 -3.406 1 71.5 400 ILE B C 1
ATOM 10100 O O . ILE B 1 400 ? 28.922 -1.639 -2.461 1 71.5 400 ILE B O 1
ATOM 10104 N N . ASP B 1 401 ? 28.188 -0.242 -4.094 1 78.5 401 ASP B N 1
ATOM 10105 C CA . ASP B 1 401 ? 28.781 0.94 -3.473 1 78.5 401 ASP B CA 1
ATOM 10106 C C . ASP B 1 401 ? 28.375 1.046 -2.004 1 78.5 401 ASP B C 1
ATOM 10108 O O . ASP B 1 401 ? 27.188 1.016 -1.674 1 78.5 401 ASP B O 1
ATOM 10112 N N . PRO B 1 402 ? 29.391 0.991 -1.162 1 81.88 402 PRO B N 1
ATOM 10113 C CA . PRO B 1 402 ? 29.094 1.014 0.273 1 81.88 402 PRO B CA 1
ATOM 10114 C C . PRO B 1 402 ? 28.203 2.189 0.675 1 81.88 402 PRO B C 1
ATOM 10116 O O . PRO B 1 402 ? 27.531 2.135 1.707 1 81.88 402 PRO B O 1
ATOM 10119 N N . ARG B 1 403 ? 28.188 3.211 -0.047 1 89.5 403 ARG B N 1
ATOM 10120 C CA . ARG B 1 403 ? 27.375 4.379 0.265 1 89.5 403 ARG B CA 1
ATOM 10121 C C . ARG B 1 403 ? 25.891 4.027 0.272 1 89.5 403 ARG B C 1
ATOM 10123 O O . ARG B 1 403 ? 25.094 4.688 0.939 1 89.5 403 ARG B O 1
ATOM 10130 N N . TYR B 1 404 ? 25.578 3.01 -0.446 1 90.12 404 TYR B N 1
ATOM 10131 C CA . TYR B 1 404 ? 24.172 2.617 -0.537 1 90.12 404 TYR B CA 1
ATOM 10132 C C . TYR B 1 404 ? 23.703 1.992 0.769 1 90.12 404 TYR B C 1
ATOM 10134 O O . TYR B 1 404 ? 22.5 1.968 1.05 1 90.12 404 TYR B O 1
ATOM 10142 N N . LYS B 1 405 ? 24.641 1.498 1.555 1 91 405 LYS B N 1
ATOM 10143 C CA . LYS B 1 405 ? 24.234 0.967 2.854 1 91 405 LYS B CA 1
ATOM 10144 C C . LYS B 1 405 ? 23.641 2.061 3.732 1 91 405 LYS B C 1
ATOM 10146 O O . LYS B 1 405 ? 22.531 1.911 4.246 1 91 405 LYS B O 1
ATOM 10151 N N . ASN B 1 406 ? 24.359 3.156 3.82 1 93.5 406 ASN B N 1
ATOM 10152 C CA . ASN B 1 406 ? 23.859 4.266 4.625 1 93.5 406 ASN B CA 1
ATOM 10153 C C . ASN B 1 406 ? 22.672 4.957 3.955 1 93.5 406 ASN B C 1
ATOM 10155 O O . ASN B 1 406 ? 21.797 5.484 4.637 1 93.5 406 ASN B O 1
ATOM 10159 N N . TYR B 1 407 ? 22.672 4.969 2.637 1 94.75 407 TYR B N 1
ATOM 10160 C CA . TYR B 1 407 ? 21.531 5.504 1.914 1 94.75 407 TYR B CA 1
ATOM 10161 C C . TYR B 1 407 ? 20.25 4.75 2.281 1 94.75 407 TYR B C 1
ATOM 10163 O O . TYR B 1 407 ? 19.219 5.363 2.533 1 94.75 407 TYR B O 1
ATOM 10171 N N . ARG B 1 408 ? 20.391 3.438 2.396 1 93.88 408 ARG B N 1
ATOM 10172 C CA . ARG B 1 408 ? 19.25 2.592 2.768 1 93.88 408 ARG B CA 1
ATOM 10173 C C . ARG B 1 408 ? 18.812 2.873 4.199 1 93.88 408 ARG B C 1
ATOM 10175 O O . ARG B 1 408 ? 17.609 2.932 4.48 1 93.88 408 ARG B O 1
ATOM 10182 N N . ARG B 1 409 ? 19.781 3.035 5.039 1 95.12 409 ARG B N 1
ATOM 10183 C CA . ARG B 1 409 ? 19.453 3.352 6.426 1 95.12 409 ARG B CA 1
ATOM 10184 C C . ARG B 1 409 ? 18.688 4.66 6.523 1 95.12 409 ARG B C 1
ATOM 10186 O O . ARG B 1 409 ? 17.688 4.75 7.242 1 95.12 409 ARG B O 1
ATOM 10193 N N . ARG B 1 410 ? 19.094 5.621 5.82 1 95.94 410 ARG B N 1
ATOM 10194 C CA . ARG B 1 410 ? 18.453 6.93 5.824 1 95.94 410 ARG B CA 1
ATOM 10195 C C . ARG B 1 410 ? 17.031 6.84 5.277 1 95.94 410 ARG B C 1
ATOM 10197 O O . ARG B 1 410 ? 16.109 7.445 5.824 1 95.94 410 ARG B O 1
ATOM 10204 N N . LEU B 1 411 ? 16.906 6.121 4.211 1 96.5 411 LEU B N 1
ATOM 10205 C CA . LEU B 1 411 ? 15.594 5.988 3.592 1 96.5 411 LEU B CA 1
ATOM 10206 C C . LEU B 1 411 ? 14.625 5.285 4.531 1 96.5 411 LEU B C 1
ATOM 10208 O O . LEU B 1 411 ? 13.445 5.641 4.586 1 96.5 411 LEU B O 1
ATOM 10212 N N . TRP B 1 412 ? 15.133 4.305 5.227 1 95.56 412 TRP B N 1
ATOM 10213 C CA . TRP B 1 412 ? 14.258 3.615 6.168 1 95.56 412 TRP B CA 1
ATOM 10214 C C . TRP B 1 412 ? 13.82 4.551 7.289 1 95.56 412 TRP B C 1
ATOM 10216 O O . TRP B 1 412 ? 12.656 4.539 7.691 1 95.56 412 TRP B O 1
ATOM 10226 N N . LEU B 1 413 ? 14.711 5.367 7.766 1 96.31 413 LEU B N 1
ATOM 10227 C CA . LEU B 1 413 ? 14.359 6.359 8.781 1 96.31 413 LEU B CA 1
ATOM 10228 C C . LEU B 1 413 ? 13.289 7.305 8.266 1 96.31 413 LEU B C 1
ATOM 10230 O O . LEU B 1 413 ? 12.312 7.594 8.969 1 96.31 413 LEU B O 1
ATOM 10234 N N . CYS B 1 414 ? 13.469 7.742 7.082 1 96.38 414 CYS B N 1
ATOM 10235 C CA . CYS B 1 414 ? 12.531 8.68 6.484 1 96.38 414 CYS B CA 1
ATOM 10236 C C . CYS B 1 414 ? 11.156 8.039 6.301 1 96.38 414 CYS B C 1
ATOM 10238 O O . CYS B 1 414 ? 10.133 8.672 6.562 1 96.38 414 CYS B O 1
ATOM 10240 N N . TYR B 1 415 ? 11.148 6.812 5.863 1 94.94 415 TYR B N 1
ATOM 10241 C CA . TYR B 1 415 ? 9.883 6.113 5.664 1 94.94 415 TYR B CA 1
ATOM 10242 C C . TYR B 1 415 ? 9.148 5.93 6.984 1 94.94 415 TYR B C 1
ATOM 10244 O O . TYR B 1 415 ? 7.926 6.078 7.047 1 94.94 415 TYR B O 1
ATOM 10252 N N . CYS B 1 416 ? 9.906 5.566 7.992 1 94.31 416 CYS B N 1
ATOM 10253 C CA . CYS B 1 416 ? 9.32 5.406 9.32 1 94.31 416 CYS B CA 1
ATOM 10254 C C . CYS B 1 416 ? 8.719 6.719 9.812 1 94.31 416 CYS B C 1
ATOM 10256 O O . CYS B 1 416 ? 7.652 6.73 10.422 1 94.31 416 CYS B O 1
ATOM 10258 N N . LEU B 1 417 ? 9.391 7.785 9.539 1 94.56 417 LEU B N 1
ATOM 10259 C CA . LEU B 1 417 ? 8.859 9.078 9.953 1 94.56 417 LEU B CA 1
ATOM 10260 C C . LEU B 1 417 ? 7.586 9.414 9.188 1 94.56 417 LEU B C 1
ATOM 10262 O O . LEU B 1 417 ? 6.637 9.961 9.758 1 94.56 417 LEU B O 1
ATOM 10266 N N . ILE B 1 418 ? 7.555 9.125 7.895 1 92 418 ILE B N 1
ATOM 10267 C CA . ILE B 1 418 ? 6.363 9.359 7.082 1 92 418 ILE B CA 1
ATOM 10268 C C . ILE B 1 418 ? 5.188 8.57 7.656 1 92 418 ILE B C 1
ATOM 10270 O O . ILE B 1 418 ? 4.09 9.109 7.809 1 92 418 ILE B O 1
ATOM 10274 N N . SER B 1 419 ? 5.469 7.34 7.938 1 90.25 419 SER B N 1
ATOM 10275 C CA . SER B 1 419 ? 4.43 6.484 8.5 1 90.25 419 SER B CA 1
ATOM 10276 C C . SER B 1 419 ? 3.895 7.051 9.805 1 90.25 419 SER B C 1
ATOM 10278 O O . SER B 1 419 ? 2.682 7.141 10 1 90.25 419 SER B O 1
ATOM 10280 N N . ARG B 1 420 ? 4.754 7.484 10.641 1 91.62 420 ARG B N 1
ATOM 10281 C CA . ARG B 1 420 ? 4.352 8.023 11.938 1 91.62 420 ARG B CA 1
ATOM 10282 C C . ARG B 1 420 ? 3.621 9.352 11.773 1 91.62 420 ARG B C 1
ATOM 10284 O O . ARG B 1 420 ? 2.676 9.641 12.508 1 91.62 420 ARG B O 1
ATOM 10291 N N . PHE B 1 421 ? 4.098 10.148 10.875 1 89.31 421 PHE B N 1
ATOM 10292 C CA . PHE B 1 421 ? 3.443 11.43 10.609 1 89.31 421 PHE B CA 1
ATOM 10293 C C . PHE B 1 421 ? 2.002 11.211 10.164 1 89.31 421 PHE B C 1
ATOM 10295 O O . PHE B 1 421 ? 1.091 11.891 10.641 1 89.31 421 PHE B O 1
ATOM 10302 N N . GLU B 1 422 ? 1.771 10.289 9.344 1 86.5 422 GLU B N 1
ATOM 10303 C CA . GLU B 1 422 ? 0.441 10.023 8.805 1 86.5 422 GLU B CA 1
ATOM 10304 C C . GLU B 1 422 ? -0.49 9.461 9.875 1 86.5 422 GLU B C 1
ATOM 10306 O O . GLU B 1 422 ? -1.677 9.797 9.906 1 86.5 422 GLU B O 1
ATOM 10311 N N . ILE B 1 423 ? 0.041 8.656 10.734 1 87.31 423 ILE B N 1
ATOM 10312 C CA . ILE B 1 423 ? -0.787 7.961 11.719 1 87.31 423 ILE B CA 1
ATOM 10313 C C . ILE B 1 423 ? -1.013 8.859 12.93 1 87.31 423 ILE B C 1
ATOM 10315 O O . ILE B 1 423 ? -2.15 9.047 13.367 1 87.31 423 ILE B O 1
ATOM 10319 N N . THR B 1 424 ? 0.069 9.461 13.383 1 87.94 424 THR B N 1
ATOM 10320 C CA . THR B 1 424 ? 0.014 10.18 14.656 1 87.94 424 THR B CA 1
ATOM 10321 C C . THR B 1 424 ? -0.473 11.609 14.445 1 87.94 424 THR B C 1
ATOM 10323 O O . THR B 1 424 ? -1.234 12.141 15.258 1 87.94 424 THR B O 1
ATOM 10326 N N . VAL B 1 425 ? -0.016 12.18 13.406 1 86.5 425 VAL B N 1
ATOM 10327 C CA . VAL B 1 425 ? -0.301 13.602 13.227 1 86.5 425 VAL B CA 1
ATOM 10328 C C . VAL B 1 425 ? -1.581 13.766 12.414 1 86.5 425 VAL B C 1
ATOM 10330 O O . VAL B 1 425 ? -2.502 14.477 12.828 1 86.5 425 VAL B O 1
ATOM 10333 N N . LYS B 1 426 ? -1.733 13.078 11.336 1 82.19 426 LYS B N 1
ATOM 10334 C CA . LYS B 1 426 ? -2.879 13.25 10.453 1 82.19 426 LYS B CA 1
ATOM 10335 C C . LYS B 1 426 ? -4.047 12.367 10.883 1 82.19 426 LYS B C 1
ATOM 10337 O O . LYS B 1 426 ? -5.195 12.625 10.508 1 82.19 426 LYS B O 1
ATOM 10342 N N . GLY B 1 427 ? -3.713 11.242 11.625 1 81.94 427 GLY B N 1
ATOM 10343 C CA . GLY B 1 427 ? -4.773 10.438 12.195 1 81.94 427 GLY B CA 1
ATOM 10344 C C . GLY B 1 427 ? -5.207 9.289 11.297 1 81.94 427 GLY B C 1
ATOM 10345 O O . GLY B 1 427 ? -6.328 8.797 11.414 1 81.94 427 GLY B O 1
ATOM 10346 N N . ARG B 1 428 ? -4.363 8.859 10.469 1 79.25 428 ARG B N 1
ATOM 10347 C CA . ARG B 1 428 ? -4.676 7.68 9.664 1 79.25 428 ARG B CA 1
ATOM 10348 C C . ARG B 1 428 ? -4.645 6.41 10.516 1 79.25 428 ARG B C 1
ATOM 10350 O O . ARG B 1 428 ? -3.9 6.332 11.492 1 79.25 428 ARG B O 1
ATOM 10357 N N . THR B 1 429 ? -5.391 5.387 10.125 1 76.06 429 THR B N 1
ATOM 10358 C CA . THR B 1 429 ? -5.398 4.141 10.883 1 76.06 429 THR B CA 1
ATOM 10359 C C . THR B 1 429 ? -4.117 3.348 10.633 1 76.06 429 THR B C 1
ATOM 10361 O O . THR B 1 429 ? -3.625 3.295 9.5 1 76.06 429 THR B O 1
ATOM 10364 N N . PRO B 1 430 ? -3.555 2.805 11.688 1 71.19 430 PRO B N 1
ATOM 10365 C CA . PRO B 1 430 ? -2.268 2.115 11.578 1 71.19 430 PRO B CA 1
ATOM 10366 C C . PRO B 1 430 ? -2.352 0.837 10.742 1 71.19 430 PRO B C 1
ATOM 10368 O O . PRO B 1 430 ? -1.322 0.294 10.336 1 71.19 430 PRO B O 1
ATOM 10371 N N . GLN B 1 431 ? -3.418 0.268 10.547 1 63 431 GLN B N 1
ATOM 10372 C CA . GLN B 1 431 ? -3.463 -0.947 9.734 1 63 431 GLN B CA 1
ATOM 10373 C C . GLN B 1 431 ? -2.752 -0.747 8.406 1 63 431 GLN B C 1
ATOM 10375 O O . GLN B 1 431 ? -2.072 -1.652 7.914 1 63 431 GLN B O 1
ATOM 10380 N N . LYS B 1 432 ? -2.875 0.473 7.895 1 54.94 432 LYS B N 1
ATOM 10381 C CA . LYS B 1 432 ? -2.643 0.812 6.492 1 54.94 432 LYS B CA 1
ATOM 10382 C C . LYS B 1 432 ? -1.183 1.179 6.25 1 54.94 432 LYS B C 1
ATOM 10384 O O . LYS B 1 432 ? -0.691 1.078 5.125 1 54.94 432 LYS B O 1
ATOM 10389 N N . SER B 1 433 ? -0.512 1.577 7.293 1 58.88 433 SER B N 1
ATOM 10390 C CA . SER B 1 433 ? 0.694 2.334 6.977 1 58.88 433 SER B CA 1
ATOM 10391 C C . SER B 1 433 ? 1.795 2.074 8 1 58.88 433 SER B C 1
ATOM 10393 O O . SER B 1 433 ? 2.738 2.861 8.117 1 58.88 433 SER B O 1
ATOM 10395 N N . THR B 1 434 ? 1.674 0.984 8.469 1 67.94 434 THR B N 1
ATOM 10396 C CA . THR B 1 434 ? 2.598 0.979 9.594 1 67.94 434 THR B CA 1
ATOM 10397 C C . THR B 1 434 ? 3.936 0.365 9.195 1 67.94 434 THR B C 1
ATOM 10399 O O . THR B 1 434 ? 3.988 -0.775 8.734 1 67.94 434 THR B O 1
ATOM 10402 N N . ALA B 1 435 ? 4.863 1.285 9.195 1 78.06 435 ALA B N 1
ATOM 10403 C CA . ALA B 1 435 ? 6.246 0.828 9.109 1 78.06 435 ALA B CA 1
ATOM 10404 C C . ALA B 1 435 ? 6.727 0.266 10.445 1 78.06 435 ALA B C 1
ATOM 10406 O O . ALA B 1 435 ? 6.355 0.775 11.508 1 78.06 435 ALA B O 1
ATOM 10407 N N . ASN B 1 436 ? 7.469 -0.787 10.398 1 79.62 436 ASN B N 1
ATOM 10408 C CA . ASN B 1 436 ? 8.039 -1.361 11.609 1 79.62 436 ASN B CA 1
ATOM 10409 C C . ASN B 1 436 ? 9.227 -0.541 12.117 1 79.62 436 ASN B C 1
ATOM 10411 O O . ASN B 1 436 ? 10.375 -0.892 11.875 1 79.62 436 ASN B O 1
ATOM 10415 N N . VAL B 1 437 ? 8.961 0.457 12.883 1 88.25 437 VAL B N 1
ATOM 10416 C CA . VAL B 1 437 ? 9.977 1.376 13.391 1 88.25 437 VAL B CA 1
ATOM 10417 C C . VAL B 1 437 ? 10.953 0.624 14.289 1 88.25 437 VAL B C 1
ATOM 10419 O O . VAL B 1 437 ? 12.109 1.026 14.43 1 88.25 437 VAL B O 1
ATOM 10422 N N . GLN B 1 438 ? 10.547 -0.469 14.797 1 85.12 438 GLN B N 1
ATOM 10423 C CA . GLN B 1 438 ? 11.375 -1.229 15.734 1 85.12 438 GLN B CA 1
ATOM 10424 C C . GLN B 1 438 ? 12.516 -1.936 15.008 1 85.12 438 GLN B C 1
ATOM 10426 O O . GLN B 1 438 ? 13.469 -2.389 15.648 1 85.12 438 GLN B O 1
ATOM 10431 N N . ALA B 1 439 ? 12.43 -1.951 13.766 1 85.81 439 ALA B N 1
ATOM 10432 C CA . ALA B 1 439 ? 13.492 -2.555 12.969 1 85.81 439 ALA B CA 1
ATOM 10433 C C . ALA B 1 439 ? 14.742 -1.675 12.961 1 85.81 439 ALA B C 1
ATOM 10435 O O . ALA B 1 439 ? 15.828 -2.129 12.594 1 85.81 439 ALA B O 1
ATOM 10436 N N . ILE B 1 440 ? 14.664 -0.426 13.375 1 92.06 440 ILE B N 1
ATOM 10437 C CA . ILE B 1 440 ? 15.805 0.473 13.477 1 92.06 440 ILE B CA 1
ATOM 10438 C C . ILE B 1 440 ? 16.625 0.131 14.719 1 92.06 440 ILE B C 1
ATOM 10440 O O . ILE B 1 440 ? 16.125 0.206 15.836 1 92.06 440 ILE B O 1
ATOM 10444 N N . PRO B 1 441 ? 17.812 -0.175 14.469 1 89.81 441 PRO B N 1
ATOM 10445 C CA . PRO B 1 441 ? 18.625 -0.555 15.633 1 89.81 441 PRO B CA 1
ATOM 10446 C C . PRO B 1 441 ? 18.656 0.53 16.703 1 89.81 441 PRO B C 1
ATOM 10448 O O . PRO B 1 441 ? 18.922 1.695 16.406 1 89.81 441 PRO B O 1
ATOM 10451 N N . GLY B 1 442 ? 18.25 0.158 17.906 1 91.31 442 GLY B N 1
ATOM 10452 C CA . GLY B 1 442 ? 18.406 1.013 19.078 1 91.31 442 GLY B CA 1
ATOM 10453 C C . GLY B 1 442 ? 17.297 2.023 19.219 1 91.31 442 GLY B C 1
ATOM 10454 O O . GLY B 1 442 ? 17.281 2.82 20.172 1 91.31 442 GLY B O 1
ATOM 10455 N N . ILE B 1 443 ? 16.297 2.1 18.422 1 93.44 443 ILE B N 1
ATOM 10456 C CA . ILE B 1 443 ? 15.312 3.176 18.344 1 93.44 443 ILE B CA 1
ATOM 10457 C C . ILE B 1 443 ? 14.477 3.191 19.625 1 93.44 443 ILE B C 1
ATOM 10459 O O . ILE B 1 443 ? 13.969 4.242 20.031 1 93.44 443 ILE B O 1
ATOM 10463 N N . MET B 1 444 ? 14.305 2.057 20.297 1 90 444 MET B N 1
ATOM 10464 C CA . MET B 1 444 ? 13.445 1.984 21.484 1 90 444 MET B CA 1
ATOM 10465 C C . MET B 1 444 ? 14.211 2.396 22.734 1 90 444 MET B C 1
ATOM 10467 O O . MET B 1 444 ? 13.609 2.672 23.781 1 90 444 MET B O 1
ATOM 10471 N N . ASP B 1 445 ? 15.531 2.412 22.562 1 91.31 445 ASP B N 1
ATOM 10472 C CA . ASP B 1 445 ? 16.375 2.871 23.656 1 91.31 445 ASP B CA 1
ATOM 10473 C C . ASP B 1 445 ? 16.578 4.383 23.594 1 91.31 445 ASP B C 1
ATOM 10475 O O . ASP B 1 445 ? 17.406 4.863 22.812 1 91.31 445 ASP B O 1
ATOM 10479 N N . GLN B 1 446 ? 16.016 5.148 24.422 1 85.12 446 GLN B N 1
ATOM 10480 C CA . GLN B 1 446 ? 16.031 6.605 24.375 1 85.12 446 GLN B CA 1
ATOM 10481 C C . GLN B 1 446 ? 17.391 7.164 24.766 1 85.12 446 GLN B C 1
ATOM 10483 O O . GLN B 1 446 ? 17.797 8.234 24.297 1 85.12 446 GLN B O 1
ATOM 10488 N N . LYS B 1 447 ? 18.062 6.371 25.5 1 86.06 447 LYS B N 1
ATOM 10489 C CA . LYS B 1 447 ? 19.312 6.898 26.031 1 86.06 447 LYS B CA 1
ATOM 10490 C C . LYS B 1 447 ? 20.484 6.527 25.125 1 86.06 447 LYS B C 1
ATOM 10492 O O . LYS B 1 447 ? 21.281 7.391 24.734 1 86.06 447 LYS B O 1
ATOM 10497 N N . ASN B 1 448 ? 20.547 5.285 24.719 1 90.19 448 ASN B N 1
ATOM 10498 C CA . ASN B 1 448 ? 21.734 4.82 24.016 1 90.19 448 ASN B CA 1
ATOM 10499 C C . ASN B 1 448 ? 21.438 4.434 22.578 1 90.19 448 ASN B C 1
ATOM 10501 O O . ASN B 1 448 ? 22.312 3.961 21.859 1 90.19 448 ASN B O 1
ATOM 10505 N N . GLY B 1 449 ? 20.266 4.676 22.234 1 93.38 449 GLY B N 1
ATOM 10506 C CA . GLY B 1 449 ? 19.875 4.203 20.922 1 93.38 449 GLY B CA 1
ATOM 10507 C C . GLY B 1 449 ? 20.656 4.844 19.797 1 93.38 449 GLY B C 1
ATOM 10508 O O . GLY B 1 449 ? 21.094 4.16 18.859 1 93.38 449 GLY B O 1
ATOM 10509 N N . TRP B 1 450 ? 20.969 6.168 19.891 1 94.75 450 TRP B N 1
ATOM 10510 C CA . TRP B 1 450 ? 21.688 6.883 18.844 1 94.75 450 TRP B CA 1
ATOM 10511 C C . TRP B 1 450 ? 23.141 6.406 18.75 1 94.75 450 TRP B C 1
ATOM 10513 O O . TRP B 1 450 ? 23.688 6.289 17.656 1 94.75 450 TRP B O 1
ATOM 10523 N N . GLU B 1 451 ? 23.719 6.102 19.797 1 94.44 451 GLU B N 1
ATOM 10524 C CA . GLU B 1 451 ? 25.094 5.652 19.797 1 94.44 451 GLU B CA 1
ATOM 10525 C C . GLU B 1 451 ? 25.25 4.328 19.047 1 94.44 451 GLU B C 1
ATOM 10527 O O . GLU B 1 451 ? 26.188 4.145 18.266 1 94.44 451 GLU B O 1
ATOM 10532 N N . GLU B 1 452 ? 24.344 3.543 19.312 1 93.19 452 GLU B N 1
ATOM 10533 C CA . GLU B 1 452 ? 24.359 2.264 18.609 1 93.19 452 GLU B CA 1
ATOM 10534 C C . GLU B 1 452 ? 24.172 2.455 17.109 1 93.19 452 GLU B C 1
ATOM 10536 O O . GLU B 1 452 ? 24.922 1.89 16.312 1 93.19 452 GLU B O 1
ATOM 10541 N N . TYR B 1 453 ? 23.219 3.248 16.781 1 94.56 453 TYR B N 1
ATOM 10542 C CA . TYR B 1 453 ? 22.922 3.467 15.375 1 94.56 453 TYR B CA 1
ATOM 10543 C C . TYR B 1 453 ? 24.047 4.227 14.68 1 94.56 453 TYR B C 1
ATOM 10545 O O . TYR B 1 453 ? 24.391 3.926 13.531 1 94.56 453 TYR B O 1
ATOM 10553 N N . SER B 1 454 ? 24.641 5.219 15.375 1 94.5 454 SER B N 1
ATOM 10554 C CA . SER B 1 454 ? 25.719 6.016 14.805 1 94.5 454 SER B CA 1
ATOM 10555 C C . SER B 1 454 ? 26.953 5.168 14.555 1 94.5 454 SER B C 1
ATOM 10557 O O . SER B 1 454 ? 27.703 5.414 13.602 1 94.5 454 SER B O 1
ATOM 10559 N N . CYS B 1 455 ? 27.141 4.172 15.344 1 93.25 455 CYS B N 1
ATOM 10560 C CA . CYS B 1 455 ? 28.281 3.279 15.148 1 93.25 455 CYS B CA 1
ATOM 10561 C C . CYS B 1 455 ? 28.109 2.465 13.867 1 93.25 455 CYS B C 1
ATOM 10563 O O . CYS B 1 455 ? 29.062 2.293 13.109 1 93.25 455 CYS B O 1
ATOM 10565 N N . LEU B 1 456 ? 26.984 2.021 13.695 1 91.94 456 LEU B N 1
ATOM 10566 C CA . LEU B 1 456 ? 26.688 1.266 12.484 1 91.94 456 LEU B CA 1
ATOM 10567 C C . LEU B 1 456 ? 26.828 2.148 11.242 1 91.94 456 LEU B C 1
ATOM 10569 O O . LEU B 1 456 ? 27.375 1.714 10.227 1 91.94 456 LEU B O 1
ATOM 10573 N N . TYR B 1 457 ? 26.375 3.375 11.383 1 93.88 457 TYR B N 1
ATOM 10574 C CA . TYR B 1 457 ? 26.422 4.324 10.281 1 93.88 457 TYR B CA 1
ATOM 10575 C C . TYR B 1 457 ? 27.859 4.699 9.945 1 93.88 457 TYR B C 1
ATOM 10577 O O . TYR B 1 457 ? 28.25 4.75 8.773 1 93.88 457 TYR B O 1
ATOM 10585 N N . LYS B 1 458 ? 28.703 4.906 10.945 1 93.56 458 LYS B N 1
ATOM 10586 C CA . LYS B 1 458 ? 30.094 5.312 10.781 1 93.56 458 LYS B CA 1
ATOM 10587 C C . LYS B 1 458 ? 30.922 4.203 10.141 1 93.56 458 LYS B C 1
ATOM 10589 O O . LYS B 1 458 ? 31.828 4.473 9.352 1 93.56 458 LYS B O 1
ATOM 10594 N N . LYS B 1 459 ? 30.578 3.035 10.43 1 90 459 LYS B N 1
ATOM 10595 C CA . LYS B 1 459 ? 31.312 1.888 9.906 1 90 459 LYS B CA 1
ATOM 10596 C C . LYS B 1 459 ? 31.219 1.828 8.383 1 90 459 LYS B C 1
ATOM 10598 O O . LYS B 1 459 ? 32.156 1.394 7.715 1 90 459 LYS B O 1
ATOM 10603 N N . ASP B 1 460 ? 30.141 2.328 7.867 1 90 460 ASP B N 1
ATOM 10604 C CA . ASP B 1 460 ? 29.922 2.18 6.434 1 90 460 ASP B CA 1
ATOM 10605 C C . ASP B 1 460 ? 30.078 3.516 5.711 1 90 460 ASP B C 1
ATOM 10607 O O . ASP B 1 460 ? 29.688 3.648 4.547 1 90 460 ASP B O 1
ATOM 10611 N N . MET B 1 461 ? 30.594 4.504 6.438 1 90.31 461 MET B N 1
ATOM 10612 C CA . MET B 1 461 ? 30.859 5.789 5.793 1 90.31 461 MET B CA 1
ATOM 10613 C C . MET B 1 461 ? 32.188 5.758 5.043 1 90.31 461 MET B C 1
ATOM 10615 O O . MET B 1 461 ? 33.188 5.297 5.582 1 90.31 461 MET B O 1
ATOM 10619 N N . LEU B 1 462 ? 32.156 6.125 3.791 1 85.12 462 LEU B N 1
ATOM 10620 C CA . LEU B 1 462 ? 33.406 6.188 3.014 1 85.12 462 LEU B CA 1
ATOM 10621 C C . LEU B 1 462 ? 34.281 7.344 3.479 1 85.12 462 LEU B C 1
ATOM 10623 O O . LEU B 1 462 ? 35.469 7.176 3.668 1 85.12 462 LEU B O 1
ATOM 10627 N N . LYS B 1 463 ? 33.625 8.508 3.523 1 85.06 463 LYS B N 1
ATOM 10628 C CA . LYS B 1 463 ? 34.281 9.711 4.004 1 85.06 463 LYS B CA 1
ATOM 10629 C C . LYS B 1 463 ? 33.594 10.273 5.242 1 85.06 463 LYS B C 1
ATOM 10631 O O . LYS B 1 463 ? 32.375 10.281 5.328 1 85.06 463 LYS B O 1
ATOM 10636 N N . GLN B 1 464 ? 34.5 10.57 6.082 1 83.88 464 GLN B N 1
ATOM 10637 C CA . GLN B 1 464 ? 33.938 11.141 7.297 1 83.88 464 GLN B CA 1
ATOM 10638 C C . GLN B 1 464 ? 33.25 12.469 7.004 1 83.88 464 GLN B C 1
ATOM 10640 O O . GLN B 1 464 ? 33.812 13.344 6.348 1 83.88 464 GLN B O 1
ATOM 10645 N N . ASN B 1 465 ? 32 12.555 7.289 1 90 465 ASN B N 1
ATOM 10646 C CA . ASN B 1 465 ? 31.188 13.75 7.148 1 90 465 ASN B CA 1
ATOM 10647 C C . ASN B 1 465 ? 30.422 14.062 8.43 1 90 465 ASN B C 1
ATOM 10649 O O . ASN B 1 465 ? 29.359 13.484 8.68 1 90 465 ASN B O 1
ATOM 10653 N N . GLU B 1 466 ? 30.922 15.008 9.086 1 88.31 466 GLU B N 1
ATOM 10654 C CA . GLU B 1 466 ? 30.375 15.344 10.398 1 88.31 466 GLU B CA 1
ATOM 10655 C C . GLU B 1 466 ? 28.938 15.867 10.281 1 88.31 466 GLU B C 1
ATOM 10657 O O . GLU B 1 466 ? 28.078 15.531 11.102 1 88.31 466 GLU B O 1
ATOM 10662 N N . ALA B 1 467 ? 28.688 16.719 9.32 1 93 467 ALA B N 1
ATOM 10663 C CA . ALA B 1 467 ? 27.359 17.312 9.148 1 93 467 ALA B CA 1
ATOM 10664 C C . ALA B 1 467 ? 26.312 16.234 8.891 1 93 467 ALA B C 1
ATOM 10666 O O . ALA B 1 467 ? 25.203 16.312 9.406 1 93 467 ALA B O 1
ATOM 10667 N N . GLU B 1 468 ? 26.688 15.273 8.141 1 92.38 468 GLU B N 1
ATOM 10668 C CA . GLU B 1 468 ? 25.75 14.195 7.836 1 92.38 468 GLU B CA 1
ATOM 10669 C C . GLU B 1 468 ? 25.375 13.414 9.094 1 92.38 468 GLU B C 1
ATOM 10671 O O . GLU B 1 468 ? 24.188 13.117 9.32 1 92.38 468 GLU B O 1
ATOM 10676 N N . LEU B 1 469 ? 26.344 13.133 9.875 1 93.25 469 LEU B N 1
ATOM 10677 C CA . LEU B 1 469 ? 26.109 12.359 11.094 1 93.25 469 LEU B CA 1
ATOM 10678 C C . LEU B 1 469 ? 25.297 13.164 12.102 1 93.25 469 LEU B C 1
ATOM 10680 O O . LEU B 1 469 ? 24.375 12.633 12.734 1 93.25 469 LEU B O 1
ATOM 10684 N N . GLU B 1 470 ? 25.641 14.391 12.219 1 94.12 470 GLU B N 1
ATOM 10685 C CA . GLU B 1 470 ? 24.938 15.234 13.188 1 94.12 470 GLU B CA 1
ATOM 10686 C C . GLU B 1 470 ? 23.5 15.477 12.766 1 94.12 470 GLU B C 1
ATOM 10688 O O . GLU B 1 470 ? 22.594 15.445 13.602 1 94.12 470 GLU B O 1
ATOM 10693 N N . LEU B 1 471 ? 23.297 15.781 11.539 1 94.5 471 LEU B N 1
ATOM 10694 C CA . LEU B 1 471 ? 21.938 15.977 11.031 1 94.5 471 LEU B CA 1
ATOM 10695 C C . LEU B 1 471 ? 21.109 14.711 11.195 1 94.5 471 LEU B C 1
ATOM 10697 O O . LEU B 1 471 ? 19.938 14.773 11.578 1 94.5 471 LEU B O 1
ATOM 10701 N N . LEU B 1 472 ? 21.734 13.602 10.93 1 95.5 472 LEU B N 1
ATOM 10702 C CA . LEU B 1 472 ? 21.047 12.328 11.094 1 95.5 472 LEU B CA 1
ATOM 10703 C C . LEU B 1 472 ? 20.688 12.078 12.555 1 95.5 472 LEU B C 1
ATOM 10705 O O . LEU B 1 472 ? 19.641 11.508 12.859 1 95.5 472 LEU B O 1
ATOM 10709 N N . GLY B 1 473 ? 21.625 12.445 13.375 1 95 473 GLY B N 1
ATOM 10710 C CA . GLY B 1 473 ? 21.359 12.305 14.797 1 95 473 GLY B CA 1
ATOM 10711 C C . GLY B 1 473 ? 20.125 13.07 15.258 1 95 473 GLY B C 1
ATOM 10712 O O . GLY B 1 473 ? 19.328 12.562 16.047 1 95 473 GLY B O 1
ATOM 10713 N N . LEU B 1 474 ? 19.984 14.273 14.781 1 93.75 474 LEU B N 1
ATOM 10714 C CA . LEU B 1 474 ? 18.812 15.086 15.117 1 93.75 474 LEU B CA 1
ATOM 10715 C C . LEU B 1 474 ? 17.547 14.461 14.555 1 93.75 474 LEU B C 1
ATOM 10717 O O . LEU B 1 474 ? 16.516 14.422 15.227 1 93.75 474 LEU B O 1
ATOM 10721 N N . PHE B 1 475 ? 17.672 13.992 13.398 1 95.5 475 PHE B N 1
ATOM 10722 C CA . PHE B 1 475 ? 16.547 13.336 12.75 1 95.5 475 PHE B CA 1
ATOM 10723 C C . PHE B 1 475 ? 16.156 12.07 13.508 1 95.5 475 PHE B C 1
ATOM 10725 O O . PHE B 1 475 ? 14.961 11.828 13.727 1 95.5 475 PHE B O 1
ATOM 10732 N N . TYR B 1 476 ? 17.109 11.289 13.859 1 96.75 476 TYR B N 1
ATOM 10733 C CA . TYR B 1 476 ? 16.906 10.07 14.625 1 96.75 476 TYR B CA 1
ATOM 10734 C C . TYR B 1 476 ? 16.203 10.359 15.945 1 96.75 476 TYR B C 1
ATOM 10736 O O . TYR B 1 476 ? 15.273 9.656 16.328 1 96.75 476 TYR B O 1
ATOM 10744 N N . ARG B 1 477 ? 16.562 11.336 16.562 1 93.62 477 ARG B N 1
ATOM 10745 C CA . ARG B 1 477 ? 15.969 11.688 17.844 1 93.62 477 ARG B CA 1
ATOM 10746 C C . ARG B 1 477 ? 14.523 12.141 17.672 1 93.62 477 ARG B C 1
ATOM 10748 O O . ARG B 1 477 ? 13.688 11.898 18.547 1 93.62 477 ARG B O 1
ATOM 10755 N N . HIS B 1 478 ? 14.312 12.859 16.625 1 93.88 478 HIS B N 1
ATOM 10756 C CA . HIS B 1 478 ? 12.938 13.234 16.328 1 93.88 478 HIS B CA 1
ATOM 10757 C C . HIS B 1 478 ? 12.062 12 16.109 1 93.88 478 HIS B C 1
ATOM 10759 O O . HIS B 1 478 ? 10.93 11.945 16.609 1 93.88 478 HIS B O 1
ATOM 10765 N N . LEU B 1 479 ? 12.586 11.078 15.406 1 95.38 479 LEU B N 1
ATOM 10766 C CA . LEU B 1 479 ? 11.852 9.836 15.195 1 95.38 479 LEU B CA 1
ATOM 10767 C C . LEU B 1 479 ? 11.664 9.078 16.5 1 95.38 479 LEU B C 1
ATOM 10769 O O . LEU B 1 479 ? 10.625 8.453 16.719 1 95.38 479 LEU B O 1
ATOM 10773 N N . GLN B 1 480 ? 12.672 9.086 17.266 1 93.44 480 GLN B N 1
ATOM 10774 C CA . GLN B 1 480 ? 12.562 8.461 18.578 1 93.44 480 GLN B CA 1
ATOM 10775 C C . GLN B 1 480 ? 11.422 9.062 19.391 1 93.44 480 GLN B C 1
ATOM 10777 O O . GLN B 1 480 ? 10.703 8.344 20.094 1 93.44 480 GLN B O 1
ATOM 10782 N N . PHE B 1 481 ? 11.266 10.336 19.25 1 92.81 481 PHE B N 1
ATOM 10783 C CA . PHE B 1 481 ? 10.133 11 19.891 1 92.81 481 PHE B CA 1
ATOM 10784 C C . PHE B 1 481 ? 8.812 10.453 19.359 1 92.81 481 PHE B C 1
ATOM 10786 O O . PHE B 1 481 ? 7.891 10.18 20.125 1 92.81 481 PHE B O 1
ATOM 10793 N N . MET B 1 482 ? 8.773 10.281 18.125 1 93.75 482 MET B N 1
ATOM 10794 C CA . MET B 1 482 ? 7.539 9.805 17.5 1 93.75 482 MET B CA 1
ATOM 10795 C C . MET B 1 482 ? 7.207 8.391 17.969 1 93.75 482 MET B C 1
ATOM 10797 O O . MET B 1 482 ? 6.047 7.98 17.938 1 93.75 482 MET B O 1
ATOM 10801 N N . THR B 1 483 ? 8.195 7.613 18.359 1 91.94 483 THR B N 1
ATOM 10802 C CA . THR B 1 483 ? 7.98 6.238 18.797 1 91.94 483 THR B CA 1
ATOM 10803 C C . THR B 1 483 ? 7.277 6.199 20.156 1 91.94 483 THR B C 1
ATOM 10805 O O . THR B 1 483 ? 6.734 5.164 20.547 1 91.94 483 THR B O 1
ATOM 10808 N N . LEU B 1 484 ? 7.227 7.289 20.812 1 91.31 484 LEU B N 1
ATOM 10809 C CA . LEU B 1 484 ? 6.527 7.344 22.094 1 91.31 484 LEU B CA 1
ATOM 10810 C C . LEU B 1 484 ? 5.035 7.094 21.906 1 91.31 484 LEU B C 1
ATOM 10812 O O . LEU B 1 484 ? 4.352 6.68 22.844 1 91.31 484 LEU B O 1
ATOM 10816 N N . PHE B 1 485 ? 4.578 7.324 20.734 1 92.56 485 PHE B N 1
ATOM 10817 C CA . PHE B 1 485 ? 3.15 7.219 20.469 1 92.56 485 PHE B CA 1
ATOM 10818 C C . PHE B 1 485 ? 2.789 5.809 20.016 1 92.56 485 PHE B C 1
ATOM 10820 O O . PHE B 1 485 ? 1.612 5.488 19.828 1 92.56 485 PHE B O 1
ATOM 10827 N N . LEU B 1 486 ? 3.689 4.875 19.875 1 89.88 486 LEU B N 1
ATOM 10828 C CA . LEU B 1 486 ? 3.488 3.549 19.297 1 89.88 486 LEU B CA 1
ATOM 10829 C C . LEU B 1 486 ? 2.432 2.773 20.078 1 89.88 486 LEU B C 1
ATOM 10831 O O . LEU B 1 486 ? 1.597 2.084 19.5 1 89.88 486 LEU B O 1
ATOM 10835 N N . PRO B 1 487 ? 2.406 2.885 21.375 1 90.88 487 PRO B N 1
ATOM 10836 C CA . PRO B 1 487 ? 1.382 2.125 22.094 1 90.88 487 PRO B CA 1
ATOM 10837 C C . PRO B 1 487 ? -0.038 2.529 21.703 1 90.88 487 PRO B C 1
ATOM 10839 O O . PRO B 1 487 ? -0.949 1.699 21.734 1 90.88 487 PRO B O 1
ATOM 10842 N N . TYR B 1 488 ? -0.26 3.768 21.359 1 92.38 488 TYR B N 1
ATOM 10843 C CA . TYR B 1 488 ? -1.586 4.246 21 1 92.38 488 TYR B CA 1
ATOM 10844 C C . TYR B 1 488 ? -2.068 3.58 19.719 1 92.38 488 TYR B C 1
ATOM 10846 O O . TYR B 1 488 ? -3.262 3.6 19.406 1 92.38 488 TYR B O 1
ATOM 10854 N N . ASP B 1 489 ? -1.191 3.006 18.984 1 89.19 489 ASP B N 1
ATOM 10855 C CA . ASP B 1 489 ? -1.596 2.305 17.766 1 89.19 489 ASP B CA 1
ATOM 10856 C C . ASP B 1 489 ? -2.551 1.157 18.094 1 89.19 489 ASP B C 1
ATOM 10858 O O . ASP B 1 489 ? -3.424 0.826 17.281 1 89.19 489 ASP B O 1
ATOM 10862 N N . LYS B 1 490 ? -2.393 0.57 19.203 1 88.88 490 LYS B N 1
ATOM 10863 C CA . LYS B 1 490 ? -3.23 -0.553 19.609 1 88.88 490 LYS B CA 1
ATOM 10864 C C . LYS B 1 490 ? -4.68 -0.116 19.797 1 88.88 490 LYS B C 1
ATOM 10866 O O . LYS B 1 490 ? -5.598 -0.935 19.703 1 88.88 490 LYS B O 1
ATOM 10871 N N . LEU B 1 491 ? -4.895 1.198 20.016 1 91.44 491 LEU B N 1
ATOM 10872 C CA . LEU B 1 491 ? -6.238 1.727 20.234 1 91.44 491 LEU B CA 1
ATOM 10873 C C . LEU B 1 491 ? -6.965 1.913 18.906 1 91.44 491 LEU B C 1
ATOM 10875 O O . LEU B 1 491 ? -8.195 2.029 18.875 1 91.44 491 LEU B O 1
ATOM 10879 N N . LEU B 1 492 ? -6.137 1.891 17.859 1 87 492 LEU B N 1
ATOM 10880 C CA . LEU B 1 492 ? -6.691 2.408 16.625 1 87 492 LEU B CA 1
ATOM 10881 C C . LEU B 1 492 ? -6.582 1.375 15.5 1 87 492 LEU B C 1
ATOM 10883 O O . LEU B 1 492 ? -7.133 1.566 14.414 1 87 492 LEU B O 1
ATOM 10887 N N . LYS B 1 493 ? -5.957 0.266 15.688 1 76.69 493 LYS B N 1
ATOM 10888 C CA . LYS B 1 493 ? -5.543 -0.637 14.617 1 76.69 493 LYS B CA 1
ATOM 10889 C C . LYS B 1 493 ? -6.648 -1.639 14.289 1 76.69 493 LYS B C 1
ATOM 10891 O O . LYS B 1 493 ? -6.996 -1.828 13.117 1 76.69 493 LYS B O 1
ATOM 10896 N N . ASP B 1 494 ? -7.039 -2.404 15.273 1 74.12 494 ASP B N 1
ATOM 10897 C CA . ASP B 1 494 ? -8.008 -3.469 15.047 1 74.12 494 ASP B CA 1
ATOM 10898 C C . ASP B 1 494 ? -8.844 -3.725 16.297 1 74.12 494 ASP B C 1
ATOM 10900 O O . ASP B 1 494 ? -8.734 -2.992 17.297 1 74.12 494 ASP B O 1
ATOM 10904 N N . ASN B 1 495 ? -9.695 -4.668 16.125 1 74 495 ASN B N 1
ATOM 10905 C CA . ASN B 1 495 ? -10.586 -5 17.234 1 74 495 ASN B CA 1
ATOM 10906 C C . ASN B 1 495 ? -9.938 -5.992 18.203 1 74 495 ASN B C 1
ATOM 10908 O O . ASN B 1 495 ? -10.547 -6.371 19.203 1 74 495 ASN B O 1
ATOM 10912 N N . LEU B 1 496 ? -8.664 -6.285 17.969 1 75.12 496 LEU B N 1
ATOM 10913 C CA . LEU B 1 496 ? -8.07 -7.371 18.734 1 75.12 496 LEU B CA 1
ATOM 10914 C C . LEU B 1 496 ? -7.199 -6.824 19.859 1 75.12 496 LEU B C 1
ATOM 10916 O O . LEU B 1 496 ? -6.934 -7.523 20.844 1 75.12 496 LEU B O 1
ATOM 10920 N N . ASN B 1 497 ? -6.773 -5.594 19.641 1 82.69 497 ASN B N 1
ATOM 10921 C CA . ASN B 1 497 ? -5.836 -5.035 20.609 1 82.69 497 ASN B CA 1
ATOM 10922 C C . ASN B 1 497 ? -6.484 -3.934 21.438 1 82.69 497 ASN B C 1
ATOM 10924 O O . ASN B 1 497 ? -7.398 -3.252 20.984 1 82.69 497 ASN B O 1
ATOM 10928 N N . SER B 1 498 ? -6.164 -3.895 22.672 1 91.12 498 SER B N 1
ATOM 10929 C CA . SER B 1 498 ? -6.66 -2.865 23.578 1 91.12 498 SER B CA 1
ATOM 10930 C C . SER B 1 498 ? -5.582 -2.438 24.578 1 91.12 498 SER B C 1
ATOM 10932 O O . SER B 1 498 ? -4.559 -3.107 24.719 1 91.12 498 SER B O 1
ATOM 10934 N N . LEU B 1 499 ? -5.715 -1.293 25.109 1 94.38 499 LEU B N 1
ATOM 10935 C CA . LEU B 1 499 ? -4.879 -0.788 26.203 1 94.38 499 LEU B CA 1
ATOM 10936 C C . LEU B 1 499 ? -5.711 -0.514 27.438 1 94.38 499 LEU B C 1
ATOM 10938 O O . LEU B 1 499 ? -6.898 -0.202 27.344 1 94.38 499 LEU B O 1
ATOM 10942 N N . THR B 1 500 ? -5.047 -0.741 28.5 1 94.31 500 THR B N 1
ATOM 10943 C CA . THR B 1 500 ? -5.711 -0.34 29.734 1 94.31 500 THR B CA 1
ATOM 10944 C C . THR B 1 500 ? -5.66 1.175 29.906 1 94.31 500 THR B C 1
ATOM 10946 O O . THR B 1 500 ? -4.824 1.848 29.297 1 94.31 500 THR B O 1
ATOM 10949 N N . LEU B 1 501 ? -6.609 1.771 30.641 1 94 501 LEU B N 1
ATOM 10950 C CA . LEU B 1 501 ? -6.605 3.205 30.906 1 94 501 LEU B CA 1
ATOM 10951 C C . LEU B 1 501 ? -5.289 3.631 31.547 1 94 501 LEU B C 1
ATOM 10953 O O . LEU B 1 501 ? -4.785 4.723 31.281 1 94 501 LEU B O 1
ATOM 10957 N N . THR B 1 502 ? -4.723 2.732 32.312 1 92.81 502 THR B N 1
ATOM 10958 C CA . THR B 1 502 ? -3.449 3.016 32.938 1 92.81 502 THR B CA 1
ATOM 10959 C C . THR B 1 502 ? -2.34 3.184 31.906 1 92.81 502 THR B C 1
ATOM 10961 O O . THR B 1 502 ? -1.513 4.09 32.031 1 92.81 502 THR B O 1
ATOM 10964 N N . GLU B 1 503 ? -2.346 2.295 30.984 1 93.69 503 GLU B N 1
ATOM 10965 C CA . GLU B 1 503 ? -1.328 2.367 29.938 1 93.69 503 GLU B CA 1
ATOM 10966 C C . GLU B 1 503 ? -1.479 3.639 29.109 1 93.69 503 GLU B C 1
ATOM 10968 O O . GLU B 1 503 ? -0.483 4.254 28.719 1 93.69 503 GLU B O 1
ATOM 10973 N N . VAL B 1 504 ? -2.717 4.035 28.844 1 94.69 504 VAL B N 1
ATOM 10974 C CA . VAL B 1 504 ? -2.986 5.242 28.062 1 94.69 504 VAL B CA 1
ATOM 10975 C C . VAL B 1 504 ? -2.504 6.473 28.828 1 94.69 504 VAL B C 1
ATOM 10977 O O . VAL B 1 504 ? -1.883 7.367 28.25 1 94.69 504 VAL B O 1
ATOM 10980 N N . GLU B 1 505 ? -2.709 6.496 30.094 1 92.62 505 GLU B N 1
ATOM 10981 C CA . GLU B 1 505 ? -2.307 7.621 30.938 1 92.62 505 GLU B CA 1
ATOM 10982 C C . GLU B 1 505 ? -0.79 7.688 31.078 1 92.62 505 GLU B C 1
ATOM 10984 O O . GLU B 1 505 ? -0.215 8.773 31.172 1 92.62 505 GLU B O 1
ATOM 10989 N N . GLN B 1 506 ? -0.22 6.512 31.062 1 91.06 506 GLN B N 1
ATOM 10990 C CA . GLN B 1 506 ? 1.236 6.492 31.141 1 91.06 506 GLN B CA 1
ATOM 10991 C C . GLN B 1 506 ? 1.871 7.184 29.938 1 91.06 506 GLN B C 1
ATOM 10993 O O . GLN B 1 506 ? 2.844 7.926 30.094 1 91.06 506 GLN B O 1
ATOM 10998 N N . VAL B 1 507 ? 1.345 6.945 28.844 1 92.69 507 VAL B N 1
ATOM 10999 C CA . VAL B 1 507 ? 1.86 7.59 27.625 1 92.69 507 VAL B CA 1
ATOM 11000 C C . VAL B 1 507 ? 1.565 9.086 27.688 1 92.69 507 VAL B C 1
ATOM 11002 O O . VAL B 1 507 ? 2.422 9.906 27.344 1 92.69 507 VAL B O 1
ATOM 11005 N N . TYR B 1 508 ? 0.361 9.445 28.109 1 93.56 508 TYR B N 1
ATOM 11006 C CA . TYR B 1 508 ? -0.042 10.844 28.219 1 93.56 508 TYR B CA 1
ATOM 11007 C C . TYR B 1 508 ? 0.896 11.609 29.141 1 93.56 508 TYR B C 1
ATOM 11009 O O . TYR B 1 508 ? 1.381 12.688 28.797 1 93.56 508 TYR B O 1
ATOM 11017 N N . GLU B 1 509 ? 1.198 11 30.234 1 88.19 509 GLU B N 1
ATOM 11018 C CA . GLU B 1 509 ? 2.076 11.633 31.219 1 88.19 509 GLU B CA 1
ATOM 11019 C C . GLU B 1 509 ? 3.521 11.664 30.734 1 88.19 509 GLU B C 1
ATOM 11021 O O . GLU B 1 509 ? 4.262 12.602 31.016 1 88.19 509 GLU B O 1
ATOM 11026 N N . GLY B 1 510 ? 3.816 10.586 30.062 1 86.25 510 GLY B N 1
ATOM 11027 C CA . GLY B 1 510 ? 5.148 10.57 29.484 1 86.25 510 GLY B CA 1
ATOM 11028 C C . GLY B 1 510 ? 5.391 11.695 28.5 1 86.25 510 GLY B C 1
ATOM 11029 O O . GLY B 1 510 ? 6.484 12.266 28.453 1 86.25 510 GLY B O 1
ATOM 11030 N N . LEU B 1 511 ? 4.406 12.117 27.781 1 88 511 LEU B N 1
ATOM 11031 C CA . LEU B 1 511 ? 4.504 13.219 26.828 1 88 511 LEU B CA 1
ATOM 11032 C C . LEU B 1 511 ? 4.648 14.555 27.562 1 88 511 LEU B C 1
ATOM 11034 O O . LEU B 1 511 ? 5.402 15.422 27.125 1 88 511 LEU B O 1
ATOM 11038 N N . GLU B 1 512 ? 3.99 14.641 28.609 1 82.88 512 GLU B N 1
ATOM 11039 C CA . GLU B 1 512 ? 4.07 15.859 29.422 1 82.88 512 GLU B CA 1
ATOM 11040 C C . GLU B 1 512 ? 5.469 16.047 30 1 82.88 512 GLU B C 1
ATOM 11042 O O . GLU B 1 512 ? 6.016 17.156 29.969 1 82.88 512 GLU B O 1
ATOM 11047 N N . ARG B 1 513 ? 5.973 14.977 30.422 1 82.25 513 ARG B N 1
ATOM 11048 C CA . ARG B 1 513 ? 7.316 15.031 30.984 1 82.25 513 ARG B CA 1
ATOM 11049 C C . ARG B 1 513 ? 8.344 15.352 29.906 1 82.25 513 ARG B C 1
ATOM 11051 O O . ARG B 1 513 ? 9.32 16.062 30.156 1 82.25 513 ARG B O 1
ATOM 11058 N N . TYR B 1 514 ? 8.078 14.781 28.812 1 82.56 514 TYR B N 1
ATOM 11059 C CA . TYR B 1 514 ? 9 15.016 27.719 1 82.56 514 TYR B CA 1
ATOM 11060 C C . TYR B 1 514 ? 8.984 16.484 27.297 1 82.56 514 TYR B C 1
ATOM 11062 O O . TYR B 1 514 ? 10.039 17.078 27.031 1 82.56 514 TYR B O 1
ATOM 11070 N N . LEU B 1 515 ? 7.855 17.125 27.219 1 79.62 515 LEU B N 1
ATOM 11071 C CA . LEU B 1 515 ? 7.707 18.516 26.812 1 79.62 515 LEU B CA 1
ATOM 11072 C C . LEU B 1 515 ? 8.312 19.453 27.859 1 79.62 515 LEU B C 1
ATOM 11074 O O . LEU B 1 515 ? 8.891 20.484 27.5 1 79.62 515 LEU B O 1
ATOM 11078 N N . GLU B 1 516 ? 8.148 19.078 29.047 1 73.75 516 GLU B N 1
ATOM 11079 C CA . GLU B 1 516 ? 8.672 19.938 30.125 1 73.75 516 GLU B CA 1
ATOM 11080 C C . GLU B 1 516 ? 10.195 19.875 30.172 1 73.75 516 GLU B C 1
ATOM 11082 O O . GLU B 1 516 ? 10.852 20.906 30.344 1 73.75 516 GLU B O 1
ATOM 11087 N N . LYS B 1 517 ? 10.703 18.672 30.094 1 62.62 517 LYS B N 1
ATOM 11088 C CA . LYS B 1 517 ? 12.141 18.5 30.25 1 62.62 517 LYS B CA 1
ATOM 11089 C C . LYS B 1 517 ? 12.883 18.953 28.984 1 62.62 517 LYS B C 1
ATOM 11091 O O . LYS B 1 517 ? 13.859 19.688 29.062 1 62.62 517 LYS B O 1
ATOM 11096 N N . ASP B 1 518 ? 12.562 18.375 27.938 1 57.22 518 ASP B N 1
ATOM 11097 C CA . ASP B 1 518 ? 13.414 18.422 26.766 1 57.22 518 ASP B CA 1
ATOM 11098 C C . ASP B 1 518 ? 13.125 19.656 25.922 1 57.22 518 ASP B C 1
ATOM 11100 O O . ASP B 1 518 ? 14.031 20.203 25.281 1 57.22 518 ASP B O 1
ATOM 11104 N N . VAL B 1 519 ? 11.875 20.141 25.875 1 56.16 519 VAL B N 1
ATOM 11105 C CA . VAL B 1 519 ? 11.578 21.172 24.891 1 56.16 519 VAL B CA 1
ATOM 11106 C C . VAL B 1 519 ? 11.656 22.547 25.547 1 56.16 519 VAL B C 1
ATOM 11108 O O . VAL B 1 519 ? 12.094 23.516 24.922 1 56.16 519 VAL B O 1
ATOM 11111 N N . ASN B 1 520 ? 11.055 22.797 26.734 1 51.19 520 ASN B N 1
ATOM 11112 C CA . ASN B 1 520 ? 11.055 24.125 27.328 1 51.19 520 ASN B CA 1
ATOM 11113 C C . ASN B 1 520 ? 12.469 24.562 27.734 1 51.19 520 ASN B C 1
ATOM 11115 O O . ASN B 1 520 ? 12.695 25.734 28.047 1 51.19 520 ASN B O 1
ATOM 11119 N N . GLY B 1 521 ? 13.328 23.641 27.828 1 43.31 521 GLY B N 1
ATOM 11120 C CA . GLY B 1 521 ? 14.641 24.094 28.266 1 43.31 521 GLY B CA 1
ATOM 11121 C C . GLY B 1 521 ? 15.352 24.922 27.203 1 43.31 521 GLY B C 1
ATOM 11122 O O . GLY B 1 521 ? 14.883 25.031 26.078 1 43.31 521 GLY B O 1
ATOM 11123 N N . THR B 1 522 ? 17.031 24.859 27.031 1 43.09 522 THR B N 1
ATOM 11124 C CA . THR B 1 522 ? 18.188 25.75 26.938 1 43.09 522 THR B CA 1
ATOM 11125 C C . THR B 1 522 ? 18.453 26.156 25.5 1 43.09 522 THR B C 1
ATOM 11127 O O . THR B 1 522 ? 18.984 25.359 24.719 1 43.09 522 THR B O 1
ATOM 11130 N N . PHE B 1 523 ? 17.453 26.719 24.797 1 44.59 523 PHE B N 1
ATOM 11131 C CA . PHE B 1 523 ? 17.828 27.391 23.562 1 44.59 523 PHE B CA 1
ATOM 11132 C C . PHE B 1 523 ? 19.25 27.938 23.641 1 44.59 523 PHE B C 1
ATOM 11134 O O . PHE B 1 523 ? 19.719 28.609 22.719 1 44.59 523 PHE B O 1
ATOM 11141 N N . THR B 1 524 ? 19.562 28.234 24.812 1 46.41 524 THR B N 1
ATOM 11142 C CA . THR B 1 524 ? 20.75 29.062 24.891 1 46.41 524 THR B CA 1
ATOM 11143 C C . THR B 1 524 ? 22 28.234 24.594 1 46.41 524 THR B C 1
ATOM 11145 O O . THR B 1 524 ? 23.031 28.391 25.266 1 46.41 524 THR B O 1
ATOM 11148 N N . HIS B 1 525 ? 21.812 27.172 23.891 1 51.81 525 HIS B N 1
ATOM 11149 C CA . HIS B 1 525 ? 23.094 26.469 23.797 1 51.81 525 HIS B CA 1
ATOM 11150 C C . HIS B 1 525 ? 24.031 27.141 22.797 1 51.81 525 HIS B C 1
ATOM 11152 O O . HIS B 1 525 ? 23.578 27.906 21.938 1 51.81 525 HIS B O 1
ATOM 11158 N N . SER B 1 526 ? 25.312 27.109 23.078 1 60 526 SER B N 1
ATOM 11159 C CA . SER B 1 526 ? 26.375 27.562 22.172 1 60 526 SER B CA 1
ATOM 11160 C C . SER B 1 526 ? 26.141 27.031 20.766 1 60 526 SER B C 1
ATOM 11162 O O . SER B 1 526 ? 25.734 25.891 20.578 1 60 526 SER B O 1
ATOM 11164 N N . GLN B 1 527 ? 26.156 27.891 19.781 1 73.31 527 GLN B N 1
ATOM 11165 C CA . GLN B 1 527 ? 26 27.578 18.375 1 73.31 527 GLN B CA 1
ATOM 11166 C C . GLN B 1 527 ? 26.984 26.5 17.922 1 73.31 527 GLN B C 1
ATOM 11168 O O . GLN B 1 527 ? 28.188 26.625 18.141 1 73.31 527 GLN B O 1
ATOM 11173 N N . LYS B 1 528 ? 26.484 25.344 17.641 1 84.56 528 LYS B N 1
ATOM 11174 C CA . LYS B 1 528 ? 27.312 24.281 17.062 1 84.56 528 LYS B CA 1
ATOM 11175 C C . LYS B 1 528 ? 27.172 24.234 15.547 1 84.56 528 LYS B C 1
ATOM 11177 O O . LYS B 1 528 ? 26.047 24.234 15.031 1 84.56 528 LYS B O 1
ATOM 11182 N N . TRP B 1 529 ? 28.312 24.297 14.898 1 90.19 529 TRP B N 1
ATOM 11183 C CA . TRP B 1 529 ? 28.328 24.266 13.438 1 90.19 529 TRP B CA 1
ATOM 11184 C C . TRP B 1 529 ? 28.984 22.984 12.93 1 90.19 529 TRP B C 1
ATOM 11186 O O . TRP B 1 529 ? 29.922 22.469 13.539 1 90.19 529 TRP B O 1
ATOM 11196 N N . ALA B 1 530 ? 28.422 22.406 11.945 1 92.12 530 ALA B N 1
ATOM 11197 C CA . ALA B 1 530 ? 29 21.25 11.281 1 92.12 530 ALA B CA 1
ATOM 11198 C C . ALA B 1 530 ? 29.078 21.453 9.773 1 92.12 530 ALA B C 1
ATOM 11200 O O . ALA B 1 530 ? 28.109 21.875 9.148 1 92.12 530 ALA B O 1
ATOM 11201 N N . ARG B 1 531 ? 30.234 21.141 9.234 1 92.31 531 ARG B N 1
ATOM 11202 C CA . ARG B 1 531 ? 30.484 21.406 7.82 1 92.31 531 ARG B CA 1
ATOM 11203 C C . ARG B 1 531 ? 30.266 20.156 6.977 1 92.31 531 ARG B C 1
ATOM 11205 O O . ARG B 1 531 ? 30.672 19.062 7.371 1 92.31 531 ARG B O 1
ATOM 11212 N N . HIS B 1 532 ? 29.531 20.281 5.887 1 91.44 532 HIS B N 1
ATOM 11213 C CA . HIS B 1 532 ? 29.391 19.219 4.895 1 91.44 532 HIS B CA 1
ATOM 11214 C C . HIS B 1 532 ? 30.438 19.344 3.799 1 91.44 532 HIS B C 1
ATOM 11216 O O . HIS B 1 532 ? 30.453 20.328 3.049 1 91.44 532 HIS B O 1
ATOM 11222 N N . SER B 1 533 ? 31.172 18.391 3.566 1 87.12 533 SER B N 1
ATOM 11223 C CA . SER B 1 533 ? 32.375 18.469 2.717 1 87.12 533 SER B CA 1
ATOM 11224 C C . SER B 1 533 ? 31.984 18.531 1.241 1 87.12 533 SER B C 1
ATOM 11226 O O . SER B 1 533 ? 32.625 19.234 0.459 1 87.12 533 SER B O 1
ATOM 11228 N N . THR B 1 534 ? 30.938 17.844 0.846 1 87.62 534 THR B N 1
ATOM 11229 C CA . THR B 1 534 ? 30.594 17.75 -0.569 1 87.62 534 THR B CA 1
ATOM 11230 C C . THR B 1 534 ? 30 19.062 -1.069 1 87.62 534 THR B C 1
ATOM 11232 O O . THR B 1 534 ? 30.328 19.516 -2.174 1 87.62 534 THR B O 1
ATOM 11235 N N . ILE B 1 535 ? 29.156 19.719 -0.296 1 91 535 ILE B N 1
ATOM 11236 C CA . ILE B 1 535 ? 28.5 20.938 -0.746 1 91 535 ILE B CA 1
ATOM 11237 C C . ILE B 1 535 ? 29.188 22.156 -0.149 1 91 535 ILE B C 1
ATOM 11239 O O . ILE B 1 535 ? 28.844 23.297 -0.468 1 91 535 ILE B O 1
ATOM 11243 N N . ASP B 1 536 ? 30.156 22.047 0.622 1 88.94 536 ASP B N 1
ATOM 11244 C CA . ASP B 1 536 ? 30.938 23.125 1.227 1 88.94 536 ASP B CA 1
ATOM 11245 C C . ASP B 1 536 ? 30.047 24.125 1.946 1 88.94 536 ASP B C 1
ATOM 11247 O O . ASP B 1 536 ? 30.109 25.328 1.667 1 88.94 536 ASP B O 1
ATOM 11251 N N . TYR B 1 537 ? 29.25 23.609 2.771 1 91.38 537 TYR B N 1
ATOM 11252 C CA . TYR B 1 537 ? 28.312 24.406 3.562 1 91.38 537 TYR B CA 1
ATOM 11253 C C . TYR B 1 537 ? 28.328 23.984 5.023 1 91.38 537 TYR B C 1
ATOM 11255 O O . TYR B 1 537 ? 28.469 22.797 5.328 1 91.38 537 TYR B O 1
ATOM 11263 N N . SER B 1 538 ? 28.234 24.969 5.926 1 90.69 538 SER B N 1
ATOM 11264 C CA . SER B 1 538 ? 28.188 24.688 7.359 1 90.69 538 SER B CA 1
ATOM 11265 C C . SER B 1 538 ? 26.781 24.906 7.922 1 90.69 538 SER B C 1
ATOM 11267 O O . SER B 1 538 ? 26.219 26 7.797 1 90.69 538 SER B O 1
ATOM 11269 N N . TYR B 1 539 ? 26.297 23.859 8.516 1 89.88 539 TYR B N 1
ATOM 11270 C CA . TYR B 1 539 ? 24.969 23.906 9.102 1 89.88 539 TYR B CA 1
ATOM 11271 C C . TYR B 1 539 ? 25.016 24.391 10.547 1 89.88 539 TYR B C 1
ATOM 11273 O O . TYR B 1 539 ? 25.906 24.016 11.297 1 89.88 539 TYR B O 1
ATOM 11281 N N . ASN B 1 540 ? 24.109 25.266 10.891 1 86.75 540 ASN B N 1
ATOM 11282 C CA . ASN B 1 540 ? 23.859 25.547 12.297 1 86.75 540 ASN B CA 1
ATOM 11283 C C . ASN B 1 540 ? 22.953 24.484 12.922 1 86.75 540 ASN B C 1
ATOM 11285 O O . ASN B 1 540 ? 21.734 24.547 12.758 1 86.75 540 ASN B O 1
ATOM 11289 N N . LEU B 1 541 ? 23.453 23.625 13.703 1 87.75 541 LEU B N 1
ATOM 11290 C CA . LEU B 1 541 ? 22.734 22.484 14.227 1 87.75 541 LEU B CA 1
ATOM 11291 C C . LEU B 1 541 ? 21.672 22.922 15.234 1 87.75 541 LEU B C 1
ATOM 11293 O O . LEU B 1 541 ? 20.641 22.25 15.398 1 87.75 541 LEU B O 1
ATOM 11297 N N . ASN B 1 542 ? 21.906 24 15.859 1 83.44 542 ASN B N 1
ATOM 11298 C CA . ASN B 1 542 ? 20.922 24.5 16.812 1 83.44 542 ASN B CA 1
ATOM 11299 C C . ASN B 1 542 ? 19.641 24.953 16.125 1 83.44 542 ASN B C 1
ATOM 11301 O O . ASN B 1 542 ? 18.547 24.781 16.656 1 83.44 542 ASN B O 1
ATOM 11305 N N . ASP B 1 543 ? 19.875 25.5 15 1 82 543 ASP B N 1
ATOM 11306 C CA . ASP B 1 543 ? 18.703 25.938 14.242 1 82 543 ASP B CA 1
ATOM 11307 C C . ASP B 1 543 ? 17.859 24.734 13.797 1 82 543 ASP B C 1
ATOM 11309 O O . ASP B 1 543 ? 16.641 24.781 13.859 1 82 543 ASP B O 1
ATOM 11313 N N . VAL B 1 544 ? 18.484 23.766 13.375 1 86.19 544 VAL B N 1
ATOM 11314 C CA . VAL B 1 544 ? 17.797 22.562 12.93 1 86.19 544 VAL B CA 1
ATOM 11315 C C . VAL B 1 544 ? 17.094 21.891 14.117 1 86.19 544 VAL B C 1
ATOM 11317 O O . VAL B 1 544 ? 15.953 21.469 14.008 1 86.19 544 VAL B O 1
ATOM 11320 N N . ASP B 1 545 ? 17.766 21.859 15.211 1 86.88 545 ASP B N 1
ATOM 11321 C CA . ASP B 1 545 ? 17.203 21.25 16.406 1 86.88 545 ASP B CA 1
ATOM 11322 C C . ASP B 1 545 ? 15.969 22.031 16.875 1 86.88 545 ASP B C 1
ATOM 11324 O O . ASP B 1 545 ? 15.016 21.438 17.391 1 86.88 545 ASP B O 1
ATOM 11328 N N . ASN B 1 546 ? 16.031 23.297 16.734 1 83.44 546 ASN B N 1
ATOM 11329 C CA . ASN B 1 546 ? 14.898 24.125 17.125 1 83.44 546 ASN B CA 1
ATOM 11330 C C . ASN B 1 546 ? 13.664 23.828 16.281 1 83.44 546 ASN B C 1
ATOM 11332 O O . ASN B 1 546 ? 12.539 23.875 16.797 1 83.44 546 ASN B O 1
ATOM 11336 N N . VAL B 1 547 ? 13.914 23.625 15.055 1 85.06 547 VAL B N 1
ATOM 11337 C CA . VAL B 1 547 ? 12.789 23.297 14.18 1 85.06 547 VAL B CA 1
ATOM 11338 C C . VAL B 1 547 ? 12.156 21.984 14.625 1 85.06 547 VAL B C 1
ATOM 11340 O O . VAL B 1 547 ? 10.93 21.875 14.695 1 85.06 547 VAL B O 1
ATOM 11343 N N . PHE B 1 548 ? 12.977 21.016 14.977 1 88.69 548 PHE B N 1
ATOM 11344 C CA . PHE B 1 548 ? 12.453 19.719 15.422 1 88.69 548 PHE B CA 1
ATOM 11345 C C . PHE B 1 548 ? 11.758 19.859 16.766 1 88.69 548 PHE B C 1
ATOM 11347 O O . PHE B 1 548 ? 10.742 19.203 17.016 1 88.69 548 PHE B O 1
ATOM 11354 N N . ASN B 1 549 ? 12.266 20.672 17.547 1 86.62 549 ASN B N 1
ATOM 11355 C CA . ASN B 1 549 ? 11.633 20.891 18.844 1 86.62 549 ASN B CA 1
ATOM 11356 C C . ASN B 1 549 ? 10.266 21.547 18.703 1 86.62 549 ASN B C 1
ATOM 11358 O O . ASN B 1 549 ? 9.336 21.219 19.453 1 86.62 549 ASN B O 1
ATOM 11362 N N . MET B 1 550 ? 10.211 22.516 17.844 1 86.38 550 MET B N 1
ATOM 11363 C CA . MET B 1 550 ? 8.906 23.125 17.578 1 86.38 550 MET B CA 1
ATOM 11364 C C . MET B 1 550 ? 7.914 22.094 17.062 1 86.38 550 MET B C 1
ATOM 11366 O O . MET B 1 550 ? 6.75 22.094 17.469 1 86.38 550 MET B O 1
ATOM 11370 N N . ALA B 1 551 ? 8.391 21.297 16.188 1 89.19 551 ALA B N 1
ATOM 11371 C CA . ALA B 1 551 ? 7.527 20.25 15.648 1 89.19 551 ALA B CA 1
ATOM 11372 C C . ALA B 1 551 ? 7.062 19.312 16.75 1 89.19 551 ALA B C 1
ATOM 11374 O O . ALA B 1 551 ? 5.887 18.938 16.797 1 89.19 551 ALA B O 1
ATOM 11375 N N . LYS B 1 552 ? 8 18.938 17.641 1 91.31 552 LYS B N 1
ATOM 11376 C CA . LYS B 1 552 ? 7.668 18.047 18.734 1 91.31 552 LYS B CA 1
ATOM 11377 C C . LYS B 1 552 ? 6.605 18.656 19.641 1 91.31 552 LYS B C 1
ATOM 11379 O O . LYS B 1 552 ? 5.68 17.969 20.078 1 91.31 552 LYS B O 1
ATOM 11384 N N . GLN B 1 553 ? 6.656 19.906 19.859 1 90.12 553 GLN B N 1
ATOM 11385 C CA . GLN B 1 553 ? 5.68 20.609 20.688 1 90.12 553 GLN B CA 1
ATOM 11386 C C . GLN B 1 553 ? 4.301 20.594 20.031 1 90.12 553 GLN B C 1
ATOM 11388 O O . GLN B 1 553 ? 3.299 20.312 20.703 1 90.12 553 GLN B O 1
ATOM 11393 N N . LEU B 1 554 ? 4.344 20.906 18.844 1 91.62 554 LEU B N 1
ATOM 11394 C CA . LEU B 1 554 ? 3.07 20.969 18.125 1 91.62 554 LEU B CA 1
ATOM 11395 C C . LEU B 1 554 ? 2.416 19.594 18.078 1 91.62 554 LEU B C 1
ATOM 11397 O O . LEU B 1 554 ? 1.212 19.453 18.312 1 91.62 554 LEU B O 1
ATOM 11401 N N . ILE B 1 555 ? 3.18 18.562 17.875 1 94 555 ILE B N 1
ATOM 11402 C CA . ILE B 1 555 ? 2.66 17.203 17.734 1 94 555 ILE B CA 1
ATOM 11403 C C . ILE B 1 555 ? 2.166 16.703 19.094 1 94 555 ILE B C 1
ATOM 11405 O O . ILE B 1 555 ? 1.063 16.156 19.203 1 94 555 ILE B O 1
ATOM 11409 N N . ALA B 1 556 ? 2.98 16.859 20.094 1 93.5 556 ALA B N 1
ATOM 11410 C CA . ALA B 1 556 ? 2.623 16.391 21.438 1 93.5 556 ALA B CA 1
ATOM 11411 C C . ALA B 1 556 ? 1.317 17.016 21.906 1 93.5 556 ALA B C 1
ATOM 11413 O O . ALA B 1 556 ? 0.454 16.328 22.453 1 93.5 556 ALA B O 1
ATOM 11414 N N . ARG B 1 557 ? 1.148 18.25 21.688 1 93.06 557 ARG B N 1
ATOM 11415 C CA . ARG B 1 557 ? -0.058 18.953 22.109 1 93.06 557 ARG B CA 1
ATOM 11416 C C . ARG B 1 557 ? -1.275 18.484 21.328 1 93.06 557 ARG B C 1
ATOM 11418 O O . ARG B 1 557 ? -2.371 18.375 21.875 1 93.06 557 ARG B O 1
ATOM 11425 N N . SER B 1 558 ? -1.062 18.281 20.062 1 93.88 558 SER B N 1
ATOM 11426 C CA . SER B 1 558 ? -2.15 17.781 19.234 1 93.88 558 SER B CA 1
ATOM 11427 C C . SER B 1 558 ? -2.625 16.406 19.688 1 93.88 558 SER B C 1
ATOM 11429 O O . SER B 1 558 ? -3.828 16.172 19.797 1 93.88 558 SER B O 1
ATOM 11431 N N . VAL B 1 559 ? -1.712 15.531 20.016 1 94.44 559 VAL B N 1
ATOM 11432 C CA . VAL B 1 559 ? -2.043 14.164 20.391 1 94.44 559 VAL B CA 1
ATOM 11433 C C . VAL B 1 559 ? -2.68 14.148 21.781 1 94.44 559 VAL B C 1
ATOM 11435 O O . VAL B 1 559 ? -3.646 13.43 22.016 1 94.44 559 VAL B O 1
ATOM 11438 N N . ARG B 1 560 ? -2.156 14.945 22.641 1 94.19 560 ARG B N 1
ATOM 11439 C CA . ARG B 1 560 ? -2.711 15.016 23.984 1 94.19 560 ARG B CA 1
ATOM 11440 C C . ARG B 1 560 ? -4.164 15.477 23.953 1 94.19 560 ARG B C 1
ATOM 11442 O O . ARG B 1 560 ? -5.023 14.883 24.609 1 94.19 560 ARG B O 1
ATOM 11449 N N . LEU B 1 561 ? -4.414 16.453 23.172 1 95.25 561 LEU B N 1
ATOM 11450 C CA . LEU B 1 561 ? -5.777 16.969 23.062 1 95.25 561 LEU B CA 1
ATOM 11451 C C . LEU B 1 561 ? -6.699 15.906 22.469 1 95.25 561 LEU B C 1
ATOM 11453 O O . LEU B 1 561 ? -7.816 15.711 22.953 1 95.25 561 LEU B O 1
ATOM 11457 N N . THR B 1 562 ? -6.262 15.211 21.5 1 94.19 562 THR B N 1
ATOM 11458 C CA . THR B 1 562 ? -7.07 14.211 20.812 1 94.19 562 THR B CA 1
ATOM 11459 C C . THR B 1 562 ? -7.402 13.055 21.75 1 94.19 562 THR B C 1
ATOM 11461 O O . THR B 1 562 ? -8.539 12.586 21.797 1 94.19 562 THR B O 1
ATOM 11464 N N . ILE B 1 563 ? -6.414 12.641 22.516 1 94.31 563 ILE B N 1
ATOM 11465 C CA . ILE B 1 563 ? -6.625 11.516 23.406 1 94.31 563 ILE B CA 1
ATOM 11466 C C . ILE B 1 563 ? -7.633 11.898 24.5 1 94.31 563 ILE B C 1
ATOM 11468 O O . ILE B 1 563 ? -8.492 11.094 24.859 1 94.31 563 ILE B O 1
ATOM 11472 N N . CYS B 1 564 ? -7.555 13.07 24.969 1 94.25 564 CYS B N 1
ATOM 11473 C CA . CYS B 1 564 ? -8.5 13.523 25.984 1 94.25 564 CYS B CA 1
ATOM 11474 C C . CYS B 1 564 ? -9.914 13.602 25.422 1 94.25 564 CYS B C 1
ATOM 11476 O O . CYS B 1 564 ? -10.867 13.18 26.078 1 94.25 564 CYS B O 1
ATOM 11478 N N . ASP B 1 565 ? -10.023 14.07 24.25 1 93.06 565 ASP B N 1
ATOM 11479 C CA . ASP B 1 565 ? -11.336 14.156 23.609 1 93.06 565 ASP B CA 1
ATOM 11480 C C . ASP B 1 565 ? -11.953 12.766 23.438 1 93.06 565 ASP B C 1
ATOM 11482 O O . ASP B 1 565 ? -13.148 12.586 23.656 1 93.06 565 ASP B O 1
ATOM 11486 N N . LEU B 1 566 ? -11.188 11.836 23.109 1 93.12 566 LEU B N 1
ATOM 11487 C CA . LEU B 1 566 ? -11.68 10.477 22.891 1 93.12 566 LEU B CA 1
ATOM 11488 C C . LEU B 1 566 ? -12.055 9.828 24.219 1 93.12 566 LEU B C 1
ATOM 11490 O O . LEU B 1 566 ? -13.031 9.078 24.297 1 93.12 566 LEU B O 1
ATOM 11494 N N . LEU B 1 567 ? -11.258 10.141 25.25 1 93.25 567 LEU B N 1
ATOM 11495 C CA . LEU B 1 567 ? -11.57 9.594 26.562 1 93.25 567 LEU B CA 1
ATOM 11496 C C . LEU B 1 567 ? -12.859 10.203 27.109 1 93.25 567 LEU B C 1
ATOM 11498 O O . LEU B 1 567 ? -13.648 9.516 27.766 1 93.25 567 LEU B O 1
ATOM 11502 N N . ILE B 1 568 ? -13.078 11.477 26.844 1 92 568 ILE B N 1
ATOM 11503 C CA . ILE B 1 568 ? -14.328 12.117 27.25 1 92 568 ILE B CA 1
ATOM 11504 C C . ILE B 1 568 ? -15.508 11.414 26.578 1 92 568 ILE B C 1
ATOM 11506 O O . ILE B 1 568 ? -16.5 11.094 27.234 1 92 568 ILE B O 1
ATOM 11510 N N . ARG B 1 569 ? -15.375 11.148 25.344 1 88.88 569 ARG B N 1
ATOM 11511 C CA . ARG B 1 569 ? -16.438 10.477 24.594 1 88.88 569 ARG B CA 1
ATOM 11512 C C . ARG B 1 569 ? -16.656 9.062 25.125 1 88.88 569 ARG B C 1
ATOM 11514 O O . ARG B 1 569 ? -17.797 8.594 25.172 1 88.88 569 ARG B O 1
ATOM 11521 N N . PHE B 1 570 ? -15.578 8.453 25.406 1 90.62 570 PHE B N 1
ATOM 11522 C CA . PHE B 1 570 ? -15.664 7.09 25.906 1 90.62 570 PHE B CA 1
ATOM 11523 C C . PHE B 1 570 ? -16.438 7.047 27.219 1 90.62 570 PHE B C 1
ATOM 11525 O O . PHE B 1 570 ? -17.375 6.25 27.375 1 90.62 570 PHE B O 1
ATOM 11532 N N . PHE B 1 571 ? -16.156 7.863 28.156 1 89.06 571 PHE B N 1
ATOM 11533 C CA . PHE B 1 571 ? -16.812 7.855 29.469 1 89.06 571 PHE B CA 1
ATOM 11534 C C . PHE B 1 571 ? -18.219 8.406 29.359 1 89.06 571 PHE B C 1
ATOM 11536 O O . PHE B 1 571 ? -19.109 8 30.125 1 89.06 571 PHE B O 1
ATOM 11543 N N . ASN B 1 572 ? -18.391 9.289 28.406 1 85.94 572 ASN B N 1
ATOM 11544 C CA . ASN B 1 572 ? -19.734 9.781 28.172 1 85.94 572 ASN B CA 1
ATOM 11545 C C . ASN B 1 572 ? -20.641 8.695 27.609 1 85.94 572 ASN B C 1
ATOM 11547 O O . ASN B 1 572 ? -21.859 8.688 27.875 1 85.94 572 ASN B O 1
ATOM 11551 N N . SER B 1 573 ? -20.125 7.84 26.812 1 82.44 573 SER B N 1
ATOM 11552 C CA . SER B 1 573 ? -20.922 6.773 26.203 1 82.44 573 SER B CA 1
ATOM 11553 C C . SER B 1 573 ? -21.328 5.727 27.25 1 82.44 573 SER B C 1
ATOM 11555 O O . SER B 1 573 ? -22.312 5.016 27.062 1 82.44 573 SER B O 1
ATOM 11557 N N . ARG B 1 574 ? -20.547 5.512 28.328 1 78.69 574 ARG B N 1
ATOM 11558 C CA . ARG B 1 574 ? -20.859 4.551 29.375 1 78.69 574 ARG B CA 1
ATOM 11559 C C . ARG B 1 574 ? -21.953 5.09 30.297 1 78.69 574 ARG B C 1
ATOM 11561 O O . ARG B 1 574 ? -22.344 4.418 31.25 1 78.69 574 ARG B O 1
ATOM 11568 N N . LYS B 1 575 ? -22.812 5.895 29.719 1 64.69 575 LYS B N 1
ATOM 11569 C CA . LYS B 1 575 ? -23.922 6.496 30.469 1 64.69 575 LYS B CA 1
ATOM 11570 C C . LYS B 1 575 ? -23.484 6.828 31.891 1 64.69 575 LYS B C 1
ATOM 11572 O O . LYS B 1 575 ? -23.375 5.934 32.719 1 64.69 575 LYS B O 1
ATOM 11577 N N . VAL B 1 576 ? -23.016 7.801 32.156 1 62.38 576 VAL B N 1
ATOM 11578 C CA . VAL B 1 576 ? -22.359 8.352 33.344 1 62.38 576 VAL B CA 1
ATOM 11579 C C . VAL B 1 576 ? -23.172 8.039 34.594 1 62.38 576 VAL B C 1
ATOM 11581 O O . VAL B 1 576 ? -24.047 8.82 35 1 62.38 576 VAL B O 1
ATOM 11584 N N . HIS B 1 577 ? -23.562 6.785 34.781 1 61.19 577 HIS B N 1
ATOM 11585 C CA . HIS B 1 577 ? -24.375 6.574 35.969 1 61.19 577 HIS B CA 1
ATOM 11586 C C . HIS B 1 577 ? -23.5 6.23 37.156 1 61.19 577 HIS B C 1
ATOM 11588 O O . HIS B 1 577 ? -23.969 6.266 38.312 1 61.19 577 HIS B O 1
ATOM 11594 N N . ASN B 1 578 ? -22.297 6.016 36.875 1 72 578 ASN B N 1
ATOM 11595 C CA . ASN B 1 578 ? -21.422 5.656 38 1 72 578 ASN B CA 1
ATOM 11596 C C . ASN B 1 578 ? -20.516 6.816 38.375 1 72 578 ASN B C 1
ATOM 11598 O O . ASN B 1 578 ? -20.109 7.609 37.531 1 72 578 ASN B O 1
ATOM 11602 N N . SER B 1 579 ? -20.359 7.012 39.688 1 76.75 579 SER B N 1
ATOM 11603 C CA . SER B 1 579 ? -19.562 8.109 40.25 1 76.75 579 SER B CA 1
ATOM 11604 C C . SER B 1 579 ? -18.156 8.117 39.688 1 76.75 579 SER B C 1
ATOM 11606 O O . SER B 1 579 ? -17.594 9.18 39.406 1 76.75 579 SER B O 1
ATOM 11608 N N . PHE B 1 580 ? -17.641 6.984 39.406 1 80.44 580 PHE B N 1
ATOM 11609 C CA . PHE B 1 580 ? -16.297 6.898 38.875 1 80.44 580 PHE B CA 1
ATOM 11610 C C . PHE B 1 580 ? -16.234 7.438 37.469 1 80.44 580 PHE B C 1
ATOM 11612 O O . PHE B 1 580 ? -15.32 8.203 37.125 1 80.44 580 PHE B O 1
ATOM 11619 N N . ASP B 1 581 ? -17.156 7.062 36.719 1 83.06 581 ASP B N 1
ATOM 11620 C CA . ASP B 1 581 ? -17.172 7.488 35.344 1 83.06 581 ASP B CA 1
ATOM 11621 C C . ASP B 1 581 ? -17.375 9 35.219 1 83.06 581 ASP B C 1
ATOM 11623 O O . ASP B 1 581 ? -16.812 9.641 34.344 1 83.06 581 ASP B O 1
ATOM 11627 N N . MET B 1 582 ? -18.031 9.547 36.188 1 83.25 582 MET B N 1
ATOM 11628 C CA . MET B 1 582 ? -18.266 10.984 36.188 1 83.25 582 MET B CA 1
ATOM 11629 C C . MET B 1 582 ? -16.984 11.734 36.562 1 83.25 582 MET B C 1
ATOM 11631 O O . MET B 1 582 ? -16.688 12.789 36 1 83.25 582 MET B O 1
ATOM 11635 N N . GLU B 1 583 ? -16.328 11.172 37.5 1 83.38 583 GLU B N 1
ATOM 11636 C CA . GLU B 1 583 ? -15.086 11.789 37.938 1 83.38 583 GLU B CA 1
ATOM 11637 C C . GLU B 1 583 ? -14.039 11.742 36.812 1 83.38 583 GLU B C 1
ATOM 11639 O O . GLU B 1 583 ? -13.297 12.703 36.625 1 83.38 583 GLU B O 1
ATOM 11644 N N . GLN B 1 584 ? -14.047 10.578 36.156 1 87.06 584 GLN B N 1
ATOM 11645 C CA . GLN B 1 584 ? -13.102 10.453 35.031 1 87.06 584 GLN B CA 1
ATOM 11646 C C . GLN B 1 584 ? -13.469 11.398 33.906 1 87.06 584 GLN B C 1
ATOM 11648 O O . GLN B 1 584 ? -12.586 12 33.281 1 87.06 584 GLN B O 1
ATOM 11653 N N . SER B 1 585 ? -14.719 11.531 33.656 1 88.44 585 SER B N 1
ATOM 11654 C CA . SER B 1 585 ? -15.164 12.453 32.594 1 88.44 585 SER B CA 1
ATOM 11655 C C . SER B 1 585 ? -14.766 13.891 32.938 1 88.44 585 SER B C 1
ATOM 11657 O O . SER B 1 585 ? -14.297 14.617 32.062 1 88.44 585 SER B O 1
ATOM 11659 N N . LEU B 1 586 ? -14.945 14.266 34.188 1 87.94 586 LEU B N 1
ATOM 11660 C CA . LEU B 1 586 ? -14.578 15.609 34.625 1 87.94 586 LEU B CA 1
ATOM 11661 C C . LEU B 1 586 ? -13.07 15.812 34.5 1 87.94 586 LEU B C 1
ATOM 11663 O O . LEU B 1 586 ? -12.609 16.875 34.094 1 87.94 586 LEU B O 1
ATOM 11667 N N . LEU B 1 587 ? -12.336 14.781 34.906 1 88.81 587 LEU B N 1
ATOM 11668 C CA . LEU B 1 587 ? -10.883 14.859 34.844 1 88.81 587 LEU B CA 1
ATOM 11669 C C . LEU B 1 587 ? -10.406 15.102 33.406 1 88.81 587 LEU B C 1
ATOM 11671 O O . LEU B 1 587 ? -9.57 15.977 33.188 1 88.81 587 LEU B O 1
ATOM 11675 N N . TYR B 1 588 ? -10.938 14.359 32.5 1 92.75 588 TYR B N 1
ATOM 11676 C CA . TYR B 1 588 ? -10.469 14.477 31.125 1 92.75 588 TYR B CA 1
ATOM 11677 C C . TYR B 1 588 ? -11 15.742 30.469 1 92.75 588 TYR B C 1
ATOM 11679 O O . TYR B 1 588 ? -10.359 16.312 29.594 1 92.75 588 TYR B O 1
ATOM 11687 N N . CYS B 1 589 ? -12.125 16.266 30.875 1 92.62 589 CYS B N 1
ATOM 11688 C CA . CYS B 1 589 ? -12.578 17.562 30.406 1 92.62 589 CYS B CA 1
ATOM 11689 C C . CYS B 1 589 ? -11.625 18.672 30.859 1 92.62 589 CYS B C 1
ATOM 11691 O O . CYS B 1 589 ? -11.312 19.578 30.078 1 92.62 589 CYS B O 1
ATOM 11693 N N . GLN B 1 590 ? -11.242 18.516 32.062 1 90.62 590 GLN B N 1
ATOM 11694 C CA . GLN B 1 590 ? -10.281 19.484 32.594 1 90.62 590 GLN B CA 1
ATOM 11695 C C . GLN B 1 590 ? -8.961 19.422 31.844 1 90.62 590 GLN B C 1
ATOM 11697 O O . GLN B 1 590 ? -8.414 20.453 31.453 1 90.62 590 GLN B O 1
ATOM 11702 N N . LYS B 1 591 ? -8.5 18.203 31.625 1 91.56 591 LYS B N 1
ATOM 11703 C CA . LYS B 1 591 ? -7.254 18.016 30.891 1 91.56 591 LYS B CA 1
ATOM 11704 C C . LYS B 1 591 ? -7.379 18.531 29.469 1 91.56 591 LYS B C 1
ATOM 11706 O O . LYS B 1 591 ? -6.453 19.156 28.938 1 91.56 591 LYS B O 1
ATOM 11711 N N . ALA B 1 592 ? -8.484 18.266 28.828 1 94.75 592 ALA B N 1
ATOM 11712 C CA . ALA B 1 592 ? -8.703 18.703 27.453 1 94.75 592 ALA B CA 1
ATOM 11713 C C . ALA B 1 592 ? -8.711 20.219 27.359 1 94.75 592 ALA B C 1
ATOM 11715 O O . ALA B 1 592 ? -8.148 20.797 26.422 1 94.75 592 ALA B O 1
ATOM 11716 N N . LEU B 1 593 ? -9.359 20.859 28.312 1 94.06 593 LEU B N 1
ATOM 11717 C CA . LEU B 1 593 ? -9.414 22.312 28.312 1 94.06 593 LEU B CA 1
ATOM 11718 C C . LEU B 1 593 ? -8.031 22.906 28.562 1 94.06 593 LEU B C 1
ATOM 11720 O O . LEU B 1 593 ? -7.652 23.891 27.922 1 94.06 593 LEU B O 1
ATOM 11724 N N . ALA B 1 594 ? -7.328 22.297 29.453 1 90.56 594 ALA B N 1
ATOM 11725 C CA . ALA B 1 594 ? -5.969 22.766 29.719 1 90.56 594 ALA B CA 1
ATOM 11726 C C . ALA B 1 594 ? -5.082 22.625 28.484 1 90.56 594 ALA B C 1
ATOM 11728 O O . ALA B 1 594 ? -4.375 23.562 28.109 1 90.56 594 ALA B O 1
ATOM 11729 N N . ASP B 1 595 ? -5.137 21.469 27.922 1 92.75 595 ASP B N 1
ATOM 11730 C CA . ASP B 1 595 ? -4.336 21.203 26.734 1 92.75 595 ASP B CA 1
ATOM 11731 C C . ASP B 1 595 ? -4.742 22.141 25.594 1 92.75 595 ASP B C 1
ATOM 11733 O O . ASP B 1 595 ? -3.895 22.578 24.812 1 92.75 595 ASP B O 1
ATOM 11737 N N . ASN B 1 596 ? -5.992 22.344 25.453 1 95.69 596 ASN B N 1
ATOM 11738 C CA . ASN B 1 596 ? -6.484 23.219 24.406 1 95.69 596 ASN B CA 1
ATOM 11739 C C . ASN B 1 596 ? -5.992 24.656 24.609 1 95.69 596 ASN B C 1
ATOM 11741 O O . ASN B 1 596 ? -5.52 25.297 23.656 1 95.69 596 ASN B O 1
ATOM 11745 N N . CYS B 1 597 ? -6.141 25.156 25.797 1 93.12 597 CYS B N 1
ATOM 11746 C CA . CYS B 1 597 ? -5.699 26.516 26.094 1 93.12 597 CYS B CA 1
ATOM 11747 C C . CYS B 1 597 ? -4.191 26.656 25.906 1 93.12 597 CYS B C 1
ATOM 11749 O O . CYS B 1 597 ? -3.715 27.641 25.344 1 93.12 597 CYS B O 1
ATOM 11751 N N . GLU B 1 598 ? -3.465 25.656 26.359 1 89.31 598 GLU B N 1
ATOM 11752 C CA . GLU B 1 598 ? -2.02 25.656 26.156 1 89.31 598 GLU B CA 1
ATOM 11753 C C . GLU B 1 598 ? -1.668 25.609 24.672 1 89.31 598 GLU B C 1
ATOM 11755 O O . GLU B 1 598 ? -0.726 26.266 24.234 1 89.31 598 GLU B O 1
ATOM 11760 N N . GLY B 1 599 ? -2.398 24.766 24.016 1 93.31 599 GLY B N 1
ATOM 11761 C CA . GLY B 1 599 ? -2.186 24.672 22.578 1 93.31 599 GLY B CA 1
ATOM 11762 C C . GLY B 1 599 ? -2.439 25.984 21.844 1 93.31 599 GLY B C 1
ATOM 11763 O O . GLY B 1 599 ? -1.654 26.375 20.984 1 93.31 599 GLY B O 1
ATOM 11764 N N . ILE B 1 600 ? -3.453 26.672 22.203 1 94.56 600 ILE B N 1
ATOM 11765 C CA . ILE B 1 600 ? -3.789 27.953 21.609 1 94.56 600 ILE B CA 1
ATOM 11766 C C . ILE B 1 600 ? -2.705 28.984 21.938 1 94.56 600 ILE B C 1
ATOM 11768 O O . ILE B 1 600 ? -2.254 29.719 21.062 1 94.56 600 ILE B O 1
ATOM 11772 N N . GLY B 1 601 ? -2.305 29 23.234 1 88.12 601 GLY B N 1
ATOM 11773 C CA . GLY B 1 601 ? -1.226 29.906 23.609 1 88.12 601 GLY B CA 1
ATOM 11774 C C . GLY B 1 601 ? 0.049 29.672 22.828 1 88.12 601 GLY B C 1
ATOM 11775 O O . GLY B 1 601 ? 0.7 30.641 22.406 1 88.12 601 GLY B O 1
ATOM 11776 N N . TYR B 1 602 ? 0.356 28.484 22.609 1 89.19 602 TYR B N 1
ATOM 11777 C CA . TYR B 1 602 ? 1.561 28.156 21.859 1 89.19 602 TYR B CA 1
ATOM 11778 C C . TYR B 1 602 ? 1.415 28.562 20.391 1 89.19 602 TYR B C 1
ATOM 11780 O O . TYR B 1 602 ? 2.361 29.062 19.781 1 89.19 602 TYR B O 1
ATOM 11788 N N . LEU B 1 603 ? 0.272 28.297 19.797 1 91.06 603 LEU B N 1
ATOM 11789 C CA . LEU B 1 603 ? 0.026 28.625 18.406 1 91.06 603 LEU B CA 1
ATOM 11790 C C . LEU B 1 603 ? 0.113 30.141 18.188 1 91.06 603 LEU B C 1
ATOM 11792 O O . LEU B 1 603 ? 0.646 30.594 17.172 1 91.06 603 LEU B O 1
ATOM 11796 N N . ILE B 1 604 ? -0.415 30.875 19.094 1 87.81 604 ILE B N 1
ATOM 11797 C CA . ILE B 1 604 ? -0.362 32.344 18.969 1 87.81 604 ILE B CA 1
ATOM 11798 C C . ILE B 1 604 ? 1.092 32.812 18.969 1 87.81 604 ILE B C 1
ATOM 11800 O O . ILE B 1 604 ? 1.479 33.656 18.172 1 87.81 604 ILE B O 1
ATOM 11804 N N . LYS B 1 605 ? 1.881 32.188 19.812 1 81.5 605 LYS B N 1
ATOM 11805 C CA . LYS B 1 605 ? 3.305 32.5 19.828 1 81.5 605 LYS B CA 1
ATOM 11806 C C . LYS B 1 605 ? 3.994 32.031 18.547 1 81.5 605 LYS B C 1
ATOM 11808 O O . LYS B 1 605 ? 4.891 32.719 18.047 1 81.5 605 LYS B O 1
ATOM 11813 N N . TYR B 1 606 ? 3.578 30.906 18.078 1 82.62 606 TYR B N 1
ATOM 11814 C CA . TYR B 1 606 ? 4.156 30.344 16.875 1 82.62 606 TYR B CA 1
ATOM 11815 C C . TYR B 1 606 ? 3.891 31.234 15.664 1 82.62 606 TYR B C 1
ATOM 11817 O O . TYR B 1 606 ? 4.789 31.5 14.867 1 82.62 606 TYR B O 1
ATOM 11825 N N . PHE B 1 607 ? 2.707 31.719 15.516 1 79.88 607 PHE B N 1
ATOM 11826 C CA . PHE B 1 607 ? 2.342 32.531 14.359 1 79.88 607 PHE B CA 1
ATOM 11827 C C . PHE B 1 607 ? 2.914 33.938 14.477 1 79.88 607 PHE B C 1
ATOM 11829 O O . PHE B 1 607 ? 3.029 34.656 13.477 1 79.88 607 PHE B O 1
ATOM 11836 N N . ALA B 1 608 ? 3.264 34.312 15.68 1 71.44 608 ALA B N 1
ATOM 11837 C CA . ALA B 1 608 ? 3.844 35.656 15.883 1 71.44 608 ALA B CA 1
ATOM 11838 C C . ALA B 1 608 ? 5.348 35.625 15.633 1 71.44 608 ALA B C 1
ATOM 11840 O O . ALA B 1 608 ? 5.984 36.688 15.57 1 71.44 608 ALA B O 1
ATOM 11841 N N . LEU B 1 609 ? 5.805 34.469 15.539 1 64.88 609 LEU B N 1
ATOM 11842 C CA . LEU B 1 609 ? 7.246 34.344 15.352 1 64.88 609 LEU B CA 1
ATOM 11843 C C . LEU B 1 609 ? 7.676 34.969 14.031 1 64.88 609 LEU B C 1
ATOM 11845 O O . LEU B 1 609 ? 7.062 34.719 12.984 1 64.88 609 LEU B O 1
ATOM 11849 N N . VAL B 1 610 ? 8.422 36.156 14.195 1 56.59 610 VAL B N 1
ATOM 11850 C CA . VAL B 1 610 ? 9.023 36.781 13.023 1 56.59 610 VAL B CA 1
ATOM 11851 C C . VAL B 1 610 ? 10.305 36.062 12.641 1 56.59 610 VAL B C 1
ATOM 11853 O O . VAL B 1 610 ? 11.188 35.875 13.469 1 56.59 610 VAL B O 1
ATOM 11856 N N . TYR B 1 611 ? 10.148 35.25 11.727 1 50.19 611 TYR B N 1
ATOM 11857 C CA . TYR B 1 611 ? 11.328 34.5 11.312 1 50.19 611 TYR B CA 1
ATOM 11858 C C . TYR B 1 611 ? 12.406 35.438 10.773 1 50.19 611 TYR B C 1
ATOM 11860 O O . TYR B 1 611 ? 12.156 36.219 9.844 1 50.19 611 TYR B O 1
ATOM 11868 N N . ASN B 1 612 ? 13.242 35.969 11.703 1 46.06 612 ASN B N 1
ATOM 11869 C CA . ASN B 1 612 ? 14.422 36.688 11.266 1 46.06 612 ASN B CA 1
ATOM 11870 C C . ASN B 1 612 ? 15.336 35.844 10.406 1 46.06 612 ASN B C 1
ATOM 11872 O O . ASN B 1 612 ? 15.094 34.625 10.25 1 46.06 612 ASN B O 1
ATOM 11876 N N . GLU B 1 613 ? 16.203 36.562 9.734 1 46.53 613 GLU B N 1
ATOM 11877 C CA . GLU B 1 613 ? 17.203 35.938 8.875 1 46.53 613 GLU B CA 1
ATOM 11878 C C . GLU B 1 613 ? 17.719 34.625 9.5 1 46.53 613 GLU B C 1
ATOM 11880 O O . GLU B 1 613 ? 18.078 33.719 8.781 1 46.53 613 GLU B O 1
ATOM 11885 N N . ASN B 1 614 ? 17.703 34.688 10.844 1 42.66 614 ASN B N 1
ATOM 11886 C CA . ASN B 1 614 ? 18.312 33.562 11.531 1 42.66 614 ASN B CA 1
ATOM 11887 C C . ASN B 1 614 ? 17.344 32.375 11.672 1 42.66 614 ASN B C 1
ATOM 11889 O O . ASN B 1 614 ? 17.766 31.234 11.82 1 42.66 614 ASN B O 1
ATOM 11893 N N . ILE B 1 615 ? 16.234 32.719 12.391 1 49.78 615 ILE B N 1
ATOM 11894 C CA . ILE B 1 615 ? 15.328 31.578 12.578 1 49.78 615 ILE B CA 1
ATOM 11895 C C . ILE B 1 615 ? 14.93 31 11.227 1 49.78 615 ILE B C 1
ATOM 11897 O O . ILE B 1 615 ? 14.234 31.656 10.445 1 49.78 615 ILE B O 1
ATOM 11901 N N . ARG B 1 616 ? 15.898 30.453 10.711 1 48.56 616 ARG B N 1
ATOM 11902 C CA . ARG B 1 616 ? 16.109 29.922 9.367 1 48.56 616 ARG B CA 1
ATOM 11903 C C . ARG B 1 616 ? 14.812 29.328 8.812 1 48.56 616 ARG B C 1
ATOM 11905 O O . ARG B 1 616 ? 14.109 28.594 9.516 1 48.56 616 ARG B O 1
ATOM 11912 N N . THR B 1 617 ? 14.195 30.062 7.969 1 53.06 617 THR B N 1
ATOM 11913 C CA . THR B 1 617 ? 13.109 29.781 7.035 1 53.06 617 THR B CA 1
ATOM 11914 C C . THR B 1 617 ? 12.953 28.281 6.812 1 53.06 617 THR B C 1
ATOM 11916 O O . THR B 1 617 ? 12.023 27.844 6.125 1 53.06 617 THR B O 1
ATOM 11919 N N . THR B 1 618 ? 13.945 27.609 7.316 1 56.5 618 THR B N 1
ATOM 11920 C CA . THR B 1 618 ? 13.953 26.203 6.918 1 56.5 618 THR B CA 1
ATOM 11921 C C . THR B 1 618 ? 12.789 25.453 7.559 1 56.5 618 THR B C 1
ATOM 11923 O O . THR B 1 618 ? 12.211 24.562 6.949 1 56.5 618 THR B O 1
ATOM 11926 N N . GLY B 1 619 ? 12.336 26.062 8.75 1 64.69 619 GLY B N 1
ATOM 11927 C CA . GLY B 1 619 ? 11.516 25.156 9.539 1 64.69 619 GLY B CA 1
ATOM 11928 C C . GLY B 1 619 ? 10.031 25.344 9.305 1 64.69 619 GLY B C 1
ATOM 11929 O O . GLY B 1 619 ? 9.227 24.484 9.68 1 64.69 619 GLY B O 1
ATOM 11930 N N . LYS B 1 620 ? 9.766 26.484 8.562 1 68.06 620 LYS B N 1
ATOM 11931 C CA . LYS B 1 620 ? 8.336 26.766 8.422 1 68.06 620 LYS B CA 1
ATOM 11932 C C . LYS B 1 620 ? 7.676 25.797 7.453 1 68.06 620 LYS B C 1
ATOM 11934 O O . LYS B 1 620 ? 6.531 25.375 7.66 1 68.06 620 LYS B O 1
ATOM 11939 N N . PHE B 1 621 ? 8.531 25.516 6.578 1 70.69 621 PHE B N 1
ATOM 11940 C CA . PHE B 1 621 ? 7.996 24.594 5.586 1 70.69 621 PHE B CA 1
ATOM 11941 C C . PHE B 1 621 ? 7.559 23.281 6.242 1 70.69 621 PHE B C 1
ATOM 11943 O O . PHE B 1 621 ? 6.496 22.75 5.922 1 70.69 621 PHE B O 1
ATOM 11950 N N . PHE B 1 622 ? 8.242 22.922 7.176 1 76.5 622 PHE B N 1
ATOM 11951 C CA . PHE B 1 622 ? 7.98 21.641 7.844 1 76.5 622 PHE B CA 1
ATOM 11952 C C . PHE B 1 622 ? 6.953 21.812 8.953 1 76.5 622 PHE B C 1
ATOM 11954 O O . PHE B 1 622 ? 6.039 21 9.094 1 76.5 622 PHE B O 1
ATOM 11961 N N . THR B 1 623 ? 6.984 22.859 9.656 1 81.69 623 THR B N 1
ATOM 11962 C CA . THR B 1 623 ? 6.188 23 10.875 1 81.69 623 THR B CA 1
ATOM 11963 C C . THR B 1 623 ? 4.82 23.594 10.555 1 81.69 623 THR B C 1
ATOM 11965 O O . THR B 1 623 ? 3.873 23.438 11.328 1 81.69 623 THR B O 1
ATOM 11968 N N . ASN B 1 624 ? 4.68 24.219 9.469 1 78.94 624 ASN B N 1
ATOM 11969 C CA . ASN B 1 624 ? 3.416 24.875 9.141 1 78.94 624 ASN B CA 1
ATOM 11970 C C . ASN B 1 624 ? 2.281 23.859 9.016 1 78.94 624 ASN B C 1
ATOM 11972 O O . ASN B 1 624 ? 1.162 24.125 9.469 1 78.94 624 ASN B O 1
ATOM 11976 N N . ARG B 1 625 ? 2.623 22.797 8.445 1 80.81 625 ARG B N 1
ATOM 11977 C CA . ARG B 1 625 ? 1.575 21.797 8.297 1 80.81 625 ARG B CA 1
ATOM 11978 C C . ARG B 1 625 ? 1.133 21.266 9.656 1 80.81 625 ARG B C 1
ATOM 11980 O O . ARG B 1 625 ? -0.06 21.047 9.883 1 80.81 625 ARG B O 1
ATOM 11987 N N . ILE B 1 626 ? 2.041 21.047 10.492 1 86.31 626 ILE B N 1
ATOM 11988 C CA . ILE B 1 626 ? 1.733 20.516 11.82 1 86.31 626 ILE B CA 1
ATOM 11989 C C . ILE B 1 626 ? 0.942 21.547 12.609 1 86.31 626 ILE B C 1
ATOM 11991 O O . ILE B 1 626 ? 0.003 21.203 13.336 1 86.31 626 ILE B O 1
ATOM 11995 N N . SER B 1 627 ? 1.319 22.781 12.367 1 86.81 627 SER B N 1
ATOM 11996 C CA . SER B 1 627 ? 0.611 23.844 13.07 1 86.81 627 SER B CA 1
ATOM 11997 C C . SER B 1 627 ? -0.833 23.969 12.586 1 86.81 627 SER B C 1
ATOM 11999 O O . SER B 1 627 ? -1.731 24.266 13.367 1 86.81 627 SER B O 1
ATOM 12001 N N . GLN B 1 628 ? -1.037 23.703 11.383 1 84.56 628 GLN B N 1
ATOM 12002 C CA . GLN B 1 628 ? -2.393 23.766 10.852 1 84.56 628 GLN B CA 1
ATOM 12003 C C . GLN B 1 628 ? -3.27 22.672 11.438 1 84.56 628 GLN B C 1
ATOM 12005 O O . GLN B 1 628 ? -4.461 22.875 11.672 1 84.56 628 GLN B O 1
ATOM 12010 N N . ILE B 1 629 ? -2.717 21.562 11.633 1 86.69 629 ILE B N 1
ATOM 12011 C CA . ILE B 1 629 ? -3.475 20.453 12.195 1 86.69 629 ILE B CA 1
ATOM 12012 C C . ILE B 1 629 ? -3.844 20.766 13.648 1 86.69 629 ILE B C 1
ATOM 12014 O O . ILE B 1 629 ? -4.992 20.578 14.055 1 86.69 629 ILE B O 1
ATOM 12018 N N . LEU B 1 630 ? -2.854 21.219 14.391 1 91.69 630 LEU B N 1
ATOM 12019 C CA . LEU B 1 630 ? -3.15 21.609 15.766 1 91.69 630 LEU B CA 1
ATOM 12020 C C . LEU B 1 630 ? -4.16 22.75 15.805 1 91.69 630 LEU B C 1
ATOM 12022 O O . LEU B 1 630 ? -5.039 22.781 16.672 1 91.69 630 LEU B O 1
ATOM 12026 N N . LEU B 1 631 ? -4.027 23.688 14.844 1 91.19 631 LEU B N 1
ATOM 12027 C CA . LEU B 1 631 ? -4.949 24.812 14.742 1 91.19 631 LEU B CA 1
ATOM 12028 C C . LEU B 1 631 ? -6.383 24.328 14.562 1 91.19 631 LEU B C 1
ATOM 12030 O O . LEU B 1 631 ? -7.297 24.797 15.242 1 91.19 631 LEU B O 1
ATOM 12034 N N . SER B 1 632 ? -6.555 23.422 13.719 1 87.62 632 SER B N 1
ATOM 12035 C CA . SER B 1 632 ? -7.891 22.891 13.461 1 87.62 632 SER B CA 1
ATOM 12036 C C . SER B 1 632 ? -8.445 22.172 14.688 1 87.62 632 SER B C 1
ATOM 12038 O O . SER B 1 632 ? -9.625 22.328 15.023 1 87.62 632 SER B O 1
ATOM 12040 N N . ARG B 1 633 ? -7.656 21.469 15.367 1 92 633 ARG B N 1
ATOM 12041 C CA . ARG B 1 633 ? -8.102 20.734 16.547 1 92 633 ARG B CA 1
ATOM 12042 C C . ARG B 1 633 ? -8.477 21.688 17.688 1 92 633 ARG B C 1
ATOM 12044 O O . ARG B 1 633 ? -9.5 21.5 18.344 1 92 633 ARG B O 1
ATOM 12051 N N . CYS B 1 634 ? -7.652 22.672 17.844 1 94.25 634 CYS B N 1
ATOM 12052 C CA . CYS B 1 634 ? -7.918 23.641 18.891 1 94.25 634 CYS B CA 1
ATOM 12053 C C . CYS B 1 634 ? -9.188 24.422 18.609 1 94.25 634 CYS B C 1
ATOM 12055 O O . CYS B 1 634 ? -10.016 24.641 19.484 1 94.25 634 CYS B O 1
ATOM 12057 N N . THR B 1 635 ? -9.367 24.797 17.375 1 92.06 635 THR B N 1
ATOM 12058 C CA . THR B 1 635 ? -10.531 25.578 16.984 1 92.06 635 THR B CA 1
ATOM 12059 C C . THR B 1 635 ? -11.812 24.766 17.141 1 92.06 635 THR B C 1
ATOM 12061 O O . THR B 1 635 ? -12.812 25.266 17.656 1 92.06 635 THR B O 1
ATOM 12064 N N . LEU B 1 636 ? -11.758 23.578 16.734 1 90.88 636 LEU B N 1
ATOM 12065 C CA . LEU B 1 636 ? -12.945 22.734 16.812 1 90.88 636 LEU B CA 1
ATOM 12066 C C . LEU B 1 636 ? -13.289 22.391 18.25 1 90.88 636 LEU B C 1
ATOM 12068 O O . LEU B 1 636 ? -14.461 22.406 18.641 1 90.88 636 LEU B O 1
ATOM 12072 N N . HIS B 1 637 ? -12.273 22.125 19.016 1 94.19 637 HIS B N 1
ATOM 12073 C CA . HIS B 1 637 ? -12.516 21.812 20.422 1 94.19 637 HIS B CA 1
ATOM 12074 C C . HIS B 1 637 ? -13.094 23.016 21.156 1 94.19 637 HIS B C 1
ATOM 12076 O O . HIS B 1 637 ? -14.016 22.859 21.969 1 94.19 637 HIS B O 1
ATOM 12082 N N . THR B 1 638 ? -12.555 24.156 20.891 1 94.62 638 THR B N 1
ATOM 12083 C CA . THR B 1 638 ? -13.047 25.375 21.531 1 94.62 638 THR B CA 1
ATOM 12084 C C . THR B 1 638 ? -14.484 25.672 21.109 1 94.62 638 THR B C 1
ATOM 12086 O O . THR B 1 638 ? -15.328 25.984 21.953 1 94.62 638 THR B O 1
ATOM 12089 N N . THR B 1 639 ? -14.75 25.531 19.875 1 91.69 639 THR B N 1
ATOM 12090 C CA . THR B 1 639 ? -16.094 25.766 19.375 1 91.69 639 THR B CA 1
ATOM 12091 C C . THR B 1 639 ? -17.078 24.75 19.984 1 91.69 639 THR B C 1
ATOM 12093 O O . THR B 1 639 ? -18.172 25.125 20.406 1 91.69 639 THR B O 1
ATOM 12096 N N . LEU B 1 640 ? -16.641 23.594 20.094 1 92.81 640 LEU B N 1
ATOM 12097 C CA . LEU B 1 640 ? -17.469 22.531 20.656 1 92.81 640 LEU B CA 1
ATOM 12098 C C . LEU B 1 640 ? -17.781 22.812 22.125 1 92.81 640 LEU B C 1
ATOM 12100 O O . LEU B 1 640 ? -18.922 22.656 22.562 1 92.81 640 LEU B O 1
ATOM 12104 N N . THR B 1 641 ? -16.781 23.188 22.828 1 93.44 641 THR B N 1
ATOM 12105 C CA . THR B 1 641 ? -16.969 23.484 24.25 1 93.44 641 THR B CA 1
ATOM 12106 C C . THR B 1 641 ? -17.891 24.688 24.438 1 93.44 641 THR B C 1
ATOM 12108 O O . THR B 1 641 ? -18.75 24.703 25.328 1 93.44 641 THR B O 1
ATOM 12111 N N . ILE B 1 642 ? -17.766 25.656 23.547 1 91.5 642 ILE B N 1
ATOM 12112 C CA . ILE B 1 642 ? -18.625 26.828 23.609 1 91.5 642 ILE B CA 1
ATOM 12113 C C . ILE B 1 642 ? -20.062 26.438 23.344 1 91.5 642 ILE B C 1
ATOM 12115 O O . ILE B 1 642 ? -20.984 26.891 24.031 1 91.5 642 ILE B O 1
ATOM 12119 N N . LEU B 1 643 ? -20.266 25.594 22.406 1 90.06 643 LEU B N 1
ATOM 12120 C CA . LEU B 1 643 ? -21.625 25.172 22.047 1 90.06 643 LEU B CA 1
ATOM 12121 C C . LEU B 1 643 ? -22.234 24.344 23.172 1 90.06 643 LEU B C 1
ATOM 12123 O O . LEU B 1 643 ? -23.438 24.484 23.469 1 90.06 643 LEU B O 1
ATOM 12127 N N . ARG B 1 644 ? -21.469 23.547 23.797 1 91.94 644 ARG B N 1
ATOM 12128 C CA . ARG B 1 644 ? -21.969 22.75 24.891 1 91.94 644 ARG B CA 1
ATOM 12129 C C . ARG B 1 644 ? -22.312 23.625 26.094 1 91.94 644 ARG B C 1
ATOM 12131 O O . ARG B 1 644 ? -23.328 23.391 26.766 1 91.94 644 ARG B O 1
ATOM 12138 N N . VAL B 1 645 ? -21.438 24.516 26.328 1 90.06 645 VAL B N 1
ATOM 12139 C CA . VAL B 1 645 ? -21.688 25.438 27.438 1 90.06 645 VAL B CA 1
ATOM 12140 C C . VAL B 1 645 ? -22.922 26.297 27.141 1 90.06 645 VAL B C 1
ATOM 12142 O O . VAL B 1 645 ? -23.719 26.578 28.031 1 90.06 645 VAL B O 1
ATOM 12145 N N . ASP B 1 646 ? -23.062 26.672 25.875 1 86.31 646 ASP B N 1
ATOM 12146 C CA . ASP B 1 646 ? -24.234 27.438 25.469 1 86.31 646 ASP B CA 1
ATOM 12147 C C . ASP B 1 646 ? -25.516 26.625 25.656 1 86.31 646 ASP B C 1
ATOM 12149 O O . ASP B 1 646 ? -26.547 27.172 26.062 1 86.31 646 ASP B O 1
ATOM 12153 N N . HIS B 1 647 ? -25.438 25.453 25.375 1 87.06 647 HIS B N 1
ATOM 12154 C CA . HIS B 1 647 ? -26.562 24.562 25.594 1 87.06 647 HIS B CA 1
ATOM 12155 C C . HIS B 1 647 ? -26.906 24.453 27.078 1 87.06 647 HIS B C 1
ATOM 12157 O O . HIS B 1 647 ? -28.078 24.484 27.453 1 87.06 647 HIS B O 1
ATOM 12163 N N . MET B 1 648 ? -25.891 24.375 27.875 1 84.88 648 MET B N 1
ATOM 12164 C CA . MET B 1 648 ? -26.078 24.312 29.328 1 84.88 648 MET B CA 1
ATOM 12165 C C . MET B 1 648 ? -26.734 25.578 29.844 1 84.88 648 MET B C 1
ATOM 12167 O O . MET B 1 648 ? -27.547 25.531 30.781 1 84.88 648 MET B O 1
ATOM 12171 N N . LEU B 1 649 ? -26.391 26.641 29.234 1 81.88 649 LEU B N 1
ATOM 12172 C CA . LEU B 1 649 ? -26.984 27.922 29.625 1 81.88 649 LEU B CA 1
ATOM 12173 C C . LEU B 1 649 ? -28.469 27.953 29.312 1 81.88 649 LEU B C 1
ATOM 12175 O O . LEU B 1 649 ? -29.266 28.422 30.125 1 81.88 649 LEU B O 1
ATOM 12179 N N . GLY B 1 650 ? -28.812 27.375 28.219 1 76.69 650 GLY B N 1
ATOM 12180 C CA . GLY B 1 650 ? -30.234 27.266 27.875 1 76.69 650 GLY B CA 1
ATOM 12181 C C . GLY B 1 650 ? -31 26.344 28.797 1 76.69 650 GLY B C 1
ATOM 12182 O O . GLY B 1 650 ? -32.125 26.641 29.203 1 76.69 650 GLY B O 1
ATOM 12183 N N . LEU B 1 651 ? -30.422 25.328 29.188 1 78 651 LEU B N 1
ATOM 12184 C CA . LEU B 1 651 ? -31.047 24.344 30.078 1 78 651 LEU B CA 1
ATOM 12185 C C . LEU B 1 651 ? -31.188 24.906 31.484 1 78 651 LEU B C 1
ATOM 12187 O O . LEU B 1 651 ? -32.219 24.688 32.125 1 78 651 LEU B O 1
ATOM 12191 N N . SER B 1 652 ? -30.172 25.516 31.922 1 75.19 652 SER B N 1
ATOM 12192 C CA . SER B 1 652 ? -30.203 26.094 33.281 1 75.19 652 SER B CA 1
ATOM 12193 C C . SER B 1 652 ? -31.25 27.188 33.375 1 75.19 652 SER B C 1
ATOM 12195 O O . SER B 1 652 ? -31.891 27.344 34.406 1 75.19 652 SER B O 1
ATOM 12197 N N . LYS B 1 653 ? -31.438 27.875 32.281 1 72 653 LYS B N 1
ATOM 12198 C CA . LYS B 1 653 ? -32.469 28.906 32.281 1 72 653 LYS B CA 1
ATOM 12199 C C . LYS B 1 653 ? -33.875 28.281 32.375 1 72 653 LYS B C 1
ATOM 12201 O O . LYS B 1 653 ? -34.75 28.797 33.094 1 72 653 LYS B O 1
ATOM 12206 N N . ARG B 1 654 ? -34 27.219 31.797 1 71.19 654 ARG B N 1
ATOM 12207 C CA . ARG B 1 654 ? -35.281 26.516 31.844 1 71.19 654 ARG B CA 1
ATOM 12208 C C . ARG B 1 654 ? -35.531 25.938 33.25 1 71.19 654 ARG B C 1
ATOM 12210 O O . ARG B 1 654 ? -36.656 26 33.75 1 71.19 654 ARG B O 1
ATOM 12217 N N . ARG B 1 655 ? -34.531 25.5 33.781 1 71.06 655 ARG B N 1
ATOM 12218 C CA . ARG B 1 655 ? -34.656 24.953 35.125 1 71.06 655 ARG B CA 1
ATOM 12219 C C . ARG B 1 655 ? -34.938 26.047 36.156 1 71.06 655 ARG B C 1
ATOM 12221 O O . ARG B 1 655 ? -35.719 25.844 37.094 1 71.06 655 ARG B O 1
ATOM 12228 N N . SER B 1 656 ? -34.312 27.109 35.969 1 68.25 656 SER B N 1
ATOM 12229 C CA . SER B 1 656 ? -34.531 28.234 36.875 1 68.25 656 SER B CA 1
ATOM 12230 C C . SER B 1 656 ? -35.969 28.75 36.75 1 68.25 656 SER B C 1
ATOM 12232 O O . SER B 1 656 ? -36.594 29.047 37.781 1 68.25 656 SER B O 1
ATOM 12234 N N . ASN B 1 657 ? -36.469 28.719 35.531 1 63.88 657 ASN B N 1
ATOM 12235 C CA . ASN B 1 657 ? -37.844 29.172 35.281 1 63.88 657 ASN B CA 1
ATOM 12236 C C . ASN B 1 657 ? -38.844 28.203 35.906 1 63.88 657 ASN B C 1
ATOM 12238 O O . ASN B 1 657 ? -39.875 28.609 36.469 1 63.88 657 ASN B O 1
ATOM 12242 N N . GLN B 1 658 ? -38.531 27.016 35.844 1 64.69 658 GLN B N 1
ATOM 12243 C CA . GLN B 1 658 ? -39.438 26 36.406 1 64.69 658 GLN B CA 1
ATOM 12244 C C . GLN B 1 658 ? -39.406 26.031 37.938 1 64.69 658 GLN B C 1
ATOM 12246 O O . GLN B 1 658 ? -40.469 25.922 38.562 1 64.69 658 GLN B O 1
ATOM 12251 N N . GLU B 1 659 ? -38.281 26.172 38.469 1 62.06 659 GLU B N 1
ATOM 12252 C CA . GLU B 1 659 ? -38.156 26.188 39.906 1 62.06 659 GLU B CA 1
ATOM 12253 C C . GLU B 1 659 ? -38.781 27.438 40.5 1 62.06 659 GLU B C 1
ATOM 12255 O O . GLU B 1 659 ? -39.406 27.406 41.562 1 62.06 659 GLU B O 1
ATOM 12260 N N . SER B 1 660 ? -38.594 28.547 39.812 1 60.16 660 SER B N 1
ATOM 12261 C CA . SER B 1 660 ? -39.188 29.797 40.281 1 60.16 660 SER B CA 1
ATOM 12262 C C . SER B 1 660 ? -40.719 29.734 40.219 1 60.16 660 SER B C 1
ATOM 12264 O O . SER B 1 660 ? -41.375 30.359 41.062 1 60.16 660 SER B O 1
ATOM 12266 N N . PHE B 1 661 ? -41.156 28.906 39.312 1 53.53 661 PHE B N 1
ATOM 12267 C CA . PHE B 1 661 ? -42.594 28.781 39.188 1 53.53 661 PHE B CA 1
ATOM 12268 C C . PHE B 1 661 ? -43.156 27.844 40.25 1 53.53 661 PHE B C 1
ATOM 12270 O O . PHE B 1 661 ? -44.219 28.078 40.781 1 53.53 661 PHE B O 1
ATOM 12277 N N . LEU B 1 662 ? -42.344 26.781 40.5 1 51.34 662 LEU B N 1
ATOM 12278 C CA . LEU B 1 662 ? -42.875 25.719 41.375 1 51.34 662 LEU B CA 1
ATOM 12279 C C . LEU B 1 662 ? -42.719 26.078 42.844 1 51.34 662 LEU B C 1
ATOM 12281 O O . LEU B 1 662 ? -43.5 25.641 43.688 1 51.34 662 LEU B O 1
ATOM 12285 N N . TYR B 1 663 ? -41.531 26.594 43.219 1 52.97 663 TYR B N 1
ATOM 12286 C CA . TYR B 1 663 ? -41.312 26.656 44.656 1 52.97 663 TYR B CA 1
ATOM 12287 C C . TYR B 1 663 ? -41.188 28.094 45.125 1 52.97 663 TYR B C 1
ATOM 12289 O O . TYR B 1 663 ? -40.469 28.891 44.531 1 52.97 663 TYR B O 1
ATOM 12297 N N . GLU B 1 664 ? -42.25 28.688 45.688 1 51.81 664 GLU B N 1
ATOM 12298 C CA . GLU B 1 664 ? -42.25 29.984 46.344 1 51.81 664 GLU B CA 1
ATOM 12299 C C . GLU B 1 664 ? -41.375 29.953 47.625 1 51.81 664 GLU B C 1
ATOM 12301 O O . GLU B 1 664 ? -41.156 31 48.25 1 51.81 664 GLU B O 1
ATOM 12306 N N . ASP B 1 665 ? -41.031 28.734 48.219 1 50 665 ASP B N 1
ATOM 12307 C CA . ASP B 1 665 ? -40.469 28.672 49.562 1 50 665 ASP B CA 1
ATOM 12308 C C . ASP B 1 665 ? -38.969 28.797 49.562 1 50 665 ASP B C 1
ATOM 12310 O O . ASP B 1 665 ? -38.344 28.781 48.5 1 50 665 ASP B O 1
ATOM 12314 N N . GLN B 1 666 ? -38.312 28.812 50.781 1 52.12 666 GLN B N 1
ATOM 12315 C CA . GLN B 1 666 ? -36.938 29.062 51.156 1 52.12 666 GLN B CA 1
ATOM 12316 C C . GLN B 1 666 ? -36 28.062 50.469 1 52.12 666 GLN B C 1
ATOM 12318 O O . GLN B 1 666 ? -34.875 28.406 50.062 1 52.12 666 GLN B O 1
ATOM 12323 N N . SER B 1 667 ? -36.406 26.781 50.406 1 51.88 667 SER B N 1
ATOM 12324 C CA . SER B 1 667 ? -35.594 25.734 49.812 1 51.88 667 SER B CA 1
ATOM 12325 C C . SER B 1 667 ? -35.406 25.969 48.312 1 51.88 667 SER B C 1
ATOM 12327 O O . SER B 1 667 ? -34.375 25.641 47.75 1 51.88 667 SER B O 1
ATOM 12329 N N . ALA B 1 668 ? -36.375 26.625 47.781 1 56.66 668 ALA B N 1
ATOM 12330 C CA . ALA B 1 668 ? -36.312 26.969 46.344 1 56.66 668 ALA B CA 1
ATOM 12331 C C . ALA B 1 668 ? -35.25 28 46.094 1 56.66 668 ALA B C 1
ATOM 12333 O O . ALA B 1 668 ? -34.562 27.953 45.031 1 56.66 668 ALA B O 1
ATOM 12334 N N . PHE B 1 669 ? -34.969 28.734 47.188 1 61.62 669 PHE B N 1
ATOM 12335 C CA . PHE B 1 669 ? -34 29.812 47.031 1 61.62 669 PHE B CA 1
ATOM 12336 C C . PHE B 1 669 ? -32.594 29.25 46.969 1 61.62 669 PHE B C 1
ATOM 12338 O O . PHE B 1 669 ? -31.766 29.734 46.156 1 61.62 669 PHE B O 1
ATOM 12345 N N . SER B 1 670 ? -32.281 28.156 47.812 1 65.88 670 SER B N 1
ATOM 12346 C CA . SER B 1 670 ? -30.938 27.578 47.781 1 65.88 670 SER B CA 1
ATOM 12347 C C . SER B 1 670 ? -30.672 26.891 46.438 1 65.88 670 SER B C 1
ATOM 12349 O O . SER B 1 670 ? -29.562 26.984 45.906 1 65.88 670 SER B O 1
ATOM 12351 N N . ARG B 1 671 ? -31.641 26.328 45.844 1 71.06 671 ARG B N 1
ATOM 12352 C CA . ARG B 1 671 ? -31.5 25.625 44.562 1 71.06 671 ARG B CA 1
ATOM 12353 C C . ARG B 1 671 ? -31.344 26.609 43.406 1 71.06 671 ARG B C 1
ATOM 12355 O O . ARG B 1 671 ? -30.562 26.375 42.469 1 71.06 671 ARG B O 1
ATOM 12362 N N . LEU B 1 672 ? -32.062 27.625 43.719 1 73.12 672 LEU B N 1
ATOM 12363 C CA . LEU B 1 672 ? -32 28.688 42.719 1 73.12 672 LEU B CA 1
ATOM 12364 C C . LEU B 1 672 ? -30.656 29.391 42.75 1 73.12 672 LEU B C 1
ATOM 12366 O O . LEU B 1 672 ? -30.141 29.781 41.688 1 73.12 672 LEU B O 1
ATOM 12370 N N . SER B 1 673 ? -30.094 29.5 43.938 1 76.38 673 SER B N 1
ATOM 12371 C CA . SER B 1 673 ? -28.781 30.125 44.062 1 76.38 673 SER B CA 1
ATOM 12372 C C . SER B 1 673 ? -27.703 29.234 43.406 1 76.38 673 SER B C 1
ATOM 12374 O O . SER B 1 673 ? -26.781 29.75 42.781 1 76.38 673 SER B O 1
ATOM 12376 N N . GLY B 1 674 ? -27.875 27.938 43.531 1 77.62 674 GLY B N 1
ATOM 12377 C CA . GLY B 1 674 ? -26.938 27.016 42.906 1 77.62 674 GLY B CA 1
ATOM 12378 C C . GLY B 1 674 ? -27 27.031 41.375 1 77.62 674 GLY B C 1
ATOM 12379 O O . GLY B 1 674 ? -25.969 27 40.719 1 77.62 674 GLY B O 1
ATOM 12380 N N . ILE B 1 675 ? -28.172 27.125 40.844 1 77.69 675 ILE B N 1
ATOM 12381 C CA . ILE B 1 675 ? -28.391 27.156 39.406 1 77.69 675 ILE B CA 1
ATOM 12382 C C . ILE B 1 675 ? -27.828 28.469 38.844 1 77.69 675 ILE B C 1
ATOM 12384 O O . ILE B 1 675 ? -27.219 28.484 37.75 1 77.69 675 ILE B O 1
ATOM 12388 N N . ASN B 1 676 ? -27.984 29.516 39.625 1 76.62 676 ASN B N 1
ATOM 12389 C CA . ASN B 1 676 ? -27.5 30.812 39.156 1 76.62 676 ASN B CA 1
ATOM 12390 C C . ASN B 1 676 ? -25.969 30.891 39.188 1 76.62 676 ASN B C 1
ATOM 12392 O O . ASN B 1 676 ? -25.359 31.516 38.312 1 76.62 676 ASN B O 1
ATOM 12396 N N . GLU B 1 677 ? -25.391 30.281 40.156 1 81.75 677 GLU B N 1
ATOM 12397 C CA . GLU B 1 677 ? -23.938 30.234 40.188 1 81.75 677 GLU B CA 1
ATOM 12398 C C . GLU B 1 677 ? -23.375 29.438 39.031 1 81.75 677 GLU B C 1
ATOM 12400 O O . GLU B 1 677 ? -22.375 29.828 38.438 1 81.75 677 GLU B O 1
ATOM 12405 N N . GLN B 1 678 ? -23.984 28.375 38.75 1 82.94 678 GLN B N 1
ATOM 12406 C CA . GLN B 1 678 ? -23.578 27.547 37.625 1 82.94 678 GLN B CA 1
ATOM 12407 C C . GLN B 1 678 ? -23.719 28.328 36.312 1 82.94 678 GLN B C 1
ATOM 12409 O O . GLN B 1 678 ? -22.859 28.219 35.406 1 82.94 678 GLN B O 1
ATOM 12414 N N . ARG B 1 679 ? -24.719 29.031 36.188 1 82 679 ARG B N 1
ATOM 12415 C CA . ARG B 1 679 ? -24.953 29.828 35 1 82 679 ARG B CA 1
ATOM 12416 C C . ARG B 1 679 ? -23.875 30.891 34.812 1 82 679 ARG B C 1
ATOM 12418 O O . ARG B 1 679 ? -23.375 31.109 33.719 1 82 679 ARG B O 1
ATOM 12425 N N . GLN B 1 680 ? -23.531 31.5 35.906 1 81.25 680 GLN B N 1
ATOM 12426 C CA . GLN B 1 680 ? -22.484 32.531 35.844 1 81.25 680 GLN B CA 1
ATOM 12427 C C . GLN B 1 680 ? -21.141 31.922 35.438 1 81.25 680 GLN B C 1
ATOM 12429 O O . GLN B 1 680 ? -20.406 32.531 34.656 1 81.25 680 GLN B O 1
ATOM 12434 N N . GLN B 1 681 ? -20.891 30.828 35.969 1 85.69 681 GLN B N 1
ATOM 12435 C CA . GLN B 1 681 ? -19.656 30.141 35.625 1 85.69 681 GLN B CA 1
ATOM 12436 C C . GLN B 1 681 ? -19.641 29.766 34.125 1 85.69 681 GLN B C 1
ATOM 12438 O O . GLN B 1 681 ? -18.625 29.922 33.469 1 85.69 681 GLN B O 1
ATOM 12443 N N . CYS B 1 682 ? -20.719 29.281 33.594 1 86.81 682 CYS B N 1
ATOM 12444 C CA . CYS B 1 682 ? -20.844 28.922 32.188 1 86.81 682 CYS B CA 1
ATOM 12445 C C . CYS B 1 682 ? -20.641 30.125 31.281 1 86.81 682 CYS B C 1
ATOM 12447 O O . CYS B 1 682 ? -19.984 30.047 30.234 1 86.81 682 CYS B O 1
ATOM 12449 N N . VAL B 1 683 ? -21.203 31.25 31.688 1 82.25 683 VAL B N 1
ATOM 12450 C CA . VAL B 1 683 ? -21.062 32.469 30.906 1 82.25 683 VAL B CA 1
ATOM 12451 C C . VAL B 1 683 ? -19.594 32.906 30.859 1 82.25 683 VAL B C 1
ATOM 12453 O O . VAL B 1 683 ? -19.094 33.281 29.812 1 82.25 683 VAL B O 1
ATOM 12456 N N . ARG B 1 684 ? -18.938 32.781 31.984 1 83.69 684 ARG B N 1
ATOM 12457 C CA . ARG B 1 684 ? -17.531 33.188 32.062 1 83.69 684 ARG B CA 1
ATOM 12458 C C . ARG B 1 684 ? -16.672 32.25 31.203 1 83.69 684 ARG B C 1
ATOM 12460 O O . ARG B 1 684 ? -15.758 32.719 30.516 1 83.69 684 ARG B O 1
ATOM 12467 N N . ILE B 1 685 ? -16.953 30.984 31.281 1 89.31 685 ILE B N 1
ATOM 12468 C CA . ILE B 1 685 ? -16.203 30.031 30.469 1 89.31 685 ILE B CA 1
ATOM 12469 C C . ILE B 1 685 ? -16.422 30.328 28.984 1 89.31 685 ILE B C 1
ATOM 12471 O O . ILE B 1 685 ? -15.469 30.344 28.203 1 89.31 685 ILE B O 1
ATOM 12475 N N . ARG B 1 686 ? -17.641 30.547 28.594 1 88.19 686 ARG B N 1
ATOM 12476 C CA . ARG B 1 686 ? -17.969 30.844 27.203 1 88.19 686 ARG B CA 1
ATOM 12477 C C . ARG B 1 686 ? -17.25 32.094 26.719 1 88.19 686 ARG B C 1
ATOM 12479 O O . ARG B 1 686 ? -16.672 32.094 25.625 1 88.19 686 ARG B O 1
ATOM 12486 N N . MET B 1 687 ? -17.25 33.156 27.516 1 82.75 687 MET B N 1
ATOM 12487 C CA . MET B 1 687 ? -16.641 34.406 27.125 1 82.75 687 MET B CA 1
ATOM 12488 C C . MET B 1 687 ? -15.125 34.281 27 1 82.75 687 MET B C 1
ATOM 12490 O O . MET B 1 687 ? -14.531 34.781 26.047 1 82.75 687 MET B O 1
ATOM 12494 N N . GLN B 1 688 ? -14.594 33.625 27.922 1 86.5 688 GLN B N 1
ATOM 12495 C CA . GLN B 1 688 ? -13.141 33.469 27.891 1 86.5 688 GLN B CA 1
ATOM 12496 C C . GLN B 1 688 ? -12.711 32.594 26.703 1 86.5 688 GLN B C 1
ATOM 12498 O O . GLN B 1 688 ? -11.734 32.938 26.016 1 86.5 688 GLN B O 1
ATOM 12503 N N . LEU B 1 689 ? -13.461 31.531 26.531 1 91.31 689 LEU B N 1
ATOM 12504 C CA . LEU B 1 689 ? -13.133 30.656 25.406 1 91.31 689 LEU B CA 1
ATOM 12505 C C . LEU B 1 689 ? -13.336 31.391 24.078 1 91.31 689 LEU B C 1
ATOM 12507 O O . LEU B 1 689 ? -12.562 31.188 23.141 1 91.31 689 LEU B O 1
ATOM 12511 N N . PHE B 1 690 ? -14.297 32.188 23.969 1 88.25 690 PHE B N 1
ATOM 12512 C CA . PHE B 1 690 ? -14.539 32.938 22.75 1 88.25 690 PHE B CA 1
ATOM 12513 C C . PHE B 1 690 ? -13.414 33.938 22.5 1 88.25 690 PHE B C 1
ATOM 12515 O O . PHE B 1 690 ? -12.984 34.125 21.359 1 88.25 690 PHE B O 1
ATOM 12522 N N . SER B 1 691 ? -12.984 34.562 23.531 1 83.69 691 SER B N 1
ATOM 12523 C CA . SER B 1 691 ? -11.875 35.5 23.391 1 83.69 691 SER B CA 1
ATOM 12524 C C . SER B 1 691 ? -10.609 34.781 22.922 1 83.69 691 SER B C 1
ATOM 12526 O O . SER B 1 691 ? -9.875 35.312 22.078 1 83.69 691 SER B O 1
ATOM 12528 N N . LEU B 1 692 ? -10.414 33.656 23.484 1 89.5 692 LEU B N 1
ATOM 12529 C CA . LEU B 1 692 ? -9.266 32.875 23.062 1 89.5 692 LEU B CA 1
ATOM 12530 C C . LEU B 1 692 ? -9.398 32.5 21.594 1 89.5 692 LEU B C 1
ATOM 12532 O O . LEU B 1 692 ? -8.414 32.531 20.844 1 89.5 692 LEU B O 1
ATOM 12536 N N . LEU B 1 693 ? -10.547 32.094 21.203 1 90.81 693 LEU B N 1
ATOM 12537 C CA . LEU B 1 693 ? -10.805 31.688 19.812 1 90.81 693 LEU B CA 1
ATOM 12538 C C . LEU B 1 693 ? -10.602 32.875 18.875 1 90.81 693 LEU B C 1
ATOM 12540 O O . LEU B 1 693 ? -10.031 32.719 17.797 1 90.81 693 LEU B O 1
ATOM 12544 N N . GLU B 1 694 ? -11.023 34 19.281 1 84.38 694 GLU B N 1
ATOM 12545 C CA . GLU B 1 694 ? -10.867 35.188 18.469 1 84.38 694 GLU B CA 1
ATOM 12546 C C . GLU B 1 694 ? -9.398 35.562 18.297 1 84.38 694 GLU B C 1
ATOM 12548 O O . GLU B 1 694 ? -8.969 35.938 17.203 1 84.38 694 GLU B O 1
ATOM 12553 N N . ASN B 1 695 ? -8.688 35.438 19.328 1 84.81 695 ASN B N 1
ATOM 12554 C CA . ASN B 1 695 ? -7.258 35.719 19.266 1 84.81 695 ASN B CA 1
ATOM 12555 C C . ASN B 1 695 ? -6.539 34.719 18.359 1 84.81 695 ASN B C 1
ATOM 12557 O O . ASN B 1 695 ? -5.641 35.094 17.609 1 84.81 695 ASN B O 1
ATOM 12561 N N . LEU B 1 696 ? -6.914 33.531 18.547 1 91 696 LEU B N 1
ATOM 12562 C CA . LEU B 1 696 ? -6.305 32.5 17.719 1 91 696 LEU B CA 1
ATOM 12563 C C . LEU B 1 696 ? -6.613 32.719 16.25 1 91 696 LEU B C 1
ATOM 12565 O O . LEU B 1 696 ? -5.727 32.594 15.398 1 91 696 LEU B O 1
ATOM 12569 N N . CYS B 1 697 ? -7.824 33 15.93 1 85 697 CYS B N 1
ATOM 12570 C CA . CYS B 1 697 ? -8.234 33.219 14.547 1 85 697 CYS B CA 1
ATOM 12571 C C . CYS B 1 697 ? -7.52 34.438 13.961 1 85 697 CYS B C 1
ATOM 12573 O O . CYS B 1 697 ? -7.125 34.438 12.789 1 85 697 CYS B O 1
ATOM 12575 N N . SER B 1 698 ? -7.348 35.469 14.773 1 80.31 698 SER B N 1
ATOM 12576 C CA . SER B 1 698 ? -6.645 36.656 14.32 1 80.31 698 SER B CA 1
ATOM 12577 C C . SER B 1 698 ? -5.176 36.344 14.031 1 80.31 698 SER B C 1
ATOM 12579 O O . SER B 1 698 ? -4.652 36.75 12.984 1 80.31 698 SER B O 1
ATOM 12581 N N . ALA B 1 699 ? -4.586 35.688 14.922 1 81.62 699 ALA B N 1
ATOM 12582 C CA . ALA B 1 699 ? -3.17 35.344 14.766 1 81.62 699 ALA B CA 1
ATOM 12583 C C . ALA B 1 699 ? -2.949 34.438 13.57 1 81.62 699 ALA B C 1
ATOM 12585 O O . ALA B 1 699 ? -1.995 34.594 12.812 1 81.62 699 ALA B O 1
ATOM 12586 N N . SER B 1 700 ? -3.758 33.469 13.422 1 84.31 700 SER B N 1
ATOM 12587 C CA . SER B 1 700 ? -3.604 32.5 12.328 1 84.31 700 SER B CA 1
ATOM 12588 C C . SER B 1 700 ? -3.916 33.156 10.984 1 84.31 700 SER B C 1
ATOM 12590 O O . SER B 1 700 ? -3.291 32.844 9.969 1 84.31 700 SER B O 1
ATOM 12592 N N . SER B 1 701 ? -4.883 33.969 10.953 1 75.38 701 SER B N 1
ATOM 12593 C CA . SER B 1 701 ? -5.281 34.625 9.711 1 75.38 701 SER B CA 1
ATOM 12594 C C . SER B 1 701 ? -4.156 35.5 9.164 1 75.38 701 SER B C 1
ATOM 12596 O O . SER B 1 701 ? -3.996 35.625 7.945 1 75.38 701 SER B O 1
ATOM 12598 N N . GLU B 1 702 ? -3.469 36.094 9.984 1 70.5 702 GLU B N 1
ATOM 12599 C CA . GLU B 1 702 ? -2.365 36.938 9.562 1 70.5 702 GLU B CA 1
ATOM 12600 C C . GLU B 1 702 ? -1.285 36.125 8.844 1 70.5 702 GLU B C 1
ATOM 12602 O O . GLU B 1 702 ? -0.671 36.625 7.891 1 70.5 702 GLU B O 1
ATOM 12607 N N . GLU B 1 703 ? -1.19 34.969 9.234 1 72.5 703 GLU B N 1
ATOM 12608 C CA . GLU B 1 703 ? -0.105 34.156 8.688 1 72.5 703 GLU B CA 1
ATOM 12609 C C . GLU B 1 703 ? -0.596 33.281 7.551 1 72.5 703 GLU B C 1
ATOM 12611 O O . GLU B 1 703 ? 0.154 32.969 6.617 1 72.5 703 GLU B O 1
ATOM 12616 N N . LEU B 1 704 ? -1.809 32.75 7.613 1 74.88 704 LEU B N 1
ATOM 12617 C CA . LEU B 1 704 ? -2.193 31.672 6.734 1 74.88 704 LEU B CA 1
ATOM 12618 C C . LEU B 1 704 ? -3.182 32.156 5.672 1 74.88 704 LEU B C 1
ATOM 12620 O O . LEU B 1 704 ? -3.221 31.594 4.566 1 74.88 704 LEU B O 1
ATOM 12624 N N . ARG B 1 705 ? -4.172 32.969 5.859 1 69.06 705 ARG B N 1
ATOM 12625 C CA . ARG B 1 705 ? -5.359 33.312 5.082 1 69.06 705 ARG B CA 1
ATOM 12626 C C . ARG B 1 705 ? -4.996 33.594 3.629 1 69.06 705 ARG B C 1
ATOM 12628 O O . ARG B 1 705 ? -5.652 33.125 2.707 1 69.06 705 ARG B O 1
ATOM 12635 N N . TYR B 1 706 ? -3.896 34.438 3.326 1 63.09 706 TYR B N 1
ATOM 12636 C CA . TYR B 1 706 ? -3.627 34.812 1.943 1 63.09 706 TYR B CA 1
ATOM 12637 C C . TYR B 1 706 ? -2.336 34.156 1.442 1 63.09 706 TYR B C 1
ATOM 12639 O O . TYR B 1 706 ? -1.776 34.594 0.431 1 63.09 706 TYR B O 1
ATOM 12647 N N . ASN B 1 707 ? -1.972 33.219 2.236 1 65.12 707 ASN B N 1
ATOM 12648 C CA . ASN B 1 707 ? -0.768 32.5 1.809 1 65.12 707 ASN B CA 1
ATOM 12649 C C . ASN B 1 707 ? -1.096 31.125 1.267 1 65.12 707 ASN B C 1
ATOM 12651 O O . ASN B 1 707 ? -0.411 30.625 0.371 1 65.12 707 ASN B O 1
ATOM 12655 N N . TYR B 1 708 ? -2.066 30.625 1.884 1 65.88 708 TYR B N 1
ATOM 12656 C CA . TYR B 1 708 ? -2.41 29.25 1.521 1 65.88 708 TYR B CA 1
ATOM 12657 C C . TYR B 1 708 ? -3.914 29.109 1.329 1 65.88 708 TYR B C 1
ATOM 12659 O O . TYR B 1 708 ? -4.703 29.703 2.062 1 65.88 708 TYR B O 1
ATOM 12667 N N . ILE B 1 709 ? -4.301 28.312 0.387 1 62.31 709 ILE B N 1
ATOM 12668 C CA . ILE B 1 709 ? -5.719 28.078 0.134 1 62.31 709 ILE B CA 1
ATOM 12669 C C . ILE B 1 709 ? -6.359 27.422 1.353 1 62.31 709 ILE B C 1
ATOM 12671 O O . ILE B 1 709 ? -7.492 27.734 1.718 1 62.31 709 ILE B O 1
ATOM 12675 N N . SER B 1 710 ? -5.582 26.547 1.929 1 65.81 710 SER B N 1
ATOM 12676 C CA . SER B 1 710 ? -6.098 25.891 3.127 1 65.81 710 SER B CA 1
ATOM 12677 C C . SER B 1 710 ? -6.285 26.891 4.266 1 65.81 710 SER B C 1
ATOM 12679 O O . SER B 1 710 ? -7.27 26.812 5.008 1 65.81 710 SER B O 1
ATOM 12681 N N . GLY B 1 711 ? -5.328 27.781 4.352 1 68.69 711 GLY B N 1
ATOM 12682 C CA . GLY B 1 711 ? -5.453 28.828 5.352 1 68.69 711 GLY B CA 1
ATOM 12683 C C . GLY B 1 711 ? -6.621 29.75 5.094 1 68.69 711 GLY B C 1
ATOM 12684 O O . GLY B 1 711 ? -7.305 30.172 6.031 1 68.69 711 GLY B O 1
ATOM 12685 N N . PHE B 1 712 ? -6.867 29.906 3.83 1 67.25 712 PHE B N 1
ATOM 12686 C CA . PHE B 1 712 ? -7.98 30.781 3.455 1 67.25 712 PHE B CA 1
ATOM 12687 C C . PHE B 1 712 ? -9.312 30.109 3.754 1 67.25 712 PHE B C 1
ATOM 12689 O O . PHE B 1 712 ? -10.227 30.734 4.301 1 67.25 712 PHE B O 1
ATOM 12696 N N . ARG B 1 713 ? -9.414 28.906 3.441 1 64.75 713 ARG B N 1
ATOM 12697 C CA . ARG B 1 713 ? -10.641 28.156 3.711 1 64.75 713 ARG B CA 1
ATOM 12698 C C . ARG B 1 713 ? -10.914 28.078 5.207 1 64.75 713 ARG B C 1
ATOM 12700 O O . ARG B 1 713 ? -12.055 28.234 5.645 1 64.75 713 ARG B O 1
ATOM 12707 N N . TYR B 1 714 ? -9.898 27.859 5.91 1 71.31 714 TYR B N 1
ATOM 12708 C CA . TYR B 1 714 ? -10.016 27.812 7.363 1 71.31 714 TYR B CA 1
ATOM 12709 C C . TYR B 1 714 ? -10.484 29.156 7.918 1 71.31 714 TYR B C 1
ATOM 12711 O O . TYR B 1 714 ? -11.367 29.203 8.773 1 71.31 714 TYR B O 1
ATOM 12719 N N . ALA B 1 715 ? -9.898 30.172 7.387 1 70.75 715 ALA B N 1
ATOM 12720 C CA . ALA B 1 715 ? -10.25 31.5 7.879 1 70.75 715 ALA B CA 1
ATOM 12721 C C . ALA B 1 715 ? -11.695 31.859 7.543 1 70.75 715 ALA B C 1
ATOM 12723 O O . ALA B 1 715 ? -12.398 32.469 8.352 1 70.75 715 ALA B O 1
ATOM 12724 N N . LEU B 1 716 ? -12.094 31.375 6.48 1 65.56 716 LEU B N 1
ATOM 12725 C CA . LEU B 1 716 ? -13.469 31.641 6.086 1 65.56 716 LEU B CA 1
ATOM 12726 C C . LEU B 1 716 ? -14.445 30.891 6.992 1 65.56 716 LEU B C 1
ATOM 12728 O O . LEU B 1 716 ? -15.453 31.469 7.43 1 65.56 716 LEU B O 1
ATOM 12732 N N . LEU B 1 717 ? -14.133 29.719 7.266 1 68.31 717 LEU B N 1
ATOM 12733 C CA . LEU B 1 717 ? -14.984 28.922 8.141 1 68.31 717 LEU B CA 1
ATOM 12734 C C . LEU B 1 717 ? -15.023 29.5 9.547 1 68.31 717 LEU B C 1
ATOM 12736 O O . LEU B 1 717 ? -16.094 29.547 10.172 1 68.31 717 LEU B O 1
ATOM 12740 N N . THR B 1 718 ? -13.938 29.922 9.977 1 74.19 718 THR B N 1
ATOM 12741 C CA . THR B 1 718 ? -13.867 30.438 11.336 1 74.19 718 THR B CA 1
ATOM 12742 C C . THR B 1 718 ? -14.531 31.812 11.422 1 74.19 718 THR B C 1
ATOM 12744 O O . THR B 1 718 ? -15.133 32.156 12.445 1 74.19 718 THR B O 1
ATOM 12747 N N . ASP B 1 719 ? -14.414 32.531 10.305 1 69.31 719 ASP B N 1
ATOM 12748 C CA . ASP B 1 719 ? -15.094 33.812 10.289 1 69.31 719 ASP B CA 1
ATOM 12749 C C . ASP B 1 719 ? -16.609 33.625 10.367 1 69.31 719 ASP B C 1
ATOM 12751 O O . ASP B 1 719 ? -17.281 34.344 11.109 1 69.31 719 ASP B O 1
ATOM 12755 N N . CYS B 1 720 ? -17.078 32.688 9.695 1 66.31 720 CYS B N 1
ATOM 12756 C CA . CYS B 1 720 ? -18.5 32.406 9.711 1 66.31 720 CYS B CA 1
ATOM 12757 C C . CYS B 1 720 ? -18.938 31.891 11.07 1 66.31 720 CYS B C 1
ATOM 12759 O O . CYS B 1 720 ? -19.969 32.312 11.609 1 66.31 720 CYS B O 1
ATOM 12761 N N . ALA B 1 721 ? -18.156 31.062 11.594 1 73 721 ALA B N 1
ATOM 12762 C CA . ALA B 1 721 ? -18.484 30.484 12.898 1 73 721 ALA B CA 1
ATOM 12763 C C . ALA B 1 721 ? -18.469 31.547 13.992 1 73 721 ALA B C 1
ATOM 12765 O O . ALA B 1 721 ? -19.344 31.578 14.859 1 73 721 ALA B O 1
ATOM 12766 N N . MET B 1 722 ? -17.5 32.438 13.828 1 74.56 722 MET B N 1
ATOM 12767 C CA . MET B 1 722 ? -17.344 33.469 14.852 1 74.56 722 MET B CA 1
ATOM 12768 C C . MET B 1 722 ? -18.516 34.438 14.82 1 74.56 722 MET B C 1
ATOM 12770 O O . MET B 1 722 ? -18.922 34.969 15.867 1 74.56 722 MET B O 1
ATOM 12774 N N . HIS B 1 723 ? -18.984 34.594 13.672 1 69.81 723 HIS B N 1
ATOM 12775 C CA . HIS B 1 723 ? -20.125 35.5 13.539 1 69.81 723 HIS B CA 1
ATOM 12776 C C . HIS B 1 723 ? -21.328 35 14.328 1 69.81 723 HIS B C 1
ATOM 12778 O O . HIS B 1 723 ? -22.016 35.75 15 1 69.81 723 HIS B O 1
ATOM 12784 N N . PHE B 1 724 ? -21.547 33.75 14.289 1 72.94 724 PHE B N 1
ATOM 12785 C CA . PHE B 1 724 ? -22.688 33.188 14.969 1 72.94 724 PHE B CA 1
ATOM 12786 C C . PHE B 1 724 ? -22.391 33 16.453 1 72.94 724 PHE B C 1
ATOM 12788 O O . PHE B 1 724 ? -23.297 33.125 17.297 1 72.94 724 PHE B O 1
ATOM 12795 N N . LEU B 1 725 ? -21.156 32.781 16.703 1 79.5 725 LEU B N 1
ATOM 12796 C CA . LEU B 1 725 ? -20.797 32.562 18.094 1 79.5 725 LEU B CA 1
ATOM 12797 C C . LEU B 1 725 ? -20.797 33.875 18.875 1 79.5 725 LEU B C 1
ATOM 12799 O O . LEU B 1 725 ? -21.062 33.875 20.078 1 79.5 725 LEU B O 1
ATOM 12803 N N . LYS B 1 726 ? -20.359 34.969 18.047 1 69.94 726 LYS B N 1
ATOM 12804 C CA . LYS B 1 726 ? -20.297 36.281 18.703 1 69.94 726 LYS B CA 1
ATOM 12805 C C . LYS B 1 726 ? -21.688 36.812 18.984 1 69.94 726 LYS B C 1
ATOM 12807 O O . LYS B 1 726 ? -21.906 37.469 20.016 1 69.94 726 LYS B O 1
ATOM 12812 N N . GLN B 1 727 ? -22.453 36.938 17.734 1 55.47 727 GLN B N 1
ATOM 12813 C CA . GLN B 1 727 ? -23.75 37.594 17.844 1 55.47 727 GLN B CA 1
ATOM 12814 C C . GLN B 1 727 ? -24.484 37.156 19.094 1 55.47 727 GLN B C 1
ATOM 12816 O O . GLN B 1 727 ? -25.203 37.938 19.719 1 55.47 727 GLN B O 1
ATOM 12821 N N . ASN B 1 728 ? -24.516 35.812 19.297 1 48.22 728 ASN B N 1
ATOM 12822 C CA . ASN B 1 728 ? -25.625 35.375 20.109 1 48.22 728 ASN B CA 1
ATOM 12823 C C . ASN B 1 728 ? -25.266 35.312 21.594 1 48.22 728 ASN B C 1
ATOM 12825 O O . ASN B 1 728 ? -25.469 34.281 22.25 1 48.22 728 ASN B O 1
ATOM 12829 N N . GLY B 1 729 ? -24.312 35.906 22.016 1 44.91 729 GLY B N 1
ATOM 12830 C CA . GLY B 1 729 ? -24.25 36 23.453 1 44.91 729 GLY B CA 1
ATOM 12831 C C . GLY B 1 729 ? -25.594 36.312 24.094 1 44.91 729 GLY B C 1
ATOM 12832 O O . GLY B 1 729 ? -25.781 36.094 25.297 1 44.91 729 GLY B O 1
ATOM 12833 N N . LYS B 1 730 ? -26.484 37.094 23.422 1 42.03 730 LYS B N 1
ATOM 12834 C CA . LYS B 1 730 ? -27.812 37.438 23.938 1 42.03 730 LYS B CA 1
ATOM 12835 C C . LYS B 1 730 ? -28.828 36.344 23.641 1 42.03 730 LYS B C 1
ATOM 12837 O O . LYS B 1 730 ? -29.922 36.344 24.203 1 42.03 730 LYS B O 1
ATOM 12842 N N . ARG B 1 731 ? -28.531 35.375 22.625 1 52.25 731 ARG B N 1
ATOM 12843 C CA . ARG B 1 731 ? -29.438 34.312 22.203 1 52.25 731 ARG B CA 1
ATOM 12844 C C . ARG B 1 731 ? -28.766 32.938 22.344 1 52.25 731 ARG B C 1
ATOM 12846 O O . ARG B 1 731 ? -27.547 32.844 22.312 1 52.25 731 ARG B O 1
ATOM 12853 N N . PHE B 1 732 ? -29.547 32.219 23.016 1 62.91 732 PHE B N 1
ATOM 12854 C CA . PHE B 1 732 ? -29.125 30.828 23.109 1 62.91 732 PHE B CA 1
ATOM 12855 C C . PHE B 1 732 ? -28.969 30.219 21.719 1 62.91 732 PHE B C 1
ATOM 12857 O O . PHE B 1 732 ? -29.969 29.891 21.062 1 62.91 732 PHE B O 1
ATOM 12864 N N . LEU B 1 733 ? -27.75 30.266 21.281 1 73.25 733 LEU B N 1
ATOM 12865 C CA . LEU B 1 733 ? -27.438 29.797 19.938 1 73.25 733 LEU B CA 1
ATOM 12866 C C . LEU B 1 733 ? -27.969 28.375 19.734 1 73.25 733 LEU B C 1
ATOM 12868 O O . LEU B 1 733 ? -28.609 28.094 18.719 1 73.25 733 LEU B O 1
ATOM 12872 N N . MET B 1 734 ? -27.812 27.625 20.781 1 78.38 734 MET B N 1
ATOM 12873 C CA . MET B 1 734 ? -28.219 26.234 20.609 1 78.38 734 MET B CA 1
ATOM 12874 C C . MET B 1 734 ? -29.734 26.109 20.547 1 78.38 734 MET B C 1
ATOM 12876 O O . MET B 1 734 ? -30.266 25.234 19.859 1 78.38 734 MET B O 1
ATOM 12880 N N . ARG B 1 735 ? -30.328 26.938 21.219 1 70.31 735 ARG B N 1
ATOM 12881 C CA . ARG B 1 735 ? -31.781 26.969 21.109 1 70.31 735 ARG B CA 1
ATOM 12882 C C . ARG B 1 735 ? -32.219 27.375 19.719 1 70.31 735 ARG B C 1
ATOM 12884 O O . ARG B 1 735 ? -33.156 26.781 19.156 1 70.31 735 ARG B O 1
ATOM 12891 N N . ASP B 1 736 ? -31.578 28.359 19.156 1 68.62 736 ASP B N 1
ATOM 12892 C CA . ASP B 1 736 ? -31.891 28.797 17.812 1 68.62 736 ASP B CA 1
ATOM 12893 C C . ASP B 1 736 ? -31.641 27.688 16.781 1 68.62 736 ASP B C 1
ATOM 12895 O O . ASP B 1 736 ? -32.406 27.531 15.836 1 68.62 736 ASP B O 1
ATOM 12899 N N . ILE B 1 737 ? -30.656 27.031 17.078 1 74.88 737 ILE B N 1
ATOM 12900 C CA . ILE B 1 737 ? -30.297 25.953 16.172 1 74.88 737 ILE B CA 1
ATOM 12901 C C . ILE B 1 737 ? -31.344 24.844 16.25 1 74.88 737 ILE B C 1
ATOM 12903 O O . ILE B 1 737 ? -31.75 24.281 15.227 1 74.88 737 ILE B O 1
ATOM 12907 N N . LEU B 1 738 ? -31.734 24.578 17.438 1 71 738 LEU B N 1
ATOM 12908 C CA . LEU B 1 738 ? -32.719 23.516 17.641 1 71 738 LEU B CA 1
ATOM 12909 C C . LEU B 1 738 ? -34.062 23.891 17.078 1 71 738 LEU B C 1
ATOM 12911 O O . LEU B 1 738 ? -34.812 23.031 16.609 1 71 738 LEU B O 1
ATOM 12915 N N . MET B 1 739 ? -34.375 25.172 17.094 1 61.84 739 MET B N 1
ATOM 12916 C CA . MET B 1 739 ? -35.656 25.641 16.641 1 61.84 739 MET B CA 1
ATOM 12917 C C . MET B 1 739 ? -35.656 25.891 15.133 1 61.84 739 MET B C 1
ATOM 12919 O O . MET B 1 739 ? -36.719 26.031 14.516 1 61.84 739 MET B O 1
ATOM 12923 N N . SER B 1 740 ? -34.469 25.922 14.641 1 59.28 740 SER B N 1
ATOM 12924 C CA . SER B 1 740 ? -34.375 26.219 13.211 1 59.28 740 SER B CA 1
ATOM 12925 C C . SER B 1 740 ? -34.812 25.016 12.375 1 59.28 740 SER B C 1
ATOM 12927 O O . SER B 1 740 ? -34.562 23.875 12.742 1 59.28 740 SER B O 1
ATOM 12929 N N . ASN B 1 741 ? -36.031 25.031 11.664 1 47.84 741 ASN B N 1
ATOM 12930 C CA . ASN B 1 741 ? -36.5 24.016 10.719 1 47.84 741 ASN B CA 1
ATOM 12931 C C . ASN B 1 741 ? -35.469 23.797 9.594 1 47.84 741 ASN B C 1
ATOM 12933 O O . ASN B 1 741 ? -35.75 24.125 8.438 1 47.84 741 ASN B O 1
ATOM 12937 N N . ILE B 1 742 ? -34.406 23.625 9.891 1 43.75 742 ILE B N 1
ATOM 12938 C CA . ILE B 1 742 ? -33.344 23.375 8.914 1 43.75 742 ILE B CA 1
ATOM 12939 C C . ILE B 1 742 ? -33.469 21.969 8.336 1 43.75 742 ILE B C 1
ATOM 12941 O O . ILE B 1 742 ? -33.562 21 9.086 1 43.75 742 ILE B O 1
ATOM 12945 N N . GLY B 1 743 ? -34.094 21.625 6.961 1 44.31 743 GLY B N 1
ATOM 12946 C CA . GLY B 1 743 ? -34.062 20.438 6.141 1 44.31 743 GLY B CA 1
ATOM 12947 C C . GLY B 1 743 ? -35.438 19.953 5.723 1 44.31 743 GLY B C 1
ATOM 12948 O O . GLY B 1 743 ? -35.625 18.797 5.32 1 44.31 743 GLY B O 1
ATOM 12949 N N . THR B 1 744 ? -36.562 20.625 6.141 1 40.78 744 THR B N 1
ATOM 12950 C CA . THR B 1 744 ? -37.781 19.969 5.652 1 40.78 744 THR B CA 1
ATOM 12951 C C . THR B 1 744 ? -37.688 19.719 4.152 1 40.78 744 THR B C 1
ATOM 12953 O O . THR B 1 744 ? -38.594 19.125 3.559 1 40.78 744 THR B O 1
ATOM 12956 N N . ASN B 1 745 ? -36.875 20.375 3.473 1 36.81 745 ASN B N 1
ATOM 12957 C CA . ASN B 1 745 ? -36.969 20.031 2.059 1 36.81 745 ASN B CA 1
ATOM 12958 C C . ASN B 1 745 ? -36.125 18.828 1.712 1 36.81 745 ASN B C 1
ATOM 12960 O O . ASN B 1 745 ? -35 18.719 2.156 1 36.81 745 ASN B O 1
ATOM 12964 N N . GLU B 1 746 ? -36.719 17.641 1.205 1 37.72 746 GLU B N 1
ATOM 12965 C CA . GLU B 1 746 ? -36.406 16.297 0.756 1 37.72 746 GLU B CA 1
ATOM 12966 C C . GLU B 1 746 ? -35.062 16.234 0.083 1 37.72 746 GLU B C 1
ATOM 12968 O O . GLU B 1 746 ? -34.406 15.172 0.055 1 37.72 746 GLU B O 1
ATOM 12973 N N . ASP B 1 747 ? -34.625 17.109 -0.793 1 34.78 747 ASP B N 1
ATOM 12974 C CA . ASP B 1 747 ? -33.688 16.859 -1.898 1 34.78 747 ASP B CA 1
ATOM 12975 C C . ASP B 1 747 ? -32.25 16.984 -1.443 1 34.78 747 ASP B C 1
ATOM 12977 O O . ASP B 1 747 ? -31.328 17.016 -2.27 1 34.78 747 ASP B O 1
ATOM 12981 N N . SER B 1 748 ? -31.906 17.359 -0.226 1 36.44 748 SER B N 1
ATOM 12982 C CA . SER B 1 748 ? -30.484 17.703 -0.105 1 36.44 748 SER B CA 1
ATOM 12983 C C . SER B 1 748 ? -29.672 16.5 0.321 1 36.44 748 SER B C 1
ATOM 12985 O O . SER B 1 748 ? -29.75 16.047 1.468 1 36.44 748 SER B O 1
ATOM 12987 N N . ALA B 1 749 ? -29.188 15.562 -0.451 1 35.69 749 ALA B N 1
ATOM 12988 C CA . ALA B 1 749 ? -28.375 14.359 -0.315 1 35.69 749 ALA B CA 1
ATOM 12989 C C . ALA B 1 749 ? -27.031 14.672 0.337 1 35.69 749 ALA B C 1
ATOM 12991 O O . ALA B 1 749 ? -26.094 15.062 -0.343 1 35.69 749 ALA B O 1
ATOM 12992 N N . GLY B 1 750 ? -26.844 15.508 1.365 1 35.62 750 GLY B N 1
ATOM 12993 C CA . GLY B 1 750 ? -25.5 15.844 1.82 1 35.62 750 GLY B CA 1
ATOM 12994 C C . GLY B 1 750 ? -24.859 14.742 2.65 1 35.62 750 GLY B C 1
ATOM 12995 O O . GLY B 1 750 ? -25.469 13.688 2.855 1 35.62 750 GLY B O 1
ATOM 12996 N N . PHE B 1 751 ? -23.516 14.758 2.953 1 34.62 751 PHE B N 1
ATOM 12997 C CA . PHE B 1 751 ? -22.672 13.773 3.629 1 34.62 751 PHE B CA 1
ATOM 12998 C C . PHE B 1 751 ? -23.25 13.422 4.996 1 34.62 751 PHE B C 1
ATOM 13000 O O . PHE B 1 751 ? -22.672 12.609 5.723 1 34.62 751 PHE B O 1
ATOM 13007 N N . MET B 1 752 ? -24.047 14.391 5.723 1 38.81 752 MET B N 1
ATOM 13008 C CA . MET B 1 752 ? -24.188 14.117 7.152 1 38.81 752 MET B CA 1
ATOM 13009 C C . MET B 1 752 ? -25.141 12.945 7.391 1 38.81 752 MET B C 1
ATOM 13011 O O . MET B 1 752 ? -26.188 12.844 6.738 1 38.81 752 MET B O 1
ATOM 13015 N N . GLU B 1 753 ? -24.562 12 7.938 1 39.72 753 GLU B N 1
ATOM 13016 C CA . GLU B 1 753 ? -25.297 10.844 8.43 1 39.72 753 GLU B CA 1
ATOM 13017 C C . GLU B 1 753 ? -26.688 11.234 8.93 1 39.72 753 GLU B C 1
ATOM 13019 O O . GLU B 1 753 ? -27.641 10.492 8.75 1 39.72 753 GLU B O 1
ATOM 13024 N N . THR B 1 754 ? -26.703 12.156 10.086 1 40.94 754 THR B N 1
ATOM 13025 C CA . THR B 1 754 ? -27.859 12.148 10.969 1 40.94 754 THR B CA 1
ATOM 13026 C C . THR B 1 754 ? -28.938 13.094 10.453 1 40.94 754 THR B C 1
ATOM 13028 O O . THR B 1 754 ? -28.672 14.258 10.156 1 40.94 754 THR B O 1
ATOM 13031 N N . SER B 1 755 ? -29.719 12.484 9.734 1 47 755 SER B N 1
ATOM 13032 C CA . SER B 1 755 ? -30.984 13.18 9.469 1 47 755 SER B CA 1
ATOM 13033 C C . SER B 1 755 ? -31.453 13.953 10.695 1 47 755 SER B C 1
ATOM 13035 O O . SER B 1 755 ? -32.531 13.664 11.234 1 47 755 SER B O 1
ATOM 13037 N N . PHE B 1 756 ? -30.469 14.648 11.242 1 54.31 756 PHE B N 1
ATOM 13038 C CA . PHE B 1 756 ? -30.828 15.406 12.43 1 54.31 756 PHE B CA 1
ATOM 13039 C C . PHE B 1 756 ? -31.969 16.375 12.117 1 54.31 756 PHE B C 1
ATOM 13041 O O . PHE B 1 756 ? -32.812 16.641 12.977 1 54.31 756 PHE B O 1
ATOM 13048 N N . HIS B 1 757 ? -31.891 16.703 10.789 1 51.81 757 HIS B N 1
ATOM 13049 C CA . HIS B 1 757 ? -32.906 17.688 10.438 1 51.81 757 HIS B CA 1
ATOM 13050 C C . HIS B 1 757 ? -34.281 17.062 10.367 1 51.81 757 HIS B C 1
ATOM 13052 O O . HIS B 1 757 ? -35.312 17.766 10.453 1 51.81 757 HIS B O 1
ATOM 13058 N N . LEU B 1 758 ? -34.156 15.711 10.242 1 54.59 758 LEU B N 1
ATOM 13059 C CA . LEU B 1 758 ? -35.438 15.016 10.164 1 54.59 758 LEU B CA 1
ATOM 13060 C C . LEU B 1 758 ? -35.969 14.672 11.555 1 54.59 758 LEU B C 1
ATOM 13062 O O . LEU B 1 758 ? -37.125 14.273 11.711 1 54.59 758 LEU B O 1
ATOM 13066 N N . LEU B 1 759 ? -35.125 15.016 12.43 1 62.09 759 LEU B N 1
ATOM 13067 C CA . LEU B 1 759 ? -35.5 14.656 13.789 1 62.09 759 LEU B CA 1
ATOM 13068 C C . LEU B 1 759 ? -36.375 15.75 14.414 1 62.09 759 LEU B C 1
ATOM 13070 O O . LEU B 1 759 ? -36.25 16.922 14.031 1 62.09 759 LEU B O 1
ATOM 13074 N N . SER B 1 760 ? -37.281 15.312 15.117 1 61.91 760 SER B N 1
ATOM 13075 C CA . SER B 1 760 ? -38.094 16.266 15.898 1 61.91 760 SER B CA 1
ATOM 13076 C C . SER B 1 760 ? -37.219 17.062 16.859 1 61.91 760 SER B C 1
ATOM 13078 O O . SER B 1 760 ? -36.094 16.672 17.141 1 61.91 760 SER B O 1
ATOM 13080 N N . SER B 1 761 ? -37.656 18.188 17.172 1 66.56 761 SER B N 1
ATOM 13081 C CA . SER B 1 761 ? -36.906 19.031 18.109 1 66.56 761 SER B CA 1
ATOM 13082 C C . SER B 1 761 ? -36.625 18.281 19.406 1 66.56 761 SER B C 1
ATOM 13084 O O . SER B 1 761 ? -35.562 18.484 20.016 1 66.56 761 SER B O 1
ATOM 13086 N N . GLU B 1 762 ? -37.5 17.391 19.734 1 67.31 762 GLU B N 1
ATOM 13087 C CA . GLU B 1 762 ? -37.312 16.625 20.969 1 67.31 762 GLU B CA 1
ATOM 13088 C C . GLU B 1 762 ? -36.219 15.578 20.797 1 67.31 762 GLU B C 1
ATOM 13090 O O . GLU B 1 762 ? -35.406 15.359 21.703 1 67.31 762 GLU B O 1
ATOM 13095 N N . GLU B 1 763 ? -36.219 15.078 19.656 1 69.88 763 GLU B N 1
ATOM 13096 C CA . GLU B 1 763 ? -35.219 14.07 19.391 1 69.88 763 GLU B CA 1
ATOM 13097 C C . GLU B 1 763 ? -33.812 14.703 19.297 1 69.88 763 GLU B C 1
ATOM 13099 O O . GLU B 1 763 ? -32.844 14.141 19.781 1 69.88 763 GLU B O 1
ATOM 13104 N N . LYS B 1 764 ? -33.844 15.867 18.75 1 72.69 764 LYS B N 1
ATOM 13105 C CA . LYS B 1 764 ? -32.594 16.594 18.641 1 72.69 764 LYS B CA 1
ATOM 13106 C C . LYS B 1 764 ? -32.062 16.953 20.016 1 72.69 764 LYS B C 1
ATOM 13108 O O . LYS B 1 764 ? -30.859 16.828 20.281 1 72.69 764 LYS B O 1
ATOM 13113 N N . GLU B 1 765 ? -32.938 17.328 20.797 1 75.81 765 GLU B N 1
ATOM 13114 C CA . GLU B 1 765 ? -32.531 17.719 22.141 1 75.81 765 GLU B CA 1
ATOM 13115 C C . GLU B 1 765 ? -32.031 16.516 22.938 1 75.81 765 GLU B C 1
ATOM 13117 O O . GLU B 1 765 ? -31.078 16.641 23.703 1 75.81 765 GLU B O 1
ATOM 13122 N N . ASN B 1 766 ? -32.594 15.422 22.672 1 74.81 766 ASN B N 1
ATOM 13123 C CA . ASN B 1 766 ? -32.188 14.227 23.391 1 74.81 766 ASN B CA 1
ATOM 13124 C C . ASN B 1 766 ? -30.781 13.789 22.953 1 74.81 766 ASN B C 1
ATOM 13126 O O . ASN B 1 766 ? -29.984 13.328 23.766 1 74.81 766 ASN B O 1
ATOM 13130 N N . ILE B 1 767 ? -30.547 14.016 21.734 1 77.06 767 ILE B N 1
ATOM 13131 C CA . ILE B 1 767 ? -29.234 13.648 21.203 1 77.06 767 ILE B CA 1
ATOM 13132 C C . ILE B 1 767 ? -28.172 14.586 21.766 1 77.06 767 ILE B C 1
ATOM 13134 O O . ILE B 1 767 ? -27.094 14.148 22.156 1 77.06 767 ILE B O 1
ATOM 13138 N N . LEU B 1 768 ? -28.547 15.82 21.828 1 82.38 768 LEU B N 1
ATOM 13139 C CA . LEU B 1 768 ? -27.609 16.812 22.344 1 82.38 768 LEU B CA 1
ATOM 13140 C C . LEU B 1 768 ? -27.359 16.609 23.828 1 82.38 768 LEU B C 1
ATOM 13142 O O . LEU B 1 768 ? -26.219 16.703 24.297 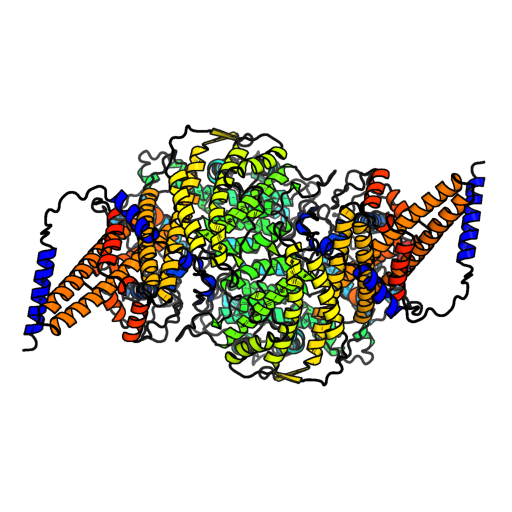1 82.38 768 LEU B O 1
ATOM 13146 N N . LEU B 1 769 ? -28.438 16.25 24.5 1 82.25 769 LEU B N 1
ATOM 13147 C CA . LEU B 1 769 ? -28.297 16.031 25.938 1 82.25 769 LEU B CA 1
ATOM 13148 C C . LEU B 1 769 ? -27.438 14.82 26.234 1 82.25 769 LEU B C 1
ATOM 13150 O O . LEU B 1 769 ? -26.625 14.844 27.156 1 82.25 769 LEU B O 1
ATOM 13154 N N . SER B 1 770 ? -27.578 13.852 25.406 1 79.31 770 SER B N 1
ATOM 13155 C CA . SER B 1 770 ? -26.797 12.633 25.609 1 79.31 770 SER B CA 1
ATOM 13156 C C . SER B 1 770 ? -25.328 12.859 25.297 1 79.31 770 SER B C 1
ATOM 13158 O O . SER B 1 770 ? -24.453 12.188 25.844 1 79.31 770 SER B O 1
ATOM 13160 N N . ALA B 1 771 ? -25.078 13.836 24.484 1 82.94 771 ALA B N 1
ATOM 13161 C CA . ALA B 1 771 ? -23.703 14.086 24.047 1 82.94 771 ALA B CA 1
ATOM 13162 C C . ALA B 1 771 ? -23.016 15.125 24.922 1 82.94 771 ALA B C 1
ATOM 13164 O O . ALA B 1 771 ? -21.812 15.352 24.812 1 82.94 771 ALA B O 1
ATOM 13165 N N . ASN B 1 772 ? -23.75 15.766 25.797 1 86.56 772 ASN B N 1
ATOM 13166 C CA . ASN B 1 772 ? -23.188 16.828 26.641 1 86.56 772 ASN B CA 1
ATOM 13167 C C . ASN B 1 772 ? -22.797 16.297 28.016 1 86.56 772 ASN B C 1
ATOM 13169 O O . ASN B 1 772 ? -23.641 16.141 28.891 1 86.56 772 ASN B O 1
ATOM 13173 N N . GLU B 1 773 ? -21.594 16.156 28.219 1 85.38 773 GLU B N 1
ATOM 13174 C CA . GLU B 1 773 ? -21.109 15.641 29.484 1 85.38 773 GLU B CA 1
ATOM 13175 C C . GLU B 1 773 ? -21.281 16.656 30.609 1 85.38 773 GLU B C 1
ATOM 13177 O O . GLU B 1 773 ? -21.344 16.281 31.781 1 85.38 773 GLU B O 1
ATOM 13182 N N . PHE B 1 774 ? -21.484 17.891 30.281 1 87.5 774 PHE B N 1
ATOM 13183 C CA . PHE B 1 774 ? -21.531 18.953 31.266 1 87.5 774 PHE B CA 1
ATOM 13184 C C . PHE B 1 774 ? -22.828 18.875 32.062 1 87.5 774 PHE B C 1
ATOM 13186 O O . PHE B 1 774 ? -22.906 19.422 33.188 1 87.5 774 PHE B O 1
ATOM 13193 N N . VAL B 1 775 ? -23.797 18.172 31.531 1 83.19 775 VAL B N 1
ATOM 13194 C CA . VAL B 1 775 ? -25.094 18.062 32.219 1 83.19 775 VAL B CA 1
ATOM 13195 C C . VAL B 1 775 ? -24.922 17.297 33.531 1 83.19 775 VAL B C 1
ATOM 13197 O O . VAL B 1 775 ? -25.703 17.484 34.469 1 83.19 775 VAL B O 1
ATOM 13200 N N . HIS B 1 776 ? -23.859 16.672 33.594 1 80.38 776 HIS B N 1
ATOM 13201 C CA . HIS B 1 776 ? -23.688 15.805 34.781 1 80.38 776 HIS B CA 1
ATOM 13202 C C . HIS B 1 776 ? -22.797 16.469 35.812 1 80.38 776 HIS B C 1
ATOM 13204 O O . HIS B 1 776 ? -22.609 15.93 36.906 1 80.38 776 HIS B O 1
ATOM 13210 N N . PHE B 1 777 ? -22.312 17.625 35.469 1 85.62 777 PHE B N 1
ATOM 13211 C CA . PHE B 1 777 ? -21.375 18.266 36.406 1 85.62 777 PHE B CA 1
ATOM 13212 C C . PHE B 1 777 ? -22.109 19.188 37.344 1 85.62 777 PHE B C 1
ATOM 13214 O O . PHE B 1 777 ? -23.078 19.844 36.969 1 85.62 777 PHE B O 1
ATOM 13221 N N . ASP B 1 778 ? -21.641 19.234 38.562 1 79.38 778 ASP B N 1
ATOM 13222 C CA . ASP B 1 778 ? -22.203 20.141 39.562 1 79.38 778 ASP B CA 1
ATOM 13223 C C . ASP B 1 778 ? -21.438 21.469 39.594 1 79.38 778 ASP B C 1
ATOM 13225 O O . ASP B 1 778 ? -20.562 21.703 38.781 1 79.38 778 ASP B O 1
ATOM 13229 N N . GLU B 1 779 ? -21.797 22.297 40.562 1 81.44 779 GLU B N 1
ATOM 13230 C CA . GLU B 1 779 ? -21.188 23.609 40.688 1 81.44 779 GLU B CA 1
ATOM 13231 C C . GLU B 1 779 ? -19.688 23.516 40.938 1 81.44 779 GLU B C 1
ATOM 13233 O O . GLU B 1 779 ? -18.906 24.297 40.406 1 81.44 779 GLU B O 1
ATOM 13238 N N . ALA B 1 780 ? -19.359 22.547 41.656 1 81.81 780 ALA B N 1
ATOM 13239 C CA . ALA B 1 780 ? -17.938 22.344 41.938 1 81.81 780 ALA B CA 1
ATOM 13240 C C . ALA B 1 780 ? -17.172 21.938 40.688 1 81.81 780 ALA B C 1
ATOM 13242 O O . ALA B 1 780 ? -16.031 22.359 40.5 1 81.81 780 ALA B O 1
ATOM 13243 N N . GLY B 1 781 ? -17.781 21.141 39.875 1 85.88 781 GLY B N 1
ATOM 13244 C CA . GLY B 1 781 ? -17.172 20.734 38.625 1 85.88 781 GLY B CA 1
ATOM 13245 C C . GLY B 1 781 ? -16.953 21.891 37.688 1 85.88 781 GLY B C 1
ATOM 13246 O O . GLY B 1 781 ? -15.891 22.016 37.062 1 85.88 781 GLY B O 1
ATOM 13247 N N . PHE B 1 782 ? -17.875 22.766 37.594 1 87.81 782 PHE B N 1
ATOM 13248 C CA . PHE B 1 782 ? -17.75 23.922 36.719 1 87.81 782 PHE B CA 1
ATOM 13249 C C . PHE B 1 782 ? -16.75 24.922 37.25 1 87.81 782 PHE B C 1
ATOM 13251 O O . PHE B 1 782 ? -16.047 25.578 36.469 1 87.81 782 PHE B O 1
ATOM 13258 N N . ARG B 1 783 ? -16.703 25 38.5 1 87 783 ARG B N 1
ATOM 13259 C CA . ARG B 1 783 ? -15.688 25.875 39.094 1 87 783 ARG B CA 1
ATOM 13260 C C . ARG B 1 783 ? -14.289 25.391 38.719 1 87 783 ARG B C 1
ATOM 13262 O O . ARG B 1 783 ? -13.414 26.203 38.406 1 87 783 ARG B O 1
ATOM 13269 N N . LEU B 1 784 ? -14.133 24.156 38.719 1 86.62 784 LEU B N 1
ATOM 13270 C CA . LEU B 1 784 ? -12.852 23.578 38.375 1 86.62 784 LEU B CA 1
ATOM 13271 C C . LEU B 1 784 ? -12.523 23.891 36.906 1 86.62 784 LEU B C 1
ATOM 13273 O O . LEU B 1 784 ? -11.375 24.203 36.562 1 86.62 784 LEU B O 1
ATOM 13277 N N . LEU B 1 785 ? -13.5 23.734 36.031 1 90.62 785 LEU B N 1
ATOM 13278 C CA . LEU B 1 785 ? -13.297 24 34.625 1 90.62 785 LEU B CA 1
ATOM 13279 C C . LEU B 1 785 ? -13 25.484 34.375 1 90.62 785 LEU B C 1
ATOM 13281 O O . LEU B 1 785 ? -12.141 25.828 33.594 1 90.62 785 LEU B O 1
ATOM 13285 N N . LEU B 1 786 ? -13.688 26.344 35.094 1 88.88 786 LEU B N 1
ATOM 13286 C CA . LEU B 1 786 ? -13.469 27.781 35 1 88.88 786 LEU B CA 1
ATOM 13287 C C . LEU B 1 786 ? -12.07 28.156 35.469 1 88.88 786 LEU B C 1
ATOM 13289 O O . LEU B 1 786 ? -11.383 28.953 34.812 1 88.88 786 LEU B O 1
ATOM 13293 N N . ASP B 1 787 ? -11.672 27.594 36.531 1 85.38 787 ASP B N 1
ATOM 13294 C CA . ASP B 1 787 ? -10.336 27.875 37.031 1 85.38 787 ASP B CA 1
ATOM 13295 C C . ASP B 1 787 ? -9.258 27.422 36.062 1 85.38 787 ASP B C 1
ATOM 13297 O O . ASP B 1 787 ? -8.219 28.078 35.938 1 85.38 787 ASP B O 1
ATOM 13301 N N . THR B 1 788 ? -9.555 26.359 35.375 1 87.19 788 THR B N 1
ATOM 13302 C CA . THR B 1 788 ? -8.625 25.859 34.375 1 87.19 788 THR B CA 1
ATOM 13303 C C . THR B 1 788 ? -8.5 26.859 33.219 1 87.19 788 THR B C 1
ATOM 13305 O O . THR B 1 788 ? -7.387 27.172 32.781 1 87.19 788 THR B O 1
ATOM 13308 N N . VAL B 1 789 ? -9.578 27.359 32.75 1 88.81 789 VAL B N 1
ATOM 13309 C CA . VAL B 1 789 ? -9.57 28.297 31.625 1 88.81 789 VAL B CA 1
ATOM 13310 C C . VAL B 1 789 ? -8.938 29.609 32.062 1 88.81 789 VAL B C 1
ATOM 13312 O O . VAL B 1 789 ? -8.172 30.219 31.297 1 88.81 789 VAL B O 1
ATOM 13315 N N . ASN B 1 790 ? -9.156 30.016 33.281 1 81.69 790 ASN B N 1
ATOM 13316 C CA . ASN B 1 790 ? -8.648 31.281 33.812 1 81.69 790 ASN B CA 1
ATOM 13317 C C . ASN B 1 790 ? -7.125 31.266 33.906 1 81.69 790 ASN B C 1
ATOM 13319 O O . ASN B 1 790 ? -6.477 32.312 33.812 1 81.69 790 ASN B O 1
ATOM 13323 N N . THR B 1 791 ? -6.609 30.188 34.062 1 78.81 791 THR B N 1
ATOM 13324 C CA . THR B 1 791 ? -5.16 30.062 34.219 1 78.81 791 THR B CA 1
ATOM 13325 C C . THR B 1 791 ? -4.461 30.453 32.906 1 78.81 791 THR B C 1
ATOM 13327 O O . THR B 1 791 ? -3.336 30.969 32.938 1 78.81 791 THR B O 1
ATOM 13330 N N . PHE B 1 792 ? -5.098 30.266 31.875 1 75.44 792 PHE B N 1
ATOM 13331 C CA . PHE B 1 792 ? -4.43 30.469 30.594 1 75.44 792 PHE B CA 1
ATOM 13332 C C . PHE B 1 792 ? -4.883 31.766 29.953 1 75.44 792 PHE B C 1
ATOM 13334 O O . PHE B 1 792 ? -4.285 32.219 28.969 1 75.44 792 PHE B O 1
ATOM 13341 N N . CYS B 1 793 ? -5.988 32.406 30.234 1 66.56 793 CYS B N 1
ATOM 13342 C CA . CYS B 1 793 ? -6.496 33.625 29.641 1 66.56 793 CYS B CA 1
ATOM 13343 C C . CYS B 1 793 ? -5.957 34.844 30.375 1 66.56 793 CYS B C 1
ATOM 13345 O O . CYS B 1 793 ? -6.27 35.062 31.547 1 66.56 793 CYS B O 1
ATOM 13347 N N . THR B 1 794 ? -4.633 35.188 30.266 1 56.09 794 THR B N 1
ATOM 13348 C CA . THR B 1 794 ? -4.184 36.438 30.828 1 56.09 794 THR B CA 1
ATOM 13349 C C . THR B 1 794 ? -4.844 37.625 30.094 1 56.09 794 THR B C 1
ATOM 13351 O O . THR B 1 794 ? -5.195 37.5 28.922 1 56.09 794 THR B O 1
ATOM 13354 N N . ASN B 1 795 ? -5.281 38.75 30.844 1 42.56 795 ASN B N 1
ATOM 13355 C CA . ASN B 1 795 ? -5.918 40 30.406 1 42.56 795 ASN B CA 1
ATOM 13356 C C . ASN B 1 795 ? -5.23 40.562 29.156 1 42.56 795 ASN B C 1
ATOM 13358 O O . ASN B 1 795 ? -4.32 41.375 29.281 1 42.56 795 ASN B O 1
ATOM 13362 N N . SER B 1 796 ? -4.863 39.844 28.281 1 40.31 796 SER B N 1
ATOM 13363 C CA . SER B 1 796 ? -4.211 40.5 27.156 1 40.31 796 SER B CA 1
ATOM 13364 C C . SER B 1 796 ? -5.141 41.531 26.5 1 40.31 796 SER B C 1
ATOM 13366 O O . SER B 1 796 ? -6.367 41.375 26.578 1 40.31 796 SER B O 1
ATOM 13368 N N . GLY B 1 797 ? -4.664 42.781 26.25 1 39.88 797 GLY B N 1
ATOM 13369 C CA . GLY B 1 797 ? -5.273 43.906 25.531 1 39.88 797 GLY B CA 1
ATOM 13370 C C . GLY B 1 797 ? -6.113 43.469 24.344 1 39.88 797 GLY B C 1
ATOM 13371 O O . GLY B 1 797 ? -6.035 42.312 23.906 1 39.88 797 GLY B O 1
ATOM 13372 N N . SER B 1 798 ? -7.207 44.219 24.094 1 35.88 798 SER B N 1
ATOM 13373 C CA . SER B 1 798 ? -8.148 44.062 23 1 35.88 798 SER B CA 1
ATOM 13374 C C . SER B 1 798 ? -7.434 43.625 21.719 1 35.88 798 SER B C 1
ATOM 13376 O O . SER B 1 798 ? -6.465 44.25 21.297 1 35.88 798 SER B O 1
ATOM 13378 N N . PRO B 1 799 ? -7.523 42.406 21.469 1 37.06 799 PRO B N 1
ATOM 13379 C CA . PRO B 1 799 ? -6.879 42.094 20.188 1 37.06 799 PRO B CA 1
ATOM 13380 C C . PRO B 1 799 ? -7.148 43.125 19.109 1 37.06 799 PRO B C 1
ATOM 13382 O O . PRO B 1 799 ? -8.266 43.625 19 1 37.06 799 PRO B O 1
ATOM 13385 N N . ASN B 1 800 ? -6.297 44.031 18.828 1 30.81 800 ASN B N 1
ATOM 13386 C CA . ASN B 1 800 ? -6.453 44.906 17.656 1 30.81 800 ASN B CA 1
ATOM 13387 C C . ASN B 1 800 ? -6.953 44.125 16.453 1 30.81 800 ASN B C 1
ATOM 13389 O O . ASN B 1 800 ? -6.16 43.5 15.734 1 30.81 800 ASN B O 1
ATOM 13393 N N . ASN B 1 801 ? -7.902 43.406 16.594 1 34.91 801 ASN B N 1
ATOM 13394 C CA . ASN B 1 801 ? -8.57 42.75 15.477 1 34.91 801 ASN B CA 1
ATOM 13395 C C . ASN B 1 801 ? -8.688 43.719 14.281 1 34.91 801 ASN B C 1
ATOM 13397 O O . ASN B 1 801 ? -9.719 44.344 14.086 1 34.91 801 ASN B O 1
ATOM 13401 N N . ARG B 1 802 ? -7.883 44.531 14.078 1 36.06 802 ARG B N 1
ATOM 13402 C CA . ARG B 1 802 ? -8.086 45.469 12.992 1 36.06 802 ARG B CA 1
ATOM 13403 C C . ARG B 1 802 ? -8.781 44.812 11.805 1 36.06 802 ARG B C 1
ATOM 13405 O O . ARG B 1 802 ? -9.008 43.594 11.82 1 36.06 802 ARG B O 1
ATOM 13412 N N . ASN B 1 803 ? -8.195 44.938 10.508 1 31.14 803 ASN B N 1
ATOM 13413 C CA . ASN B 1 803 ? -8.594 45.125 9.117 1 31.14 803 ASN B CA 1
ATOM 13414 C C . ASN B 1 803 ? -8.914 43.812 8.438 1 31.14 803 ASN B C 1
ATOM 13416 O O . ASN B 1 803 ? -9.164 43.75 7.234 1 31.14 803 ASN B O 1
ATOM 13420 N N . THR B 1 804 ? -8.68 42.688 9.117 1 32.56 804 THR B N 1
ATOM 13421 C CA . THR B 1 804 ? -8.656 41.719 8.031 1 32.56 804 THR B CA 1
ATOM 13422 C C . THR B 1 804 ? -10.023 41.094 7.855 1 32.56 804 THR B C 1
ATOM 13424 O O . THR B 1 804 ? -10.188 40.156 7.059 1 32.56 804 THR B O 1
ATOM 13427 N N . MET B 1 805 ? -10.969 41.188 8.875 1 35.53 805 MET B N 1
ATOM 13428 C CA . MET B 1 805 ? -12.297 40.625 8.617 1 35.53 805 MET B CA 1
ATOM 13429 C C . MET B 1 805 ? -13.078 41.531 7.668 1 35.53 805 MET B C 1
ATOM 13431 O O . MET B 1 805 ? -13.07 42.75 7.828 1 35.53 805 MET B O 1
ATOM 13435 N N . PRO B 1 806 ? -13.617 41 6.637 1 31.06 806 PRO B N 1
ATOM 13436 C CA . PRO B 1 806 ? -14.461 41.906 5.852 1 31.06 806 PRO B CA 1
ATOM 13437 C C . PRO B 1 806 ? -15.648 42.438 6.648 1 31.06 806 PRO B C 1
ATOM 13439 O O . PRO B 1 806 ? -16.328 41.688 7.336 1 31.06 806 PRO B O 1
ATOM 13442 N N . GLU B 1 807 ? -15.758 43.656 7.293 1 31.44 807 GLU B N 1
ATOM 13443 C CA . GLU B 1 807 ? -16.859 44.312 8.016 1 31.44 807 GLU B CA 1
ATOM 13444 C C . GLU B 1 807 ? -18.203 43.844 7.465 1 31.44 807 GLU B C 1
ATOM 13446 O O . GLU B 1 807 ? -19.172 43.688 8.219 1 31.44 807 GLU B O 1
ATOM 13451 N N . GLN B 1 808 ? -18.406 43.938 6.148 1 29.22 808 GLN B N 1
ATOM 13452 C CA . GLN B 1 808 ? -19.734 43.812 5.527 1 29.22 808 GLN B CA 1
ATOM 13453 C C . GLN B 1 808 ? -20.172 42.375 5.41 1 29.22 808 GLN B C 1
ATOM 13455 O O . GLN B 1 808 ? -21.094 42.062 4.664 1 29.22 808 GLN B O 1
ATOM 13460 N N . LEU B 1 809 ? -19.578 41.531 6.027 1 32.38 809 LEU B N 1
ATOM 13461 C CA . LEU B 1 809 ? -20.062 40.156 5.875 1 32.38 809 LEU B CA 1
ATOM 13462 C C . LEU B 1 809 ? -21.531 40.062 6.285 1 32.38 809 LEU B C 1
ATOM 13464 O O . LEU B 1 809 ? -22.297 39.312 5.66 1 32.38 809 LEU B O 1
ATOM 13468 N N . PHE B 1 810 ? -22.125 40.781 7.418 1 31.14 810 PHE B N 1
ATOM 13469 C CA . PHE B 1 810 ? -23.438 40.438 7.953 1 31.14 810 PHE B CA 1
ATOM 13470 C C . PHE B 1 810 ? -24.484 41.438 7.457 1 31.14 810 PHE B C 1
ATOM 13472 O O . PHE B 1 810 ? -25.641 41.406 7.891 1 31.14 810 PHE B O 1
ATOM 13479 N N . GLY B 1 811 ? -24.234 42.562 6.871 1 28.31 811 GLY B N 1
ATOM 13480 C CA . GLY B 1 811 ? -25.391 43.375 6.461 1 28.31 811 GLY B CA 1
ATOM 13481 C C . GLY B 1 811 ? -26.234 42.656 5.414 1 28.31 811 GLY B C 1
ATOM 13482 O O . GLY B 1 811 ? -27.031 43.312 4.727 1 28.31 811 GLY B O 1
ATOM 13483 N N . TYR B 1 812 ? -25.844 41.438 5.172 1 26.47 812 TYR B N 1
ATOM 13484 C CA . TYR B 1 812 ? -26.578 40.781 4.086 1 26.47 812 TYR B CA 1
ATOM 13485 C C . TYR B 1 812 ? -27.906 40.25 4.582 1 26.47 812 TYR B C 1
ATOM 13487 O O . TYR B 1 812 ? -27.984 39.656 5.672 1 26.47 812 TYR B O 1
ATOM 13495 N N . THR B 1 813 ? -28.969 41 4.387 1 23.91 813 THR B N 1
ATOM 13496 C CA . THR B 1 813 ? -30.359 40.625 4.645 1 23.91 813 THR B CA 1
ATOM 13497 C C . THR B 1 813 ? -30.75 39.406 3.826 1 23.91 813 THR B C 1
ATOM 13499 O O . THR B 1 813 ? -30.562 39.375 2.609 1 23.91 813 THR B O 1
ATOM 13502 N N . ALA B 1 814 ? -30.672 38.219 4.379 1 24.38 814 ALA B N 1
ATOM 13503 C CA . ALA B 1 814 ? -31 36.875 3.881 1 24.38 814 ALA B CA 1
ATOM 13504 C C . ALA B 1 814 ? -32.469 36.781 3.555 1 24.38 814 ALA B C 1
ATOM 13506 O O . ALA B 1 814 ? -33.344 37.094 4.383 1 24.38 814 ALA B O 1
ATOM 13507 N N . THR B 1 815 ? -32.906 37.188 2.375 1 22.72 815 THR B N 1
ATOM 13508 C CA . THR B 1 815 ? -34.281 36.812 2.043 1 22.72 815 THR B CA 1
ATOM 13509 C C . THR B 1 815 ? -34.375 35.312 1.825 1 22.72 815 THR B C 1
ATOM 13511 O O . THR B 1 815 ? -33.438 34.688 1.306 1 22.72 815 THR B O 1
ATOM 13514 N N . SER B 1 816 ? -35.188 34.5 2.488 1 22.36 816 SER B N 1
ATOM 13515 C CA . SER B 1 816 ? -35.625 33.125 2.77 1 22.36 816 SER B CA 1
ATOM 13516 C C . SER B 1 816 ? -35.969 32.375 1.483 1 22.36 816 SER B C 1
ATOM 13518 O O . SER B 1 816 ? -36.625 31.344 1.519 1 22.36 816 SER B O 1
ATOM 13520 N N . SER B 1 817 ? -35.469 32.594 0.199 1 22.77 817 SER B N 1
ATOM 13521 C CA . SER B 1 817 ? -36.188 31.719 -0.717 1 22.77 817 SER B CA 1
ATOM 13522 C C . SER B 1 817 ? -35.688 30.281 -0.605 1 22.77 817 SER B C 1
ATOM 13524 O O . SER B 1 817 ? -34.531 30.062 -0.209 1 22.77 817 SER B O 1
ATOM 13526 N N . ASN B 1 818 ? -36.406 29.125 -0.726 1 22.17 818 ASN B N 1
ATOM 13527 C CA . ASN B 1 818 ? -36.562 27.703 -0.492 1 22.17 818 ASN B CA 1
ATOM 13528 C C . ASN B 1 818 ? -35.438 26.906 -1.162 1 22.17 818 ASN B C 1
ATOM 13530 O O . ASN B 1 818 ? -35.5 25.672 -1.231 1 22.17 818 ASN B O 1
ATOM 13534 N N . VAL B 1 819 ? -34.75 27.328 -2.273 1 23.64 819 VAL B N 1
ATOM 13535 C CA . VAL B 1 819 ? -34.094 26.375 -3.184 1 23.64 819 VAL B CA 1
ATOM 13536 C C . VAL B 1 819 ? -32.844 25.828 -2.545 1 23.64 819 VAL B C 1
ATOM 13538 O O . VAL B 1 819 ? -32.125 26.547 -1.846 1 23.64 819 VAL B O 1
ATOM 13541 N N . LEU B 1 820 ? -32.625 24.391 -2.6 1 24.36 820 LEU B N 1
ATOM 13542 C CA . LEU B 1 820 ? -31.703 23.375 -2.125 1 24.36 820 LEU B CA 1
ATOM 13543 C C . LEU B 1 820 ? -30.266 23.766 -2.414 1 24.36 820 LEU B C 1
ATOM 13545 O O . LEU B 1 820 ? -29.938 24.219 -3.521 1 24.36 820 LEU B O 1
ATOM 13549 N N . ILE B 1 821 ? -29.5 23.969 -1.515 1 26.39 821 ILE B N 1
ATOM 13550 C CA . ILE B 1 821 ? -28.25 24.688 -1.301 1 26.39 821 ILE B CA 1
ATOM 13551 C C . ILE B 1 821 ? -27.109 23.953 -2.004 1 26.39 821 ILE B C 1
ATOM 13553 O O . ILE B 1 821 ? -26.531 23.016 -1.452 1 26.39 821 ILE B O 1
ATOM 13557 N N . ASN B 1 822 ? -27.375 23.344 -3.326 1 24.91 822 ASN B N 1
ATOM 13558 C CA . ASN B 1 822 ? -26.344 22.547 -4.004 1 24.91 822 ASN B CA 1
ATOM 13559 C C . ASN B 1 822 ? -25.016 23.281 -4.086 1 24.91 822 ASN B C 1
ATOM 13561 O O . ASN B 1 822 ? -23.969 22.734 -3.762 1 24.91 822 ASN B O 1
ATOM 13565 N N . GLN B 1 823 ? -24.875 23.938 -5.156 1 26.09 823 GLN B N 1
ATOM 13566 C CA . GLN B 1 823 ? -23.672 24.547 -5.699 1 26.09 823 GLN B CA 1
ATOM 13567 C C . GLN B 1 823 ? -23.344 25.844 -4.984 1 26.09 823 GLN B C 1
ATOM 13569 O O . GLN B 1 823 ? -24.234 26.641 -4.668 1 26.09 823 GLN B O 1
ATOM 13574 N N . PHE B 1 824 ? -22.484 25.797 -4.062 1 28.11 824 PHE B N 1
ATOM 13575 C CA . PHE B 1 824 ? -22.031 27.016 -3.418 1 28.11 824 PHE B CA 1
ATOM 13576 C C . PHE B 1 824 ? -21.484 28 -4.445 1 28.11 824 PHE B C 1
ATOM 13578 O O . PHE B 1 824 ? -20.609 27.656 -5.242 1 28.11 824 PHE B O 1
ATOM 13585 N N . SER B 1 825 ? -22.422 28.562 -5.113 1 27.58 825 SER B N 1
ATOM 13586 C CA . SER B 1 825 ? -22.016 29.578 -6.078 1 27.58 825 SER B CA 1
ATOM 13587 C C . SER B 1 825 ? -21.688 30.891 -5.383 1 27.58 825 SER B C 1
ATOM 13589 O O . SER B 1 825 ? -22.453 31.359 -4.535 1 27.58 825 SER B O 1
ATOM 13591 N N . VAL B 1 826 ? -20.609 31.125 -5.066 1 29.12 826 VAL B N 1
ATOM 13592 C CA . VAL B 1 826 ? -20.156 32.406 -4.562 1 29.12 826 VAL B CA 1
ATOM 13593 C C . VAL B 1 826 ? -20.172 33.438 -5.691 1 29.12 826 VAL B C 1
ATOM 13595 O O . VAL B 1 826 ? -19.656 33.188 -6.781 1 29.12 826 VAL B O 1
ATOM 13598 N N . ASP B 1 827 ? -21.234 34.156 -5.875 1 27.53 827 ASP B N 1
ATOM 13599 C CA . ASP B 1 827 ? -21.312 35.312 -6.77 1 27.53 827 ASP B CA 1
ATOM 13600 C C . ASP B 1 827 ? -20.359 36.406 -6.32 1 27.53 827 ASP B C 1
ATOM 13602 O O . ASP B 1 827 ? -20.562 37.031 -5.27 1 27.53 827 ASP B O 1
ATOM 13606 N N . LEU B 1 828 ? -19.094 36.219 -6.664 1 30.11 828 LEU B N 1
ATOM 13607 C CA . LEU B 1 828 ? -18.141 37.281 -6.457 1 30.11 828 LEU B CA 1
ATOM 13608 C C . LEU B 1 828 ? -18.047 38.156 -7.699 1 30.11 828 LEU B C 1
ATOM 13610 O O . LEU B 1 828 ? -17.641 37.688 -8.766 1 30.11 828 LEU B O 1
ATOM 13614 N N . ALA B 1 829 ? -18.266 39.688 -7.598 1 30.84 829 ALA B N 1
ATOM 13615 C CA . ALA B 1 829 ? -18.281 40.906 -8.43 1 30.84 829 ALA B CA 1
ATOM 13616 C C . ALA B 1 829 ? -18.547 40.562 -9.891 1 30.84 829 ALA B C 1
ATOM 13618 O O . ALA B 1 829 ? -17.75 40.875 -10.773 1 30.84 829 ALA B O 1
ATOM 13619 N N . GLY B 1 830 ? -19.453 40.062 -10.258 1 28.91 830 GLY B N 1
ATOM 13620 C CA . GLY B 1 830 ? -19.984 39.75 -11.57 1 28.91 830 GLY B CA 1
ATOM 13621 C C . GLY B 1 830 ? -19.656 38.312 -12.008 1 28.91 830 GLY B C 1
ATOM 13622 O O . GLY B 1 830 ? -20.109 37.875 -13.07 1 28.91 830 GLY B O 1
ATOM 13623 N N . LEU B 1 831 ? -18.281 38.25 -12.109 1 26.89 831 LEU B N 1
ATOM 13624 C CA . LEU B 1 831 ? -17.953 36.875 -12.547 1 26.89 831 LEU B CA 1
ATOM 13625 C C . LEU B 1 831 ? -18.344 35.875 -11.484 1 26.89 831 LEU B C 1
ATOM 13627 O O . LEU B 1 831 ? -18.141 36.094 -10.289 1 26.89 831 LEU B O 1
ATOM 13631 N N . SER B 1 832 ? -19.312 35.219 -11.82 1 27.22 832 SER B N 1
ATOM 13632 C CA . SER B 1 832 ? -19.875 34.156 -10.992 1 27.22 832 SER B CA 1
ATOM 13633 C C . SER B 1 832 ? -18.875 33.031 -10.781 1 27.22 832 SER B C 1
ATOM 13635 O O . SER B 1 832 ? -18.328 32.5 -11.75 1 27.22 832 SER B O 1
ATOM 13637 N N . ALA B 1 833 ? -17.719 33.531 -10.219 1 27.69 833 ALA B N 1
ATOM 13638 C CA . ALA B 1 833 ? -16.844 32.375 -10.031 1 27.69 833 ALA B CA 1
ATOM 13639 C C . ALA B 1 833 ? -17.469 31.359 -9.062 1 27.69 833 ALA B C 1
ATOM 13641 O O . ALA B 1 833 ? -18.047 31.75 -8.055 1 27.69 833 ALA B O 1
ATOM 13642 N N . ASN B 1 834 ? -17.812 30.438 -9.602 1 26.66 834 ASN B N 1
ATOM 13643 C CA . ASN B 1 834 ? -18.359 29.297 -8.867 1 26.66 834 ASN B CA 1
ATOM 13644 C C . ASN B 1 834 ? -17.281 28.516 -8.141 1 26.66 834 ASN B C 1
ATOM 13646 O O . ASN B 1 834 ? -16.266 28.156 -8.742 1 26.66 834 ASN B O 1
ATOM 13650 N N . PHE B 1 835 ? -16.672 29.281 -7.238 1 26.97 835 PHE B N 1
ATOM 13651 C CA . PHE B 1 835 ? -15.828 28.359 -6.488 1 26.97 835 PHE B CA 1
ATOM 13652 C C . PHE B 1 835 ? -16.625 27.125 -6.055 1 26.97 835 PHE B C 1
ATOM 13654 O O . PHE B 1 835 ? -17.75 27.25 -5.586 1 26.97 835 PHE B O 1
ATOM 13661 N N . ASP B 1 836 ? -16.453 26.328 -6.77 1 26.31 836 ASP B N 1
ATOM 13662 C CA . ASP B 1 836 ? -17.062 25.094 -6.32 1 26.31 836 ASP B CA 1
ATOM 13663 C C . ASP B 1 836 ? -16.516 24.656 -4.969 1 26.31 836 ASP B C 1
ATOM 13665 O O . ASP B 1 836 ? -15.297 24.516 -4.805 1 26.31 836 ASP B O 1
ATOM 13669 N N . PHE B 1 837 ? -16.609 25.594 -4.02 1 26.42 837 PHE B N 1
ATOM 13670 C CA . PHE B 1 837 ? -16.438 24.703 -2.889 1 26.42 837 PHE B CA 1
ATOM 13671 C C . PHE B 1 837 ? -17.203 23.406 -3.107 1 26.42 837 PHE B C 1
ATOM 13673 O O . PHE B 1 837 ? -18.422 23.406 -3.248 1 26.42 837 PHE B O 1
ATOM 13680 N N . VAL B 1 838 ? -16.797 22.875 -4.141 1 25.66 838 VAL B N 1
ATOM 13681 C CA . VAL B 1 838 ? -17.578 21.672 -4.445 1 25.66 838 VAL B CA 1
ATOM 13682 C C . VAL B 1 838 ? -18.016 21 -3.146 1 25.66 838 VAL B C 1
ATOM 13684 O O . VAL B 1 838 ? -17.188 20.453 -2.41 1 25.66 838 VAL B O 1
ATOM 13687 N N . PHE B 1 839 ? -18.641 21.906 -2.367 1 23.66 839 PHE B N 1
ATOM 13688 C CA . PHE B 1 839 ? -19.594 21.156 -1.567 1 23.66 839 PHE B CA 1
ATOM 13689 C C . PHE B 1 839 ? -20.656 20.516 -2.455 1 23.66 839 PHE B C 1
ATOM 13691 O O . PHE B 1 839 ? -21.703 21.109 -2.721 1 23.66 839 PHE B O 1
ATOM 13698 N N . ASP B 1 840 ? -20.469 20.469 -3.797 1 23.48 840 ASP B N 1
ATOM 13699 C CA . ASP B 1 840 ? -21.516 20.219 -4.781 1 23.48 840 ASP B CA 1
ATOM 13700 C C . ASP B 1 840 ? -22.75 19.625 -4.125 1 23.48 840 ASP B C 1
ATOM 13702 O O . ASP B 1 840 ? -22.688 19.109 -3.004 1 23.48 840 ASP B O 1
ATOM 13706 N N . GLY B 1 841 ? -23.875 19.516 -4.852 1 25.47 841 GLY B N 1
ATOM 13707 C CA . GLY B 1 841 ? -25.141 19.094 -4.258 1 25.47 841 GLY B CA 1
ATOM 13708 C C . GLY B 1 841 ? -24.953 18.312 -2.971 1 25.47 841 GLY B C 1
ATOM 13709 O O . GLY B 1 841 ? -25.188 18.844 -1.881 1 25.47 841 GLY B O 1
ATOM 13710 N N . GLY B 1 842 ? -25.484 17.219 -2.932 1 24.48 842 GLY B N 1
ATOM 13711 C CA . GLY B 1 842 ? -25.812 16.672 -1.629 1 24.48 842 GLY B CA 1
ATOM 13712 C C . GLY B 1 842 ? -24.688 16.781 -0.623 1 24.48 842 GLY B C 1
ATOM 13713 O O . GLY B 1 842 ? -24.922 17 0.568 1 24.48 842 GLY B O 1
ATOM 13714 N N . ASN B 1 843 ? -23.562 15.938 -0.763 1 20.62 843 ASN B N 1
ATOM 13715 C CA . ASN B 1 843 ? -22.766 15.719 0.442 1 20.62 843 ASN B CA 1
ATOM 13716 C C . ASN B 1 843 ? -21.797 16.875 0.694 1 20.62 843 ASN B C 1
ATOM 13718 O O . ASN B 1 843 ? -21.031 17.25 -0.196 1 20.62 843 ASN B O 1
ATOM 13722 N N . LEU B 1 844 ? -22.203 17.922 1.573 1 18.72 844 LEU B N 1
ATOM 13723 C CA . LEU B 1 844 ? -21.531 18.984 2.318 1 18.72 844 LEU B CA 1
ATOM 13724 C C . LEU B 1 844 ? -20.031 18.781 2.346 1 18.72 844 LEU B C 1
ATOM 13726 O O . LEU B 1 844 ? -19.547 17.656 2.217 1 18.72 844 LEU B O 1
ATOM 13730 N N . PRO B 1 845 ? -19.391 19.656 3.418 1 19.91 845 PRO B N 1
ATOM 13731 C CA . PRO B 1 845 ? -19.953 20.953 3.777 1 19.91 845 PRO B CA 1
ATOM 13732 C C . PRO B 1 845 ? -19.625 22.047 2.758 1 19.91 845 PRO B C 1
ATOM 13734 O O . PRO B 1 845 ? -18.609 21.969 2.066 1 19.91 845 PRO B O 1
#

Nearest PDB structures (foldseek):
  5w0v-assembly2_B  TM=1.580E-01  e=4.006E-01  Kluyveromyces lactis
  5vch-assembly1_A  TM=1.800E-01  e=1.784E+00  Kluyveromyces lactis
  5vch-assembly2_B  TM=1.467E-01  e=8.637E-01  Kluyveromyces lactis
  5w0v-assembly1_A  TM=1.715E-01  e=2.406E+00  Kluyveromyces lactis
  8jm9-assembly1_A  TM=1.846E-01  e=2.853E+00  Drosophila melanogaster

Secondary structure (DSSP, 8-state):
-HHHHHHHHHHHHHHHHHHHHTT----------HHHHHHHHHHHHHHS--HHHHHH-EE-HHHH---EEEETTEEEEPPTTSTHHHHSS-HHHHHHHHHHHHSSTHHHHHHTS--TT------HHHHHHHTT--HHHHHHS-HHHHHHHHHHHHHHHHHHSTTS--HHHHHHHHHHHHHHS--PPPS---TT---HHHHHHHHHHHHHS--HHHHHHHHHHIIIIITTT---S-HHHHHHHHHHHEEE-SS-TTSEEE---SS-HHHHHHHHHHHHHHHHHHHHHHHHHHS-HHHHHH-TT-TTHHHHHHHHTTHHHHHHHHHHHHHHHHHH-TTTS--HHHHHHHHHHHHHHHH-TTT--SS---HHHHHHHHHHHHHHHHTTTS-GGGSPPPPGGG---THHHHHHHHHHHHHHHHHHIIIIIS---TTTT---GGGSTTTT-TTTHHHHHHHHHHHT-SS--HHHHHHHHHHHHHHHHHGGGGGGHHHHS-SS--EEHHHHHHHHHHHHHHIIIIISS-S-----EEEETTTTEEEEHHHHHHHHHHHHHHHHHHHHHHHHHHHHHHHHHTTT-SHHHHHHHHHHHHHHHHHHHHHHHHHHHHHH----SSS-TTSHHHHHHHHHHHHHHHHHHHHHHHHHHHHHHHHHHHHHHHHHHH--SHHHHHHHHHHHHHHHHHHHHHHHHHHHHHHHHHHHHHHHTTT-HHHHHHHHHHHHHHHHHHHTTSS-HHHHHHH--TT-STT---S-SSTTTTS-HHHHHHHHHHH-GGGG--HHHHHHHHHHHHHH------------S-GGGG------------S-EEEETTEEEE------SSS--/-HHHHHHHHHHHHHHHHHHHHTT-----------HHHHHHHHHHHHHS--HHHHHH-EE-HHHH---EEEETTEEEEPPTTSTHHHHSS-HHHHHHHHHHHHSSTTHHHHHTS--TT------HHHHHHHTT--HHHHHHS-HHHHHHHHHHHHHHHHHHSTTS--HHHHHHHHHHHHHHS--PPPS---TT---HHHHHHHHHHHHHS--HHHHHHHHHHHHHHTTTT---S-HHHHHHHHHHHEEE-SS-TTSEEE---SS-HHHHHHHHHHHHHHHHHHHHHHHHHHS-HHHHHH-TT-TTHHHHHHHHTTHHHHHHHHHHHHHHHHHH-TTTS--HHHHHHHHHHHHHHHH-TTT--SS---HHHHHHHHHHHHHHHHTTTS-GGGSPPPPGGG---THHHHHHHHHHHHHHHHHHIIIIIS---TTTT---GGGSTTTT-TTTHHHHHHHHHHHT-SS--HHHHHHHHHHHHHHHHHGGGGGGHHHHS-SS--EEHHHHHHHHHHHHHHIIIIISS-------EEEETTTTEEEEHHHHHHHHHHHHHHHHHHHHHHHHHHHHHHHHHT-S-SHHHHHHHHHHHHHHHHHHHHHHHHHHHHHH----SSS-THHHHHHHHHHHHHHHHHHHHHHHHHHHHHHHHHHHHHHHHHHHHH--SHHHHHHHHHHHHHHHHHHHHHHHHHHHHHHHHHHHHHHHTTT-HHHHHHHHHHHHHHHHHHHTTSS-HHHHHHHS-TT-STT---S-S-TTTTS-HHHHHHHHHHH-GGGG--HHHHHHHHHHHHHH----------TTS-GGGS------------S--EEETTEEE-------SSS--

Sequence (1690 aa):
MGTNATLKELEKEVEYWRNLALGIEPEQDPVSNVSTTIRTSVARLSATKDLAKTDGIRLNFYESFPHLVTKGIIREDIGPFAVNYMLFPDPYISIFIKFVFQTPYRKTLNTYLGTPDSYQEFNVSSILKILKLNPSAFEKLNPLKKKKVSAFIEQILAQNQPASENSNSELFLATLNTMTAPRFIEDKCLYGQYSPILLAYIGRIQNDLPSLPNIRLLLDNFYHHIYPIWPCIDIDLFEENLNEVIHMDSHNPERIIVNPGTTNIKMKLVNISILYLILQLSISHWKLRLFDQRAMEQDVQHKYDGDRAWIEGFAELEKKLTSSAAELVSILNIYQSRTEEVISWHMLLWNILAHQPDLCSIFYDSTSEGVIGMMGPLVSDLGLDRDPSQFLEPTGNMRIDPRYKNYRRRLWLCYCLISRFEITVKGRTPQKSTANVQAIPGIMDQKNGWEEYSCLYKKDMLKQNEAELELLGLFYRHLQFMTLFLPYDKLLKDNLNSLTLTEVEQVYEGLERYLEKDVNGTFTHSQKWARHSTIDYSYNLNDVDNVFNMAKQLIARSVRLTICDLLIRFFNSRKVHNSFDMEQSLLYCQKALADNCEGIGYLIKYFALVYNENIRTTGKFFTNRISQILLSRCTLHTTLTILRVDHMLGLSKRRSNQESFLYEDQSAFSRLSGINEQRQQCVRIRMQLFSLLENLCSASSEELRYNYISGFRYALLTDCAMHFLKQNGKRFLMRDILMSNIGTNEDSAGFMETSFHLLSSEEKENILLSANEFVHFDEAGFRLLLDTVNTFCTNSGSPNNRNTMPEQLFGYTATSSNVLINQFSVDLAGLSANFDFVFDGGNLPMGTNATLKELEKEVEYWRNLALGIEPEQDPVSNVSTTIRTSVARLSATKDLAKTDGIRLNFYESFPHLVTKGIIREDIGPFAVNYMLFPDPYISIFIKFVFQTPYRKTLNTYLGTPDSYQEFNVSSILKILKLNPSAFEKLNPLKKKKVSAFIEQILAQNQPASENSNSELFLATLNTMTAPRFIEDKCLYGQYSPILLAYIGRIQNDLPSLPNIRLLLDNFYHHIYPIWPCIDIDLFEENLNEVIHMDSHNPERIIVNPGTTNIKMKLVNISILYLILQLSISHWKLRLFDQRAMEQDVQHKYDGDRAWIEGFAELEKKLTSSAAELVSILNIYQSRTEEVISWHMLLWNILAHQPDLCSIFYDSTSEGVIGMMGPLVSDLGLDRDPSQFLEPTGNMRIDPRYKNYRRRLWLCYCLISRFEITVKGRTPQKSTANVQAIPGIMDQKNGWEEYSCLYKKDMLKQNEAELELLGLFYRHLQFMTLFLPYDKLLKDNLNSLTLTEVEQVYEGLERYLEKDVNGTFTHSQKWARHSTIDYSYNLNDVDNVFNMAKQLIARSVRLTICDLLIRFFNSRKVHNSFDMEQSLLYCQKALADNCEGIGYLIKYFALVYNENIRTTGKFFTNRISQILLSRCTLHTTLTILRVDHMLGLSKRRSNQESFLYEDQSAFSRLSGINEQRQQCVRIRMQLFSLLENLCSASSEELRYNYISGFRYALLTDCAMHFLKQNGKRFLMRDILMSNIGTNEDSAGFMETSFHLLSSEEKENILLSANEFVHFDEAGFRLLLDTVNTFCTNSGSPNNRNTMPEQLFGYTATSSNVLINQFSVDLAGLSANFDFVFDGGNLP

Solvent-accessible surface area (backbone atoms only — not comparable to full-atom values): 89845 Å² total; per-residue (Å²): 124,80,69,57,60,57,51,52,54,48,50,54,50,50,51,53,51,48,52,65,68,59,55,76,62,76,85,75,78,84,81,69,82,47,66,69,52,49,64,46,48,60,42,50,68,58,64,70,57,55,59,69,59,35,56,67,39,72,41,35,50,41,65,72,51,50,42,63,46,48,11,65,72,24,41,37,36,50,33,75,64,18,71,52,39,59,45,59,75,35,64,69,45,37,51,48,54,46,46,68,63,62,45,31,73,38,32,67,48,45,72,9,14,49,62,93,77,72,86,39,66,62,41,71,68,10,49,43,53,68,50,42,45,40,64,65,52,46,67,64,34,53,68,65,54,37,48,40,48,49,51,43,50,48,51,59,50,56,67,47,42,83,82,62,70,58,55,61,69,25,30,56,10,29,30,34,22,15,39,8,58,47,48,78,63,68,44,62,42,60,84,89,54,70,50,70,68,54,50,51,48,45,53,47,51,38,66,64,49,66,23,53,70,58,50,49,53,34,49,48,47,27,58,71,30,44,31,64,80,52,57,50,67,53,64,66,64,49,51,53,48,47,62,63,25,52,42,69,30,91,89,41,66,68,35,39,39,68,43,62,77,38,54,58,30,50,62,49,49,46,52,50,23,38,46,29,46,46,44,44,52,23,52,52,50,48,50,55,54,61,65,29,61,68,52,49,65,67,40,75,81,53,78,55,50,66,58,50,54,54,58,57,68,39,55,70,50,56,72,40,25,54,46,52,20,18,41,52,42,2,24,60,28,53,87,76,45,36,35,72,64,57,52,31,39,48,52,51,50,35,49,50,42,59,37,32,50,69,59,26,41,88,73,60,59,60,63,43,49,56,49,48,26,61,44,48,57,55,43,56,34,50,34,41,69,44,61,60,84,67,34,70,75,38,42,72,85,52,45,64,66,55,59,51,45,50,44,38,52,37,42,36,54,49,49,33,44,50,31,46,44,41,33,66,68,57,9,45,54,45,68,82,47,61,56,71,57,79,52,41,67,40,50,89,39,84,83,57,11,62,61,54,39,49,51,60,48,57,72,45,47,88,62,95,43,62,25,59,54,52,40,47,49,53,50,50,51,53,46,40,56,59,55,65,52,52,71,58,42,36,27,44,43,42,84,85,38,62,38,30,47,49,58,55,48,48,46,54,50,50,51,52,50,44,48,57,59,70,54,66,50,78,81,75,60,79,86,44,72,32,52,30,76,89,78,70,47,71,44,54,52,54,57,55,49,48,42,53,43,52,40,49,51,43,50,52,43,39,46,52,32,50,53,24,53,51,49,31,52,52,33,41,70,67,47,57,76,43,73,62,39,43,53,50,30,51,51,28,49,44,50,27,50,42,39,37,48,51,44,48,56,49,47,41,52,57,53,60,54,71,66,44,88,70,70,32,81,38,44,55,58,64,40,49,46,51,46,49,54,35,48,52,50,41,50,53,51,51,50,42,51,39,50,49,40,37,39,49,46,50,49,47,51,52,49,48,53,49,42,62,69,70,36,88,53,74,71,38,52,59,54,47,50,48,50,50,52,41,44,52,47,39,51,51,43,40,51,52,51,49,52,52,51,50,51,40,52,53,38,45,39,71,61,27,30,69,71,20,59,34,30,29,53,50,44,51,53,49,51,54,49,44,51,58,62,58,69,31,78,89,39,50,54,48,54,52,56,56,67,46,78,63,50,81,67,87,75,57,58,55,32,64,44,66,43,53,53,73,38,50,60,66,53,46,48,50,52,50,54,64,69,36,68,65,79,75,50,52,60,68,51,48,48,51,45,38,54,45,54,53,58,65,60,69,89,64,71,76,74,80,63,71,69,72,59,56,79,71,67,68,78,59,74,46,51,72,78,83,75,60,82,23,64,36,8,37,40,19,56,57,2,40,42,39,44,55,53,50,29,34,51,31,44,33,114,123,80,68,58,61,57,51,52,55,49,50,54,52,49,52,53,52,48,52,64,68,60,58,78,63,76,84,73,76,85,81,68,83,48,67,68,54,49,63,47,49,60,42,50,68,57,64,69,58,54,59,69,59,34,57,67,40,72,42,34,51,41,66,73,49,50,43,65,43,45,34,84,72,24,40,36,36,50,32,75,64,18,67,51,38,58,46,60,73,35,63,68,44,36,50,47,52,46,46,68,69,64,49,36,79,48,49,68,20,46,76,31,37,60,64,95,77,74,85,72,77,65,48,72,67,3,48,48,46,43,49,49,48,43,63,66,52,46,67,63,35,53,68,66,53,38,48,40,47,50,50,43,50,48,51,57,50,56,64,57,43,81,84,60,72,57,54,58,64,25,29,55,10,26,28,34,22,16,36,8,58,46,47,77,62,69,44,62,43,58,85,88,54,70,52,70,68,55,51,53,49,43,50,47,51,37,68,66,49,65,23,52,70,58,48,50,53,35,49,48,48,26,58,71,33,45,32,65,80,52,58,51,68,54,65,67,66,49,51,53,48,47,63,63,25,51,41,70,30,92,88,40,68,68,34,39,39,70,45,62,76,37,54,58,29,50,60,48,47,46,51,49,24,38,44,29,46,47,45,44,52,23,52,53,49,50,48,55,54,60,64,30,61,66,53,48,66,67,40,74,80,54,78,54,51,64,57,49,53,53,57,58,68,40,55,71,49,57,71,41,25,54,45,52,20,16,40,53,41,1,22,58,30,52,86,77,45,35,35,73,63,56,52,30,39,47,52,51,52,34,49,49,42,59,36,32,50,70,55,27,42,85,69,61,60,64,63,45,49,57,50,49,25,61,43,48,59,54,44,55,34,50,34,38,69,45,60,62,83,68,35,72,75,37,42,72,90,52,45,65,64,55,60,51,45,50,43,38,53,38,41,36,54,49,50,34,45,51,30,47,44,42,32,65,66,57,8,44,50,43,72,78,46,62,54,70,57,80,52,42,66,39,51,88,39,85,85,56,11,62,60,54,39,49,50,60,48,54,71,46,47,87,61,96,43,62,25,59,53,52,40,46,49,54,49,50,51,53,45,40,56,58,54,66,52,54,72,58,43,35,26,44,44,41,85,84,38,62,40,31,49,49,57,54,47,48,47,54,50,48,50,52,51,47,47,58,59,71,53,73,48,78,77,76,57,80,86,46,72,32,52,30,76,89,78,70,45,69,42,56,50,55,58,55,48,47,38,51,42,52,40,49,51,42,48,52,44,39,46,53,30,50,52,25,51,51,49,30,51,52,32,43,68,65,52,62,75,46,72,64,40,45,51,51,31,51,50,28,49,42,49,27,51,43,38,35,48,51,44,48,56,49,49,42,52,56,55,62,55,71,69,44,93,68,58,48,68,39,36,50,54,64,37,48,46,51,46,50,53,35,49,52,50,41,51,51,51,51,52,43,51,39,50,50,40,38,39,49,46,51,51,49,51,51,49,48,54,48,43,60,69,70,37,91,52,74,72,38,49,59,54,46,50,49,51,51,52,42,44,52,46,39,53,51,42,39,53,52,50,48,51,52,51,51,49,42,52,52,38,44,39,70,62,26,31,71,70,19,59,33,31,29,53,51,43,52,52,48,51,56,49,45,51,57,62,59,68,30,76,89,40,51,55,48,56,51,57,56,67,46,80,57,56,79,64,86,81,63,45,33,27,65,44,69,45,52,50,73,39,50,60,67,54,45,48,51,53,50,55,64,69,36,67,66,79,75,50,52,60,68,52,47,50,52,45,39,53,47,54,52,58,64,58,68,91,65,72,76,71,81,70,64,84,76,64,50,82,71,69,70,78,62,78,47,58,76,77,85,76,75,80,24,65,47,15,44,40,6,45,81,13,42,45,46,48,60,55,68,16,38,49,28,26,55,117

Radius of gyration: 37.19 Å; Cα contacts (8 Å, |Δi|>4): 2277; chains: 2; bounding box: 109×112×93 Å

pLDDT: mean 70.56, std 22.0, range [18.72, 97.31]

Foldseek 3Di:
DVVVVVVVVVVVVVVVVVVVVVCPPPPDDDDPDLQVVLVVVLVVLVVVDPVVVLQVDWFFCQVVPWDWFFFPPDIDTAFLLALVVLQFPFLLNVLLLLVLAQFLLQVQLQVLADDVPDQWDFDLQQLVVVVVCVPVNLVVDDPLVVVLLSVLSVVLLVVLPPPDQPALLSLLVLLVVQQVPAQAFDQFDDVPDGDPVVVVLQVVLQVLDWFPVVLLVLLVLCVFFVCLQFVLDDPVVLVVLCVVFWDADPVDRGTIGGHQDGHRSLVSLLSSLVSLLSSLVSLLLLCLQCSFPLNVVVVPVCPCVVVVVVSVVCVVSSRCSSSSSSNSNNNSNCVVDQDSSSLSSLLSSLLCQLQVQQNAALRDSCSSVSSLLVNVVSLVVVVLLAQPVVDDQDDDPPGDQLVVNLSSPSSLLSLQVVLLCCCQQNNDQCQRRHDPPVSQQQLQPLPCSLVVNLVVNVVSDPDDFPSVSLSVSLSSNLSSLSCLCVVVSQSGHDPPGIGRSVVVVVSLVVLVVCCVPPQPPDLPDDFDWGAGDPSGDIHGSSLSNNLSSLQSVLSSLSNSLSVLVSLLQVLLVVVVPDPVSLSSNLSSLLSNLLSLLVLLVSLLVVLPDPCPCRNHSHRCSPRVSSSSSSLSSSLSVLLSLLLLLLVLLVVLVVVLVVLVVPDPDPVSVVVNVFSVLSNVLSLLSNVLSLVSSLSSLLSLCSRQCSPYPSSVVVNVSSLSSNVLSVPVVVPSSNVCSLPPLSDPPDPQQERHDDVLSVDHSVVVVVSSVSSRSCVPDGSVSSVSSSSSSVSSRPPDPDPVPPCPPSVPSPVSPSDNDPDRCAFSQRNGPRSRSGPCPRCHRGNGD/DVVVVVVVVVVVVVVVVVVVVVCPPPPDDDDPPLQVVLVVVLVVLVVVDPVVVLQVDWFFCQVVPWDWFDFPPDIDTAFLLALVVLQFPFLLNVLLLLVLQQFQVQVQLVVLVPDPPDPDDDDLQQLVQLVLQVPVLLVVDDPLVVVLLSVLSVVLLVVLPPPDQPAQLSLLVLLVVLQQPAQAFDQFDDVPDGDPVVVVLQVVLQVLDWFPVVLLVLLVLCVFFPCLQFVLDDPVVLVVLCVVFWDADPVDRGTIGGHQGGHRSLVSLLSSLLSLLSSLVSLLLLCLQCSFPLNVVVVPVCPCVVVVVVSVVCVVSSRCSSSSSSNSNNNNNPVVDQDSSSLSSLLSSLLCQLQVQQNAALRDSCSSLSSLVVNVVSLVVVVLLAQPVVDDQDDDPPGDQLVVNLSSPSSLLSLQVVLLCCCQQNNDQCQRRHDPPVSQQQLQPLPCSLVVNLVVNVVSDPDDFPSVSLSVSLSSNLSSLSCLCVVVSQSGHDPPGIDRSVVVVVSLVVLVVCLVPPQPDDLPDDFDWGAGDPSGDIHRSSLSNNLSSLQSVLSSLSNSLSVLVSLLQVLLVVVVPDPVSLSSNLSSLLSNLLSLLVLLVSLLVVLPDDCPVPNRSSRCSPRVSSSSNSLSSSLSVLLSLLLLLLVLLVVLVVVLVVLVVPDPDPVSVVVNVFSVLSNVLSLLSNVLSLQSSLSSLLSLCSRQCSPYPSSVVVNVSSLSSNVLSVVVPVPSSVVCSLPPLSPPDDFFQARRPDVLSVDHSVVVVVSSVSSRSCVPDGSVSSVSSSSSSVSSRDPPPDPCSDSDPSVPSPVDPSDDDDDQSAQSQSSRNSNSSRSCCVSGGHHHD

Organism: Kluyveromyces lactis (strain ATCC 8585 / CBS 2359 / DSM 70799 / NBRC 1267 / NRRL Y-1140 / WM37) (NCBI:txid284590)